Protein 1D1N (pdb70)

Organism: Geobacillus stearothermophilus (NCBI:txid1422)

Secondary structure (P-SEA, 3-state):
ccccccbbbbbcccccccccccbbbbbbccccccccccccccccccccbbbbbcccccccccccccccbbbbbbbcccccccccccbbbbbbccccccc

Solvent-accessible surface area: 6566 Å² total; per-residue (Å²): 220,155,99,163,39,10,0,43,0,67,13,82,93,18,98,135,70,123,196,90,31,24,28,0,8,0,82,1,78,67,27,75,0,0,121,85,3,76,0,104,0,46,141,162,66,129,46,30,46,91,14,68,4,84,44,1,85,71,218,181,82,83,27,128,58,3,42,171,25,130,92,3,14,0,11,0,96,125,21,127,44,41,121,89,30,38,46,0,34,0,104,34,82,156,120,14,27,237,57

Radius of gyration: 12.08 Å; Cα contacts (8 Å, |Δi|>4): 283; chains: 1; bounding box: 28×22×38 Å

Nearest PDB structures (foldseek):
  1d1n-assembly1_A  TM=9.723E-01  e=7.568E-16  Geobacillus stearothermophilus
  5lmv-assembly1_a  TM=9.047E-01  e=2.562E-09  Thermus thermophilus HB8
  3j4j-assembly1_A  TM=8.359E-01  e=1.596E-09  Thermus thermophilus HB8
  7unu-assembly1_x  TM=8.520E-01  e=3.195E-08  Pseudomonas aeruginosa PAO1
  7unr-assembly1_x  TM=8.500E-01  e=1.321E-07  Pseudomonas aeruginosa PAO1

Structure (mmCIF, N/CA/C/O backbone):
data_1D1N
#
_entry.id   1D1N
#
_cell.length_a   1.000
_cell.length_b   1.000
_cell.length_c   1.000
_cell.angle_alpha   90.00
_cell.angle_beta   90.00
_cell.angle_gamma   90.00
#
_symmetry.space_group_name_H-M   'P 1'
#
loop_
_atom_site.group_PDB
_atom_site.id
_atom_site.type_symbol
_atom_site.label_atom_id
_atom_site.label_alt_id
_atom_site.label_comp_id
_atom_site.label_asym_id
_atom_site.label_entity_id
_atom_site.label_seq_id
_atom_site.pdbx_PDB_ins_code
_atom_site.Cartn_x
_atom_site.Cartn_y
_atom_site.Cartn_z
_atom_site.occupancy
_atom_site.B_iso_or_equiv
_atom_site.auth_seq_id
_atom_site.auth_comp_id
_atom_site.auth_asym_id
_atom_site.auth_atom_id
_atom_site.pdbx_PDB_model_num
ATOM 1 N N . TYR A 1 1 ? 10.393 -5.798 -12.832 1.00 0.00 143 TYR A N 1
ATOM 2 C CA . TYR A 1 1 ? 10.142 -4.881 -13.976 1.00 0.00 143 TYR A CA 1
ATOM 3 C C . TYR A 1 1 ? 8.702 -4.989 -14.463 1.00 0.00 143 TYR A C 1
ATOM 4 O O . TYR A 1 1 ? 8.094 -6.057 -14.405 1.00 0.00 143 TYR A O 1
ATOM 24 N N . GLU A 1 2 ? 8.160 -3.874 -14.943 1.00 0.00 144 GLU A N 1
ATOM 25 C CA . GLU A 1 2 ? 6.789 -3.844 -15.441 1.00 0.00 144 GLU A CA 1
ATOM 26 C C . GLU A 1 2 ? 6.764 -3.891 -16.965 1.00 0.00 144 GLU A C 1
ATOM 27 O O . GLU A 1 2 ? 7.748 -3.556 -17.623 1.00 0.00 144 GLU A O 1
ATOM 39 N N . GLU A 1 3 ? 5.636 -4.322 -17.518 1.00 0.00 145 GLU A N 1
ATOM 40 C CA . GLU A 1 3 ? 5.470 -4.435 -18.942 1.00 0.00 145 GLU A CA 1
ATOM 41 C C . GLU A 1 3 ? 4.960 -3.122 -19.535 1.00 0.00 145 GLU A C 1
ATOM 42 O O . GLU A 1 3 ? 3.895 -3.074 -20.155 1.00 0.00 145 GLU A O 1
ATOM 54 N N . LYS A 1 4 ? 5.730 -2.055 -19.342 1.00 0.00 146 LYS A N 1
ATOM 55 C CA . LYS A 1 4 ? 5.360 -0.741 -19.856 1.00 0.00 146 LYS A CA 1
ATOM 56 C C . LYS A 1 4 ? 5.205 -0.773 -21.374 1.00 0.00 146 LYS A C 1
ATOM 57 O O . LYS A 1 4 ? 5.188 -1.844 -21.981 1.00 0.00 146 LYS A O 1
ATOM 76 N N . VAL A 1 5 ? 5.090 0.403 -21.981 1.00 0.00 147 VAL A N 1
ATOM 77 C CA . VAL A 1 5 ? 4.934 0.501 -23.427 1.00 0.00 147 VAL A CA 1
ATOM 78 C C . VAL A 1 5 ? 6.127 -0.072 -24.153 1.00 0.00 147 VAL A C 1
ATOM 79 O O . VAL A 1 5 ? 7.275 0.136 -23.759 1.00 0.00 147 VAL A O 1
ATOM 92 N N . ILE A 1 6 ? 5.847 -0.753 -25.247 1.00 0.00 148 ILE A N 1
ATOM 93 C CA . ILE A 1 6 ? 6.901 -1.315 -26.076 1.00 0.00 148 ILE A CA 1
ATOM 94 C C . ILE A 1 6 ? 6.740 -0.865 -27.534 1.00 0.00 148 ILE A C 1
ATOM 95 O O . ILE A 1 6 ? 7.523 -1.265 -28.391 1.00 0.00 148 ILE A O 1
ATOM 111 N N . GLY A 1 7 ? 5.732 -0.025 -27.812 1.00 0.00 149 GLY A N 1
ATOM 112 C CA . GLY A 1 7 ? 5.515 0.455 -29.160 1.00 0.00 149 GLY A CA 1
ATOM 113 C C . GLY A 1 7 ? 4.268 1.310 -29.274 1.00 0.00 149 GLY A C 1
ATOM 114 O O . GLY A 1 7 ? 3.259 0.873 -29.820 1.00 0.00 149 GLY A O 1
ATOM 118 N N . GLN A 1 8 ? 4.340 2.536 -28.773 1.00 0.00 150 GLN A N 1
ATOM 119 C CA . GLN A 1 8 ? 3.206 3.450 -28.844 1.00 0.00 150 GLN A CA 1
ATOM 120 C C . GLN A 1 8 ? 3.300 4.282 -30.098 1.00 0.00 150 GLN A C 1
ATOM 121 O O . GLN A 1 8 ? 4.365 4.807 -30.425 1.00 0.00 150 GLN A O 1
ATOM 135 N N . ALA A 1 9 ? 2.195 4.382 -30.818 1.00 0.00 151 ALA A N 1
ATOM 136 C CA . ALA A 1 9 ? 2.200 5.128 -32.047 1.00 0.00 151 ALA A CA 1
ATOM 137 C C . ALA A 1 9 ? 0.842 5.710 -32.375 1.00 0.00 151 ALA A C 1
ATOM 138 O O . ALA A 1 9 ? -0.149 5.449 -31.696 1.00 0.00 151 ALA A O 1
ATOM 145 N N . GLU A 1 10 ? 0.818 6.506 -33.431 1.00 0.00 152 GLU A N 1
ATOM 146 C CA . GLU A 1 10 ? -0.394 7.148 -33.886 1.00 0.00 152 GLU A CA 1
ATOM 147 C C . GLU A 1 10 ? -0.733 6.694 -35.301 1.00 0.00 152 GLU A C 1
ATOM 148 O O . GLU A 1 10 ? 0.083 6.836 -36.199 1.00 0.00 152 GLU A O 1
ATOM 160 N N . VAL A 1 11 ? -1.929 6.131 -35.500 1.00 0.00 153 VAL A N 1
ATOM 161 C CA . VAL A 1 11 ? -2.324 5.645 -36.826 1.00 0.00 153 VAL A CA 1
ATOM 162 C C . VAL A 1 11 ? -2.148 6.699 -37.906 1.00 0.00 153 VAL A C 1
ATOM 163 O O . VAL A 1 11 ? -2.627 7.828 -37.782 1.00 0.00 153 VAL A O 1
ATOM 176 N N . ARG A 1 12 ? -1.536 6.291 -38.987 1.00 0.00 154 ARG A N 1
ATOM 177 C CA . ARG A 1 12 ? -1.377 7.148 -40.126 1.00 0.00 154 ARG A CA 1
ATOM 178 C C . ARG A 1 12 ? -2.616 6.910 -40.963 1.00 0.00 154 ARG A C 1
ATOM 179 O O . ARG A 1 12 ? -3.454 7.790 -41.138 1.00 0.00 154 ARG A O 1
ATOM 200 N N . GLN A 1 13 ? -2.740 5.657 -41.386 1.00 0.00 155 GLN A N 1
ATOM 201 C CA . GLN A 1 13 ? -3.895 5.159 -42.110 1.00 0.00 155 GLN A CA 1
ATOM 202 C C . GLN A 1 13 ? -3.912 3.632 -42.054 1.00 0.00 155 GLN A C 1
ATOM 203 O O . GLN A 1 13 ? -3.184 3.029 -41.265 1.00 0.00 155 GLN A O 1
ATOM 217 N N . THR A 1 14 ? -4.697 3.008 -42.927 1.00 0.00 156 THR A N 1
ATOM 218 C CA . THR A 1 14 ? -4.751 1.551 -43.002 1.00 0.00 156 THR A CA 1
ATOM 219 C C . THR A 1 14 ? -4.918 1.112 -44.444 1.00 0.00 156 THR A C 1
ATOM 220 O O . THR A 1 14 ? -5.082 1.944 -45.335 1.00 0.00 156 THR A O 1
ATOM 231 N N . PHE A 1 15 ? -4.851 -0.195 -44.684 1.00 0.00 157 PHE A N 1
ATOM 232 C CA . PHE A 1 15 ? -4.969 -0.706 -46.042 1.00 0.00 157 PHE A CA 1
ATOM 233 C C . PHE A 1 15 ? -6.054 -1.750 -46.191 1.00 0.00 157 PHE A C 1
ATOM 234 O O . PHE A 1 15 ? -5.766 -2.934 -46.344 1.00 0.00 157 PHE A O 1
ATOM 251 N N . LYS A 1 16 ? -7.306 -1.306 -46.205 1.00 0.00 158 LYS A N 1
ATOM 252 C CA . LYS A 1 16 ? -8.418 -2.225 -46.389 1.00 0.00 158 LYS A CA 1
ATOM 253 C C . LYS A 1 16 ? -8.634 -2.409 -47.880 1.00 0.00 158 LYS A C 1
ATOM 254 O O . LYS A 1 16 ? -9.667 -2.043 -48.440 1.00 0.00 158 LYS A O 1
ATOM 273 N N . VAL A 1 17 ? -7.605 -2.965 -48.500 1.00 0.00 159 VAL A N 1
ATOM 274 C CA . VAL A 1 17 ? -7.561 -3.215 -49.920 1.00 0.00 159 VAL A CA 1
ATOM 275 C C . VAL A 1 17 ? -8.078 -4.617 -50.228 1.00 0.00 159 VAL A C 1
ATOM 276 O O . VAL A 1 17 ? -8.013 -5.507 -49.380 1.00 0.00 159 VAL A O 1
ATOM 289 N N . SER A 1 18 ? -8.557 -4.823 -51.452 1.00 0.00 160 SER A N 1
ATOM 290 C CA . SER A 1 18 ? -9.040 -6.136 -51.867 1.00 0.00 160 SER A CA 1
ATOM 291 C C . SER A 1 18 ? -7.901 -6.930 -52.504 1.00 0.00 160 SER A C 1
ATOM 292 O O . SER A 1 18 ? -8.107 -7.701 -53.442 1.00 0.00 160 SER A O 1
ATOM 300 N N . LYS A 1 19 ? -6.696 -6.722 -51.979 1.00 0.00 161 LYS A N 1
ATOM 301 C CA . LYS A 1 19 ? -5.502 -7.387 -52.464 1.00 0.00 161 LYS A CA 1
ATOM 302 C C . LYS A 1 19 ? -4.467 -7.562 -51.346 1.00 0.00 161 LYS A C 1
ATOM 303 O O . LYS A 1 19 ? -3.718 -8.538 -51.346 1.00 0.00 161 LYS A O 1
ATOM 322 N N . VAL A 1 20 ? -4.418 -6.621 -50.390 1.00 0.00 162 VAL A N 1
ATOM 323 C CA . VAL A 1 20 ? -3.482 -6.701 -49.306 1.00 0.00 162 VAL A CA 1
ATOM 324 C C . VAL A 1 20 ? -4.190 -7.195 -48.034 1.00 0.00 162 VAL A C 1
ATOM 325 O O . VAL A 1 20 ? -4.485 -8.384 -47.908 1.00 0.00 162 VAL A O 1
ATOM 338 N N . GLY A 1 21 ? -4.474 -6.289 -47.111 1.00 0.00 163 GLY A N 1
ATOM 339 C CA . GLY A 1 21 ? -5.157 -6.645 -45.881 1.00 0.00 163 GLY A CA 1
ATOM 340 C C . GLY A 1 21 ? -5.812 -5.439 -45.243 1.00 0.00 163 GLY A C 1
ATOM 341 O O . GLY A 1 21 ? -6.879 -4.992 -45.659 1.00 0.00 163 GLY A O 1
ATOM 345 N N . THR A 1 22 ? -5.122 -4.914 -44.230 1.00 0.00 164 THR A N 1
ATOM 346 C CA . THR A 1 22 ? -5.537 -3.729 -43.488 1.00 0.00 164 THR A CA 1
ATOM 347 C C . THR A 1 22 ? -4.299 -3.059 -42.905 1.00 0.00 164 THR A C 1
ATOM 348 O O . THR A 1 22 ? -4.328 -2.510 -41.804 1.00 0.00 164 THR A O 1
ATOM 359 N N . ILE A 1 23 ? -3.203 -3.126 -43.666 1.00 0.00 165 ILE A N 1
ATOM 360 C CA . ILE A 1 23 ? -1.918 -2.553 -43.273 1.00 0.00 165 ILE A CA 1
ATOM 361 C C . ILE A 1 23 ? -2.089 -1.175 -42.635 1.00 0.00 165 ILE A C 1
ATOM 362 O O . ILE A 1 23 ? -2.179 -0.158 -43.318 1.00 0.00 165 ILE A O 1
ATOM 378 N N . ALA A 1 24 ? -2.137 -1.176 -41.318 1.00 0.00 166 ALA A N 1
ATOM 379 C CA . ALA A 1 24 ? -2.306 0.041 -40.557 1.00 0.00 166 ALA A CA 1
ATOM 380 C C . ALA A 1 24 ? -0.974 0.702 -40.250 1.00 0.00 166 ALA A C 1
ATOM 381 O O . ALA A 1 24 ? -0.123 0.134 -39.564 1.00 0.00 166 ALA A O 1
ATOM 388 N N . GLY A 1 25 ? -0.812 1.922 -40.740 1.00 0.00 167 GLY A N 1
ATOM 389 C CA . GLY A 1 25 ? 0.404 2.655 -40.485 1.00 0.00 167 GLY A CA 1
ATOM 390 C C . GLY A 1 25 ? 0.282 3.428 -39.197 1.00 0.00 167 GLY A C 1
ATOM 391 O O . GLY A 1 25 ? -0.811 3.850 -38.839 1.00 0.00 167 GLY A O 1
ATOM 395 N N . CYS A 1 26 ? 1.380 3.583 -38.478 1.00 0.00 168 CYS A N 1
ATOM 396 C CA . CYS A 1 26 ? 1.353 4.281 -37.211 1.00 0.00 168 CYS A CA 1
ATOM 397 C C . CYS A 1 26 ? 2.668 5.026 -36.972 1.00 0.00 168 CYS A C 1
ATOM 398 O O . CYS A 1 26 ? 3.749 4.468 -37.158 1.00 0.00 168 CYS A O 1
ATOM 406 N N . TYR A 1 27 ? 2.567 6.271 -36.517 1.00 0.00 169 TYR A N 1
ATOM 407 C CA . TYR A 1 27 ? 3.748 7.068 -36.205 1.00 0.00 169 TYR A CA 1
ATOM 408 C C . TYR A 1 27 ? 4.132 6.751 -34.771 1.00 0.00 169 TYR A C 1
ATOM 409 O O . TYR A 1 27 ? 3.299 6.844 -33.880 1.00 0.00 169 TYR A O 1
ATOM 427 N N . VAL A 1 28 ? 5.363 6.320 -34.553 1.00 0.00 170 VAL A N 1
ATOM 428 C CA . VAL A 1 28 ? 5.782 5.912 -33.218 1.00 0.00 170 VAL A CA 1
ATOM 429 C C . VAL A 1 28 ? 6.266 7.071 -32.354 1.00 0.00 170 VAL A C 1
ATOM 430 O O . VAL A 1 28 ? 6.843 8.043 -32.842 1.00 0.00 170 VAL A O 1
ATOM 443 N N . THR A 1 29 ? 6.007 6.937 -31.051 1.00 0.00 171 THR A N 1
ATOM 444 C CA . THR A 1 29 ? 6.389 7.944 -30.067 1.00 0.00 171 THR A CA 1
ATOM 445 C C . THR A 1 29 ? 6.911 7.313 -28.779 1.00 0.00 171 THR A C 1
ATOM 446 O O . THR A 1 29 ? 7.021 7.985 -27.754 1.00 0.00 171 THR A O 1
ATOM 457 N N . ASP A 1 30 ? 7.220 6.026 -28.827 1.00 0.00 172 ASP A N 1
ATOM 458 C CA . ASP A 1 30 ? 7.712 5.323 -27.663 1.00 0.00 172 ASP A CA 1
ATOM 459 C C . ASP A 1 30 ? 8.630 4.175 -28.102 1.00 0.00 172 ASP A C 1
ATOM 460 O O . ASP A 1 30 ? 9.365 4.328 -29.073 1.00 0.00 172 ASP A O 1
ATOM 469 N N . GLY A 1 31 ? 8.607 3.048 -27.384 1.00 0.00 173 GLY A N 1
ATOM 470 C CA . GLY A 1 31 ? 9.466 1.904 -27.715 1.00 0.00 173 GLY A CA 1
ATOM 471 C C . GLY A 1 31 ? 9.610 1.607 -29.213 1.00 0.00 173 GLY A C 1
ATOM 472 O O . GLY A 1 31 ? 10.339 2.295 -29.926 1.00 0.00 173 GLY A O 1
ATOM 476 N N . LYS A 1 32 ? 8.942 0.553 -29.677 1.00 0.00 174 LYS A N 1
ATOM 477 C CA . LYS A 1 32 ? 9.018 0.141 -31.081 1.00 0.00 174 LYS A CA 1
ATOM 478 C C . LYS A 1 32 ? 7.746 -0.550 -31.534 1.00 0.00 174 LYS A C 1
ATOM 479 O O . LYS A 1 32 ? 7.166 -1.342 -30.796 1.00 0.00 174 LYS A O 1
ATOM 498 N N . ILE A 1 33 ? 7.353 -0.309 -32.773 1.00 0.00 175 ILE A N 1
ATOM 499 C CA . ILE A 1 33 ? 6.191 -0.982 -33.315 1.00 0.00 175 ILE A CA 1
ATOM 500 C C . ILE A 1 33 ? 6.659 -2.205 -34.084 1.00 0.00 175 ILE A C 1
ATOM 501 O O . ILE A 1 33 ? 6.789 -2.180 -35.306 1.00 0.00 175 ILE A O 1
ATOM 517 N N . THR A 1 34 ? 6.971 -3.260 -33.343 1.00 0.00 176 THR A N 1
ATOM 518 C CA . THR A 1 34 ? 7.499 -4.478 -33.943 1.00 0.00 176 THR A CA 1
ATOM 519 C C . THR A 1 34 ? 6.433 -5.549 -34.163 1.00 0.00 176 THR A C 1
ATOM 520 O O . THR A 1 34 ? 5.300 -5.435 -33.700 1.00 0.00 176 THR A O 1
ATOM 531 N N . ARG A 1 35 ? 6.839 -6.599 -34.877 1.00 0.00 177 ARG A N 1
ATOM 532 C CA . ARG A 1 35 ? 5.967 -7.727 -35.180 1.00 0.00 177 ARG A CA 1
ATOM 533 C C . ARG A 1 35 ? 5.694 -8.537 -33.919 1.00 0.00 177 ARG A C 1
ATOM 534 O O . ARG A 1 35 ? 4.580 -9.012 -33.697 1.00 0.00 177 ARG A O 1
ATOM 555 N N . ASP A 1 36 ? 6.729 -8.695 -33.102 1.00 0.00 178 ASP A N 1
ATOM 556 C CA . ASP A 1 36 ? 6.619 -9.452 -31.865 1.00 0.00 178 ASP A CA 1
ATOM 557 C C . ASP A 1 36 ? 6.176 -8.550 -30.714 1.00 0.00 178 ASP A C 1
ATOM 558 O O . ASP A 1 36 ? 6.835 -8.470 -29.676 1.00 0.00 178 ASP A O 1
ATOM 567 N N . SER A 1 37 ? 5.050 -7.875 -30.912 1.00 0.00 179 SER A N 1
ATOM 568 C CA . SER A 1 37 ? 4.503 -6.975 -29.905 1.00 0.00 179 SER A CA 1
ATOM 569 C C . SER A 1 37 ? 2.986 -6.916 -30.007 1.00 0.00 179 SER A C 1
ATOM 570 O O . SER A 1 37 ? 2.409 -7.239 -31.046 1.00 0.00 179 SER A O 1
ATOM 578 N N . LYS A 1 38 ? 2.344 -6.489 -28.928 1.00 0.00 180 LYS A N 1
ATOM 579 C CA . LYS A 1 38 ? 0.895 -6.373 -28.908 1.00 0.00 180 LYS A CA 1
ATOM 580 C C . LYS A 1 38 ? 0.491 -4.988 -29.398 1.00 0.00 180 LYS A C 1
ATOM 581 O O . LYS A 1 38 ? 1.351 -4.184 -29.751 1.00 0.00 180 LYS A O 1
ATOM 600 N N . VAL A 1 39 ? -0.806 -4.701 -29.414 1.00 0.00 181 VAL A N 1
ATOM 601 C CA . VAL A 1 39 ? -1.269 -3.392 -29.855 1.00 0.00 181 VAL A CA 1
ATOM 602 C C . VAL A 1 39 ? -2.546 -2.981 -29.164 1.00 0.00 181 VAL A C 1
ATOM 603 O O . VAL A 1 39 ? -3.403 -3.806 -28.849 1.00 0.00 181 VAL A O 1
ATOM 616 N N . ARG A 1 40 ? -2.659 -1.687 -28.937 1.00 0.00 182 ARG A N 1
ATOM 617 C CA . ARG A 1 40 ? -3.831 -1.134 -28.284 1.00 0.00 182 ARG A CA 1
ATOM 618 C C . ARG A 1 40 ? -4.062 0.315 -28.655 1.00 0.00 182 ARG A C 1
ATOM 619 O O . ARG A 1 40 ? -3.405 1.206 -28.124 1.00 0.00 182 ARG A O 1
ATOM 640 N N . LEU A 1 41 ? -5.007 0.564 -29.553 1.00 0.00 183 LEU A N 1
ATOM 641 C CA . LEU A 1 41 ? -5.299 1.916 -29.947 1.00 0.00 183 LEU A CA 1
ATOM 642 C C . LEU A 1 41 ? -6.503 2.456 -29.171 1.00 0.00 183 LEU A C 1
ATOM 643 O O . LEU A 1 41 ? -7.173 1.716 -28.451 1.00 0.00 183 LEU A O 1
ATOM 659 N N . ILE A 1 42 ? -6.750 3.749 -29.302 1.00 0.00 184 ILE A N 1
ATOM 660 C CA . ILE A 1 42 ? -7.842 4.404 -28.581 1.00 0.00 184 ILE A CA 1
ATOM 661 C C . ILE A 1 42 ? -8.355 5.614 -29.349 1.00 0.00 184 ILE A C 1
ATOM 662 O O . ILE A 1 42 ? -7.563 6.375 -29.915 1.00 0.00 184 ILE A O 1
ATOM 678 N N . ARG A 1 43 ? -9.678 5.803 -29.321 1.00 0.00 185 ARG A N 1
ATOM 679 C CA . ARG A 1 43 ? -10.300 6.936 -29.976 1.00 0.00 185 ARG A CA 1
ATOM 680 C C . ARG A 1 43 ? -10.287 8.115 -29.009 1.00 0.00 185 ARG A C 1
ATOM 681 O O . ARG A 1 43 ? -9.463 8.147 -28.094 1.00 0.00 185 ARG A O 1
ATOM 702 N N . GLN A 1 44 ? -11.190 9.073 -29.180 1.00 0.00 186 GLN A N 1
ATOM 703 C CA . GLN A 1 44 ? -11.242 10.213 -28.279 1.00 0.00 186 GLN A CA 1
ATOM 704 C C . GLN A 1 44 ? -12.237 9.969 -27.149 1.00 0.00 186 GLN A C 1
ATOM 705 O O . GLN A 1 44 ? -12.791 10.911 -26.584 1.00 0.00 186 GLN A O 1
ATOM 719 N N . GLY A 1 45 ? -12.458 8.699 -26.825 1.00 0.00 187 GLY A N 1
ATOM 720 C CA . GLY A 1 45 ? -13.382 8.356 -25.767 1.00 0.00 187 GLY A CA 1
ATOM 721 C C . GLY A 1 45 ? -13.072 7.021 -25.117 1.00 0.00 187 GLY A C 1
ATOM 722 O O . GLY A 1 45 ? -13.147 6.886 -23.896 1.00 0.00 187 GLY A O 1
ATOM 726 N N . ILE A 1 46 ? -12.762 6.019 -25.940 1.00 0.00 188 ILE A N 1
ATOM 727 C CA . ILE A 1 46 ? -12.487 4.679 -25.436 1.00 0.00 188 ILE A CA 1
ATOM 728 C C . ILE A 1 46 ? -11.501 3.915 -26.335 1.00 0.00 188 ILE A C 1
ATOM 729 O O . ILE A 1 46 ? -10.776 4.514 -27.124 1.00 0.00 188 ILE A O 1
ATOM 745 N N . VAL A 1 47 ? -11.501 2.589 -26.219 1.00 0.00 189 VAL A N 1
ATOM 746 C CA . VAL A 1 47 ? -10.624 1.745 -27.017 1.00 0.00 189 VAL A CA 1
ATOM 747 C C . VAL A 1 47 ? -11.257 1.459 -28.359 1.00 0.00 189 VAL A C 1
ATOM 748 O O . VAL A 1 47 ? -12.439 1.130 -28.457 1.00 0.00 189 VAL A O 1
ATOM 761 N N . VAL A 1 48 ? -10.450 1.607 -29.391 1.00 0.00 190 VAL A N 1
ATOM 762 C CA . VAL A 1 48 ? -10.896 1.390 -30.756 1.00 0.00 190 VAL A CA 1
ATOM 763 C C . VAL A 1 48 ? -10.712 -0.072 -31.115 1.00 0.00 190 VAL A C 1
ATOM 764 O O . VAL A 1 48 ? -11.549 -0.683 -31.775 1.00 0.00 190 VAL A O 1
ATOM 777 N N . TYR A 1 49 ? -9.614 -0.628 -30.637 1.00 0.00 191 TYR A N 1
ATOM 778 C CA . TYR A 1 49 ? -9.303 -2.031 -30.873 1.00 0.00 191 TYR A CA 1
ATOM 779 C C . TYR A 1 49 ? -8.130 -2.462 -30.006 1.00 0.00 191 TYR A C 1
ATOM 780 O O . TYR A 1 49 ? -7.381 -1.625 -29.503 1.00 0.00 191 TYR A O 1
ATOM 798 N N . GLU A 1 50 ? -7.962 -3.766 -29.838 1.00 0.00 192 GLU A N 1
ATOM 799 C CA . GLU A 1 50 ? -6.866 -4.285 -29.036 1.00 0.00 192 GLU A CA 1
ATOM 800 C C . GLU A 1 50 ? -6.421 -5.649 -29.537 1.00 0.00 192 GLU A C 1
ATOM 801 O O . GLU A 1 50 ? -7.174 -6.356 -30.205 1.00 0.00 192 GLU A O 1
ATOM 813 N N . GLY A 1 51 ? -5.191 -6.011 -29.208 1.00 0.00 193 GLY A N 1
ATOM 814 C CA . GLY A 1 51 ? -4.657 -7.286 -29.626 1.00 0.00 193 GLY A CA 1
ATOM 815 C C . GLY A 1 51 ? -3.174 -7.217 -29.903 1.00 0.00 193 GLY A C 1
ATOM 816 O O . GLY A 1 51 ? -2.396 -6.782 -29.054 1.00 0.00 193 GLY A O 1
ATOM 820 N N . GLU A 1 52 ? -2.778 -7.652 -31.090 1.00 0.00 194 GLU A N 1
ATOM 821 C CA . GLU A 1 52 ? -1.389 -7.650 -31.479 1.00 0.00 194 GLU A CA 1
ATOM 822 C C . GLU A 1 52 ? -1.225 -7.235 -32.909 1.00 0.00 194 GLU A C 1
ATOM 823 O O . GLU A 1 52 ? -2.191 -6.882 -33.584 1.00 0.00 194 GLU A O 1
ATOM 835 N N . ILE A 1 53 ? 0.011 -7.266 -33.371 1.00 0.00 195 ILE A N 1
ATOM 836 C CA . ILE A 1 53 ? 0.279 -6.877 -34.722 1.00 0.00 195 ILE A CA 1
ATOM 837 C C . ILE A 1 53 ? 0.102 -8.083 -35.640 1.00 0.00 195 ILE A C 1
ATOM 838 O O . ILE A 1 53 ? 0.475 -9.200 -35.282 1.00 0.00 195 ILE A O 1
ATOM 854 N N . ASP A 1 54 ? -0.456 -7.857 -36.818 1.00 0.00 196 ASP A N 1
ATOM 855 C CA . ASP A 1 54 ? -0.658 -8.940 -37.764 1.00 0.00 196 ASP A CA 1
ATOM 856 C C . ASP A 1 54 ? 0.575 -9.087 -38.650 1.00 0.00 196 ASP A C 1
ATOM 857 O O . ASP A 1 54 ? 1.089 -10.189 -38.841 1.00 0.00 196 ASP A O 1
ATOM 866 N N . SER A 1 55 ? 1.055 -7.962 -39.176 1.00 0.00 197 SER A N 1
ATOM 867 C CA . SER A 1 55 ? 2.240 -7.962 -40.026 1.00 0.00 197 SER A CA 1
ATOM 868 C C . SER A 1 55 ? 2.988 -6.634 -39.926 1.00 0.00 197 SER A C 1
ATOM 869 O O . SER A 1 55 ? 2.443 -5.640 -39.455 1.00 0.00 197 SER A O 1
ATOM 877 N N . LEU A 1 56 ? 4.243 -6.631 -40.374 1.00 0.00 198 LEU A N 1
ATOM 878 C CA . LEU A 1 56 ? 5.076 -5.429 -40.338 1.00 0.00 198 LEU A CA 1
ATOM 879 C C . LEU A 1 56 ? 5.806 -5.230 -41.657 1.00 0.00 198 LEU A C 1
ATOM 880 O O . LEU A 1 56 ? 6.735 -5.967 -41.987 1.00 0.00 198 LEU A O 1
ATOM 896 N N . LYS A 1 57 ? 5.380 -4.222 -42.406 1.00 0.00 199 LYS A N 1
ATOM 897 C CA . LYS A 1 57 ? 5.993 -3.914 -43.688 1.00 0.00 199 LYS A CA 1
ATOM 898 C C . LYS A 1 57 ? 5.893 -2.424 -43.988 1.00 0.00 199 LYS A C 1
ATOM 899 O O . LYS A 1 57 ? 4.799 -1.874 -44.101 1.00 0.00 199 LYS A O 1
ATOM 918 N N . ARG A 1 58 ? 7.042 -1.780 -44.121 1.00 0.00 200 ARG A N 1
ATOM 919 C CA . ARG A 1 58 ? 7.088 -0.353 -44.411 1.00 0.00 200 ARG A CA 1
ATOM 920 C C . ARG A 1 58 ? 7.057 -0.127 -45.921 1.00 0.00 200 ARG A C 1
ATOM 921 O O . ARG A 1 58 ? 6.654 -1.011 -46.677 1.00 0.00 200 ARG A O 1
ATOM 942 N N . TYR A 1 59 ? 7.485 1.049 -46.359 1.00 0.00 201 TYR A N 1
ATOM 943 C CA . TYR A 1 59 ? 7.503 1.364 -47.778 1.00 0.00 201 TYR A CA 1
ATOM 944 C C . TYR A 1 59 ? 8.811 0.905 -48.430 1.00 0.00 201 TYR A C 1
ATOM 945 O O . TYR A 1 59 ? 8.935 0.915 -49.655 1.00 0.00 201 TYR A O 1
ATOM 963 N N . LYS A 1 60 ? 9.784 0.495 -47.612 1.00 0.00 202 LYS A N 1
ATOM 964 C CA . LYS A 1 60 ? 11.057 0.033 -48.105 1.00 0.00 202 LYS A CA 1
ATOM 965 C C . LYS A 1 60 ? 11.133 -1.495 -48.090 1.00 0.00 202 LYS A C 1
ATOM 966 O O . LYS A 1 60 ? 11.360 -2.122 -49.125 1.00 0.00 202 LYS A O 1
ATOM 985 N N . ASP A 1 61 ? 10.944 -2.090 -46.912 1.00 0.00 203 ASP A N 1
ATOM 986 C CA . ASP A 1 61 ? 10.998 -3.538 -46.776 1.00 0.00 203 ASP A CA 1
ATOM 987 C C . ASP A 1 61 ? 10.131 -4.012 -45.613 1.00 0.00 203 ASP A C 1
ATOM 988 O O . ASP A 1 61 ? 9.376 -3.233 -45.031 1.00 0.00 203 ASP A O 1
ATOM 997 N N . ASP A 1 62 ? 10.253 -5.292 -45.272 1.00 0.00 204 ASP A N 1
ATOM 998 C CA . ASP A 1 62 ? 9.493 -5.866 -44.174 1.00 0.00 204 ASP A CA 1
ATOM 999 C C . ASP A 1 62 ? 10.265 -5.727 -42.865 1.00 0.00 204 ASP A C 1
ATOM 1000 O O . ASP A 1 62 ? 10.800 -6.702 -42.338 1.00 0.00 204 ASP A O 1
ATOM 1009 N N . VAL A 1 63 ? 10.332 -4.501 -42.351 1.00 0.00 205 VAL A N 1
ATOM 1010 C CA . VAL A 1 63 ? 11.054 -4.233 -41.112 1.00 0.00 205 VAL A CA 1
ATOM 1011 C C . VAL A 1 63 ? 10.433 -4.930 -39.936 1.00 0.00 205 VAL A C 1
ATOM 1012 O O . VAL A 1 63 ? 9.247 -5.261 -39.937 1.00 0.00 205 VAL A O 1
ATOM 1025 N N . ARG A 1 64 ? 11.262 -5.176 -38.933 1.00 0.00 206 ARG A N 1
ATOM 1026 C CA . ARG A 1 64 ? 10.805 -5.864 -37.758 1.00 0.00 206 ARG A CA 1
ATOM 1027 C C . ARG A 1 64 ? 10.269 -4.904 -36.706 1.00 0.00 206 ARG A C 1
ATOM 1028 O O . ARG A 1 64 ? 9.383 -5.272 -35.947 1.00 0.00 206 ARG A O 1
ATOM 1049 N N . GLU A 1 65 ? 10.796 -3.677 -36.667 1.00 0.00 207 GLU A N 1
ATOM 1050 C CA . GLU A 1 65 ? 10.337 -2.676 -35.694 1.00 0.00 207 GLU A CA 1
ATOM 1051 C C . GLU A 1 65 ? 10.316 -1.280 -36.311 1.00 0.00 207 GLU A C 1
ATOM 1052 O O . GLU A 1 65 ? 10.703 -1.088 -37.463 1.00 0.00 207 GLU A O 1
ATOM 1064 N N . VAL A 1 66 ? 9.877 -0.306 -35.518 1.00 0.00 208 VAL A N 1
ATOM 1065 C CA . VAL A 1 66 ? 9.816 1.089 -35.956 1.00 0.00 208 VAL A CA 1
ATOM 1066 C C . VAL A 1 66 ? 9.981 2.019 -34.754 1.00 0.00 208 VAL A C 1
ATOM 1067 O O . VAL A 1 66 ? 9.012 2.591 -34.257 1.00 0.00 208 VAL A O 1
ATOM 1080 N N . ALA A 1 67 ? 11.213 2.147 -34.272 1.00 0.00 209 ALA A N 1
ATOM 1081 C CA . ALA A 1 67 ? 11.496 2.985 -33.111 1.00 0.00 209 ALA A CA 1
ATOM 1082 C C . ALA A 1 67 ? 12.020 4.362 -33.508 1.00 0.00 209 ALA A C 1
ATOM 1083 O O . ALA A 1 67 ? 12.281 4.628 -34.681 1.00 0.00 209 ALA A O 1
ATOM 1090 N N . GLN A 1 68 ? 12.158 5.234 -32.502 1.00 0.00 210 GLN A N 1
ATOM 1091 C CA . GLN A 1 68 ? 12.639 6.607 -32.686 1.00 0.00 210 GLN A CA 1
ATOM 1092 C C . GLN A 1 68 ? 11.489 7.508 -33.098 1.00 0.00 210 GLN A C 1
ATOM 1093 O O . GLN A 1 68 ? 10.995 8.306 -32.302 1.00 0.00 210 GLN A O 1
ATOM 1107 N N . GLY A 1 69 ? 11.056 7.365 -34.342 1.00 0.00 211 GLY A N 1
ATOM 1108 C CA . GLY A 1 69 ? 9.956 8.161 -34.830 1.00 0.00 211 GLY A CA 1
ATOM 1109 C C . GLY A 1 69 ? 9.639 7.875 -36.283 1.00 0.00 211 GLY A C 1
ATOM 1110 O O . GLY A 1 69 ? 9.315 8.786 -37.045 1.00 0.00 211 GLY A O 1
ATOM 1114 N N . TYR A 1 70 ? 9.744 6.609 -36.671 1.00 0.00 212 TYR A N 1
ATOM 1115 C CA . TYR A 1 70 ? 9.477 6.212 -38.045 1.00 0.00 212 TYR A CA 1
ATOM 1116 C C . TYR A 1 70 ? 8.103 5.567 -38.176 1.00 0.00 212 TYR A C 1
ATOM 1117 O O . TYR A 1 70 ? 7.661 4.837 -37.289 1.00 0.00 212 TYR A O 1
ATOM 1135 N N . GLU A 1 71 ? 7.433 5.842 -39.289 1.00 0.00 213 GLU A N 1
ATOM 1136 C CA . GLU A 1 71 ? 6.108 5.288 -39.541 1.00 0.00 213 GLU A CA 1
ATOM 1137 C C . GLU A 1 71 ? 6.204 4.090 -40.484 1.00 0.00 213 GLU A C 1
ATOM 1138 O O . GLU A 1 71 ? 6.855 4.157 -41.527 1.00 0.00 213 GLU A O 1
ATOM 1150 N N . CYS A 1 72 ? 5.547 3.000 -40.109 1.00 0.00 214 CYS A N 1
ATOM 1151 C CA . CYS A 1 72 ? 5.550 1.786 -40.916 1.00 0.00 214 CYS A CA 1
ATOM 1152 C C . CYS A 1 72 ? 4.138 1.230 -41.043 1.00 0.00 214 CYS A C 1
ATOM 1153 O O . CYS A 1 72 ? 3.329 1.369 -40.128 1.00 0.00 214 CYS A O 1
ATOM 1161 N N . GLY A 1 73 ? 3.847 0.595 -42.175 1.00 0.00 215 GLY A N 1
ATOM 1162 C CA . GLY A 1 73 ? 2.527 0.032 -42.387 1.00 0.00 215 GLY A CA 1
ATOM 1163 C C . GLY A 1 73 ? 2.425 -1.387 -41.868 1.00 0.00 215 GLY A C 1
ATOM 1164 O O . GLY A 1 73 ? 3.049 -2.300 -42.406 1.00 0.00 215 GLY A O 1
ATOM 1168 N N . LEU A 1 74 ? 1.647 -1.571 -40.808 1.00 0.00 216 LEU A N 1
ATOM 1169 C CA . LEU A 1 74 ? 1.481 -2.877 -40.206 1.00 0.00 216 LEU A CA 1
ATOM 1170 C C . LEU A 1 74 ? 0.023 -3.153 -39.881 1.00 0.00 216 LEU A C 1
ATOM 1171 O O . LEU A 1 74 ? -0.713 -2.259 -39.471 1.00 0.00 216 LEU A O 1
ATOM 1187 N N . THR A 1 75 ? -0.382 -4.404 -40.025 1.00 0.00 217 THR A N 1
ATOM 1188 C CA . THR A 1 75 ? -1.746 -4.790 -39.705 1.00 0.00 217 THR A CA 1
ATOM 1189 C C . THR A 1 75 ? -1.849 -5.022 -38.203 1.00 0.00 217 THR A C 1
ATOM 1190 O O . THR A 1 75 ? -0.871 -5.416 -37.567 1.00 0.00 217 THR A O 1
ATOM 1201 N N . ILE A 1 76 ? -3.016 -4.762 -37.625 1.00 0.00 218 ILE A N 1
ATOM 1202 C CA . ILE A 1 76 ? -3.197 -4.936 -36.194 1.00 0.00 218 ILE A CA 1
ATOM 1203 C C . ILE A 1 76 ? -4.190 -6.064 -35.924 1.00 0.00 218 ILE A C 1
ATOM 1204 O O . ILE A 1 76 ? -5.392 -5.829 -35.799 1.00 0.00 218 ILE A O 1
ATOM 1220 N N . LYS A 1 77 ? -3.681 -7.295 -35.838 1.00 0.00 219 LYS A N 1
ATOM 1221 C CA . LYS A 1 77 ? -4.532 -8.455 -35.575 1.00 0.00 219 LYS A CA 1
ATOM 1222 C C . LYS A 1 77 ? -5.794 -8.418 -36.447 1.00 0.00 219 LYS A C 1
ATOM 1223 O O . LYS A 1 77 ? -5.737 -7.972 -37.594 1.00 0.00 219 LYS A O 1
ATOM 1242 N N . ASN A 1 78 ? -6.915 -8.877 -35.921 1.00 0.00 220 ASN A N 1
ATOM 1243 C CA . ASN A 1 78 ? -8.147 -8.877 -36.673 1.00 0.00 220 ASN A CA 1
ATOM 1244 C C . ASN A 1 78 ? -8.881 -7.541 -36.519 1.00 0.00 220 ASN A C 1
ATOM 1245 O O . ASN A 1 78 ? -10.013 -7.492 -36.036 1.00 0.00 220 ASN A O 1
ATOM 1256 N N . PHE A 1 79 ? -8.231 -6.456 -36.956 1.00 0.00 221 PHE A N 1
ATOM 1257 C CA . PHE A 1 79 ? -8.833 -5.125 -36.883 1.00 0.00 221 PHE A CA 1
ATOM 1258 C C . PHE A 1 79 ? -10.192 -5.009 -37.560 1.00 0.00 221 PHE A C 1
ATOM 1259 O O . PHE A 1 79 ? -10.322 -5.158 -38.775 1.00 0.00 221 PHE A O 1
ATOM 1276 N N . ASN A 1 80 ? -11.196 -4.667 -36.747 1.00 0.00 222 ASN A N 1
ATOM 1277 C CA . ASN A 1 80 ? -12.541 -4.440 -37.232 1.00 0.00 222 ASN A CA 1
ATOM 1278 C C . ASN A 1 80 ? -12.622 -3.023 -37.796 1.00 0.00 222 ASN A C 1
ATOM 1279 O O . ASN A 1 80 ? -13.104 -2.815 -38.908 1.00 0.00 222 ASN A O 1
ATOM 1290 N N . ASP A 1 81 ? -12.107 -2.049 -37.030 1.00 0.00 223 ASP A N 1
ATOM 1291 C CA . ASP A 1 81 ? -12.088 -0.654 -37.487 1.00 0.00 223 ASP A CA 1
ATOM 1292 C C . ASP A 1 81 ? -10.875 -0.408 -38.377 1.00 0.00 223 ASP A C 1
ATOM 1293 O O . ASP A 1 81 ? -9.783 -0.901 -38.102 1.00 0.00 223 ASP A O 1
ATOM 1302 N N . ILE A 1 82 ? -11.070 0.349 -39.455 1.00 0.00 224 ILE A N 1
ATOM 1303 C CA . ILE A 1 82 ? -9.978 0.637 -40.377 1.00 0.00 224 ILE A CA 1
ATOM 1304 C C . ILE A 1 82 ? -9.891 2.112 -40.723 1.00 0.00 224 ILE A C 1
ATOM 1305 O O . ILE A 1 82 ? -10.676 2.927 -40.244 1.00 0.00 224 ILE A O 1
ATOM 1321 N N . LYS A 1 83 ? -8.900 2.432 -41.553 1.00 0.00 225 LYS A N 1
ATOM 1322 C CA . LYS A 1 83 ? -8.624 3.802 -41.992 1.00 0.00 225 LYS A CA 1
ATOM 1323 C C . LYS A 1 83 ? -8.366 4.685 -40.782 1.00 0.00 225 LYS A C 1
ATOM 1324 O O . LYS A 1 83 ? -9.259 4.884 -39.962 1.00 0.00 225 LYS A O 1
ATOM 1343 N N . GLU A 1 84 ? -7.130 5.201 -40.702 1.00 0.00 226 GLU A N 1
ATOM 1344 C CA . GLU A 1 84 ? -6.647 6.084 -39.605 1.00 0.00 226 GLU A CA 1
ATOM 1345 C C . GLU A 1 84 ? -7.662 6.301 -38.497 1.00 0.00 226 GLU A C 1
ATOM 1346 O O . GLU A 1 84 ? -8.164 7.406 -38.283 1.00 0.00 226 GLU A O 1
ATOM 1358 N N . GLY A 1 85 ? -7.946 5.223 -37.791 1.00 0.00 227 GLY A N 1
ATOM 1359 C CA . GLY A 1 85 ? -8.883 5.289 -36.713 1.00 0.00 227 GLY A CA 1
ATOM 1360 C C . GLY A 1 85 ? -8.406 6.201 -35.609 1.00 0.00 227 GLY A C 1
ATOM 1361 O O . GLY A 1 85 ? -9.048 7.210 -35.317 1.00 0.00 227 GLY A O 1
ATOM 1365 N N . ASP A 1 86 ? -7.280 5.855 -34.986 1.00 0.00 228 ASP A N 1
ATOM 1366 C CA . ASP A 1 86 ? -6.762 6.696 -33.902 1.00 0.00 228 ASP A CA 1
ATOM 1367 C C . ASP A 1 86 ? -5.300 6.405 -33.516 1.00 0.00 228 ASP A C 1
ATOM 1368 O O . ASP A 1 86 ? -4.496 6.014 -34.350 1.00 0.00 228 ASP A O 1
ATOM 1377 N N . VAL A 1 87 ? -4.966 6.599 -32.226 1.00 0.00 229 VAL A N 1
ATOM 1378 C CA . VAL A 1 87 ? -3.610 6.347 -31.734 1.00 0.00 229 VAL A CA 1
ATOM 1379 C C . VAL A 1 87 ? -3.484 4.909 -31.253 1.00 0.00 229 VAL A C 1
ATOM 1380 O O . VAL A 1 87 ? -4.334 4.439 -30.511 1.00 0.00 229 VAL A O 1
ATOM 1393 N N . ILE A 1 88 ? -2.418 4.224 -31.681 1.00 0.00 230 ILE A N 1
ATOM 1394 C CA . ILE A 1 88 ? -2.185 2.827 -31.311 1.00 0.00 230 ILE A CA 1
ATOM 1395 C C . ILE A 1 88 ? -1.193 2.710 -30.154 1.00 0.00 230 ILE A C 1
ATOM 1396 O O . ILE A 1 88 ? -0.414 3.632 -29.908 1.00 0.00 230 ILE A O 1
ATOM 1412 N N . GLU A 1 89 ? -1.216 1.578 -29.440 1.00 0.00 231 GLU A N 1
ATOM 1413 C CA . GLU A 1 89 ? -0.294 1.392 -28.313 1.00 0.00 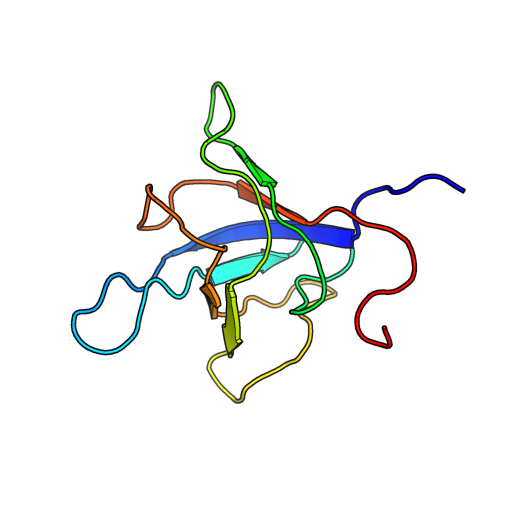231 GLU A CA 1
ATOM 1414 C C . GLU A 1 89 ? 0.153 -0.052 -28.155 1.00 0.00 231 GLU A C 1
ATOM 1415 O O . GLU A 1 89 ? -0.611 -0.911 -27.730 1.00 0.00 231 GLU A O 1
ATOM 1427 N N . ALA A 1 90 ? 1.415 -0.301 -28.461 1.00 0.00 232 ALA A N 1
ATOM 1428 C CA . ALA A 1 90 ? 1.978 -1.631 -28.328 1.00 0.00 232 ALA A CA 1
ATOM 1429 C C . ALA A 1 90 ? 2.519 -1.815 -26.919 1.00 0.00 232 ALA A C 1
ATOM 1430 O O . ALA A 1 90 ? 3.300 -0.999 -26.431 1.00 0.00 232 ALA A O 1
ATOM 1437 N N . TYR A 1 91 ? 2.084 -2.879 -26.261 1.00 0.00 233 TYR A N 1
ATOM 1438 C CA . TYR A 1 91 ? 2.514 -3.150 -24.891 1.00 0.00 233 TYR A CA 1
ATOM 1439 C C . TYR A 1 91 ? 2.944 -4.603 -24.728 1.00 0.00 233 TYR A C 1
ATOM 1440 O O . TYR A 1 91 ? 2.314 -5.511 -25.272 1.00 0.00 233 TYR A O 1
ATOM 1458 N N . VAL A 1 92 ? 4.016 -4.820 -23.971 1.00 0.00 234 VAL A N 1
ATOM 1459 C CA . VAL A 1 92 ? 4.520 -6.166 -23.738 1.00 0.00 234 VAL A CA 1
ATOM 1460 C C . VAL A 1 92 ? 5.712 -6.146 -22.766 1.00 0.00 234 VAL A C 1
ATOM 1461 O O . VAL A 1 92 ? 5.922 -5.164 -22.055 1.00 0.00 234 VAL A O 1
ATOM 1474 N N . MET A 1 93 ? 6.485 -7.228 -22.747 1.00 0.00 235 MET A N 1
ATOM 1475 C CA . MET A 1 93 ? 7.646 -7.321 -21.871 1.00 0.00 235 MET A CA 1
ATOM 1476 C C . MET A 1 93 ? 8.893 -6.775 -22.569 1.00 0.00 235 MET A C 1
ATOM 1477 O O . MET A 1 93 ? 8.793 -6.068 -23.571 1.00 0.00 235 MET A O 1
ATOM 1491 N N . GLN A 1 94 ? 10.067 -7.103 -22.032 1.00 0.00 236 GLN A N 1
ATOM 1492 C CA . GLN A 1 94 ? 11.328 -6.639 -22.604 1.00 0.00 236 GLN A CA 1
ATOM 1493 C C . GLN A 1 94 ? 11.941 -7.690 -23.524 1.00 0.00 236 GLN A C 1
ATOM 1494 O O . GLN A 1 94 ? 13.161 -7.855 -23.572 1.00 0.00 236 GLN A O 1
ATOM 1508 N N . GLU A 1 95 ? 11.088 -8.394 -24.252 1.00 0.00 237 GLU A N 1
ATOM 1509 C CA . GLU A 1 95 ? 11.537 -9.431 -25.176 1.00 0.00 237 GLU A CA 1
ATOM 1510 C C . GLU A 1 95 ? 10.986 -9.186 -26.580 1.00 0.00 237 GLU A C 1
ATOM 1511 O O . GLU A 1 95 ? 10.506 -10.106 -27.243 1.00 0.00 237 GLU A O 1
ATOM 1523 N N . VAL A 1 96 ? 11.056 -7.936 -27.026 1.00 0.00 238 VAL A N 1
ATOM 1524 C CA . VAL A 1 96 ? 10.563 -7.565 -28.349 1.00 0.00 238 VAL A CA 1
ATOM 1525 C C . VAL A 1 96 ? 11.710 -7.409 -29.343 1.00 0.00 238 VAL A C 1
ATOM 1526 O O . VAL A 1 96 ? 12.861 -7.213 -28.953 1.00 0.00 238 VAL A O 1
ATOM 1539 N N . ALA A 1 97 ? 11.387 -7.495 -30.634 1.00 0.00 239 ALA A N 1
ATOM 1540 C CA . ALA A 1 97 ? 12.383 -7.362 -31.700 1.00 0.00 239 ALA A CA 1
ATOM 1541 C C . ALA A 1 97 ? 13.313 -8.570 -31.745 1.00 0.00 239 ALA A C 1
ATOM 1542 O O . ALA A 1 97 ? 13.349 -9.300 -32.736 1.00 0.00 239 ALA A O 1
ATOM 1549 N N . ARG A 1 98 ? 14.063 -8.779 -30.668 1.00 0.00 240 ARG A N 1
ATOM 1550 C CA . ARG A 1 98 ? 14.988 -9.891 -30.579 1.00 0.00 240 ARG A CA 1
ATOM 1551 C C . ARG A 1 98 ? 14.336 -11.147 -30.008 1.00 0.00 240 ARG A C 1
ATOM 1552 O O . ARG A 1 98 ? 14.961 -12.205 -29.921 1.00 0.00 240 ARG A O 1
ATOM 1573 N N . ALA A 1 99 ? 13.087 -11.016 -29.626 1.00 0.00 241 ALA A N 1
ATOM 1574 C CA . ALA A 1 99 ? 12.327 -12.123 -29.061 1.00 0.00 241 ALA A CA 1
ATOM 1575 C C . ALA A 1 99 ? 10.829 -11.927 -29.275 1.00 0.00 241 ALA A C 1
ATOM 1582 N N . TYR A 1 1 ? 10.369 -6.751 -11.931 1.00 0.00 143 TYR A N 2
ATOM 1583 C CA . TYR A 1 1 ? 10.536 -6.160 -13.285 1.00 0.00 143 TYR A CA 2
ATOM 1584 C C . TYR A 1 1 ? 9.302 -5.360 -13.692 1.00 0.00 143 TYR A C 2
ATOM 1585 O O . TYR A 1 1 ? 8.340 -5.254 -12.931 1.00 0.00 143 TYR A O 2
ATOM 1605 N N . GLU A 1 2 ? 9.337 -4.800 -14.896 1.00 0.00 144 GLU A N 2
ATOM 1606 C CA . GLU A 1 2 ? 8.222 -4.010 -15.403 1.00 0.00 144 GLU A CA 2
ATOM 1607 C C . GLU A 1 2 ? 8.062 -4.195 -16.908 1.00 0.00 144 GLU A C 2
ATOM 1608 O O . GLU A 1 2 ? 9.025 -4.502 -17.612 1.00 0.00 144 GLU A O 2
ATOM 1620 N N . GLU A 1 3 ? 6.840 -4.009 -17.395 1.00 0.00 145 GLU A N 2
ATOM 1621 C CA . GLU A 1 3 ? 6.540 -4.151 -18.799 1.00 0.00 145 GLU A CA 2
ATOM 1622 C C . GLU A 1 3 ? 6.721 -2.834 -19.534 1.00 0.00 145 GLU A C 2
ATOM 1623 O O . GLU A 1 3 ? 7.673 -2.644 -20.291 1.00 0.00 145 GLU A O 2
ATOM 1635 N N . LYS A 1 4 ? 5.796 -1.938 -19.288 1.00 0.00 146 LYS A N 2
ATOM 1636 C CA . LYS A 1 4 ? 5.803 -0.610 -19.896 1.00 0.00 146 LYS A CA 2
ATOM 1637 C C . LYS A 1 4 ? 5.625 -0.696 -21.409 1.00 0.00 146 LYS A C 2
ATOM 1638 O O . LYS A 1 4 ? 5.715 -1.774 -21.995 1.00 0.00 146 LYS A O 2
ATOM 1657 N N . VAL A 1 5 ? 5.372 0.451 -22.034 1.00 0.00 147 VAL A N 2
ATOM 1658 C CA . VAL A 1 5 ? 5.181 0.512 -23.479 1.00 0.00 147 VAL A CA 2
ATOM 1659 C C . VAL A 1 5 ? 6.393 0.000 -24.219 1.00 0.00 147 VAL A C 2
ATOM 1660 O O . VAL A 1 5 ? 7.533 0.284 -23.850 1.00 0.00 147 VAL A O 2
ATOM 1673 N N . ILE A 1 6 ? 6.137 -0.723 -25.293 1.00 0.00 148 ILE A N 2
ATOM 1674 C CA . ILE A 1 6 ? 7.212 -1.242 -26.128 1.00 0.00 148 ILE A CA 2
ATOM 1675 C C . ILE A 1 6 ? 7.014 -0.828 -27.591 1.00 0.00 148 ILE A C 2
ATOM 1676 O O . ILE A 1 6 ? 7.842 -1.155 -28.435 1.00 0.00 148 ILE A O 2
ATOM 1692 N N . GLY A 1 7 ? 5.926 -0.100 -27.883 1.00 0.00 149 GLY A N 2
ATOM 1693 C CA . GLY A 1 7 ? 5.664 0.344 -29.236 1.00 0.00 149 GLY A CA 2
ATOM 1694 C C . GLY A 1 7 ? 4.427 1.216 -29.313 1.00 0.00 149 GLY A C 2
ATOM 1695 O O . GLY A 1 7 ? 3.389 0.788 -29.811 1.00 0.00 149 GLY A O 2
ATOM 1699 N N . GLN A 1 8 ? 4.529 2.444 -28.823 1.00 0.00 150 GLN A N 2
ATOM 1700 C CA . GLN A 1 8 ? 3.397 3.360 -28.852 1.00 0.00 150 GLN A CA 2
ATOM 1701 C C . GLN A 1 8 ? 3.433 4.195 -30.111 1.00 0.00 150 GLN A C 2
ATOM 1702 O O . GLN A 1 8 ? 4.481 4.726 -30.480 1.00 0.00 150 GLN A O 2
ATOM 1716 N N . ALA A 1 9 ? 2.297 4.289 -30.793 1.00 0.00 151 ALA A N 2
ATOM 1717 C CA . ALA A 1 9 ? 2.255 5.034 -32.026 1.00 0.00 151 ALA A CA 2
ATOM 1718 C C . ALA A 1 9 ? 0.883 5.612 -32.325 1.00 0.00 151 ALA A C 2
ATOM 1719 O O . ALA A 1 9 ? -0.076 5.402 -31.590 1.00 0.00 151 ALA A O 2
ATOM 1726 N N . GLU A 1 10 ? 0.811 6.348 -33.423 1.00 0.00 152 GLU A N 2
ATOM 1727 C CA . GLU A 1 10 ? -0.420 6.973 -33.855 1.00 0.00 152 GLU A CA 2
ATOM 1728 C C . GLU A 1 10 ? -0.772 6.539 -35.276 1.00 0.00 152 GLU A C 2
ATOM 1729 O O . GLU A 1 10 ? 0.039 6.680 -36.176 1.00 0.00 152 GLU A O 2
ATOM 1741 N N . VAL A 1 11 ? -1.979 6.001 -35.479 1.00 0.00 153 VAL A N 2
ATOM 1742 C CA . VAL A 1 11 ? -2.395 5.537 -36.810 1.00 0.00 153 VAL A CA 2
ATOM 1743 C C . VAL A 1 11 ? -2.157 6.578 -37.896 1.00 0.00 153 VAL A C 2
ATOM 1744 O O . VAL A 1 11 ? -2.571 7.732 -37.775 1.00 0.00 153 VAL A O 2
ATOM 1757 N N . ARG A 1 12 ? -1.567 6.135 -38.979 1.00 0.00 154 ARG A N 2
ATOM 1758 C CA . ARG A 1 12 ? -1.361 6.983 -40.121 1.00 0.00 154 ARG A CA 2
ATOM 1759 C C . ARG A 1 12 ? -2.604 6.816 -40.970 1.00 0.00 154 ARG A C 2
ATOM 1760 O O . ARG A 1 12 ? -3.381 7.746 -41.156 1.00 0.00 154 ARG A O 2
ATOM 1781 N N . GLN A 1 13 ? -2.788 5.571 -41.405 1.00 0.00 155 GLN A N 2
ATOM 1782 C CA . GLN A 1 13 ? -3.956 5.126 -42.151 1.00 0.00 155 GLN A CA 2
ATOM 1783 C C . GLN A 1 13 ? -4.004 3.594 -42.133 1.00 0.00 155 GLN A C 2
ATOM 1784 O O . GLN A 1 13 ? -3.360 2.966 -41.293 1.00 0.00 155 GLN A O 2
ATOM 1798 N N . THR A 1 14 ? -4.717 2.991 -43.082 1.00 0.00 156 THR A N 2
ATOM 1799 C CA . THR A 1 14 ? -4.778 1.534 -43.177 1.00 0.00 156 THR A CA 2
ATOM 1800 C C . THR A 1 14 ? -4.876 1.104 -44.628 1.00 0.00 156 THR A C 2
ATOM 1801 O O . THR A 1 14 ? -4.967 1.943 -45.524 1.00 0.00 156 THR A O 2
ATOM 1812 N N . PHE A 1 15 ? -4.839 -0.203 -44.867 1.00 0.00 157 PHE A N 2
ATOM 1813 C CA . PHE A 1 15 ? -4.906 -0.711 -46.228 1.00 0.00 157 PHE A CA 2
ATOM 1814 C C . PHE A 1 15 ? -5.958 -1.780 -46.404 1.00 0.00 157 PHE A C 2
ATOM 1815 O O . PHE A 1 15 ? -5.637 -2.954 -46.585 1.00 0.00 157 PHE A O 2
ATOM 1832 N N . LYS A 1 16 ? -7.221 -1.371 -46.402 1.00 0.00 158 LYS A N 2
ATOM 1833 C CA . LYS A 1 16 ? -8.307 -2.314 -46.603 1.00 0.00 158 LYS A CA 2
ATOM 1834 C C . LYS A 1 16 ? -8.514 -2.471 -48.097 1.00 0.00 158 LYS A C 2
ATOM 1835 O O . LYS A 1 16 ? -9.541 -2.095 -48.661 1.00 0.00 158 LYS A O 2
ATOM 1854 N N . VAL A 1 17 ? -7.473 -3.012 -48.717 1.00 0.00 159 VAL A N 2
ATOM 1855 C CA . VAL A 1 17 ? -7.405 -3.234 -50.142 1.00 0.00 159 VAL A CA 2
ATOM 1856 C C . VAL A 1 17 ? -7.876 -4.644 -50.487 1.00 0.00 159 VAL A C 2
ATOM 1857 O O . VAL A 1 17 ? -7.808 -5.548 -49.655 1.00 0.00 159 VAL A O 2
ATOM 1870 N N . SER A 1 18 ? -8.316 -4.838 -51.727 1.00 0.00 160 SER A N 2
ATOM 1871 C CA . SER A 1 18 ? -8.751 -6.152 -52.184 1.00 0.00 160 SER A CA 2
ATOM 1872 C C . SER A 1 18 ? -7.572 -6.890 -52.819 1.00 0.00 160 SER A C 2
ATOM 1873 O O . SER A 1 18 ? -7.729 -7.622 -53.796 1.00 0.00 160 SER A O 2
ATOM 1881 N N . LYS A 1 19 ? -6.390 -6.674 -52.247 1.00 0.00 161 LYS A N 2
ATOM 1882 C CA . LYS A 1 19 ? -5.164 -7.284 -52.723 1.00 0.00 161 LYS A CA 2
ATOM 1883 C C . LYS A 1 19 ? -4.162 -7.480 -51.578 1.00 0.00 161 LYS A C 2
ATOM 1884 O O . LYS A 1 19 ? -3.407 -8.452 -51.577 1.00 0.00 161 LYS A O 2
ATOM 1903 N N . VAL A 1 20 ? -4.149 -6.559 -50.604 1.00 0.00 162 VAL A N 2
ATOM 1904 C CA . VAL A 1 20 ? -3.246 -6.654 -49.491 1.00 0.00 162 VAL A CA 2
ATOM 1905 C C . VAL A 1 20 ? -3.992 -7.176 -48.249 1.00 0.00 162 VAL A C 2
ATOM 1906 O O . VAL A 1 20 ? -4.262 -8.372 -48.142 1.00 0.00 162 VAL A O 2
ATOM 1919 N N . GLY A 1 21 ? -4.333 -6.283 -47.331 1.00 0.00 163 GLY A N 2
ATOM 1920 C CA . GLY A 1 21 ? -5.054 -6.663 -46.131 1.00 0.00 163 GLY A CA 2
ATOM 1921 C C . GLY A 1 21 ? -5.769 -5.475 -45.523 1.00 0.00 163 GLY A C 2
ATOM 1922 O O . GLY A 1 21 ? -6.806 -5.040 -46.011 1.00 0.00 163 GLY A O 2
ATOM 1926 N N . THR A 1 22 ? -5.157 -4.947 -44.463 1.00 0.00 164 THR A N 2
ATOM 1927 C CA . THR A 1 22 ? -5.629 -3.769 -43.736 1.00 0.00 164 THR A CA 2
ATOM 1928 C C . THR A 1 22 ? -4.423 -3.098 -43.084 1.00 0.00 164 THR A C 2
ATOM 1929 O O . THR A 1 22 ? -4.509 -2.555 -41.983 1.00 0.00 164 THR A O 2
ATOM 1940 N N . ILE A 1 23 ? -3.287 -3.169 -43.786 1.00 0.00 165 ILE A N 2
ATOM 1941 C CA . ILE A 1 23 ? -2.020 -2.610 -43.326 1.00 0.00 165 ILE A CA 2
ATOM 1942 C C . ILE A 1 23 ? -2.196 -1.232 -42.688 1.00 0.00 165 ILE A C 2
ATOM 1943 O O . ILE A 1 23 ? -2.220 -0.208 -43.367 1.00 0.00 165 ILE A O 2
ATOM 1959 N N . ALA A 1 24 ? -2.313 -1.240 -41.375 1.00 0.00 166 ALA A N 2
ATOM 1960 C CA . ALA A 1 24 ? -2.480 -0.025 -40.611 1.00 0.00 166 ALA A CA 2
ATOM 1961 C C . ALA A 1 24 ? -1.140 0.584 -40.238 1.00 0.00 166 ALA A C 2
ATOM 1962 O O . ALA A 1 24 ? -0.348 -0.017 -39.512 1.00 0.00 166 ALA A O 2
ATOM 1969 N N . GLY A 1 25 ? -0.897 1.791 -40.724 1.00 0.00 167 GLY A N 2
ATOM 1970 C CA . GLY A 1 25 ? 0.341 2.462 -40.412 1.00 0.00 167 GLY A CA 2
ATOM 1971 C C . GLY A 1 25 ? 0.215 3.247 -39.134 1.00 0.00 167 GLY A C 2
ATOM 1972 O O . GLY A 1 25 ? -0.874 3.695 -38.792 1.00 0.00 167 GLY A O 2
ATOM 1976 N N . CYS A 1 26 ? 1.309 3.386 -38.407 1.00 0.00 168 CYS A N 2
ATOM 1977 C CA . CYS A 1 26 ? 1.294 4.097 -37.148 1.00 0.00 168 CYS A CA 2
ATOM 1978 C C . CYS A 1 26 ? 2.606 4.859 -36.946 1.00 0.00 168 CYS A C 2
ATOM 1979 O O . CYS A 1 26 ? 3.688 4.309 -37.147 1.00 0.00 168 CYS A O 2
ATOM 1987 N N . TYR A 1 27 ? 2.504 6.111 -36.509 1.00 0.00 169 TYR A N 2
ATOM 1988 C CA . TYR A 1 27 ? 3.685 6.923 -36.237 1.00 0.00 169 TYR A CA 2
ATOM 1989 C C . TYR A 1 27 ? 4.100 6.634 -34.810 1.00 0.00 169 TYR A C 2
ATOM 1990 O O . TYR A 1 27 ? 3.283 6.726 -33.905 1.00 0.00 169 TYR A O 2
ATOM 2008 N N . VAL A 1 28 ? 5.343 6.227 -34.610 1.00 0.00 170 VAL A N 2
ATOM 2009 C CA . VAL A 1 28 ? 5.789 5.846 -33.278 1.00 0.00 170 VAL A CA 2
ATOM 2010 C C . VAL A 1 28 ? 6.256 7.026 -32.435 1.00 0.00 170 VAL A C 2
ATOM 2011 O O . VAL A 1 28 ? 6.861 7.976 -32.932 1.00 0.00 170 VAL A O 2
ATOM 2024 N N . THR A 1 29 ? 5.950 6.935 -31.138 1.00 0.00 171 THR A N 2
ATOM 2025 C CA . THR A 1 29 ? 6.310 7.967 -30.171 1.00 0.00 171 THR A CA 2
ATOM 2026 C C . THR A 1 29 ? 6.857 7.368 -28.878 1.00 0.00 171 THR A C 2
ATOM 2027 O O . THR A 1 29 ? 6.949 8.053 -27.861 1.00 0.00 171 THR A O 2
ATOM 2038 N N . ASP A 1 30 ? 7.209 6.092 -28.917 1.00 0.00 172 ASP A N 2
ATOM 2039 C CA . ASP A 1 30 ? 7.731 5.412 -27.752 1.00 0.00 172 ASP A CA 2
ATOM 2040 C C . ASP A 1 30 ? 8.691 4.303 -28.194 1.00 0.00 172 ASP A C 2
ATOM 2041 O O . ASP A 1 30 ? 9.422 4.489 -29.163 1.00 0.00 172 ASP A O 2
ATOM 2050 N N . GLY A 1 31 ? 8.713 3.175 -27.485 1.00 0.00 173 GLY A N 2
ATOM 2051 C CA . GLY A 1 31 ? 9.618 2.071 -27.827 1.00 0.00 173 GLY A CA 2
ATOM 2052 C C . GLY A 1 31 ? 9.736 1.769 -29.324 1.00 0.00 173 GLY A C 2
ATOM 2053 O O . GLY A 1 31 ? 10.413 2.482 -30.062 1.00 0.00 173 GLY A O 2
ATOM 2057 N N . LYS A 1 32 ? 9.105 0.680 -29.760 1.00 0.00 174 LYS A N 2
ATOM 2058 C CA . LYS A 1 32 ? 9.162 0.258 -31.162 1.00 0.00 174 LYS A CA 2
ATOM 2059 C C . LYS A 1 32 ? 7.907 -0.491 -31.571 1.00 0.00 174 LYS A C 2
ATOM 2060 O O . LYS A 1 32 ? 7.376 -1.294 -30.807 1.00 0.00 174 LYS A O 2
ATOM 2079 N N . ILE A 1 33 ? 7.474 -0.290 -32.803 1.00 0.00 175 ILE A N 2
ATOM 2080 C CA . ILE A 1 33 ? 6.328 -1.019 -33.305 1.00 0.00 175 ILE A CA 2
ATOM 2081 C C . ILE A 1 33 ? 6.833 -2.240 -34.055 1.00 0.00 175 ILE A C 2
ATOM 2082 O O . ILE A 1 33 ? 6.982 -2.216 -35.277 1.00 0.00 175 ILE A O 2
ATOM 2098 N N . THR A 1 34 ? 7.151 -3.287 -33.305 1.00 0.00 176 THR A N 2
ATOM 2099 C CA . THR A 1 34 ? 7.708 -4.498 -33.894 1.00 0.00 176 THR A CA 2
ATOM 2100 C C . THR A 1 34 ? 6.654 -5.563 -34.182 1.00 0.00 176 THR A C 2
ATOM 2101 O O . THR A 1 34 ? 5.505 -5.465 -33.749 1.00 0.00 176 THR A O 2
ATOM 2112 N N . ARG A 1 35 ? 7.082 -6.585 -34.920 1.00 0.00 177 ARG A N 2
ATOM 2113 C CA . ARG A 1 35 ? 6.222 -7.700 -35.293 1.00 0.00 177 ARG A CA 2
ATOM 2114 C C . ARG A 1 35 ? 5.802 -8.498 -34.067 1.00 0.00 177 ARG A C 2
ATOM 2115 O O . ARG A 1 35 ? 4.639 -8.874 -33.920 1.00 0.00 177 ARG A O 2
ATOM 2136 N N . ASP A 1 36 ? 6.770 -8.760 -33.195 1.00 0.00 178 ASP A N 2
ATOM 2137 C CA . ASP A 1 36 ? 6.523 -9.525 -31.981 1.00 0.00 178 ASP A CA 2
ATOM 2138 C C . ASP A 1 36 ? 6.107 -8.611 -30.829 1.00 0.00 178 ASP A C 2
ATOM 2139 O O . ASP A 1 36 ? 6.774 -8.546 -29.795 1.00 0.00 178 ASP A O 2
ATOM 2148 N N . SER A 1 37 ? 4.997 -7.910 -31.019 1.00 0.00 179 SER A N 2
ATOM 2149 C CA . SER A 1 37 ? 4.479 -7.000 -30.004 1.00 0.00 179 SER A CA 2
ATOM 2150 C C . SER A 1 37 ? 2.960 -6.906 -30.090 1.00 0.00 179 SER A C 2
ATOM 2151 O O . SER A 1 37 ? 2.363 -7.252 -31.111 1.00 0.00 179 SER A O 2
ATOM 2159 N N . LYS A 1 38 ? 2.339 -6.431 -29.016 1.00 0.00 180 LYS A N 2
ATOM 2160 C CA . LYS A 1 38 ? 0.890 -6.288 -28.982 1.00 0.00 180 LYS A CA 2
ATOM 2161 C C . LYS A 1 38 ? 0.491 -4.897 -29.454 1.00 0.00 180 LYS A C 2
ATOM 2162 O O . LYS A 1 38 ? 1.323 -4.147 -29.962 1.00 0.00 180 LYS A O 2
ATOM 2181 N N . VAL A 1 39 ? -0.777 -4.546 -29.280 1.00 0.00 181 VAL A N 2
ATOM 2182 C CA . VAL A 1 39 ? -1.248 -3.232 -29.689 1.00 0.00 181 VAL A CA 2
ATOM 2183 C C . VAL A 1 39 ? -2.396 -2.757 -28.825 1.00 0.00 181 VAL A C 2
ATOM 2184 O O . VAL A 1 39 ? -3.085 -3.552 -28.185 1.00 0.00 181 VAL A O 2
ATOM 2197 N N . ARG A 1 40 ? -2.589 -1.449 -28.808 1.00 0.00 182 ARG A N 2
ATOM 2198 C CA . ARG A 1 40 ? -3.651 -0.857 -28.013 1.00 0.00 182 ARG A CA 2
ATOM 2199 C C . ARG A 1 40 ? -4.148 0.464 -28.580 1.00 0.00 182 ARG A C 2
ATOM 2200 O O . ARG A 1 40 ? -3.524 1.508 -28.400 1.00 0.00 182 ARG A O 2
ATOM 2221 N N . LEU A 1 41 ? -5.281 0.407 -29.272 1.00 0.00 183 LEU A N 2
ATOM 2222 C CA . LEU A 1 41 ? -5.865 1.575 -29.873 1.00 0.00 183 LEU A CA 2
ATOM 2223 C C . LEU A 1 41 ? -6.751 2.346 -28.930 1.00 0.00 183 LEU A C 2
ATOM 2224 O O . LEU A 1 41 ? -7.294 1.810 -27.970 1.00 0.00 183 LEU A O 2
ATOM 2240 N N . ILE A 1 42 ? -6.900 3.620 -29.245 1.00 0.00 184 ILE A N 2
ATOM 2241 C CA . ILE A 1 42 ? -7.749 4.507 -28.448 1.00 0.00 184 ILE A CA 2
ATOM 2242 C C . ILE A 1 42 ? -8.268 5.667 -29.279 1.00 0.00 184 ILE A C 2
ATOM 2243 O O . ILE A 1 42 ? -7.486 6.439 -29.836 1.00 0.00 184 ILE A O 2
ATOM 2259 N N . ARG A 1 43 ? -9.592 5.802 -29.309 1.00 0.00 185 ARG A N 2
ATOM 2260 C CA . ARG A 1 43 ? -10.243 6.882 -30.020 1.00 0.00 185 ARG A CA 2
ATOM 2261 C C . ARG A 1 43 ? -10.299 8.089 -29.083 1.00 0.00 185 ARG A C 2
ATOM 2262 O O . ARG A 1 43 ? -9.439 8.220 -28.211 1.00 0.00 185 ARG A O 2
ATOM 2283 N N . GLN A 1 44 ? -11.297 8.957 -29.224 1.00 0.00 186 GLN A N 2
ATOM 2284 C CA . GLN A 1 44 ? -11.405 10.107 -28.340 1.00 0.00 186 GLN A CA 2
ATOM 2285 C C . GLN A 1 44 ? -12.319 9.797 -27.155 1.00 0.00 186 GLN A C 2
ATOM 2286 O O . GLN A 1 44 ? -12.914 10.699 -26.564 1.00 0.00 186 GLN A O 2
ATOM 2300 N N . GLY A 1 45 ? -12.421 8.515 -26.811 1.00 0.00 187 GLY A N 2
ATOM 2301 C CA . GLY A 1 45 ? -13.256 8.106 -25.701 1.00 0.00 187 GLY A CA 2
ATOM 2302 C C . GLY A 1 45 ? -12.806 6.794 -25.090 1.00 0.00 187 GLY A C 2
ATOM 2303 O O . GLY A 1 45 ? -12.349 6.748 -23.948 1.00 0.00 187 GLY A O 2
ATOM 2307 N N . ILE A 1 46 ? -12.966 5.722 -25.862 1.00 0.00 188 ILE A N 2
ATOM 2308 C CA . ILE A 1 46 ? -12.609 4.377 -25.420 1.00 0.00 188 ILE A CA 2
ATOM 2309 C C . ILE A 1 46 ? -11.551 3.756 -26.350 1.00 0.00 188 ILE A C 2
ATOM 2310 O O . ILE A 1 46 ? -10.808 4.475 -27.018 1.00 0.00 188 ILE A O 2
ATOM 2326 N N . VAL A 1 47 ? -11.479 2.423 -26.378 1.00 0.00 189 VAL A N 2
ATOM 2327 C CA . VAL A 1 47 ? -10.511 1.707 -27.204 1.00 0.00 189 VAL A CA 2
ATOM 2328 C C . VAL A 1 47 ? -11.047 1.465 -28.610 1.00 0.00 189 VAL A C 2
ATOM 2329 O O . VAL A 1 47 ? -12.193 1.054 -28.796 1.00 0.00 189 VAL A O 2
ATOM 2342 N N . VAL A 1 48 ? -10.186 1.704 -29.591 1.00 0.00 190 VAL A N 2
ATOM 2343 C CA . VAL A 1 48 ? -10.534 1.496 -30.995 1.00 0.00 190 VAL A CA 2
ATOM 2344 C C . VAL A 1 48 ? -10.194 0.066 -31.380 1.00 0.00 190 VAL A C 2
ATOM 2345 O O . VAL A 1 48 ? -10.888 -0.565 -32.174 1.00 0.00 190 VAL A O 2
ATOM 2358 N N . TYR A 1 49 ? -9.126 -0.446 -30.782 1.00 0.00 191 TYR A N 2
ATOM 2359 C CA . TYR A 1 49 ? -8.702 -1.810 -31.038 1.00 0.00 191 TYR A CA 2
ATOM 2360 C C . TYR A 1 49 ? -7.746 -2.331 -29.974 1.00 0.00 191 TYR A C 2
ATOM 2361 O O . TYR A 1 49 ? -7.091 -1.560 -29.273 1.00 0.00 191 TYR A O 2
ATOM 2379 N N . GLU A 1 50 ? -7.655 -3.654 -29.891 1.00 0.00 192 GLU A N 2
ATOM 2380 C CA . GLU A 1 50 ? -6.763 -4.316 -28.950 1.00 0.00 192 GLU A CA 2
ATOM 2381 C C . GLU A 1 50 ? -6.310 -5.649 -29.519 1.00 0.00 192 GLU A C 2
ATOM 2382 O O . GLU A 1 50 ? -6.964 -6.215 -30.395 1.00 0.00 192 GLU A O 2
ATOM 2394 N N . GLY A 1 51 ? -5.189 -6.147 -29.022 1.00 0.00 193 GLY A N 2
ATOM 2395 C CA . GLY A 1 51 ? -4.669 -7.411 -29.499 1.00 0.00 193 GLY A CA 2
ATOM 2396 C C . GLY A 1 51 ? -3.191 -7.343 -29.803 1.00 0.00 193 GLY A C 2
ATOM 2397 O O . GLY A 1 51 ? -2.384 -7.076 -28.918 1.00 0.00 193 GLY A O 2
ATOM 2401 N N . GLU A 1 52 ? -2.832 -7.599 -31.053 1.00 0.00 194 GLU A N 2
ATOM 2402 C CA . GLU A 1 52 ? -1.450 -7.583 -31.461 1.00 0.00 194 GLU A CA 2
ATOM 2403 C C . GLU A 1 52 ? -1.311 -7.195 -32.903 1.00 0.00 194 GLU A C 2
ATOM 2404 O O . GLU A 1 52 ? -2.286 -6.847 -33.565 1.00 0.00 194 GLU A O 2
ATOM 2416 N N . ILE A 1 53 ? -0.087 -7.250 -33.391 1.00 0.00 195 ILE A N 2
ATOM 2417 C CA . ILE A 1 53 ? 0.155 -6.899 -34.760 1.00 0.00 195 ILE A CA 2
ATOM 2418 C C . ILE A 1 53 ? -0.004 -8.138 -35.637 1.00 0.00 195 ILE A C 2
ATOM 2419 O O . ILE A 1 53 ? 0.362 -9.242 -35.237 1.00 0.00 195 ILE A O 2
ATOM 2435 N N . ASP A 1 54 ? -0.539 -7.950 -36.832 1.00 0.00 196 ASP A N 2
ATOM 2436 C CA . ASP A 1 54 ? -0.727 -9.057 -37.753 1.00 0.00 196 ASP A CA 2
ATOM 2437 C C . ASP A 1 54 ? 0.527 -9.228 -38.607 1.00 0.00 196 ASP A C 2
ATOM 2438 O O . ASP A 1 54 ? 1.113 -10.309 -38.664 1.00 0.00 196 ASP A O 2
ATOM 2447 N N . SER A 1 55 ? 0.940 -8.140 -39.254 1.00 0.00 197 SER A N 2
ATOM 2448 C CA . SER A 1 55 ? 2.133 -8.148 -40.091 1.00 0.00 197 SER A CA 2
ATOM 2449 C C . SER A 1 55 ? 2.771 -6.762 -40.138 1.00 0.00 197 SER A C 2
ATOM 2450 O O . SER A 1 55 ? 2.070 -5.752 -40.155 1.00 0.00 197 SER A O 2
ATOM 2458 N N . LEU A 1 56 ? 4.100 -6.719 -40.152 1.00 0.00 198 LEU A N 2
ATOM 2459 C CA . LEU A 1 56 ? 4.823 -5.449 -40.187 1.00 0.00 198 LEU A CA 2
ATOM 2460 C C . LEU A 1 56 ? 5.622 -5.287 -41.467 1.00 0.00 198 LEU A C 2
ATOM 2461 O O . LEU A 1 56 ? 6.546 -6.049 -41.748 1.00 0.00 198 LEU A O 2
ATOM 2477 N N . LYS A 1 57 ? 5.255 -4.267 -42.228 1.00 0.00 199 LYS A N 2
ATOM 2478 C CA . LYS A 1 57 ? 5.923 -3.957 -43.476 1.00 0.00 199 LYS A CA 2
ATOM 2479 C C . LYS A 1 57 ? 5.847 -2.463 -43.748 1.00 0.00 199 LYS A C 2
ATOM 2480 O O . LYS A 1 57 ? 4.762 -1.890 -43.840 1.00 0.00 199 LYS A O 2
ATOM 2499 N N . ARG A 1 58 ? 7.005 -1.836 -43.869 1.00 0.00 200 ARG A N 2
ATOM 2500 C CA . ARG A 1 58 ? 7.075 -0.405 -44.123 1.00 0.00 200 ARG A CA 2
ATOM 2501 C C . ARG A 1 58 ? 7.037 -0.139 -45.627 1.00 0.00 200 ARG A C 2
ATOM 2502 O O . ARG A 1 58 ? 6.566 -0.976 -46.396 1.00 0.00 200 ARG A O 2
ATOM 2523 N N . TYR A 1 59 ? 7.530 1.019 -46.047 1.00 0.00 201 TYR A N 2
ATOM 2524 C CA . TYR A 1 59 ? 7.541 1.368 -47.457 1.00 0.00 201 TYR A CA 2
ATOM 2525 C C . TYR A 1 59 ? 8.793 0.824 -48.144 1.00 0.00 201 TYR A C 2
ATOM 2526 O O . TYR A 1 59 ? 8.850 0.744 -49.372 1.00 0.00 201 TYR A O 2
ATOM 2544 N N . LYS A 1 60 ? 9.793 0.439 -47.351 1.00 0.00 202 LYS A N 2
ATOM 2545 C CA . LYS A 1 60 ? 11.022 -0.101 -47.875 1.00 0.00 202 LYS A CA 2
ATOM 2546 C C . LYS A 1 60 ? 10.977 -1.630 -47.911 1.00 0.00 202 LYS A C 2
ATOM 2547 O O . LYS A 1 60 ? 11.088 -2.235 -48.977 1.00 0.00 202 LYS A O 2
ATOM 2566 N N . ASP A 1 61 ? 10.816 -2.252 -46.741 1.00 0.00 203 ASP A N 2
ATOM 2567 C CA . ASP A 1 61 ? 10.761 -3.703 -46.655 1.00 0.00 203 ASP A CA 2
ATOM 2568 C C . ASP A 1 61 ? 9.944 -4.149 -45.442 1.00 0.00 203 ASP A C 2
ATOM 2569 O O . ASP A 1 61 ? 9.217 -3.355 -44.845 1.00 0.00 203 ASP A O 2
ATOM 2578 N N . ASP A 1 62 ? 10.083 -5.421 -45.074 1.00 0.00 204 ASP A N 2
ATOM 2579 C CA . ASP A 1 62 ? 9.376 -5.967 -43.928 1.00 0.00 204 ASP A CA 2
ATOM 2580 C C . ASP A 1 62 ? 10.213 -5.791 -42.664 1.00 0.00 204 ASP A C 2
ATOM 2581 O O . ASP A 1 62 ? 10.787 -6.751 -42.146 1.00 0.00 204 ASP A O 2
ATOM 2590 N N . VAL A 1 63 ? 10.293 -4.555 -42.183 1.00 0.00 205 VAL A N 2
ATOM 2591 C CA . VAL A 1 63 ? 11.079 -4.249 -40.994 1.00 0.00 205 VAL A CA 2
ATOM 2592 C C . VAL A 1 63 ? 10.590 -4.986 -39.780 1.00 0.00 205 VAL A C 2
ATOM 2593 O O . VAL A 1 63 ? 9.447 -5.438 -39.717 1.00 0.00 205 VAL A O 2
ATOM 2606 N N . ARG A 1 64 ? 11.490 -5.124 -38.819 1.00 0.00 206 ARG A N 2
ATOM 2607 C CA . ARG A 1 64 ? 11.173 -5.830 -37.611 1.00 0.00 206 ARG A CA 2
ATOM 2608 C C . ARG A 1 64 ? 10.589 -4.897 -36.557 1.00 0.00 206 ARG A C 2
ATOM 2609 O O . ARG A 1 64 ? 9.708 -5.298 -35.811 1.00 0.00 206 ARG A O 2
ATOM 2630 N N . GLU A 1 65 ? 11.073 -3.653 -36.514 1.00 0.00 207 GLU A N 2
ATOM 2631 C CA . GLU A 1 65 ? 10.571 -2.666 -35.548 1.00 0.00 207 GLU A CA 2
ATOM 2632 C C . GLU A 1 65 ? 10.544 -1.269 -36.162 1.00 0.00 207 GLU A C 2
ATOM 2633 O O . GLU A 1 65 ? 10.950 -1.074 -37.308 1.00 0.00 207 GLU A O 2
ATOM 2645 N N . VAL A 1 66 ? 10.075 -0.299 -35.381 1.00 0.00 208 VAL A N 2
ATOM 2646 C CA . VAL A 1 66 ? 10.005 1.093 -35.828 1.00 0.00 208 VAL A CA 2
ATOM 2647 C C . VAL A 1 66 ? 10.138 2.035 -34.634 1.00 0.00 208 VAL A C 2
ATOM 2648 O O . VAL A 1 66 ? 9.150 2.583 -34.147 1.00 0.00 208 VAL A O 2
ATOM 2661 N N . ALA A 1 67 ? 11.365 2.201 -34.148 1.00 0.00 209 ALA A N 2
ATOM 2662 C CA . ALA A 1 67 ? 11.619 3.056 -32.992 1.00 0.00 209 ALA A CA 2
ATOM 2663 C C . ALA A 1 67 ? 12.073 4.455 -33.395 1.00 0.00 209 ALA A C 2
ATOM 2664 O O . ALA A 1 67 ? 12.346 4.723 -34.565 1.00 0.00 209 ALA A O 2
ATOM 2671 N N . GLN A 1 68 ? 12.138 5.344 -32.395 1.00 0.00 210 GLN A N 2
ATOM 2672 C CA . GLN A 1 68 ? 12.545 6.740 -32.572 1.00 0.00 210 GLN A CA 2
ATOM 2673 C C . GLN A 1 68 ? 11.350 7.589 -32.975 1.00 0.00 210 GLN A C 2
ATOM 2674 O O . GLN A 1 68 ? 10.800 8.326 -32.155 1.00 0.00 210 GLN A O 2
ATOM 2688 N N . GLY A 1 69 ? 10.937 7.473 -34.229 1.00 0.00 211 GLY A N 2
ATOM 2689 C CA . GLY A 1 69 ? 9.796 8.227 -34.694 1.00 0.00 211 GLY A CA 2
ATOM 2690 C C . GLY A 1 69 ? 9.512 7.998 -36.165 1.00 0.00 211 GLY A C 2
ATOM 2691 O O . GLY A 1 69 ? 9.133 8.925 -36.881 1.00 0.00 211 GLY A O 2
ATOM 2695 N N . TYR A 1 70 ? 9.706 6.766 -36.621 1.00 0.00 212 TYR A N 2
ATOM 2696 C CA . TYR A 1 70 ? 9.478 6.428 -38.019 1.00 0.00 212 TYR A CA 2
ATOM 2697 C C . TYR A 1 70 ? 8.083 5.855 -38.230 1.00 0.00 212 TYR A C 2
ATOM 2698 O O . TYR A 1 70 ? 7.519 5.220 -37.339 1.00 0.00 212 TYR A O 2
ATOM 2716 N N . GLU A 1 71 ? 7.536 6.079 -39.417 1.00 0.00 213 GLU A N 2
ATOM 2717 C CA . GLU A 1 71 ? 6.217 5.582 -39.751 1.00 0.00 213 GLU A CA 2
ATOM 2718 C C . GLU A 1 71 ? 6.318 4.192 -40.362 1.00 0.00 213 GLU A C 2
ATOM 2719 O O . GLU A 1 71 ? 7.377 3.790 -40.841 1.00 0.00 213 GLU A O 2
ATOM 2731 N N . CYS A 1 72 ? 5.217 3.455 -40.328 1.00 0.00 214 CYS A N 2
ATOM 2732 C CA . CYS A 1 72 ? 5.195 2.103 -40.867 1.00 0.00 214 CYS A CA 2
ATOM 2733 C C . CYS A 1 72 ? 3.805 1.733 -41.377 1.00 0.00 214 CYS A C 2
ATOM 2734 O O . CYS A 1 72 ? 2.894 2.557 -41.375 1.00 0.00 214 CYS A O 2
ATOM 2742 N N . GLY A 1 73 ? 3.658 0.484 -41.804 1.00 0.00 215 GLY A N 2
ATOM 2743 C CA . GLY A 1 73 ? 2.384 -0.001 -42.301 1.00 0.00 215 GLY A CA 2
ATOM 2744 C C . GLY A 1 73 ? 2.165 -1.448 -41.910 1.00 0.00 215 GLY A C 2
ATOM 2745 O O . GLY A 1 73 ? 2.679 -2.356 -42.563 1.00 0.00 215 GLY A O 2
ATOM 2749 N N . LEU A 1 74 ? 1.429 -1.669 -40.825 1.00 0.00 216 LEU A N 2
ATOM 2750 C CA . LEU A 1 74 ? 1.184 -3.010 -40.339 1.00 0.00 216 LEU A CA 2
ATOM 2751 C C . LEU A 1 74 ? -0.284 -3.247 -40.042 1.00 0.00 216 LEU A C 2
ATOM 2752 O O . LEU A 1 74 ? -0.964 -2.385 -39.489 1.00 0.00 216 LEU A O 2
ATOM 2768 N N . THR A 1 75 ? -0.756 -4.442 -40.348 1.00 0.00 217 THR A N 2
ATOM 2769 C CA . THR A 1 75 ? -2.136 -4.793 -40.040 1.00 0.00 217 THR A CA 2
ATOM 2770 C C . THR A 1 75 ? -2.192 -5.141 -38.562 1.00 0.00 217 THR A C 2
ATOM 2771 O O . THR A 1 75 ? -1.331 -5.861 -38.065 1.00 0.00 217 THR A O 2
ATOM 2782 N N . ILE A 1 76 ? -3.169 -4.602 -37.847 1.00 0.00 218 ILE A N 2
ATOM 2783 C CA . ILE A 1 76 ? -3.270 -4.846 -36.420 1.00 0.00 218 ILE A CA 2
ATOM 2784 C C . ILE A 1 76 ? -4.286 -5.950 -36.138 1.00 0.00 218 ILE A C 2
ATOM 2785 O O . ILE A 1 76 ? -5.490 -5.696 -36.085 1.00 0.00 218 ILE A O 2
ATOM 2801 N N . LYS A 1 77 ? -3.792 -7.180 -35.953 1.00 0.00 219 LYS A N 2
ATOM 2802 C CA . LYS A 1 77 ? -4.660 -8.324 -35.664 1.00 0.00 219 LYS A CA 2
ATOM 2803 C C . LYS A 1 77 ? -5.916 -8.298 -36.547 1.00 0.00 219 LYS A C 2
ATOM 2804 O O . LYS A 1 77 ? -5.847 -7.886 -37.706 1.00 0.00 219 LYS A O 2
ATOM 2823 N N . ASN A 1 78 ? -7.047 -8.722 -36.014 1.00 0.00 220 ASN A N 2
ATOM 2824 C CA . ASN A 1 78 ? -8.276 -8.723 -36.771 1.00 0.00 220 ASN A CA 2
ATOM 2825 C C . ASN A 1 78 ? -8.992 -7.374 -36.645 1.00 0.00 220 ASN A C 2
ATOM 2826 O O . ASN A 1 78 ? -10.103 -7.295 -36.120 1.00 0.00 220 ASN A O 2
ATOM 2837 N N . PHE A 1 79 ? -8.352 -6.315 -37.152 1.00 0.00 221 PHE A N 2
ATOM 2838 C CA . PHE A 1 79 ? -8.942 -4.974 -37.111 1.00 0.00 221 PHE A CA 2
ATOM 2839 C C . PHE A 1 79 ? -10.328 -4.871 -37.727 1.00 0.00 221 PHE A C 2
ATOM 2840 O O . PHE A 1 79 ? -10.514 -5.067 -38.929 1.00 0.00 221 PHE A O 2
ATOM 2857 N N . ASN A 1 80 ? -11.286 -4.490 -36.882 1.00 0.00 222 ASN A N 2
ATOM 2858 C CA . ASN A 1 80 ? -12.651 -4.270 -37.311 1.00 0.00 222 ASN A CA 2
ATOM 2859 C C . ASN A 1 80 ? -12.755 -2.866 -37.897 1.00 0.00 222 ASN A C 2
ATOM 2860 O O . ASN A 1 80 ? -13.346 -2.669 -38.958 1.00 0.00 222 ASN A O 2
ATOM 2871 N N . ASP A 1 81 ? -12.141 -1.890 -37.213 1.00 0.00 223 ASP A N 2
ATOM 2872 C CA . ASP A 1 81 ? -12.140 -0.507 -37.702 1.00 0.00 223 ASP A CA 2
ATOM 2873 C C . ASP A 1 81 ? -10.933 -0.280 -38.605 1.00 0.00 223 ASP A C 2
ATOM 2874 O O . ASP A 1 81 ? -9.805 -0.607 -38.240 1.00 0.00 223 ASP A O 2
ATOM 2883 N N . ILE A 1 82 ? -11.169 0.291 -39.781 1.00 0.00 224 ILE A N 2
ATOM 2884 C CA . ILE A 1 82 ? -10.082 0.561 -40.715 1.00 0.00 224 ILE A CA 2
ATOM 2885 C C . ILE A 1 82 ? -9.891 2.048 -40.930 1.00 0.00 224 ILE A C 2
ATOM 2886 O O . ILE A 1 82 ? -10.637 2.871 -40.400 1.00 0.00 224 ILE A O 2
ATOM 2902 N N . LYS A 1 83 ? -8.865 2.371 -41.701 1.00 0.00 225 LYS A N 2
ATOM 2903 C CA . LYS A 1 83 ? -8.516 3.755 -41.993 1.00 0.00 225 LYS A CA 2
ATOM 2904 C C . LYS A 1 83 ? -8.121 4.447 -40.703 1.00 0.00 225 LYS A C 2
ATOM 2905 O O . LYS A 1 83 ? -8.646 4.106 -39.650 1.00 0.00 225 LYS A O 2
ATOM 2924 N N . GLU A 1 84 ? -7.192 5.407 -40.786 1.00 0.00 226 GLU A N 2
ATOM 2925 C CA . GLU A 1 84 ? -6.712 6.157 -39.609 1.00 0.00 226 GLU A CA 2
ATOM 2926 C C . GLU A 1 84 ? -7.813 6.435 -38.596 1.00 0.00 226 GLU A C 2
ATOM 2927 O O . GLU A 1 84 ? -8.475 7.473 -38.622 1.00 0.00 226 GLU A O 2
ATOM 2939 N N . GLY A 1 85 ? -7.988 5.483 -37.699 1.00 0.00 227 GLY A N 2
ATOM 2940 C CA . GLY A 1 85 ? -8.983 5.615 -36.684 1.00 0.00 227 GLY A CA 2
ATOM 2941 C C . GLY A 1 85 ? -8.481 6.463 -35.549 1.00 0.00 227 GLY A C 2
ATOM 2942 O O . GLY A 1 85 ? -9.079 7.489 -35.221 1.00 0.00 227 GLY A O 2
ATOM 2946 N N . ASP A 1 86 ? -7.369 6.051 -34.945 1.00 0.00 228 ASP A N 2
ATOM 2947 C CA . ASP A 1 86 ? -6.809 6.830 -33.840 1.00 0.00 228 ASP A CA 2
ATOM 2948 C C . ASP A 1 86 ? -5.352 6.481 -33.499 1.00 0.00 228 ASP A C 2
ATOM 2949 O O . ASP A 1 86 ? -4.567 6.138 -34.374 1.00 0.00 228 ASP A O 2
ATOM 2958 N N . VAL A 1 87 ? -4.998 6.581 -32.208 1.00 0.00 229 VAL A N 2
ATOM 2959 C CA . VAL A 1 87 ? -3.648 6.281 -31.748 1.00 0.00 229 VAL A CA 2
ATOM 2960 C C . VAL A 1 87 ? -3.548 4.834 -31.287 1.00 0.00 229 VAL A C 2
ATOM 2961 O O . VAL A 1 87 ? -4.514 4.273 -30.775 1.00 0.00 229 VAL A O 2
ATOM 2974 N N . ILE A 1 88 ? -2.379 4.235 -31.479 1.00 0.00 230 ILE A N 2
ATOM 2975 C CA . ILE A 1 88 ? -2.160 2.849 -31.094 1.00 0.00 230 ILE A CA 2
ATOM 2976 C C . ILE A 1 88 ? -1.061 2.736 -30.046 1.00 0.00 230 ILE A C 2
ATOM 2977 O O . ILE A 1 88 ? -0.191 3.599 -29.947 1.00 0.00 230 ILE A O 2
ATOM 2993 N N . GLU A 1 89 ? -1.110 1.675 -29.252 1.00 0.00 231 GLU A N 2
ATOM 2994 C CA . GLU A 1 89 ? -0.107 1.486 -28.207 1.00 0.00 231 GLU A CA 2
ATOM 2995 C C . GLU A 1 89 ? 0.278 0.021 -28.045 1.00 0.00 231 GLU A C 2
ATOM 2996 O O . GLU A 1 89 ? -0.506 -0.798 -27.579 1.00 0.00 231 GLU A O 2
ATOM 3008 N N . ALA A 1 90 ? 1.517 -0.285 -28.404 1.00 0.00 232 ALA A N 2
ATOM 3009 C CA . ALA A 1 90 ? 2.030 -1.634 -28.283 1.00 0.00 232 ALA A CA 2
ATOM 3010 C C . ALA A 1 90 ? 2.595 -1.830 -26.887 1.00 0.00 232 ALA A C 2
ATOM 3011 O O . ALA A 1 90 ? 3.374 -1.011 -26.401 1.00 0.00 232 ALA A O 2
ATOM 3018 N N . TYR A 1 91 ? 2.183 -2.905 -26.235 1.00 0.00 233 TYR A N 2
ATOM 3019 C CA . TYR A 1 91 ? 2.635 -3.188 -24.876 1.00 0.00 233 TYR A CA 2
ATOM 3020 C C . TYR A 1 91 ? 3.140 -4.625 -24.747 1.00 0.00 233 TYR A C 2
ATOM 3021 O O . TYR A 1 91 ? 2.588 -5.540 -25.358 1.00 0.00 233 TYR A O 2
ATOM 3039 N N . VAL A 1 92 ? 4.176 -4.810 -23.936 1.00 0.00 234 VAL A N 2
ATOM 3040 C CA . VAL A 1 92 ? 4.753 -6.130 -23.708 1.00 0.00 234 VAL A CA 2
ATOM 3041 C C . VAL A 1 92 ? 5.955 -6.039 -22.761 1.00 0.00 234 VAL A C 2
ATOM 3042 O O . VAL A 1 92 ? 6.214 -4.990 -22.169 1.00 0.00 234 VAL A O 2
ATOM 3055 N N . MET A 1 93 ? 6.690 -7.137 -22.642 1.00 0.00 235 MET A N 2
ATOM 3056 C CA . MET A 1 93 ? 7.869 -7.179 -21.788 1.00 0.00 235 MET A CA 2
ATOM 3057 C C . MET A 1 93 ? 9.128 -6.938 -22.620 1.00 0.00 235 MET A C 2
ATOM 3058 O O . MET A 1 93 ? 9.048 -6.446 -23.746 1.00 0.00 235 MET A O 2
ATOM 3072 N N . GLN A 1 94 ? 10.285 -7.287 -22.071 1.00 0.00 236 GLN A N 2
ATOM 3073 C CA . GLN A 1 94 ? 11.544 -7.104 -22.783 1.00 0.00 236 GLN A CA 2
ATOM 3074 C C . GLN A 1 94 ? 11.874 -8.332 -23.622 1.00 0.00 236 GLN A C 2
ATOM 3075 O O . GLN A 1 94 ? 12.718 -9.149 -23.251 1.00 0.00 236 GLN A O 2
ATOM 3089 N N . GLU A 1 95 ? 11.197 -8.453 -24.754 1.00 0.00 237 GLU A N 2
ATOM 3090 C CA . GLU A 1 95 ? 11.405 -9.577 -25.657 1.00 0.00 237 GLU A CA 2
ATOM 3091 C C . GLU A 1 95 ? 11.123 -9.180 -27.105 1.00 0.00 237 GLU A C 2
ATOM 3092 O O . GLU A 1 95 ? 10.539 -9.951 -27.869 1.00 0.00 237 GLU A O 2
ATOM 3104 N N . VAL A 1 96 ? 11.544 -7.977 -27.481 1.00 0.00 238 VAL A N 2
ATOM 3105 C CA . VAL A 1 96 ? 11.337 -7.487 -28.844 1.00 0.00 238 VAL A CA 2
ATOM 3106 C C . VAL A 1 96 ? 12.632 -7.541 -29.647 1.00 0.00 238 VAL A C 2
ATOM 3107 O O . VAL A 1 96 ? 13.719 -7.664 -29.083 1.00 0.00 238 VAL A O 2
ATOM 3120 N N . ALA A 1 97 ? 12.507 -7.451 -30.971 1.00 0.00 239 ALA A N 2
ATOM 3121 C CA . ALA A 1 97 ? 13.664 -7.490 -31.869 1.00 0.00 239 ALA A CA 2
ATOM 3122 C C . ALA A 1 97 ? 14.271 -8.888 -31.929 1.00 0.00 239 ALA A C 2
ATOM 3123 O O . ALA A 1 97 ? 14.297 -9.517 -32.986 1.00 0.00 239 ALA A O 2
ATOM 3130 N N . ARG A 1 98 ? 14.759 -9.371 -30.791 1.00 0.00 240 ARG A N 2
ATOM 3131 C CA . ARG A 1 98 ? 15.364 -10.686 -30.710 1.00 0.00 240 ARG A CA 2
ATOM 3132 C C . ARG A 1 98 ? 14.346 -11.780 -30.394 1.00 0.00 240 ARG A C 2
ATOM 3133 O O . ARG A 1 98 ? 14.676 -12.965 -30.359 1.00 0.00 240 ARG A O 2
ATOM 3154 N N . ALA A 1 99 ? 13.121 -11.367 -30.171 1.00 0.00 241 ALA A N 2
ATOM 3155 C CA . ALA A 1 99 ? 12.036 -12.290 -29.857 1.00 0.00 241 ALA A CA 2
ATOM 3156 C C . ALA A 1 99 ? 10.749 -11.886 -30.571 1.00 0.00 241 ALA A C 2
ATOM 3163 N N . TYR A 1 1 ? 12.533 -2.982 -14.890 1.00 0.00 143 TYR A N 3
ATOM 3164 C CA . TYR A 1 1 ? 11.703 -2.568 -16.052 1.00 0.00 143 TYR A CA 3
ATOM 3165 C C . TYR A 1 1 ? 10.390 -3.344 -16.095 1.00 0.00 143 TYR A C 3
ATOM 3166 O O . TYR A 1 1 ? 10.373 -4.541 -16.381 1.00 0.00 143 TYR A O 3
ATOM 3186 N N . GLU A 1 2 ? 9.291 -2.653 -15.808 1.00 0.00 144 GLU A N 3
ATOM 3187 C CA . GLU A 1 2 ? 7.973 -3.276 -15.812 1.00 0.00 144 GLU A CA 3
ATOM 3188 C C . GLU A 1 2 ? 7.484 -3.508 -17.239 1.00 0.00 144 GLU A C 3
ATOM 3189 O O . GLU A 1 2 ? 8.248 -3.384 -18.196 1.00 0.00 144 GLU A O 3
ATOM 3201 N N . GLU A 1 3 ? 6.206 -3.849 -17.373 1.00 0.00 145 GLU A N 3
ATOM 3202 C CA . GLU A 1 3 ? 5.605 -4.101 -18.661 1.00 0.00 145 GLU A CA 3
ATOM 3203 C C . GLU A 1 3 ? 5.025 -2.818 -19.263 1.00 0.00 145 GLU A C 3
ATOM 3204 O O . GLU A 1 3 ? 3.870 -2.782 -19.686 1.00 0.00 145 GLU A O 3
ATOM 3216 N N . LYS A 1 4 ? 5.838 -1.768 -19.300 1.00 0.00 146 LYS A N 3
ATOM 3217 C CA . LYS A 1 4 ? 5.408 -0.488 -19.850 1.00 0.00 146 LYS A CA 3
ATOM 3218 C C . LYS A 1 4 ? 5.274 -0.575 -21.367 1.00 0.00 146 LYS A C 3
ATOM 3219 O O . LYS A 1 4 ? 5.302 -1.666 -21.938 1.00 0.00 146 LYS A O 3
ATOM 3238 N N . VAL A 1 5 ? 5.129 0.575 -22.017 1.00 0.00 147 VAL A N 3
ATOM 3239 C CA . VAL A 1 5 ? 4.994 0.609 -23.468 1.00 0.00 147 VAL A CA 3
ATOM 3240 C C . VAL A 1 5 ? 6.221 0.049 -24.144 1.00 0.00 147 VAL A C 3
ATOM 3241 O O . VAL A 1 5 ? 7.353 0.322 -23.745 1.00 0.00 147 VAL A O 3
ATOM 3254 N N . ILE A 1 6 ? 5.982 -0.715 -25.188 1.00 0.00 148 ILE A N 3
ATOM 3255 C CA . ILE A 1 6 ? 7.061 -1.304 -25.959 1.00 0.00 148 ILE A CA 3
ATOM 3256 C C . ILE A 1 6 ? 7.049 -0.798 -27.398 1.00 0.00 148 ILE A C 3
ATOM 3257 O O . ILE A 1 6 ? 8.011 -1.010 -28.126 1.00 0.00 148 ILE A O 3
ATOM 3273 N N . GLY A 1 7 ? 5.963 -0.123 -27.800 1.00 0.00 149 GLY A N 3
ATOM 3274 C CA . GLY A 1 7 ? 5.862 0.399 -29.148 1.00 0.00 149 GLY A CA 3
ATOM 3275 C C . GLY A 1 7 ? 4.573 1.170 -29.345 1.00 0.00 149 GLY A C 3
ATOM 3276 O O . GLY A 1 7 ? 3.619 0.664 -29.931 1.00 0.00 149 GLY A O 3
ATOM 3280 N N . GLN A 1 8 ? 4.545 2.398 -28.846 1.00 0.00 150 GLN A N 3
ATOM 3281 C CA . GLN A 1 8 ? 3.364 3.241 -28.961 1.00 0.00 150 GLN A CA 3
ATOM 3282 C C . GLN A 1 8 ? 3.432 4.081 -30.214 1.00 0.00 150 GLN A C 3
ATOM 3283 O O . GLN A 1 8 ? 4.492 4.595 -30.569 1.00 0.00 150 GLN A O 3
ATOM 3297 N N . ALA A 1 9 ? 2.307 4.191 -30.903 1.00 0.00 151 ALA A N 3
ATOM 3298 C CA . ALA A 1 9 ? 2.281 4.941 -32.132 1.00 0.00 151 ALA A CA 3
ATOM 3299 C C . ALA A 1 9 ? 0.919 5.537 -32.433 1.00 0.00 151 ALA A C 3
ATOM 3300 O O . ALA A 1 9 ? -0.044 5.344 -31.696 1.00 0.00 151 ALA A O 3
ATOM 3307 N N . GLU A 1 10 ? 0.863 6.266 -33.534 1.00 0.00 152 GLU A N 3
ATOM 3308 C CA . GLU A 1 10 ? -0.356 6.912 -33.974 1.00 0.00 152 GLU A CA 3
ATOM 3309 C C . GLU A 1 10 ? -0.698 6.485 -35.398 1.00 0.00 152 GLU A C 3
ATOM 3310 O O . GLU A 1 10 ? 0.128 6.617 -36.288 1.00 0.00 152 GLU A O 3
ATOM 3322 N N . VAL A 1 11 ? -1.909 5.961 -35.615 1.00 0.00 153 VAL A N 3
ATOM 3323 C CA . VAL A 1 11 ? -2.312 5.506 -36.952 1.00 0.00 153 VAL A CA 3
ATOM 3324 C C . VAL A 1 11 ? -2.074 6.561 -38.020 1.00 0.00 153 VAL A C 3
ATOM 3325 O O . VAL A 1 11 ? -2.484 7.713 -37.876 1.00 0.00 153 VAL A O 3
ATOM 3338 N N . ARG A 1 12 ? -1.499 6.132 -39.113 1.00 0.00 154 ARG A N 3
ATOM 3339 C CA . ARG A 1 12 ? -1.305 6.999 -40.241 1.00 0.00 154 ARG A CA 3
ATOM 3340 C C . ARG A 1 12 ? -2.564 6.846 -41.073 1.00 0.00 154 ARG A C 3
ATOM 3341 O O . ARG A 1 12 ? -3.372 7.760 -41.197 1.00 0.00 154 ARG A O 3
ATOM 3362 N N . GLN A 1 13 ? -2.741 5.622 -41.550 1.00 0.00 155 GLN A N 3
ATOM 3363 C CA . GLN A 1 13 ? -3.923 5.202 -42.279 1.00 0.00 155 GLN A CA 3
ATOM 3364 C C . GLN A 1 13 ? -3.983 3.676 -42.284 1.00 0.00 155 GLN A C 3
ATOM 3365 O O . GLN A 1 13 ? -3.279 3.032 -41.510 1.00 0.00 155 GLN A O 3
ATOM 3379 N N . THR A 1 14 ? -4.771 3.102 -43.188 1.00 0.00 156 THR A N 3
ATOM 3380 C CA . THR A 1 14 ? -4.858 1.650 -43.322 1.00 0.00 156 THR A CA 3
ATOM 3381 C C . THR A 1 14 ? -5.103 1.293 -44.784 1.00 0.00 156 THR A C 3
ATOM 3382 O O . THR A 1 14 ? -5.779 2.034 -45.498 1.00 0.00 156 THR A O 3
ATOM 3393 N N . PHE A 1 15 ? -4.520 0.188 -45.251 1.00 0.00 157 PHE A N 3
ATOM 3394 C CA . PHE A 1 15 ? -4.666 -0.190 -46.655 1.00 0.00 157 PHE A CA 3
ATOM 3395 C C . PHE A 1 15 ? -5.857 -1.076 -46.931 1.00 0.00 157 PHE A C 3
ATOM 3396 O O . PHE A 1 15 ? -5.715 -2.288 -47.060 1.00 0.00 157 PHE A O 3
ATOM 3413 N N . LYS A 1 16 ? -7.025 -0.465 -47.097 1.00 0.00 158 LYS A N 3
ATOM 3414 C CA . LYS A 1 16 ? -8.221 -1.221 -47.428 1.00 0.00 158 LYS A CA 3
ATOM 3415 C C . LYS A 1 16 ? -8.274 -1.366 -48.938 1.00 0.00 158 LYS A C 3
ATOM 3416 O O . LYS A 1 16 ? -9.178 -0.870 -49.612 1.00 0.00 158 LYS A O 3
ATOM 3435 N N . VAL A 1 17 ? -7.250 -2.039 -49.445 1.00 0.00 159 VAL A N 3
ATOM 3436 C CA . VAL A 1 17 ? -7.064 -2.277 -50.856 1.00 0.00 159 VAL A CA 3
ATOM 3437 C C . VAL A 1 17 ? -7.671 -3.620 -51.251 1.00 0.00 159 VAL A C 3
ATOM 3438 O O . VAL A 1 17 ? -7.792 -4.520 -50.420 1.00 0.00 159 VAL A O 3
ATOM 3451 N N . SER A 1 18 ? -8.021 -3.766 -52.526 1.00 0.00 160 SER A N 3
ATOM 3452 C CA . SER A 1 18 ? -8.577 -5.019 -53.024 1.00 0.00 160 SER A CA 3
ATOM 3453 C C . SER A 1 18 ? -7.452 -5.930 -53.516 1.00 0.00 160 SER A C 3
ATOM 3454 O O . SER A 1 18 ? -7.605 -6.657 -54.498 1.00 0.00 160 SER A O 3
ATOM 3462 N N . LYS A 1 19 ? -6.319 -5.870 -52.820 1.00 0.00 161 LYS A N 3
ATOM 3463 C CA . LYS A 1 19 ? -5.151 -6.662 -53.155 1.00 0.00 161 LYS A CA 3
ATOM 3464 C C . LYS A 1 19 ? -4.317 -6.983 -51.907 1.00 0.00 161 LYS A C 3
ATOM 3465 O O . LYS A 1 19 ? -3.699 -8.045 -51.835 1.00 0.00 161 LYS A O 3
ATOM 3484 N N . VAL A 1 20 ? -4.297 -6.073 -50.921 1.00 0.00 162 VAL A N 3
ATOM 3485 C CA . VAL A 1 20 ? -3.548 -6.290 -49.717 1.00 0.00 162 VAL A CA 3
ATOM 3486 C C . VAL A 1 20 ? -4.501 -6.697 -48.580 1.00 0.00 162 VAL A C 3
ATOM 3487 O O . VAL A 1 20 ? -4.970 -7.835 -48.538 1.00 0.00 162 VAL A O 3
ATOM 3500 N N . GLY A 1 21 ? -4.799 -5.770 -47.683 1.00 0.00 163 GLY A N 3
ATOM 3501 C CA . GLY A 1 21 ? -5.707 -6.039 -46.582 1.00 0.00 163 GLY A CA 3
ATOM 3502 C C . GLY A 1 21 ? -6.275 -4.755 -46.022 1.00 0.00 163 GLY A C 3
ATOM 3503 O O . GLY A 1 21 ? -7.200 -4.166 -46.577 1.00 0.00 163 GLY A O 3
ATOM 3507 N N . THR A 1 22 ? -5.664 -4.324 -44.919 1.00 0.00 164 THR A N 3
ATOM 3508 C CA . THR A 1 22 ? -6.000 -3.087 -44.224 1.00 0.00 164 THR A CA 3
ATOM 3509 C C . THR A 1 22 ? -4.758 -2.603 -43.481 1.00 0.00 164 THR A C 3
ATOM 3510 O O . THR A 1 22 ? -4.844 -2.043 -42.388 1.00 0.00 164 THR A O 3
ATOM 3521 N N . ILE A 1 23 ? -3.596 -2.846 -44.098 1.00 0.00 165 ILE A N 3
ATOM 3522 C CA . ILE A 1 23 ? -2.292 -2.475 -43.549 1.00 0.00 165 ILE A CA 3
ATOM 3523 C C . ILE A 1 23 ? -2.328 -1.094 -42.901 1.00 0.00 165 ILE A C 3
ATOM 3524 O O . ILE A 1 23 ? -2.237 -0.069 -43.575 1.00 0.00 165 ILE A O 3
ATOM 3540 N N . ALA A 1 24 ? -2.473 -1.099 -41.591 1.00 0.00 166 ALA A N 3
ATOM 3541 C CA . ALA A 1 24 ? -2.545 0.122 -40.822 1.00 0.00 166 ALA A CA 3
ATOM 3542 C C . ALA A 1 24 ? -1.171 0.651 -40.447 1.00 0.00 166 ALA A C 3
ATOM 3543 O O . ALA A 1 24 ? -0.409 -0.002 -39.734 1.00 0.00 166 ALA A O 3
ATOM 3550 N N . GLY A 1 25 ? -0.874 1.857 -40.904 1.00 0.00 167 GLY A N 3
ATOM 3551 C CA . GLY A 1 25 ? 0.392 2.467 -40.578 1.00 0.00 167 GLY A CA 3
ATOM 3552 C C . GLY A 1 25 ? 0.282 3.232 -39.285 1.00 0.00 167 GLY A C 3
ATOM 3553 O O . GLY A 1 25 ? -0.801 3.682 -38.929 1.00 0.00 167 GLY A O 3
ATOM 3557 N N . CYS A 1 26 ? 1.381 3.354 -38.560 1.00 0.00 168 CYS A N 3
ATOM 3558 C CA . CYS A 1 26 ? 1.371 4.044 -37.288 1.00 0.00 168 CYS A CA 3
ATOM 3559 C C . CYS A 1 26 ? 2.691 4.781 -37.062 1.00 0.00 168 CYS A C 3
ATOM 3560 O O . CYS A 1 26 ? 3.768 4.209 -37.238 1.00 0.00 168 CYS A O 3
ATOM 3568 N N . TYR A 1 27 ? 2.604 6.034 -36.629 1.00 0.00 169 TYR A N 3
ATOM 3569 C CA . TYR A 1 27 ? 3.795 6.822 -36.333 1.00 0.00 169 TYR A CA 3
ATOM 3570 C C . TYR A 1 27 ? 4.173 6.537 -34.893 1.00 0.00 169 TYR A C 3
ATOM 3571 O O . TYR A 1 27 ? 3.327 6.612 -34.016 1.00 0.00 169 TYR A O 3
ATOM 3589 N N . VAL A 1 28 ? 5.416 6.158 -34.652 1.00 0.00 170 VAL A N 3
ATOM 3590 C CA . VAL A 1 28 ? 5.829 5.788 -33.305 1.00 0.00 170 VAL A CA 3
ATOM 3591 C C . VAL A 1 28 ? 6.246 6.985 -32.457 1.00 0.00 170 VAL A C 3
ATOM 3592 O O . VAL A 1 28 ? 6.847 7.942 -32.943 1.00 0.00 170 VAL A O 3
ATOM 3605 N N . THR A 1 29 ? 5.900 6.901 -31.170 1.00 0.00 171 THR A N 3
ATOM 3606 C CA . THR A 1 29 ? 6.205 7.952 -30.207 1.00 0.00 171 THR A CA 3
ATOM 3607 C C . THR A 1 29 ? 6.734 7.387 -28.894 1.00 0.00 171 THR A C 3
ATOM 3608 O O . THR A 1 29 ? 6.767 8.087 -27.881 1.00 0.00 171 THR A O 3
ATOM 3619 N N . ASP A 1 30 ? 7.136 6.127 -28.904 1.00 0.00 172 ASP A N 3
ATOM 3620 C CA . ASP A 1 30 ? 7.643 5.487 -27.712 1.00 0.00 172 ASP A CA 3
ATOM 3621 C C . ASP A 1 30 ? 8.667 4.415 -28.098 1.00 0.00 172 ASP A C 3
ATOM 3622 O O . ASP A 1 30 ? 9.401 4.601 -29.065 1.00 0.00 172 ASP A O 3
ATOM 3631 N N . GLY A 1 31 ? 8.738 3.319 -27.341 1.00 0.00 173 GLY A N 3
ATOM 3632 C CA . GLY A 1 31 ? 9.705 2.254 -27.625 1.00 0.00 173 GLY A CA 3
ATOM 3633 C C . GLY A 1 31 ? 9.849 1.889 -29.105 1.00 0.00 173 GLY A C 3
ATOM 3634 O O . GLY A 1 31 ? 10.485 2.608 -29.874 1.00 0.00 173 GLY A O 3
ATOM 3638 N N . LYS A 1 32 ? 9.285 0.748 -29.491 1.00 0.00 174 LYS A N 3
ATOM 3639 C CA . LYS A 1 32 ? 9.367 0.266 -30.872 1.00 0.00 174 LYS A CA 3
ATOM 3640 C C . LYS A 1 32 ? 8.161 -0.574 -31.231 1.00 0.00 174 LYS A C 3
ATOM 3641 O O . LYS A 1 32 ? 7.778 -1.466 -30.477 1.00 0.00 174 LYS A O 3
ATOM 3660 N N . ILE A 1 33 ? 7.596 -0.349 -32.406 1.00 0.00 175 ILE A N 3
ATOM 3661 C CA . ILE A 1 33 ? 6.483 -1.166 -32.831 1.00 0.00 175 ILE A CA 3
ATOM 3662 C C . ILE A 1 33 ? 7.013 -2.291 -33.707 1.00 0.00 175 ILE A C 3
ATOM 3663 O O . ILE A 1 33 ? 7.548 -2.055 -34.789 1.00 0.00 175 ILE A O 3
ATOM 3679 N N . THR A 1 34 ? 6.925 -3.510 -33.204 1.00 0.00 176 THR A N 3
ATOM 3680 C CA . THR A 1 34 ? 7.463 -4.664 -33.921 1.00 0.00 176 THR A CA 3
ATOM 3681 C C . THR A 1 34 ? 6.392 -5.707 -34.221 1.00 0.00 176 THR A C 3
ATOM 3682 O O . THR A 1 34 ? 5.278 -5.653 -33.699 1.00 0.00 176 THR A O 3
ATOM 3693 N N . ARG A 1 35 ? 6.764 -6.669 -35.063 1.00 0.00 177 ARG A N 3
ATOM 3694 C CA . ARG A 1 35 ? 5.871 -7.753 -35.445 1.00 0.00 177 ARG A CA 3
ATOM 3695 C C . ARG A 1 35 ? 5.470 -8.554 -34.213 1.00 0.00 177 ARG A C 3
ATOM 3696 O O . ARG A 1 35 ? 4.306 -8.916 -34.040 1.00 0.00 177 ARG A O 3
ATOM 3717 N N . ASP A 1 36 ? 6.454 -8.829 -33.365 1.00 0.00 178 ASP A N 3
ATOM 3718 C CA . ASP A 1 36 ? 6.229 -9.591 -32.145 1.00 0.00 178 ASP A CA 3
ATOM 3719 C C . ASP A 1 36 ? 5.868 -8.668 -30.983 1.00 0.00 178 ASP A C 3
ATOM 3720 O O . ASP A 1 36 ? 6.576 -8.602 -29.976 1.00 0.00 178 ASP A O 3
ATOM 3729 N N . SER A 1 37 ? 4.760 -7.951 -31.134 1.00 0.00 179 SER A N 3
ATOM 3730 C CA . SER A 1 37 ? 4.294 -7.025 -30.107 1.00 0.00 179 SER A CA 3
ATOM 3731 C C . SER A 1 37 ? 2.773 -6.944 -30.101 1.00 0.00 179 SER A C 3
ATOM 3732 O O . SER A 1 37 ? 2.120 -7.270 -31.092 1.00 0.00 179 SER A O 3
ATOM 3740 N N . LYS A 1 38 ? 2.215 -6.496 -28.982 1.00 0.00 180 LYS A N 3
ATOM 3741 C CA . LYS A 1 38 ? 0.772 -6.360 -28.859 1.00 0.00 180 LYS A CA 3
ATOM 3742 C C . LYS A 1 38 ? 0.350 -4.975 -29.334 1.00 0.00 180 LYS A C 3
ATOM 3743 O O . LYS A 1 38 ? 1.188 -4.198 -29.794 1.00 0.00 180 LYS A O 3
ATOM 3762 N N . VAL A 1 39 ? -0.937 -4.658 -29.231 1.00 0.00 181 VAL A N 3
ATOM 3763 C CA . VAL A 1 39 ? -1.409 -3.351 -29.667 1.00 0.00 181 VAL A CA 3
ATOM 3764 C C . VAL A 1 39 ? -2.550 -2.841 -28.817 1.00 0.00 181 VAL A C 3
ATOM 3765 O O . VAL A 1 39 ? -3.266 -3.609 -28.175 1.00 0.00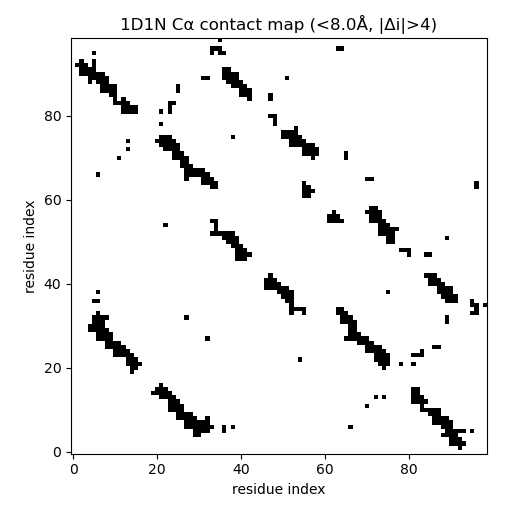 181 VAL A O 3
ATOM 3778 N N . ARG A 1 40 ? -2.709 -1.526 -28.821 1.00 0.00 182 ARG A N 3
ATOM 3779 C CA . ARG A 1 40 ? -3.764 -0.895 -28.049 1.00 0.00 182 ARG A CA 3
ATOM 3780 C C . ARG A 1 40 ? -4.209 0.440 -28.628 1.00 0.00 182 ARG A C 3
ATOM 3781 O O . ARG A 1 40 ? -3.535 1.455 -28.465 1.00 0.00 182 ARG A O 3
ATOM 3802 N N . LEU A 1 41 ? -5.354 0.435 -29.304 1.00 0.00 183 LEU A N 3
ATOM 3803 C CA . LEU A 1 41 ? -5.876 1.636 -29.903 1.00 0.00 183 LEU A CA 3
ATOM 3804 C C . LEU A 1 41 ? -6.701 2.459 -28.958 1.00 0.00 183 LEU A C 3
ATOM 3805 O O . LEU A 1 41 ? -7.233 1.974 -27.962 1.00 0.00 183 LEU A O 3
ATOM 3821 N N . ILE A 1 42 ? -6.827 3.718 -29.320 1.00 0.00 184 ILE A N 3
ATOM 3822 C CA . ILE A 1 42 ? -7.631 4.641 -28.532 1.00 0.00 184 ILE A CA 3
ATOM 3823 C C . ILE A 1 42 ? -8.175 5.787 -29.365 1.00 0.00 184 ILE A C 3
ATOM 3824 O O . ILE A 1 42 ? -7.413 6.553 -29.962 1.00 0.00 184 ILE A O 3
ATOM 3840 N N . ARG A 1 43 ? -9.498 5.911 -29.357 1.00 0.00 185 ARG A N 3
ATOM 3841 C CA . ARG A 1 43 ? -10.184 6.977 -30.060 1.00 0.00 185 ARG A CA 3
ATOM 3842 C C . ARG A 1 43 ? -10.252 8.184 -29.121 1.00 0.00 185 ARG A C 3
ATOM 3843 O O . ARG A 1 43 ? -9.352 8.363 -28.299 1.00 0.00 185 ARG A O 3
ATOM 3864 N N . GLN A 1 44 ? -11.301 9.000 -29.205 1.00 0.00 186 GLN A N 3
ATOM 3865 C CA . GLN A 1 44 ? -11.420 10.144 -28.316 1.00 0.00 186 GLN A CA 3
ATOM 3866 C C . GLN A 1 44 ? -12.282 9.800 -27.105 1.00 0.00 186 GLN A C 3
ATOM 3867 O O . GLN A 1 44 ? -12.916 10.673 -26.513 1.00 0.00 186 GLN A O 3
ATOM 3881 N N . GLY A 1 45 ? -12.300 8.519 -26.742 1.00 0.00 187 GLY A N 3
ATOM 3882 C CA . GLY A 1 45 ? -13.084 8.081 -25.605 1.00 0.00 187 GLY A CA 3
ATOM 3883 C C . GLY A 1 45 ? -12.544 6.813 -24.974 1.00 0.00 187 GLY A C 3
ATOM 3884 O O . GLY A 1 45 ? -11.865 6.851 -23.948 1.00 0.00 187 GLY A O 3
ATOM 3888 N N . ILE A 1 46 ? -12.873 5.683 -25.595 1.00 0.00 188 ILE A N 3
ATOM 3889 C CA . ILE A 1 46 ? -12.455 4.368 -25.114 1.00 0.00 188 ILE A CA 3
ATOM 3890 C C . ILE A 1 46 ? -11.456 3.724 -26.090 1.00 0.00 188 ILE A C 3
ATOM 3891 O O . ILE A 1 46 ? -10.767 4.429 -26.828 1.00 0.00 188 ILE A O 3
ATOM 3907 N N . VAL A 1 47 ? -11.370 2.393 -26.084 1.00 0.00 189 VAL A N 3
ATOM 3908 C CA . VAL A 1 47 ? -10.447 1.672 -26.955 1.00 0.00 189 VAL A CA 3
ATOM 3909 C C . VAL A 1 47 ? -11.067 1.390 -28.317 1.00 0.00 189 VAL A C 3
ATOM 3910 O O . VAL A 1 47 ? -12.213 0.954 -28.423 1.00 0.00 189 VAL A O 3
ATOM 3923 N N . VAL A 1 48 ? -10.270 1.625 -29.351 1.00 0.00 190 VAL A N 3
ATOM 3924 C CA . VAL A 1 48 ? -10.690 1.383 -30.730 1.00 0.00 190 VAL A CA 3
ATOM 3925 C C . VAL A 1 48 ? -10.334 -0.042 -31.118 1.00 0.00 190 VAL A C 3
ATOM 3926 O O . VAL A 1 48 ? -11.045 -0.689 -31.886 1.00 0.00 190 VAL A O 3
ATOM 3939 N N . TYR A 1 49 ? -9.236 -0.535 -30.550 1.00 0.00 191 TYR A N 3
ATOM 3940 C CA . TYR A 1 49 ? -8.802 -1.896 -30.810 1.00 0.00 191 TYR A CA 3
ATOM 3941 C C . TYR A 1 49 ? -7.854 -2.419 -29.741 1.00 0.00 191 TYR A C 3
ATOM 3942 O O . TYR A 1 49 ? -7.194 -1.649 -29.042 1.00 0.00 191 TYR A O 3
ATOM 3960 N N . GLU A 1 50 ? -7.772 -3.741 -29.652 1.00 0.00 192 GLU A N 3
ATOM 3961 C CA . GLU A 1 50 ? -6.883 -4.402 -28.709 1.00 0.00 192 GLU A CA 3
ATOM 3962 C C . GLU A 1 50 ? -6.448 -5.748 -29.259 1.00 0.00 192 GLU A C 3
ATOM 3963 O O . GLU A 1 50 ? -7.148 -6.357 -30.067 1.00 0.00 192 GLU A O 3
ATOM 3975 N N . GLY A 1 51 ? -5.290 -6.203 -28.816 1.00 0.00 193 GLY A N 3
ATOM 3976 C CA . GLY A 1 51 ? -4.775 -7.476 -29.273 1.00 0.00 193 GLY A CA 3
ATOM 3977 C C . GLY A 1 51 ? -3.306 -7.402 -29.621 1.00 0.00 193 GLY A C 3
ATOM 3978 O O . GLY A 1 51 ? -2.477 -7.095 -28.768 1.00 0.00 193 GLY A O 3
ATOM 3982 N N . GLU A 1 52 ? -2.980 -7.694 -30.874 1.00 0.00 194 GLU A N 3
ATOM 3983 C CA . GLU A 1 52 ? -1.608 -7.669 -31.320 1.00 0.00 194 GLU A CA 3
ATOM 3984 C C . GLU A 1 52 ? -1.502 -7.275 -32.765 1.00 0.00 194 GLU A C 3
ATOM 3985 O O . GLU A 1 52 ? -2.496 -6.963 -33.422 1.00 0.00 194 GLU A O 3
ATOM 3997 N N . ILE A 1 53 ? -0.276 -7.264 -33.242 1.00 0.00 195 ILE A N 3
ATOM 3998 C CA . ILE A 1 53 ? -0.022 -6.880 -34.598 1.00 0.00 195 ILE A CA 3
ATOM 3999 C C . ILE A 1 53 ? -0.108 -8.102 -35.521 1.00 0.00 195 ILE A C 3
ATOM 4000 O O . ILE A 1 53 ? 0.236 -9.214 -35.122 1.00 0.00 195 ILE A O 3
ATOM 4016 N N . ASP A 1 54 ? -0.548 -7.885 -36.752 1.00 0.00 196 ASP A N 3
ATOM 4017 C CA . ASP A 1 54 ? -0.653 -8.968 -37.718 1.00 0.00 196 ASP A CA 3
ATOM 4018 C C . ASP A 1 54 ? 0.655 -9.097 -38.487 1.00 0.00 196 ASP A C 3
ATOM 4019 O O . ASP A 1 54 ? 1.267 -10.165 -38.525 1.00 0.00 196 ASP A O 3
ATOM 4028 N N . SER A 1 55 ? 1.085 -7.991 -39.085 1.00 0.00 197 SER A N 3
ATOM 4029 C CA . SER A 1 55 ? 2.331 -7.961 -39.840 1.00 0.00 197 SER A CA 3
ATOM 4030 C C . SER A 1 55 ? 2.946 -6.565 -39.801 1.00 0.00 197 SER A C 3
ATOM 4031 O O . SER A 1 55 ? 2.260 -5.586 -39.519 1.00 0.00 197 SER A O 3
ATOM 4039 N N . LEU A 1 56 ? 4.243 -6.482 -40.080 1.00 0.00 198 LEU A N 3
ATOM 4040 C CA . LEU A 1 56 ? 4.948 -5.202 -40.068 1.00 0.00 198 LEU A CA 3
ATOM 4041 C C . LEU A 1 56 ? 5.816 -5.042 -41.302 1.00 0.00 198 LEU A C 3
ATOM 4042 O O . LEU A 1 56 ? 6.828 -5.722 -41.466 1.00 0.00 198 LEU A O 3
ATOM 4058 N N . LYS A 1 57 ? 5.405 -4.123 -42.165 1.00 0.00 199 LYS A N 3
ATOM 4059 C CA . LYS A 1 57 ? 6.130 -3.843 -43.388 1.00 0.00 199 LYS A CA 3
ATOM 4060 C C . LYS A 1 57 ? 5.950 -2.387 -43.790 1.00 0.00 199 LYS A C 3
ATOM 4061 O O . LYS A 1 57 ? 4.829 -1.907 -43.955 1.00 0.00 199 LYS A O 3
ATOM 4080 N N . ARG A 1 58 ? 7.065 -1.693 -43.945 1.00 0.00 200 ARG A N 3
ATOM 4081 C CA . ARG A 1 58 ? 7.049 -0.287 -44.327 1.00 0.00 200 ARG A CA 3
ATOM 4082 C C . ARG A 1 58 ? 7.034 -0.162 -45.850 1.00 0.00 200 ARG A C 3
ATOM 4083 O O . ARG A 1 58 ? 6.680 -1.112 -46.550 1.00 0.00 200 ARG A O 3
ATOM 4104 N N . TYR A 1 59 ? 7.420 0.999 -46.363 1.00 0.00 201 TYR A N 3
ATOM 4105 C CA . TYR A 1 59 ? 7.448 1.218 -47.799 1.00 0.00 201 TYR A CA 3
ATOM 4106 C C . TYR A 1 59 ? 8.783 0.765 -48.397 1.00 0.00 201 TYR A C 3
ATOM 4107 O O . TYR A 1 59 ? 8.914 0.650 -49.616 1.00 0.00 201 TYR A O 3
ATOM 4125 N N . LYS A 1 60 ? 9.769 0.497 -47.538 1.00 0.00 202 LYS A N 3
ATOM 4126 C CA . LYS A 1 60 ? 11.067 0.052 -47.977 1.00 0.00 202 LYS A CA 3
ATOM 4127 C C . LYS A 1 60 ? 11.168 -1.473 -47.921 1.00 0.00 202 LYS A C 3
ATOM 4128 O O . LYS A 1 60 ? 11.411 -2.124 -48.938 1.00 0.00 202 LYS A O 3
ATOM 4147 N N . ASP A 1 61 ? 10.978 -2.039 -46.729 1.00 0.00 203 ASP A N 3
ATOM 4148 C CA . ASP A 1 61 ? 11.048 -3.481 -46.554 1.00 0.00 203 ASP A CA 3
ATOM 4149 C C . ASP A 1 61 ? 10.184 -3.936 -45.384 1.00 0.00 203 ASP A C 3
ATOM 4150 O O . ASP A 1 61 ? 9.476 -3.136 -44.773 1.00 0.00 203 ASP A O 3
ATOM 4159 N N . ASP A 1 62 ? 10.259 -5.225 -45.068 1.00 0.00 204 ASP A N 3
ATOM 4160 C CA . ASP A 1 62 ? 9.498 -5.787 -43.965 1.00 0.00 204 ASP A CA 3
ATOM 4161 C C . ASP A 1 62 ? 10.306 -5.709 -42.672 1.00 0.00 204 ASP A C 3
ATOM 4162 O O . ASP A 1 62 ? 10.717 -6.730 -42.118 1.00 0.00 204 ASP A O 3
ATOM 4171 N N . VAL A 1 63 ? 10.545 -4.487 -42.204 1.00 0.00 205 VAL A N 3
ATOM 4172 C CA . VAL A 1 63 ? 11.319 -4.274 -40.987 1.00 0.00 205 VAL A CA 3
ATOM 4173 C C . VAL A 1 63 ? 10.707 -4.956 -39.799 1.00 0.00 205 VAL A C 3
ATOM 4174 O O . VAL A 1 63 ? 9.535 -5.334 -39.806 1.00 0.00 205 VAL A O 3
ATOM 4187 N N . ARG A 1 64 ? 11.530 -5.132 -38.781 1.00 0.00 206 ARG A N 3
ATOM 4188 C CA . ARG A 1 64 ? 11.090 -5.796 -37.589 1.00 0.00 206 ARG A CA 3
ATOM 4189 C C . ARG A 1 64 ? 10.499 -4.811 -36.588 1.00 0.00 206 ARG A C 3
ATOM 4190 O O . ARG A 1 64 ? 9.520 -5.126 -35.928 1.00 0.00 206 ARG A O 3
ATOM 4211 N N . GLU A 1 65 ? 11.093 -3.619 -36.483 1.00 0.00 207 GLU A N 3
ATOM 4212 C CA . GLU A 1 65 ? 10.600 -2.602 -35.547 1.00 0.00 207 GLU A CA 3
ATOM 4213 C C . GLU A 1 65 ? 10.606 -1.213 -36.182 1.00 0.00 207 GLU A C 3
ATOM 4214 O O . GLU A 1 65 ? 11.058 -1.032 -37.313 1.00 0.00 207 GLU A O 3
ATOM 4226 N N . VAL A 1 66 ? 10.117 -0.234 -35.426 1.00 0.00 208 VAL A N 3
ATOM 4227 C CA . VAL A 1 66 ? 10.072 1.158 -35.879 1.00 0.00 208 VAL A CA 3
ATOM 4228 C C . VAL A 1 66 ? 10.166 2.092 -34.672 1.00 0.00 208 VAL A C 3
ATOM 4229 O O . VAL A 1 66 ? 9.153 2.573 -34.165 1.00 0.00 208 VAL A O 3
ATOM 4242 N N . ALA A 1 67 ? 11.386 2.325 -34.198 1.00 0.00 209 ALA A N 3
ATOM 4243 C CA . ALA A 1 67 ? 11.600 3.179 -33.033 1.00 0.00 209 ALA A CA 3
ATOM 4244 C C . ALA A 1 67 ? 12.078 4.574 -33.419 1.00 0.00 209 ALA A C 3
ATOM 4245 O O . ALA A 1 67 ? 12.369 4.847 -34.584 1.00 0.00 209 ALA A O 3
ATOM 4252 N N . GLN A 1 68 ? 12.144 5.455 -32.415 1.00 0.00 210 GLN A N 3
ATOM 4253 C CA . GLN A 1 68 ? 12.572 6.846 -32.586 1.00 0.00 210 GLN A CA 3
ATOM 4254 C C . GLN A 1 68 ? 11.399 7.698 -33.043 1.00 0.00 210 GLN A C 3
ATOM 4255 O O . GLN A 1 68 ? 10.851 8.480 -32.266 1.00 0.00 210 GLN A O 3
ATOM 4269 N N . GLY A 1 69 ? 11.005 7.533 -34.297 1.00 0.00 211 GLY A N 3
ATOM 4270 C CA . GLY A 1 69 ? 9.886 8.285 -34.816 1.00 0.00 211 GLY A CA 3
ATOM 4271 C C . GLY A 1 69 ? 9.620 7.991 -36.278 1.00 0.00 211 GLY A C 3
ATOM 4272 O O . GLY A 1 69 ? 9.284 8.893 -37.047 1.00 0.00 211 GLY A O 3
ATOM 4276 N N . TYR A 1 70 ? 9.781 6.732 -36.668 1.00 0.00 212 TYR A N 3
ATOM 4277 C CA . TYR A 1 70 ? 9.569 6.333 -38.053 1.00 0.00 212 TYR A CA 3
ATOM 4278 C C . TYR A 1 70 ? 8.182 5.734 -38.255 1.00 0.00 212 TYR A C 3
ATOM 4279 O O . TYR A 1 70 ? 7.667 5.023 -37.392 1.00 0.00 212 TYR A O 3
ATOM 4297 N N . GLU A 1 71 ? 7.586 6.022 -39.408 1.00 0.00 213 GLU A N 3
ATOM 4298 C CA . GLU A 1 71 ? 6.268 5.511 -39.736 1.00 0.00 213 GLU A CA 3
ATOM 4299 C C . GLU A 1 71 ? 6.382 4.166 -40.444 1.00 0.00 213 GLU A C 3
ATOM 4300 O O . GLU A 1 71 ? 7.426 3.840 -41.008 1.00 0.00 213 GLU A O 3
ATOM 4312 N N . CYS A 1 72 ? 5.310 3.385 -40.403 1.00 0.00 214 CYS A N 3
ATOM 4313 C CA . CYS A 1 72 ? 5.306 2.072 -41.036 1.00 0.00 214 CYS A CA 3
ATOM 4314 C C . CYS A 1 72 ? 3.904 1.685 -41.501 1.00 0.00 214 CYS A C 3
ATOM 4315 O O . CYS A 1 72 ? 2.978 2.493 -41.462 1.00 0.00 214 CYS A O 3
ATOM 4323 N N . GLY A 1 73 ? 3.766 0.433 -41.922 1.00 0.00 215 GLY A N 3
ATOM 4324 C CA . GLY A 1 73 ? 2.487 -0.087 -42.373 1.00 0.00 215 GLY A CA 3
ATOM 4325 C C . GLY A 1 73 ? 2.273 -1.486 -41.839 1.00 0.00 215 GLY A C 3
ATOM 4326 O O . GLY A 1 73 ? 2.933 -2.427 -42.279 1.00 0.00 215 GLY A O 3
ATOM 4330 N N . LEU A 1 74 ? 1.391 -1.626 -40.855 1.00 0.00 216 LEU A N 3
ATOM 4331 C CA . LEU A 1 74 ? 1.157 -2.921 -40.237 1.00 0.00 216 LEU A CA 3
ATOM 4332 C C . LEU A 1 74 ? -0.323 -3.219 -40.046 1.00 0.00 216 LEU A C 3
ATOM 4333 O O . LEU A 1 74 ? -1.125 -2.331 -39.772 1.00 0.00 216 LEU A O 3
ATOM 4349 N N . THR A 1 75 ? -0.667 -4.494 -40.136 1.00 0.00 217 THR A N 3
ATOM 4350 C CA . THR A 1 75 ? -2.037 -4.923 -39.918 1.00 0.00 217 THR A CA 3
ATOM 4351 C C . THR A 1 75 ? -2.223 -5.173 -38.427 1.00 0.00 217 THR A C 3
ATOM 4352 O O . THR A 1 75 ? -1.303 -5.644 -37.761 1.00 0.00 217 THR A O 3
ATOM 4363 N N . ILE A 1 76 ? -3.388 -4.836 -37.893 1.00 0.00 218 ILE A N 3
ATOM 4364 C CA . ILE A 1 76 ? -3.635 -5.013 -36.471 1.00 0.00 218 ILE A CA 3
ATOM 4365 C C . ILE A 1 76 ? -4.456 -6.279 -36.215 1.00 0.00 218 ILE A C 3
ATOM 4366 O O . ILE A 1 76 ? -5.668 -6.217 -36.020 1.00 0.00 218 ILE A O 3
ATOM 4382 N N . LYS A 1 77 ? -3.764 -7.421 -36.206 1.00 0.00 219 LYS A N 3
ATOM 4383 C CA . LYS A 1 77 ? -4.382 -8.729 -35.964 1.00 0.00 219 LYS A CA 3
ATOM 4384 C C . LYS A 1 77 ? -5.714 -8.897 -36.695 1.00 0.00 219 LYS A C 3
ATOM 4385 O O . LYS A 1 77 ? -5.755 -9.380 -37.826 1.00 0.00 219 LYS A O 3
ATOM 4404 N N . ASN A 1 78 ? -6.784 -8.501 -36.050 1.00 0.00 220 ASN A N 3
ATOM 4405 C CA . ASN A 1 78 ? -8.115 -8.603 -36.629 1.00 0.00 220 ASN A CA 3
ATOM 4406 C C . ASN A 1 78 ? -8.891 -7.295 -36.461 1.00 0.00 220 ASN A C 3
ATOM 4407 O O . ASN A 1 78 ? -9.933 -7.256 -35.804 1.00 0.00 220 ASN A O 3
ATOM 4418 N N . PHE A 1 79 ? -8.381 -6.226 -37.067 1.00 0.00 221 PHE A N 3
ATOM 4419 C CA . PHE A 1 79 ? -9.035 -4.922 -36.992 1.00 0.00 221 PHE A CA 3
ATOM 4420 C C . PHE A 1 79 ? -10.456 -4.878 -37.534 1.00 0.00 221 PHE A C 3
ATOM 4421 O O . PHE A 1 79 ? -10.694 -5.080 -38.725 1.00 0.00 221 PHE A O 3
ATOM 4438 N N . ASN A 1 80 ? -11.384 -4.523 -36.647 1.00 0.00 222 ASN A N 3
ATOM 4439 C CA . ASN A 1 80 ? -12.771 -4.344 -37.019 1.00 0.00 222 ASN A CA 3
ATOM 4440 C C . ASN A 1 80 ? -12.911 -2.952 -37.626 1.00 0.00 222 ASN A C 3
ATOM 4441 O O . ASN A 1 80 ? -13.556 -2.772 -38.660 1.00 0.00 222 ASN A O 3
ATOM 4452 N N . ASP A 1 81 ? -12.253 -1.973 -36.989 1.00 0.00 223 ASP A N 3
ATOM 4453 C CA . ASP A 1 81 ? -12.255 -0.594 -37.486 1.00 0.00 223 ASP A CA 3
ATOM 4454 C C . ASP A 1 81 ? -11.040 -0.379 -38.386 1.00 0.00 223 ASP A C 3
ATOM 4455 O O . ASP A 1 81 ? -9.972 -0.930 -38.131 1.00 0.00 223 ASP A O 3
ATOM 4464 N N . ILE A 1 82 ? -11.195 0.404 -39.450 1.00 0.00 224 ILE A N 3
ATOM 4465 C CA . ILE A 1 82 ? -10.083 0.641 -40.365 1.00 0.00 224 ILE A CA 3
ATOM 4466 C C . ILE A 1 82 ? -9.954 2.101 -40.767 1.00 0.00 224 ILE A C 3
ATOM 4467 O O . ILE A 1 82 ? -10.746 2.947 -40.357 1.00 0.00 224 ILE A O 3
ATOM 4483 N N . LYS A 1 83 ? -8.924 2.365 -41.573 1.00 0.00 225 LYS A N 3
ATOM 4484 C CA . LYS A 1 83 ? -8.604 3.711 -42.062 1.00 0.00 225 LYS A CA 3
ATOM 4485 C C . LYS A 1 83 ? -8.381 4.651 -40.889 1.00 0.00 225 LYS A C 3
ATOM 4486 O O . LYS A 1 83 ? -9.288 4.859 -40.087 1.00 0.00 225 LYS A O 3
ATOM 4505 N N . GLU A 1 84 ? -7.160 5.214 -40.815 1.00 0.00 226 GLU A N 3
ATOM 4506 C CA . GLU A 1 84 ? -6.730 6.160 -39.744 1.00 0.00 226 GLU A CA 3
ATOM 4507 C C . GLU A 1 84 ? -7.757 6.335 -38.638 1.00 0.00 226 GLU A C 3
ATOM 4508 O O . GLU A 1 84 ? -8.322 7.414 -38.447 1.00 0.00 226 GLU A O 3
ATOM 4520 N N . GLY A 1 85 ? -7.979 5.256 -37.913 1.00 0.00 227 GLY A N 3
ATOM 4521 C CA . GLY A 1 85 ? -8.915 5.296 -36.834 1.00 0.00 227 GLY A CA 3
ATOM 4522 C C . GLY A 1 85 ? -8.435 6.201 -35.728 1.00 0.00 227 GLY A C 3
ATOM 4523 O O . GLY A 1 85 ? -9.058 7.223 -35.441 1.00 0.00 227 GLY A O 3
ATOM 4527 N N . ASP A 1 86 ? -7.315 5.839 -35.108 1.00 0.00 228 ASP A N 3
ATOM 4528 C CA . ASP A 1 86 ? -6.770 6.671 -34.032 1.00 0.00 228 ASP A CA 3
ATOM 4529 C C . ASP A 1 86 ? -5.317 6.337 -33.665 1.00 0.00 228 ASP A C 3
ATOM 4530 O O . ASP A 1 86 ? -4.530 5.941 -34.512 1.00 0.00 228 ASP A O 3
ATOM 4539 N N . VAL A 1 87 ? -4.968 6.497 -32.381 1.00 0.00 229 VAL A N 3
ATOM 4540 C CA . VAL A 1 87 ? -3.623 6.206 -31.902 1.00 0.00 229 VAL A CA 3
ATOM 4541 C C . VAL A 1 87 ? -3.520 4.754 -31.459 1.00 0.00 229 VAL A C 3
ATOM 4542 O O . VAL A 1 87 ? -4.487 4.186 -30.963 1.00 0.00 229 VAL A O 3
ATOM 4555 N N . ILE A 1 88 ? -2.346 4.160 -31.646 1.00 0.00 230 ILE A N 3
ATOM 4556 C CA . ILE A 1 88 ? -2.126 2.768 -31.269 1.00 0.00 230 ILE A CA 3
ATOM 4557 C C . ILE A 1 88 ? -1.070 2.658 -30.178 1.00 0.00 230 ILE A C 3
ATOM 4558 O O . ILE A 1 88 ? -0.209 3.526 -30.045 1.00 0.00 230 ILE A O 3
ATOM 4574 N N . GLU A 1 89 ? -1.146 1.598 -29.382 1.00 0.00 231 GLU A N 3
ATOM 4575 C CA . GLU A 1 89 ? -0.187 1.419 -28.293 1.00 0.00 231 GLU A CA 3
ATOM 4576 C C . GLU A 1 89 ? 0.208 -0.043 -28.116 1.00 0.00 231 GLU A C 3
ATOM 4577 O O . GLU A 1 89 ? -0.580 -0.865 -27.659 1.00 0.00 231 GLU A O 3
ATOM 4589 N N . ALA A 1 90 ? 1.455 -0.344 -28.449 1.00 0.00 232 ALA A N 3
ATOM 4590 C CA . ALA A 1 90 ? 1.974 -1.690 -28.306 1.00 0.00 232 ALA A CA 3
ATOM 4591 C C . ALA A 1 90 ? 2.538 -1.865 -26.906 1.00 0.00 232 ALA A C 3
ATOM 4592 O O . ALA A 1 90 ? 3.336 -1.053 -26.442 1.00 0.00 232 ALA A O 3
ATOM 4599 N N . TYR A 1 91 ? 2.099 -2.913 -26.227 1.00 0.00 233 TYR A N 3
ATOM 4600 C CA . TYR A 1 91 ? 2.549 -3.168 -24.858 1.00 0.00 233 TYR A CA 3
ATOM 4601 C C . TYR A 1 91 ? 3.041 -4.604 -24.693 1.00 0.00 233 TYR A C 3
ATOM 4602 O O . TYR A 1 91 ? 2.435 -5.537 -25.217 1.00 0.00 233 TYR A O 3
ATOM 4620 N N . VAL A 1 92 ? 4.133 -4.769 -23.952 1.00 0.00 234 VAL A N 3
ATOM 4621 C CA . VAL A 1 92 ? 4.698 -6.091 -23.712 1.00 0.00 234 VAL A CA 3
ATOM 4622 C C . VAL A 1 92 ? 5.915 -6.005 -22.780 1.00 0.00 234 VAL A C 3
ATOM 4623 O O . VAL A 1 92 ? 6.239 -4.932 -22.272 1.00 0.00 234 VAL A O 3
ATOM 4636 N N . MET A 1 93 ? 6.576 -7.135 -22.555 1.00 0.00 235 MET A N 3
ATOM 4637 C CA . MET A 1 93 ? 7.742 -7.178 -21.683 1.00 0.00 235 MET A CA 3
ATOM 4638 C C . MET A 1 93 ? 9.020 -6.900 -22.475 1.00 0.00 235 MET A C 3
ATOM 4639 O O . MET A 1 93 ? 8.966 -6.392 -23.593 1.00 0.00 235 MET A O 3
ATOM 4653 N N . GLN A 1 94 ? 10.169 -7.234 -21.897 1.00 0.00 236 GLN A N 3
ATOM 4654 C CA . GLN A 1 94 ? 11.443 -7.014 -22.571 1.00 0.00 236 GLN A CA 3
ATOM 4655 C C . GLN A 1 94 ? 11.832 -8.232 -23.398 1.00 0.00 236 GLN A C 3
ATOM 4656 O O . GLN A 1 94 ? 12.810 -8.922 -23.105 1.00 0.00 236 GLN A O 3
ATOM 4670 N N . GLU A 1 95 ? 11.050 -8.487 -24.434 1.00 0.00 237 GLU A N 3
ATOM 4671 C CA . GLU A 1 95 ? 11.291 -9.620 -25.320 1.00 0.00 237 GLU A CA 3
ATOM 4672 C C . GLU A 1 95 ? 10.786 -9.330 -26.734 1.00 0.00 237 GLU A C 3
ATOM 4673 O O . GLU A 1 95 ? 9.976 -10.077 -27.283 1.00 0.00 237 GLU A O 3
ATOM 4685 N N . VAL A 1 96 ? 11.275 -8.243 -27.325 1.00 0.00 238 VAL A N 3
ATOM 4686 C CA . VAL A 1 96 ? 10.876 -7.863 -28.681 1.00 0.00 238 VAL A CA 3
ATOM 4687 C C . VAL A 1 96 ? 12.026 -8.070 -29.662 1.00 0.00 238 VAL A C 3
ATOM 4688 O O . VAL A 1 96 ? 13.140 -8.413 -29.264 1.00 0.00 238 VAL A O 3
ATOM 4701 N N . ALA A 1 97 ? 11.748 -7.858 -30.949 1.00 0.00 239 ALA A N 3
ATOM 4702 C CA . ALA A 1 97 ? 12.753 -8.019 -32.005 1.00 0.00 239 ALA A CA 3
ATOM 4703 C C . ALA A 1 97 ? 13.061 -9.491 -32.262 1.00 0.00 239 ALA A C 3
ATOM 4704 O O . ALA A 1 97 ? 12.857 -9.991 -33.368 1.00 0.00 239 ALA A O 3
ATOM 4711 N N . ARG A 1 98 ? 13.559 -10.182 -31.241 1.00 0.00 240 ARG A N 3
ATOM 4712 C CA . ARG A 1 98 ? 13.900 -11.587 -31.354 1.00 0.00 240 ARG A CA 3
ATOM 4713 C C . ARG A 1 98 ? 12.729 -12.505 -31.015 1.00 0.00 240 ARG A C 3
ATOM 4714 O O . ARG A 1 98 ? 12.818 -13.725 -31.151 1.00 0.00 240 ARG A O 3
ATOM 4735 N N . ALA A 1 99 ? 11.644 -11.907 -30.579 1.00 0.00 241 ALA A N 3
ATOM 4736 C CA . ALA A 1 99 ? 10.445 -12.652 -30.216 1.00 0.00 241 ALA A CA 3
ATOM 4737 C C . ALA A 1 99 ? 9.724 -13.169 -31.458 1.00 0.00 241 ALA A C 3
ATOM 4744 N N . TYR A 1 1 ? 13.797 -3.064 -19.615 1.00 0.00 143 TYR A N 4
ATOM 4745 C CA . TYR A 1 1 ? 13.367 -1.957 -20.508 1.00 0.00 143 TYR A CA 4
ATOM 4746 C C . TYR A 1 1 ? 11.926 -1.547 -20.222 1.00 0.00 143 TYR A C 4
ATOM 4747 O O . TYR A 1 1 ? 11.182 -1.183 -21.133 1.00 0.00 143 TYR A O 4
ATOM 4767 N N . GLU A 1 2 ? 11.539 -1.607 -18.951 1.00 0.00 144 GLU A N 4
ATOM 4768 C CA . GLU A 1 2 ? 10.187 -1.240 -18.539 1.00 0.00 144 GLU A CA 4
ATOM 4769 C C . GLU A 1 2 ? 9.151 -2.171 -19.163 1.00 0.00 144 GLU A C 4
ATOM 4770 O O . GLU A 1 2 ? 9.131 -2.372 -20.378 1.00 0.00 144 GLU A O 4
ATOM 4782 N N . GLU A 1 3 ? 8.290 -2.737 -18.322 1.00 0.00 145 GLU A N 4
ATOM 4783 C CA . GLU A 1 3 ? 7.255 -3.637 -18.768 1.00 0.00 145 GLU A CA 4
ATOM 4784 C C . GLU A 1 3 ? 5.934 -2.899 -18.984 1.00 0.00 145 GLU A C 4
ATOM 4785 O O . GLU A 1 3 ? 4.862 -3.416 -18.667 1.00 0.00 145 GLU A O 4
ATOM 4797 N N . LYS A 1 4 ? 6.017 -1.688 -19.528 1.00 0.00 146 LYS A N 4
ATOM 4798 C CA . LYS A 1 4 ? 4.829 -0.880 -19.789 1.00 0.00 146 LYS A CA 4
ATOM 4799 C C . LYS A 1 4 ? 4.609 -0.717 -21.293 1.00 0.00 146 LYS A C 4
ATOM 4800 O O . LYS A 1 4 ? 3.830 -1.457 -21.893 1.00 0.00 146 LYS A O 4
ATOM 4819 N N . VAL A 1 5 ? 5.303 0.243 -21.903 1.00 0.00 147 VAL A N 4
ATOM 4820 C CA . VAL A 1 5 ? 5.177 0.472 -23.335 1.00 0.00 147 VAL A CA 4
ATOM 4821 C C . VAL A 1 5 ? 6.354 -0.103 -24.079 1.00 0.00 147 VAL A C 4
ATOM 4822 O O . VAL A 1 5 ? 7.505 0.049 -23.672 1.00 0.00 147 VAL A O 4
ATOM 4835 N N . ILE A 1 6 ? 6.057 -0.744 -25.188 1.00 0.00 148 ILE A N 4
ATOM 4836 C CA . ILE A 1 6 ? 7.089 -1.329 -26.023 1.00 0.00 148 ILE A CA 4
ATOM 4837 C C . ILE A 1 6 ? 6.892 -0.955 -27.489 1.00 0.00 148 ILE A C 4
ATOM 4838 O O . ILE A 1 6 ? 7.610 -1.455 -28.348 1.00 0.00 148 ILE A O 4
ATOM 4854 N N . GLY A 1 7 ? 5.931 -0.064 -27.774 1.00 0.00 149 GLY A N 4
ATOM 4855 C CA . GLY A 1 7 ? 5.685 0.357 -29.140 1.00 0.00 149 GLY A CA 4
ATOM 4856 C C . GLY A 1 7 ? 4.437 1.207 -29.259 1.00 0.00 149 GLY A C 4
ATOM 4857 O O . GLY A 1 7 ? 3.411 0.745 -29.751 1.00 0.00 149 GLY A O 4
ATOM 4861 N N . GLN A 1 8 ? 4.514 2.453 -28.806 1.00 0.00 150 GLN A N 4
ATOM 4862 C CA . GLN A 1 8 ? 3.366 3.348 -28.869 1.00 0.00 150 GLN A CA 4
ATOM 4863 C C . GLN A 1 8 ? 3.400 4.171 -30.142 1.00 0.00 150 GLN A C 4
ATOM 4864 O O . GLN A 1 8 ? 4.437 4.731 -30.497 1.00 0.00 150 GLN A O 4
ATOM 4878 N N . ALA A 1 9 ? 2.271 4.231 -30.845 1.00 0.00 151 ALA A N 4
ATOM 4879 C CA . ALA A 1 9 ? 2.223 4.972 -32.083 1.00 0.00 151 ALA A CA 4
ATOM 4880 C C . ALA A 1 9 ? 0.838 5.522 -32.380 1.00 0.00 151 ALA A C 4
ATOM 4881 O O . ALA A 1 9 ? -0.129 5.226 -31.686 1.00 0.00 151 ALA A O 4
ATOM 4888 N N . GLU A 1 10 ? 0.765 6.330 -33.422 1.00 0.00 152 GLU A N 4
ATOM 4889 C CA . GLU A 1 10 ? -0.481 6.942 -33.843 1.00 0.00 152 GLU A CA 4
ATOM 4890 C C . GLU A 1 10 ? -0.805 6.555 -35.286 1.00 0.00 152 GLU A C 4
ATOM 4891 O O . GLU A 1 10 ? 0.025 6.736 -36.170 1.00 0.00 152 GLU A O 4
ATOM 4903 N N . VAL A 1 11 ? -2.006 6.014 -35.528 1.00 0.00 153 VAL A N 4
ATOM 4904 C CA . VAL A 1 11 ? -2.386 5.602 -36.884 1.00 0.00 153 VAL A CA 4
ATOM 4905 C C . VAL A 1 11 ? -2.191 6.711 -37.898 1.00 0.00 153 VAL A C 4
ATOM 4906 O O . VAL A 1 11 ? -2.682 7.829 -37.728 1.00 0.00 153 VAL A O 4
ATOM 4919 N N . ARG A 1 12 ? -1.551 6.364 -38.979 1.00 0.00 154 ARG A N 4
ATOM 4920 C CA . ARG A 1 12 ? -1.377 7.276 -40.063 1.00 0.00 154 ARG A CA 4
ATOM 4921 C C . ARG A 1 12 ? -2.577 7.055 -40.963 1.00 0.00 154 ARG A C 4
ATOM 4922 O O . ARG A 1 12 ? -3.409 7.938 -41.142 1.00 0.00 154 ARG A O 4
ATOM 4943 N N . GLN A 1 13 ? -2.678 5.818 -41.444 1.00 0.00 155 GLN A N 4
ATOM 4944 C CA . GLN A 1 13 ? -3.806 5.344 -42.238 1.00 0.00 155 GLN A CA 4
ATOM 4945 C C . GLN A 1 13 ? -3.796 3.812 -42.297 1.00 0.00 155 GLN A C 4
ATOM 4946 O O . GLN A 1 13 ? -3.151 3.162 -41.476 1.00 0.00 155 GLN A O 4
ATOM 4960 N N . THR A 1 14 ? -4.481 3.240 -43.287 1.00 0.00 156 THR A N 4
ATOM 4961 C CA . THR A 1 14 ? -4.516 1.790 -43.466 1.00 0.00 156 THR A CA 4
ATOM 4962 C C . THR A 1 14 ? -4.687 1.460 -44.945 1.00 0.00 156 THR A C 4
ATOM 4963 O O . THR A 1 14 ? -5.291 2.233 -45.688 1.00 0.00 156 THR A O 4
ATOM 4974 N N . PHE A 1 15 ? -4.120 0.339 -45.387 1.00 0.00 157 PHE A N 4
ATOM 4975 C CA . PHE A 1 15 ? -4.194 -0.025 -46.799 1.00 0.00 157 PHE A CA 4
ATOM 4976 C C . PHE A 1 15 ? -5.392 -0.880 -47.143 1.00 0.00 157 PHE A C 4
ATOM 4977 O O . PHE A 1 15 ? -5.270 -2.094 -47.281 1.00 0.00 157 PHE A O 4
ATOM 4994 N N . LYS A 1 16 ? -6.537 -0.239 -47.346 1.00 0.00 158 LYS A N 4
ATOM 4995 C CA . LYS A 1 16 ? -7.736 -0.963 -47.733 1.00 0.00 158 LYS A CA 4
ATOM 4996 C C . LYS A 1 16 ? -7.739 -1.103 -49.245 1.00 0.00 158 LYS A C 4
ATOM 4997 O O . LYS A 1 16 ? -8.610 -0.589 -49.947 1.00 0.00 158 LYS A O 4
ATOM 5016 N N . VAL A 1 17 ? -6.717 -1.802 -49.719 1.00 0.00 159 VAL A N 4
ATOM 5017 C CA . VAL A 1 17 ? -6.496 -2.048 -51.124 1.00 0.00 159 VAL A CA 4
ATOM 5018 C C . VAL A 1 17 ? -7.169 -3.353 -51.539 1.00 0.00 159 VAL A C 4
ATOM 5019 O O . VAL A 1 17 ? -7.375 -4.240 -50.712 1.00 0.00 159 VAL A O 4
ATOM 5032 N N . SER A 1 18 ? -7.485 -3.483 -52.825 1.00 0.00 160 SER A N 4
ATOM 5033 C CA . SER A 1 18 ? -8.101 -4.703 -53.335 1.00 0.00 160 SER A CA 4
ATOM 5034 C C . SER A 1 18 ? -7.023 -5.686 -53.793 1.00 0.00 160 SER A C 4
ATOM 5035 O O . SER A 1 18 ? -7.207 -6.428 -54.758 1.00 0.00 160 SER A O 4
ATOM 5043 N N . LYS A 1 19 ? -5.897 -5.673 -53.086 1.00 0.00 161 LYS A N 4
ATOM 5044 C CA . LYS A 1 19 ? -4.773 -6.538 -53.386 1.00 0.00 161 LYS A CA 4
ATOM 5045 C C . LYS A 1 19 ? -3.966 -6.868 -52.124 1.00 0.00 161 LYS A C 4
ATOM 5046 O O . LYS A 1 19 ? -3.408 -7.960 -52.018 1.00 0.00 161 LYS A O 4
ATOM 5065 N N . VAL A 1 20 ? -3.901 -5.934 -51.163 1.00 0.00 162 VAL A N 4
ATOM 5066 C CA . VAL A 1 20 ? -3.172 -6.162 -49.947 1.00 0.00 162 VAL A CA 4
ATOM 5067 C C . VAL A 1 20 ? -4.148 -6.549 -48.825 1.00 0.00 162 VAL A C 4
ATOM 5068 O O . VAL A 1 20 ? -4.631 -7.680 -48.782 1.00 0.00 162 VAL A O 4
ATOM 5081 N N . GLY A 1 21 ? -4.450 -5.611 -47.942 1.00 0.00 163 GLY A N 4
ATOM 5082 C CA . GLY A 1 21 ? -5.379 -5.861 -46.856 1.00 0.00 163 GLY A CA 4
ATOM 5083 C C . GLY A 1 21 ? -5.940 -4.567 -46.311 1.00 0.00 163 GLY A C 4
ATOM 5084 O O . GLY A 1 21 ? -6.819 -3.947 -46.906 1.00 0.00 163 GLY A O 4
ATOM 5088 N N . THR A 1 22 ? -5.377 -4.166 -45.173 1.00 0.00 164 THR A N 4
ATOM 5089 C CA . THR A 1 22 ? -5.717 -2.930 -44.483 1.00 0.00 164 THR A CA 4
ATOM 5090 C C . THR A 1 22 ? -4.505 -2.489 -43.671 1.00 0.00 164 THR A C 4
ATOM 5091 O O . THR A 1 22 ? -4.630 -1.969 -42.563 1.00 0.00 164 THR A O 4
ATOM 5102 N N . ILE A 1 23 ? -3.321 -2.724 -44.249 1.00 0.00 165 ILE A N 4
ATOM 5103 C CA . ILE A 1 23 ? -2.042 -2.387 -43.628 1.00 0.00 165 ILE A CA 4
ATOM 5104 C C . ILE A 1 23 ? -2.094 -1.011 -42.963 1.00 0.00 165 ILE A C 4
ATOM 5105 O O . ILE A 1 23 ? -1.914 0.024 -43.604 1.00 0.00 165 ILE A O 4
ATOM 5121 N N . ALA A 1 24 ? -2.369 -1.037 -41.672 1.00 0.00 166 ALA A N 4
ATOM 5122 C CA . ALA A 1 24 ? -2.485 0.166 -40.881 1.00 0.00 166 ALA A CA 4
ATOM 5123 C C . ALA A 1 24 ? -1.140 0.696 -40.433 1.00 0.00 166 ALA A C 4
ATOM 5124 O O . ALA A 1 24 ? -0.411 0.036 -39.696 1.00 0.00 166 ALA A O 4
ATOM 5131 N N . GLY A 1 25 ? -0.831 1.907 -40.865 1.00 0.00 167 GLY A N 4
ATOM 5132 C CA . GLY A 1 25 ? 0.410 2.530 -40.478 1.00 0.00 167 GLY A CA 4
ATOM 5133 C C . GLY A 1 25 ? 0.235 3.351 -39.224 1.00 0.00 167 GLY A C 4
ATOM 5134 O O . GLY A 1 25 ? -0.812 3.955 -39.020 1.00 0.00 167 GLY A O 4
ATOM 5138 N N . CYS A 1 26 ? 1.247 3.361 -38.377 1.00 0.00 168 CYS A N 4
ATOM 5139 C CA . CYS A 1 26 ? 1.202 4.105 -37.135 1.00 0.00 168 CYS A CA 4
ATOM 5140 C C . CYS A 1 26 ? 2.538 4.809 -36.910 1.00 0.00 168 CYS A C 4
ATOM 5141 O O . CYS A 1 26 ? 3.597 4.192 -37.027 1.00 0.00 168 CYS A O 4
ATOM 5149 N N . TYR A 1 27 ? 2.486 6.085 -36.557 1.00 0.00 169 TYR A N 4
ATOM 5150 C CA . TYR A 1 27 ? 3.707 6.837 -36.282 1.00 0.00 169 TYR A CA 4
ATOM 5151 C C . TYR A 1 27 ? 4.079 6.581 -34.835 1.00 0.00 169 TYR A C 4
ATOM 5152 O O . TYR A 1 27 ? 3.240 6.690 -33.953 1.00 0.00 169 TYR A O 4
ATOM 5170 N N . VAL A 1 28 ? 5.318 6.181 -34.602 1.00 0.00 170 VAL A N 4
ATOM 5171 C CA . VAL A 1 28 ? 5.748 5.828 -33.258 1.00 0.00 170 VAL A CA 4
ATOM 5172 C C . VAL A 1 28 ? 6.222 7.028 -32.441 1.00 0.00 170 VAL A C 4
ATOM 5173 O O . VAL A 1 28 ? 6.773 7.992 -32.970 1.00 0.00 170 VAL A O 4
ATOM 5186 N N . THR A 1 29 ? 5.984 6.934 -31.132 1.00 0.00 171 THR A N 4
ATOM 5187 C CA . THR A 1 29 ? 6.360 7.981 -30.189 1.00 0.00 171 THR A CA 4
ATOM 5188 C C . THR A 1 29 ? 6.891 7.402 -28.879 1.00 0.00 171 THR A C 4
ATOM 5189 O O . THR A 1 29 ? 6.986 8.109 -27.876 1.00 0.00 171 THR A O 4
ATOM 5200 N N . ASP A 1 30 ? 7.221 6.119 -28.884 1.00 0.00 172 ASP A N 4
ATOM 5201 C CA . ASP A 1 30 ? 7.718 5.459 -27.698 1.00 0.00 172 ASP A CA 4
ATOM 5202 C C . ASP A 1 30 ? 8.657 4.313 -28.096 1.00 0.00 172 ASP A C 4
ATOM 5203 O O . ASP A 1 30 ? 9.398 4.452 -29.066 1.00 0.00 172 ASP A O 4
ATOM 5212 N N . GLY A 1 31 ? 8.648 3.205 -27.349 1.00 0.00 173 GLY A N 4
ATOM 5213 C CA . GLY A 1 31 ? 9.529 2.068 -27.645 1.00 0.00 173 GLY A CA 4
ATOM 5214 C C . GLY A 1 31 ? 9.691 1.738 -29.132 1.00 0.00 173 GLY A C 4
ATOM 5215 O O . GLY A 1 31 ? 10.427 2.413 -29.852 1.00 0.00 173 GLY A O 4
ATOM 5219 N N . LYS A 1 32 ? 9.030 0.673 -29.582 1.00 0.00 174 LYS A N 4
ATOM 5220 C CA . LYS A 1 32 ? 9.122 0.236 -30.978 1.00 0.00 174 LYS A CA 4
ATOM 5221 C C . LYS A 1 32 ? 7.861 -0.468 -31.432 1.00 0.00 174 LYS A C 4
ATOM 5222 O O . LYS A 1 32 ? 7.366 -1.363 -30.753 1.00 0.00 174 LYS A O 4
ATOM 5241 N N . ILE A 1 33 ? 7.381 -0.123 -32.612 1.00 0.00 175 ILE A N 4
ATOM 5242 C CA . ILE A 1 33 ? 6.223 -0.799 -33.151 1.00 0.00 175 ILE A CA 4
ATOM 5243 C C . ILE A 1 33 ? 6.718 -1.976 -33.988 1.00 0.00 175 ILE A C 4
ATOM 5244 O O . ILE A 1 33 ? 6.907 -1.860 -35.197 1.00 0.00 175 ILE A O 4
ATOM 5260 N N . THR A 1 34 ? 6.986 -3.088 -33.312 1.00 0.00 176 THR A N 4
ATOM 5261 C CA . THR A 1 34 ? 7.534 -4.270 -33.970 1.00 0.00 176 THR A CA 4
ATOM 5262 C C . THR A 1 34 ? 6.471 -5.320 -34.303 1.00 0.00 176 THR A C 4
ATOM 5263 O O . THR A 1 34 ? 5.279 -5.127 -34.061 1.00 0.00 176 THR A O 4
ATOM 5274 N N . ARG A 1 35 ? 6.940 -6.432 -34.871 1.00 0.00 177 ARG A N 4
ATOM 5275 C CA . ARG A 1 35 ? 6.076 -7.542 -35.266 1.00 0.00 177 ARG A CA 4
ATOM 5276 C C . ARG A 1 35 ? 5.688 -8.395 -34.060 1.00 0.00 177 ARG A C 4
ATOM 5277 O O . ARG A 1 35 ? 4.525 -8.763 -33.896 1.00 0.00 177 ARG A O 4
ATOM 5298 N N . ASP A 1 36 ? 6.673 -8.711 -33.227 1.00 0.00 178 ASP A N 4
ATOM 5299 C CA . ASP A 1 36 ? 6.443 -9.525 -32.045 1.00 0.00 178 ASP A CA 4
ATOM 5300 C C . ASP A 1 36 ? 6.062 -8.644 -30.861 1.00 0.00 178 ASP A C 4
ATOM 5301 O O . ASP A 1 36 ? 6.761 -8.593 -29.848 1.00 0.00 178 ASP A O 4
ATOM 5310 N N . SER A 1 37 ? 4.947 -7.939 -31.011 1.00 0.00 179 SER A N 4
ATOM 5311 C CA . SER A 1 37 ? 4.458 -7.039 -29.977 1.00 0.00 179 SER A CA 4
ATOM 5312 C C . SER A 1 37 ? 2.940 -6.952 -30.004 1.00 0.00 179 SER A C 4
ATOM 5313 O O . SER A 1 37 ? 2.309 -7.217 -31.027 1.00 0.00 179 SER A O 4
ATOM 5321 N N . LYS A 1 38 ? 2.360 -6.558 -28.878 1.00 0.00 180 LYS A N 4
ATOM 5322 C CA . LYS A 1 38 ? 0.917 -6.412 -28.779 1.00 0.00 180 LYS A CA 4
ATOM 5323 C C . LYS A 1 38 ? 0.529 -5.003 -29.189 1.00 0.00 180 LYS A C 4
ATOM 5324 O O . LYS A 1 38 ? 1.388 -4.207 -29.566 1.00 0.00 180 LYS A O 4
ATOM 5343 N N . VAL A 1 39 ? -0.754 -4.689 -29.120 1.00 0.00 181 VAL A N 4
ATOM 5344 C CA . VAL A 1 39 ? -1.211 -3.358 -29.491 1.00 0.00 181 VAL A CA 4
ATOM 5345 C C . VAL A 1 39 ? -2.332 -2.878 -28.596 1.00 0.00 181 VAL A C 4
ATOM 5346 O O . VAL A 1 39 ? -2.983 -3.664 -27.908 1.00 0.00 181 VAL A O 4
ATOM 5359 N N . ARG A 1 40 ? -2.544 -1.573 -28.613 1.00 0.00 182 ARG A N 4
ATOM 5360 C CA . ARG A 1 40 ? -3.586 -0.968 -27.801 1.00 0.00 182 ARG A CA 4
ATOM 5361 C C . ARG A 1 40 ? -4.126 0.310 -28.415 1.00 0.00 182 ARG A C 4
ATOM 5362 O O . ARG A 1 40 ? -3.523 1.377 -28.302 1.00 0.00 182 ARG A O 4
ATOM 5383 N N . LEU A 1 41 ? -5.264 0.182 -29.085 1.00 0.00 183 LEU A N 4
ATOM 5384 C CA . LEU A 1 41 ? -5.891 1.300 -29.743 1.00 0.00 183 LEU A CA 4
ATOM 5385 C C . LEU A 1 41 ? -6.842 2.063 -28.875 1.00 0.00 183 LEU A C 4
ATOM 5386 O O . LEU A 1 41 ? -7.543 1.516 -28.024 1.00 0.00 183 LEU A O 4
ATOM 5402 N N . ILE A 1 42 ? -6.861 3.349 -29.136 1.00 0.00 184 ILE A N 4
ATOM 5403 C CA . ILE A 1 42 ? -7.738 4.262 -28.409 1.00 0.00 184 ILE A CA 4
ATOM 5404 C C . ILE A 1 42 ? -8.025 5.523 -29.207 1.00 0.00 184 ILE A C 4
ATOM 5405 O O . ILE A 1 42 ? -7.109 6.212 -29.654 1.00 0.00 184 ILE A O 4
ATOM 5421 N N . ARG A 1 43 ? -9.306 5.839 -29.343 1.00 0.00 185 ARG A N 4
ATOM 5422 C CA . ARG A 1 43 ? -9.718 7.042 -30.044 1.00 0.00 185 ARG A CA 4
ATOM 5423 C C . ARG A 1 43 ? -9.775 8.191 -29.030 1.00 0.00 185 ARG A C 4
ATOM 5424 O O . ARG A 1 43 ? -9.005 8.189 -28.068 1.00 0.00 185 ARG A O 4
ATOM 5445 N N . GLN A 1 44 ? -10.670 9.160 -29.214 1.00 0.00 186 GLN A N 4
ATOM 5446 C CA . GLN A 1 44 ? -10.771 10.266 -28.273 1.00 0.00 186 GLN A CA 4
ATOM 5447 C C . GLN A 1 44 ? -11.850 9.997 -27.226 1.00 0.00 186 GLN A C 4
ATOM 5448 O O . GLN A 1 44 ? -12.472 10.926 -26.709 1.00 0.00 186 GLN A O 4
ATOM 5462 N N . GLY A 1 45 ? -12.067 8.722 -26.921 1.00 0.00 187 GLY A N 4
ATOM 5463 C CA . GLY A 1 45 ? -13.068 8.354 -25.939 1.00 0.00 187 GLY A CA 4
ATOM 5464 C C . GLY A 1 45 ? -12.770 7.030 -25.261 1.00 0.00 187 GLY A C 4
ATOM 5465 O O . GLY A 1 45 ? -12.216 6.989 -24.163 1.00 0.00 187 GLY A O 4
ATOM 5469 N N . ILE A 1 46 ? -13.160 5.947 -25.926 1.00 0.00 188 ILE A N 4
ATOM 5470 C CA . ILE A 1 46 ? -12.965 4.594 -25.409 1.00 0.00 188 ILE A CA 4
ATOM 5471 C C . ILE A 1 46 ? -11.931 3.836 -26.254 1.00 0.00 188 ILE A C 4
ATOM 5472 O O . ILE A 1 46 ? -11.118 4.451 -26.946 1.00 0.00 188 ILE A O 4
ATOM 5488 N N . VAL A 1 47 ? -11.961 2.502 -26.197 1.00 0.00 189 VAL A N 4
ATOM 5489 C CA . VAL A 1 47 ? -11.027 1.677 -26.955 1.00 0.00 189 VAL A CA 4
ATOM 5490 C C . VAL A 1 47 ? -11.554 1.402 -28.351 1.00 0.00 189 VAL A C 4
ATOM 5491 O O . VAL A 1 47 ? -12.723 1.072 -28.547 1.00 0.00 189 VAL A O 4
ATOM 5504 N N . VAL A 1 48 ? -10.660 1.551 -29.311 1.00 0.00 190 VAL A N 4
ATOM 5505 C CA . VAL A 1 48 ? -10.971 1.335 -30.719 1.00 0.00 190 VAL A CA 4
ATOM 5506 C C . VAL A 1 48 ? -10.601 -0.078 -31.107 1.00 0.00 190 VAL A C 4
ATOM 5507 O O . VAL A 1 48 ? -11.263 -0.710 -31.931 1.00 0.00 190 VAL A O 4
ATOM 5520 N N . TYR A 1 49 ? -9.527 -0.563 -30.504 1.00 0.00 191 TYR A N 4
ATOM 5521 C CA . TYR A 1 49 ? -9.056 -1.900 -30.787 1.00 0.00 191 TYR A CA 4
ATOM 5522 C C . TYR A 1 49 ? -7.963 -2.349 -29.822 1.00 0.00 191 TYR A C 4
ATOM 5523 O O . TYR A 1 49 ? -7.269 -1.530 -29.220 1.00 0.00 191 TYR A O 4
ATOM 5541 N N . GLU A 1 50 ? -7.822 -3.661 -29.676 1.00 0.00 192 GLU A N 4
ATOM 5542 C CA . GLU A 1 50 ? -6.816 -4.232 -28.788 1.00 0.00 192 GLU A CA 4
ATOM 5543 C C . GLU A 1 50 ? -6.372 -5.598 -29.289 1.00 0.00 192 GLU A C 4
ATOM 5544 O O . GLU A 1 50 ? -7.056 -6.224 -30.098 1.00 0.00 192 GLU A O 4
ATOM 5556 N N . GLY A 1 51 ? -5.226 -6.060 -28.803 1.00 0.00 193 GLY A N 4
ATOM 5557 C CA . GLY A 1 51 ? -4.720 -7.353 -29.214 1.00 0.00 193 GLY A CA 4
ATOM 5558 C C . GLY A 1 51 ? -3.245 -7.315 -29.542 1.00 0.00 193 GLY A C 4
ATOM 5559 O O . GLY A 1 51 ? -2.414 -7.081 -28.666 1.00 0.00 193 GLY A O 4
ATOM 5563 N N . GLU A 1 52 ? -2.917 -7.554 -30.806 1.00 0.00 194 GLU A N 4
ATOM 5564 C CA . GLU A 1 52 ? -1.541 -7.559 -31.244 1.00 0.00 194 GLU A CA 4
ATOM 5565 C C . GLU A 1 52 ? -1.435 -7.140 -32.683 1.00 0.00 194 GLU A C 4
ATOM 5566 O O . GLU A 1 52 ? -2.428 -6.805 -33.326 1.00 0.00 194 GLU A O 4
ATOM 5578 N N . ILE A 1 53 ? -0.215 -7.148 -33.174 1.00 0.00 195 ILE A N 4
ATOM 5579 C CA . ILE A 1 53 ? 0.018 -6.756 -34.534 1.00 0.00 195 ILE A CA 4
ATOM 5580 C C . ILE A 1 53 ? -0.083 -7.980 -35.456 1.00 0.00 195 ILE A C 4
ATOM 5581 O O . ILE A 1 53 ? 0.154 -9.108 -35.024 1.00 0.00 195 ILE A O 4
ATOM 5597 N N . ASP A 1 54 ? -0.407 -7.754 -36.719 1.00 0.00 196 ASP A N 4
ATOM 5598 C CA . ASP A 1 54 ? -0.502 -8.846 -37.678 1.00 0.00 196 ASP A CA 4
ATOM 5599 C C . ASP A 1 54 ? 0.857 -9.065 -38.337 1.00 0.00 196 ASP A C 4
ATOM 5600 O O . ASP A 1 54 ? 1.507 -10.089 -38.128 1.00 0.00 196 ASP A O 4
ATOM 5609 N N . SER A 1 55 ? 1.281 -8.077 -39.118 1.00 0.00 197 SER A N 4
ATOM 5610 C CA . SER A 1 55 ? 2.568 -8.126 -39.802 1.00 0.00 197 SER A CA 4
ATOM 5611 C C . SER A 1 55 ? 3.106 -6.714 -40.017 1.00 0.00 197 SER A C 4
ATOM 5612 O O . SER A 1 55 ? 2.333 -5.776 -40.208 1.00 0.00 197 SER A O 4
ATOM 5620 N N . LEU A 1 56 ? 4.430 -6.566 -39.970 1.00 0.00 198 LEU A N 4
ATOM 5621 C CA . LEU A 1 56 ? 5.059 -5.255 -40.142 1.00 0.00 198 LEU A CA 4
ATOM 5622 C C . LEU A 1 56 ? 5.830 -5.147 -41.447 1.00 0.00 198 LEU A C 4
ATOM 5623 O O . LEU A 1 56 ? 6.794 -5.874 -41.687 1.00 0.00 198 LEU A O 4
ATOM 5639 N N . LYS A 1 57 ? 5.402 -4.200 -42.270 1.00 0.00 199 LYS A N 4
ATOM 5640 C CA . LYS A 1 57 ? 6.037 -3.932 -43.547 1.00 0.00 199 LYS A CA 4
ATOM 5641 C C . LYS A 1 57 ? 5.841 -2.464 -43.915 1.00 0.00 199 LYS A C 4
ATOM 5642 O O . LYS A 1 57 ? 4.711 -2.013 -44.107 1.00 0.00 199 LYS A O 4
ATOM 5661 N N . ARG A 1 58 ? 6.936 -1.723 -44.007 1.00 0.00 200 ARG A N 4
ATOM 5662 C CA . ARG A 1 58 ? 6.864 -0.306 -44.347 1.00 0.00 200 ARG A CA 4
ATOM 5663 C C . ARG A 1 58 ? 6.895 -0.127 -45.865 1.00 0.00 200 ARG A C 4
ATOM 5664 O O . ARG A 1 58 ? 6.589 -1.060 -46.607 1.00 0.00 200 ARG A O 4
ATOM 5685 N N . TYR A 1 59 ? 7.250 1.067 -46.327 1.00 0.00 201 TYR A N 4
ATOM 5686 C CA . TYR A 1 59 ? 7.298 1.338 -47.758 1.00 0.00 201 TYR A CA 4
ATOM 5687 C C . TYR A 1 59 ? 8.661 0.979 -48.360 1.00 0.00 201 TYR A C 4
ATOM 5688 O O . TYR A 1 59 ? 8.961 1.355 -49.494 1.00 0.00 201 TYR A O 4
ATOM 5706 N N . LYS A 1 60 ? 9.480 0.250 -47.604 1.00 0.00 202 LYS A N 4
ATOM 5707 C CA . LYS A 1 60 ? 10.784 -0.159 -48.052 1.00 0.00 202 LYS A CA 4
ATOM 5708 C C . LYS A 1 60 ? 10.899 -1.683 -48.035 1.00 0.00 202 LYS A C 4
ATOM 5709 O O . LYS A 1 60 ? 11.091 -2.315 -49.074 1.00 0.00 202 LYS A O 4
ATOM 5728 N N . ASP A 1 61 ? 10.771 -2.264 -46.844 1.00 0.00 203 ASP A N 4
ATOM 5729 C CA . ASP A 1 61 ? 10.850 -3.707 -46.683 1.00 0.00 203 ASP A CA 4
ATOM 5730 C C . ASP A 1 61 ? 10.033 -4.162 -45.479 1.00 0.00 203 ASP A C 4
ATOM 5731 O O . ASP A 1 61 ? 9.322 -3.368 -44.863 1.00 0.00 203 ASP A O 4
ATOM 5740 N N . ASP A 1 62 ? 10.147 -5.442 -45.141 1.00 0.00 204 ASP A N 4
ATOM 5741 C CA . ASP A 1 62 ? 9.430 -5.997 -44.005 1.00 0.00 204 ASP A CA 4
ATOM 5742 C C . ASP A 1 62 ? 10.276 -5.893 -42.739 1.00 0.00 204 ASP A C 4
ATOM 5743 O O . ASP A 1 62 ? 10.793 -6.892 -42.239 1.00 0.00 204 ASP A O 4
ATOM 5752 N N . VAL A 1 63 ? 10.426 -4.671 -42.231 1.00 0.00 205 VAL A N 4
ATOM 5753 C CA . VAL A 1 63 ? 11.225 -4.440 -41.033 1.00 0.00 205 VAL A CA 4
ATOM 5754 C C . VAL A 1 63 ? 10.615 -5.074 -39.818 1.00 0.00 205 VAL A C 4
ATOM 5755 O O . VAL A 1 63 ? 9.441 -5.443 -39.808 1.00 0.00 205 VAL A O 4
ATOM 5768 N N . ARG A 1 64 ? 11.440 -5.223 -38.793 1.00 0.00 206 ARG A N 4
ATOM 5769 C CA . ARG A 1 64 ? 10.988 -5.843 -37.580 1.00 0.00 206 ARG A CA 4
ATOM 5770 C C . ARG A 1 64 ? 10.399 -4.821 -36.614 1.00 0.00 206 ARG A C 4
ATOM 5771 O O . ARG A 1 64 ? 9.421 -5.116 -35.941 1.00 0.00 206 ARG A O 4
ATOM 5792 N N . GLU A 1 65 ? 10.989 -3.622 -36.555 1.00 0.00 207 GLU A N 4
ATOM 5793 C CA . GLU A 1 65 ? 10.491 -2.572 -35.654 1.00 0.00 207 GLU A CA 4
ATOM 5794 C C . GLU A 1 65 ? 10.562 -1.191 -36.301 1.00 0.00 207 GLU A C 4
ATOM 5795 O O . GLU A 1 65 ? 11.038 -1.036 -37.425 1.00 0.00 207 GLU A O 4
ATOM 5807 N N . VAL A 1 66 ? 10.095 -0.192 -35.556 1.00 0.00 208 VAL A N 4
ATOM 5808 C CA . VAL A 1 66 ? 10.105 1.198 -36.010 1.00 0.00 208 VAL A CA 4
ATOM 5809 C C . VAL A 1 66 ? 10.211 2.130 -34.804 1.00 0.00 208 VAL A C 4
ATOM 5810 O O . VAL A 1 66 ? 9.210 2.663 -34.326 1.00 0.00 208 VAL A O 4
ATOM 5823 N N . ALA A 1 67 ? 11.427 2.301 -34.298 1.00 0.00 209 ALA A N 4
ATOM 5824 C CA . ALA A 1 67 ? 11.654 3.145 -33.130 1.00 0.00 209 ALA A CA 4
ATOM 5825 C C . ALA A 1 67 ? 12.092 4.553 -33.518 1.00 0.00 209 ALA A C 4
ATOM 5826 O O . ALA A 1 67 ? 12.352 4.838 -34.687 1.00 0.00 209 ALA A O 4
ATOM 5833 N N . GLN A 1 68 ? 12.158 5.431 -32.511 1.00 0.00 210 GLN A N 4
ATOM 5834 C CA . GLN A 1 68 ? 12.548 6.833 -32.683 1.00 0.00 210 GLN A CA 4
ATOM 5835 C C . GLN A 1 68 ? 11.341 7.664 -33.088 1.00 0.00 210 GLN A C 4
ATOM 5836 O O . GLN A 1 68 ? 10.796 8.413 -32.276 1.00 0.00 210 GLN A O 4
ATOM 5850 N N . GLY A 1 69 ? 10.913 7.519 -34.335 1.00 0.00 211 GLY A N 4
ATOM 5851 C CA . GLY A 1 69 ? 9.759 8.255 -34.800 1.00 0.00 211 GLY A CA 4
ATOM 5852 C C . GLY A 1 69 ? 9.454 7.998 -36.262 1.00 0.00 211 GLY A C 4
ATOM 5853 O O . GLY A 1 69 ? 9.063 8.911 -36.988 1.00 0.00 211 GLY A O 4
ATOM 5857 N N . TYR A 1 70 ? 9.646 6.758 -36.701 1.00 0.00 212 TYR A N 4
ATOM 5858 C CA . TYR A 1 70 ? 9.397 6.403 -38.092 1.00 0.00 212 TYR A CA 4
ATOM 5859 C C . TYR A 1 70 ? 8.041 5.728 -38.264 1.00 0.00 212 TYR A C 4
ATOM 5860 O O . TYR A 1 70 ? 7.590 4.983 -37.394 1.00 0.00 212 TYR A O 4
ATOM 5878 N N . GLU A 1 71 ? 7.400 5.994 -39.397 1.00 0.00 213 GLU A N 4
ATOM 5879 C CA . GLU A 1 71 ? 6.103 5.417 -39.695 1.00 0.00 213 GLU A CA 4
ATOM 5880 C C . GLU A 1 71 ? 6.264 4.087 -40.423 1.00 0.00 213 GLU A C 4
ATOM 5881 O O . GLU A 1 71 ? 7.326 3.796 -40.974 1.00 0.00 213 GLU A O 4
ATOM 5893 N N . CYS A 1 72 ? 5.210 3.280 -40.417 1.00 0.00 214 CYS A N 4
ATOM 5894 C CA . CYS A 1 72 ? 5.245 1.978 -41.071 1.00 0.00 214 CYS A CA 4
ATOM 5895 C C . CYS A 1 72 ? 3.859 1.571 -41.566 1.00 0.00 214 CYS A C 4
ATOM 5896 O O . CYS A 1 72 ? 2.921 2.367 -41.547 1.00 0.00 214 CYS A O 4
ATOM 5904 N N . GLY A 1 73 ? 3.743 0.319 -41.990 1.00 0.00 215 GLY A N 4
ATOM 5905 C CA . GLY A 1 73 ? 2.477 -0.201 -42.466 1.00 0.00 215 GLY A CA 4
ATOM 5906 C C . GLY A 1 73 ? 2.254 -1.619 -41.986 1.00 0.00 215 GLY A C 4
ATOM 5907 O O . GLY A 1 73 ? 2.793 -2.565 -42.560 1.00 0.00 215 GLY A O 4
ATOM 5911 N N . LEU A 1 74 ? 1.477 -1.772 -40.917 1.00 0.00 216 LEU A N 4
ATOM 5912 C CA . LEU A 1 74 ? 1.212 -3.091 -40.356 1.00 0.00 216 LEU A CA 4
ATOM 5913 C C . LEU A 1 74 ? -0.279 -3.306 -40.166 1.00 0.00 216 LEU A C 4
ATOM 5914 O O . LEU A 1 74 ? -1.028 -2.365 -39.903 1.00 0.00 216 LEU A O 4
ATOM 5930 N N . THR A 1 75 ? -0.695 -4.557 -40.245 1.00 0.00 217 THR A N 4
ATOM 5931 C CA . THR A 1 75 ? -2.086 -4.900 -40.024 1.00 0.00 217 THR A CA 4
ATOM 5932 C C . THR A 1 75 ? -2.269 -5.136 -38.533 1.00 0.00 217 THR A C 4
ATOM 5933 O O . THR A 1 75 ? -1.382 -5.690 -37.886 1.00 0.00 217 THR A O 4
ATOM 5944 N N . ILE A 1 76 ? -3.388 -4.700 -37.972 1.00 0.00 218 ILE A N 4
ATOM 5945 C CA . ILE A 1 76 ? -3.613 -4.867 -36.548 1.00 0.00 218 ILE A CA 4
ATOM 5946 C C . ILE A 1 76 ? -4.483 -6.083 -36.279 1.00 0.00 218 ILE A C 4
ATOM 5947 O O . ILE A 1 76 ? -5.660 -5.949 -35.943 1.00 0.00 218 ILE A O 4
ATOM 5963 N N . LYS A 1 77 ? -3.898 -7.276 -36.418 1.00 0.00 219 LYS A N 4
ATOM 5964 C CA . LYS A 1 77 ? -4.633 -8.513 -36.172 1.00 0.00 219 LYS A CA 4
ATOM 5965 C C . LYS A 1 77 ? -6.003 -8.464 -36.861 1.00 0.00 219 LYS A C 4
ATOM 5966 O O . LYS A 1 77 ? -6.096 -8.041 -38.014 1.00 0.00 219 LYS A O 4
ATOM 5985 N N . ASN A 1 78 ? -7.049 -8.886 -36.182 1.00 0.00 220 ASN A N 4
ATOM 5986 C CA . ASN A 1 78 ? -8.371 -8.871 -36.765 1.00 0.00 220 ASN A CA 4
ATOM 5987 C C . ASN A 1 78 ? -9.067 -7.518 -36.554 1.00 0.00 220 ASN A C 4
ATOM 5988 O O . ASN A 1 78 ? -10.164 -7.453 -35.996 1.00 0.00 220 ASN A O 4
ATOM 5999 N N . PHE A 1 79 ? -8.436 -6.438 -37.040 1.00 0.00 221 PHE A N 4
ATOM 6000 C CA . PHE A 1 79 ? -9.020 -5.096 -36.937 1.00 0.00 221 PHE A CA 4
ATOM 6001 C C . PHE A 1 79 ? -10.408 -4.957 -37.545 1.00 0.00 221 PHE A C 4
ATOM 6002 O O . PHE A 1 79 ? -10.599 -5.117 -38.751 1.00 0.00 221 PHE A O 4
ATOM 6019 N N . ASN A 1 80 ? -11.364 -4.579 -36.693 1.00 0.00 222 ASN A N 4
ATOM 6020 C CA . ASN A 1 80 ? -12.720 -4.322 -37.123 1.00 0.00 222 ASN A CA 4
ATOM 6021 C C . ASN A 1 80 ? -12.768 -2.925 -37.734 1.00 0.00 222 ASN A C 4
ATOM 6022 O O . ASN A 1 80 ? -13.328 -2.728 -38.812 1.00 0.00 222 ASN A O 4
ATOM 6033 N N . ASP A 1 81 ? -12.139 -1.957 -37.049 1.00 0.00 223 ASP A N 4
ATOM 6034 C CA . ASP A 1 81 ? -12.083 -0.582 -37.560 1.00 0.00 223 ASP A CA 4
ATOM 6035 C C . ASP A 1 81 ? -10.822 -0.395 -38.403 1.00 0.00 223 ASP A C 4
ATOM 6036 O O . ASP A 1 81 ? -9.727 -0.759 -37.982 1.00 0.00 223 ASP A O 4
ATOM 6045 N N . ILE A 1 82 ? -10.976 0.174 -39.595 1.00 0.00 224 ILE A N 4
ATOM 6046 C CA . ILE A 1 82 ? -9.830 0.393 -40.475 1.00 0.00 224 ILE A CA 4
ATOM 6047 C C . ILE A 1 82 ? -9.654 1.860 -40.822 1.00 0.00 224 ILE A C 4
ATOM 6048 O O . ILE A 1 82 ? -10.436 2.712 -40.402 1.00 0.00 224 ILE A O 4
ATOM 6064 N N . LYS A 1 83 ? -8.600 2.139 -41.580 1.00 0.00 225 LYS A N 4
ATOM 6065 C CA . LYS A 1 83 ? -8.269 3.505 -41.985 1.00 0.00 225 LYS A CA 4
ATOM 6066 C C . LYS A 1 83 ? -7.959 4.329 -40.749 1.00 0.00 225 LYS A C 4
ATOM 6067 O O . LYS A 1 83 ? -8.467 4.015 -39.678 1.00 0.00 225 LYS A O 4
ATOM 6086 N N . GLU A 1 84 ? -7.119 5.373 -40.885 1.00 0.00 226 GLU A N 4
ATOM 6087 C CA . GLU A 1 84 ? -6.752 6.237 -39.743 1.00 0.00 226 GLU A CA 4
ATOM 6088 C C . GLU A 1 84 ? -7.928 6.492 -38.812 1.00 0.00 226 GLU A C 4
ATOM 6089 O O . GLU A 1 84 ? -8.707 7.431 -38.981 1.00 0.00 226 GLU A O 4
ATOM 6101 N N . GLY A 1 85 ? -8.052 5.612 -37.835 1.00 0.00 227 GLY A N 4
ATOM 6102 C CA . GLY A 1 85 ? -9.123 5.703 -36.892 1.00 0.00 227 GLY A CA 4
ATOM 6103 C C . GLY A 1 85 ? -8.655 6.184 -35.548 1.00 0.00 227 GLY A C 4
ATOM 6104 O O . GLY A 1 85 ? -9.364 6.946 -34.889 1.00 0.00 227 GLY A O 4
ATOM 6108 N N . ASP A 1 86 ? -7.477 5.727 -35.105 1.00 0.00 228 ASP A N 4
ATOM 6109 C CA . ASP A 1 86 ? -7.017 6.146 -33.791 1.00 0.00 228 ASP A CA 4
ATOM 6110 C C . ASP A 1 86 ? -5.502 6.036 -33.560 1.00 0.00 228 ASP A C 4
ATOM 6111 O O . ASP A 1 86 ? -4.726 5.845 -34.482 1.00 0.00 228 ASP A O 4
ATOM 6120 N N . VAL A 1 87 ? -5.113 6.112 -32.281 1.00 0.00 229 VAL A N 4
ATOM 6121 C CA . VAL A 1 87 ? -3.726 5.971 -31.869 1.00 0.00 229 VAL A CA 4
ATOM 6122 C C . VAL A 1 87 ? -3.537 4.571 -31.303 1.00 0.00 229 VAL A C 4
ATOM 6123 O O . VAL A 1 87 ? -4.448 4.015 -30.692 1.00 0.00 229 VAL A O 4
ATOM 6136 N N . ILE A 1 88 ? -2.375 3.987 -31.534 1.00 0.00 230 ILE A N 4
ATOM 6137 C CA . ILE A 1 88 ? -2.110 2.633 -31.073 1.00 0.00 230 ILE A CA 4
ATOM 6138 C C . ILE A 1 88 ? -1.012 2.591 -30.023 1.00 0.00 230 ILE A C 4
ATOM 6139 O O . ILE A 1 88 ? -0.142 3.458 -29.976 1.00 0.00 230 ILE A O 4
ATOM 6155 N N . GLU A 1 89 ? -1.060 1.571 -29.174 1.00 0.00 231 GLU A N 4
ATOM 6156 C CA . GLU A 1 89 ? -0.058 1.432 -28.122 1.00 0.00 231 GLU A CA 4
ATOM 6157 C C . GLU A 1 89 ? 0.345 -0.025 -27.924 1.00 0.00 231 GLU A C 4
ATOM 6158 O O . GLU A 1 89 ? -0.434 -0.844 -27.447 1.00 0.00 231 GLU A O 4
ATOM 6170 N N . ALA A 1 90 ? 1.585 -0.327 -28.280 1.00 0.00 232 ALA A N 4
ATOM 6171 C CA . ALA A 1 90 ? 2.113 -1.670 -28.142 1.00 0.00 232 ALA A CA 4
ATOM 6172 C C . ALA A 1 90 ? 2.707 -1.852 -26.756 1.00 0.00 232 ALA A C 4
ATOM 6173 O O . ALA A 1 90 ? 3.511 -1.037 -26.302 1.00 0.00 232 ALA A O 4
ATOM 6180 N N . TYR A 1 91 ? 2.296 -2.912 -26.079 1.00 0.00 233 TYR A N 4
ATOM 6181 C CA . TYR A 1 91 ? 2.780 -3.184 -24.729 1.00 0.00 233 TYR A CA 4
ATOM 6182 C C . TYR A 1 91 ? 3.248 -4.626 -24.600 1.00 0.00 233 TYR A C 4
ATOM 6183 O O . TYR A 1 91 ? 2.653 -5.534 -25.180 1.00 0.00 233 TYR A O 4
ATOM 6201 N N . VAL A 1 92 ? 4.318 -4.830 -23.839 1.00 0.00 234 VAL A N 4
ATOM 6202 C CA . VAL A 1 92 ? 4.866 -6.164 -23.641 1.00 0.00 234 VAL A CA 4
ATOM 6203 C C . VAL A 1 92 ? 6.066 -6.132 -22.688 1.00 0.00 234 VAL A C 4
ATOM 6204 O O . VAL A 1 92 ? 6.432 -5.079 -22.166 1.00 0.00 234 VAL A O 4
ATOM 6217 N N . MET A 1 93 ? 6.675 -7.293 -22.482 1.00 0.00 235 MET A N 4
ATOM 6218 C CA . MET A 1 93 ? 7.834 -7.414 -21.616 1.00 0.00 235 MET A CA 4
ATOM 6219 C C . MET A 1 93 ? 9.114 -7.196 -22.423 1.00 0.00 235 MET A C 4
ATOM 6220 O O . MET A 1 93 ? 9.083 -6.572 -23.485 1.00 0.00 235 MET A O 4
ATOM 6234 N N . GLN A 1 94 ? 10.238 -7.703 -21.926 1.00 0.00 236 GLN A N 4
ATOM 6235 C CA . GLN A 1 94 ? 11.511 -7.546 -22.622 1.00 0.00 236 GLN A CA 4
ATOM 6236 C C . GLN A 1 94 ? 11.728 -8.681 -23.618 1.00 0.00 236 GLN A C 4
ATOM 6237 O O . GLN A 1 94 ? 12.577 -9.553 -23.424 1.00 0.00 236 GLN A O 4
ATOM 6251 N N . GLU A 1 95 ? 10.949 -8.653 -24.689 1.00 0.00 237 GLU A N 4
ATOM 6252 C CA . GLU A 1 95 ? 11.032 -9.662 -25.740 1.00 0.00 237 GLU A CA 4
ATOM 6253 C C . GLU A 1 95 ? 10.626 -9.067 -27.088 1.00 0.00 237 GLU A C 4
ATOM 6254 O O . GLU A 1 95 ? 9.681 -9.530 -27.729 1.00 0.00 237 GLU A O 4
ATOM 6266 N N . VAL A 1 96 ? 11.342 -8.030 -27.505 1.00 0.00 238 VAL A N 4
ATOM 6267 C CA . VAL A 1 96 ? 11.057 -7.354 -28.771 1.00 0.00 238 VAL A CA 4
ATOM 6268 C C . VAL A 1 96 ? 11.894 -7.956 -29.909 1.00 0.00 238 VAL A C 4
ATOM 6269 O O . VAL A 1 96 ? 12.447 -9.046 -29.765 1.00 0.00 238 VAL A O 4
ATOM 6282 N N . ALA A 1 97 ? 11.983 -7.244 -31.039 1.00 0.00 239 ALA A N 4
ATOM 6283 C CA . ALA A 1 97 ? 12.753 -7.709 -32.198 1.00 0.00 239 ALA A CA 4
ATOM 6284 C C . ALA A 1 97 ? 14.155 -8.147 -31.790 1.00 0.00 239 ALA A C 4
ATOM 6285 O O . ALA A 1 97 ? 14.467 -9.337 -31.770 1.00 0.00 239 ALA A O 4
ATOM 6292 N N . ARG A 1 98 ? 14.989 -7.172 -31.451 1.00 0.00 240 ARG A N 4
ATOM 6293 C CA . ARG A 1 98 ? 16.347 -7.434 -31.026 1.00 0.00 240 ARG A CA 4
ATOM 6294 C C . ARG A 1 98 ? 16.446 -7.634 -29.516 1.00 0.00 240 ARG A C 4
ATOM 6295 O O . ARG A 1 98 ? 17.501 -7.982 -28.987 1.00 0.00 240 ARG A O 4
ATOM 6316 N N . ALA A 1 99 ? 15.339 -7.409 -28.840 1.00 0.00 241 ALA A N 4
ATOM 6317 C CA . ALA A 1 99 ? 15.270 -7.557 -27.391 1.00 0.00 241 ALA A CA 4
ATOM 6318 C C . ALA A 1 99 ? 16.263 -6.632 -26.695 1.00 0.00 241 ALA A C 4
ATOM 6325 N N . TYR A 1 1 ? 15.358 -1.072 -20.994 1.00 0.00 143 TYR A N 5
ATOM 6326 C CA . TYR A 1 1 ? 14.224 -2.012 -20.792 1.00 0.00 143 TYR A CA 5
ATOM 6327 C C . TYR A 1 1 ? 12.990 -1.282 -20.273 1.00 0.00 143 TYR A C 5
ATOM 6328 O O . TYR A 1 1 ? 13.065 -0.527 -19.303 1.00 0.00 143 TYR A O 5
ATOM 6348 N N . GLU A 1 2 ? 11.855 -1.511 -20.925 1.00 0.00 144 GLU A N 5
ATOM 6349 C CA . GLU A 1 2 ? 10.602 -0.874 -20.532 1.00 0.00 144 GLU A CA 5
ATOM 6350 C C . GLU A 1 2 ? 9.555 -1.917 -20.151 1.00 0.00 144 GLU A C 5
ATOM 6351 O O . GLU A 1 2 ? 9.177 -2.759 -20.966 1.00 0.00 144 GLU A O 5
ATOM 6363 N N . GLU A 1 3 ? 9.091 -1.855 -18.905 1.00 0.00 145 GLU A N 5
ATOM 6364 C CA . GLU A 1 3 ? 8.101 -2.776 -18.404 1.00 0.00 145 GLU A CA 5
ATOM 6365 C C . GLU A 1 3 ? 6.696 -2.177 -18.488 1.00 0.00 145 GLU A C 5
ATOM 6366 O O . GLU A 1 3 ? 5.857 -2.410 -17.618 1.00 0.00 145 GLU A O 5
ATOM 6378 N N . LYS A 1 4 ? 6.452 -1.410 -19.544 1.00 0.00 146 LYS A N 5
ATOM 6379 C CA . LYS A 1 4 ? 5.155 -0.777 -19.754 1.00 0.00 146 LYS A CA 5
ATOM 6380 C C . LYS A 1 4 ? 4.855 -0.670 -21.247 1.00 0.00 146 LYS A C 5
ATOM 6381 O O . LYS A 1 4 ? 4.129 -1.494 -21.802 1.00 0.00 146 LYS A O 5
ATOM 6400 N N . VAL A 1 5 ? 5.431 0.338 -21.898 1.00 0.00 147 VAL A N 5
ATOM 6401 C CA . VAL A 1 5 ? 5.235 0.528 -23.327 1.00 0.00 147 VAL A CA 5
ATOM 6402 C C . VAL A 1 5 ? 6.387 -0.062 -24.102 1.00 0.00 147 VAL A C 5
ATOM 6403 O O . VAL A 1 5 ? 7.552 0.113 -23.744 1.00 0.00 147 VAL A O 5
ATOM 6416 N N . ILE A 1 6 ? 6.056 -0.745 -25.176 1.00 0.00 148 ILE A N 5
ATOM 6417 C CA . ILE A 1 6 ? 7.066 -1.347 -26.025 1.00 0.00 148 ILE A CA 5
ATOM 6418 C C . ILE A 1 6 ? 6.858 -0.970 -27.486 1.00 0.00 148 ILE A C 5
ATOM 6419 O O . ILE A 1 6 ? 7.563 -1.472 -28.353 1.00 0.00 148 ILE A O 5
ATOM 6435 N N . GLY A 1 7 ? 5.901 -0.070 -27.756 1.00 0.00 149 GLY A N 5
ATOM 6436 C CA . GLY A 1 7 ? 5.645 0.360 -29.116 1.00 0.00 149 GLY A CA 5
ATOM 6437 C C . GLY A 1 7 ? 4.394 1.209 -29.217 1.00 0.00 149 GLY A C 5
ATOM 6438 O O . GLY A 1 7 ? 3.359 0.740 -29.678 1.00 0.00 149 GLY A O 5
ATOM 6442 N N . GLN A 1 8 ? 4.480 2.462 -28.783 1.00 0.00 150 GLN A N 5
ATOM 6443 C CA . GLN A 1 8 ? 3.329 3.353 -28.836 1.00 0.00 150 GLN A CA 5
ATOM 6444 C C . GLN A 1 8 ? 3.367 4.192 -30.099 1.00 0.00 150 GLN A C 5
ATOM 6445 O O . GLN A 1 8 ? 4.395 4.785 -30.424 1.00 0.00 150 GLN A O 5
ATOM 6459 N N . ALA A 1 9 ? 2.254 4.229 -30.826 1.00 0.00 151 ALA A N 5
ATOM 6460 C CA . ALA A 1 9 ? 2.212 4.983 -32.057 1.00 0.00 151 ALA A CA 5
ATOM 6461 C C . ALA A 1 9 ? 0.818 5.497 -32.369 1.00 0.00 151 ALA A C 5
ATOM 6462 O O . ALA A 1 9 ? -0.150 5.139 -31.713 1.00 0.00 151 ALA A O 5
ATOM 6469 N N . GLU A 1 10 ? 0.734 6.345 -33.380 1.00 0.00 152 GLU A N 5
ATOM 6470 C CA . GLU A 1 10 ? -0.529 6.922 -33.796 1.00 0.00 152 GLU A CA 5
ATOM 6471 C C . GLU A 1 10 ? -0.847 6.532 -35.236 1.00 0.00 152 GLU A C 5
ATOM 6472 O O . GLU A 1 10 ? -0.013 6.703 -36.113 1.00 0.00 152 GLU A O 5
ATOM 6484 N N . VAL A 1 11 ? -2.045 5.993 -35.484 1.00 0.00 153 VAL A N 5
ATOM 6485 C CA . VAL A 1 11 ? -2.416 5.567 -36.840 1.00 0.00 153 VAL A CA 5
ATOM 6486 C C . VAL A 1 11 ? -2.151 6.636 -37.888 1.00 0.00 153 VAL A C 5
ATOM 6487 O O . VAL A 1 11 ? -2.421 7.818 -37.681 1.00 0.00 153 VAL A O 5
ATOM 6500 N N . ARG A 1 12 ? -1.719 6.181 -39.036 1.00 0.00 154 ARG A N 5
ATOM 6501 C CA . ARG A 1 12 ? -1.523 7.040 -40.167 1.00 0.00 154 ARG A CA 5
ATOM 6502 C C . ARG A 1 12 ? -2.747 6.812 -41.029 1.00 0.00 154 ARG A C 5
ATOM 6503 O O . ARG A 1 12 ? -3.596 7.683 -41.192 1.00 0.00 154 ARG A O 5
ATOM 6524 N N . GLN A 1 13 ? -2.857 5.569 -41.483 1.00 0.00 155 GLN A N 5
ATOM 6525 C CA . GLN A 1 13 ? -4.003 5.084 -42.228 1.00 0.00 155 GLN A CA 5
ATOM 6526 C C . GLN A 1 13 ? -4.016 3.559 -42.200 1.00 0.00 155 GLN A C 5
ATOM 6527 O O . GLN A 1 13 ? -3.276 2.946 -41.432 1.00 0.00 155 GLN A O 5
ATOM 6541 N N . THR A 1 14 ? -4.816 2.949 -43.065 1.00 0.00 156 THR A N 5
ATOM 6542 C CA . THR A 1 14 ? -4.870 1.491 -43.156 1.00 0.00 156 THR A CA 5
ATOM 6543 C C . THR A 1 14 ? -5.144 1.059 -44.586 1.00 0.00 156 THR A C 5
ATOM 6544 O O . THR A 1 14 ? -5.576 1.864 -45.411 1.00 0.00 156 THR A O 5
ATOM 6555 N N . PHE A 1 15 ? -4.884 -0.213 -44.889 1.00 0.00 157 PHE A N 5
ATOM 6556 C CA . PHE A 1 15 ? -5.105 -0.715 -46.239 1.00 0.00 157 PHE A CA 5
ATOM 6557 C C . PHE A 1 15 ? -6.182 -1.773 -46.297 1.00 0.00 157 PHE A C 5
ATOM 6558 O O . PHE A 1 15 ? -5.889 -2.951 -46.465 1.00 0.00 157 PHE A O 5
ATOM 6575 N N . LYS A 1 16 ? -7.437 -1.343 -46.215 1.00 0.00 158 LYS A N 5
ATOM 6576 C CA . LYS A 1 16 ? -8.554 -2.269 -46.306 1.00 0.00 158 LYS A CA 5
ATOM 6577 C C . LYS A 1 16 ? -8.886 -2.460 -47.774 1.00 0.00 158 LYS A C 5
ATOM 6578 O O . LYS A 1 16 ? -9.961 -2.100 -48.255 1.00 0.00 158 LYS A O 5
ATOM 6597 N N . VAL A 1 17 ? -7.903 -3.010 -48.473 1.00 0.00 159 VAL A N 5
ATOM 6598 C CA . VAL A 1 17 ? -7.969 -3.260 -49.893 1.00 0.00 159 VAL A CA 5
ATOM 6599 C C . VAL A 1 17 ? -8.469 -4.672 -50.164 1.00 0.00 159 VAL A C 5
ATOM 6600 O O . VAL A 1 17 ? -8.351 -5.553 -49.313 1.00 0.00 159 VAL A O 5
ATOM 6613 N N . SER A 1 18 ? -8.991 -4.898 -51.366 1.00 0.00 160 SER A N 5
ATOM 6614 C CA . SER A 1 18 ? -9.459 -6.223 -51.752 1.00 0.00 160 SER A CA 5
ATOM 6615 C C . SER A 1 18 ? -8.338 -6.972 -52.470 1.00 0.00 160 SER A C 5
ATOM 6616 O O . SER A 1 18 ? -8.577 -7.746 -53.397 1.00 0.00 160 SER A O 5
ATOM 6624 N N . LYS A 1 19 ? -7.108 -6.718 -52.027 1.00 0.00 161 LYS A N 5
ATOM 6625 C CA . LYS A 1 19 ? -5.925 -7.332 -52.595 1.00 0.00 161 LYS A CA 5
ATOM 6626 C C . LYS A 1 19 ? -4.809 -7.452 -51.552 1.00 0.00 161 LYS A C 5
ATOM 6627 O O . LYS A 1 19 ? -4.049 -8.421 -51.569 1.00 0.00 161 LYS A O 5
ATOM 6646 N N . VAL A 1 20 ? -4.705 -6.475 -50.640 1.00 0.00 162 VAL A N 5
ATOM 6647 C CA . VAL A 1 20 ? -3.694 -6.507 -49.623 1.00 0.00 162 VAL A CA 5
ATOM 6648 C C . VAL A 1 20 ? -4.287 -7.064 -48.321 1.00 0.00 162 VAL A C 5
ATOM 6649 O O . VAL A 1 20 ? -4.489 -8.273 -48.196 1.00 0.00 162 VAL A O 5
ATOM 6662 N N . GLY A 1 21 ? -4.581 -6.192 -47.371 1.00 0.00 163 GLY A N 5
ATOM 6663 C CA . GLY A 1 21 ? -5.167 -6.613 -46.112 1.00 0.00 163 GLY A CA 5
ATOM 6664 C C . GLY A 1 21 ? -5.859 -5.459 -45.418 1.00 0.00 163 GLY A C 5
ATOM 6665 O O . GLY A 1 21 ? -6.952 -5.041 -45.796 1.00 0.00 163 GLY A O 5
ATOM 6669 N N . THR A 1 22 ? -5.161 -4.936 -44.410 1.00 0.00 164 THR A N 5
ATOM 6670 C CA . THR A 1 22 ? -5.594 -3.786 -43.622 1.00 0.00 164 THR A CA 5
ATOM 6671 C C . THR A 1 22 ? -4.360 -3.098 -43.050 1.00 0.00 164 THR A C 5
ATOM 6672 O O . THR A 1 22 ? -4.390 -2.544 -41.951 1.00 0.00 164 THR A O 5
ATOM 6683 N N . ILE A 1 23 ? -3.268 -3.155 -43.816 1.00 0.00 165 ILE A N 5
ATOM 6684 C CA . ILE A 1 23 ? -1.988 -2.568 -43.438 1.00 0.00 165 ILE A CA 5
ATOM 6685 C C . ILE A 1 23 ? -2.169 -1.185 -42.815 1.00 0.00 165 ILE A C 5
ATOM 6686 O O . ILE A 1 23 ? -2.274 -0.176 -43.511 1.00 0.00 165 ILE A O 5
ATOM 6702 N N . ALA A 1 24 ? -2.213 -1.173 -41.497 1.00 0.00 166 ALA A N 5
ATOM 6703 C CA . ALA A 1 24 ? -2.393 0.046 -40.742 1.00 0.00 166 ALA A CA 5
ATOM 6704 C C . ALA A 1 24 ? -1.069 0.699 -40.390 1.00 0.00 166 ALA A C 5
ATOM 6705 O O . ALA A 1 24 ? -0.214 0.100 -39.738 1.00 0.00 166 ALA A O 5
ATOM 6712 N N . GLY A 1 25 ? -0.915 1.946 -40.804 1.00 0.00 167 GLY A N 5
ATOM 6713 C CA . GLY A 1 25 ? 0.293 2.668 -40.498 1.00 0.00 167 GLY A CA 5
ATOM 6714 C C . GLY A 1 25 ? 0.167 3.367 -39.171 1.00 0.00 167 GLY A C 5
ATOM 6715 O O . GLY A 1 25 ? -0.920 3.789 -38.805 1.00 0.00 167 GLY A O 5
ATOM 6719 N N . CYS A 1 26 ? 1.263 3.469 -38.435 1.00 0.00 168 CYS A N 5
ATOM 6720 C CA . CYS A 1 26 ? 1.250 4.107 -37.134 1.00 0.00 168 CYS A CA 5
ATOM 6721 C C . CYS A 1 26 ? 2.553 4.874 -36.913 1.00 0.00 168 CYS A C 5
ATOM 6722 O O . CYS A 1 26 ? 3.642 4.331 -37.105 1.00 0.00 168 CYS A O 5
ATOM 6730 N N . TYR A 1 27 ? 2.436 6.121 -36.479 1.00 0.00 169 TYR A N 5
ATOM 6731 C CA . TYR A 1 27 ? 3.609 6.941 -36.195 1.00 0.00 169 TYR A CA 5
ATOM 6732 C C . TYR A 1 27 ? 4.019 6.662 -34.765 1.00 0.00 169 TYR A C 5
ATOM 6733 O O . TYR A 1 27 ? 3.206 6.793 -33.858 1.00 0.00 169 TYR A O 5
ATOM 6751 N N . VAL A 1 28 ? 5.251 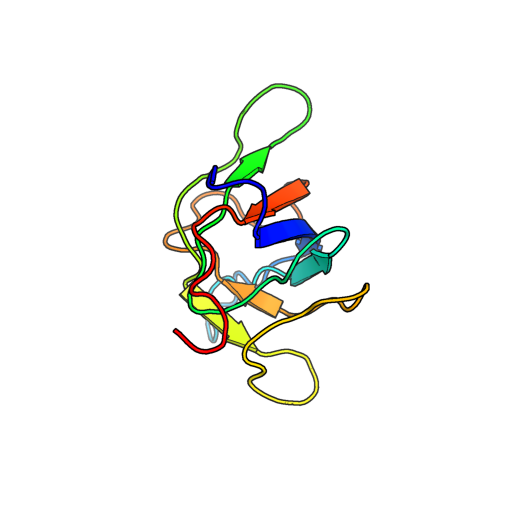6.222 -34.564 1.00 0.00 170 VAL A N 5
ATOM 6752 C CA . VAL A 1 28 ? 5.699 5.853 -33.230 1.00 0.00 170 VAL A CA 5
ATOM 6753 C C . VAL A 1 28 ? 6.215 7.035 -32.419 1.00 0.00 170 VAL A C 5
ATOM 6754 O O . VAL A 1 28 ? 6.819 7.967 -32.951 1.00 0.00 170 VAL A O 5
ATOM 6767 N N . THR A 1 29 ? 5.954 6.970 -31.113 1.00 0.00 171 THR A N 5
ATOM 6768 C CA . THR A 1 29 ? 6.362 8.009 -30.177 1.00 0.00 171 THR A CA 5
ATOM 6769 C C . THR A 1 29 ? 6.905 7.423 -28.877 1.00 0.00 171 THR A C 5
ATOM 6770 O O . THR A 1 29 ? 7.025 8.127 -27.875 1.00 0.00 171 THR A O 5
ATOM 6781 N N . ASP A 1 30 ? 7.216 6.136 -28.888 1.00 0.00 172 ASP A N 5
ATOM 6782 C CA . ASP A 1 30 ? 7.721 5.468 -27.710 1.00 0.00 172 ASP A CA 5
ATOM 6783 C C . ASP A 1 30 ? 8.640 4.313 -28.124 1.00 0.00 172 ASP A C 5
ATOM 6784 O O . ASP A 1 30 ? 9.371 4.446 -29.102 1.00 0.00 172 ASP A O 5
ATOM 6793 N N . GLY A 1 31 ? 8.626 3.204 -27.381 1.00 0.00 173 GLY A N 5
ATOM 6794 C CA . GLY A 1 31 ? 9.488 2.056 -27.688 1.00 0.00 173 GLY A CA 5
ATOM 6795 C C . GLY A 1 31 ? 9.622 1.723 -29.177 1.00 0.00 173 GLY A C 5
ATOM 6796 O O . GLY A 1 31 ? 10.337 2.399 -29.915 1.00 0.00 173 GLY A O 5
ATOM 6800 N N . LYS A 1 32 ? 8.961 0.650 -29.607 1.00 0.00 174 LYS A N 5
ATOM 6801 C CA . LYS A 1 32 ? 9.032 0.209 -31.002 1.00 0.00 174 LYS A CA 5
ATOM 6802 C C . LYS A 1 32 ? 7.773 -0.514 -31.432 1.00 0.00 174 LYS A C 5
ATOM 6803 O O . LYS A 1 32 ? 7.302 -1.415 -30.744 1.00 0.00 174 LYS A O 5
ATOM 6822 N N . ILE A 1 33 ? 7.271 -0.180 -32.605 1.00 0.00 175 ILE A N 5
ATOM 6823 C CA . ILE A 1 33 ? 6.114 -0.873 -33.124 1.00 0.00 175 ILE A CA 5
ATOM 6824 C C . ILE A 1 33 ? 6.607 -2.038 -33.977 1.00 0.00 175 ILE A C 5
ATOM 6825 O O . ILE A 1 33 ? 6.742 -1.912 -35.192 1.00 0.00 175 ILE A O 5
ATOM 6841 N N . THR A 1 34 ? 6.923 -3.155 -33.322 1.00 0.00 176 THR A N 5
ATOM 6842 C CA . THR A 1 34 ? 7.455 -4.315 -34.026 1.00 0.00 176 THR A CA 5
ATOM 6843 C C . THR A 1 34 ? 6.382 -5.363 -34.316 1.00 0.00 176 THR A C 5
ATOM 6844 O O . THR A 1 34 ? 5.228 -5.230 -33.914 1.00 0.00 176 THR A O 5
ATOM 6855 N N . ARG A 1 35 ? 6.796 -6.409 -35.027 1.00 0.00 177 ARG A N 5
ATOM 6856 C CA . ARG A 1 35 ? 5.912 -7.505 -35.401 1.00 0.00 177 ARG A CA 5
ATOM 6857 C C . ARG A 1 35 ? 5.554 -8.369 -34.193 1.00 0.00 177 ARG A C 5
ATOM 6858 O O . ARG A 1 35 ? 4.397 -8.743 -34.005 1.00 0.00 177 ARG A O 5
ATOM 6879 N N . ASP A 1 36 ? 6.559 -8.688 -33.385 1.00 0.00 178 ASP A N 5
ATOM 6880 C CA . ASP A 1 36 ? 6.359 -9.515 -32.203 1.00 0.00 178 ASP A CA 5
ATOM 6881 C C . ASP A 1 36 ? 6.008 -8.654 -30.994 1.00 0.00 178 ASP A C 5
ATOM 6882 O O . ASP A 1 36 ? 6.737 -8.618 -30.002 1.00 0.00 178 ASP A O 5
ATOM 6891 N N . SER A 1 37 ? 4.886 -7.955 -31.095 1.00 0.00 179 SER A N 5
ATOM 6892 C CA . SER A 1 37 ? 4.424 -7.082 -30.023 1.00 0.00 179 SER A CA 5
ATOM 6893 C C . SER A 1 37 ? 2.906 -6.988 -30.011 1.00 0.00 179 SER A C 5
ATOM 6894 O O . SER A 1 37 ? 2.248 -7.220 -31.026 1.00 0.00 179 SER A O 5
ATOM 6902 N N . LYS A 1 38 ? 2.357 -6.620 -28.861 1.00 0.00 180 LYS A N 5
ATOM 6903 C CA . LYS A 1 38 ? 0.919 -6.464 -28.718 1.00 0.00 180 LYS A CA 5
ATOM 6904 C C . LYS A 1 38 ? 0.545 -5.039 -29.091 1.00 0.00 180 LYS A C 5
ATOM 6905 O O . LYS A 1 38 ? 1.421 -4.231 -29.392 1.00 0.00 180 LYS A O 5
ATOM 6924 N N . VAL A 1 39 ? -0.741 -4.724 -29.074 1.00 0.00 181 VAL A N 5
ATOM 6925 C CA . VAL A 1 39 ? -1.173 -3.378 -29.416 1.00 0.00 181 VAL A CA 5
ATOM 6926 C C . VAL A 1 39 ? -2.320 -2.914 -28.546 1.00 0.00 181 VAL A C 5
ATOM 6927 O O . VAL A 1 39 ? -2.981 -3.709 -27.879 1.00 0.00 181 VAL A O 5
ATOM 6940 N N . ARG A 1 40 ? -2.542 -1.611 -28.561 1.00 0.00 182 ARG A N 5
ATOM 6941 C CA . ARG A 1 40 ? -3.605 -1.015 -27.773 1.00 0.00 182 ARG A CA 5
ATOM 6942 C C . ARG A 1 40 ? -4.136 0.258 -28.404 1.00 0.00 182 ARG A C 5
ATOM 6943 O O . ARG A 1 40 ? -3.530 1.324 -28.298 1.00 0.00 182 ARG A O 5
ATOM 6964 N N . LEU A 1 41 ? -5.268 0.126 -29.081 1.00 0.00 183 LEU A N 5
ATOM 6965 C CA . LEU A 1 41 ? -5.885 1.239 -29.754 1.00 0.00 183 LEU A CA 5
ATOM 6966 C C . LEU A 1 41 ? -6.840 2.008 -28.900 1.00 0.00 183 LEU A C 5
ATOM 6967 O O . LEU A 1 41 ? -7.568 1.465 -28.068 1.00 0.00 183 LEU A O 5
ATOM 6983 N N . ILE A 1 42 ? -6.827 3.295 -29.148 1.00 0.00 184 ILE A N 5
ATOM 6984 C CA . ILE A 1 42 ? -7.700 4.216 -28.428 1.00 0.00 184 ILE A CA 5
ATOM 6985 C C . ILE A 1 42 ? -7.945 5.492 -29.216 1.00 0.00 184 ILE A C 5
ATOM 6986 O O . ILE A 1 42 ? -7.006 6.158 -29.652 1.00 0.00 184 ILE A O 5
ATOM 7002 N N . ARG A 1 43 ? -9.214 5.846 -29.354 1.00 0.00 185 ARG A N 5
ATOM 7003 C CA . ARG A 1 43 ? -9.587 7.065 -30.047 1.00 0.00 185 ARG A CA 5
ATOM 7004 C C . ARG A 1 43 ? -9.606 8.208 -29.029 1.00 0.00 185 ARG A C 5
ATOM 7005 O O . ARG A 1 43 ? -8.842 8.176 -28.064 1.00 0.00 185 ARG A O 5
ATOM 7026 N N . GLN A 1 44 ? -10.470 9.206 -29.209 1.00 0.00 186 GLN A N 5
ATOM 7027 C CA . GLN A 1 44 ? -10.541 10.308 -28.263 1.00 0.00 186 GLN A CA 5
ATOM 7028 C C . GLN A 1 44 ? -11.641 10.068 -27.232 1.00 0.00 186 GLN A C 5
ATOM 7029 O O . GLN A 1 44 ? -12.232 11.014 -26.709 1.00 0.00 186 GLN A O 5
ATOM 7043 N N . GLY A 1 45 ? -11.909 8.799 -26.942 1.00 0.00 187 GLY A N 5
ATOM 7044 C CA . GLY A 1 45 ? -12.934 8.459 -25.975 1.00 0.00 187 GLY A CA 5
ATOM 7045 C C . GLY A 1 45 ? -12.689 7.122 -25.300 1.00 0.00 187 GLY A C 5
ATOM 7046 O O . GLY A 1 45 ? -12.170 7.059 -24.186 1.00 0.00 187 GLY A O 5
ATOM 7050 N N . ILE A 1 46 ? -13.088 6.053 -25.984 1.00 0.00 188 ILE A N 5
ATOM 7051 C CA . ILE A 1 46 ? -12.943 4.694 -25.469 1.00 0.00 188 ILE A CA 5
ATOM 7052 C C . ILE A 1 46 ? -11.930 3.899 -26.310 1.00 0.00 188 ILE A C 5
ATOM 7053 O O . ILE A 1 46 ? -11.086 4.487 -26.987 1.00 0.00 188 ILE A O 5
ATOM 7069 N N . VAL A 1 47 ? -12.013 2.567 -26.262 1.00 0.00 189 VAL A N 5
ATOM 7070 C CA . VAL A 1 47 ? -11.103 1.712 -27.015 1.00 0.00 189 VAL A CA 5
ATOM 7071 C C . VAL A 1 47 ? -11.622 1.467 -28.419 1.00 0.00 189 VAL A C 5
ATOM 7072 O O . VAL A 1 47 ? -12.810 1.228 -28.638 1.00 0.00 189 VAL A O 5
ATOM 7085 N N . VAL A 1 48 ? -10.701 1.544 -29.358 1.00 0.00 190 VAL A N 5
ATOM 7086 C CA . VAL A 1 48 ? -10.992 1.353 -30.772 1.00 0.00 190 VAL A CA 5
ATOM 7087 C C . VAL A 1 48 ? -10.629 -0.056 -31.175 1.00 0.00 190 VAL A C 5
ATOM 7088 O O . VAL A 1 48 ? -11.295 -0.679 -32.002 1.00 0.00 190 VAL A O 5
ATOM 7101 N N . TYR A 1 49 ? -9.557 -0.551 -30.576 1.00 0.00 191 TYR A N 5
ATOM 7102 C CA . TYR A 1 49 ? -9.093 -1.888 -30.869 1.00 0.00 191 TYR A CA 5
ATOM 7103 C C . TYR A 1 49 ? -8.020 -2.358 -29.891 1.00 0.00 191 TYR A C 5
ATOM 7104 O O . TYR A 1 49 ? -7.349 -1.553 -29.246 1.00 0.00 191 TYR A O 5
ATOM 7122 N N . GLU A 1 50 ? -7.868 -3.672 -29.782 1.00 0.00 192 GLU A N 5
ATOM 7123 C CA . GLU A 1 50 ? -6.877 -4.260 -28.889 1.00 0.00 192 GLU A CA 5
ATOM 7124 C C . GLU A 1 50 ? -6.412 -5.609 -29.414 1.00 0.00 192 GLU A C 5
ATOM 7125 O O . GLU A 1 50 ? -7.074 -6.222 -30.253 1.00 0.00 192 GLU A O 5
ATOM 7137 N N . GLY A 1 51 ? -5.273 -6.072 -28.915 1.00 0.00 193 GLY A N 5
ATOM 7138 C CA . GLY A 1 51 ? -4.744 -7.349 -29.345 1.00 0.00 193 GLY A CA 5
ATOM 7139 C C . GLY A 1 51 ? -3.261 -7.287 -29.623 1.00 0.00 193 GLY A C 5
ATOM 7140 O O . GLY A 1 51 ? -2.463 -7.035 -28.720 1.00 0.00 193 GLY A O 5
ATOM 7144 N N . GLU A 1 52 ? -2.886 -7.529 -30.873 1.00 0.00 194 GLU A N 5
ATOM 7145 C CA . GLU A 1 52 ? -1.500 -7.514 -31.265 1.00 0.00 194 GLU A CA 5
ATOM 7146 C C . GLU A 1 52 ? -1.340 -7.095 -32.693 1.00 0.00 194 GLU A C 5
ATOM 7147 O O . GLU A 1 52 ? -2.305 -6.739 -33.367 1.00 0.00 194 GLU A O 5
ATOM 7159 N N . ILE A 1 53 ? -0.105 -7.128 -33.156 1.00 0.00 195 ILE A N 5
ATOM 7160 C CA . ILE A 1 53 ? 0.167 -6.746 -34.509 1.00 0.00 195 ILE A CA 5
ATOM 7161 C C . ILE A 1 53 ? 0.055 -7.969 -35.418 1.00 0.00 195 ILE A C 5
ATOM 7162 O O . ILE A 1 53 ? 0.373 -9.086 -35.008 1.00 0.00 195 ILE A O 5
ATOM 7178 N N . ASP A 1 54 ? -0.388 -7.758 -36.646 1.00 0.00 196 ASP A N 5
ATOM 7179 C CA . ASP A 1 54 ? -0.524 -8.851 -37.595 1.00 0.00 196 ASP A CA 5
ATOM 7180 C C . ASP A 1 54 ? 0.778 -9.037 -38.368 1.00 0.00 196 ASP A C 5
ATOM 7181 O O . ASP A 1 54 ? 1.401 -10.097 -38.310 1.00 0.00 196 ASP A O 5
ATOM 7190 N N . SER A 1 55 ? 1.191 -7.990 -39.076 1.00 0.00 197 SER A N 5
ATOM 7191 C CA . SER A 1 55 ? 2.427 -8.029 -39.847 1.00 0.00 197 SER A CA 5
ATOM 7192 C C . SER A 1 55 ? 3.037 -6.637 -39.966 1.00 0.00 197 SER A C 5
ATOM 7193 O O . SER A 1 55 ? 2.344 -5.635 -39.796 1.00 0.00 197 SER A O 5
ATOM 7201 N N . LEU A 1 56 ? 4.336 -6.583 -40.252 1.00 0.00 198 LEU A N 5
ATOM 7202 C CA . LEU A 1 56 ? 5.038 -5.309 -40.379 1.00 0.00 198 LEU A CA 5
ATOM 7203 C C . LEU A 1 56 ? 5.801 -5.205 -41.689 1.00 0.00 198 LEU A C 5
ATOM 7204 O O . LEU A 1 56 ? 6.665 -6.027 -41.996 1.00 0.00 198 LEU A O 5
ATOM 7220 N N . LYS A 1 57 ? 5.474 -4.167 -42.445 1.00 0.00 199 LYS A N 5
ATOM 7221 C CA . LYS A 1 57 ? 6.117 -3.905 -43.719 1.00 0.00 199 LYS A CA 5
ATOM 7222 C C . LYS A 1 57 ? 6.121 -2.410 -44.001 1.00 0.00 199 LYS A C 5
ATOM 7223 O O . LYS A 1 57 ? 5.066 -1.784 -44.111 1.00 0.00 199 LYS A O 5
ATOM 7242 N N . ARG A 1 58 ? 7.312 -1.841 -44.110 1.00 0.00 200 ARG A N 5
ATOM 7243 C CA . ARG A 1 58 ? 7.456 -0.416 -44.370 1.00 0.00 200 ARG A CA 5
ATOM 7244 C C . ARG A 1 58 ? 7.456 -0.149 -45.873 1.00 0.00 200 ARG A C 5
ATOM 7245 O O . ARG A 1 58 ? 7.000 -0.981 -46.656 1.00 0.00 200 ARG A O 5
ATOM 7266 N N . TYR A 1 59 ? 7.970 1.007 -46.275 1.00 0.00 201 TYR A N 5
ATOM 7267 C CA . TYR A 1 59 ? 8.022 1.362 -47.684 1.00 0.00 201 TYR A CA 5
ATOM 7268 C C . TYR A 1 59 ? 9.298 0.823 -48.336 1.00 0.00 201 TYR A C 5
ATOM 7269 O O . TYR A 1 59 ? 9.405 0.788 -49.562 1.00 0.00 201 TYR A O 5
ATOM 7287 N N . LYS A 1 60 ? 10.261 0.396 -47.515 1.00 0.00 202 LYS A N 5
ATOM 7288 C CA . LYS A 1 60 ? 11.504 -0.141 -48.008 1.00 0.00 202 LYS A CA 5
ATOM 7289 C C . LYS A 1 60 ? 11.467 -1.670 -48.040 1.00 0.00 202 LYS A C 5
ATOM 7290 O O . LYS A 1 60 ? 11.663 -2.281 -49.091 1.00 0.00 202 LYS A O 5
ATOM 7309 N N . ASP A 1 61 ? 11.217 -2.285 -46.883 1.00 0.00 203 ASP A N 5
ATOM 7310 C CA . ASP A 1 61 ? 11.160 -3.736 -46.791 1.00 0.00 203 ASP A CA 5
ATOM 7311 C C . ASP A 1 61 ? 10.244 -4.173 -45.649 1.00 0.00 203 ASP A C 5
ATOM 7312 O O . ASP A 1 61 ? 9.493 -3.367 -45.103 1.00 0.00 203 ASP A O 5
ATOM 7321 N N . ASP A 1 62 ? 10.324 -5.450 -45.286 1.00 0.00 204 ASP A N 5
ATOM 7322 C CA . ASP A 1 62 ? 9.516 -5.987 -44.204 1.00 0.00 204 ASP A CA 5
ATOM 7323 C C . ASP A 1 62 ? 10.253 -5.845 -42.875 1.00 0.00 204 ASP A C 5
ATOM 7324 O O . ASP A 1 62 ? 10.619 -6.837 -42.242 1.00 0.00 204 ASP A O 5
ATOM 7333 N N . VAL A 1 63 ? 10.484 -4.599 -42.464 1.00 0.00 205 VAL A N 5
ATOM 7334 C CA . VAL A 1 63 ? 11.195 -4.325 -41.220 1.00 0.00 205 VAL A CA 5
ATOM 7335 C C . VAL A 1 63 ? 10.523 -4.951 -40.034 1.00 0.00 205 VAL A C 5
ATOM 7336 O O . VAL A 1 63 ? 9.339 -5.289 -40.069 1.00 0.00 205 VAL A O 5
ATOM 7349 N N . ARG A 1 64 ? 11.306 -5.128 -38.983 1.00 0.00 206 ARG A N 5
ATOM 7350 C CA . ARG A 1 64 ? 10.800 -5.743 -37.793 1.00 0.00 206 ARG A CA 5
ATOM 7351 C C . ARG A 1 64 ? 10.209 -4.729 -36.829 1.00 0.00 206 ARG A C 5
ATOM 7352 O O . ARG A 1 64 ? 9.236 -5.033 -36.151 1.00 0.00 206 ARG A O 5
ATOM 7373 N N . GLU A 1 65 ? 10.796 -3.532 -36.755 1.00 0.00 207 GLU A N 5
ATOM 7374 C CA . GLU A 1 65 ? 10.296 -2.499 -35.841 1.00 0.00 207 GLU A CA 5
ATOM 7375 C C . GLU A 1 65 ? 10.332 -1.111 -36.476 1.00 0.00 207 GLU A C 5
ATOM 7376 O O . GLU A 1 65 ? 10.807 -0.932 -37.598 1.00 0.00 207 GLU A O 5
ATOM 7388 N N . VAL A 1 66 ? 9.844 -0.132 -35.719 1.00 0.00 208 VAL A N 5
ATOM 7389 C CA . VAL A 1 66 ? 9.826 1.266 -36.149 1.00 0.00 208 VAL A CA 5
ATOM 7390 C C . VAL A 1 66 ? 9.910 2.170 -34.920 1.00 0.00 208 VAL A C 5
ATOM 7391 O O . VAL A 1 66 ? 8.905 2.710 -34.459 1.00 0.00 208 VAL A O 5
ATOM 7404 N N . ALA A 1 67 ? 11.114 2.307 -34.374 1.00 0.00 209 ALA A N 5
ATOM 7405 C CA . ALA A 1 67 ? 11.323 3.118 -33.179 1.00 0.00 209 ALA A CA 5
ATOM 7406 C C . ALA A 1 67 ? 11.846 4.512 -33.508 1.00 0.00 209 ALA A C 5
ATOM 7407 O O . ALA A 1 67 ? 12.141 4.826 -34.661 1.00 0.00 209 ALA A O 5
ATOM 7414 N N . GLN A 1 68 ? 11.947 5.346 -32.467 1.00 0.00 210 GLN A N 5
ATOM 7415 C CA . GLN A 1 68 ? 12.422 6.725 -32.588 1.00 0.00 210 GLN A CA 5
ATOM 7416 C C . GLN A 1 68 ? 11.289 7.622 -33.054 1.00 0.00 210 GLN A C 5
ATOM 7417 O O . GLN A 1 68 ? 10.774 8.437 -32.288 1.00 0.00 210 GLN A O 5
ATOM 7431 N N . GLY A 1 69 ? 10.892 7.454 -34.306 1.00 0.00 211 GLY A N 5
ATOM 7432 C CA . GLY A 1 69 ? 9.808 8.242 -34.841 1.00 0.00 211 GLY A CA 5
ATOM 7433 C C . GLY A 1 69 ? 9.537 7.930 -36.299 1.00 0.00 211 GLY A C 5
ATOM 7434 O O . GLY A 1 69 ? 9.231 8.826 -37.085 1.00 0.00 211 GLY A O 5
ATOM 7438 N N . TYR A 1 70 ? 9.663 6.659 -36.664 1.00 0.00 212 TYR A N 5
ATOM 7439 C CA . TYR A 1 70 ? 9.442 6.237 -38.040 1.00 0.00 212 TYR A CA 5
ATOM 7440 C C . TYR A 1 70 ? 8.097 5.538 -38.193 1.00 0.00 212 TYR A C 5
ATOM 7441 O O . TYR A 1 70 ? 7.683 4.765 -37.329 1.00 0.00 212 TYR A O 5
ATOM 7459 N N . GLU A 1 71 ? 7.421 5.817 -39.301 1.00 0.00 213 GLU A N 5
ATOM 7460 C CA . GLU A 1 71 ? 6.129 5.220 -39.576 1.00 0.00 213 GLU A CA 5
ATOM 7461 C C . GLU A 1 71 ? 6.290 3.988 -40.458 1.00 0.00 213 GLU A C 5
ATOM 7462 O O . GLU A 1 71 ? 7.200 3.917 -41.286 1.00 0.00 213 GLU A O 5
ATOM 7474 N N . CYS A 1 72 ? 5.402 3.023 -40.276 1.00 0.00 214 CYS A N 5
ATOM 7475 C CA . CYS A 1 72 ? 5.437 1.792 -41.054 1.00 0.00 214 CYS A CA 5
ATOM 7476 C C . CYS A 1 72 ? 4.035 1.223 -41.208 1.00 0.00 214 CYS A C 5
ATOM 7477 O O . CYS A 1 72 ? 3.210 1.346 -40.306 1.00 0.00 214 CYS A O 5
ATOM 7485 N N . GLY A 1 73 ? 3.768 0.597 -42.350 1.00 0.00 215 GLY A N 5
ATOM 7486 C CA . GLY A 1 73 ? 2.457 0.024 -42.588 1.00 0.00 215 GLY A CA 5
ATOM 7487 C C . GLY A 1 73 ? 2.359 -1.396 -42.075 1.00 0.00 215 GLY A C 5
ATOM 7488 O O . GLY A 1 73 ? 3.018 -2.299 -42.591 1.00 0.00 215 GLY A O 5
ATOM 7492 N N . LEU A 1 74 ? 1.546 -1.590 -41.042 1.00 0.00 216 LEU A N 5
ATOM 7493 C CA . LEU A 1 74 ? 1.373 -2.896 -40.441 1.00 0.00 216 LEU A CA 5
ATOM 7494 C C . LEU A 1 74 ? -0.086 -3.156 -40.105 1.00 0.00 216 LEU A C 5
ATOM 7495 O O . LEU A 1 74 ? -0.798 -2.262 -39.656 1.00 0.00 216 LEU A O 5
ATOM 7511 N N . THR A 1 75 ? -0.516 -4.392 -40.275 1.00 0.00 217 THR A N 5
ATOM 7512 C CA . THR A 1 75 ? -1.891 -4.751 -39.937 1.00 0.00 217 THR A CA 5
ATOM 7513 C C . THR A 1 75 ? -1.957 -5.042 -38.442 1.00 0.00 217 THR A C 5
ATOM 7514 O O . THR A 1 75 ? -1.016 -5.591 -37.875 1.00 0.00 217 THR A O 5
ATOM 7525 N N . ILE A 1 76 ? -3.049 -4.647 -37.796 1.00 0.00 218 ILE A N 5
ATOM 7526 C CA . ILE A 1 76 ? -3.187 -4.852 -36.364 1.00 0.00 218 ILE A CA 5
ATOM 7527 C C . ILE A 1 76 ? -4.189 -5.968 -36.089 1.00 0.00 218 ILE A C 5
ATOM 7528 O O . ILE A 1 76 ? -5.392 -5.720 -35.993 1.00 0.00 218 ILE A O 5
ATOM 7544 N N . LYS A 1 77 ? -3.692 -7.202 -35.962 1.00 0.00 219 LYS A N 5
ATOM 7545 C CA . LYS A 1 77 ? -4.563 -8.345 -35.689 1.00 0.00 219 LYS A CA 5
ATOM 7546 C C . LYS A 1 77 ? -5.795 -8.309 -36.596 1.00 0.00 219 LYS A C 5
ATOM 7547 O O . LYS A 1 77 ? -5.711 -7.849 -37.737 1.00 0.00 219 LYS A O 5
ATOM 7566 N N . ASN A 1 78 ? -6.923 -8.779 -36.105 1.00 0.00 220 ASN A N 5
ATOM 7567 C CA . ASN A 1 78 ? -8.131 -8.778 -36.889 1.00 0.00 220 ASN A CA 5
ATOM 7568 C C . ASN A 1 78 ? -8.886 -7.450 -36.734 1.00 0.00 220 ASN A C 5
ATOM 7569 O O . ASN A 1 78 ? -10.022 -7.421 -36.260 1.00 0.00 220 ASN A O 5
ATOM 7580 N N . PHE A 1 79 ? -8.246 -6.352 -37.156 1.00 0.00 221 PHE A N 5
ATOM 7581 C CA . PHE A 1 79 ? -8.862 -5.024 -37.078 1.00 0.00 221 PHE A CA 5
ATOM 7582 C C . PHE A 1 79 ? -10.223 -4.906 -37.752 1.00 0.00 221 PHE A C 5
ATOM 7583 O O . PHE A 1 79 ? -10.355 -5.062 -38.966 1.00 0.00 221 PHE A O 5
ATOM 7600 N N . ASN A 1 80 ? -11.221 -4.552 -36.939 1.00 0.00 222 ASN A N 5
ATOM 7601 C CA . ASN A 1 80 ? -12.566 -4.318 -37.421 1.00 0.00 222 ASN A CA 5
ATOM 7602 C C . ASN A 1 80 ? -12.651 -2.881 -37.932 1.00 0.00 222 ASN A C 5
ATOM 7603 O O . ASN A 1 80 ? -13.127 -2.635 -39.040 1.00 0.00 222 ASN A O 5
ATOM 7614 N N . ASP A 1 81 ? -12.148 -1.932 -37.128 1.00 0.00 223 ASP A N 5
ATOM 7615 C CA . ASP A 1 81 ? -12.135 -0.523 -37.531 1.00 0.00 223 ASP A CA 5
ATOM 7616 C C . ASP A 1 81 ? -10.897 -0.241 -38.379 1.00 0.00 223 ASP A C 5
ATOM 7617 O O . ASP A 1 81 ? -9.784 -0.604 -38.003 1.00 0.00 223 ASP A O 5
ATOM 7626 N N . ILE A 1 82 ? -11.093 0.393 -39.532 1.00 0.00 224 ILE A N 5
ATOM 7627 C CA . ILE A 1 82 ? -9.977 0.697 -40.424 1.00 0.00 224 ILE A CA 5
ATOM 7628 C C . ILE A 1 82 ? -9.915 2.167 -40.795 1.00 0.00 224 ILE A C 5
ATOM 7629 O O . ILE A 1 82 ? -10.776 2.956 -40.407 1.00 0.00 224 ILE A O 5
ATOM 7645 N N . LYS A 1 83 ? -8.870 2.513 -41.550 1.00 0.00 225 LYS A N 5
ATOM 7646 C CA . LYS A 1 83 ? -8.623 3.888 -41.995 1.00 0.00 225 LYS A CA 5
ATOM 7647 C C . LYS A 1 83 ? -8.433 4.778 -40.778 1.00 0.00 225 LYS A C 5
ATOM 7648 O O . LYS A 1 83 ? -9.254 4.737 -39.870 1.00 0.00 225 LYS A O 5
ATOM 7667 N N . GLU A 1 84 ? -7.336 5.568 -40.773 1.00 0.00 226 GLU A N 5
ATOM 7668 C CA . GLU A 1 84 ? -6.973 6.495 -39.660 1.00 0.00 226 GLU A CA 5
ATOM 7669 C C . GLU A 1 84 ? -8.087 6.686 -38.650 1.00 0.00 226 GLU A C 5
ATOM 7670 O O . GLU A 1 84 ? -8.807 7.685 -38.663 1.00 0.00 226 GLU A O 5
ATOM 7682 N N . GLY A 1 85 ? -8.227 5.692 -37.793 1.00 0.00 227 GLY A N 5
ATOM 7683 C CA . GLY A 1 85 ? -9.256 5.722 -36.801 1.00 0.00 227 GLY A CA 5
ATOM 7684 C C . GLY A 1 85 ? -8.755 6.186 -35.462 1.00 0.00 227 GLY A C 5
ATOM 7685 O O . GLY A 1 85 ? -9.465 6.911 -34.762 1.00 0.00 227 GLY A O 5
ATOM 7689 N N . ASP A 1 86 ? -7.553 5.751 -35.063 1.00 0.00 228 ASP A N 5
ATOM 7690 C CA . ASP A 1 86 ? -7.070 6.150 -33.749 1.00 0.00 228 ASP A CA 5
ATOM 7691 C C . ASP A 1 86 ? -5.546 6.060 -33.551 1.00 0.00 228 ASP A C 5
ATOM 7692 O O . ASP A 1 86 ? -4.780 5.979 -34.498 1.00 0.00 228 ASP A O 5
ATOM 7701 N N . VAL A 1 87 ? -5.135 6.034 -32.273 1.00 0.00 229 VAL A N 5
ATOM 7702 C CA . VAL A 1 87 ? -3.739 5.899 -31.887 1.00 0.00 229 VAL A CA 5
ATOM 7703 C C . VAL A 1 87 ? -3.536 4.505 -31.306 1.00 0.00 229 VAL A C 5
ATOM 7704 O O . VAL A 1 87 ? -4.427 3.965 -30.653 1.00 0.00 229 VAL A O 5
ATOM 7717 N N . ILE A 1 88 ? -2.383 3.909 -31.565 1.00 0.00 230 ILE A N 5
ATOM 7718 C CA . ILE A 1 88 ? -2.108 2.562 -31.088 1.00 0.00 230 ILE A CA 5
ATOM 7719 C C . ILE A 1 88 ? -1.032 2.544 -30.016 1.00 0.00 230 ILE A C 5
ATOM 7720 O O . ILE A 1 88 ? -0.173 3.423 -29.959 1.00 0.00 230 ILE A O 5
ATOM 7736 N N . GLU A 1 89 ? -1.086 1.534 -29.157 1.00 0.00 231 GLU A N 5
ATOM 7737 C CA . GLU A 1 89 ? -0.107 1.419 -28.081 1.00 0.00 231 GLU A CA 5
ATOM 7738 C C . GLU A 1 89 ? 0.307 -0.029 -27.852 1.00 0.00 231 GLU A C 5
ATOM 7739 O O . GLU A 1 89 ? -0.467 -0.846 -27.367 1.00 0.00 231 GLU A O 5
ATOM 7751 N N . ALA A 1 90 ? 1.555 -0.325 -28.186 1.00 0.00 232 ALA A N 5
ATOM 7752 C CA . ALA A 1 90 ? 2.095 -1.660 -28.011 1.00 0.00 232 ALA A CA 5
ATOM 7753 C C . ALA A 1 90 ? 2.660 -1.796 -26.608 1.00 0.00 232 ALA A C 5
ATOM 7754 O O . ALA A 1 90 ? 3.358 -0.907 -26.120 1.00 0.00 232 ALA A O 5
ATOM 7761 N N . TYR A 1 91 ? 2.339 -2.899 -25.952 1.00 0.00 233 TYR A N 5
ATOM 7762 C CA . TYR A 1 91 ? 2.804 -3.125 -24.586 1.00 0.00 233 TYR A CA 5
ATOM 7763 C C . TYR A 1 91 ? 3.244 -4.570 -24.389 1.00 0.00 233 TYR A C 5
ATOM 7764 O O . TYR A 1 91 ? 2.595 -5.493 -24.881 1.00 0.00 233 TYR A O 5
ATOM 7782 N N . VAL A 1 92 ? 4.345 -4.762 -23.667 1.00 0.00 234 VAL A N 5
ATOM 7783 C CA . VAL A 1 92 ? 4.855 -6.101 -23.418 1.00 0.00 234 VAL A CA 5
ATOM 7784 C C . VAL A 1 92 ? 6.093 -6.082 -22.512 1.00 0.00 234 VAL A C 5
ATOM 7785 O O . VAL A 1 92 ? 7.044 -5.343 -22.757 1.00 0.00 234 VAL A O 5
ATOM 7798 N N . MET A 1 93 ? 6.082 -6.921 -21.484 1.00 0.00 235 MET A N 5
ATOM 7799 C CA . MET A 1 93 ? 7.213 -7.019 -20.568 1.00 0.00 235 MET A CA 5
ATOM 7800 C C . MET A 1 93 ? 8.190 -8.070 -21.093 1.00 0.00 235 MET A C 5
ATOM 7801 O O . MET A 1 93 ? 8.495 -9.053 -20.418 1.00 0.00 235 MET A O 5
ATOM 7815 N N . GLN A 1 94 ? 8.645 -7.866 -22.327 1.00 0.00 236 GLN A N 5
ATOM 7816 C CA . GLN A 1 94 ? 9.550 -8.802 -22.981 1.00 0.00 236 GLN A CA 5
ATOM 7817 C C . GLN A 1 94 ? 10.805 -8.095 -23.522 1.00 0.00 236 GLN A C 5
ATOM 7818 O O . GLN A 1 94 ? 11.227 -7.069 -22.988 1.00 0.00 236 GLN A O 5
ATOM 7832 N N . GLU A 1 95 ? 11.391 -8.654 -24.580 1.00 0.00 237 GLU A N 5
ATOM 7833 C CA . GLU A 1 95 ? 12.579 -8.108 -25.204 1.00 0.00 237 GLU A CA 5
ATOM 7834 C C . GLU A 1 95 ? 12.409 -8.164 -26.713 1.00 0.00 237 GLU A C 5
ATOM 7835 O O . GLU A 1 95 ? 13.050 -8.957 -27.404 1.00 0.00 237 GLU A O 5
ATOM 7847 N N . VAL A 1 96 ? 11.509 -7.330 -27.202 1.00 0.00 238 VAL A N 5
ATOM 7848 C CA . VAL A 1 96 ? 11.189 -7.274 -28.628 1.00 0.00 238 VAL A CA 5
ATOM 7849 C C . VAL A 1 96 ? 12.178 -6.392 -29.381 1.00 0.00 238 VAL A C 5
ATOM 7850 O O . VAL A 1 96 ? 12.881 -5.578 -28.782 1.00 0.00 238 VAL A O 5
ATOM 7863 N N . ALA A 1 97 ? 12.231 -6.574 -30.707 1.00 0.00 239 ALA A N 5
ATOM 7864 C CA . ALA A 1 97 ? 13.137 -5.815 -31.582 1.00 0.00 239 ALA A CA 5
ATOM 7865 C C . ALA A 1 97 ? 14.548 -6.398 -31.554 1.00 0.00 239 ALA A C 5
ATOM 7866 O O . ALA A 1 97 ? 15.100 -6.758 -32.593 1.00 0.00 239 ALA A O 5
ATOM 7873 N N . ARG A 1 98 ? 15.127 -6.484 -30.361 1.00 0.00 240 ARG A N 5
ATOM 7874 C CA . ARG A 1 98 ? 16.468 -7.012 -30.190 1.00 0.00 240 ARG A CA 5
ATOM 7875 C C . ARG A 1 98 ? 16.479 -8.524 -29.969 1.00 0.00 240 ARG A C 5
ATOM 7876 O O . ARG A 1 98 ? 17.538 -9.149 -29.903 1.00 0.00 240 ARG A O 5
ATOM 7897 N N . ALA A 1 99 ? 15.301 -9.091 -29.856 1.00 0.00 241 ALA A N 5
ATOM 7898 C CA . ALA A 1 99 ? 15.147 -10.526 -29.642 1.00 0.00 241 ALA A CA 5
ATOM 7899 C C . ALA A 1 99 ? 15.785 -11.323 -30.777 1.00 0.00 241 ALA A C 5
ATOM 7906 N N . TYR A 1 1 ? 13.091 -4.053 -18.500 1.00 0.00 143 TYR A N 6
ATOM 7907 C CA . TYR A 1 1 ? 12.019 -4.053 -19.531 1.00 0.00 143 TYR A CA 6
ATOM 7908 C C . TYR A 1 1 ? 10.700 -3.531 -18.964 1.00 0.00 143 TYR A C 6
ATOM 7909 O O . TYR A 1 1 ? 10.080 -2.637 -19.539 1.00 0.00 143 TYR A O 6
ATOM 7929 N N . GLU A 1 2 ? 10.278 -4.094 -17.837 1.00 0.00 144 GLU A N 6
ATOM 7930 C CA . GLU A 1 2 ? 9.034 -3.681 -17.197 1.00 0.00 144 GLU A CA 6
ATOM 7931 C C . GLU A 1 2 ? 7.845 -3.914 -18.122 1.00 0.00 144 GLU A C 6
ATOM 7932 O O . GLU A 1 2 ? 8.014 -4.210 -19.306 1.00 0.00 144 GLU A O 6
ATOM 7944 N N . GLU A 1 3 ? 6.640 -3.783 -17.575 1.00 0.00 145 GLU A N 6
ATOM 7945 C CA . GLU A 1 3 ? 5.426 -3.979 -18.329 1.00 0.00 145 GLU A CA 6
ATOM 7946 C C . GLU A 1 3 ? 4.894 -2.656 -18.885 1.00 0.00 145 GLU A C 6
ATOM 7947 O O . GLU A 1 3 ? 3.690 -2.398 -18.853 1.00 0.00 145 GLU A O 6
ATOM 7959 N N . LYS A 1 4 ? 5.796 -1.824 -19.395 1.00 0.00 146 LYS A N 6
ATOM 7960 C CA . LYS A 1 4 ? 5.413 -0.534 -19.957 1.00 0.00 146 LYS A CA 6
ATOM 7961 C C . LYS A 1 4 ? 5.283 -0.622 -21.476 1.00 0.00 146 LYS A C 6
ATOM 7962 O O . LYS A 1 4 ? 5.374 -1.705 -22.054 1.00 0.00 146 LYS A O 6
ATOM 7981 N N . VAL A 1 5 ? 5.073 0.523 -22.118 1.00 0.00 147 VAL A N 6
ATOM 7982 C CA . VAL A 1 5 ? 4.935 0.567 -23.571 1.00 0.00 147 VAL A CA 6
ATOM 7983 C C . VAL A 1 5 ? 6.184 0.069 -24.252 1.00 0.00 147 VAL A C 6
ATOM 7984 O O . VAL A 1 5 ? 7.302 0.370 -23.836 1.00 0.00 147 VAL A O 6
ATOM 7997 N N . ILE A 1 6 ? 5.985 -0.667 -25.329 1.00 0.00 148 ILE A N 6
ATOM 7998 C CA . ILE A 1 6 ? 7.104 -1.179 -26.108 1.00 0.00 148 ILE A CA 6
ATOM 7999 C C . ILE A 1 6 ? 7.001 -0.732 -27.571 1.00 0.00 148 ILE A C 6
ATOM 8000 O O . ILE A 1 6 ? 7.913 -0.980 -28.346 1.00 0.00 148 ILE A O 6
ATOM 8016 N N . GLY A 1 7 ? 5.892 -0.071 -27.936 1.00 0.00 149 GLY A N 6
ATOM 8017 C CA . GLY A 1 7 ? 5.708 0.392 -29.295 1.00 0.00 149 GLY A CA 6
ATOM 8018 C C . GLY A 1 7 ? 4.450 1.227 -29.437 1.00 0.00 149 GLY A C 6
ATOM 8019 O O . GLY A 1 7 ? 3.452 0.772 -29.992 1.00 0.00 149 GLY A O 6
ATOM 8023 N N . GLN A 1 8 ? 4.503 2.457 -28.939 1.00 0.00 150 GLN A N 6
ATOM 8024 C CA . GLN A 1 8 ? 3.366 3.367 -29.017 1.00 0.00 150 GLN A CA 6
ATOM 8025 C C . GLN A 1 8 ? 3.430 4.163 -30.295 1.00 0.00 150 GLN A C 6
ATOM 8026 O O . GLN A 1 8 ? 4.498 4.626 -30.694 1.00 0.00 150 GLN A O 6
ATOM 8040 N N . ALA A 1 9 ? 2.291 4.293 -30.958 1.00 0.00 151 ALA A N 6
ATOM 8041 C CA . ALA A 1 9 ? 2.264 5.000 -32.207 1.00 0.00 151 ALA A CA 6
ATOM 8042 C C . ALA A 1 9 ? 0.915 5.637 -32.484 1.00 0.00 151 ALA A C 6
ATOM 8043 O O . ALA A 1 9 ? -0.051 5.427 -31.755 1.00 0.00 151 ALA A O 6
ATOM 8050 N N . GLU A 1 10 ? 0.872 6.417 -33.549 1.00 0.00 152 GLU A N 6
ATOM 8051 C CA . GLU A 1 10 ? -0.339 7.106 -33.962 1.00 0.00 152 GLU A CA 6
ATOM 8052 C C . GLU A 1 10 ? -0.707 6.709 -35.388 1.00 0.00 152 GLU A C 6
ATOM 8053 O O . GLU A 1 10 ? 0.088 6.892 -36.301 1.00 0.00 152 GLU A O 6
ATOM 8065 N N . VAL A 1 11 ? -1.906 6.148 -35.577 1.00 0.00 153 VAL A N 6
ATOM 8066 C CA . VAL A 1 11 ? -2.343 5.709 -36.908 1.00 0.00 153 VAL A CA 6
ATOM 8067 C C . VAL A 1 11 ? -2.154 6.779 -37.972 1.00 0.00 153 VAL A C 6
ATOM 8068 O O . VAL A 1 11 ? -2.591 7.919 -37.814 1.00 0.00 153 VAL A O 6
ATOM 8081 N N . ARG A 1 12 ? -1.584 6.373 -39.077 1.00 0.00 154 ARG A N 6
ATOM 8082 C CA . ARG A 1 12 ? -1.430 7.249 -40.204 1.00 0.00 154 ARG A CA 6
ATOM 8083 C C . ARG A 1 12 ? -2.688 7.053 -41.026 1.00 0.00 154 ARG A C 6
ATOM 8084 O O . ARG A 1 12 ? -3.511 7.951 -41.171 1.00 0.00 154 ARG A O 6
ATOM 8105 N N . GLN A 1 13 ? -2.846 5.815 -41.474 1.00 0.00 155 GLN A N 6
ATOM 8106 C CA . GLN A 1 13 ? -4.024 5.362 -42.191 1.00 0.00 155 GLN A CA 6
ATOM 8107 C C . GLN A 1 13 ? -4.077 3.835 -42.167 1.00 0.00 155 GLN A C 6
ATOM 8108 O O . GLN A 1 13 ? -3.356 3.201 -41.398 1.00 0.00 155 GLN A O 6
ATOM 8122 N N . THR A 1 14 ? -4.885 3.245 -43.046 1.00 0.00 156 THR A N 6
ATOM 8123 C CA . THR A 1 14 ? -4.968 1.789 -43.150 1.00 0.00 156 THR A CA 6
ATOM 8124 C C . THR A 1 14 ? -5.198 1.382 -44.594 1.00 0.00 156 THR A C 6
ATOM 8125 O O . THR A 1 14 ? -5.656 2.182 -45.410 1.00 0.00 156 THR A O 6
ATOM 8136 N N . PHE A 1 15 ? -4.831 0.149 -44.917 1.00 0.00 157 PHE A N 6
ATOM 8137 C CA . PHE A 1 15 ? -4.952 -0.340 -46.281 1.00 0.00 157 PHE A CA 6
ATOM 8138 C C . PHE A 1 15 ? -6.124 -1.278 -46.470 1.00 0.00 157 PHE A C 6
ATOM 8139 O O . PHE A 1 15 ? -5.937 -2.479 -46.652 1.00 0.00 157 PHE A O 6
ATOM 8156 N N . LYS A 1 16 ? -7.334 -0.733 -46.472 1.00 0.00 158 LYS A N 6
ATOM 8157 C CA . LYS A 1 16 ? -8.516 -1.555 -46.678 1.00 0.00 158 LYS A CA 6
ATOM 8158 C C . LYS A 1 16 ? -8.751 -1.697 -48.171 1.00 0.00 158 LYS A C 6
ATOM 8159 O O . LYS A 1 16 ? -9.751 -1.235 -48.721 1.00 0.00 158 LYS A O 6
ATOM 8178 N N . VAL A 1 17 ? -7.780 -2.339 -48.802 1.00 0.00 159 VAL A N 6
ATOM 8179 C CA . VAL A 1 17 ? -7.774 -2.580 -50.226 1.00 0.00 159 VAL A CA 6
ATOM 8180 C C . VAL A 1 17 ? -8.426 -3.923 -50.532 1.00 0.00 159 VAL A C 6
ATOM 8181 O O . VAL A 1 17 ? -8.468 -4.806 -49.676 1.00 0.00 159 VAL A O 6
ATOM 8194 N N . SER A 1 18 ? -8.903 -4.091 -51.761 1.00 0.00 160 SER A N 6
ATOM 8195 C CA . SER A 1 18 ? -9.513 -5.352 -52.171 1.00 0.00 160 SER A CA 6
ATOM 8196 C C . SER A 1 18 ? -8.457 -6.254 -52.810 1.00 0.00 160 SER A C 6
ATOM 8197 O O . SER A 1 18 ? -8.741 -7.004 -53.743 1.00 0.00 160 SER A O 6
ATOM 8205 N N . LYS A 1 19 ? -7.234 -6.157 -52.293 1.00 0.00 161 LYS A N 6
ATOM 8206 C CA . LYS A 1 19 ? -6.111 -6.934 -52.786 1.00 0.00 161 LYS A CA 6
ATOM 8207 C C . LYS A 1 19 ? -5.081 -7.191 -51.683 1.00 0.00 161 LYS A C 6
ATOM 8208 O O . LYS A 1 19 ? -4.429 -8.234 -51.676 1.00 0.00 161 LYS A O 6
ATOM 8227 N N . VAL A 1 20 ? -4.921 -6.239 -50.750 1.00 0.00 162 VAL A N 6
ATOM 8228 C CA . VAL A 1 20 ? -3.972 -6.387 -49.683 1.00 0.00 162 VAL A CA 6
ATOM 8229 C C . VAL A 1 20 ? -4.685 -6.834 -48.395 1.00 0.00 162 VAL A C 6
ATOM 8230 O O . VAL A 1 20 ? -5.033 -8.006 -48.251 1.00 0.00 162 VAL A O 6
ATOM 8243 N N . GLY A 1 21 ? -4.910 -5.905 -47.477 1.00 0.00 163 GLY A N 6
ATOM 8244 C CA . GLY A 1 21 ? -5.588 -6.220 -46.234 1.00 0.00 163 GLY A CA 6
ATOM 8245 C C . GLY A 1 21 ? -6.185 -4.986 -45.594 1.00 0.00 163 GLY A C 6
ATOM 8246 O O . GLY A 1 21 ? -7.211 -4.467 -46.034 1.00 0.00 163 GLY A O 6
ATOM 8250 N N . THR A 1 22 ? -5.498 -4.519 -44.552 1.00 0.00 164 THR A N 6
ATOM 8251 C CA . THR A 1 22 ? -5.869 -3.324 -43.803 1.00 0.00 164 THR A CA 6
ATOM 8252 C C . THR A 1 22 ? -4.617 -2.727 -43.173 1.00 0.00 164 THR A C 6
ATOM 8253 O O . THR A 1 22 ? -4.655 -2.185 -42.068 1.00 0.00 164 THR A O 6
ATOM 8264 N N . ILE A 1 23 ? -3.502 -2.844 -43.897 1.00 0.00 165 ILE A N 6
ATOM 8265 C CA . ILE A 1 23 ? -2.205 -2.339 -43.452 1.00 0.00 165 ILE A CA 6
ATOM 8266 C C . ILE A 1 23 ? -2.330 -0.951 -42.823 1.00 0.00 165 ILE A C 6
ATOM 8267 O O . ILE A 1 23 ? -2.329 0.069 -43.510 1.00 0.00 165 ILE A O 6
ATOM 8283 N N . ALA A 1 24 ? -2.435 -0.949 -41.510 1.00 0.00 166 ALA A N 6
ATOM 8284 C CA . ALA A 1 24 ? -2.560 0.274 -40.752 1.00 0.00 166 ALA A CA 6
ATOM 8285 C C . ALA A 1 24 ? -1.200 0.863 -40.431 1.00 0.00 166 ALA A C 6
ATOM 8286 O O . ALA A 1 24 ? -0.391 0.243 -39.745 1.00 0.00 166 ALA A O 6
ATOM 8293 N N . GLY A 1 25 ? -0.963 2.074 -40.914 1.00 0.00 167 GLY A N 6
ATOM 8294 C CA . GLY A 1 25 ? 0.292 2.735 -40.646 1.00 0.00 167 GLY A CA 6
ATOM 8295 C C . GLY A 1 25 ? 0.209 3.507 -39.355 1.00 0.00 167 GLY A C 6
ATOM 8296 O O . GLY A 1 25 ? -0.873 3.928 -38.966 1.00 0.00 167 GLY A O 6
ATOM 8300 N N . CYS A 1 26 ? 1.327 3.661 -38.666 1.00 0.00 168 CYS A N 6
ATOM 8301 C CA . CYS A 1 26 ? 1.333 4.356 -37.396 1.00 0.00 168 CYS A CA 6
ATOM 8302 C C . CYS A 1 26 ? 2.661 5.083 -37.172 1.00 0.00 168 CYS A C 6
ATOM 8303 O O . CYS A 1 26 ? 3.733 4.519 -37.389 1.00 0.00 168 CYS A O 6
ATOM 8311 N N . TYR A 1 27 ? 2.579 6.320 -36.687 1.00 0.00 169 TYR A N 6
ATOM 8312 C CA . TYR A 1 27 ? 3.773 7.099 -36.378 1.00 0.00 169 TYR A CA 6
ATOM 8313 C C . TYR A 1 27 ? 4.165 6.759 -34.949 1.00 0.00 169 TYR A C 6
ATOM 8314 O O . TYR A 1 27 ? 3.316 6.754 -34.071 1.00 0.00 169 TYR A O 6
ATOM 8332 N N . VAL A 1 28 ? 5.425 6.421 -34.718 1.00 0.00 170 VAL A N 6
ATOM 8333 C CA . VAL A 1 28 ? 5.845 6.006 -33.383 1.00 0.00 170 VAL A CA 6
ATOM 8334 C C . VAL A 1 28 ? 6.216 7.180 -32.482 1.00 0.00 170 VAL A C 6
ATOM 8335 O O . VAL A 1 28 ? 6.755 8.192 -32.931 1.00 0.00 170 VAL A O 6
ATOM 8348 N N . THR A 1 29 ? 5.903 7.018 -31.194 1.00 0.00 171 THR A N 6
ATOM 8349 C CA . THR A 1 29 ? 6.177 8.037 -30.188 1.00 0.00 171 THR A CA 6
ATOM 8350 C C . THR A 1 29 ? 6.712 7.436 -28.890 1.00 0.00 171 THR A C 6
ATOM 8351 O O . THR A 1 29 ? 6.760 8.112 -27.862 1.00 0.00 171 THR A O 6
ATOM 8362 N N . ASP A 1 30 ? 7.104 6.172 -28.933 1.00 0.00 172 ASP A N 6
ATOM 8363 C CA . ASP A 1 30 ? 7.620 5.497 -27.761 1.00 0.00 172 ASP A CA 6
ATOM 8364 C C . ASP A 1 30 ? 8.632 4.428 -28.189 1.00 0.00 172 ASP A C 6
ATOM 8365 O O . ASP A 1 30 ? 9.421 4.676 -29.096 1.00 0.00 172 ASP A O 6
ATOM 8374 N N . GLY A 1 31 ? 8.634 3.267 -27.536 1.00 0.00 173 GLY A N 6
ATOM 8375 C CA . GLY A 1 31 ? 9.585 2.208 -27.877 1.00 0.00 173 GLY A CA 6
ATOM 8376 C C . GLY A 1 31 ? 9.676 1.893 -29.372 1.00 0.00 173 GLY A C 6
ATOM 8377 O O . GLY A 1 31 ? 10.214 2.674 -30.155 1.00 0.00 173 GLY A O 6
ATOM 8381 N N . LYS A 1 32 ? 9.173 0.725 -29.763 1.00 0.00 174 LYS A N 6
ATOM 8382 C CA . LYS A 1 32 ? 9.210 0.286 -31.162 1.00 0.00 174 LYS A CA 6
ATOM 8383 C C . LYS A 1 32 ? 8.034 -0.620 -31.468 1.00 0.00 174 LYS A C 6
ATOM 8384 O O . LYS A 1 32 ? 7.713 -1.506 -30.678 1.00 0.00 174 LYS A O 6
ATOM 8403 N N . ILE A 1 33 ? 7.422 -0.453 -32.629 1.00 0.00 175 ILE A N 6
ATOM 8404 C CA . ILE A 1 33 ? 6.329 -1.330 -32.992 1.00 0.00 175 ILE A CA 6
ATOM 8405 C C . ILE A 1 33 ? 6.860 -2.485 -33.833 1.00 0.00 175 ILE A C 6
ATOM 8406 O O . ILE A 1 33 ? 7.355 -2.287 -34.943 1.00 0.00 175 ILE A O 6
ATOM 8422 N N . THR A 1 34 ? 6.812 -3.682 -33.267 1.00 0.00 176 THR A N 6
ATOM 8423 C CA . THR A 1 34 ? 7.349 -4.861 -33.942 1.00 0.00 176 THR A CA 6
ATOM 8424 C C . THR A 1 34 ? 6.299 -5.944 -34.176 1.00 0.00 176 THR A C 6
ATOM 8425 O O . THR A 1 34 ? 5.170 -5.864 -33.693 1.00 0.00 176 THR A O 6
ATOM 8436 N N . ARG A 1 35 ? 6.718 -6.970 -34.917 1.00 0.00 177 ARG A N 6
ATOM 8437 C CA . ARG A 1 35 ? 5.869 -8.109 -35.231 1.00 0.00 177 ARG A CA 6
ATOM 8438 C C . ARG A 1 35 ? 5.550 -8.883 -33.963 1.00 0.00 177 ARG A C 6
ATOM 8439 O O . ARG A 1 35 ? 4.410 -9.290 -33.733 1.00 0.00 177 ARG A O 6
ATOM 8460 N N . ASP A 1 36 ? 6.575 -9.080 -33.143 1.00 0.00 178 ASP A N 6
ATOM 8461 C CA . ASP A 1 36 ? 6.422 -9.806 -31.892 1.00 0.00 178 ASP A CA 6
ATOM 8462 C C . ASP A 1 36 ? 6.044 -8.855 -30.759 1.00 0.00 178 ASP A C 6
ATOM 8463 O O . ASP A 1 36 ? 6.727 -8.778 -29.739 1.00 0.00 178 ASP A O 6
ATOM 8472 N N . SER A 1 37 ? 4.948 -8.129 -30.949 1.00 0.00 179 SER A N 6
ATOM 8473 C CA . SER A 1 37 ? 4.473 -7.180 -29.950 1.00 0.00 179 SER A CA 6
ATOM 8474 C C . SER A 1 37 ? 2.957 -7.038 -30.014 1.00 0.00 179 SER A C 6
ATOM 8475 O O . SER A 1 37 ? 2.332 -7.384 -31.017 1.00 0.00 179 SER A O 6
ATOM 8483 N N . LYS A 1 38 ? 2.375 -6.520 -28.941 1.00 0.00 180 LYS A N 6
ATOM 8484 C CA . LYS A 1 38 ? 0.935 -6.321 -28.875 1.00 0.00 180 LYS A CA 6
ATOM 8485 C C . LYS A 1 38 ? 0.573 -4.943 -29.416 1.00 0.00 180 LYS A C 6
ATOM 8486 O O . LYS A 1 38 ? 1.452 -4.166 -29.780 1.00 0.00 180 LYS A O 6
ATOM 8505 N N . VAL A 1 39 ? -0.719 -4.644 -29.461 1.00 0.00 181 VAL A N 6
ATOM 8506 C CA . VAL A 1 39 ? -1.190 -3.353 -29.946 1.00 0.00 181 VAL A CA 6
ATOM 8507 C C . VAL A 1 39 ? -2.430 -2.914 -29.203 1.00 0.00 181 VAL A C 6
ATOM 8508 O O . VAL A 1 39 ? -3.256 -3.731 -28.797 1.00 0.00 181 VAL A O 6
ATOM 8521 N N . ARG A 1 40 ? -2.549 -1.615 -29.031 1.00 0.00 182 ARG A N 6
ATOM 8522 C CA . ARG A 1 40 ? -3.693 -1.050 -28.335 1.00 0.00 182 ARG A CA 6
ATOM 8523 C C . ARG A 1 40 ? -3.966 0.382 -28.736 1.00 0.00 182 ARG A C 6
ATOM 8524 O O . ARG A 1 40 ? -3.329 1.300 -28.231 1.00 0.00 182 ARG A O 6
ATOM 8545 N N . LEU A 1 41 ? -4.927 0.592 -29.629 1.00 0.00 183 LEU A N 6
ATOM 8546 C CA . LEU A 1 41 ? -5.249 1.932 -30.044 1.00 0.00 183 LEU A CA 6
ATOM 8547 C C . LEU A 1 41 ? -6.455 2.469 -29.269 1.00 0.00 183 LEU A C 6
ATOM 8548 O O . LEU A 1 41 ? -7.148 1.716 -28.585 1.00 0.00 183 LEU A O 6
ATOM 8564 N N . ILE A 1 42 ? -6.675 3.774 -29.361 1.00 0.00 184 ILE A N 6
ATOM 8565 C CA . ILE A 1 42 ? -7.766 4.423 -28.630 1.00 0.00 184 ILE A CA 6
ATOM 8566 C C . ILE A 1 42 ? -8.272 5.673 -29.346 1.00 0.00 184 ILE A C 6
ATOM 8567 O O . ILE A 1 42 ? -7.480 6.469 -29.861 1.00 0.00 184 ILE A O 6
ATOM 8583 N N . ARG A 1 43 ? -9.597 5.847 -29.327 1.00 0.00 185 ARG A N 6
ATOM 8584 C CA . ARG A 1 43 ? -10.245 7.001 -29.925 1.00 0.00 185 ARG A CA 6
ATOM 8585 C C . ARG A 1 43 ? -10.289 8.135 -28.895 1.00 0.00 185 ARG A C 6
ATOM 8586 O O . ARG A 1 43 ? -9.436 8.189 -28.009 1.00 0.00 185 ARG A O 6
ATOM 8607 N N . GLN A 1 44 ? -11.267 9.035 -28.991 1.00 0.00 186 GLN A N 6
ATOM 8608 C CA . GLN A 1 44 ? -11.365 10.135 -28.039 1.00 0.00 186 GLN A CA 6
ATOM 8609 C C . GLN A 1 44 ? -12.312 9.798 -26.891 1.00 0.00 186 GLN A C 6
ATOM 8610 O O . GLN A 1 44 ? -12.933 10.684 -26.304 1.00 0.00 186 GLN A O 6
ATOM 8624 N N . GLY A 1 45 ? -12.412 8.513 -26.573 1.00 0.00 187 GLY A N 6
ATOM 8625 C CA . GLY A 1 45 ? -13.276 8.077 -25.494 1.00 0.00 187 GLY A CA 6
ATOM 8626 C C . GLY A 1 45 ? -12.805 6.780 -24.865 1.00 0.00 187 GLY A C 6
ATOM 8627 O O . GLY A 1 45 ? -12.245 6.771 -23.769 1.00 0.00 187 GLY A O 6
ATOM 8631 N N . ILE A 1 46 ? -13.051 5.682 -25.572 1.00 0.00 188 ILE A N 6
ATOM 8632 C CA . ILE A 1 46 ? -12.674 4.349 -25.109 1.00 0.00 188 ILE A CA 6
ATOM 8633 C C . ILE A 1 46 ? -11.667 3.715 -26.080 1.00 0.00 188 ILE A C 6
ATOM 8634 O O . ILE A 1 46 ? -10.966 4.425 -26.799 1.00 0.00 188 ILE A O 6
ATOM 8650 N N . VAL A 1 47 ? -11.596 2.385 -26.103 1.00 0.00 189 VAL A N 6
ATOM 8651 C CA . VAL A 1 47 ? -10.674 1.675 -26.985 1.00 0.00 189 VAL A CA 6
ATOM 8652 C C . VAL A 1 47 ? -11.292 1.466 -28.351 1.00 0.00 189 VAL A C 6
ATOM 8653 O O . VAL A 1 47 ? -12.475 1.154 -28.482 1.00 0.00 189 VAL A O 6
ATOM 8666 N N . VAL A 1 48 ? -10.463 1.643 -29.365 1.00 0.00 190 VAL A N 6
ATOM 8667 C CA . VAL A 1 48 ? -10.888 1.481 -30.745 1.00 0.00 190 VAL A CA 6
ATOM 8668 C C . VAL A 1 48 ? -10.728 0.028 -31.126 1.00 0.00 190 VAL A C 6
ATOM 8669 O O . VAL A 1 48 ? -11.578 -0.563 -31.789 1.00 0.00 190 VAL A O 6
ATOM 8682 N N . TYR A 1 49 ? -9.626 -0.541 -30.673 1.00 0.00 191 TYR A N 6
ATOM 8683 C CA . TYR A 1 49 ? -9.334 -1.936 -30.941 1.00 0.00 191 TYR A CA 6
ATOM 8684 C C . TYR A 1 49 ? -8.117 -2.404 -30.152 1.00 0.00 191 TYR A C 6
ATOM 8685 O O . TYR A 1 49 ? -7.217 -1.617 -29.861 1.00 0.00 191 TYR A O 6
ATOM 8703 N N . GLU A 1 50 ? -8.091 -3.687 -29.809 1.00 0.00 192 GLU A N 6
ATOM 8704 C CA . GLU A 1 50 ? -6.975 -4.247 -29.056 1.00 0.00 192 GLU A CA 6
ATOM 8705 C C . GLU A 1 50 ? -6.536 -5.587 -29.636 1.00 0.00 192 GLU A C 6
ATOM 8706 O O . GLU A 1 50 ? -7.253 -6.204 -30.424 1.00 0.00 192 GLU A O 6
ATOM 8718 N N . GLY A 1 51 ? -5.348 -6.024 -29.241 1.00 0.00 193 GLY A N 6
ATOM 8719 C CA . GLY A 1 51 ? -4.809 -7.278 -29.724 1.00 0.00 193 GLY A CA 6
ATOM 8720 C C . GLY A 1 51 ? -3.356 -7.122 -30.093 1.00 0.00 193 GLY A C 6
ATOM 8721 O O . GLY A 1 51 ? -2.716 -6.179 -29.647 1.00 0.00 193 GLY A O 6
ATOM 8725 N N . GLU A 1 52 ? -2.827 -8.026 -30.906 1.00 0.00 194 GLU A N 6
ATOM 8726 C CA . GLU A 1 52 ? -1.442 -7.941 -31.322 1.00 0.00 194 GLU A CA 6
ATOM 8727 C C . GLU A 1 52 ? -1.345 -7.552 -32.765 1.00 0.00 194 GLU A C 6
ATOM 8728 O O . GLU A 1 52 ? -2.352 -7.281 -33.420 1.00 0.00 194 GLU A O 6
ATOM 8740 N N . ILE A 1 53 ? -0.123 -7.486 -33.250 1.00 0.00 195 ILE A N 6
ATOM 8741 C CA . ILE A 1 53 ? 0.093 -7.081 -34.609 1.00 0.00 195 ILE A CA 6
ATOM 8742 C C . ILE A 1 53 ? 0.042 -8.287 -35.553 1.00 0.00 195 ILE A C 6
ATOM 8743 O O . ILE A 1 53 ? 0.419 -9.396 -35.173 1.00 0.00 195 ILE A O 6
ATOM 8759 N N . ASP A 1 54 ? -0.403 -8.064 -36.781 1.00 0.00 196 ASP A N 6
ATOM 8760 C CA . ASP A 1 54 ? -0.467 -9.135 -37.765 1.00 0.00 196 ASP A CA 6
ATOM 8761 C C . ASP A 1 54 ? 0.858 -9.207 -38.512 1.00 0.00 196 ASP A C 6
ATOM 8762 O O . ASP A 1 54 ? 1.508 -10.252 -38.554 1.00 0.00 196 ASP A O 6
ATOM 8771 N N . SER A 1 55 ? 1.259 -8.076 -39.087 1.00 0.00 197 SER A N 6
ATOM 8772 C CA . SER A 1 55 ? 2.516 -7.994 -39.817 1.00 0.00 197 SER A CA 6
ATOM 8773 C C . SER A 1 55 ? 3.089 -6.578 -39.768 1.00 0.00 197 SER A C 6
ATOM 8774 O O . SER A 1 55 ? 2.350 -5.601 -39.635 1.00 0.00 197 SER A O 6
ATOM 8782 N N . LEU A 1 56 ? 4.412 -6.480 -39.879 1.00 0.00 198 LEU A N 6
ATOM 8783 C CA . LEU A 1 56 ? 5.099 -5.192 -39.852 1.00 0.00 198 LEU A CA 6
ATOM 8784 C C . LEU A 1 56 ? 5.908 -4.983 -41.121 1.00 0.00 198 LEU A C 6
ATOM 8785 O O . LEU A 1 56 ? 6.987 -5.552 -41.288 1.00 0.00 198 LEU A O 6
ATOM 8801 N N . LYS A 1 57 ? 5.379 -4.157 -42.010 1.00 0.00 199 LYS A N 6
ATOM 8802 C CA . LYS A 1 57 ? 6.049 -3.860 -43.263 1.00 0.00 199 LYS A CA 6
ATOM 8803 C C . LYS A 1 57 ? 5.990 -2.369 -43.556 1.00 0.00 199 LYS A C 6
ATOM 8804 O O . LYS A 1 57 ? 4.913 -1.778 -43.631 1.00 0.00 199 LYS A O 6
ATOM 8823 N N . ARG A 1 58 ? 7.158 -1.770 -43.721 1.00 0.00 200 ARG A N 6
ATOM 8824 C CA . ARG A 1 58 ? 7.254 -0.345 -44.007 1.00 0.00 200 ARG A CA 6
ATOM 8825 C C . ARG A 1 58 ? 7.192 -0.107 -45.514 1.00 0.00 200 ARG A C 6
ATOM 8826 O O . ARG A 1 58 ? 6.710 -0.958 -46.261 1.00 0.00 200 ARG A O 6
ATOM 8847 N N . TYR A 1 59 ? 7.679 1.044 -45.961 1.00 0.00 201 TYR A N 6
ATOM 8848 C CA . TYR A 1 59 ? 7.669 1.369 -47.379 1.00 0.00 201 TYR A CA 6
ATOM 8849 C C . TYR A 1 59 ? 8.919 0.826 -48.078 1.00 0.00 201 TYR A C 6
ATOM 8850 O O . TYR A 1 59 ? 8.992 0.819 -49.307 1.00 0.00 201 TYR A O 6
ATOM 8868 N N . LYS A 1 60 ? 9.896 0.363 -47.296 1.00 0.00 202 LYS A N 6
ATOM 8869 C CA . LYS A 1 60 ? 11.116 -0.181 -47.836 1.00 0.00 202 LYS A CA 6
ATOM 8870 C C . LYS A 1 60 ? 11.077 -1.709 -47.847 1.00 0.00 202 LYS A C 6
ATOM 8871 O O . LYS A 1 60 ? 11.191 -2.333 -48.902 1.00 0.00 202 LYS A O 6
ATOM 8890 N N . ASP A 1 61 ? 10.915 -2.309 -46.667 1.00 0.00 203 ASP A N 6
ATOM 8891 C CA . ASP A 1 61 ? 10.863 -3.758 -46.551 1.00 0.00 203 ASP A CA 6
ATOM 8892 C C . ASP A 1 61 ? 10.034 -4.180 -45.342 1.00 0.00 203 ASP A C 6
ATOM 8893 O O . ASP A 1 61 ? 9.362 -3.357 -44.720 1.00 0.00 203 ASP A O 6
ATOM 8902 N N . ASP A 1 62 ? 10.097 -5.465 -45.009 1.00 0.00 204 ASP A N 6
ATOM 8903 C CA . ASP A 1 62 ? 9.366 -5.995 -43.871 1.00 0.00 204 ASP A CA 6
ATOM 8904 C C . ASP A 1 62 ? 10.221 -5.918 -42.607 1.00 0.00 204 ASP A C 6
ATOM 8905 O O . ASP A 1 62 ? 10.680 -6.936 -42.090 1.00 0.00 204 ASP A O 6
ATOM 8914 N N . VAL A 1 63 ? 10.444 -4.699 -42.122 1.00 0.00 205 VAL A N 6
ATOM 8915 C CA . VAL A 1 63 ? 11.258 -4.494 -40.929 1.00 0.00 205 VAL A CA 6
ATOM 8916 C C . VAL A 1 63 ? 10.661 -5.147 -39.721 1.00 0.00 205 VAL A C 6
ATOM 8917 O O . VAL A 1 63 ? 9.499 -5.554 -39.717 1.00 0.00 205 VAL A O 6
ATOM 8930 N N . ARG A 1 64 ? 11.483 -5.263 -38.692 1.00 0.00 206 ARG A N 6
ATOM 8931 C CA . ARG A 1 64 ? 11.049 -5.889 -37.479 1.00 0.00 206 ARG A CA 6
ATOM 8932 C C . ARG A 1 64 ? 10.426 -4.881 -36.528 1.00 0.00 206 ARG A C 6
ATOM 8933 O O . ARG A 1 64 ? 9.417 -5.177 -35.915 1.00 0.00 206 ARG A O 6
ATOM 8954 N N . GLU A 1 65 ? 11.025 -3.693 -36.407 1.00 0.00 207 GLU A N 6
ATOM 8955 C CA . GLU A 1 65 ? 10.495 -2.664 -35.503 1.00 0.00 207 GLU A CA 6
ATOM 8956 C C . GLU A 1 65 ? 10.493 -1.280 -36.151 1.00 0.00 207 GLU A C 6
ATOM 8957 O O . GLU A 1 65 ? 10.940 -1.105 -37.284 1.00 0.00 207 GLU A O 6
ATOM 8969 N N . VAL A 1 66 ? 9.997 -0.298 -35.398 1.00 0.00 208 VAL A N 6
ATOM 8970 C CA . VAL A 1 66 ? 9.936 1.093 -35.853 1.00 0.00 208 VAL A CA 6
ATOM 8971 C C . VAL A 1 66 ? 10.027 2.032 -34.652 1.00 0.00 208 VAL A C 6
ATOM 8972 O O . VAL A 1 66 ? 9.021 2.316 -34.001 1.00 0.00 208 VAL A O 6
ATOM 8985 N N . ALA A 1 67 ? 11.236 2.495 -34.343 1.00 0.00 209 ALA A N 6
ATOM 8986 C CA . ALA A 1 67 ? 11.442 3.379 -33.198 1.00 0.00 209 ALA A CA 6
ATOM 8987 C C . ALA A 1 67 ? 11.985 4.744 -33.609 1.00 0.00 209 ALA A C 6
ATOM 8988 O O . ALA A 1 67 ? 12.235 5.003 -34.786 1.00 0.00 209 ALA A O 6
ATOM 8995 N N . GLN A 1 68 ? 12.159 5.617 -32.611 1.00 0.00 210 GLN A N 6
ATOM 8996 C CA . GLN A 1 68 ? 12.668 6.975 -32.813 1.00 0.00 210 GLN A CA 6
ATOM 8997 C C . GLN A 1 68 ? 11.546 7.879 -33.284 1.00 0.00 210 GLN A C 6
ATOM 8998 O O . GLN A 1 68 ? 11.057 8.725 -32.533 1.00 0.00 210 GLN A O 6
ATOM 9012 N N . GLY A 1 69 ? 11.129 7.685 -34.524 1.00 0.00 211 GLY A N 6
ATOM 9013 C CA . GLY A 1 69 ? 10.053 8.476 -35.068 1.00 0.00 211 GLY A CA 6
ATOM 9014 C C . GLY A 1 69 ? 9.753 8.120 -36.508 1.00 0.00 211 GLY A C 6
ATOM 9015 O O . GLY A 1 69 ? 9.448 8.994 -37.320 1.00 0.00 211 GLY A O 6
ATOM 9019 N N . TYR A 1 70 ? 9.847 6.835 -36.828 1.00 0.00 212 TYR A N 6
ATOM 9020 C CA . TYR A 1 70 ? 9.592 6.367 -38.183 1.00 0.00 212 TYR A CA 6
ATOM 9021 C C . TYR A 1 70 ? 8.237 5.684 -38.280 1.00 0.00 212 TYR A C 6
ATOM 9022 O O . TYR A 1 70 ? 7.845 4.926 -37.393 1.00 0.00 212 TYR A O 6
ATOM 9040 N N . GLU A 1 71 ? 7.528 5.953 -39.367 1.00 0.00 213 GLU A N 6
ATOM 9041 C CA . GLU A 1 71 ? 6.224 5.359 -39.586 1.00 0.00 213 GLU A CA 6
ATOM 9042 C C . GLU A 1 71 ? 6.370 4.042 -40.332 1.00 0.00 213 GLU A C 6
ATOM 9043 O O . GLU A 1 71 ? 7.310 3.855 -41.105 1.00 0.00 213 GLU A O 6
ATOM 9055 N N . CYS A 1 72 ? 5.439 3.131 -40.097 1.00 0.00 214 CYS A N 6
ATOM 9056 C CA . CYS A 1 72 ? 5.469 1.830 -40.747 1.00 0.00 214 CYS A CA 6
ATOM 9057 C C . CYS A 1 72 ? 4.060 1.287 -40.927 1.00 0.00 214 CYS A C 6
ATOM 9058 O O . CYS A 1 72 ? 3.188 1.516 -40.091 1.00 0.00 214 CYS A O 6
ATOM 9066 N N . GLY A 1 73 ? 3.845 0.561 -42.017 1.00 0.00 215 GLY A N 6
ATOM 9067 C CA . GLY A 1 73 ? 2.538 -0.005 -42.278 1.00 0.00 215 GLY A CA 6
ATOM 9068 C C . GLY A 1 73 ? 2.380 -1.377 -41.661 1.00 0.00 215 GLY A C 6
ATOM 9069 O O . GLY A 1 73 ? 3.072 -2.321 -42.042 1.00 0.00 215 GLY A O 6
ATOM 9073 N N . LEU A 1 74 ? 1.468 -1.490 -40.702 1.00 0.00 216 LEU A N 6
ATOM 9074 C CA . LEU A 1 74 ? 1.223 -2.750 -40.029 1.00 0.00 216 LEU A CA 6
ATOM 9075 C C . LEU A 1 74 ? -0.263 -3.044 -39.964 1.00 0.00 216 LEU A C 6
ATOM 9076 O O . LEU A 1 74 ? -1.073 -2.155 -39.714 1.00 0.00 216 LEU A O 6
ATOM 9092 N N . THR A 1 75 ? -0.603 -4.303 -40.141 1.00 0.00 217 THR A N 6
ATOM 9093 C CA . THR A 1 75 ? -1.987 -4.734 -40.061 1.00 0.00 217 THR A CA 6
ATOM 9094 C C . THR A 1 75 ? -2.189 -5.475 -38.751 1.00 0.00 217 THR A C 6
ATOM 9095 O O . THR A 1 75 ? -1.317 -6.235 -38.338 1.00 0.00 217 THR A O 6
ATOM 9106 N N . ILE A 1 76 ? -3.319 -5.261 -38.091 1.00 0.00 218 ILE A N 6
ATOM 9107 C CA . ILE A 1 76 ? -3.575 -5.937 -36.832 1.00 0.00 218 ILE A CA 6
ATOM 9108 C C . ILE A 1 76 ? -4.268 -7.273 -37.095 1.00 0.00 218 ILE A C 6
ATOM 9109 O O . ILE A 1 76 ? -5.036 -7.409 -38.047 1.00 0.00 218 ILE A O 6
ATOM 9125 N N . LYS A 1 77 ? -3.936 -8.272 -36.284 1.00 0.00 219 LYS A N 6
ATOM 9126 C CA . LYS A 1 77 ? -4.460 -9.627 -36.460 1.00 0.00 219 LYS A CA 6
ATOM 9127 C C . LYS A 1 77 ? -5.972 -9.752 -36.387 1.00 0.00 219 LYS A C 6
ATOM 9128 O O . LYS A 1 77 ? -6.518 -10.811 -36.703 1.00 0.00 219 LYS A O 6
ATOM 9147 N N . ASN A 1 78 ? -6.645 -8.711 -35.967 1.00 0.00 220 ASN A N 6
ATOM 9148 C CA . ASN A 1 78 ? -8.099 -8.773 -35.856 1.00 0.00 220 ASN A CA 6
ATOM 9149 C C . ASN A 1 78 ? -8.788 -7.415 -35.994 1.00 0.00 220 ASN A C 6
ATOM 9150 O O . ASN A 1 78 ? -9.925 -7.261 -35.553 1.00 0.00 220 ASN A O 6
ATOM 9161 N N . PHE A 1 79 ? -8.125 -6.435 -36.603 1.00 0.00 221 PHE A N 6
ATOM 9162 C CA . PHE A 1 79 ? -8.735 -5.113 -36.756 1.00 0.00 221 PHE A CA 6
ATOM 9163 C C . PHE A 1 79 ? -10.061 -5.101 -37.506 1.00 0.00 221 PHE A C 6
ATOM 9164 O O . PHE A 1 79 ? -10.152 -5.504 -38.666 1.00 0.00 221 PHE A O 6
ATOM 9181 N N . ASN A 1 80 ? -11.073 -4.553 -36.827 1.00 0.00 222 ASN A N 6
ATOM 9182 C CA . ASN A 1 80 ? -12.397 -4.378 -37.393 1.00 0.00 222 ASN A CA 6
ATOM 9183 C C . ASN A 1 80 ? -12.509 -2.948 -37.924 1.00 0.00 222 ASN A C 6
ATOM 9184 O O . ASN A 1 80 ? -12.913 -2.733 -39.067 1.00 0.00 222 ASN A O 6
ATOM 9195 N N . ASP A 1 81 ? -12.098 -1.968 -37.101 1.00 0.00 223 ASP A N 6
ATOM 9196 C CA . ASP A 1 81 ? -12.111 -0.561 -37.537 1.00 0.00 223 ASP A CA 6
ATOM 9197 C C . ASP A 1 81 ? -10.950 -0.297 -38.490 1.00 0.00 223 ASP A C 6
ATOM 9198 O O . ASP A 1 81 ? -9.911 -0.946 -38.407 1.00 0.00 223 ASP A O 6
ATOM 9207 N N . ILE A 1 82 ? -11.127 0.645 -39.414 1.00 0.00 224 ILE A N 6
ATOM 9208 C CA . ILE A 1 82 ? -10.072 0.946 -40.374 1.00 0.00 224 ILE A CA 6
ATOM 9209 C C . ILE A 1 82 ? -9.981 2.424 -40.704 1.00 0.00 224 ILE A C 6
ATOM 9210 O O . ILE A 1 82 ? -10.763 3.238 -40.214 1.00 0.00 224 ILE A O 6
ATOM 9226 N N . LYS A 1 83 ? -8.996 2.742 -41.544 1.00 0.00 225 LYS A N 6
ATOM 9227 C CA . LYS A 1 83 ? -8.717 4.114 -41.979 1.00 0.00 225 LYS A CA 6
ATOM 9228 C C . LYS A 1 83 ? -8.475 5.004 -40.773 1.00 0.00 225 LYS A C 6
ATOM 9229 O O . LYS A 1 83 ? -9.376 5.209 -39.963 1.00 0.00 225 LYS A O 6
ATOM 9248 N N . GLU A 1 84 ? -7.243 5.531 -40.685 1.00 0.00 226 GLU A N 6
ATOM 9249 C CA . GLU A 1 84 ? -6.785 6.426 -39.588 1.00 0.00 226 GLU A CA 6
ATOM 9250 C C . GLU A 1 84 ? -7.774 6.535 -38.443 1.00 0.00 226 GLU A C 6
ATOM 9251 O O . GLU A 1 84 ? -8.315 7.606 -38.155 1.00 0.00 226 GLU A O 6
ATOM 9263 N N . GLY A 1 85 ? -7.992 5.409 -37.789 1.00 0.00 227 GLY A N 6
ATOM 9264 C CA . GLY A 1 85 ? -8.896 5.382 -36.679 1.00 0.00 227 GLY A CA 6
ATOM 9265 C C . GLY A 1 85 ? -8.429 6.289 -35.566 1.00 0.00 227 GLY A C 6
ATOM 9266 O O . GLY A 1 85 ? -9.080 7.288 -35.261 1.00 0.00 227 GLY A O 6
ATOM 9270 N N . ASP A 1 86 ? -7.292 5.954 -34.960 1.00 0.00 228 ASP A N 6
ATOM 9271 C CA . ASP A 1 86 ? -6.766 6.792 -33.879 1.00 0.00 228 ASP A CA 6
ATOM 9272 C C . ASP A 1 86 ? -5.298 6.503 -33.512 1.00 0.00 228 ASP A C 6
ATOM 9273 O O . ASP A 1 86 ? -4.498 6.128 -34.361 1.00 0.00 228 ASP A O 6
ATOM 9282 N N . VAL A 1 87 ? -4.958 6.675 -32.221 1.00 0.00 229 VAL A N 6
ATOM 9283 C CA . VAL A 1 87 ? -3.605 6.428 -31.725 1.00 0.00 229 VAL A CA 6
ATOM 9284 C C . VAL A 1 87 ? -3.474 4.974 -31.297 1.00 0.00 229 VAL A C 6
ATOM 9285 O O . VAL A 1 87 ? -4.356 4.460 -30.625 1.00 0.00 229 VAL A O 6
ATOM 9298 N N . ILE A 1 88 ? -2.372 4.325 -31.684 1.00 0.00 230 ILE A N 6
ATOM 9299 C CA . ILE A 1 88 ? -2.138 2.922 -31.346 1.00 0.00 230 ILE A CA 6
ATOM 9300 C C . ILE A 1 88 ? -1.129 2.798 -30.201 1.00 0.00 230 ILE A C 6
ATOM 9301 O O . ILE A 1 88 ? -0.359 3.725 -29.948 1.00 0.00 230 ILE A O 6
ATOM 9317 N N . GLU A 1 89 ? -1.132 1.658 -29.503 1.00 0.00 231 GLU A N 6
ATOM 9318 C CA . GLU A 1 89 ? -0.195 1.464 -28.386 1.00 0.00 231 GLU A CA 6
ATOM 9319 C C . GLU A 1 89 ? 0.195 0.008 -28.206 1.00 0.00 231 GLU A C 6
ATOM 9320 O O . GLU A 1 89 ? -0.589 -0.807 -27.733 1.00 0.00 231 GLU A O 6
ATOM 9332 N N . ALA A 1 90 ? 1.432 -0.301 -28.552 1.00 0.00 232 ALA A N 6
ATOM 9333 C CA . ALA A 1 90 ? 1.945 -1.650 -28.416 1.00 0.00 232 ALA A CA 6
ATOM 9334 C C . ALA A 1 90 ? 2.521 -1.850 -27.023 1.00 0.00 232 ALA A C 6
ATOM 9335 O O . ALA A 1 90 ? 3.295 -1.028 -26.537 1.00 0.00 232 ALA A O 6
ATOM 9342 N N . TYR A 1 91 ? 2.137 -2.944 -26.384 1.00 0.00 233 TYR A N 6
ATOM 9343 C CA . TYR A 1 91 ? 2.616 -3.247 -25.036 1.00 0.00 233 TYR A CA 6
ATOM 9344 C C . TYR A 1 91 ? 3.045 -4.708 -24.935 1.00 0.00 233 TYR A C 6
ATOM 9345 O O . TYR A 1 91 ? 2.690 -5.523 -25.786 1.00 0.00 233 TYR A O 6
ATOM 9363 N N . VAL A 1 92 ? 3.806 -5.039 -23.894 1.00 0.00 234 VAL A N 6
ATOM 9364 C CA . VAL A 1 92 ? 4.268 -6.410 -23.705 1.00 0.00 234 VAL A CA 6
ATOM 9365 C C . VAL A 1 92 ? 5.024 -6.571 -22.378 1.00 0.00 234 VAL A C 6
ATOM 9366 O O . VAL A 1 92 ? 5.324 -5.588 -21.701 1.00 0.00 234 VAL A O 6
ATOM 9379 N N . MET A 1 93 ? 5.333 -7.817 -22.022 1.00 0.00 235 MET A N 6
ATOM 9380 C CA . MET A 1 93 ? 6.057 -8.105 -20.787 1.00 0.00 235 MET A CA 6
ATOM 9381 C C . MET A 1 93 ? 7.541 -8.337 -21.074 1.00 0.00 235 MET A C 6
ATOM 9382 O O . MET A 1 93 ? 8.199 -9.149 -20.423 1.00 0.00 235 MET A O 6
ATOM 9396 N N . GLN A 1 94 ? 8.053 -7.609 -22.058 1.00 0.00 236 GLN A N 6
ATOM 9397 C CA . GLN A 1 94 ? 9.452 -7.709 -22.460 1.00 0.00 236 GLN A CA 6
ATOM 9398 C C . GLN A 1 94 ? 9.927 -6.370 -23.020 1.00 0.00 236 GLN A C 6
ATOM 9399 O O . GLN A 1 94 ? 9.322 -5.332 -22.747 1.00 0.00 236 GLN A O 6
ATOM 9413 N N . GLU A 1 95 ? 10.996 -6.386 -23.810 1.00 0.00 237 GLU A N 6
ATOM 9414 C CA . GLU A 1 95 ? 11.512 -5.162 -24.399 1.00 0.00 237 GLU A CA 6
ATOM 9415 C C . GLU A 1 95 ? 11.026 -5.020 -25.834 1.00 0.00 237 GLU A C 6
ATOM 9416 O O . GLU A 1 95 ? 9.967 -4.450 -26.087 1.00 0.00 237 GLU A O 6
ATOM 9428 N N . VAL A 1 96 ? 11.794 -5.540 -26.758 1.00 0.00 238 VAL A N 6
ATOM 9429 C CA . VAL A 1 96 ? 11.437 -5.475 -28.177 1.00 0.00 238 VAL A CA 6
ATOM 9430 C C . VAL A 1 96 ? 12.070 -6.619 -28.971 1.00 0.00 238 VAL A C 6
ATOM 9431 O O . VAL A 1 96 ? 12.731 -7.492 -28.408 1.00 0.00 238 VAL A O 6
ATOM 9444 N N . ALA A 1 97 ? 11.864 -6.593 -30.290 1.00 0.00 239 ALA A N 6
ATOM 9445 C CA . ALA A 1 97 ? 12.408 -7.606 -31.193 1.00 0.00 239 ALA A CA 6
ATOM 9446 C C . ALA A 1 97 ? 11.770 -8.964 -30.937 1.00 0.00 239 ALA A C 6
ATOM 9447 O O . ALA A 1 97 ? 10.962 -9.442 -31.733 1.00 0.00 239 ALA A O 6
ATOM 9454 N N . ARG A 1 98 ? 12.134 -9.578 -29.820 1.00 0.00 240 ARG A N 6
ATOM 9455 C CA . ARG A 1 98 ? 11.602 -10.870 -29.446 1.00 0.00 240 ARG A CA 6
ATOM 9456 C C . ARG A 1 98 ? 10.329 -10.749 -28.614 1.00 0.00 240 ARG A C 6
ATOM 9457 O O . ARG A 1 98 ? 9.726 -11.749 -28.226 1.00 0.00 240 ARG A O 6
ATOM 9478 N N . ALA A 1 99 ? 9.936 -9.520 -28.350 1.00 0.00 241 ALA A N 6
ATOM 9479 C CA . ALA A 1 99 ? 8.737 -9.240 -27.566 1.00 0.00 241 ALA A CA 6
ATOM 9480 C C . ALA A 1 99 ? 8.505 -7.739 -27.437 1.00 0.00 241 ALA A C 6
ATOM 9487 N N . TYR A 1 1 ? 12.747 -5.543 -14.603 1.00 0.00 143 TYR A N 7
ATOM 9488 C CA . TYR A 1 1 ? 12.679 -4.863 -15.924 1.00 0.00 143 TYR A CA 7
ATOM 9489 C C . TYR A 1 1 ? 11.276 -4.323 -16.194 1.00 0.00 143 TYR A C 7
ATOM 9490 O O . TYR A 1 1 ? 11.029 -3.123 -16.074 1.00 0.00 143 TYR A O 7
ATOM 9510 N N . GLU A 1 2 ? 10.363 -5.217 -16.558 1.00 0.00 144 GLU A N 7
ATOM 9511 C CA . GLU A 1 2 ? 8.985 -4.832 -16.846 1.00 0.00 144 GLU A CA 7
ATOM 9512 C C . GLU A 1 2 ? 8.928 -3.818 -17.985 1.00 0.00 144 GLU A C 7
ATOM 9513 O O . GLU A 1 2 ? 8.974 -2.610 -17.756 1.00 0.00 144 GLU A O 7
ATOM 9525 N N . GLU A 1 3 ? 8.833 -4.319 -19.211 1.00 0.00 145 GLU A N 7
ATOM 9526 C CA . GLU A 1 3 ? 8.774 -3.478 -20.380 1.00 0.00 145 GLU A CA 7
ATOM 9527 C C . GLU A 1 3 ? 7.335 -3.122 -20.750 1.00 0.00 145 GLU A C 7
ATOM 9528 O O . GLU A 1 3 ? 6.829 -3.522 -21.794 1.00 0.00 145 GLU A O 7
ATOM 9540 N N . LYS A 1 4 ? 6.683 -2.358 -19.870 1.00 0.00 146 LYS A N 7
ATOM 9541 C CA . LYS A 1 4 ? 5.292 -1.916 -20.061 1.00 0.00 146 LYS A CA 7
ATOM 9542 C C . LYS A 1 4 ? 5.015 -1.536 -21.515 1.00 0.00 146 LYS A C 7
ATOM 9543 O O . LYS A 1 4 ? 4.250 -2.212 -22.203 1.00 0.00 146 LYS A O 7
ATOM 9562 N N . VAL A 1 5 ? 5.666 -0.478 -21.989 1.00 0.00 147 VAL A N 7
ATOM 9563 C CA . VAL A 1 5 ? 5.497 -0.064 -23.370 1.00 0.00 147 VAL A CA 7
ATOM 9564 C C . VAL A 1 5 ? 6.504 -0.759 -24.248 1.00 0.00 147 VAL A C 7
ATOM 9565 O O . VAL A 1 5 ? 7.682 -0.872 -23.905 1.00 0.00 147 VAL A O 7
ATOM 9578 N N . ILE A 1 6 ? 6.041 -1.188 -25.401 1.00 0.00 148 ILE A N 7
ATOM 9579 C CA . ILE A 1 6 ? 6.909 -1.835 -26.361 1.00 0.00 148 ILE A CA 7
ATOM 9580 C C . ILE A 1 6 ? 6.898 -1.073 -27.679 1.00 0.00 148 ILE A C 7
ATOM 9581 O O . ILE A 1 6 ? 7.777 -1.289 -28.501 1.00 0.00 148 ILE A O 7
ATOM 9597 N N . GLY A 1 7 ? 5.922 -0.169 -27.879 1.00 0.00 149 GLY A N 7
ATOM 9598 C CA . GLY A 1 7 ? 5.874 0.587 -29.111 1.00 0.00 149 GLY A CA 7
ATOM 9599 C C . GLY A 1 7 ? 4.546 1.278 -29.325 1.00 0.00 149 GLY A C 7
ATOM 9600 O O . GLY A 1 7 ? 3.652 0.728 -29.964 1.00 0.00 149 GLY A O 7
ATOM 9604 N N . GLN A 1 8 ? 4.421 2.492 -28.813 1.00 0.00 150 GLN A N 7
ATOM 9605 C CA . GLN A 1 8 ? 3.193 3.256 -28.981 1.00 0.00 150 GLN A CA 7
ATOM 9606 C C . GLN A 1 8 ? 3.283 4.081 -30.242 1.00 0.00 150 GLN A C 7
ATOM 9607 O O . GLN A 1 8 ? 4.349 4.599 -30.572 1.00 0.00 150 GLN A O 7
ATOM 9621 N N . ALA A 1 9 ? 2.176 4.200 -30.956 1.00 0.00 151 ALA A N 7
ATOM 9622 C CA . ALA A 1 9 ? 2.184 4.959 -32.181 1.00 0.00 151 ALA A CA 7
ATOM 9623 C C . ALA A 1 9 ? 0.835 5.575 -32.479 1.00 0.00 151 ALA A C 7
ATOM 9624 O O . ALA A 1 9 ? -0.143 5.338 -31.779 1.00 0.00 151 ALA A O 7
ATOM 9631 N N . GLU A 1 10 ? 0.807 6.368 -33.535 1.00 0.00 152 GLU A N 7
ATOM 9632 C CA . GLU A 1 10 ? -0.403 7.037 -33.966 1.00 0.00 152 GLU A CA 7
ATOM 9633 C C . GLU A 1 10 ? -0.754 6.617 -35.386 1.00 0.00 152 GLU A C 7
ATOM 9634 O O . GLU A 1 10 ? 0.065 6.758 -36.289 1.00 0.00 152 GLU A O 7
ATOM 9646 N N . VAL A 1 11 ? -1.963 6.092 -35.588 1.00 0.00 153 VAL A N 7
ATOM 9647 C CA . VAL A 1 11 ? -2.374 5.650 -36.918 1.00 0.00 153 VAL A CA 7
ATOM 9648 C C . VAL A 1 11 ? -2.251 6.766 -37.938 1.00 0.00 153 VAL A C 7
ATOM 9649 O O . VAL A 1 11 ? -2.816 7.850 -37.775 1.00 0.00 153 VAL A O 7
ATOM 9662 N N . ARG A 1 12 ? -1.573 6.466 -39.008 1.00 0.00 154 ARG A N 7
ATOM 9663 C CA . ARG A 1 12 ? -1.444 7.392 -40.087 1.00 0.00 154 ARG A CA 7
ATOM 9664 C C . ARG A 1 12 ? -2.628 7.107 -40.994 1.00 0.00 154 ARG A C 7
ATOM 9665 O O . ARG A 1 12 ? -3.490 7.956 -41.209 1.00 0.00 154 ARG A O 7
ATOM 9686 N N . GLN A 1 13 ? -2.691 5.854 -41.432 1.00 0.00 155 GLN A N 7
ATOM 9687 C CA . GLN A 1 13 ? -3.799 5.339 -42.219 1.00 0.00 155 GLN A CA 7
ATOM 9688 C C . GLN A 1 13 ? -3.795 3.809 -42.202 1.00 0.00 155 GLN A C 7
ATOM 9689 O O . GLN A 1 13 ? -3.102 3.197 -41.390 1.00 0.00 155 GLN A O 7
ATOM 9703 N N . THR A 1 14 ? -4.527 3.201 -43.132 1.00 0.00 156 THR A N 7
ATOM 9704 C CA . THR A 1 14 ? -4.567 1.747 -43.257 1.00 0.00 156 THR A CA 7
ATOM 9705 C C . THR A 1 14 ? -4.671 1.365 -44.725 1.00 0.00 156 THR A C 7
ATOM 9706 O O . THR A 1 14 ? -5.037 2.190 -45.562 1.00 0.00 156 THR A O 7
ATOM 9717 N N . PHE A 1 15 ? -4.291 0.133 -45.050 1.00 0.00 157 PHE A N 7
ATOM 9718 C CA . PHE A 1 15 ? -4.290 -0.307 -46.439 1.00 0.00 157 PHE A CA 7
ATOM 9719 C C . PHE A 1 15 ? -5.498 -1.139 -46.810 1.00 0.00 157 PHE A C 7
ATOM 9720 O O . PHE A 1 15 ? -5.393 -2.355 -46.974 1.00 0.00 157 PHE A O 7
ATOM 9737 N N . LYS A 1 16 ? -6.640 -0.489 -46.994 1.00 0.00 158 LYS A N 7
ATOM 9738 C CA . LYS A 1 16 ? -7.842 -1.207 -47.384 1.00 0.00 158 LYS A CA 7
ATOM 9739 C C . LYS A 1 16 ? -7.862 -1.343 -48.895 1.00 0.00 158 LYS A C 7
ATOM 9740 O O . LYS A 1 16 ? -8.730 -0.811 -49.588 1.00 0.00 158 LYS A O 7
ATOM 9759 N N . VAL A 1 17 ? -6.864 -2.066 -49.379 1.00 0.00 159 VAL A N 7
ATOM 9760 C CA . VAL A 1 17 ? -6.672 -2.322 -50.787 1.00 0.00 159 VAL A CA 7
ATOM 9761 C C . VAL A 1 17 ? -7.411 -3.595 -51.188 1.00 0.00 159 VAL A C 7
ATOM 9762 O O . VAL A 1 17 ? -7.639 -4.472 -50.355 1.00 0.00 159 VAL A O 7
ATOM 9775 N N . SER A 1 18 ? -7.762 -3.711 -52.466 1.00 0.00 160 SER A N 7
ATOM 9776 C CA . SER A 1 18 ? -8.447 -4.902 -52.957 1.00 0.00 160 SER A CA 7
ATOM 9777 C C . SER A 1 18 ? -7.428 -5.933 -53.443 1.00 0.00 160 SER A C 7
ATOM 9778 O O . SER A 1 18 ? -7.676 -6.673 -54.395 1.00 0.00 160 SER A O 7
ATOM 9786 N N . LYS A 1 19 ? -6.278 -5.963 -52.776 1.00 0.00 161 LYS A N 7
ATOM 9787 C CA . LYS A 1 19 ? -5.203 -6.876 -53.110 1.00 0.00 161 LYS A CA 7
ATOM 9788 C C . LYS A 1 19 ? -4.357 -7.232 -51.879 1.00 0.00 161 LYS A C 7
ATOM 9789 O O . LYS A 1 19 ? -3.795 -8.325 -51.812 1.00 0.00 161 LYS A O 7
ATOM 9808 N N . VAL A 1 20 ? -4.257 -6.315 -50.903 1.00 0.00 162 VAL A N 7
ATOM 9809 C CA . VAL A 1 20 ? -3.481 -6.562 -49.719 1.00 0.00 162 VAL A CA 7
ATOM 9810 C C . VAL A 1 20 ? -4.406 -6.901 -48.536 1.00 0.00 162 VAL A C 7
ATOM 9811 O O . VAL A 1 20 ? -4.907 -8.021 -48.439 1.00 0.00 162 VAL A O 7
ATOM 9824 N N . GLY A 1 21 ? -4.636 -5.936 -47.656 1.00 0.00 163 GLY A N 7
ATOM 9825 C CA . GLY A 1 21 ? -5.503 -6.145 -46.512 1.00 0.00 163 GLY A CA 7
ATOM 9826 C C . GLY A 1 21 ? -6.029 -4.836 -45.963 1.00 0.00 163 GLY A C 7
ATOM 9827 O O . GLY A 1 21 ? -6.922 -4.213 -46.535 1.00 0.00 163 GLY A O 7
ATOM 9831 N N . THR A 1 22 ? -5.429 -4.428 -44.845 1.00 0.00 164 THR A N 7
ATOM 9832 C CA . THR A 1 22 ? -5.752 -3.183 -44.163 1.00 0.00 164 THR A CA 7
ATOM 9833 C C . THR A 1 22 ? -4.527 -2.709 -43.391 1.00 0.00 164 THR A C 7
ATOM 9834 O O . THR A 1 22 ? -4.637 -2.155 -42.298 1.00 0.00 164 THR A O 7
ATOM 9845 N N . ILE A 1 23 ? -3.352 -2.940 -43.988 1.00 0.00 165 ILE A N 7
ATOM 9846 C CA . ILE A 1 23 ? -2.066 -2.556 -43.401 1.00 0.00 165 ILE A CA 7
ATOM 9847 C C . ILE A 1 23 ? -2.142 -1.157 -42.786 1.00 0.00 165 ILE A C 7
ATOM 9848 O O . ILE A 1 23 ? -2.118 -0.147 -43.489 1.00 0.00 165 ILE A O 7
ATOM 9864 N N . ALA A 1 24 ? -2.260 -1.131 -41.471 1.00 0.00 166 ALA A N 7
ATOM 9865 C CA . ALA A 1 24 ? -2.374 0.109 -40.736 1.00 0.00 166 ALA A CA 7
ATOM 9866 C C . ALA A 1 24 ? -1.028 0.749 -40.446 1.00 0.00 166 ALA A C 7
ATOM 9867 O O . ALA A 1 24 ? -0.169 0.165 -39.787 1.00 0.00 166 ALA A O 7
ATOM 9874 N N . GLY A 1 25 ? -0.872 1.977 -40.915 1.00 0.00 167 GLY A N 7
ATOM 9875 C CA . GLY A 1 25 ? 0.345 2.708 -40.669 1.00 0.00 167 GLY A CA 7
ATOM 9876 C C . GLY A 1 25 ? 0.235 3.479 -39.379 1.00 0.00 167 GLY A C 7
ATOM 9877 O O . GLY A 1 25 ? -0.802 4.069 -39.100 1.00 0.00 167 GLY A O 7
ATOM 9881 N N . CYS A 1 26 ? 1.278 3.444 -38.572 1.00 0.00 168 CYS A N 7
ATOM 9882 C CA . CYS A 1 26 ? 1.268 4.123 -37.293 1.00 0.00 168 CYS A CA 7
ATOM 9883 C C . CYS A 1 26 ? 2.603 4.821 -37.047 1.00 0.00 168 CYS A C 7
ATOM 9884 O O . CYS A 1 26 ? 3.667 4.215 -37.184 1.00 0.00 168 CYS A O 7
ATOM 9892 N N . TYR A 1 27 ? 2.538 6.085 -36.650 1.00 0.00 169 TYR A N 7
ATOM 9893 C CA . TYR A 1 27 ? 3.744 6.852 -36.344 1.00 0.00 169 TYR A CA 7
ATOM 9894 C C . TYR A 1 27 ? 4.103 6.570 -34.891 1.00 0.00 169 TYR A C 7
ATOM 9895 O O . TYR A 1 27 ? 3.256 6.675 -34.020 1.00 0.00 169 TYR A O 7
ATOM 9913 N N . VAL A 1 28 ? 5.336 6.149 -34.638 1.00 0.00 170 VAL A N 7
ATOM 9914 C CA . VAL A 1 28 ? 5.730 5.773 -33.284 1.00 0.00 170 VAL A CA 7
ATOM 9915 C C . VAL A 1 28 ? 6.185 6.953 -32.429 1.00 0.00 170 VAL A C 7
ATOM 9916 O O . VAL A 1 28 ? 6.790 7.908 -32.917 1.00 0.00 170 VAL A O 7
ATOM 9929 N N . THR A 1 29 ? 5.866 6.859 -31.134 1.00 0.00 171 THR A N 7
ATOM 9930 C CA . THR A 1 29 ? 6.210 7.892 -30.161 1.00 0.00 171 THR A CA 7
ATOM 9931 C C . THR A 1 29 ? 6.806 7.309 -28.882 1.00 0.00 171 THR A C 7
ATOM 9932 O O . THR A 1 29 ? 6.970 8.018 -27.889 1.00 0.00 171 THR A O 7
ATOM 9943 N N . ASP A 1 30 ? 7.127 6.026 -28.904 1.00 0.00 172 ASP A N 7
ATOM 9944 C CA . ASP A 1 30 ? 7.697 5.364 -27.750 1.00 0.00 172 ASP A CA 7
ATOM 9945 C C . ASP A 1 30 ? 8.611 4.226 -28.210 1.00 0.00 172 ASP A C 7
ATOM 9946 O O . ASP A 1 30 ? 9.270 4.372 -29.233 1.00 0.00 172 ASP A O 7
ATOM 9955 N N . GLY A 1 31 ? 8.674 3.119 -27.454 1.00 0.00 173 GLY A N 7
ATOM 9956 C CA . GLY A 1 31 ? 9.544 1.985 -27.811 1.00 0.00 173 GLY A CA 7
ATOM 9957 C C . GLY A 1 31 ? 9.641 1.678 -29.314 1.00 0.00 173 GLY A C 7
ATOM 9958 O O . GLY A 1 31 ? 10.287 2.405 -30.067 1.00 0.00 173 GLY A O 7
ATOM 9962 N N . LYS A 1 32 ? 9.029 0.576 -29.741 1.00 0.00 174 LYS A N 7
ATOM 9963 C CA . LYS A 1 32 ? 9.067 0.164 -31.149 1.00 0.00 174 LYS A CA 7
ATOM 9964 C C . LYS A 1 32 ? 7.835 -0.629 -31.538 1.00 0.00 174 LYS A C 7
ATOM 9965 O O . LYS A 1 32 ? 7.439 -1.557 -30.837 1.00 0.00 174 LYS A O 7
ATOM 9984 N N . ILE A 1 33 ? 7.263 -0.322 -32.688 1.00 0.00 175 ILE A N 7
ATOM 9985 C CA . ILE A 1 33 ? 6.118 -1.079 -33.147 1.00 0.00 175 ILE A CA 7
ATOM 9986 C C . ILE A 1 33 ? 6.626 -2.273 -33.952 1.00 0.00 175 ILE A C 7
ATOM 9987 O O . ILE A 1 33 ? 6.794 -2.196 -35.167 1.00 0.00 175 ILE A O 7
ATOM 10003 N N . THR A 1 34 ? 6.914 -3.364 -33.246 1.00 0.00 176 THR A N 7
ATOM 10004 C CA . THR A 1 34 ? 7.453 -4.560 -33.878 1.00 0.00 176 THR A CA 7
ATOM 10005 C C . THR A 1 34 ? 6.372 -5.603 -34.154 1.00 0.00 176 THR A C 7
ATOM 10006 O O . THR A 1 34 ? 5.237 -5.482 -33.690 1.00 0.00 176 THR A O 7
ATOM 10017 N N . ARG A 1 35 ? 6.749 -6.635 -34.906 1.00 0.00 177 ARG A N 7
ATOM 10018 C CA . ARG A 1 35 ? 5.837 -7.720 -35.246 1.00 0.00 177 ARG A CA 7
ATOM 10019 C C . ARG A 1 35 ? 5.513 -8.543 -34.009 1.00 0.00 177 ARG A C 7
ATOM 10020 O O . ARG A 1 35 ? 4.378 -8.975 -33.812 1.00 0.00 177 ARG A O 7
ATOM 10041 N N . ASP A 1 36 ? 6.527 -8.758 -33.179 1.00 0.00 178 ASP A N 7
ATOM 10042 C CA . ASP A 1 36 ? 6.365 -9.534 -31.958 1.00 0.00 178 ASP A CA 7
ATOM 10043 C C . ASP A 1 36 ? 5.956 -8.637 -30.790 1.00 0.00 178 ASP A C 7
ATOM 10044 O O . ASP A 1 36 ? 6.570 -8.663 -29.724 1.00 0.00 178 ASP A O 7
ATOM 10053 N N . SER A 1 37 ? 4.907 -7.847 -30.999 1.00 0.00 179 SER A N 7
ATOM 10054 C CA . SER A 1 37 ? 4.408 -6.945 -29.969 1.00 0.00 179 SER A CA 7
ATOM 10055 C C . SER A 1 37 ? 2.889 -6.870 -30.008 1.00 0.00 179 SER A C 7
ATOM 10056 O O . SER A 1 37 ? 2.267 -7.175 -31.025 1.00 0.00 179 SER A O 7
ATOM 10064 N N . LYS A 1 38 ? 2.302 -6.443 -28.901 1.00 0.00 180 LYS A N 7
ATOM 10065 C CA . LYS A 1 38 ? 0.861 -6.302 -28.809 1.00 0.00 180 LYS A CA 7
ATOM 10066 C C . LYS A 1 38 ? 0.469 -4.902 -29.255 1.00 0.00 180 LYS A C 7
ATOM 10067 O O . LYS A 1 38 ? 1.339 -4.087 -29.566 1.00 0.00 180 LYS A O 7
ATOM 10086 N N . VAL A 1 39 ? -0.826 -4.609 -29.280 1.00 0.00 181 VAL A N 7
ATOM 10087 C CA . VAL A 1 39 ? -1.272 -3.287 -29.685 1.00 0.00 181 VAL A CA 7
ATOM 10088 C C . VAL A 1 39 ? -2.556 -2.881 -28.998 1.00 0.00 181 VAL A C 7
ATOM 10089 O O . VAL A 1 39 ? -3.406 -3.712 -28.679 1.00 0.00 181 VAL A O 7
ATOM 10102 N N . ARG A 1 40 ? -2.679 -1.586 -28.782 1.00 0.00 182 ARG A N 7
ATOM 10103 C CA . ARG A 1 40 ? -3.853 -1.029 -28.136 1.00 0.00 182 ARG A CA 7
ATOM 10104 C C . ARG A 1 40 ? -4.086 0.409 -28.544 1.00 0.00 182 ARG A C 7
ATOM 10105 O O . ARG A 1 40 ? -3.416 1.314 -28.052 1.00 0.00 182 ARG A O 7
ATOM 10126 N N . LEU A 1 41 ? -5.041 0.632 -29.440 1.00 0.00 183 LEU A N 7
ATOM 10127 C CA . LEU A 1 41 ? -5.331 1.969 -29.882 1.00 0.00 183 LEU A CA 7
ATOM 10128 C C . LEU A 1 41 ? -6.531 2.552 -29.134 1.00 0.00 183 LEU A C 7
ATOM 10129 O O . LEU A 1 41 ? -7.231 1.841 -28.411 1.00 0.00 183 LEU A O 7
ATOM 10145 N N . ILE A 1 42 ? -6.745 3.849 -29.301 1.00 0.00 184 ILE A N 7
ATOM 10146 C CA . ILE A 1 42 ? -7.833 4.542 -28.613 1.00 0.00 184 ILE A CA 7
ATOM 10147 C C . ILE A 1 42 ? -8.345 5.737 -29.410 1.00 0.00 184 ILE A C 7
ATOM 10148 O O . ILE A 1 42 ? -7.559 6.499 -29.983 1.00 0.00 184 ILE A O 7
ATOM 10164 N N . ARG A 1 43 ? -9.671 5.901 -29.399 1.00 0.00 185 ARG A N 7
ATOM 10165 C CA . ARG A 1 43 ? -10.331 7.006 -30.072 1.00 0.00 185 ARG A CA 7
ATOM 10166 C C . ARG A 1 43 ? -10.402 8.197 -29.110 1.00 0.00 185 ARG A C 7
ATOM 10167 O O . ARG A 1 43 ? -9.536 8.334 -28.245 1.00 0.00 185 ARG A O 7
ATOM 10188 N N . GLN A 1 44 ? -11.413 9.057 -29.237 1.00 0.00 186 GLN A N 7
ATOM 10189 C CA . GLN A 1 44 ? -11.534 10.204 -28.348 1.00 0.00 186 GLN A CA 7
ATOM 10190 C C . GLN A 1 44 ? -12.451 9.900 -27.166 1.00 0.00 186 GLN A C 7
ATOM 10191 O O . GLN A 1 44 ? -13.075 10.800 -26.605 1.00 0.00 186 GLN A O 7
ATOM 10205 N N . GLY A 1 45 ? -12.522 8.629 -26.791 1.00 0.00 187 GLY A N 7
ATOM 10206 C CA . GLY A 1 45 ? -13.358 8.225 -25.677 1.00 0.00 187 GLY A CA 7
ATOM 10207 C C . GLY A 1 45 ? -12.856 6.966 -24.995 1.00 0.00 187 GLY A C 7
ATOM 10208 O O . GLY A 1 45 ? -12.256 7.022 -23.922 1.00 0.00 187 GLY A O 7
ATOM 10212 N N . ILE A 1 46 ? -13.124 5.826 -25.627 1.00 0.00 188 ILE A N 7
ATOM 10213 C CA . ILE A 1 46 ? -12.725 4.524 -25.099 1.00 0.00 188 ILE A CA 7
ATOM 10214 C C . ILE A 1 46 ? -11.726 3.842 -26.050 1.00 0.00 188 ILE A C 7
ATOM 10215 O O . ILE A 1 46 ? -11.020 4.517 -26.797 1.00 0.00 188 ILE A O 7
ATOM 10231 N N . VAL A 1 47 ? -11.666 2.510 -26.020 1.00 0.00 189 VAL A N 7
ATOM 10232 C CA . VAL A 1 47 ? -10.753 1.755 -26.874 1.00 0.00 189 VAL A CA 7
ATOM 10233 C C . VAL A 1 47 ? -11.373 1.501 -28.232 1.00 0.00 189 VAL A C 7
ATOM 10234 O O . VAL A 1 47 ? -12.557 1.186 -28.350 1.00 0.00 189 VAL A O 7
ATOM 10247 N N . VAL A 1 48 ? -10.548 1.650 -29.253 1.00 0.00 190 VAL A N 7
ATOM 10248 C CA . VAL A 1 48 ? -10.974 1.449 -30.629 1.00 0.00 190 VAL A CA 7
ATOM 10249 C C . VAL A 1 48 ? -10.807 -0.011 -30.988 1.00 0.00 190 VAL A C 7
ATOM 10250 O O . VAL A 1 48 ? -11.637 -0.607 -31.672 1.00 0.00 190 VAL A O 7
ATOM 10263 N N . TYR A 1 49 ? -9.717 -0.575 -30.504 1.00 0.00 191 TYR A N 7
ATOM 10264 C CA . TYR A 1 49 ? -9.407 -1.972 -30.758 1.00 0.00 191 TYR A CA 7
ATOM 10265 C C . TYR A 1 49 ? -8.207 -2.408 -29.931 1.00 0.00 191 TYR A C 7
ATOM 10266 O O . TYR A 1 49 ? -7.397 -1.579 -29.516 1.00 0.00 191 TYR A O 7
ATOM 10284 N N . GLU A 1 50 ? -8.085 -3.706 -29.699 1.00 0.00 192 GLU A N 7
ATOM 10285 C CA . GLU A 1 50 ? -6.967 -4.227 -28.927 1.00 0.00 192 GLU A CA 7
ATOM 10286 C C . GLU A 1 50 ? -6.519 -5.580 -29.454 1.00 0.00 192 GLU A C 7
ATOM 10287 O O . GLU A 1 50 ? -7.280 -6.294 -30.106 1.00 0.00 192 GLU A O 7
ATOM 10299 N N . GLY A 1 51 ? -5.273 -5.920 -29.165 1.00 0.00 193 GLY A N 7
ATOM 10300 C CA . GLY A 1 51 ? -4.723 -7.181 -29.609 1.00 0.00 193 GLY A CA 7
ATOM 10301 C C . GLY A 1 51 ? -3.239 -7.079 -29.863 1.00 0.00 193 GLY A C 7
ATOM 10302 O O . GLY A 1 51 ? -2.490 -6.593 -29.015 1.00 0.00 193 GLY A O 7
ATOM 10306 N N . GLU A 1 52 ? -2.806 -7.538 -31.027 1.00 0.00 194 GLU A N 7
ATOM 10307 C CA . GLU A 1 52 ? -1.410 -7.500 -31.384 1.00 0.00 194 GLU A CA 7
ATOM 10308 C C . GLU A 1 52 ? -1.218 -7.103 -32.815 1.00 0.00 194 GLU A C 7
ATOM 10309 O O . GLU A 1 52 ? -2.170 -6.766 -33.518 1.00 0.00 194 GLU A O 7
ATOM 10321 N N . ILE A 1 53 ? 0.028 -7.129 -33.244 1.00 0.00 195 ILE A N 7
ATOM 10322 C CA . ILE A 1 53 ? 0.333 -6.760 -34.593 1.00 0.00 195 ILE A CA 7
ATOM 10323 C C . ILE A 1 53 ? 0.225 -7.988 -35.491 1.00 0.00 195 ILE A C 7
ATOM 10324 O O . ILE A 1 53 ? 0.593 -9.092 -35.089 1.00 0.00 195 ILE A O 7
ATOM 10340 N N . ASP A 1 54 ? -0.260 -7.794 -36.705 1.00 0.00 196 ASP A N 7
ATOM 10341 C CA . ASP A 1 54 ? -0.386 -8.895 -37.642 1.00 0.00 196 ASP A CA 7
ATOM 10342 C C . ASP A 1 54 ? 0.908 -9.029 -38.439 1.00 0.00 196 ASP A C 7
ATOM 10343 O O . ASP A 1 54 ? 1.549 -10.080 -38.434 1.00 0.00 196 ASP A O 7
ATOM 10352 N N . SER A 1 55 ? 1.295 -7.944 -39.108 1.00 0.00 197 SER A N 7
ATOM 10353 C CA . SER A 1 55 ? 2.523 -7.925 -39.894 1.00 0.00 197 SER A CA 7
ATOM 10354 C C . SER A 1 55 ? 3.103 -6.513 -39.967 1.00 0.00 197 SER A C 7
ATOM 10355 O O . SER A 1 55 ? 2.367 -5.529 -39.914 1.00 0.00 197 SER A O 7
ATOM 10363 N N . LEU A 1 56 ? 4.426 -6.422 -40.090 1.00 0.00 198 LEU A N 7
ATOM 10364 C CA . LEU A 1 56 ? 5.105 -5.128 -40.170 1.00 0.00 198 LEU A CA 7
ATOM 10365 C C . LEU A 1 56 ? 5.881 -4.996 -41.466 1.00 0.00 198 LEU A C 7
ATOM 10366 O O . LEU A 1 56 ? 6.888 -5.669 -41.681 1.00 0.00 198 LEU A O 7
ATOM 10382 N N . LYS A 1 57 ? 5.403 -4.104 -42.319 1.00 0.00 199 LYS A N 7
ATOM 10383 C CA . LYS A 1 57 ? 6.041 -3.846 -43.594 1.00 0.00 199 LYS A CA 7
ATOM 10384 C C . LYS A 1 57 ? 5.798 -2.406 -44.024 1.00 0.00 199 LYS A C 7
ATOM 10385 O O . LYS A 1 57 ? 4.654 -1.969 -44.155 1.00 0.00 199 LYS A O 7
ATOM 10404 N N . ARG A 1 58 ? 6.880 -1.679 -44.245 1.00 0.00 200 ARG A N 7
ATOM 10405 C CA . ARG A 1 58 ? 6.793 -0.285 -44.666 1.00 0.00 200 ARG A CA 7
ATOM 10406 C C . ARG A 1 58 ? 6.700 -0.217 -46.189 1.00 0.00 200 ARG A C 7
ATOM 10407 O O . ARG A 1 58 ? 6.363 -1.208 -46.837 1.00 0.00 200 ARG A O 7
ATOM 10428 N N . TYR A 1 59 ? 7.004 0.940 -46.760 1.00 0.00 201 TYR A N 7
ATOM 10429 C CA . TYR A 1 59 ? 6.955 1.104 -48.204 1.00 0.00 201 TYR A CA 7
ATOM 10430 C C . TYR A 1 59 ? 8.285 0.696 -48.850 1.00 0.00 201 TYR A C 7
ATOM 10431 O O . TYR A 1 59 ? 8.385 0.620 -50.074 1.00 0.00 201 TYR A O 7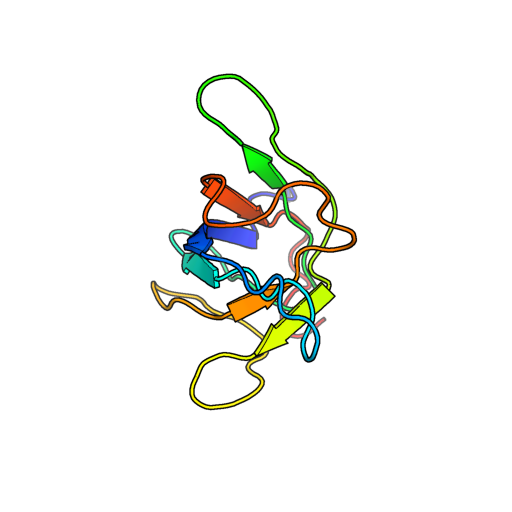
ATOM 10449 N N . LYS A 1 60 ? 9.303 0.430 -48.025 1.00 0.00 202 LYS A N 7
ATOM 10450 C CA . LYS A 1 60 ? 10.598 0.031 -48.511 1.00 0.00 202 LYS A CA 7
ATOM 10451 C C . LYS A 1 60 ? 10.793 -1.480 -48.375 1.00 0.00 202 LYS A C 7
ATOM 10452 O O . LYS A 1 60 ? 11.027 -2.174 -49.365 1.00 0.00 202 LYS A O 7
ATOM 10471 N N . ASP A 1 61 ? 10.694 -1.985 -47.145 1.00 0.00 203 ASP A N 7
ATOM 10472 C CA . ASP A 1 61 ? 10.862 -3.409 -46.894 1.00 0.00 203 ASP A CA 7
ATOM 10473 C C . ASP A 1 61 ? 10.076 -3.846 -45.660 1.00 0.00 203 ASP A C 7
ATOM 10474 O O . ASP A 1 61 ? 9.347 -3.055 -45.063 1.00 0.00 203 ASP A O 7
ATOM 10483 N N . ASP A 1 62 ? 10.241 -5.110 -45.282 1.00 0.00 204 ASP A N 7
ATOM 10484 C CA . ASP A 1 62 ? 9.562 -5.655 -44.118 1.00 0.00 204 ASP A CA 7
ATOM 10485 C C . ASP A 1 62 ? 10.458 -5.575 -42.886 1.00 0.00 204 ASP A C 7
ATOM 10486 O O . ASP A 1 62 ? 11.253 -6.478 -42.627 1.00 0.00 204 ASP A O 7
ATOM 10495 N N . VAL A 1 63 ? 10.336 -4.484 -42.136 1.00 0.00 205 VAL A N 7
ATOM 10496 C CA . VAL A 1 63 ? 11.149 -4.291 -40.939 1.00 0.00 205 VAL A CA 7
ATOM 10497 C C . VAL A 1 63 ? 10.575 -4.997 -39.745 1.00 0.00 205 VAL A C 7
ATOM 10498 O O . VAL A 1 63 ? 9.421 -5.423 -39.744 1.00 0.00 205 VAL A O 7
ATOM 10511 N N . ARG A 1 64 ? 11.413 -5.146 -38.732 1.00 0.00 206 ARG A N 7
ATOM 10512 C CA . ARG A 1 64 ? 11.003 -5.832 -37.539 1.00 0.00 206 ARG A CA 7
ATOM 10513 C C . ARG A 1 64 ? 10.376 -4.888 -36.529 1.00 0.00 206 ARG A C 7
ATOM 10514 O O . ARG A 1 64 ? 9.438 -5.270 -35.845 1.00 0.00 206 ARG A O 7
ATOM 10535 N N . GLU A 1 65 ? 10.895 -3.664 -36.430 1.00 0.00 207 GLU A N 7
ATOM 10536 C CA . GLU A 1 65 ? 10.360 -2.691 -35.472 1.00 0.00 207 GLU A CA 7
ATOM 10537 C C . GLU A 1 65 ? 10.337 -1.277 -36.046 1.00 0.00 207 GLU A C 7
ATOM 10538 O O . GLU A 1 65 ? 10.721 -1.045 -37.192 1.00 0.00 207 GLU A O 7
ATOM 10550 N N . VAL A 1 66 ? 9.899 -0.335 -35.213 1.00 0.00 208 VAL A N 7
ATOM 10551 C CA . VAL A 1 66 ? 9.830 1.079 -35.585 1.00 0.00 208 VAL A CA 7
ATOM 10552 C C . VAL A 1 66 ? 10.000 1.948 -34.339 1.00 0.00 208 VAL A C 7
ATOM 10553 O O . VAL A 1 66 ? 9.029 2.252 -33.649 1.00 0.00 208 VAL A O 7
ATOM 10566 N N . ALA A 1 67 ? 11.239 2.329 -34.043 1.00 0.00 209 ALA A N 7
ATOM 10567 C CA . ALA A 1 67 ? 11.522 3.144 -32.865 1.00 0.00 209 ALA A CA 7
ATOM 10568 C C . ALA A 1 67 ? 12.005 4.542 -33.239 1.00 0.00 209 ALA A C 7
ATOM 10569 O O . ALA A 1 67 ? 12.361 4.804 -34.388 1.00 0.00 209 ALA A O 7
ATOM 10576 N N . GLN A 1 68 ? 12.004 5.437 -32.246 1.00 0.00 210 GLN A N 7
ATOM 10577 C CA . GLN A 1 68 ? 12.429 6.829 -32.418 1.00 0.00 210 GLN A CA 7
ATOM 10578 C C . GLN A 1 68 ? 11.291 7.653 -32.994 1.00 0.00 210 GLN A C 7
ATOM 10579 O O . GLN A 1 68 ? 10.716 8.498 -32.307 1.00 0.00 210 GLN A O 7
ATOM 10593 N N . GLY A 1 69 ? 10.962 7.394 -34.249 1.00 0.00 211 GLY A N 7
ATOM 10594 C CA . GLY A 1 69 ? 9.882 8.110 -34.886 1.00 0.00 211 GLY A CA 7
ATOM 10595 C C . GLY A 1 69 ? 9.689 7.696 -36.329 1.00 0.00 211 GLY A C 7
ATOM 10596 O O . GLY A 1 69 ? 9.401 8.530 -37.188 1.00 0.00 211 GLY A O 7
ATOM 10600 N N . TYR A 1 70 ? 9.857 6.408 -36.601 1.00 0.00 212 TYR A N 7
ATOM 10601 C CA . TYR A 1 70 ? 9.707 5.891 -37.954 1.00 0.00 212 TYR A CA 7
ATOM 10602 C C . TYR A 1 70 ? 8.321 5.297 -38.166 1.00 0.00 212 TYR A C 7
ATOM 10603 O O . TYR A 1 70 ? 7.806 4.574 -37.312 1.00 0.00 212 TYR A O 7
ATOM 10621 N N . GLU A 1 71 ? 7.720 5.611 -39.309 1.00 0.00 213 GLU A N 7
ATOM 10622 C CA . GLU A 1 71 ? 6.395 5.111 -39.637 1.00 0.00 213 GLU A CA 7
ATOM 10623 C C . GLU A 1 71 ? 6.499 3.804 -40.412 1.00 0.00 213 GLU A C 7
ATOM 10624 O O . GLU A 1 71 ? 7.430 3.603 -41.190 1.00 0.00 213 GLU A O 7
ATOM 10636 N N . CYS A 1 72 ? 5.535 2.921 -40.194 1.00 0.00 214 CYS A N 7
ATOM 10637 C CA . CYS A 1 72 ? 5.506 1.629 -40.869 1.00 0.00 214 CYS A CA 7
ATOM 10638 C C . CYS A 1 72 ? 4.073 1.143 -41.030 1.00 0.00 214 CYS A C 7
ATOM 10639 O O . CYS A 1 72 ? 3.242 1.338 -40.143 1.00 0.00 214 CYS A O 7
ATOM 10647 N N . GLY A 1 73 ? 3.790 0.507 -42.159 1.00 0.00 215 GLY A N 7
ATOM 10648 C CA . GLY A 1 73 ? 2.455 0.001 -42.406 1.00 0.00 215 GLY A CA 7
ATOM 10649 C C . GLY A 1 73 ? 2.282 -1.413 -41.896 1.00 0.00 215 GLY A C 7
ATOM 10650 O O . GLY A 1 73 ? 2.765 -2.364 -42.512 1.00 0.00 215 GLY A O 7
ATOM 10654 N N . LEU A 1 74 ? 1.600 -1.559 -40.762 1.00 0.00 216 LEU A N 7
ATOM 10655 C CA . LEU A 1 74 ? 1.381 -2.865 -40.177 1.00 0.00 216 LEU A CA 7
ATOM 10656 C C . LEU A 1 74 ? -0.085 -3.093 -39.861 1.00 0.00 216 LEU A C 7
ATOM 10657 O O . LEU A 1 74 ? -0.783 -2.191 -39.401 1.00 0.00 216 LEU A O 7
ATOM 10673 N N . THR A 1 75 ? -0.535 -4.319 -40.055 1.00 0.00 217 THR A N 7
ATOM 10674 C CA . THR A 1 75 ? -1.904 -4.672 -39.734 1.00 0.00 217 THR A CA 7
ATOM 10675 C C . THR A 1 75 ? -1.961 -5.001 -38.251 1.00 0.00 217 THR A C 7
ATOM 10676 O O . THR A 1 75 ? -1.009 -5.557 -37.709 1.00 0.00 217 THR A O 7
ATOM 10687 N N . ILE A 1 76 ? -3.047 -4.641 -37.582 1.00 0.00 218 ILE A N 7
ATOM 10688 C CA . ILE A 1 76 ? -3.162 -4.898 -36.156 1.00 0.00 218 ILE A CA 7
ATOM 10689 C C . ILE A 1 76 ? -4.135 -6.047 -35.903 1.00 0.00 218 ILE A C 7
ATOM 10690 O O . ILE A 1 76 ? -5.341 -5.839 -35.780 1.00 0.00 218 ILE A O 7
ATOM 10706 N N . LYS A 1 77 ? -3.599 -7.270 -35.830 1.00 0.00 219 LYS A N 7
ATOM 10707 C CA . LYS A 1 77 ? -4.422 -8.454 -35.588 1.00 0.00 219 LYS A CA 7
ATOM 10708 C C . LYS A 1 77 ? -5.686 -8.430 -36.460 1.00 0.00 219 LYS A C 7
ATOM 10709 O O . LYS A 1 77 ? -5.639 -7.966 -37.600 1.00 0.00 219 LYS A O 7
ATOM 10728 N N . ASN A 1 78 ? -6.798 -8.916 -35.938 1.00 0.00 220 ASN A N 7
ATOM 10729 C CA . ASN A 1 78 ? -8.033 -8.928 -36.689 1.00 0.00 220 ASN A CA 7
ATOM 10730 C C . ASN A 1 78 ? -8.790 -7.608 -36.513 1.00 0.00 220 ASN A C 7
ATOM 10731 O O . ASN A 1 78 ? -9.920 -7.585 -36.027 1.00 0.00 220 ASN A O 7
ATOM 10742 N N . PHE A 1 79 ? -8.157 -6.509 -36.935 1.00 0.00 221 PHE A N 7
ATOM 10743 C CA . PHE A 1 79 ? -8.771 -5.183 -36.845 1.00 0.00 221 PHE A CA 7
ATOM 10744 C C . PHE A 1 79 ? -10.126 -5.060 -37.532 1.00 0.00 221 PHE A C 7
ATOM 10745 O O . PHE A 1 79 ? -10.247 -5.214 -38.747 1.00 0.00 221 PHE A O 7
ATOM 10762 N N . ASN A 1 80 ? -11.131 -4.702 -36.729 1.00 0.00 222 ASN A N 7
ATOM 10763 C CA . ASN A 1 80 ? -12.469 -4.459 -37.226 1.00 0.00 222 ASN A CA 7
ATOM 10764 C C . ASN A 1 80 ? -12.526 -3.036 -37.777 1.00 0.00 222 ASN A C 7
ATOM 10765 O O . ASN A 1 80 ? -12.967 -2.816 -38.906 1.00 0.00 222 ASN A O 7
ATOM 10776 N N . ASP A 1 81 ? -12.029 -2.068 -36.988 1.00 0.00 223 ASP A N 7
ATOM 10777 C CA . ASP A 1 81 ? -11.987 -0.670 -37.440 1.00 0.00 223 ASP A CA 7
ATOM 10778 C C . ASP A 1 81 ? -10.763 -0.444 -38.322 1.00 0.00 223 ASP A C 7
ATOM 10779 O O . ASP A 1 81 ? -9.679 -0.944 -38.034 1.00 0.00 223 ASP A O 7
ATOM 10788 N N . ILE A 1 82 ? -10.940 0.294 -39.415 1.00 0.00 224 ILE A N 7
ATOM 10789 C CA . ILE A 1 82 ? -9.836 0.548 -40.334 1.00 0.00 224 ILE A CA 7
ATOM 10790 C C . ILE A 1 82 ? -9.741 2.008 -40.744 1.00 0.00 224 ILE A C 7
ATOM 10791 O O . ILE A 1 82 ? -10.540 2.842 -40.323 1.00 0.00 224 ILE A O 7
ATOM 10807 N N . LYS A 1 83 ? -8.733 2.290 -41.571 1.00 0.00 225 LYS A N 7
ATOM 10808 C CA . LYS A 1 83 ? -8.449 3.639 -42.074 1.00 0.00 225 LYS A CA 7
ATOM 10809 C C . LYS A 1 83 ? -8.236 4.596 -40.912 1.00 0.00 225 LYS A C 7
ATOM 10810 O O . LYS A 1 83 ? -9.152 4.821 -40.125 1.00 0.00 225 LYS A O 7
ATOM 10829 N N . GLU A 1 84 ? -7.014 5.154 -40.833 1.00 0.00 226 GLU A N 7
ATOM 10830 C CA . GLU A 1 84 ? -6.591 6.113 -39.773 1.00 0.00 226 GLU A CA 7
ATOM 10831 C C . GLU A 1 84 ? -7.608 6.280 -38.658 1.00 0.00 226 GLU A C 7
ATOM 10832 O O . GLU A 1 84 ? -8.157 7.362 -38.438 1.00 0.00 226 GLU A O 7
ATOM 10844 N N . GLY A 1 85 ? -7.844 5.187 -37.955 1.00 0.00 227 GLY A N 7
ATOM 10845 C CA . GLY A 1 85 ? -8.777 5.210 -36.870 1.00 0.00 227 GLY A CA 7
ATOM 10846 C C . GLY A 1 85 ? -8.330 6.133 -35.761 1.00 0.00 227 GLY A C 7
ATOM 10847 O O . GLY A 1 85 ? -8.966 7.155 -35.507 1.00 0.00 227 GLY A O 7
ATOM 10851 N N . ASP A 1 86 ? -7.231 5.782 -35.095 1.00 0.00 228 ASP A N 7
ATOM 10852 C CA . ASP A 1 86 ? -6.735 6.631 -34.006 1.00 0.00 228 ASP A CA 7
ATOM 10853 C C . ASP A 1 86 ? -5.284 6.340 -33.577 1.00 0.00 228 ASP A C 7
ATOM 10854 O O . ASP A 1 86 ? -4.464 5.904 -34.375 1.00 0.00 228 ASP A O 7
ATOM 10863 N N . VAL A 1 87 ? -4.980 6.584 -32.290 1.00 0.00 229 VAL A N 7
ATOM 10864 C CA . VAL A 1 87 ? -3.642 6.351 -31.748 1.00 0.00 229 VAL A CA 7
ATOM 10865 C C . VAL A 1 87 ? -3.520 4.919 -31.246 1.00 0.00 229 VAL A C 7
ATOM 10866 O O . VAL A 1 87 ? -4.377 4.462 -30.504 1.00 0.00 229 VAL A O 7
ATOM 10879 N N . ILE A 1 88 ? -2.449 4.229 -31.654 1.00 0.00 230 ILE A N 7
ATOM 10880 C CA . ILE A 1 88 ? -2.217 2.841 -31.259 1.00 0.00 230 ILE A CA 7
ATOM 10881 C C . ILE A 1 88 ? -1.199 2.759 -30.120 1.00 0.00 230 ILE A C 7
ATOM 10882 O O . ILE A 1 88 ? -0.405 3.680 -29.930 1.00 0.00 230 ILE A O 7
ATOM 10898 N N . GLU A 1 89 ? -1.218 1.661 -29.358 1.00 0.00 231 GLU A N 7
ATOM 10899 C CA . GLU A 1 89 ? -0.268 1.515 -28.246 1.00 0.00 231 GLU A CA 7
ATOM 10900 C C . GLU A 1 89 ? 0.145 0.069 -28.022 1.00 0.00 231 GLU A C 7
ATOM 10901 O O . GLU A 1 89 ? -0.648 -0.758 -27.586 1.00 0.00 231 GLU A O 7
ATOM 10913 N N . ALA A 1 90 ? 1.408 -0.219 -28.295 1.00 0.00 232 ALA A N 7
ATOM 10914 C CA . ALA A 1 90 ? 1.939 -1.557 -28.111 1.00 0.00 232 ALA A CA 7
ATOM 10915 C C . ALA A 1 90 ? 2.455 -1.722 -26.686 1.00 0.00 232 ALA A C 7
ATOM 10916 O O . ALA A 1 90 ? 3.144 -0.846 -26.162 1.00 0.00 232 ALA A O 7
ATOM 10923 N N . TYR A 1 91 ? 2.101 -2.837 -26.053 1.00 0.00 233 TYR A N 7
ATOM 10924 C CA . TYR A 1 91 ? 2.520 -3.089 -24.669 1.00 0.00 233 TYR A CA 7
ATOM 10925 C C . TYR A 1 91 ? 3.004 -4.526 -24.475 1.00 0.00 233 TYR A C 7
ATOM 10926 O O . TYR A 1 91 ? 2.244 -5.472 -24.682 1.00 0.00 233 TYR A O 7
ATOM 10944 N N . VAL A 1 92 ? 4.264 -4.679 -24.055 1.00 0.00 234 VAL A N 7
ATOM 10945 C CA . VAL A 1 92 ? 4.841 -6.003 -23.818 1.00 0.00 234 VAL A CA 7
ATOM 10946 C C . VAL A 1 92 ? 6.060 -5.909 -22.906 1.00 0.00 234 VAL A C 7
ATOM 10947 O O . VAL A 1 92 ? 7.108 -5.412 -23.314 1.00 0.00 234 VAL A O 7
ATOM 10960 N N . MET A 1 93 ? 5.926 -6.425 -21.691 1.00 0.00 235 MET A N 7
ATOM 10961 C CA . MET A 1 93 ? 7.017 -6.431 -20.730 1.00 0.00 235 MET A CA 7
ATOM 10962 C C . MET A 1 93 ? 7.865 -7.681 -20.954 1.00 0.00 235 MET A C 7
ATOM 10963 O O . MET A 1 93 ? 7.997 -8.533 -20.074 1.00 0.00 235 MET A O 7
ATOM 10977 N N . GLN A 1 94 ? 8.405 -7.796 -22.166 1.00 0.00 236 GLN A N 7
ATOM 10978 C CA . GLN A 1 94 ? 9.205 -8.949 -22.556 1.00 0.00 236 GLN A CA 7
ATOM 10979 C C . GLN A 1 94 ? 10.520 -8.520 -23.234 1.00 0.00 236 GLN A C 7
ATOM 10980 O O . GLN A 1 94 ? 11.109 -7.503 -22.867 1.00 0.00 236 GLN A O 7
ATOM 10994 N N . GLU A 1 95 ? 10.974 -9.299 -24.215 1.00 0.00 237 GLU A N 7
ATOM 10995 C CA . GLU A 1 95 ? 12.199 -9.022 -24.938 1.00 0.00 237 GLU A CA 7
ATOM 10996 C C . GLU A 1 95 ? 11.909 -9.004 -26.431 1.00 0.00 237 GLU A C 7
ATOM 10997 O O . GLU A 1 95 ? 12.362 -9.865 -27.186 1.00 0.00 237 GLU A O 7
ATOM 11009 N N . VAL A 1 96 ? 11.125 -8.022 -26.831 1.00 0.00 238 VAL A N 7
ATOM 11010 C CA . VAL A 1 96 ? 10.721 -7.866 -28.228 1.00 0.00 238 VAL A CA 7
ATOM 11011 C C . VAL A 1 96 ? 11.795 -7.130 -29.024 1.00 0.00 238 VAL A C 7
ATOM 11012 O O . VAL A 1 96 ? 12.653 -6.459 -28.450 1.00 0.00 238 VAL A O 7
ATOM 11025 N N . ALA A 1 97 ? 11.748 -7.274 -30.356 1.00 0.00 239 ALA A N 7
ATOM 11026 C CA . ALA A 1 97 ? 12.720 -6.642 -31.262 1.00 0.00 239 ALA A CA 7
ATOM 11027 C C . ALA A 1 97 ? 14.017 -7.444 -31.327 1.00 0.00 239 ALA A C 7
ATOM 11028 O O . ALA A 1 97 ? 14.454 -7.845 -32.404 1.00 0.00 239 ALA A O 7
ATOM 11035 N N . ARG A 1 98 ? 14.632 -7.669 -30.170 1.00 0.00 240 ARG A N 7
ATOM 11036 C CA . ARG A 1 98 ? 15.873 -8.416 -30.091 1.00 0.00 240 ARG A CA 7
ATOM 11037 C C . ARG A 1 98 ? 15.645 -9.914 -29.907 1.00 0.00 240 ARG A C 7
ATOM 11038 O O . ARG A 1 98 ? 16.585 -10.709 -29.936 1.00 0.00 240 ARG A O 7
ATOM 11059 N N . ALA A 1 99 ? 14.399 -10.282 -29.722 1.00 0.00 241 ALA A N 7
ATOM 11060 C CA . ALA A 1 99 ? 14.020 -11.676 -29.531 1.00 0.00 241 ALA A CA 7
ATOM 11061 C C . ALA A 1 99 ? 14.416 -12.522 -30.737 1.00 0.00 241 ALA A C 7
ATOM 11068 N N . TYR A 1 1 ? 15.317 -0.923 -20.766 1.00 0.00 143 TYR A N 8
ATOM 11069 C CA . TYR A 1 1 ? 13.970 -1.271 -21.286 1.00 0.00 143 TYR A CA 8
ATOM 11070 C C . TYR A 1 1 ? 12.871 -0.744 -20.368 1.00 0.00 143 TYR A C 8
ATOM 11071 O O . TYR A 1 1 ? 13.144 -0.021 -19.410 1.00 0.00 143 TYR A O 8
ATOM 11091 N N . GLU A 1 2 ? 11.630 -1.112 -20.666 1.00 0.00 144 GLU A N 8
ATOM 11092 C CA . GLU A 1 2 ? 10.491 -0.675 -19.868 1.00 0.00 144 GLU A CA 8
ATOM 11093 C C . GLU A 1 2 ? 9.403 -1.744 -19.839 1.00 0.00 144 GLU A C 8
ATOM 11094 O O . GLU A 1 2 ? 9.130 -2.394 -20.849 1.00 0.00 144 GLU A O 8
ATOM 11106 N N . GLU A 1 3 ? 8.786 -1.923 -18.676 1.00 0.00 145 GLU A N 8
ATOM 11107 C CA . GLU A 1 3 ? 7.739 -2.900 -18.499 1.00 0.00 145 GLU A CA 8
ATOM 11108 C C . GLU A 1 3 ? 6.355 -2.267 -18.652 1.00 0.00 145 GLU A C 8
ATOM 11109 O O . GLU A 1 3 ? 5.415 -2.629 -17.946 1.00 0.00 145 GLU A O 8
ATOM 11121 N N . LYS A 1 4 ? 6.240 -1.325 -19.582 1.00 0.00 146 LYS A N 8
ATOM 11122 C CA . LYS A 1 4 ? 4.973 -0.644 -19.833 1.00 0.00 146 LYS A CA 8
ATOM 11123 C C . LYS A 1 4 ? 4.713 -0.547 -21.337 1.00 0.00 146 LYS A C 8
ATOM 11124 O O . LYS A 1 4 ? 4.000 -1.376 -21.903 1.00 0.00 146 LYS A O 8
ATOM 11143 N N . VAL A 1 5 ? 5.304 0.455 -21.986 1.00 0.00 147 VAL A N 8
ATOM 11144 C CA . VAL A 1 5 ? 5.139 0.630 -23.422 1.00 0.00 147 VAL A CA 8
ATOM 11145 C C . VAL A 1 5 ? 6.327 0.080 -24.165 1.00 0.00 147 VAL A C 8
ATOM 11146 O O . VAL A 1 5 ? 7.473 0.245 -23.748 1.00 0.00 147 VAL A O 8
ATOM 11159 N N . ILE A 1 6 ? 6.046 -0.551 -25.283 1.00 0.00 148 ILE A N 8
ATOM 11160 C CA . ILE A 1 6 ? 7.102 -1.110 -26.115 1.00 0.00 148 ILE A CA 8
ATOM 11161 C C . ILE A 1 6 ? 6.918 -0.705 -27.583 1.00 0.00 148 ILE A C 8
ATOM 11162 O O . ILE A 1 6 ? 7.746 -1.047 -28.412 1.00 0.00 148 ILE A O 8
ATOM 11178 N N . GLY A 1 7 ? 5.839 0.029 -27.896 1.00 0.00 149 GLY A N 8
ATOM 11179 C CA . GLY A 1 7 ? 5.601 0.455 -29.262 1.00 0.00 149 GLY A CA 8
ATOM 11180 C C . GLY A 1 7 ? 4.349 1.303 -29.381 1.00 0.00 149 GLY A C 8
ATOM 11181 O O . GLY A 1 7 ? 3.328 0.851 -29.896 1.00 0.00 149 GLY A O 8
ATOM 11185 N N . GLN A 1 8 ? 4.431 2.539 -28.912 1.00 0.00 150 GLN A N 8
ATOM 11186 C CA . GLN A 1 8 ? 3.299 3.456 -28.972 1.00 0.00 150 GLN A CA 8
ATOM 11187 C C . GLN A 1 8 ? 3.361 4.258 -30.244 1.00 0.00 150 GLN A C 8
ATOM 11188 O O . GLN A 1 8 ? 4.427 4.738 -30.632 1.00 0.00 150 GLN A O 8
ATOM 11202 N N . ALA A 1 9 ? 2.229 4.380 -30.915 1.00 0.00 151 ALA A N 8
ATOM 11203 C CA . ALA A 1 9 ? 2.202 5.095 -32.160 1.00 0.00 151 ALA A CA 8
ATOM 11204 C C . ALA A 1 9 ? 0.852 5.723 -32.439 1.00 0.00 151 ALA A C 8
ATOM 11205 O O . ALA A 1 9 ? -0.112 5.528 -31.702 1.00 0.00 151 ALA A O 8
ATOM 11212 N N . GLU A 1 10 ? 0.805 6.478 -33.522 1.00 0.00 152 GLU A N 8
ATOM 11213 C CA . GLU A 1 10 ? -0.407 7.152 -33.945 1.00 0.00 152 GLU A CA 8
ATOM 11214 C C . GLU A 1 10 ? -0.806 6.686 -35.340 1.00 0.00 152 GLU A C 8
ATOM 11215 O O . GLU A 1 10 ? 0.009 6.718 -36.259 1.00 0.00 152 GLU A O 8
ATOM 11227 N N . VAL A 1 11 ? -2.053 6.238 -35.500 1.00 0.00 153 VAL A N 8
ATOM 11228 C CA . VAL A 1 11 ? -2.509 5.754 -36.800 1.00 0.00 153 VAL A CA 8
ATOM 11229 C C . VAL A 1 11 ? -2.366 6.810 -37.878 1.00 0.00 153 VAL A C 8
ATOM 11230 O O . VAL A 1 11 ? -2.883 7.921 -37.766 1.00 0.00 153 VAL A O 8
ATOM 11243 N N . ARG A 1 12 ? -1.732 6.417 -38.944 1.00 0.00 154 ARG A N 8
ATOM 11244 C CA . ARG A 1 12 ? -1.592 7.257 -40.086 1.00 0.00 154 ARG A CA 8
ATOM 11245 C C . ARG A 1 12 ? -2.804 6.947 -40.946 1.00 0.00 154 ARG A C 8
ATOM 11246 O O . ARG A 1 12 ? -3.640 7.805 -41.213 1.00 0.00 154 ARG A O 8
ATOM 11267 N N . GLN A 1 13 ? -2.917 5.666 -41.283 1.00 0.00 155 GLN A N 8
ATOM 11268 C CA . GLN A 1 13 ? -4.056 5.127 -42.007 1.00 0.00 155 GLN A CA 8
ATOM 11269 C C . GLN A 1 13 ? -4.094 3.602 -41.881 1.00 0.00 155 GLN A C 8
ATOM 11270 O O . GLN A 1 13 ? -3.367 3.022 -41.076 1.00 0.00 155 GLN A O 8
ATOM 11284 N N . THR A 1 14 ? -4.905 2.960 -42.717 1.00 0.00 156 THR A N 8
ATOM 11285 C CA . THR A 1 14 ? -4.996 1.500 -42.740 1.00 0.00 156 THR A CA 8
ATOM 11286 C C . THR A 1 14 ? -5.375 1.021 -44.128 1.00 0.00 156 THR A C 8
ATOM 11287 O O . THR A 1 14 ? -6.046 1.731 -44.877 1.00 0.00 156 THR A O 8
ATOM 11298 N N . PHE A 1 15 ? -4.918 -0.173 -44.484 1.00 0.00 157 PHE A N 8
ATOM 11299 C CA . PHE A 1 15 ? -5.191 -0.716 -45.803 1.00 0.00 157 PHE A CA 8
ATOM 11300 C C . PHE A 1 15 ? -6.404 -1.620 -45.819 1.00 0.00 157 PHE A C 8
ATOM 11301 O O . PHE A 1 15 ? -6.282 -2.832 -45.979 1.00 0.00 157 PHE A O 8
ATOM 11318 N N . LYS A 1 16 ? -7.585 -1.023 -45.697 1.00 0.00 158 LYS A N 8
ATOM 11319 C CA . LYS A 1 16 ? -8.821 -1.788 -45.731 1.00 0.00 158 LYS A CA 8
ATOM 11320 C C . LYS A 1 16 ? -9.257 -1.956 -47.177 1.00 0.00 158 LYS A C 8
ATOM 11321 O O . LYS A 1 16 ? -10.323 -1.501 -47.592 1.00 0.00 158 LYS A O 8
ATOM 11340 N N . VAL A 1 17 ? -8.390 -2.616 -47.930 1.00 0.00 159 VAL A N 8
ATOM 11341 C CA . VAL A 1 17 ? -8.597 -2.881 -49.337 1.00 0.00 159 VAL A CA 8
ATOM 11342 C C . VAL A 1 17 ? -9.329 -4.205 -49.510 1.00 0.00 159 VAL A C 8
ATOM 11343 O O . VAL A 1 17 ? -9.245 -5.078 -48.648 1.00 0.00 159 VAL A O 8
ATOM 11356 N N . SER A 1 18 ? -10.026 -4.370 -50.629 1.00 0.00 160 SER A N 8
ATOM 11357 C CA . SER A 1 18 ? -10.735 -5.616 -50.890 1.00 0.00 160 SER A CA 8
ATOM 11358 C C . SER A 1 18 ? -9.843 -6.615 -51.628 1.00 0.00 160 SER A C 8
ATOM 11359 O O . SER A 1 18 ? -10.332 -7.538 -52.280 1.00 0.00 160 SER A O 8
ATOM 11367 N N . LYS A 1 19 ? -8.532 -6.424 -51.512 1.00 0.00 161 LYS A N 8
ATOM 11368 C CA . LYS A 1 19 ? -7.563 -7.294 -52.150 1.00 0.00 161 LYS A CA 8
ATOM 11369 C C . LYS A 1 19 ? -6.242 -7.359 -51.364 1.00 0.00 161 LYS A C 8
ATOM 11370 O O . LYS A 1 19 ? -5.277 -7.958 -51.839 1.00 0.00 161 LYS A O 8
ATOM 11389 N N . VAL A 1 20 ? -6.183 -6.758 -50.163 1.00 0.00 162 VAL A N 8
ATOM 11390 C CA . VAL A 1 20 ? -4.980 -6.788 -49.370 1.00 0.00 162 VAL A CA 8
ATOM 11391 C C . VAL A 1 20 ? -5.309 -7.216 -47.931 1.00 0.00 162 VAL A C 8
ATOM 11392 O O . VAL A 1 20 ? -5.479 -8.405 -47.662 1.00 0.00 162 VAL A O 8
ATOM 11405 N N . GLY A 1 21 ? -5.415 -6.259 -47.019 1.00 0.00 163 GLY A N 8
ATOM 11406 C CA . GLY A 1 21 ? -5.741 -6.563 -45.641 1.00 0.00 163 GLY A CA 8
ATOM 11407 C C . GLY A 1 21 ? -6.312 -5.359 -44.924 1.00 0.00 163 GLY A C 8
ATOM 11408 O O . GLY A 1 21 ? -7.398 -4.877 -45.243 1.00 0.00 163 GLY A O 8
ATOM 11412 N N . THR A 1 22 ? -5.533 -4.872 -43.961 1.00 0.00 164 THR A N 8
ATOM 11413 C CA . THR A 1 22 ? -5.867 -3.695 -43.169 1.00 0.00 164 THR A CA 8
ATOM 11414 C C . THR A 1 22 ? -4.582 -3.047 -42.669 1.00 0.00 164 THR A C 8
ATOM 11415 O O . THR A 1 22 ? -4.545 -2.469 -41.584 1.00 0.00 164 THR A O 8
ATOM 11426 N N . ILE A 1 23 ? -3.525 -3.163 -43.480 1.00 0.00 165 ILE A N 8
ATOM 11427 C CA . ILE A 1 23 ? -2.208 -2.611 -43.168 1.00 0.00 165 ILE A CA 8
ATOM 11428 C C . ILE A 1 23 ? -2.318 -1.221 -42.541 1.00 0.00 165 ILE A C 8
ATOM 11429 O O . ILE A 1 23 ? -2.413 -0.209 -43.234 1.00 0.00 165 ILE A O 8
ATOM 11445 N N . ALA A 1 24 ? -2.318 -1.210 -41.224 1.00 0.00 166 ALA A N 8
ATOM 11446 C CA . ALA A 1 24 ? -2.433 0.012 -40.465 1.00 0.00 166 ALA A CA 8
ATOM 11447 C C . ALA A 1 24 ? -1.086 0.670 -40.241 1.00 0.00 166 ALA A C 8
ATOM 11448 O O . ALA A 1 24 ? -0.235 0.147 -39.522 1.00 0.00 166 ALA A O 8
ATOM 11455 N N . GLY A 1 25 ? -0.915 1.839 -40.837 1.00 0.00 167 GLY A N 8
ATOM 11456 C CA . GLY A 1 25 ? 0.315 2.571 -40.666 1.00 0.00 167 GLY A CA 8
ATOM 11457 C C . GLY A 1 25 ? 0.222 3.456 -39.453 1.00 0.00 167 GLY A C 8
ATOM 11458 O O . GLY A 1 25 ? -0.728 4.208 -39.315 1.00 0.00 167 GLY A O 8
ATOM 11462 N N . CYS A 1 26 ? 1.178 3.333 -38.551 1.00 0.00 168 CYS A N 8
ATOM 11463 C CA . CYS A 1 26 ? 1.174 4.103 -37.321 1.00 0.00 168 CYS A CA 8
ATOM 11464 C C . CYS A 1 26 ? 2.526 4.781 -37.111 1.00 0.00 168 CYS A C 8
ATOM 11465 O O . CYS A 1 26 ? 3.573 4.147 -37.245 1.00 0.00 168 CYS A O 8
ATOM 11473 N N . TYR A 1 27 ? 2.499 6.058 -36.745 1.00 0.00 169 TYR A N 8
ATOM 11474 C CA . TYR A 1 27 ? 3.733 6.791 -36.477 1.00 0.00 169 TYR A CA 8
ATOM 11475 C C . TYR A 1 27 ? 4.107 6.546 -35.027 1.00 0.00 169 TYR A C 8
ATOM 11476 O O . TYR A 1 27 ? 3.261 6.641 -34.151 1.00 0.00 169 TYR A O 8
ATOM 11494 N N . VAL A 1 28 ? 5.352 6.171 -34.778 1.00 0.00 170 VAL A N 8
ATOM 11495 C CA . VAL A 1 28 ? 5.769 5.830 -33.424 1.00 0.00 170 VAL A CA 8
ATOM 11496 C C . VAL A 1 28 ? 6.203 7.039 -32.601 1.00 0.00 170 VAL A C 8
ATOM 11497 O O . VAL A 1 28 ? 6.729 8.022 -33.124 1.00 0.00 170 VAL A O 8
ATOM 11510 N N . THR A 1 29 ? 5.961 6.935 -31.291 1.00 0.00 171 THR A N 8
ATOM 11511 C CA . THR A 1 29 ? 6.301 7.990 -30.343 1.00 0.00 171 THR A CA 8
ATOM 11512 C C . THR A 1 29 ? 6.817 7.424 -29.022 1.00 0.00 171 THR A C 8
ATOM 11513 O O . THR A 1 29 ? 6.869 8.131 -28.017 1.00 0.00 171 THR A O 8
ATOM 11524 N N . ASP A 1 30 ? 7.188 6.152 -29.022 1.00 0.00 172 ASP A N 8
ATOM 11525 C CA . ASP A 1 30 ? 7.682 5.505 -27.826 1.00 0.00 172 ASP A CA 8
ATOM 11526 C C . ASP A 1 30 ? 8.676 4.400 -28.211 1.00 0.00 172 ASP A C 8
ATOM 11527 O O . ASP A 1 30 ? 9.458 4.593 -29.138 1.00 0.00 172 ASP A O 8
ATOM 11536 N N . GLY A 1 31 ? 8.671 3.274 -27.499 1.00 0.00 173 GLY A N 8
ATOM 11537 C CA . GLY A 1 31 ? 9.606 2.181 -27.789 1.00 0.00 173 GLY A CA 8
ATOM 11538 C C . GLY A 1 31 ? 9.742 1.821 -29.273 1.00 0.00 173 GLY A C 8
ATOM 11539 O O . GLY A 1 31 ? 10.329 2.566 -30.057 1.00 0.00 173 GLY A O 8
ATOM 11543 N N . LYS A 1 32 ? 9.228 0.651 -29.648 1.00 0.00 174 LYS A N 8
ATOM 11544 C CA . LYS A 1 32 ? 9.312 0.169 -31.032 1.00 0.00 174 LYS A CA 8
ATOM 11545 C C . LYS A 1 32 ? 8.144 -0.731 -31.367 1.00 0.00 174 LYS A C 8
ATOM 11546 O O . LYS A 1 32 ? 7.915 -1.727 -30.681 1.00 0.00 174 LYS A O 8
ATOM 11565 N N . ILE A 1 33 ? 7.435 -0.439 -32.443 1.00 0.00 175 ILE A N 8
ATOM 11566 C CA . ILE A 1 33 ? 6.341 -1.303 -32.822 1.00 0.00 175 ILE A CA 8
ATOM 11567 C C . ILE A 1 33 ? 6.858 -2.402 -33.738 1.00 0.00 175 ILE A C 8
ATOM 11568 O O . ILE A 1 33 ? 7.337 -2.141 -34.840 1.00 0.00 175 ILE A O 8
ATOM 11584 N N . THR A 1 34 ? 6.806 -3.631 -33.249 1.00 0.00 176 THR A N 8
ATOM 11585 C CA . THR A 1 34 ? 7.322 -4.768 -34.002 1.00 0.00 176 THR A CA 8
ATOM 11586 C C . THR A 1 34 ? 6.270 -5.860 -34.179 1.00 0.00 176 THR A C 8
ATOM 11587 O O . THR A 1 34 ? 5.214 -5.832 -33.548 1.00 0.00 176 THR A O 8
ATOM 11598 N N . ARG A 1 35 ? 6.583 -6.828 -35.038 1.00 0.00 177 ARG A N 8
ATOM 11599 C CA . ARG A 1 35 ? 5.685 -7.943 -35.301 1.00 0.00 177 ARG A CA 8
ATOM 11600 C C . ARG A 1 35 ? 5.442 -8.738 -34.025 1.00 0.00 177 ARG A C 8
ATOM 11601 O O . ARG A 1 35 ? 4.331 -9.205 -33.770 1.00 0.00 177 ARG A O 8
ATOM 11622 N N . ASP A 1 36 ? 6.498 -8.893 -33.231 1.00 0.00 178 ASP A N 8
ATOM 11623 C CA . ASP A 1 36 ? 6.417 -9.638 -31.982 1.00 0.00 178 ASP A CA 8
ATOM 11624 C C . ASP A 1 36 ? 6.024 -8.725 -30.819 1.00 0.00 178 ASP A C 8
ATOM 11625 O O . ASP A 1 36 ? 6.695 -8.684 -29.787 1.00 0.00 178 ASP A O 8
ATOM 11634 N N . SER A 1 37 ? 4.928 -7.997 -30.999 1.00 0.00 179 SER A N 8
ATOM 11635 C CA . SER A 1 37 ? 4.430 -7.085 -29.975 1.00 0.00 179 SER A CA 8
ATOM 11636 C C . SER A 1 37 ? 2.917 -6.955 -30.073 1.00 0.00 179 SER A C 8
ATOM 11637 O O . SER A 1 37 ? 2.332 -7.197 -31.127 1.00 0.00 179 SER A O 8
ATOM 11645 N N . LYS A 1 38 ? 2.289 -6.566 -28.973 1.00 0.00 180 LYS A N 8
ATOM 11646 C CA . LYS A 1 38 ? 0.844 -6.398 -28.952 1.00 0.00 180 LYS A CA 8
ATOM 11647 C C . LYS A 1 38 ? 0.487 -4.973 -29.357 1.00 0.00 180 LYS A C 8
ATOM 11648 O O . LYS A 1 38 ? 1.374 -4.152 -29.577 1.00 0.00 180 LYS A O 8
ATOM 11667 N N . VAL A 1 39 ? -0.803 -4.673 -29.452 1.00 0.00 181 VAL A N 8
ATOM 11668 C CA . VAL A 1 39 ? -1.226 -3.330 -29.828 1.00 0.00 181 VAL A CA 8
ATOM 11669 C C . VAL A 1 39 ? -2.503 -2.919 -29.135 1.00 0.00 181 VAL A C 8
ATOM 11670 O O . VAL A 1 39 ? -3.366 -3.745 -28.834 1.00 0.00 181 VAL A O 8
ATOM 11683 N N . ARG A 1 40 ? -2.613 -1.625 -28.896 1.00 0.00 182 ARG A N 8
ATOM 11684 C CA . ARG A 1 40 ? -3.786 -1.075 -28.244 1.00 0.00 182 ARG A CA 8
ATOM 11685 C C . ARG A 1 40 ? -4.014 0.377 -28.605 1.00 0.00 182 ARG A C 8
ATOM 11686 O O . ARG A 1 40 ? -3.350 1.264 -28.072 1.00 0.00 182 ARG A O 8
ATOM 11707 N N . LEU A 1 41 ? -4.962 0.632 -29.499 1.00 0.00 183 LEU A N 8
ATOM 11708 C CA . LEU A 1 41 ? -5.257 1.983 -29.892 1.00 0.00 183 LEU A CA 8
ATOM 11709 C C . LEU A 1 41 ? -6.491 2.504 -29.150 1.00 0.00 183 LEU A C 8
ATOM 11710 O O . LEU A 1 41 ? -7.179 1.751 -28.458 1.00 0.00 183 LEU A O 8
ATOM 11726 N N . ILE A 1 42 ? -6.752 3.793 -29.280 1.00 0.00 184 ILE A N 8
ATOM 11727 C CA . ILE A 1 42 ? -7.881 4.408 -28.588 1.00 0.00 184 ILE A CA 8
ATOM 11728 C C . ILE A 1 42 ? -8.362 5.673 -29.297 1.00 0.00 184 ILE A C 8
ATOM 11729 O O . ILE A 1 42 ? -7.553 6.494 -29.748 1.00 0.00 184 ILE A O 8
ATOM 11745 N N . ARG A 1 43 ? -9.689 5.824 -29.338 1.00 0.00 185 ARG A N 8
ATOM 11746 C CA . ARG A 1 43 ? -10.331 6.984 -29.933 1.00 0.00 185 ARG A CA 8
ATOM 11747 C C . ARG A 1 43 ? -10.452 8.082 -28.873 1.00 0.00 185 ARG A C 8
ATOM 11748 O O . ARG A 1 43 ? -9.648 8.125 -27.941 1.00 0.00 185 ARG A O 8
ATOM 11769 N N . GLN A 1 44 ? -11.444 8.964 -28.992 1.00 0.00 186 GLN A N 8
ATOM 11770 C CA . GLN A 1 44 ? -11.619 10.028 -28.014 1.00 0.00 186 GLN A CA 8
ATOM 11771 C C . GLN A 1 44 ? -12.620 9.629 -26.933 1.00 0.00 186 GLN A C 8
ATOM 11772 O O . GLN A 1 44 ? -13.290 10.481 -26.348 1.00 0.00 186 GLN A O 8
ATOM 11786 N N . GLY A 1 45 ? -12.712 8.331 -26.669 1.00 0.00 187 GLY A N 8
ATOM 11787 C CA . GLY A 1 45 ? -13.626 7.839 -25.656 1.00 0.00 187 GLY A CA 8
ATOM 11788 C C . GLY A 1 45 ? -13.161 6.534 -25.040 1.00 0.00 187 GLY A C 8
ATOM 11789 O O . GLY A 1 45 ? -12.613 6.511 -23.939 1.00 0.00 187 GLY A O 8
ATOM 11793 N N . ILE A 1 46 ? -13.393 5.444 -25.764 1.00 0.00 188 ILE A N 8
ATOM 11794 C CA . ILE A 1 46 ? -13.016 4.107 -25.312 1.00 0.00 188 ILE A CA 8
ATOM 11795 C C . ILE A 1 46 ? -11.930 3.524 -26.227 1.00 0.00 188 ILE A C 8
ATOM 11796 O O . ILE A 1 46 ? -11.214 4.270 -26.895 1.00 0.00 188 ILE A O 8
ATOM 11812 N N . VAL A 1 47 ? -11.806 2.199 -26.260 1.00 0.00 189 VAL A N 8
ATOM 11813 C CA . VAL A 1 47 ? -10.806 1.540 -27.095 1.00 0.00 189 VAL A CA 8
ATOM 11814 C C . VAL A 1 47 ? -11.337 1.321 -28.495 1.00 0.00 189 VAL A C 8
ATOM 11815 O O . VAL A 1 47 ? -12.498 0.963 -28.693 1.00 0.00 189 VAL A O 8
ATOM 11828 N N . VAL A 1 48 ? -10.465 1.544 -29.465 1.00 0.00 190 VAL A N 8
ATOM 11829 C CA . VAL A 1 48 ? -10.819 1.380 -30.867 1.00 0.00 190 VAL A CA 8
ATOM 11830 C C . VAL A 1 48 ? -10.576 -0.061 -31.276 1.00 0.00 190 VAL A C 8
ATOM 11831 O O . VAL A 1 48 ? -11.321 -0.639 -32.065 1.00 0.00 190 VAL A O 8
ATOM 11844 N N . TYR A 1 49 ? -9.528 -0.635 -30.706 1.00 0.00 191 TYR A N 8
ATOM 11845 C CA . TYR A 1 49 ? -9.171 -2.021 -30.980 1.00 0.00 191 TYR A CA 8
ATOM 11846 C C . TYR A 1 49 ? -7.951 -2.438 -30.170 1.00 0.00 191 TYR A C 8
ATOM 11847 O O . TYR A 1 49 ? -7.054 -1.632 -29.924 1.00 0.00 191 TYR A O 8
ATOM 11865 N N . GLU A 1 50 ? -7.915 -3.701 -29.768 1.00 0.00 192 GLU A N 8
ATOM 11866 C CA . GLU A 1 50 ? -6.792 -4.219 -29.001 1.00 0.00 192 GLU A CA 8
ATOM 11867 C C . GLU A 1 50 ? -6.358 -5.577 -29.527 1.00 0.00 192 GLU A C 8
ATOM 11868 O O . GLU A 1 50 ? -7.129 -6.280 -30.182 1.00 0.00 192 GLU A O 8
ATOM 11880 N N . GLY A 1 51 ? -5.119 -5.937 -29.237 1.00 0.00 193 GLY A N 8
ATOM 11881 C CA . GLY A 1 51 ? -4.592 -7.208 -29.683 1.00 0.00 193 GLY A CA 8
ATOM 11882 C C . GLY A 1 51 ? -3.114 -7.128 -29.977 1.00 0.00 193 GLY A C 8
ATOM 11883 O O . GLY A 1 51 ? -2.324 -6.739 -29.119 1.00 0.00 193 GLY A O 8
ATOM 11887 N N . GLU A 1 52 ? -2.735 -7.506 -31.189 1.00 0.00 194 GLU A N 8
ATOM 11888 C CA . GLU A 1 52 ? -1.353 -7.484 -31.590 1.00 0.00 194 GLU A CA 8
ATOM 11889 C C . GLU A 1 52 ? -1.207 -7.099 -33.029 1.00 0.00 194 GLU A C 8
ATOM 11890 O O . GLU A 1 52 ? -2.178 -6.742 -33.695 1.00 0.00 194 GLU A O 8
ATOM 11902 N N . ILE A 1 53 ? 0.022 -7.156 -33.504 1.00 0.00 195 ILE A N 8
ATOM 11903 C CA . ILE A 1 53 ? 0.283 -6.795 -34.862 1.00 0.00 195 ILE A CA 8
ATOM 11904 C C . ILE A 1 53 ? 0.102 -8.014 -35.759 1.00 0.00 195 ILE A C 8
ATOM 11905 O O . ILE A 1 53 ? 0.457 -9.130 -35.378 1.00 0.00 195 ILE A O 8
ATOM 11921 N N . ASP A 1 54 ? -0.433 -7.802 -36.950 1.00 0.00 196 ASP A N 8
ATOM 11922 C CA . ASP A 1 54 ? -0.633 -8.897 -37.882 1.00 0.00 196 ASP A CA 8
ATOM 11923 C C . ASP A 1 54 ? 0.619 -9.066 -38.739 1.00 0.00 196 ASP A C 8
ATOM 11924 O O . ASP A 1 54 ? 1.183 -10.156 -38.830 1.00 0.00 196 ASP A O 8
ATOM 11933 N N . SER A 1 55 ? 1.057 -7.966 -39.348 1.00 0.00 197 SER A N 8
ATOM 11934 C CA . SER A 1 55 ? 2.256 -7.969 -40.179 1.00 0.00 197 SER A CA 8
ATOM 11935 C C . SER A 1 55 ? 2.922 -6.596 -40.171 1.00 0.00 197 SER A C 8
ATOM 11936 O O . SER A 1 55 ? 2.244 -5.573 -40.103 1.00 0.00 197 SER A O 8
ATOM 11944 N N . LEU A 1 56 ? 4.252 -6.577 -40.236 1.00 0.00 198 LEU A N 8
ATOM 11945 C CA . LEU A 1 56 ? 4.999 -5.319 -40.233 1.00 0.00 198 LEU A CA 8
ATOM 11946 C C . LEU A 1 56 ? 5.906 -5.204 -41.446 1.00 0.00 198 LEU A C 8
ATOM 11947 O O . LEU A 1 56 ? 6.871 -5.954 -41.599 1.00 0.00 198 LEU A O 8
ATOM 11963 N N . LYS A 1 57 ? 5.586 -4.240 -42.298 1.00 0.00 199 LYS A N 8
ATOM 11964 C CA . LYS A 1 57 ? 6.355 -3.983 -43.502 1.00 0.00 199 LYS A CA 8
ATOM 11965 C C . LYS A 1 57 ? 6.271 -2.507 -43.864 1.00 0.00 199 LYS A C 8
ATOM 11966 O O . LYS A 1 57 ? 5.184 -1.969 -44.073 1.00 0.00 199 LYS A O 8
ATOM 11985 N N . ARG A 1 58 ? 7.422 -1.858 -43.926 1.00 0.00 200 ARG A N 8
ATOM 11986 C CA . ARG A 1 58 ? 7.480 -0.438 -44.253 1.00 0.00 200 ARG A CA 8
ATOM 11987 C C . ARG A 1 58 ? 7.564 -0.246 -45.766 1.00 0.00 200 ARG A C 8
ATOM 11988 O O . ARG A 1 58 ? 7.215 -1.146 -46.530 1.00 0.00 200 ARG A O 8
ATOM 12009 N N . TYR A 1 59 ? 8.025 0.921 -46.197 1.00 0.00 201 TYR A N 8
ATOM 12010 C CA . TYR A 1 59 ? 8.148 1.209 -47.616 1.00 0.00 201 TYR A CA 8
ATOM 12011 C C . TYR A 1 59 ? 9.494 0.721 -48.154 1.00 0.00 201 TYR A C 8
ATOM 12012 O O . TYR A 1 59 ? 9.669 0.578 -49.364 1.00 0.00 201 TYR A O 8
ATOM 12030 N N . LYS A 1 60 ? 10.439 0.452 -47.252 1.00 0.00 202 LYS A N 8
ATOM 12031 C CA . LYS A 1 60 ? 11.741 -0.031 -47.630 1.00 0.00 202 LYS A CA 8
ATOM 12032 C C . LYS A 1 60 ? 11.755 -1.558 -47.679 1.00 0.00 202 LYS A C 8
ATOM 12033 O O . LYS A 1 60 ? 12.025 -2.150 -48.724 1.00 0.00 202 LYS A O 8
ATOM 12052 N N . ASP A 1 61 ? 11.457 -2.191 -46.544 1.00 0.00 203 ASP A N 8
ATOM 12053 C CA . ASP A 1 61 ? 11.432 -3.644 -46.472 1.00 0.00 203 ASP A CA 8
ATOM 12054 C C . ASP A 1 61 ? 10.480 -4.122 -45.385 1.00 0.00 203 ASP A C 8
ATOM 12055 O O . ASP A 1 61 ? 9.740 -3.332 -44.799 1.00 0.00 203 ASP A O 8
ATOM 12064 N N . ASP A 1 62 ? 10.519 -5.420 -45.111 1.00 0.00 204 ASP A N 8
ATOM 12065 C CA . ASP A 1 62 ? 9.677 -6.008 -44.086 1.00 0.00 204 ASP A CA 8
ATOM 12066 C C . ASP A 1 62 ? 10.396 -5.982 -42.740 1.00 0.00 204 ASP A C 8
ATOM 12067 O O . ASP A 1 62 ? 10.615 -7.022 -42.115 1.00 0.00 204 ASP A O 8
ATOM 12076 N N . VAL A 1 63 ? 10.777 -4.782 -42.302 1.00 0.00 205 VAL A N 8
ATOM 12077 C CA . VAL A 1 63 ? 11.488 -4.617 -41.038 1.00 0.00 205 VAL A CA 8
ATOM 12078 C C . VAL A 1 63 ? 10.745 -5.219 -39.885 1.00 0.00 205 VAL A C 8
ATOM 12079 O O . VAL A 1 63 ? 9.559 -5.537 -39.980 1.00 0.00 205 VAL A O 8
ATOM 12092 N N . ARG A 1 64 ? 11.468 -5.397 -38.795 1.00 0.00 206 ARG A N 8
ATOM 12093 C CA . ARG A 1 64 ? 10.889 -5.988 -37.627 1.00 0.00 206 ARG A CA 8
ATOM 12094 C C . ARG A 1 64 ? 10.273 -4.933 -36.720 1.00 0.00 206 ARG A C 8
ATOM 12095 O O . ARG A 1 64 ? 9.198 -5.149 -36.180 1.00 0.00 206 ARG A O 8
ATOM 12116 N N . GLU A 1 65 ? 10.952 -3.795 -36.549 1.00 0.00 207 GLU A N 8
ATOM 12117 C CA . GLU A 1 65 ? 10.439 -2.731 -35.675 1.00 0.00 207 GLU A CA 8
ATOM 12118 C C . GLU A 1 65 ? 10.436 -1.366 -36.361 1.00 0.00 207 GLU A C 8
ATOM 12119 O O . GLU A 1 65 ? 10.831 -1.228 -37.518 1.00 0.00 207 GLU A O 8
ATOM 12131 N N . VAL A 1 66 ? 10.007 -0.359 -35.601 1.00 0.00 208 VAL A N 8
ATOM 12132 C CA . VAL A 1 66 ? 9.959 1.027 -36.071 1.00 0.00 208 VAL A CA 8
ATOM 12133 C C . VAL A 1 66 ? 10.133 1.970 -34.880 1.00 0.00 208 VAL A C 8
ATOM 12134 O O . VAL A 1 66 ? 9.156 2.474 -34.326 1.00 0.00 208 VAL A O 8
ATOM 12147 N N . ALA A 1 67 ? 11.380 2.181 -34.471 1.00 0.00 209 ALA A N 8
ATOM 12148 C CA . ALA A 1 67 ? 11.668 3.036 -33.323 1.00 0.00 209 ALA A CA 8
ATOM 12149 C C . ALA A 1 67 ? 12.130 4.429 -33.738 1.00 0.00 209 ALA A C 8
ATOM 12150 O O . ALA A 1 67 ? 12.366 4.697 -34.916 1.00 0.00 209 ALA A O 8
ATOM 12157 N N . GLN A 1 68 ? 12.245 5.313 -32.740 1.00 0.00 210 GLN A N 8
ATOM 12158 C CA . GLN A 1 68 ? 12.666 6.702 -32.937 1.00 0.00 210 GLN A CA 8
ATOM 12159 C C . GLN A 1 68 ? 11.477 7.552 -33.350 1.00 0.00 210 GLN A C 8
ATOM 12160 O O . GLN A 1 68 ? 10.965 8.343 -32.557 1.00 0.00 210 GLN A O 8
ATOM 12174 N N . GLY A 1 69 ? 11.029 7.374 -34.584 1.00 0.00 211 GLY A N 8
ATOM 12175 C CA . GLY A 1 69 ? 9.891 8.121 -35.063 1.00 0.00 211 GLY A CA 8
ATOM 12176 C C . GLY A 1 69 ? 9.567 7.812 -36.510 1.00 0.00 211 GLY A C 8
ATOM 12177 O O . GLY A 1 69 ? 9.186 8.702 -37.271 1.00 0.00 211 GLY A O 8
ATOM 12181 N N . TYR A 1 70 ? 9.728 6.551 -36.897 1.00 0.00 212 TYR A N 8
ATOM 12182 C CA . TYR A 1 70 ? 9.461 6.139 -38.267 1.00 0.00 212 TYR A CA 8
ATOM 12183 C C . TYR A 1 70 ? 8.076 5.516 -38.398 1.00 0.00 212 TYR A C 8
ATOM 12184 O O . TYR A 1 70 ? 7.626 4.783 -37.517 1.00 0.00 212 TYR A O 8
ATOM 12202 N N . GLU A 1 71 ? 7.408 5.811 -39.507 1.00 0.00 213 GLU A N 8
ATOM 12203 C CA . GLU A 1 71 ? 6.074 5.278 -39.762 1.00 0.00 213 GLU A CA 8
ATOM 12204 C C . GLU A 1 71 ? 6.159 4.035 -40.642 1.00 0.00 213 GLU A C 8
ATOM 12205 O O . GLU A 1 71 ? 6.830 4.036 -41.673 1.00 0.00 213 GLU A O 8
ATOM 12217 N N . CYS A 1 72 ? 5.476 2.979 -40.223 1.00 0.00 214 CYS A N 8
ATOM 12218 C CA . CYS A 1 72 ? 5.470 1.727 -40.968 1.00 0.00 214 CYS A CA 8
ATOM 12219 C C . CYS A 1 72 ? 4.052 1.193 -41.110 1.00 0.00 214 CYS A C 8
ATOM 12220 O O . CYS A 1 72 ? 3.239 1.327 -40.197 1.00 0.00 214 CYS A O 8
ATOM 12228 N N . GLY A 1 73 ? 3.761 0.586 -42.254 1.00 0.00 215 GLY A N 8
ATOM 12229 C CA . GLY A 1 73 ? 2.436 0.041 -42.486 1.00 0.00 215 GLY A CA 8
ATOM 12230 C C . GLY A 1 73 ? 2.317 -1.385 -41.997 1.00 0.00 215 GLY A C 8
ATOM 12231 O O . GLY A 1 73 ? 2.911 -2.297 -42.572 1.00 0.00 215 GLY A O 8
ATOM 12235 N N . LEU A 1 74 ? 1.560 -1.580 -40.921 1.00 0.00 216 LEU A N 8
ATOM 12236 C CA . LEU A 1 74 ? 1.381 -2.896 -40.350 1.00 0.00 216 LEU A CA 8
ATOM 12237 C C . LEU A 1 74 ? -0.070 -3.154 -39.994 1.00 0.00 216 LEU A C 8
ATOM 12238 O O . LEU A 1 74 ? -0.761 -2.275 -39.481 1.00 0.00 216 LEU A O 8
ATOM 12254 N N . THR A 1 75 ? -0.514 -4.377 -40.219 1.00 0.00 217 THR A N 8
ATOM 12255 C CA . THR A 1 75 ? -1.871 -4.755 -39.871 1.00 0.00 217 THR A CA 8
ATOM 12256 C C . THR A 1 75 ? -1.930 -4.983 -38.369 1.00 0.00 217 THR A C 8
ATOM 12257 O O . THR A 1 75 ? -0.947 -5.416 -37.771 1.00 0.00 217 THR A O 8
ATOM 12268 N N . ILE A 1 76 ? -3.062 -4.679 -37.748 1.00 0.00 218 ILE A N 8
ATOM 12269 C CA . ILE A 1 76 ? -3.195 -4.849 -36.312 1.00 0.00 218 ILE A CA 8
ATOM 12270 C C . ILE A 1 76 ? -4.196 -5.961 -36.015 1.00 0.00 218 ILE A C 8
ATOM 12271 O O . ILE A 1 76 ? -5.391 -5.715 -35.852 1.00 0.00 218 ILE A O 8
ATOM 12287 N N . LYS A 1 77 ? -3.700 -7.197 -35.958 1.00 0.00 219 LYS A N 8
ATOM 12288 C CA . LYS A 1 77 ? -4.554 -8.349 -35.683 1.00 0.00 219 LYS A CA 8
ATOM 12289 C C . LYS A 1 77 ? -5.826 -8.300 -36.540 1.00 0.00 219 LYS A C 8
ATOM 12290 O O . LYS A 1 77 ? -5.780 -7.854 -37.687 1.00 0.00 219 LYS A O 8
ATOM 12309 N N . ASN A 1 78 ? -6.945 -8.752 -36.001 1.00 0.00 220 ASN A N 8
ATOM 12310 C CA . ASN A 1 78 ? -8.187 -8.743 -36.742 1.00 0.00 220 ASN A CA 8
ATOM 12311 C C . ASN A 1 78 ? -8.918 -7.406 -36.579 1.00 0.00 220 ASN A C 8
ATOM 12312 O O . ASN A 1 78 ? -10.048 -7.356 -36.092 1.00 0.00 220 ASN A O 8
ATOM 12323 N N . PHE A 1 79 ? -8.266 -6.322 -37.015 1.00 0.00 221 PHE A N 8
ATOM 12324 C CA . PHE A 1 79 ? -8.860 -4.987 -36.939 1.00 0.00 221 PHE A CA 8
ATOM 12325 C C . PHE A 1 79 ? -10.219 -4.864 -37.620 1.00 0.00 221 PHE A C 8
ATOM 12326 O O . PHE A 1 79 ? -10.349 -5.059 -38.829 1.00 0.00 221 PHE A O 8
ATOM 12343 N N . ASN A 1 80 ? -11.215 -4.468 -36.825 1.00 0.00 222 ASN A N 8
ATOM 12344 C CA . ASN A 1 80 ? -12.557 -4.232 -37.323 1.00 0.00 222 ASN A CA 8
ATOM 12345 C C . ASN A 1 80 ? -12.654 -2.780 -37.783 1.00 0.00 222 ASN A C 8
ATOM 12346 O O . ASN A 1 80 ? -13.147 -2.490 -38.873 1.00 0.00 222 ASN A O 8
ATOM 12357 N N . ASP A 1 81 ? -12.130 -1.873 -36.952 1.00 0.00 223 ASP A N 8
ATOM 12358 C CA . ASP A 1 81 ? -12.102 -0.445 -37.281 1.00 0.00 223 ASP A CA 8
ATOM 12359 C C . ASP A 1 81 ? -10.921 -0.138 -38.194 1.00 0.00 223 ASP A C 8
ATOM 12360 O O . ASP A 1 81 ? -9.810 -0.609 -37.964 1.00 0.00 223 ASP A O 8
ATOM 12369 N N . ILE A 1 82 ? -11.161 0.642 -39.245 1.00 0.00 224 ILE A N 8
ATOM 12370 C CA . ILE A 1 82 ? -10.097 0.974 -40.186 1.00 0.00 224 ILE A CA 8
ATOM 12371 C C . ILE A 1 82 ? -10.060 2.453 -40.533 1.00 0.00 224 ILE A C 8
ATOM 12372 O O . ILE A 1 82 ? -10.845 3.250 -40.020 1.00 0.00 224 ILE A O 8
ATOM 12388 N N . LYS A 1 83 ? -9.105 2.795 -41.397 1.00 0.00 225 LYS A N 8
ATOM 12389 C CA . LYS A 1 83 ? -8.869 4.171 -41.841 1.00 0.00 225 LYS A CA 8
ATOM 12390 C C . LYS A 1 83 ? -8.607 5.059 -40.638 1.00 0.00 225 LYS A C 8
ATOM 12391 O O . LYS A 1 83 ? -9.496 5.265 -39.813 1.00 0.00 225 LYS A O 8
ATOM 12410 N N . GLU A 1 84 ? -7.374 5.576 -40.566 1.00 0.00 226 GLU A N 8
ATOM 12411 C CA . GLU A 1 84 ? -6.893 6.465 -39.476 1.00 0.00 226 GLU A CA 8
ATOM 12412 C C . GLU A 1 84 ? -7.865 6.583 -38.316 1.00 0.00 226 GLU A C 8
ATOM 12413 O O . GLU A 1 84 ? -8.394 7.658 -38.024 1.00 0.00 226 GLU A O 8
ATOM 12425 N N . GLY A 1 85 ? -8.079 5.461 -37.655 1.00 0.00 227 GLY A N 8
ATOM 12426 C CA . GLY A 1 85 ? -8.965 5.440 -36.530 1.00 0.00 227 GLY A CA 8
ATOM 12427 C C . GLY A 1 85 ? -8.478 6.350 -35.425 1.00 0.00 227 GLY A C 8
ATOM 12428 O O . GLY A 1 85 ? -9.110 7.364 -35.128 1.00 0.00 227 GLY A O 8
ATOM 12432 N N . ASP A 1 86 ? -7.347 5.999 -34.816 1.00 0.00 228 ASP A N 8
ATOM 12433 C CA . ASP A 1 86 ? -6.804 6.837 -33.743 1.00 0.00 228 ASP A CA 8
ATOM 12434 C C . ASP A 1 86 ? -5.336 6.535 -33.377 1.00 0.00 228 ASP A C 8
ATOM 12435 O O . ASP A 1 86 ? -4.542 6.144 -34.224 1.00 0.00 228 ASP A O 8
ATOM 12444 N N . VAL A 1 87 ? -4.983 6.722 -32.091 1.00 0.00 229 VAL A N 8
ATOM 12445 C CA . VAL A 1 87 ? -3.623 6.471 -31.611 1.00 0.00 229 VAL A CA 8
ATOM 12446 C C . VAL A 1 87 ? -3.481 5.023 -31.162 1.00 0.00 229 VAL A C 8
ATOM 12447 O O . VAL A 1 87 ? -4.321 4.530 -30.420 1.00 0.00 229 VAL A O 8
ATOM 12460 N N . ILE A 1 88 ? -2.412 4.358 -31.611 1.00 0.00 230 ILE A N 8
ATOM 12461 C CA . ILE A 1 88 ? -2.168 2.959 -31.264 1.00 0.00 230 ILE A CA 8
ATOM 12462 C C . ILE A 1 88 ? -1.159 2.841 -30.129 1.00 0.00 230 ILE A C 8
ATOM 12463 O O . ILE A 1 88 ? -0.368 3.757 -29.899 1.00 0.00 230 ILE A O 8
ATOM 12479 N N . GLU A 1 89 ? -1.184 1.717 -29.406 1.00 0.00 231 GLU A N 8
ATOM 12480 C CA . GLU A 1 89 ? -0.249 1.537 -28.293 1.00 0.00 231 GLU A CA 8
ATOM 12481 C C . GLU A 1 89 ? 0.156 0.087 -28.099 1.00 0.00 231 GLU A C 8
ATOM 12482 O O . GLU A 1 89 ? -0.629 -0.739 -27.647 1.00 0.00 231 GLU A O 8
ATOM 12494 N N . ALA A 1 90 ? 1.410 -0.203 -28.408 1.00 0.00 232 ALA A N 8
ATOM 12495 C CA . ALA A 1 90 ? 1.941 -1.540 -28.246 1.00 0.00 232 ALA A CA 8
ATOM 12496 C C . ALA A 1 90 ? 2.482 -1.703 -26.834 1.00 0.00 232 ALA A C 8
ATOM 12497 O O . ALA A 1 90 ? 3.174 -0.822 -26.325 1.00 0.00 232 ALA A O 8
ATOM 12504 N N . TYR A 1 91 ? 2.153 -2.817 -26.195 1.00 0.00 233 TYR A N 8
ATOM 12505 C CA . TYR A 1 91 ? 2.606 -3.057 -24.825 1.00 0.00 233 TYR A CA 8
ATOM 12506 C C . TYR A 1 91 ? 3.209 -4.449 -24.666 1.00 0.00 233 TYR A C 8
ATOM 12507 O O . TYR A 1 91 ? 2.785 -5.400 -25.320 1.00 0.00 233 TYR A O 8
ATOM 12525 N N . VAL A 1 92 ? 4.200 -4.549 -23.787 1.00 0.00 234 VAL A N 8
ATOM 12526 C CA . VAL A 1 92 ? 4.883 -5.808 -23.516 1.00 0.00 234 VAL A CA 8
ATOM 12527 C C . VAL A 1 92 ? 5.967 -5.582 -22.452 1.00 0.00 234 VAL A C 8
ATOM 12528 O O . VAL A 1 92 ? 6.311 -4.443 -22.139 1.00 0.00 234 VAL A O 8
ATOM 12541 N N . MET A 1 93 ? 6.499 -6.670 -21.908 1.00 0.00 235 MET A N 8
ATOM 12542 C CA . MET A 1 93 ? 7.538 -6.581 -20.892 1.00 0.00 235 MET A CA 8
ATOM 12543 C C . MET A 1 93 ? 8.911 -6.542 -21.537 1.00 0.00 235 MET A C 8
ATOM 12544 O O . MET A 1 93 ? 9.568 -5.503 -21.591 1.00 0.00 235 MET A O 8
ATOM 12558 N N . GLN A 1 94 ? 9.317 -7.684 -22.029 1.00 0.00 236 GLN A N 8
ATOM 12559 C CA . GLN A 1 94 ? 10.604 -7.835 -22.698 1.00 0.00 236 GLN A CA 8
ATOM 12560 C C . GLN A 1 94 ? 10.540 -8.927 -23.760 1.00 0.00 236 GLN A C 8
ATOM 12561 O O . GLN A 1 94 ? 11.083 -10.018 -23.588 1.00 0.00 236 GLN A O 8
ATOM 12575 N N . GLU A 1 95 ? 9.871 -8.616 -24.858 1.00 0.00 237 GLU A N 8
ATOM 12576 C CA . GLU A 1 95 ? 9.723 -9.554 -25.966 1.00 0.00 237 GLU A CA 8
ATOM 12577 C C . GLU A 1 95 ? 9.585 -8.808 -27.294 1.00 0.00 237 GLU A C 8
ATOM 12578 O O . GLU A 1 95 ? 8.595 -8.964 -28.010 1.00 0.00 237 GLU A O 8
ATOM 12590 N N . VAL A 1 96 ? 10.584 -7.992 -27.612 1.00 0.00 238 VAL A N 8
ATOM 12591 C CA . VAL A 1 96 ? 10.574 -7.214 -28.851 1.00 0.00 238 VAL A CA 8
ATOM 12592 C C . VAL A 1 96 ? 11.339 -7.948 -29.957 1.00 0.00 238 VAL A C 8
ATOM 12593 O O . VAL A 1 96 ? 11.628 -9.139 -29.832 1.00 0.00 238 VAL A O 8
ATOM 12606 N N . ALA A 1 97 ? 11.666 -7.237 -31.039 1.00 0.00 239 ALA A N 8
ATOM 12607 C CA . ALA A 1 97 ? 12.398 -7.826 -32.160 1.00 0.00 239 ALA A CA 8
ATOM 12608 C C . ALA A 1 97 ? 13.700 -8.463 -31.689 1.00 0.00 239 ALA A C 8
ATOM 12609 O O . ALA A 1 97 ? 13.822 -9.687 -31.633 1.00 0.00 239 ALA A O 8
ATOM 12616 N N . ARG A 1 98 ? 14.669 -7.622 -31.351 1.00 0.00 240 ARG A N 8
ATOM 12617 C CA . ARG A 1 98 ? 15.961 -8.086 -30.883 1.00 0.00 240 ARG A CA 8
ATOM 12618 C C . ARG A 1 98 ? 15.991 -8.284 -29.368 1.00 0.00 240 ARG A C 8
ATOM 12619 O O . ARG A 1 98 ? 16.977 -8.769 -28.813 1.00 0.00 240 ARG A O 8
ATOM 12640 N N . ALA A 1 99 ? 14.915 -7.908 -28.716 1.00 0.00 241 ALA A N 8
ATOM 12641 C CA . ALA A 1 99 ? 14.800 -8.035 -27.269 1.00 0.00 241 ALA A CA 8
ATOM 12642 C C . ALA A 1 99 ? 13.660 -8.973 -26.890 1.00 0.00 241 ALA A C 8
ATOM 12649 N N . TYR A 1 1 ? 6.493 -5.640 -13.975 1.00 0.00 143 TYR A N 9
ATOM 12650 C CA . TYR A 1 1 ? 7.978 -5.563 -13.950 1.00 0.00 143 TYR A CA 9
ATOM 12651 C C . TYR A 1 1 ? 8.514 -4.847 -15.185 1.00 0.00 143 TYR A C 9
ATOM 12652 O O . TYR A 1 1 ? 8.988 -5.482 -16.127 1.00 0.00 143 TYR A O 9
ATOM 12672 N N . GLU A 1 2 ? 8.437 -3.520 -15.175 1.00 0.00 144 GLU A N 9
ATOM 12673 C CA . GLU A 1 2 ? 8.915 -2.718 -16.295 1.00 0.00 144 GLU A CA 9
ATOM 12674 C C . GLU A 1 2 ? 8.171 -3.072 -17.578 1.00 0.00 144 GLU A C 9
ATOM 12675 O O . GLU A 1 2 ? 8.716 -2.951 -18.677 1.00 0.00 144 GLU A O 9
ATOM 12687 N N . GLU A 1 3 ? 6.928 -3.514 -17.434 1.00 0.00 145 GLU A N 9
ATOM 12688 C CA . GLU A 1 3 ? 6.107 -3.890 -18.560 1.00 0.00 145 GLU A CA 9
ATOM 12689 C C . GLU A 1 3 ? 5.305 -2.698 -19.091 1.00 0.00 145 GLU A C 9
ATOM 12690 O O . GLU A 1 3 ? 4.095 -2.791 -19.299 1.00 0.00 145 GLU A O 9
ATOM 12702 N N . LYS A 1 4 ? 5.990 -1.581 -19.313 1.00 0.00 146 LYS A N 9
ATOM 12703 C CA . LYS A 1 4 ? 5.344 -0.377 -19.823 1.00 0.00 146 LYS A CA 9
ATOM 12704 C C . LYS A 1 4 ? 5.216 -0.441 -21.346 1.00 0.00 146 LYS A C 9
ATOM 12705 O O . LYS A 1 4 ? 5.329 -1.516 -21.937 1.00 0.00 146 LYS A O 9
ATOM 12724 N N . VAL A 1 5 ? 4.981 0.706 -21.978 1.00 0.00 147 VAL A N 9
ATOM 12725 C CA . VAL A 1 5 ? 4.842 0.759 -23.432 1.00 0.00 147 VAL A CA 9
ATOM 12726 C C . VAL A 1 5 ? 6.079 0.240 -24.122 1.00 0.00 147 VAL A C 9
ATOM 12727 O O . VAL A 1 5 ? 7.205 0.494 -23.694 1.00 0.00 147 VAL A O 9
ATOM 12740 N N . ILE A 1 6 ? 5.856 -0.458 -25.214 1.00 0.00 148 ILE A N 9
ATOM 12741 C CA . ILE A 1 6 ? 6.946 -0.990 -26.008 1.00 0.00 148 ILE A CA 9
ATOM 12742 C C . ILE A 1 6 ? 6.707 -0.726 -27.492 1.00 0.00 148 ILE A C 9
ATOM 12743 O O . ILE A 1 6 ? 7.395 -1.294 -28.335 1.00 0.00 148 ILE A O 9
ATOM 12759 N N . GLY A 1 7 ? 5.738 0.150 -27.804 1.00 0.00 149 GLY A N 9
ATOM 12760 C CA . GLY A 1 7 ? 5.439 0.484 -29.183 1.00 0.00 149 GLY A CA 9
ATOM 12761 C C . GLY A 1 7 ? 4.240 1.406 -29.302 1.00 0.00 149 GLY A C 9
ATOM 12762 O O . GLY A 1 7 ? 3.208 1.022 -29.845 1.00 0.00 149 GLY A O 9
ATOM 12766 N N . GLN A 1 8 ? 4.369 2.627 -28.798 1.00 0.00 150 GLN A N 9
ATOM 12767 C CA . GLN A 1 8 ? 3.273 3.588 -28.867 1.00 0.00 150 GLN A CA 9
ATOM 12768 C C . GLN A 1 8 ? 3.355 4.391 -30.140 1.00 0.00 150 GLN A C 9
ATOM 12769 O O . GLN A 1 8 ? 4.418 4.900 -30.498 1.00 0.00 150 GLN A O 9
ATOM 12783 N N . ALA A 1 9 ? 2.235 4.485 -30.837 1.00 0.00 151 ALA A N 9
ATOM 12784 C CA . ALA A 1 9 ? 2.214 5.206 -32.082 1.00 0.00 151 ALA A CA 9
ATOM 12785 C C . ALA A 1 9 ? 0.847 5.785 -32.393 1.00 0.00 151 ALA A C 9
ATOM 12786 O O . ALA A 1 9 ? -0.130 5.540 -31.685 1.00 0.00 151 ALA A O 9
ATOM 12793 N N . GLU A 1 10 ? 0.800 6.559 -33.466 1.00 0.00 152 GLU A N 9
ATOM 12794 C CA . GLU A 1 10 ? -0.426 7.196 -33.906 1.00 0.00 152 GLU A CA 9
ATOM 12795 C C . GLU A 1 10 ? -0.780 6.752 -35.322 1.00 0.00 152 GLU A C 9
ATOM 12796 O O . GLU A 1 10 ? 0.016 6.925 -36.238 1.00 0.00 152 GLU A O 9
ATOM 12808 N N . VAL A 1 11 ? -1.969 6.164 -35.497 1.00 0.00 153 VAL A N 9
ATOM 12809 C CA . VAL A 1 11 ? -2.397 5.679 -36.813 1.00 0.00 153 VAL A CA 9
ATOM 12810 C C . VAL A 1 11 ? -2.264 6.737 -37.896 1.00 0.00 153 VAL A C 9
ATOM 12811 O O . VAL A 1 11 ? -2.766 7.854 -37.764 1.00 0.00 153 VAL A O 9
ATOM 12824 N N . ARG A 1 12 ? -1.658 6.345 -38.987 1.00 0.00 154 ARG A N 9
ATOM 12825 C CA . ARG A 1 12 ? -1.534 7.205 -40.127 1.00 0.00 154 ARG A CA 9
ATOM 12826 C C . ARG A 1 12 ? -2.764 6.942 -40.975 1.00 0.00 154 ARG A C 9
ATOM 12827 O O . ARG A 1 12 ? -3.602 7.813 -41.193 1.00 0.00 154 ARG A O 9
ATOM 12848 N N . GLN A 1 13 ? -2.881 5.683 -41.369 1.00 0.00 155 GLN A N 9
ATOM 12849 C CA . GLN A 1 13 ? -4.024 5.185 -42.105 1.00 0.00 155 GLN A CA 9
ATOM 12850 C C . GLN A 1 13 ? -4.067 3.659 -42.022 1.00 0.00 155 GLN A C 9
ATOM 12851 O O . GLN A 1 13 ? -3.360 3.059 -41.214 1.00 0.00 155 GLN A O 9
ATOM 12865 N N . THR A 1 14 ? -4.852 3.036 -42.895 1.00 0.00 156 THR A N 9
ATOM 12866 C CA . THR A 1 14 ? -4.932 1.579 -42.953 1.00 0.00 156 THR A CA 9
ATOM 12867 C C . THR A 1 14 ? -5.254 1.131 -44.368 1.00 0.00 156 THR A C 9
ATOM 12868 O O . THR A 1 14 ? -5.704 1.932 -45.187 1.00 0.00 156 THR A O 9
ATOM 12879 N N . PHE A 1 15 ? -5.012 -0.145 -44.669 1.00 0.00 157 PHE A N 9
ATOM 12880 C CA . PHE A 1 15 ? -5.275 -0.651 -46.010 1.00 0.00 157 PHE A CA 9
ATOM 12881 C C . PHE A 1 15 ? -6.360 -1.701 -46.038 1.00 0.00 157 PHE A C 9
ATOM 12882 O O . PHE A 1 15 ? -6.076 -2.886 -46.178 1.00 0.00 157 PHE A O 9
ATOM 12899 N N . LYS A 1 16 ? -7.611 -1.259 -45.969 1.00 0.00 158 LYS A N 9
ATOM 12900 C CA . LYS A 1 16 ? -8.737 -2.177 -46.039 1.00 0.00 158 LYS A CA 9
ATOM 12901 C C . LYS A 1 16 ? -9.068 -2.394 -47.504 1.00 0.00 158 LYS A C 9
ATOM 12902 O O . LYS A 1 16 ? -10.141 -2.042 -47.993 1.00 0.00 158 LYS A O 9
ATOM 12921 N N . VAL A 1 17 ? -8.086 -2.959 -48.192 1.00 0.00 159 VAL A N 9
ATOM 12922 C CA . VAL A 1 17 ? -8.152 -3.234 -49.607 1.00 0.00 159 VAL A CA 9
ATOM 12923 C C . VAL A 1 17 ? -8.654 -4.652 -49.852 1.00 0.00 159 VAL A C 9
ATOM 12924 O O . VAL A 1 17 ? -8.498 -5.528 -49.002 1.00 0.00 159 VAL A O 9
ATOM 12937 N N . SER A 1 18 ? -9.222 -4.888 -51.033 1.00 0.00 160 SER A N 9
ATOM 12938 C CA . SER A 1 18 ? -9.700 -6.217 -51.393 1.00 0.00 160 SER A CA 9
ATOM 12939 C C . SER A 1 18 ? -8.589 -6.989 -52.107 1.00 0.00 160 SER A C 9
ATOM 12940 O O . SER A 1 18 ? -8.843 -7.777 -53.017 1.00 0.00 160 SER A O 9
ATOM 12948 N N . LYS A 1 19 ? -7.354 -6.738 -51.677 1.00 0.00 161 LYS A N 9
ATOM 12949 C CA . LYS A 1 19 ? -6.180 -7.374 -52.242 1.00 0.00 161 LYS A CA 9
ATOM 12950 C C . LYS A 1 19 ? -5.062 -7.502 -51.199 1.00 0.00 161 LYS A C 9
ATOM 12951 O O . LYS A 1 19 ? -4.297 -8.464 -51.230 1.00 0.00 161 LYS A O 9
ATOM 12970 N N . VAL A 1 20 ? -4.965 -6.537 -50.270 1.00 0.00 162 VAL A N 9
ATOM 12971 C CA . VAL A 1 20 ? -3.954 -6.577 -49.253 1.00 0.00 162 VAL A CA 9
ATOM 12972 C C . VAL A 1 20 ? -4.561 -7.088 -47.937 1.00 0.00 162 VAL A C 9
ATOM 12973 O O . VAL A 1 20 ? -4.805 -8.285 -47.788 1.00 0.00 162 VAL A O 9
ATOM 12986 N N . GLY A 1 21 ? -4.821 -6.188 -47.002 1.00 0.00 163 GLY A N 9
ATOM 12987 C CA . GLY A 1 21 ? -5.416 -6.559 -45.732 1.00 0.00 163 GLY A CA 9
ATOM 12988 C C . GLY A 1 21 ? -6.065 -5.369 -45.061 1.00 0.00 163 GLY A C 9
ATOM 12989 O O . GLY A 1 21 ? -7.158 -4.939 -45.429 1.00 0.00 163 GLY A O 9
ATOM 12993 N N . THR A 1 22 ? -5.336 -4.830 -44.085 1.00 0.00 164 THR A N 9
ATOM 12994 C CA . THR A 1 22 ? -5.728 -3.649 -43.323 1.00 0.00 164 THR A CA 9
ATOM 12995 C C . THR A 1 22 ? -4.468 -2.970 -42.801 1.00 0.00 164 THR A C 9
ATOM 12996 O O . THR A 1 22 ? -4.449 -2.405 -41.707 1.00 0.00 164 THR A O 9
ATOM 13007 N N . ILE A 1 23 ? -3.404 -3.050 -43.605 1.00 0.00 165 ILE A N 9
ATOM 13008 C CA . ILE A 1 23 ? -2.104 -2.478 -43.276 1.00 0.00 165 ILE A CA 9
ATOM 13009 C C . ILE A 1 23 ? -2.243 -1.083 -42.668 1.00 0.00 165 ILE A C 9
ATOM 13010 O O . ILE A 1 23 ? -2.354 -0.083 -43.374 1.00 0.00 165 ILE A O 9
ATOM 13026 N N . ALA A 1 24 ? -2.248 -1.054 -41.350 1.00 0.00 166 ALA A N 9
ATOM 13027 C CA . ALA A 1 24 ? -2.387 0.176 -40.604 1.00 0.00 166 ALA A CA 9
ATOM 13028 C C . ALA A 1 24 ? -1.046 0.821 -40.308 1.00 0.00 166 ALA A C 9
ATOM 13029 O O . ALA A 1 24 ? -0.195 0.241 -39.635 1.00 0.00 166 ALA A O 9
ATOM 13036 N N . GLY A 1 25 ? -0.879 2.044 -40.787 1.00 0.00 167 GLY A N 9
ATOM 13037 C CA . GLY A 1 25 ? 0.344 2.765 -40.533 1.00 0.00 167 GLY A CA 9
ATOM 13038 C C . GLY A 1 25 ? 0.230 3.525 -39.237 1.00 0.00 167 GLY A C 9
ATOM 13039 O O . GLY A 1 25 ? -0.865 3.931 -38.863 1.00 0.00 167 GLY A O 9
ATOM 13043 N N . CYS A 1 26 ? 1.333 3.688 -38.530 1.00 0.00 168 CYS A N 9
ATOM 13044 C CA . CYS A 1 26 ? 1.311 4.376 -37.257 1.00 0.00 168 CYS A CA 9
ATOM 13045 C C . CYS A 1 26 ? 2.623 5.122 -37.024 1.00 0.00 168 CYS A C 9
ATOM 13046 O O . CYS A 1 26 ? 3.703 4.563 -37.209 1.00 0.00 168 CYS A O 9
ATOM 13054 N N . TYR A 1 27 ? 2.525 6.368 -36.572 1.00 0.00 169 TYR A N 9
ATOM 13055 C CA . TYR A 1 27 ? 3.715 7.153 -36.266 1.00 0.00 169 TYR A CA 9
ATOM 13056 C C . TYR A 1 27 ? 4.102 6.827 -34.837 1.00 0.00 169 TYR A C 9
ATOM 13057 O O . TYR A 1 27 ? 3.274 6.918 -33.942 1.00 0.00 169 TYR A O 9
ATOM 13075 N N . VAL A 1 28 ? 5.334 6.389 -34.628 1.00 0.00 170 VAL A N 9
ATOM 13076 C CA . VAL A 1 28 ? 5.755 5.974 -33.294 1.00 0.00 170 VAL A CA 9
ATOM 13077 C C . VAL A 1 28 ? 6.243 7.132 -32.433 1.00 0.00 170 VAL A C 9
ATOM 13078 O O . VAL A 1 28 ? 6.864 8.078 -32.917 1.00 0.00 170 VAL A O 9
ATOM 13091 N N . THR A 1 29 ? 5.938 7.033 -31.137 1.00 0.00 171 THR A N 9
ATOM 13092 C CA . THR A 1 29 ? 6.318 8.051 -30.164 1.00 0.00 171 THR A CA 9
ATOM 13093 C C . THR A 1 29 ? 6.842 7.439 -28.869 1.00 0.00 171 THR A C 9
ATOM 13094 O O . THR A 1 29 ? 6.954 8.127 -27.853 1.00 0.00 171 THR A O 9
ATOM 13105 N N . ASP A 1 30 ? 7.153 6.154 -28.899 1.00 0.00 172 ASP A N 9
ATOM 13106 C CA . ASP A 1 30 ? 7.649 5.468 -27.726 1.00 0.00 172 ASP A CA 9
ATOM 13107 C C . ASP A 1 30 ? 8.574 4.320 -28.149 1.00 0.00 172 ASP A C 9
ATOM 13108 O O . ASP A 1 30 ? 9.311 4.466 -29.121 1.00 0.00 172 ASP A O 9
ATOM 13117 N N . GLY A 1 31 ? 8.558 3.204 -27.418 1.00 0.00 173 GLY A N 9
ATOM 13118 C CA . GLY A 1 31 ? 9.426 2.062 -27.732 1.00 0.00 173 GLY A CA 9
ATOM 13119 C C . GLY A 1 31 ? 9.577 1.746 -29.224 1.00 0.00 173 GLY A C 9
ATOM 13120 O O . GLY A 1 31 ? 10.308 2.425 -29.944 1.00 0.00 173 GLY A O 9
ATOM 13124 N N . LYS A 1 32 ? 8.914 0.682 -29.673 1.00 0.00 174 LYS A N 9
ATOM 13125 C CA . LYS A 1 32 ? 8.995 0.243 -31.073 1.00 0.00 174 LYS A CA 9
ATOM 13126 C C . LYS A 1 32 ? 7.720 -0.457 -31.510 1.00 0.00 174 LYS A C 9
ATOM 13127 O O . LYS A 1 32 ? 7.062 -1.123 -30.720 1.00 0.00 174 LYS A O 9
ATOM 13146 N N . ILE A 1 33 ? 7.411 -0.367 -32.795 1.00 0.00 175 ILE A N 9
ATOM 13147 C CA . ILE A 1 33 ? 6.254 -1.057 -33.329 1.00 0.00 175 ILE A CA 9
ATOM 13148 C C . ILE A 1 33 ? 6.732 -2.284 -34.085 1.00 0.00 175 ILE A C 9
ATOM 13149 O O . ILE A 1 33 ? 6.926 -2.244 -35.298 1.00 0.00 175 ILE A O 9
ATOM 13165 N N . THR A 1 34 ? 6.981 -3.356 -33.346 1.00 0.00 176 THR A N 9
ATOM 13166 C CA . THR A 1 34 ? 7.515 -4.572 -33.942 1.00 0.00 176 THR A CA 9
ATOM 13167 C C . THR A 1 34 ? 6.447 -5.603 -34.299 1.00 0.00 176 THR A C 9
ATOM 13168 O O . THR A 1 34 ? 5.270 -5.460 -33.970 1.00 0.00 176 THR A O 9
ATOM 13179 N N . ARG A 1 35 ? 6.909 -6.652 -34.979 1.00 0.00 177 ARG A N 9
ATOM 13180 C CA . ARG A 1 35 ? 6.064 -7.755 -35.414 1.00 0.00 177 ARG A CA 9
ATOM 13181 C C . ARG A 1 35 ? 5.593 -8.580 -34.220 1.00 0.00 177 ARG A C 9
ATOM 13182 O O . ARG A 1 35 ? 4.410 -8.893 -34.090 1.00 0.00 177 ARG A O 9
ATOM 13203 N N . ASP A 1 36 ? 6.543 -8.937 -33.360 1.00 0.00 178 ASP A N 9
ATOM 13204 C CA . ASP A 1 36 ? 6.256 -9.740 -32.180 1.00 0.00 178 ASP A CA 9
ATOM 13205 C C . ASP A 1 36 ? 5.900 -8.860 -30.984 1.00 0.00 178 ASP A C 9
ATOM 13206 O O . ASP A 1 36 ? 6.583 -8.869 -29.958 1.00 0.00 178 ASP A O 9
ATOM 13215 N N . SER A 1 37 ? 4.821 -8.104 -31.127 1.00 0.00 179 SER A N 9
ATOM 13216 C CA . SER A 1 37 ? 4.354 -7.215 -30.069 1.00 0.00 179 SER A CA 9
ATOM 13217 C C . SER A 1 37 ? 2.838 -7.091 -30.113 1.00 0.00 179 SER A C 9
ATOM 13218 O O . SER A 1 37 ? 2.217 -7.321 -31.150 1.00 0.00 179 SER A O 9
ATOM 13226 N N . LYS A 1 38 ? 2.247 -6.715 -28.987 1.00 0.00 180 LYS A N 9
ATOM 13227 C CA . LYS A 1 38 ? 0.804 -6.551 -28.914 1.00 0.00 180 LYS A CA 9
ATOM 13228 C C . LYS A 1 38 ? 0.442 -5.126 -29.312 1.00 0.00 180 LYS A C 9
ATOM 13229 O O . LYS A 1 38 ? 1.329 -4.303 -29.513 1.00 0.00 180 LYS A O 9
ATOM 13248 N N . VAL A 1 39 ? -0.849 -4.827 -29.428 1.00 0.00 181 VAL A N 9
ATOM 13249 C CA . VAL A 1 39 ? -1.267 -3.478 -29.802 1.00 0.00 181 VAL A CA 9
ATOM 13250 C C . VAL A 1 39 ? -2.515 -3.035 -29.076 1.00 0.00 181 VAL A C 9
ATOM 13251 O O . VAL A 1 39 ? -3.377 -3.842 -28.728 1.00 0.00 181 VAL A O 9
ATOM 13264 N N . ARG A 1 40 ? -2.605 -1.732 -28.870 1.00 0.00 182 ARG A N 9
ATOM 13265 C CA . ARG A 1 40 ? -3.756 -1.151 -28.202 1.00 0.00 182 ARG A CA 9
ATOM 13266 C C . ARG A 1 40 ? -3.977 0.296 -28.584 1.00 0.00 182 ARG A C 9
ATOM 13267 O O . ARG A 1 40 ? -3.297 1.184 -28.079 1.00 0.00 182 ARG A O 9
ATOM 13288 N N . LEU A 1 41 ? -4.941 0.549 -29.464 1.00 0.00 183 LEU A N 9
ATOM 13289 C CA . LEU A 1 41 ? -5.224 1.901 -29.866 1.00 0.00 183 LEU A CA 9
ATOM 13290 C C . LEU A 1 41 ? -6.449 2.448 -29.128 1.00 0.00 183 LEU A C 9
ATOM 13291 O O . LEU A 1 41 ? -7.151 1.714 -28.429 1.00 0.00 183 LEU A O 9
ATOM 13307 N N . ILE A 1 42 ? -6.690 3.740 -29.270 1.00 0.00 184 ILE A N 9
ATOM 13308 C CA . ILE A 1 42 ? -7.807 4.378 -28.581 1.00 0.00 184 ILE A CA 9
ATOM 13309 C C . ILE A 1 42 ? -8.300 5.625 -29.307 1.00 0.00 184 ILE A C 9
ATOM 13310 O O . ILE A 1 42 ? -7.501 6.433 -29.793 1.00 0.00 184 ILE A O 9
ATOM 13326 N N . ARG A 1 43 ? -9.626 5.780 -29.326 1.00 0.00 185 ARG A N 9
ATOM 13327 C CA . ARG A 1 43 ? -10.273 6.928 -29.936 1.00 0.00 185 ARG A CA 9
ATOM 13328 C C . ARG A 1 43 ? -10.364 8.050 -28.900 1.00 0.00 185 ARG A C 9
ATOM 13329 O O . ARG A 1 43 ? -9.559 8.093 -27.970 1.00 0.00 185 ARG A O 9
ATOM 13350 N N . GLN A 1 44 ? -11.334 8.953 -29.037 1.00 0.00 186 GLN A N 9
ATOM 13351 C CA . GLN A 1 44 ? -11.482 10.041 -28.082 1.00 0.00 186 GLN A CA 9
ATOM 13352 C C . GLN A 1 44 ? -12.493 9.686 -26.993 1.00 0.00 186 GLN A C 9
ATOM 13353 O O . GLN A 1 44 ? -13.143 10.564 -26.426 1.00 0.00 186 GLN A O 9
ATOM 13367 N N . GLY A 1 45 ? -12.613 8.396 -26.704 1.00 0.00 187 GLY A N 9
ATOM 13368 C CA . GLY A 1 45 ? -13.538 7.945 -25.681 1.00 0.00 187 GLY A CA 9
ATOM 13369 C C . GLY A 1 45 ? -13.105 6.640 -25.044 1.00 0.00 187 GLY A C 9
ATOM 13370 O O . GLY A 1 45 ? -12.614 6.615 -23.915 1.00 0.00 187 GLY A O 9
ATOM 13374 N N . ILE A 1 46 ? -13.304 5.552 -25.780 1.00 0.00 188 ILE A N 9
ATOM 13375 C CA . ILE A 1 46 ? -12.957 4.214 -25.312 1.00 0.00 188 ILE A CA 9
ATOM 13376 C C . ILE A 1 46 ? -11.885 3.592 -26.222 1.00 0.00 188 ILE A C 9
ATOM 13377 O O . ILE A 1 46 ? -11.147 4.313 -26.892 1.00 0.00 188 ILE A O 9
ATOM 13393 N N . VAL A 1 47 ? -11.799 2.262 -26.244 1.00 0.00 189 VAL A N 9
ATOM 13394 C CA . VAL A 1 47 ? -10.814 1.564 -27.067 1.00 0.00 189 VAL A CA 9
ATOM 13395 C C . VAL A 1 47 ? -11.342 1.340 -28.469 1.00 0.00 189 VAL A C 9
ATOM 13396 O O . VAL A 1 47 ? -12.511 1.012 -28.669 1.00 0.00 189 VAL A O 9
ATOM 13409 N N . VAL A 1 48 ? -10.457 1.527 -29.435 1.00 0.00 190 VAL A N 9
ATOM 13410 C CA . VAL A 1 48 ? -10.807 1.355 -30.841 1.00 0.00 190 VAL A CA 9
ATOM 13411 C C . VAL A 1 48 ? -10.588 -0.090 -31.243 1.00 0.00 190 VAL A C 9
ATOM 13412 O O . VAL A 1 48 ? -11.338 -0.656 -32.035 1.00 0.00 190 VAL A O 9
ATOM 13425 N N . TYR A 1 49 ? -9.549 -0.679 -30.672 1.00 0.00 191 TYR A N 9
ATOM 13426 C CA . TYR A 1 49 ? -9.214 -2.072 -30.949 1.00 0.00 191 TYR A CA 9
ATOM 13427 C C . TYR A 1 49 ? -8.005 -2.514 -30.137 1.00 0.00 191 TYR A C 9
ATOM 13428 O O . TYR A 1 49 ? -7.077 -1.736 -29.917 1.00 0.00 191 TYR A O 9
ATOM 13446 N N . GLU A 1 50 ? -8.011 -3.767 -29.702 1.00 0.00 192 GLU A N 9
ATOM 13447 C CA . GLU A 1 50 ? -6.902 -4.308 -28.928 1.00 0.00 192 GLU A CA 9
ATOM 13448 C C . GLU A 1 50 ? -6.466 -5.656 -29.479 1.00 0.00 192 GLU A C 9
ATOM 13449 O O . GLU A 1 50 ? -7.226 -6.332 -30.173 1.00 0.00 192 GLU A O 9
ATOM 13461 N N . GLY A 1 51 ? -5.240 -6.041 -29.163 1.00 0.00 193 GLY A N 9
ATOM 13462 C CA . GLY A 1 51 ? -4.718 -7.306 -29.629 1.00 0.00 193 GLY A CA 9
ATOM 13463 C C . GLY A 1 51 ? -3.235 -7.235 -29.904 1.00 0.00 193 GLY A C 9
ATOM 13464 O O . GLY A 1 51 ? -2.455 -6.841 -29.038 1.00 0.00 193 GLY A O 9
ATOM 13468 N N . GLU A 1 52 ? -2.841 -7.620 -31.110 1.00 0.00 194 GLU A N 9
ATOM 13469 C CA . GLU A 1 52 ? -1.453 -7.604 -31.493 1.00 0.00 194 GLU A CA 9
ATOM 13470 C C . GLU A 1 52 ? -1.279 -7.201 -32.926 1.00 0.00 194 GLU A C 9
ATOM 13471 O O . GLU A 1 52 ? -2.237 -6.849 -33.611 1.00 0.00 194 GLU A O 9
ATOM 13483 N N . ILE A 1 53 ? -0.039 -7.236 -33.370 1.00 0.00 195 ILE A N 9
ATOM 13484 C CA . ILE A 1 53 ? 0.256 -6.855 -34.717 1.00 0.00 195 ILE A CA 9
ATOM 13485 C C . ILE A 1 53 ? 0.107 -8.068 -35.634 1.00 0.00 195 ILE A C 9
ATOM 13486 O O . ILE A 1 53 ? 0.452 -9.186 -35.254 1.00 0.00 195 ILE A O 9
ATOM 13502 N N . ASP A 1 54 ? -0.389 -7.843 -36.840 1.00 0.00 196 ASP A N 9
ATOM 13503 C CA . ASP A 1 54 ? -0.552 -8.926 -37.795 1.00 0.00 196 ASP A CA 9
ATOM 13504 C C . ASP A 1 54 ? 0.732 -9.077 -38.605 1.00 0.00 196 ASP A C 9
ATOM 13505 O O . ASP A 1 54 ? 1.355 -10.139 -38.619 1.00 0.00 196 ASP A O 9
ATOM 13514 N N . SER A 1 55 ? 1.131 -7.988 -39.258 1.00 0.00 197 SER A N 9
ATOM 13515 C CA . SER A 1 55 ? 2.354 -7.962 -40.055 1.00 0.00 197 SER A CA 9
ATOM 13516 C C . SER A 1 55 ? 2.931 -6.549 -40.093 1.00 0.00 197 SER A C 9
ATOM 13517 O O . SER A 1 55 ? 2.193 -5.571 -39.965 1.00 0.00 197 SER A O 9
ATOM 13525 N N . LEU A 1 56 ? 4.246 -6.434 -40.271 1.00 0.00 198 LEU A N 9
ATOM 13526 C CA . LEU A 1 56 ? 4.887 -5.122 -40.323 1.00 0.00 198 LEU A CA 9
ATOM 13527 C C . LEU A 1 56 ? 5.881 -5.020 -41.463 1.00 0.00 198 LEU A C 9
ATOM 13528 O O . LEU A 1 56 ? 6.874 -5.745 -41.522 1.00 0.00 198 LEU A O 9
ATOM 13544 N N . LYS A 1 57 ? 5.598 -4.086 -42.353 1.00 0.00 199 LYS A N 9
ATOM 13545 C CA . LYS A 1 57 ? 6.447 -3.831 -43.490 1.00 0.00 199 LYS A CA 9
ATOM 13546 C C . LYS A 1 57 ? 6.339 -2.364 -43.884 1.00 0.00 199 LYS A C 9
ATOM 13547 O O . LYS A 1 57 ? 5.248 -1.847 -44.117 1.00 0.00 199 LYS A O 9
ATOM 13566 N N . ARG A 1 58 ? 7.479 -1.709 -43.946 1.00 0.00 200 ARG A N 9
ATOM 13567 C CA . ARG A 1 58 ? 7.546 -0.298 -44.301 1.00 0.00 200 ARG A CA 9
ATOM 13568 C C . ARG A 1 58 ? 7.620 -0.164 -45.823 1.00 0.00 200 ARG A C 9
ATOM 13569 O O . ARG A 1 58 ? 7.027 -0.971 -46.540 1.00 0.00 200 ARG A O 9
ATOM 13590 N N . TYR A 1 59 ? 8.335 0.833 -46.323 1.00 0.00 201 TYR A N 9
ATOM 13591 C CA . TYR A 1 59 ? 8.452 1.020 -47.756 1.00 0.00 201 TYR A CA 9
ATOM 13592 C C . TYR A 1 59 ? 9.570 0.137 -48.286 1.00 0.00 201 TYR A C 9
ATOM 13593 O O . TYR A 1 59 ? 10.750 0.385 -48.040 1.00 0.00 201 TYR A O 9
ATOM 13611 N N . LYS A 1 60 ? 9.177 -0.909 -49.011 1.00 0.00 202 LYS A N 9
ATOM 13612 C CA . LYS A 1 60 ? 10.106 -1.852 -49.575 1.00 0.00 202 LYS A CA 9
ATOM 13613 C C . LYS A 1 60 ? 11.036 -2.430 -48.507 1.00 0.00 202 LYS A C 9
ATOM 13614 O O . LYS A 1 60 ? 12.175 -2.798 -48.796 1.00 0.00 202 LYS A O 9
ATOM 13633 N N . ASP A 1 61 ? 10.541 -2.510 -47.269 1.00 0.00 203 ASP A N 9
ATOM 13634 C CA . ASP A 1 61 ? 11.328 -3.045 -46.171 1.00 0.00 203 ASP A CA 9
ATOM 13635 C C . ASP A 1 61 ? 10.440 -3.696 -45.118 1.00 0.00 203 ASP A C 9
ATOM 13636 O O . ASP A 1 61 ? 9.632 -3.030 -44.473 1.00 0.00 203 ASP A O 9
ATOM 13645 N N . ASP A 1 62 ? 10.611 -5.000 -44.942 1.00 0.00 204 ASP A N 9
ATOM 13646 C CA . ASP A 1 62 ? 9.841 -5.745 -43.962 1.00 0.00 204 ASP A CA 9
ATOM 13647 C C . ASP A 1 62 ? 10.560 -5.738 -42.616 1.00 0.00 204 ASP A C 9
ATOM 13648 O O . ASP A 1 62 ? 10.846 -6.788 -42.039 1.00 0.00 204 ASP A O 9
ATOM 13657 N N . VAL A 1 63 ? 10.859 -4.537 -42.126 1.00 0.00 205 VAL A N 9
ATOM 13658 C CA . VAL A 1 63 ? 11.555 -4.374 -40.856 1.00 0.00 205 VAL A CA 9
ATOM 13659 C C . VAL A 1 63 ? 10.826 -5.047 -39.731 1.00 0.00 205 VAL A C 9
ATOM 13660 O O . VAL A 1 63 ? 9.631 -5.321 -39.821 1.00 0.00 205 VAL A O 9
ATOM 13673 N N . ARG A 1 64 ? 11.568 -5.342 -38.674 1.00 0.00 206 ARG A N 9
ATOM 13674 C CA . ARG A 1 64 ? 10.988 -6.018 -37.549 1.00 0.00 206 ARG A CA 9
ATOM 13675 C C . ARG A 1 64 ? 10.410 -5.036 -36.538 1.00 0.00 206 ARG A C 9
ATOM 13676 O O . ARG A 1 64 ? 9.468 -5.376 -35.839 1.00 0.00 206 ARG A O 9
ATOM 13697 N N . GLU A 1 65 ? 10.963 -3.819 -36.476 1.00 0.00 207 GLU A N 9
ATOM 13698 C CA . GLU A 1 65 ? 10.465 -2.795 -35.547 1.00 0.00 207 GLU A CA 9
ATOM 13699 C C . GLU A 1 65 ? 10.451 -1.415 -36.203 1.00 0.00 207 GLU A C 9
ATOM 13700 O O . GLU A 1 65 ? 10.868 -1.252 -37.349 1.00 0.00 207 GLU A O 9
ATOM 13712 N N . VAL A 1 66 ? 9.982 -0.423 -35.449 1.00 0.00 208 VAL A N 9
ATOM 13713 C CA . VAL A 1 66 ? 9.921 0.960 -35.926 1.00 0.00 208 VAL A CA 9
ATOM 13714 C C . VAL A 1 66 ? 10.049 1.922 -34.746 1.00 0.00 208 VAL A C 9
ATOM 13715 O O . VAL A 1 66 ? 9.062 2.500 -34.290 1.00 0.00 208 VAL A O 9
ATOM 13728 N N . ALA A 1 67 ? 11.266 2.072 -34.236 1.00 0.00 209 ALA A N 9
ATOM 13729 C CA . ALA A 1 67 ? 11.511 2.942 -33.090 1.00 0.00 209 ALA A CA 9
ATOM 13730 C C . ALA A 1 67 ? 12.012 4.321 -33.509 1.00 0.00 209 ALA A C 9
ATOM 13731 O O . ALA A 1 67 ? 12.244 4.581 -34.689 1.00 0.00 209 ALA A O 9
ATOM 13738 N N . GLN A 1 68 ? 12.161 5.203 -32.514 1.00 0.00 210 GLN A N 9
ATOM 13739 C CA . GLN A 1 68 ? 12.621 6.580 -32.717 1.00 0.00 210 GLN A CA 9
ATOM 13740 C C . GLN A 1 68 ? 11.450 7.462 -33.112 1.00 0.00 210 GLN A C 9
ATOM 13741 O O . GLN A 1 68 ? 10.938 8.231 -32.298 1.00 0.00 210 GLN A O 9
ATOM 13755 N N . GLY A 1 69 ? 11.018 7.335 -34.357 1.00 0.00 211 GLY A N 9
ATOM 13756 C CA . GLY A 1 69 ? 9.897 8.115 -34.827 1.00 0.00 211 GLY A CA 9
ATOM 13757 C C . GLY A 1 69 ? 9.586 7.856 -36.286 1.00 0.00 211 GLY A C 9
ATOM 13758 O O . GLY A 1 69 ? 9.222 8.773 -37.022 1.00 0.00 211 GLY A O 9
ATOM 13762 N N . TYR A 1 70 ? 9.738 6.606 -36.710 1.00 0.00 212 TYR A N 9
ATOM 13763 C CA . TYR A 1 70 ? 9.480 6.235 -38.094 1.00 0.00 212 TYR A CA 9
ATOM 13764 C C . TYR A 1 70 ? 8.093 5.628 -38.251 1.00 0.00 212 TYR A C 9
ATOM 13765 O O . TYR A 1 70 ? 7.615 4.907 -37.374 1.00 0.00 212 TYR A O 9
ATOM 13783 N N . GLU A 1 71 ? 7.455 5.917 -39.377 1.00 0.00 213 GLU A N 9
ATOM 13784 C CA . GLU A 1 71 ? 6.126 5.392 -39.656 1.00 0.00 213 GLU A CA 9
ATOM 13785 C C . GLU A 1 71 ? 6.227 4.171 -40.564 1.00 0.00 213 GLU A C 9
ATOM 13786 O O . GLU A 1 71 ? 6.916 4.198 -41.584 1.00 0.00 213 GLU A O 9
ATOM 13798 N N . CYS A 1 72 ? 5.542 3.102 -40.184 1.00 0.00 214 CYS A N 9
ATOM 13799 C CA . CYS A 1 72 ? 5.557 1.866 -40.957 1.00 0.00 214 CYS A CA 9
ATOM 13800 C C . CYS A 1 72 ? 4.147 1.313 -41.118 1.00 0.00 214 CYS A C 9
ATOM 13801 O O . CYS A 1 72 ? 3.297 1.500 -40.249 1.00 0.00 214 CYS A O 9
ATOM 13809 N N . GLY A 1 73 ? 3.906 0.621 -42.227 1.00 0.00 215 GLY A N 9
ATOM 13810 C CA . GLY A 1 73 ? 2.596 0.044 -42.467 1.00 0.00 215 GLY A CA 9
ATOM 13811 C C . GLY A 1 73 ? 2.486 -1.349 -41.888 1.00 0.00 215 GLY A C 9
ATOM 13812 O O . GLY A 1 73 ? 3.212 -2.256 -42.295 1.00 0.00 215 GLY A O 9
ATOM 13816 N N . LEU A 1 74 ? 1.593 -1.519 -40.917 1.00 0.00 216 LEU A N 9
ATOM 13817 C CA . LEU A 1 74 ? 1.417 -2.804 -40.268 1.00 0.00 216 LEU A CA 9
ATOM 13818 C C . LEU A 1 74 ? -0.044 -3.057 -39.925 1.00 0.00 216 LEU A C 9
ATOM 13819 O O . LEU A 1 74 ? -0.776 -2.144 -39.557 1.00 0.00 216 LEU A O 9
ATOM 13835 N N . THR A 1 75 ? -0.447 -4.312 -40.008 1.00 0.00 217 THR A N 9
ATOM 13836 C CA . THR A 1 75 ? -1.809 -4.689 -39.672 1.00 0.00 217 THR A CA 9
ATOM 13837 C C . THR A 1 75 ? -1.899 -4.951 -38.173 1.00 0.00 217 THR A C 9
ATOM 13838 O O . THR A 1 75 ? -0.938 -5.422 -37.566 1.00 0.00 217 THR A O 9
ATOM 13849 N N . ILE A 1 76 ? -3.040 -4.640 -37.571 1.00 0.00 218 ILE A N 9
ATOM 13850 C CA . ILE A 1 76 ? -3.216 -4.846 -36.144 1.00 0.00 218 ILE A CA 9
ATOM 13851 C C . ILE A 1 76 ? -4.209 -5.984 -35.910 1.00 0.00 218 ILE A C 9
ATOM 13852 O O . ILE A 1 76 ? -5.414 -5.761 -35.785 1.00 0.00 218 ILE A O 9
ATOM 13868 N N . LYS A 1 77 ? -3.697 -7.216 -35.865 1.00 0.00 219 LYS A N 9
ATOM 13869 C CA . LYS A 1 77 ? -4.544 -8.387 -35.648 1.00 0.00 219 LYS A CA 9
ATOM 13870 C C . LYS A 1 77 ? -5.798 -8.331 -36.532 1.00 0.00 219 LYS A C 9
ATOM 13871 O O . LYS A 1 77 ? -5.734 -7.853 -37.665 1.00 0.00 219 LYS A O 9
ATOM 13890 N N . ASN A 1 78 ? -6.924 -8.809 -36.027 1.00 0.00 220 ASN A N 9
ATOM 13891 C CA . ASN A 1 78 ? -8.153 -8.794 -36.792 1.00 0.00 220 ASN A CA 9
ATOM 13892 C C . ASN A 1 78 ? -8.897 -7.468 -36.610 1.00 0.00 220 ASN A C 9
ATOM 13893 O O . ASN A 1 78 ? -10.029 -7.435 -36.126 1.00 0.00 220 ASN A O 9
ATOM 13904 N N . PHE A 1 79 ? -8.252 -6.373 -37.026 1.00 0.00 221 PHE A N 9
ATOM 13905 C CA . PHE A 1 79 ? -8.851 -5.041 -36.933 1.00 0.00 221 PHE A CA 9
ATOM 13906 C C . PHE A 1 79 ? -10.207 -4.910 -37.619 1.00 0.00 221 PHE A C 9
ATOM 13907 O O . PHE A 1 79 ? -10.335 -5.098 -38.828 1.00 0.00 221 PHE A O 9
ATOM 13924 N N . ASN A 1 80 ? -11.203 -4.512 -36.824 1.00 0.00 222 ASN A N 9
ATOM 13925 C CA . ASN A 1 80 ? -12.543 -4.264 -37.326 1.00 0.00 222 ASN A CA 9
ATOM 13926 C C . ASN A 1 80 ? -12.622 -2.813 -37.794 1.00 0.00 222 ASN A C 9
ATOM 13927 O O . ASN A 1 80 ? -13.098 -2.523 -38.891 1.00 0.00 222 ASN A O 9
ATOM 13938 N N . ASP A 1 81 ? -12.098 -1.907 -36.960 1.00 0.00 223 ASP A N 9
ATOM 13939 C CA . ASP A 1 81 ? -12.053 -0.481 -37.295 1.00 0.00 223 ASP A CA 9
ATOM 13940 C C . ASP A 1 81 ? -10.858 -0.195 -38.198 1.00 0.00 223 ASP A C 9
ATOM 13941 O O . ASP A 1 81 ? -9.760 -0.691 -37.963 1.00 0.00 223 ASP A O 9
ATOM 13950 N N . ILE A 1 82 ? -11.074 0.589 -39.253 1.00 0.00 224 ILE A N 9
ATOM 13951 C CA . ILE A 1 82 ? -9.996 0.894 -40.187 1.00 0.00 224 ILE A CA 9
ATOM 13952 C C . ILE A 1 82 ? -9.929 2.366 -40.557 1.00 0.00 224 ILE A C 9
ATOM 13953 O O . ILE A 1 82 ? -10.720 3.183 -40.086 1.00 0.00 224 ILE A O 9
ATOM 13969 N N . LYS A 1 83 ? -8.950 2.678 -41.403 1.00 0.00 225 LYS A N 9
ATOM 13970 C CA . LYS A 1 83 ? -8.690 4.039 -41.874 1.00 0.00 225 LYS A CA 9
ATOM 13971 C C . LYS A 1 83 ? -8.443 4.961 -40.692 1.00 0.00 225 LYS A C 9
ATOM 13972 O O . LYS A 1 83 ? -9.347 5.203 -39.896 1.00 0.00 225 LYS A O 9
ATOM 13991 N N . GLU A 1 84 ? -7.203 5.468 -40.616 1.00 0.00 226 GLU A N 9
ATOM 13992 C CA . GLU A 1 84 ? -6.727 6.394 -39.549 1.00 0.00 226 GLU A CA 9
ATOM 13993 C C . GLU A 1 84 ? -7.696 6.505 -38.388 1.00 0.00 226 GLU A C 9
ATOM 13994 O O . GLU A 1 84 ? -8.220 7.575 -38.080 1.00 0.00 226 GLU A O 9
ATOM 14006 N N . GLY A 1 85 ? -7.924 5.370 -37.748 1.00 0.00 227 GLY A N 9
ATOM 14007 C CA . GLY A 1 85 ? -8.817 5.334 -36.628 1.00 0.00 227 GLY A CA 9
ATOM 14008 C C . GLY A 1 85 ? -8.352 6.239 -35.513 1.00 0.00 227 GLY A C 9
ATOM 14009 O O . GLY A 1 85 ? -8.989 7.254 -35.227 1.00 0.00 227 GLY A O 9
ATOM 14013 N N . ASP A 1 86 ? -7.237 5.885 -34.880 1.00 0.00 228 ASP A N 9
ATOM 14014 C CA . ASP A 1 86 ? -6.719 6.718 -33.792 1.00 0.00 228 ASP A CA 9
ATOM 14015 C C . ASP A 1 86 ? -5.260 6.416 -33.394 1.00 0.00 228 ASP A C 9
ATOM 14016 O O . ASP A 1 86 ? -4.450 6.010 -34.219 1.00 0.00 228 ASP A O 9
ATOM 14025 N N . VAL A 1 87 ? -4.940 6.619 -32.102 1.00 0.00 229 VAL A N 9
ATOM 14026 C CA . VAL A 1 87 ? -3.594 6.375 -31.582 1.00 0.00 229 VAL A CA 9
ATOM 14027 C C . VAL A 1 87 ? -3.452 4.932 -31.128 1.00 0.00 229 VAL A C 9
ATOM 14028 O O . VAL A 1 87 ? -4.283 4.443 -30.374 1.00 0.00 229 VAL A O 9
ATOM 14041 N N . ILE A 1 88 ? -2.390 4.267 -31.592 1.00 0.00 230 ILE A N 9
ATOM 14042 C CA . ILE A 1 88 ? -2.137 2.868 -31.247 1.00 0.00 230 ILE A CA 9
ATOM 14043 C C . ILE A 1 88 ? -1.113 2.744 -30.122 1.00 0.00 230 ILE A C 9
ATOM 14044 O O . ILE A 1 88 ? -0.317 3.656 -29.900 1.00 0.00 230 ILE A O 9
ATOM 14060 N N . GLU A 1 89 ? -1.135 1.615 -29.405 1.00 0.00 231 GLU A N 9
ATOM 14061 C CA . GLU A 1 89 ? -0.189 1.419 -28.301 1.00 0.00 231 GLU A CA 9
ATOM 14062 C C . GLU A 1 89 ? 0.228 -0.034 -28.144 1.00 0.00 231 GLU A C 9
ATOM 14063 O O . GLU A 1 89 ? -0.547 -0.874 -27.697 1.00 0.00 231 GLU A O 9
ATOM 14075 N N . ALA A 1 90 ? 1.479 -0.309 -28.474 1.00 0.00 232 ALA A N 9
ATOM 14076 C CA . ALA A 1 90 ? 2.025 -1.646 -28.346 1.00 0.00 232 ALA A CA 9
ATOM 14077 C C . ALA A 1 90 ? 2.611 -1.821 -26.954 1.00 0.00 232 ALA A C 9
ATOM 14078 O O . ALA A 1 90 ? 3.364 -0.970 -26.478 1.00 0.00 232 ALA A O 9
ATOM 14085 N N . TYR A 1 91 ? 2.256 -2.913 -26.295 1.00 0.00 233 TYR A N 9
ATOM 14086 C CA . TYR A 1 91 ? 2.749 -3.169 -24.945 1.00 0.00 233 TYR A CA 9
ATOM 14087 C C . TYR A 1 91 ? 3.344 -4.568 -24.838 1.00 0.00 233 TYR A C 9
ATOM 14088 O O . TYR A 1 91 ? 2.837 -5.515 -25.440 1.00 0.00 233 TYR A O 9
ATOM 14106 N N . VAL A 1 92 ? 4.418 -4.690 -24.069 1.00 0.00 234 VAL A N 9
ATOM 14107 C CA . VAL A 1 92 ? 5.081 -5.972 -23.886 1.00 0.00 234 VAL A CA 9
ATOM 14108 C C . VAL A 1 92 ? 6.224 -5.849 -22.867 1.00 0.00 234 VAL A C 9
ATOM 14109 O O . VAL A 1 92 ? 6.381 -4.809 -22.229 1.00 0.00 234 VAL A O 9
ATOM 14122 N N . MET A 1 93 ? 7.012 -6.909 -22.715 1.00 0.00 235 MET A N 9
ATOM 14123 C CA . MET A 1 93 ? 8.120 -6.907 -21.774 1.00 0.00 235 MET A CA 9
ATOM 14124 C C . MET A 1 93 ? 9.393 -6.378 -22.434 1.00 0.00 235 MET A C 9
ATOM 14125 O O . MET A 1 93 ? 9.336 -5.732 -23.480 1.00 0.00 235 MET A O 9
ATOM 14139 N N . GLN A 1 94 ? 10.542 -6.647 -21.818 1.00 0.00 236 GLN A N 9
ATOM 14140 C CA . GLN A 1 94 ? 11.822 -6.189 -22.351 1.00 0.00 236 GLN A CA 9
ATOM 14141 C C . GLN A 1 94 ? 12.493 -7.271 -23.192 1.00 0.00 236 GLN A C 9
ATOM 14142 O O . GLN A 1 94 ? 13.714 -7.430 -23.162 1.00 0.00 236 GLN A O 9
ATOM 14156 N N . GLU A 1 95 ? 11.689 -8.008 -23.942 1.00 0.00 237 GLU A N 9
ATOM 14157 C CA . GLU A 1 95 ? 12.197 -9.075 -24.797 1.00 0.00 237 GLU A CA 9
ATOM 14158 C C . GLU A 1 95 ? 11.614 -8.966 -26.204 1.00 0.00 237 GLU A C 9
ATOM 14159 O O . GLU A 1 95 ? 11.166 -9.957 -26.783 1.00 0.00 237 GLU A O 9
ATOM 14171 N N . VAL A 1 96 ? 11.624 -7.755 -26.751 1.00 0.00 238 VAL A N 9
ATOM 14172 C CA . VAL A 1 96 ? 11.097 -7.516 -28.091 1.00 0.00 238 VAL A CA 9
ATOM 14173 C C . VAL A 1 96 ? 12.204 -7.603 -29.137 1.00 0.00 238 VAL A C 9
ATOM 14174 O O . VAL A 1 96 ? 13.388 -7.513 -28.809 1.00 0.00 238 VAL A O 9
ATOM 14187 N N . ALA A 1 97 ? 11.813 -7.775 -30.400 1.00 0.00 239 ALA A N 9
ATOM 14188 C CA . ALA A 1 97 ? 12.768 -7.874 -31.510 1.00 0.00 239 ALA A CA 9
ATOM 14189 C C . ALA A 1 97 ? 13.504 -9.212 -31.498 1.00 0.00 239 ALA A C 9
ATOM 14190 O O . ALA A 1 97 ? 13.412 -9.987 -32.451 1.00 0.00 239 ALA A O 9
ATOM 14197 N N . ARG A 1 98 ? 14.236 -9.478 -30.420 1.00 0.00 240 ARG A N 9
ATOM 14198 C CA . ARG A 1 98 ? 14.987 -10.711 -30.285 1.00 0.00 240 ARG A CA 9
ATOM 14199 C C . ARG A 1 98 ? 14.170 -11.830 -29.642 1.00 0.00 240 ARG A C 9
ATOM 14200 O O . ARG A 1 98 ? 14.629 -12.966 -29.526 1.00 0.00 240 ARG A O 9
ATOM 14221 N N . ALA A 1 99 ? 12.970 -11.493 -29.234 1.00 0.00 241 ALA A N 9
ATOM 14222 C CA . ALA A 1 99 ? 12.069 -12.451 -28.602 1.00 0.00 241 ALA A CA 9
ATOM 14223 C C . ALA A 1 99 ? 10.615 -12.147 -28.951 1.00 0.00 241 ALA A C 9
ATOM 14230 N N . TYR A 1 1 ? 12.054 -5.243 -16.269 1.00 0.00 143 TYR A N 10
ATOM 14231 C CA . TYR A 1 1 ? 12.587 -4.839 -17.597 1.00 0.00 143 TYR A CA 10
ATOM 14232 C C . TYR A 1 1 ? 11.676 -3.819 -18.273 1.00 0.00 143 TYR A C 10
ATOM 14233 O O . TYR A 1 1 ? 11.597 -3.759 -19.500 1.00 0.00 143 TYR A O 10
ATOM 14253 N N . GLU A 1 2 ? 10.988 -3.019 -17.463 1.00 0.00 144 GLU A N 10
ATOM 14254 C CA . GLU A 1 2 ? 10.082 -1.999 -17.979 1.00 0.00 144 GLU A CA 10
ATOM 14255 C C . GLU A 1 2 ? 8.985 -2.624 -18.837 1.00 0.00 144 GLU A C 10
ATOM 14256 O O . GLU A 1 2 ? 9.107 -2.702 -20.059 1.00 0.00 144 GLU A O 10
ATOM 14268 N N . GLU A 1 3 ? 7.919 -3.065 -18.185 1.00 0.00 145 GLU A N 10
ATOM 14269 C CA . GLU A 1 3 ? 6.802 -3.680 -18.859 1.00 0.00 145 GLU A CA 10
ATOM 14270 C C . GLU A 1 3 ? 5.678 -2.671 -19.094 1.00 0.00 145 GLU A C 10
ATOM 14271 O O . GLU A 1 3 ? 4.500 -2.991 -18.933 1.00 0.00 145 GLU A O 10
ATOM 14283 N N . LYS A 1 4 ? 6.050 -1.453 -19.472 1.00 0.00 146 LYS A N 10
ATOM 14284 C CA . LYS A 1 4 ? 5.072 -0.401 -19.723 1.00 0.00 146 LYS A CA 10
ATOM 14285 C C . LYS A 1 4 ? 4.711 -0.328 -21.206 1.00 0.00 146 LYS A C 10
ATOM 14286 O O . LYS A 1 4 ? 3.643 -0.785 -21.614 1.00 0.00 146 LYS A O 10
ATOM 14305 N N . VAL A 1 5 ? 5.601 0.249 -22.009 1.00 0.00 147 VAL A N 10
ATOM 14306 C CA . VAL A 1 5 ? 5.364 0.376 -23.440 1.00 0.00 147 VAL A CA 10
ATOM 14307 C C . VAL A 1 5 ? 6.460 -0.278 -24.248 1.00 0.00 147 VAL A C 10
ATOM 14308 O O . VAL A 1 5 ? 7.642 -0.203 -23.909 1.00 0.00 147 VAL A O 10
ATOM 14321 N N . ILE A 1 6 ? 6.051 -0.887 -25.341 1.00 0.00 148 ILE A N 10
ATOM 14322 C CA . ILE A 1 6 ? 6.980 -1.532 -26.254 1.00 0.00 148 ILE A CA 10
ATOM 14323 C C . ILE A 1 6 ? 6.917 -0.864 -27.624 1.00 0.00 148 ILE A C 10
ATOM 14324 O O . ILE A 1 6 ? 7.844 -1.001 -28.404 1.00 0.00 148 ILE A O 10
ATOM 14340 N N . GLY A 1 7 ? 5.826 -0.149 -27.913 1.00 0.00 149 GLY A N 10
ATOM 14341 C CA . GLY A 1 7 ? 5.691 0.502 -29.196 1.00 0.00 149 GLY A CA 10
ATOM 14342 C C . GLY A 1 7 ? 4.406 1.289 -29.283 1.00 0.00 149 GLY A C 10
ATOM 14343 O O . GLY A 1 7 ? 3.394 0.803 -29.784 1.00 0.00 149 GLY A O 10
ATOM 14347 N N . GLN A 1 8 ? 4.456 2.513 -28.796 1.00 0.00 150 GLN A N 10
ATOM 14348 C CA . GLN A 1 8 ? 3.300 3.392 -28.814 1.00 0.00 150 GLN A CA 10
ATOM 14349 C C . GLN A 1 8 ? 3.353 4.246 -30.054 1.00 0.00 150 GLN A C 10
ATOM 14350 O O . GLN A 1 8 ? 4.408 4.778 -30.401 1.00 0.00 150 GLN A O 10
ATOM 14364 N N . ALA A 1 9 ? 2.234 4.338 -30.753 1.00 0.00 151 ALA A N 10
ATOM 14365 C CA . ALA A 1 9 ? 2.219 5.087 -31.978 1.00 0.00 151 ALA A CA 10
ATOM 14366 C C . ALA A 1 9 ? 0.858 5.665 -32.303 1.00 0.00 151 ALA A C 10
ATOM 14367 O O . ALA A 1 9 ? -0.128 5.422 -31.610 1.00 0.00 151 ALA A O 10
ATOM 14374 N N . GLU A 1 10 ? 0.832 6.431 -33.380 1.00 0.00 152 GLU A N 10
ATOM 14375 C CA . GLU A 1 10 ? -0.381 7.065 -33.851 1.00 0.00 152 GLU A CA 10
ATOM 14376 C C . GLU A 1 10 ? -0.696 6.602 -35.269 1.00 0.00 152 GLU A C 10
ATOM 14377 O O . GLU A 1 10 ? 0.141 6.723 -36.150 1.00 0.00 152 GLU A O 10
ATOM 14389 N N . VAL A 1 11 ? -1.891 6.054 -35.493 1.00 0.00 153 VAL A N 10
ATOM 14390 C CA . VAL A 1 11 ? -2.258 5.562 -36.826 1.00 0.00 153 VAL A CA 10
ATOM 14391 C C . VAL A 1 11 ? -2.006 6.589 -37.918 1.00 0.00 153 VAL A C 10
ATOM 14392 O O . VAL A 1 11 ? -2.412 7.746 -37.811 1.00 0.00 153 VAL A O 10
ATOM 14405 N N . ARG A 1 12 ? -1.413 6.131 -38.992 1.00 0.00 154 ARG A N 10
ATOM 14406 C CA . ARG A 1 12 ? -1.193 6.966 -40.139 1.00 0.00 154 ARG A CA 10
ATOM 14407 C C . ARG A 1 12 ? -2.430 6.806 -40.994 1.00 0.00 154 ARG A C 10
ATOM 14408 O O . ARG A 1 12 ? -3.200 7.740 -41.200 1.00 0.00 154 ARG A O 10
ATOM 14429 N N . GLN A 1 13 ? -2.633 5.562 -41.412 1.00 0.00 155 GLN A N 10
ATOM 14430 C CA . GLN A 1 13 ? -3.800 5.150 -42.165 1.00 0.00 155 GLN A CA 10
ATOM 14431 C C . GLN A 1 13 ? -3.958 3.627 -42.079 1.00 0.00 155 GLN A C 10
ATOM 14432 O O . GLN A 1 13 ? -3.364 2.991 -41.209 1.00 0.00 155 GLN A O 10
ATOM 14446 N N . THR A 1 14 ? -4.711 3.039 -43.008 1.00 0.00 156 THR A N 10
ATOM 14447 C CA . THR A 1 14 ? -4.883 1.586 -43.048 1.00 0.00 156 THR A CA 10
ATOM 14448 C C . THR A 1 14 ? -5.056 1.117 -44.483 1.00 0.00 156 THR A C 10
ATOM 14449 O O . THR A 1 14 ? -5.228 1.928 -45.393 1.00 0.00 156 THR A O 10
ATOM 14460 N N . PHE A 1 15 ? -4.980 -0.194 -44.689 1.00 0.00 157 PHE A N 10
ATOM 14461 C CA . PHE A 1 15 ? -5.102 -0.751 -46.028 1.00 0.00 157 PHE A CA 10
ATOM 14462 C C . PHE A 1 15 ? -6.290 -1.675 -46.177 1.00 0.00 157 PHE A C 10
ATOM 14463 O O . PHE A 1 15 ? -6.130 -2.891 -46.256 1.00 0.00 157 PHE A O 10
ATOM 14480 N N . LYS A 1 16 ? -7.483 -1.100 -46.264 1.00 0.00 158 LYS A N 10
ATOM 14481 C CA . LYS A 1 16 ? -8.683 -1.901 -46.444 1.00 0.00 158 LYS A CA 10
ATOM 14482 C C . LYS A 1 16 ? -8.875 -2.153 -47.928 1.00 0.00 158 LYS A C 10
ATOM 14483 O O . LYS A 1 16 ? -9.845 -1.715 -48.546 1.00 0.00 158 LYS A O 10
ATOM 14502 N N . VAL A 1 17 ? -7.899 -2.859 -48.479 1.00 0.00 159 VAL A N 10
ATOM 14503 C CA . VAL A 1 17 ? -7.852 -3.205 -49.879 1.00 0.00 159 VAL A CA 10
ATOM 14504 C C . VAL A 1 17 ? -8.533 -4.548 -50.113 1.00 0.00 159 VAL A C 10
ATOM 14505 O O . VAL A 1 17 ? -8.631 -5.366 -49.199 1.00 0.00 159 VAL A O 10
ATOM 14518 N N . SER A 1 18 ? -8.974 -4.791 -51.343 1.00 0.00 160 SER A N 10
ATOM 14519 C CA . SER A 1 18 ? -9.607 -6.060 -51.684 1.00 0.00 160 SER A CA 10
ATOM 14520 C C . SER A 1 18 ? -8.559 -7.036 -52.216 1.00 0.00 160 SER A C 10
ATOM 14521 O O . SER A 1 18 ? -8.832 -7.844 -53.105 1.00 0.00 160 SER A O 10
ATOM 14529 N N . LYS A 1 19 ? -7.354 -6.940 -51.660 1.00 0.00 161 LYS A N 10
ATOM 14530 C CA . LYS A 1 19 ? -6.242 -7.784 -52.050 1.00 0.00 161 LYS A CA 10
ATOM 14531 C C . LYS A 1 19 ? -5.259 -7.987 -50.891 1.00 0.00 161 LYS A C 10
ATOM 14532 O O . LYS A 1 19 ? -4.645 -9.049 -50.780 1.00 0.00 161 LYS A O 10
ATOM 14551 N N . VAL A 1 20 ? -5.101 -6.974 -50.026 1.00 0.00 162 VAL A N 10
ATOM 14552 C CA . VAL A 1 20 ? -4.202 -7.074 -48.914 1.00 0.00 162 VAL A CA 10
ATOM 14553 C C . VAL A 1 20 ? -4.985 -7.404 -47.633 1.00 0.00 162 VAL A C 10
ATOM 14554 O O . VAL A 1 20 ? -5.402 -8.545 -47.435 1.00 0.00 162 VAL A O 10
ATOM 14567 N N . GLY A 1 21 ? -5.195 -6.412 -46.782 1.00 0.00 163 GLY A N 10
ATOM 14568 C CA . GLY A 1 21 ? -5.936 -6.612 -45.552 1.00 0.00 163 GLY A CA 10
ATOM 14569 C C . GLY A 1 21 ? -6.478 -5.306 -45.013 1.00 0.00 163 GLY A C 10
ATOM 14570 O O . GLY A 1 21 ? -7.473 -4.772 -45.500 1.00 0.00 163 GLY A O 10
ATOM 14574 N N . THR A 1 22 ? -5.772 -4.798 -44.002 1.00 0.00 164 THR A N 10
ATOM 14575 C CA . THR A 1 22 ? -6.080 -3.533 -43.347 1.00 0.00 164 THR A CA 10
ATOM 14576 C C . THR A 1 22 ? -4.794 -2.971 -42.752 1.00 0.00 164 THR A C 10
ATOM 14577 O O . THR A 1 22 ? -4.797 -2.370 -41.678 1.00 0.00 164 THR A O 10
ATOM 14588 N N . ILE A 1 23 ? -3.689 -3.186 -43.474 1.00 0.00 165 ILE A N 10
ATOM 14589 C CA . ILE A 1 23 ? -2.361 -2.728 -43.064 1.00 0.00 165 ILE A CA 10
ATOM 14590 C C . ILE A 1 23 ? -2.410 -1.312 -42.495 1.00 0.00 165 ILE A C 10
ATOM 14591 O O . ILE A 1 23 ? -2.432 -0.327 -43.230 1.00 0.00 165 ILE A O 10
ATOM 14607 N N . ALA A 1 24 ? -2.440 -1.241 -41.179 1.00 0.00 166 ALA A N 10
ATOM 14608 C CA . ALA A 1 24 ? -2.508 0.023 -40.480 1.00 0.00 166 ALA A CA 10
ATOM 14609 C C . ALA A 1 24 ? -1.132 0.566 -40.136 1.00 0.00 166 ALA A C 10
ATOM 14610 O O . ALA A 1 24 ? -0.364 -0.062 -39.406 1.00 0.00 166 ALA A O 10
ATOM 14617 N N . GLY A 1 25 ? -0.845 1.757 -40.635 1.00 0.00 167 GLY A N 10
ATOM 14618 C CA . GLY A 1 25 ? 0.416 2.390 -40.340 1.00 0.00 167 GLY A CA 10
ATOM 14619 C C . GLY A 1 25 ? 0.301 3.206 -39.081 1.00 0.00 167 GLY A C 10
ATOM 14620 O O . GLY A 1 25 ? -0.786 3.665 -38.750 1.00 0.00 167 GLY A O 10
ATOM 14624 N N . CYS A 1 26 ? 1.394 3.359 -38.354 1.00 0.00 168 CYS A N 10
ATOM 14625 C CA . CYS A 1 26 ? 1.368 4.099 -37.111 1.00 0.00 168 CYS A CA 10
ATOM 14626 C C . CYS A 1 26 ? 2.687 4.846 -36.896 1.00 0.00 168 CYS A C 10
ATOM 14627 O O . CYS A 1 26 ? 3.766 4.283 -37.077 1.00 0.00 168 CYS A O 10
ATOM 14635 N N . TYR A 1 27 ? 2.588 6.101 -36.468 1.00 0.00 169 TYR A N 10
ATOM 14636 C CA . TYR A 1 27 ? 3.769 6.906 -36.180 1.00 0.00 169 TYR A CA 10
ATOM 14637 C C . TYR A 1 27 ? 4.156 6.630 -34.743 1.00 0.00 169 TYR A C 10
ATOM 14638 O O . TYR A 1 27 ? 3.329 6.751 -33.850 1.00 0.00 169 TYR A O 10
ATOM 14656 N N . VAL A 1 28 ? 5.386 6.195 -34.524 1.00 0.00 170 VAL A N 10
ATOM 14657 C CA . VAL A 1 28 ? 5.812 5.818 -33.184 1.00 0.00 170 VAL A CA 10
ATOM 14658 C C . VAL A 1 28 ? 6.303 6.995 -32.348 1.00 0.00 170 VAL A C 10
ATOM 14659 O O . VAL A 1 28 ? 6.864 7.964 -32.860 1.00 0.00 170 VAL A O 10
ATOM 14672 N N . THR A 1 29 ? 6.067 6.876 -31.041 1.00 0.00 171 THR A N 10
ATOM 14673 C CA . THR A 1 29 ? 6.455 7.894 -30.074 1.00 0.00 171 THR A CA 10
ATOM 14674 C C . THR A 1 29 ? 7.023 7.278 -28.800 1.00 0.00 171 THR A C 10
ATOM 14675 O O . THR A 1 29 ? 7.101 7.939 -27.765 1.00 0.00 171 THR A O 10
ATOM 14686 N N . ASP A 1 30 ? 7.403 6.012 -28.871 1.00 0.00 172 ASP A N 10
ATOM 14687 C CA . ASP A 1 30 ? 7.940 5.317 -27.722 1.00 0.00 172 ASP A CA 10
ATOM 14688 C C . ASP A 1 30 ? 8.930 4.241 -28.181 1.00 0.00 172 ASP A C 10
ATOM 14689 O O . ASP A 1 30 ? 9.621 4.438 -29.177 1.00 0.00 172 ASP A O 10
ATOM 14698 N N . GLY A 1 31 ? 9.019 3.126 -27.454 1.00 0.00 173 GLY A N 10
ATOM 14699 C CA . GLY A 1 31 ? 9.954 2.056 -27.809 1.00 0.00 173 GLY A CA 10
ATOM 14700 C C . GLY A 1 31 ? 9.987 1.704 -29.298 1.00 0.00 173 GLY A C 10
ATOM 14701 O O . GLY A 1 31 ? 10.577 2.421 -30.104 1.00 0.00 173 GLY A O 10
ATOM 14705 N N . LYS A 1 32 ? 9.375 0.579 -29.654 1.00 0.00 174 LYS A N 10
ATOM 14706 C CA . LYS A 1 32 ? 9.352 0.118 -31.047 1.00 0.00 174 LYS A CA 10
ATOM 14707 C C . LYS A 1 32 ? 8.111 -0.697 -31.340 1.00 0.00 174 LYS A C 10
ATOM 14708 O O . LYS A 1 32 ? 7.850 -1.698 -30.675 1.00 0.00 174 LYS A O 10
ATOM 14727 N N . ILE A 1 33 ? 7.376 -0.323 -32.370 1.00 0.00 175 ILE A N 10
ATOM 14728 C CA . ILE A 1 33 ? 6.209 -1.093 -32.732 1.00 0.00 175 ILE A CA 10
ATOM 14729 C C . ILE A 1 33 ? 6.615 -2.192 -33.706 1.00 0.00 175 ILE A C 10
ATOM 14730 O O . ILE A 1 33 ? 6.553 -2.039 -34.926 1.00 0.00 175 ILE A O 10
ATOM 14746 N N . THR A 1 34 ? 7.087 -3.283 -33.131 1.00 0.00 176 THR A N 10
ATOM 14747 C CA . THR A 1 34 ? 7.583 -4.417 -33.902 1.00 0.00 176 THR A CA 10
ATOM 14748 C C . THR A 1 34 ? 6.491 -5.431 -34.239 1.00 0.00 176 THR A C 10
ATOM 14749 O O . THR A 1 34 ? 5.320 -5.251 -33.904 1.00 0.00 176 THR A O 10
ATOM 14760 N N . ARG A 1 35 ? 6.915 -6.504 -34.906 1.00 0.00 177 ARG A N 10
ATOM 14761 C CA . ARG A 1 35 ? 6.023 -7.582 -35.309 1.00 0.00 177 ARG A CA 10
ATOM 14762 C C . ARG A 1 35 ? 5.643 -8.445 -34.115 1.00 0.00 177 ARG A C 10
ATOM 14763 O O . ARG A 1 35 ? 4.481 -8.813 -33.941 1.00 0.00 177 ARG A O 10
ATOM 14784 N N . ASP A 1 36 ? 6.639 -8.767 -33.296 1.00 0.00 178 ASP A N 10
ATOM 14785 C CA . ASP A 1 36 ? 6.425 -9.591 -32.116 1.00 0.00 178 ASP A CA 10
ATOM 14786 C C . ASP A 1 36 ? 6.066 -8.726 -30.910 1.00 0.00 178 ASP A C 10
ATOM 14787 O O . ASP A 1 36 ? 6.739 -8.755 -29.879 1.00 0.00 178 ASP A O 10
ATOM 14796 N N . SER A 1 37 ? 4.994 -7.956 -31.053 1.00 0.00 179 SER A N 10
ATOM 14797 C CA . SER A 1 37 ? 4.527 -7.076 -29.989 1.00 0.00 179 SER A CA 10
ATOM 14798 C C . SER A 1 37 ? 3.013 -6.937 -30.042 1.00 0.00 179 SER A C 10
ATOM 14799 O O . SER A 1 37 ? 2.383 -7.256 -31.051 1.00 0.00 179 SER A O 10
ATOM 14807 N N . LYS A 1 38 ? 2.433 -6.457 -28.952 1.00 0.00 180 LYS A N 10
ATOM 14808 C CA . LYS A 1 38 ? 0.994 -6.271 -28.883 1.00 0.00 180 LYS A CA 10
ATOM 14809 C C . LYS A 1 38 ? 0.631 -4.845 -29.276 1.00 0.00 180 LYS A C 10
ATOM 14810 O O . LYS A 1 38 ? 1.511 -4.022 -29.523 1.00 0.00 180 LYS A O 10
ATOM 14829 N N . VAL A 1 39 ? -0.662 -4.554 -29.327 1.00 0.00 181 VAL A N 10
ATOM 14830 C CA . VAL A 1 39 ? -1.116 -3.217 -29.683 1.00 0.00 181 VAL A CA 10
ATOM 14831 C C . VAL A 1 39 ? -2.445 -2.882 -29.043 1.00 0.00 181 VAL A C 10
ATOM 14832 O O . VAL A 1 39 ? -3.284 -3.751 -28.806 1.00 0.00 181 VAL A O 10
ATOM 14845 N N . ARG A 1 40 ? -2.624 -1.602 -28.784 1.00 0.00 182 ARG A N 10
ATOM 14846 C CA . ARG A 1 40 ? -3.846 -1.107 -28.186 1.00 0.00 182 ARG A CA 10
ATOM 14847 C C . ARG A 1 40 ? -4.094 0.334 -28.568 1.00 0.00 182 ARG A C 10
ATOM 14848 O O . ARG A 1 40 ? -3.449 1.241 -28.047 1.00 0.00 182 ARG A O 10
ATOM 14869 N N . LEU A 1 41 ? -5.030 0.555 -29.481 1.00 0.00 183 LEU A N 10
ATOM 14870 C CA . LEU A 1 41 ? -5.334 1.890 -29.913 1.00 0.00 183 LEU A CA 10
ATOM 14871 C C . LEU A 1 41 ? -6.580 2.424 -29.207 1.00 0.00 183 LEU A C 10
ATOM 14872 O O . LEU A 1 41 ? -7.261 1.695 -28.486 1.00 0.00 183 LEU A O 10
ATOM 14888 N N . ILE A 1 42 ? -6.847 3.707 -29.385 1.00 0.00 184 ILE A N 10
ATOM 14889 C CA . ILE A 1 42 ? -7.978 4.348 -28.721 1.00 0.00 184 ILE A CA 10
ATOM 14890 C C . ILE A 1 42 ? -8.483 5.536 -29.521 1.00 0.00 184 ILE A C 10
ATOM 14891 O O . ILE A 1 42 ? -7.683 6.305 -30.067 1.00 0.00 184 ILE A O 10
ATOM 14907 N N . ARG A 1 43 ? -9.809 5.700 -29.542 1.00 0.00 185 ARG A N 10
ATOM 14908 C CA . ARG A 1 43 ? -10.429 6.814 -30.232 1.00 0.00 185 ARG A CA 10
ATOM 14909 C C . ARG A 1 43 ? -10.474 8.001 -29.276 1.00 0.00 185 ARG A C 10
ATOM 14910 O O . ARG A 1 43 ? -9.702 8.045 -28.317 1.00 0.00 185 ARG A O 10
ATOM 14931 N N . GLN A 1 44 ? -11.374 8.949 -29.505 1.00 0.00 186 GLN A N 10
ATOM 14932 C CA . GLN A 1 44 ? -11.485 10.095 -28.618 1.00 0.00 186 GLN A CA 10
ATOM 14933 C C . GLN A 1 44 ? -12.549 9.852 -27.553 1.00 0.00 186 GLN A C 10
ATOM 14934 O O . GLN A 1 44 ? -13.152 10.793 -27.037 1.00 0.00 186 GLN A O 10
ATOM 14948 N N . GLY A 1 45 ? -12.774 8.581 -27.229 1.00 0.00 187 GLY A N 10
ATOM 14949 C CA . GLY A 1 45 ? -13.761 8.235 -26.230 1.00 0.00 187 GLY A CA 10
ATOM 14950 C C . GLY A 1 45 ? -13.474 6.910 -25.553 1.00 0.00 187 GLY A C 10
ATOM 14951 O O . GLY A 1 45 ? -13.623 6.781 -24.338 1.00 0.00 187 GLY A O 10
ATOM 14955 N N . ILE A 1 46 ? -13.096 5.908 -26.349 1.00 0.00 188 ILE A N 10
ATOM 14956 C CA . ILE A 1 46 ? -12.832 4.576 -25.820 1.00 0.00 188 ILE A CA 10
ATOM 14957 C C . ILE A 1 46 ? -11.775 3.829 -26.651 1.00 0.00 188 ILE A C 10
ATOM 14958 O O . ILE A 1 46 ? -11.019 4.440 -27.401 1.00 0.00 188 ILE A O 10
ATOM 14974 N N . VAL A 1 47 ? -11.747 2.505 -26.518 1.00 0.00 189 VAL A N 10
ATOM 14975 C CA . VAL A 1 47 ? -10.801 1.676 -27.249 1.00 0.00 189 VAL A CA 10
ATOM 14976 C C . VAL A 1 47 ? -11.344 1.342 -28.623 1.00 0.00 189 VAL A C 10
ATOM 14977 O O . VAL A 1 47 ? -12.509 0.980 -28.782 1.00 0.00 189 VAL A O 10
ATOM 14990 N N . VAL A 1 48 ? -10.476 1.470 -29.610 1.00 0.00 190 VAL A N 10
ATOM 14991 C CA . VAL A 1 48 ? -10.838 1.188 -30.992 1.00 0.00 190 VAL A CA 10
ATOM 14992 C C . VAL A 1 48 ? -10.594 -0.283 -31.294 1.00 0.00 190 VAL A C 10
ATOM 14993 O O . VAL A 1 48 ? -11.317 -0.902 -32.073 1.00 0.00 190 VAL A O 10
ATOM 15006 N N . TYR A 1 49 ? -9.576 -0.834 -30.645 1.00 0.00 191 TYR A N 10
ATOM 15007 C CA . TYR A 1 49 ? -9.227 -2.237 -30.808 1.00 0.00 191 TYR A CA 10
ATOM 15008 C C . TYR A 1 49 ? -8.023 -2.594 -29.950 1.00 0.00 191 TYR A C 10
ATOM 15009 O O . TYR A 1 49 ? -7.234 -1.724 -29.581 1.00 0.00 191 TYR A O 10
ATOM 15027 N N . GLU A 1 50 ? -7.871 -3.875 -29.656 1.00 0.00 192 GLU A N 10
ATOM 15028 C CA . GLU A 1 50 ? -6.744 -4.339 -28.864 1.00 0.00 192 GLU A CA 10
ATOM 15029 C C . GLU A 1 50 ? -6.271 -5.696 -29.358 1.00 0.00 192 GLU A C 10
ATOM 15030 O O . GLU A 1 50 ? -7.039 -6.460 -29.945 1.00 0.00 192 GLU A O 10
ATOM 15042 N N . GLY A 1 51 ? -5.004 -5.989 -29.120 1.00 0.00 193 GLY A N 10
ATOM 15043 C CA . GLY A 1 51 ? -4.441 -7.251 -29.547 1.00 0.00 193 GLY A CA 10
ATOM 15044 C C . GLY A 1 51 ? -2.977 -7.125 -29.891 1.00 0.00 193 GLY A C 10
ATOM 15045 O O . GLY A 1 51 ? -2.194 -6.602 -29.101 1.00 0.00 193 GLY A O 10
ATOM 15049 N N . GLU A 1 52 ? -2.601 -7.612 -31.065 1.00 0.00 194 GLU A N 10
ATOM 15050 C CA . GLU A 1 52 ? -1.227 -7.559 -31.503 1.00 0.00 194 GLU A CA 10
ATOM 15051 C C . GLU A 1 52 ? -1.130 -7.212 -32.957 1.00 0.00 194 GLU A C 10
ATOM 15052 O O . GLU A 1 52 ? -2.124 -6.886 -33.603 1.00 0.00 194 GLU A O 10
ATOM 15064 N N . ILE A 1 53 ? 0.084 -7.255 -33.469 1.00 0.00 195 ILE A N 10
ATOM 15065 C CA . ILE A 1 53 ? 0.293 -6.918 -34.844 1.00 0.00 195 ILE A CA 10
ATOM 15066 C C . ILE A 1 53 ? 0.117 -8.157 -35.718 1.00 0.00 195 ILE A C 10
ATOM 15067 O O . ILE A 1 53 ? 0.500 -9.261 -35.330 1.00 0.00 195 ILE A O 10
ATOM 15083 N N . ASP A 1 54 ? -0.443 -7.966 -36.902 1.00 0.00 196 ASP A N 10
ATOM 15084 C CA . ASP A 1 54 ? -0.641 -9.068 -37.824 1.00 0.00 196 ASP A CA 10
ATOM 15085 C C . ASP A 1 54 ? 0.596 -9.215 -38.705 1.00 0.00 196 ASP A C 10
ATOM 15086 O O . ASP A 1 54 ? 1.192 -10.288 -38.791 1.00 0.00 196 ASP A O 10
ATOM 15095 N N . SER A 1 55 ? 0.983 -8.111 -39.339 1.00 0.00 197 SER A N 10
ATOM 15096 C CA . SER A 1 55 ? 2.162 -8.081 -40.198 1.00 0.00 197 SER A CA 10
ATOM 15097 C C . SER A 1 55 ? 2.773 -6.683 -40.210 1.00 0.00 197 SER A C 10
ATOM 15098 O O . SER A 1 55 ? 2.052 -5.689 -40.173 1.00 0.00 197 SER A O 10
ATOM 15106 N N . LEU A 1 56 ? 4.101 -6.607 -40.254 1.00 0.00 198 LEU A N 10
ATOM 15107 C CA . LEU A 1 56 ? 4.792 -5.318 -40.260 1.00 0.00 198 LEU A CA 10
ATOM 15108 C C . LEU A 1 56 ? 5.630 -5.137 -41.512 1.00 0.00 198 LEU A C 10
ATOM 15109 O O . LEU A 1 56 ? 6.614 -5.843 -41.731 1.00 0.00 198 LEU A O 10
ATOM 15125 N N . LYS A 1 57 ? 5.229 -4.168 -42.320 1.00 0.00 199 LYS A N 10
ATOM 15126 C CA . LYS A 1 57 ? 5.930 -3.856 -43.551 1.00 0.00 199 LYS A CA 10
ATOM 15127 C C . LYS A 1 57 ? 5.771 -2.378 -43.885 1.00 0.00 199 LYS A C 10
ATOM 15128 O O . LYS A 1 57 ? 4.657 -1.878 -44.029 1.00 0.00 199 LYS A O 10
ATOM 15147 N N . ARG A 1 58 ? 6.894 -1.689 -44.006 1.00 0.00 200 ARG A N 10
ATOM 15148 C CA . ARG A 1 58 ? 6.890 -0.266 -44.323 1.00 0.00 200 ARG A CA 10
ATOM 15149 C C . ARG A 1 58 ? 6.880 -0.069 -45.838 1.00 0.00 200 ARG A C 10
ATOM 15150 O O . ARG A 1 58 ? 6.519 -0.979 -46.583 1.00 0.00 200 ARG A O 10
ATOM 15171 N N . TYR A 1 59 ? 7.277 1.113 -46.294 1.00 0.00 201 TYR A N 10
ATOM 15172 C CA . TYR A 1 59 ? 7.308 1.402 -47.718 1.00 0.00 201 TYR A CA 10
ATOM 15173 C C . TYR A 1 59 ? 8.639 0.965 -48.336 1.00 0.00 201 TYR A C 10
ATOM 15174 O O . TYR A 1 59 ? 8.768 0.898 -49.559 1.00 0.00 201 TYR A O 10
ATOM 15192 N N . LYS A 1 60 ? 9.625 0.656 -47.490 1.00 0.00 202 LYS A N 10
ATOM 15193 C CA . LYS A 1 60 ? 10.918 0.219 -47.949 1.00 0.00 202 LYS A CA 10
ATOM 15194 C C . LYS A 1 60 ? 10.996 -1.307 -47.977 1.00 0.00 202 LYS A C 10
ATOM 15195 O O . LYS A 1 60 ? 11.230 -1.904 -49.028 1.00 0.00 202 LYS A O 10
ATOM 15214 N N . ASP A 1 61 ? 10.796 -1.934 -46.818 1.00 0.00 203 ASP A N 10
ATOM 15215 C CA . ASP A 1 61 ? 10.843 -3.384 -46.720 1.00 0.00 203 ASP A CA 10
ATOM 15216 C C . ASP A 1 61 ? 9.970 -3.883 -45.574 1.00 0.00 203 ASP A C 10
ATOM 15217 O O . ASP A 1 61 ? 9.202 -3.122 -44.987 1.00 0.00 203 ASP A O 10
ATOM 15226 N N . ASP A 1 62 ? 10.107 -5.164 -45.251 1.00 0.00 204 ASP A N 10
ATOM 15227 C CA . ASP A 1 62 ? 9.347 -5.765 -44.168 1.00 0.00 204 ASP A CA 10
ATOM 15228 C C . ASP A 1 62 ? 10.146 -5.707 -42.868 1.00 0.00 204 ASP A C 10
ATOM 15229 O O . ASP A 1 62 ? 10.565 -6.736 -42.335 1.00 0.00 204 ASP A O 10
ATOM 15238 N N . VAL A 1 63 ? 10.369 -4.494 -42.371 1.00 0.00 205 VAL A N 10
ATOM 15239 C CA . VAL A 1 63 ? 11.133 -4.304 -41.144 1.00 0.00 205 VAL A CA 10
ATOM 15240 C C . VAL A 1 63 ? 10.490 -4.972 -39.966 1.00 0.00 205 VAL A C 10
ATOM 15241 O O . VAL A 1 63 ? 9.304 -5.301 -39.981 1.00 0.00 205 VAL A O 10
ATOM 15254 N N . ARG A 1 64 ? 11.302 -5.196 -38.945 1.00 0.00 206 ARG A N 10
ATOM 15255 C CA . ARG A 1 64 ? 10.827 -5.855 -37.764 1.00 0.00 206 ARG A CA 10
ATOM 15256 C C . ARG A 1 64 ? 10.274 -4.861 -36.751 1.00 0.00 206 ARG A C 10
ATOM 15257 O O . ARG A 1 64 ? 9.296 -5.156 -36.076 1.00 0.00 206 ARG A O 10
ATOM 15278 N N . GLU A 1 65 ? 10.901 -3.685 -36.646 1.00 0.00 207 GLU A N 10
ATOM 15279 C CA . GLU A 1 65 ? 10.447 -2.663 -35.696 1.00 0.00 207 GLU A CA 10
ATOM 15280 C C . GLU A 1 65 ? 10.464 -1.267 -36.311 1.00 0.00 207 GLU A C 10
ATOM 15281 O O . GLU A 1 65 ? 10.890 -1.075 -37.450 1.00 0.00 207 GLU A O 10
ATOM 15293 N N . VAL A 1 66 ? 10.009 -0.298 -35.522 1.00 0.00 208 VAL A N 10
ATOM 15294 C CA . VAL A 1 66 ? 9.971 1.104 -35.939 1.00 0.00 208 VAL A CA 10
ATOM 15295 C C . VAL A 1 66 ? 10.114 2.005 -34.711 1.00 0.00 208 VAL A C 10
ATOM 15296 O O . VAL A 1 66 ? 9.122 2.473 -34.153 1.00 0.00 208 VAL A O 10
ATOM 15309 N N . ALA A 1 67 ? 11.353 2.220 -34.282 1.00 0.00 209 ALA A N 10
ATOM 15310 C CA . ALA A 1 67 ? 11.620 3.039 -33.104 1.00 0.00 209 ALA A CA 10
ATOM 15311 C C . ALA A 1 67 ? 12.084 4.445 -33.473 1.00 0.00 209 ALA A C 10
ATOM 15312 O O . ALA A 1 67 ? 12.337 4.745 -34.639 1.00 0.00 209 ALA A O 10
ATOM 15319 N N . GLN A 1 68 ? 12.180 5.303 -32.452 1.00 0.00 210 GLN A N 10
ATOM 15320 C CA . GLN A 1 68 ? 12.599 6.698 -32.608 1.00 0.00 210 GLN A CA 10
ATOM 15321 C C . GLN A 1 68 ? 11.414 7.553 -33.025 1.00 0.00 210 GLN A C 10
ATOM 15322 O O . GLN A 1 68 ? 10.883 8.323 -32.224 1.00 0.00 210 GLN A O 10
ATOM 15336 N N . GLY A 1 69 ? 10.989 7.401 -34.271 1.00 0.00 211 GLY A N 10
ATOM 15337 C CA . GLY A 1 69 ? 9.856 8.156 -34.753 1.00 0.00 211 GLY A CA 10
ATOM 15338 C C . GLY A 1 69 ? 9.556 7.879 -36.212 1.00 0.00 211 GLY A C 10
ATOM 15339 O O . GLY A 1 69 ? 9.200 8.787 -36.961 1.00 0.00 211 GLY A O 10
ATOM 15343 N N . TYR A 1 70 ? 9.713 6.624 -36.620 1.00 0.00 212 TYR A N 10
ATOM 15344 C CA . TYR A 1 70 ? 9.467 6.242 -38.004 1.00 0.00 212 TYR A CA 10
ATOM 15345 C C . TYR A 1 70 ? 8.079 5.637 -38.180 1.00 0.00 212 TYR A C 10
ATOM 15346 O O . TYR A 1 70 ? 7.592 4.908 -37.316 1.00 0.00 212 TYR A O 10
ATOM 15364 N N . GLU A 1 71 ? 7.453 5.943 -39.311 1.00 0.00 213 GLU A N 10
ATOM 15365 C CA . GLU A 1 71 ? 6.131 5.432 -39.615 1.00 0.00 213 GLU A CA 10
ATOM 15366 C C . GLU A 1 71 ? 6.230 4.101 -40.352 1.00 0.00 213 GLU A C 10
ATOM 15367 O O . GLU A 1 71 ? 7.275 3.770 -40.912 1.00 0.00 213 GLU A O 10
ATOM 15379 N N . CYS A 1 72 ? 5.145 3.339 -40.343 1.00 0.00 214 CYS A N 10
ATOM 15380 C CA . CYS A 1 72 ? 5.121 2.040 -41.003 1.00 0.00 214 CYS A CA 10
ATOM 15381 C C . CYS A 1 72 ? 3.714 1.699 -41.492 1.00 0.00 214 CYS A C 10
ATOM 15382 O O . CYS A 1 72 ? 2.842 2.563 -41.556 1.00 0.00 214 CYS A O 10
ATOM 15390 N N . GLY A 1 73 ? 3.506 0.428 -41.825 1.00 0.00 215 GLY A N 10
ATOM 15391 C CA . GLY A 1 73 ? 2.213 -0.040 -42.289 1.00 0.00 215 GLY A CA 10
ATOM 15392 C C . GLY A 1 73 ? 1.996 -1.479 -41.878 1.00 0.00 215 GLY A C 10
ATOM 15393 O O . GLY A 1 73 ? 2.487 -2.395 -42.537 1.00 0.00 215 GLY A O 10
ATOM 15397 N N . LEU A 1 74 ? 1.301 -1.686 -40.763 1.00 0.00 216 LEU A N 10
ATOM 15398 C CA . LEU A 1 74 ? 1.081 -3.024 -40.256 1.00 0.00 216 LEU A CA 10
ATOM 15399 C C . LEU A 1 74 ? -0.371 -3.287 -39.909 1.00 0.00 216 LEU A C 10
ATOM 15400 O O . LEU A 1 74 ? -1.059 -2.430 -39.359 1.00 0.00 216 LEU A O 10
ATOM 15416 N N . THR A 1 75 ? -0.809 -4.508 -40.164 1.00 0.00 217 THR A N 10
ATOM 15417 C CA . THR A 1 75 ? -2.155 -4.906 -39.806 1.00 0.00 217 THR A CA 10
ATOM 15418 C C . THR A 1 75 ? -2.156 -5.186 -38.311 1.00 0.00 217 THR A C 10
ATOM 15419 O O . THR A 1 75 ? -1.162 -5.672 -37.777 1.00 0.00 217 THR A O 10
ATOM 15430 N N . ILE A 1 76 ? -3.237 -4.856 -37.627 1.00 0.00 218 ILE A N 10
ATOM 15431 C CA . ILE A 1 76 ? -3.300 -5.062 -36.187 1.00 0.00 218 ILE A CA 10
ATOM 15432 C C . ILE A 1 76 ? -4.244 -6.213 -35.847 1.00 0.00 218 ILE A C 10
ATOM 15433 O O . ILE A 1 76 ? -5.431 -6.000 -35.602 1.00 0.00 218 ILE A O 10
ATOM 15449 N N . LYS A 1 77 ? -3.708 -7.437 -35.822 1.00 0.00 219 LYS A N 10
ATOM 15450 C CA . LYS A 1 77 ? -4.512 -8.613 -35.492 1.00 0.00 219 LYS A CA 10
ATOM 15451 C C . LYS A 1 77 ? -5.831 -8.604 -36.275 1.00 0.00 219 LYS A C 10
ATOM 15452 O O . LYS A 1 77 ? -5.849 -8.212 -37.443 1.00 0.00 219 LYS A O 10
ATOM 15471 N N . ASN A 1 78 ? -6.919 -9.027 -35.656 1.00 0.00 220 ASN A N 10
ATOM 15472 C CA . ASN A 1 78 ? -8.200 -9.050 -36.330 1.00 0.00 220 ASN A CA 10
ATOM 15473 C C . ASN A 1 78 ? -8.909 -7.695 -36.209 1.00 0.00 220 ASN A C 10
ATOM 15474 O O . ASN A 1 78 ? -10.051 -7.613 -35.755 1.00 0.00 220 ASN A O 10
ATOM 15485 N N . PHE A 1 79 ? -8.220 -6.633 -36.645 1.00 0.00 221 PHE A N 10
ATOM 15486 C CA . PHE A 1 79 ? -8.770 -5.280 -36.616 1.00 0.00 221 PHE A CA 10
ATOM 15487 C C . PHE A 1 79 ? -10.080 -5.072 -37.370 1.00 0.00 221 PHE A C 10
ATOM 15488 O O . PHE A 1 79 ? -10.211 -5.418 -38.543 1.00 0.00 221 PHE A O 10
ATOM 15505 N N . ASN A 1 80 ? -11.017 -4.415 -36.677 1.00 0.00 222 ASN A N 10
ATOM 15506 C CA . ASN A 1 80 ? -12.293 -4.043 -37.238 1.00 0.00 222 ASN A CA 10
ATOM 15507 C C . ASN A 1 80 ? -12.203 -2.599 -37.747 1.00 0.00 222 ASN A C 10
ATOM 15508 O O . ASN A 1 80 ? -12.684 -2.295 -38.838 1.00 0.00 222 ASN A O 10
ATOM 15519 N N . ASP A 1 81 ? -11.559 -1.707 -36.963 1.00 0.00 223 ASP A N 10
ATOM 15520 C CA . ASP A 1 81 ? -11.408 -0.308 -37.395 1.00 0.00 223 ASP A CA 10
ATOM 15521 C C . ASP A 1 81 ? -10.536 -0.257 -38.631 1.00 0.00 223 ASP A C 10
ATOM 15522 O O . ASP A 1 81 ? -9.788 -1.191 -38.922 1.00 0.00 223 ASP A O 10
ATOM 15531 N N . ILE A 1 82 ? -10.589 0.873 -39.299 1.00 0.00 224 ILE A N 10
ATOM 15532 C CA . ILE A 1 82 ? -9.755 1.109 -40.462 1.00 0.00 224 ILE A CA 10
ATOM 15533 C C . ILE A 1 82 ? -9.523 2.593 -40.705 1.00 0.00 224 ILE A C 10
ATOM 15534 O O . ILE A 1 82 ? -9.968 3.438 -39.933 1.00 0.00 224 ILE A O 10
ATOM 15550 N N . LYS A 1 83 ? -8.811 2.876 -41.799 1.00 0.00 225 LYS A N 10
ATOM 15551 C CA . LYS A 1 83 ? -8.450 4.238 -42.239 1.00 0.00 225 LYS A CA 10
ATOM 15552 C C . LYS A 1 83 ? -8.201 5.179 -41.066 1.00 0.00 225 LYS A C 10
ATOM 15553 O O . LYS A 1 83 ? -9.143 5.665 -40.441 1.00 0.00 225 LYS A O 10
ATOM 15572 N N . GLU A 1 84 ? -6.920 5.440 -40.821 1.00 0.00 226 GLU A N 10
ATOM 15573 C CA . GLU A 1 84 ? -6.439 6.341 -39.745 1.00 0.00 226 GLU A CA 10
ATOM 15574 C C . GLU A 1 84 ? -7.464 6.562 -38.646 1.00 0.00 226 GLU A C 10
ATOM 15575 O O . GLU A 1 84 ? -7.886 7.688 -38.374 1.00 0.00 226 GLU A O 10
ATOM 15587 N N . GLY A 1 85 ? -7.854 5.467 -38.023 1.00 0.00 227 GLY A N 10
ATOM 15588 C CA . GLY A 1 85 ? -8.818 5.539 -36.966 1.00 0.00 227 GLY A CA 10
ATOM 15589 C C . GLY A 1 85 ? -8.334 6.369 -35.797 1.00 0.00 227 GLY A C 10
ATOM 15590 O O . GLY A 1 85 ? -8.949 7.384 -35.466 1.00 0.00 227 GLY A O 10
ATOM 15594 N N . ASP A 1 86 ? -7.240 5.949 -35.155 1.00 0.00 228 ASP A N 10
ATOM 15595 C CA . ASP A 1 86 ? -6.739 6.718 -34.007 1.00 0.00 228 ASP A CA 10
ATOM 15596 C C . ASP A 1 86 ? -5.294 6.397 -33.574 1.00 0.00 228 ASP A C 10
ATOM 15597 O O . ASP A 1 86 ? -4.468 5.988 -34.380 1.00 0.00 228 ASP A O 10
ATOM 15606 N N . VAL A 1 87 ? -4.999 6.597 -32.272 1.00 0.00 229 VAL A N 10
ATOM 15607 C CA . VAL A 1 87 ? -3.662 6.342 -31.724 1.00 0.00 229 VAL A CA 10
ATOM 15608 C C . VAL A 1 87 ? -3.541 4.906 -31.229 1.00 0.00 229 VAL A C 10
ATOM 15609 O O . VAL A 1 87 ? -4.428 4.424 -30.540 1.00 0.00 229 VAL A O 10
ATOM 15622 N N . ILE A 1 88 ? -2.430 4.242 -31.577 1.00 0.00 230 ILE A N 10
ATOM 15623 C CA . ILE A 1 88 ? -2.197 2.855 -31.174 1.00 0.00 230 ILE A CA 10
ATOM 15624 C C . ILE A 1 88 ? -1.194 2.774 -30.024 1.00 0.00 230 ILE A C 10
ATOM 15625 O O . ILE A 1 88 ? -0.414 3.702 -29.810 1.00 0.00 230 ILE A O 10
ATOM 15641 N N . GLU A 1 89 ? -1.214 1.664 -29.279 1.00 0.00 231 GLU A N 10
ATOM 15642 C CA . GLU A 1 89 ? -0.283 1.511 -28.152 1.00 0.00 231 GLU A CA 10
ATOM 15643 C C . GLU A 1 89 ? 0.129 0.063 -27.926 1.00 0.00 231 GLU A C 10
ATOM 15644 O O . GLU A 1 89 ? -0.664 -0.763 -27.488 1.00 0.00 231 GLU A O 10
ATOM 15656 N N . ALA A 1 90 ? 1.392 -0.222 -28.199 1.00 0.00 232 ALA A N 10
ATOM 15657 C CA . ALA A 1 90 ? 1.933 -1.558 -28.013 1.00 0.00 232 ALA A CA 10
ATOM 15658 C C . ALA A 1 90 ? 2.445 -1.737 -26.593 1.00 0.00 232 ALA A C 10
ATOM 15659 O O . ALA A 1 90 ? 3.045 -0.828 -26.018 1.00 0.00 232 ALA A O 10
ATOM 15666 N N . TYR A 1 91 ? 2.191 -2.910 -26.027 1.00 0.00 233 TYR A N 10
ATOM 15667 C CA . TYR A 1 91 ? 2.618 -3.202 -24.661 1.00 0.00 233 TYR A CA 10
ATOM 15668 C C . TYR A 1 91 ? 3.157 -4.625 -24.545 1.00 0.00 233 TYR A C 10
ATOM 15669 O O . TYR A 1 91 ? 2.556 -5.569 -25.058 1.00 0.00 233 TYR A O 10
ATOM 15687 N N . VAL A 1 92 ? 4.290 -4.772 -23.861 1.00 0.00 234 VAL A N 10
ATOM 15688 C CA . VAL A 1 92 ? 4.906 -6.081 -23.672 1.00 0.00 234 VAL A CA 10
ATOM 15689 C C . VAL A 1 92 ? 6.159 -5.969 -22.783 1.00 0.00 234 VAL A C 10
ATOM 15690 O O . VAL A 1 92 ? 6.324 -4.986 -22.061 1.00 0.00 234 VAL A O 10
ATOM 15703 N N . MET A 1 93 ? 7.031 -6.974 -22.835 1.00 0.00 235 MET A N 10
ATOM 15704 C CA . MET A 1 93 ? 8.253 -6.970 -22.030 1.00 0.00 235 MET A CA 10
ATOM 15705 C C . MET A 1 93 ? 9.435 -6.444 -22.845 1.00 0.00 235 MET A C 10
ATOM 15706 O O . MET A 1 93 ? 9.255 -5.879 -23.924 1.00 0.00 235 MET A O 10
ATOM 15720 N N . GLN A 1 94 ? 10.645 -6.628 -22.319 1.00 0.00 236 GLN A N 10
ATOM 15721 C CA . GLN A 1 94 ? 11.854 -6.167 -22.996 1.00 0.00 236 GLN A CA 10
ATOM 15722 C C . GLN A 1 94 ? 12.535 -7.303 -23.749 1.00 0.00 236 GLN A C 10
ATOM 15723 O O . GLN A 1 94 ? 13.758 -7.337 -23.877 1.00 0.00 236 GLN A O 10
ATOM 15737 N N . GLU A 1 95 ? 11.728 -8.223 -24.251 1.00 0.00 237 GLU A N 10
ATOM 15738 C CA . GLU A 1 95 ? 12.232 -9.365 -25.006 1.00 0.00 237 GLU A CA 10
ATOM 15739 C C . GLU A 1 95 ? 11.673 -9.341 -26.424 1.00 0.00 237 GLU A C 10
ATOM 15740 O O . GLU A 1 95 ? 11.249 -10.365 -26.960 1.00 0.00 237 GLU A O 10
ATOM 15752 N N . VAL A 1 96 ? 11.664 -8.153 -27.018 1.00 0.00 238 VAL A N 10
ATOM 15753 C CA . VAL A 1 96 ? 11.141 -7.969 -28.371 1.00 0.00 238 VAL A CA 10
ATOM 15754 C C . VAL A 1 96 ? 12.270 -7.705 -29.365 1.00 0.00 238 VAL A C 10
ATOM 15755 O O . VAL A 1 96 ? 13.410 -7.460 -28.973 1.00 0.00 238 VAL A O 10
ATOM 15768 N N . ALA A 1 97 ? 11.942 -7.760 -30.658 1.00 0.00 239 ALA A N 10
ATOM 15769 C CA . ALA A 1 97 ? 12.923 -7.532 -31.722 1.00 0.00 239 ALA A CA 10
ATOM 15770 C C . ALA A 1 97 ? 13.921 -8.681 -31.796 1.00 0.00 239 ALA A C 10
ATOM 15771 O O . ALA A 1 97 ? 13.973 -9.409 -32.787 1.00 0.00 239 ALA A O 10
ATOM 15778 N N . ARG A 1 98 ? 14.710 -8.841 -30.739 1.00 0.00 240 ARG A N 10
ATOM 15779 C CA . ARG A 1 98 ? 15.701 -9.896 -30.670 1.00 0.00 240 ARG A CA 10
ATOM 15780 C C . ARG A 1 98 ? 15.139 -11.181 -30.066 1.00 0.00 240 ARG A C 10
ATOM 15781 O O . ARG A 1 98 ? 15.822 -12.203 -29.997 1.00 0.00 240 ARG A O 10
ATOM 15802 N N . ALA A 1 99 ? 13.900 -11.112 -29.636 1.00 0.00 241 ALA A N 10
ATOM 15803 C CA . ALA A 1 99 ? 13.221 -12.253 -29.034 1.00 0.00 241 ALA A CA 10
ATOM 15804 C C . ALA A 1 99 ? 13.958 -12.735 -27.790 1.00 0.00 241 ALA A C 10
ATOM 15811 N N . TYR A 1 1 ? 11.044 -7.523 -18.653 1.00 0.00 143 TYR A N 11
ATOM 15812 C CA . TYR A 1 1 ? 10.910 -7.281 -17.193 1.00 0.00 143 TYR A CA 11
ATOM 15813 C C . TYR A 1 1 ? 9.805 -6.271 -16.900 1.00 0.00 143 TYR A C 11
ATOM 15814 O O . TYR A 1 1 ? 8.734 -6.633 -16.412 1.00 0.00 143 TYR A O 11
ATOM 15834 N N . GLU A 1 2 ? 10.073 -5.004 -17.199 1.00 0.00 144 GLU A N 11
ATOM 15835 C CA . GLU A 1 2 ? 9.101 -3.943 -16.968 1.00 0.00 144 GLU A CA 11
ATOM 15836 C C . GLU A 1 2 ? 7.904 -4.087 -17.901 1.00 0.00 144 GLU A C 11
ATOM 15837 O O . GLU A 1 2 ? 8.056 -4.415 -19.078 1.00 0.00 144 GLU A O 11
ATOM 15849 N N . GLU A 1 3 ? 6.711 -3.841 -17.367 1.00 0.00 145 GLU A N 11
ATOM 15850 C CA . GLU A 1 3 ? 5.489 -3.941 -18.129 1.00 0.00 145 GLU A CA 11
ATOM 15851 C C . GLU A 1 3 ? 5.084 -2.587 -18.714 1.00 0.00 145 GLU A C 11
ATOM 15852 O O . GLU A 1 3 ? 3.910 -2.218 -18.695 1.00 0.00 145 GLU A O 11
ATOM 15864 N N . LYS A 1 4 ? 6.062 -1.851 -19.232 1.00 0.00 146 LYS A N 11
ATOM 15865 C CA . LYS A 1 4 ? 5.803 -0.542 -19.820 1.00 0.00 146 LYS A CA 11
ATOM 15866 C C . LYS A 1 4 ? 5.599 -0.652 -21.328 1.00 0.00 146 LYS A C 11
ATOM 15867 O O . LYS A 1 4 ? 5.635 -1.746 -21.891 1.00 0.00 146 LYS A O 11
ATOM 15886 N N . VAL A 1 5 ? 5.385 0.489 -21.977 1.00 0.00 147 VAL A N 11
ATOM 15887 C CA . VAL A 1 5 ? 5.177 0.524 -23.420 1.00 0.00 147 VAL A CA 11
ATOM 15888 C C . VAL A 1 5 ? 6.357 -0.064 -24.163 1.00 0.00 147 VAL A C 11
ATOM 15889 O O . VAL A 1 5 ? 7.512 0.133 -23.790 1.00 0.00 147 VAL A O 11
ATOM 15902 N N . ILE A 1 6 ? 6.049 -0.758 -25.243 1.00 0.00 148 ILE A N 11
ATOM 15903 C CA . ILE A 1 6 ? 7.073 -1.352 -26.088 1.00 0.00 148 ILE A CA 11
ATOM 15904 C C . ILE A 1 6 ? 6.846 -0.989 -27.553 1.00 0.00 148 ILE A C 11
ATOM 15905 O O . ILE A 1 6 ? 7.542 -1.497 -28.427 1.00 0.00 148 ILE A O 11
ATOM 15921 N N . GLY A 1 7 ? 5.876 -0.099 -27.818 1.00 0.00 149 GLY A N 11
ATOM 15922 C CA . GLY A 1 7 ? 5.591 0.315 -29.175 1.00 0.00 149 GLY A CA 11
ATOM 15923 C C . GLY A 1 7 ? 4.368 1.206 -29.249 1.00 0.00 149 GLY A C 11
ATOM 15924 O O . GLY A 1 7 ? 3.315 0.780 -29.714 1.00 0.00 149 GLY A O 11
ATOM 15928 N N . GLN A 1 8 ? 4.500 2.444 -28.793 1.00 0.00 150 GLN A N 11
ATOM 15929 C CA . GLN A 1 8 ? 3.382 3.378 -28.824 1.00 0.00 150 GLN A CA 11
ATOM 15930 C C . GLN A 1 8 ? 3.429 4.211 -30.085 1.00 0.00 150 GLN A C 11
ATOM 15931 O O . GLN A 1 8 ? 4.479 4.738 -30.451 1.00 0.00 150 GLN A O 11
ATOM 15945 N N . ALA A 1 9 ? 2.298 4.304 -30.769 1.00 0.00 151 ALA A N 11
ATOM 15946 C CA . ALA A 1 9 ? 2.254 5.048 -32.005 1.00 0.00 151 ALA A CA 11
ATOM 15947 C C . ALA A 1 9 ? 0.881 5.633 -32.295 1.00 0.00 151 ALA A C 11
ATOM 15948 O O . ALA A 1 9 ? -0.078 5.414 -31.559 1.00 0.00 151 ALA A O 11
ATOM 15955 N N . GLU A 1 10 ? 0.812 6.385 -33.382 1.00 0.00 152 GLU A N 11
ATOM 15956 C CA . GLU A 1 10 ? -0.417 7.021 -33.807 1.00 0.00 152 GLU A CA 11
ATOM 15957 C C . GLU A 1 10 ? -0.772 6.612 -35.234 1.00 0.00 152 GLU A C 11
ATOM 15958 O O . GLU A 1 10 ? 0.048 6.753 -36.135 1.00 0.00 152 GLU A O 11
ATOM 15970 N N . VAL A 1 11 ? -1.989 6.097 -35.442 1.00 0.00 153 VAL A N 11
ATOM 15971 C CA . VAL A 1 11 ? -2.407 5.662 -36.778 1.00 0.00 153 VAL A CA 11
ATOM 15972 C C . VAL A 1 11 ? -2.266 6.766 -37.811 1.00 0.00 153 VAL A C 11
ATOM 15973 O O . VAL A 1 11 ? -2.826 7.855 -37.672 1.00 0.00 153 VAL A O 11
ATOM 15986 N N . ARG A 1 12 ? -1.582 6.441 -38.875 1.00 0.00 154 ARG A N 11
ATOM 15987 C CA . ARG A 1 12 ? -1.439 7.342 -39.974 1.00 0.00 154 ARG A CA 11
ATOM 15988 C C . ARG A 1 12 ? -2.612 7.041 -40.885 1.00 0.00 154 ARG A C 11
ATOM 15989 O O . ARG A 1 12 ? -3.437 7.905 -41.166 1.00 0.00 154 ARG A O 11
ATOM 16010 N N . GLN A 1 13 ? -2.705 5.763 -41.259 1.00 0.00 155 GLN A N 11
ATOM 16011 C CA . GLN A 1 13 ? -3.816 5.236 -42.039 1.00 0.00 155 GLN A CA 11
ATOM 16012 C C . GLN A 1 13 ? -3.853 3.705 -41.971 1.00 0.00 155 GLN A C 11
ATOM 16013 O O . GLN A 1 13 ? -3.191 3.100 -41.128 1.00 0.00 155 GLN A O 11
ATOM 16027 N N . THR A 1 14 ? -4.601 3.084 -42.886 1.00 0.00 156 THR A N 11
ATOM 16028 C CA . THR A 1 14 ? -4.694 1.624 -42.957 1.00 0.00 156 THR A CA 11
ATOM 16029 C C . THR A 1 14 ? -4.776 1.176 -44.409 1.00 0.00 156 THR A C 11
ATOM 16030 O O . THR A 1 14 ? -4.683 1.997 -45.321 1.00 0.00 156 THR A O 11
ATOM 16041 N N . PHE A 1 15 ? -4.950 -0.127 -44.631 1.00 0.00 157 PHE A N 11
ATOM 16042 C CA . PHE A 1 15 ? -5.038 -0.639 -45.992 1.00 0.00 157 PHE A CA 11
ATOM 16043 C C . PHE A 1 15 ? -6.014 -1.786 -46.126 1.00 0.00 157 PHE A C 11
ATOM 16044 O O . PHE A 1 15 ? -5.611 -2.942 -46.268 1.00 0.00 157 PHE A O 11
ATOM 16061 N N . LYS A 1 16 ? -7.303 -1.467 -46.135 1.00 0.00 158 LYS A N 11
ATOM 16062 C CA . LYS A 1 16 ? -8.318 -2.496 -46.297 1.00 0.00 158 LYS A CA 11
ATOM 16063 C C . LYS A 1 16 ? -8.539 -2.725 -47.781 1.00 0.00 158 LYS A C 11
ATOM 16064 O O . LYS A 1 16 ? -9.613 -2.492 -48.331 1.00 0.00 158 LYS A O 11
ATOM 16083 N N . VAL A 1 17 ? -7.459 -3.175 -48.408 1.00 0.00 159 VAL A N 11
ATOM 16084 C CA . VAL A 1 17 ? -7.398 -3.448 -49.823 1.00 0.00 159 VAL A CA 11
ATOM 16085 C C . VAL A 1 17 ? -7.800 -4.893 -50.099 1.00 0.00 159 VAL A C 11
ATOM 16086 O O . VAL A 1 17 ? -7.641 -5.761 -49.241 1.00 0.00 159 VAL A O 11
ATOM 16099 N N . SER A 1 18 ? -8.289 -5.159 -51.307 1.00 0.00 160 SER A N 11
ATOM 16100 C CA . SER A 1 18 ? -8.670 -6.513 -51.691 1.00 0.00 160 SER A CA 11
ATOM 16101 C C . SER A 1 18 ? -7.474 -7.237 -52.312 1.00 0.00 160 SER A C 11
ATOM 16102 O O . SER A 1 18 ? -7.622 -8.015 -53.254 1.00 0.00 160 SER A O 11
ATOM 16110 N N . LYS A 1 19 ? -6.290 -6.963 -51.769 1.00 0.00 161 LYS A N 11
ATOM 16111 C CA . LYS A 1 19 ? -5.055 -7.559 -52.241 1.00 0.00 161 LYS A CA 11
ATOM 16112 C C . LYS A 1 19 ? -4.031 -7.685 -51.107 1.00 0.00 161 LYS A C 11
ATOM 16113 O O . LYS A 1 19 ? -3.256 -8.642 -51.079 1.00 0.00 161 LYS A O 11
ATOM 16132 N N . VAL A 1 20 ? -4.023 -6.727 -50.169 1.00 0.00 162 VAL A N 11
ATOM 16133 C CA . VAL A 1 20 ? -3.103 -6.764 -49.066 1.00 0.00 162 VAL A CA 11
ATOM 16134 C C . VAL A 1 20 ? -3.824 -7.265 -47.803 1.00 0.00 162 VAL A C 11
ATOM 16135 O O . VAL A 1 20 ? -4.066 -8.463 -47.656 1.00 0.00 162 VAL A O 11
ATOM 16148 N N . GLY A 1 21 ? -4.181 -6.351 -46.914 1.00 0.00 163 GLY A N 11
ATOM 16149 C CA . GLY A 1 21 ? -4.886 -6.705 -45.698 1.00 0.00 163 GLY A CA 11
ATOM 16150 C C . GLY A 1 21 ? -5.616 -5.506 -45.132 1.00 0.00 163 GLY A C 11
ATOM 16151 O O . GLY A 1 21 ? -6.659 -5.103 -45.630 1.00 0.00 163 GLY A O 11
ATOM 16155 N N . THR A 1 22 ? -5.002 -4.929 -44.102 1.00 0.00 164 THR A N 11
ATOM 16156 C CA . THR A 1 22 ? -5.482 -3.728 -43.422 1.00 0.00 164 THR A CA 11
ATOM 16157 C C . THR A 1 22 ? -4.270 -3.013 -42.837 1.00 0.00 164 THR A C 11
ATOM 16158 O O . THR A 1 22 ? -4.320 -2.457 -41.740 1.00 0.00 164 THR A O 11
ATOM 16169 N N . ILE A 1 23 ? -3.171 -3.061 -43.599 1.00 0.00 165 ILE A N 11
ATOM 16170 C CA . ILE A 1 23 ? -1.896 -2.459 -43.224 1.00 0.00 165 ILE A CA 11
ATOM 16171 C C . ILE A 1 23 ? -2.086 -1.099 -42.560 1.00 0.00 165 ILE A C 11
ATOM 16172 O O . ILE A 1 23 ? -2.168 -0.067 -43.220 1.00 0.00 165 ILE A O 11
ATOM 16188 N N . ALA A 1 24 ? -2.152 -1.133 -41.245 1.00 0.00 166 ALA A N 11
ATOM 16189 C CA . ALA A 1 24 ? -2.331 0.061 -40.457 1.00 0.00 166 ALA A CA 11
ATOM 16190 C C . ALA A 1 24 ? -1.008 0.748 -40.183 1.00 0.00 166 ALA A C 11
ATOM 16191 O O . ALA A 1 24 ? -0.138 0.205 -39.502 1.00 0.00 166 ALA A O 11
ATOM 16198 N N . GLY A 1 25 ? -0.874 1.957 -40.698 1.00 0.00 167 GLY A N 11
ATOM 16199 C CA . GLY A 1 25 ? 0.334 2.706 -40.478 1.00 0.00 167 GLY A CA 11
ATOM 16200 C C . GLY A 1 25 ? 0.232 3.488 -39.198 1.00 0.00 167 GLY A C 11
ATOM 16201 O O . GLY A 1 25 ? -0.797 4.087 -38.925 1.00 0.00 167 GLY A O 11
ATOM 16205 N N . CYS A 1 26 ? 1.275 3.448 -38.390 1.00 0.00 168 CYS A N 11
ATOM 16206 C CA . CYS A 1 26 ? 1.272 4.138 -37.117 1.00 0.00 168 CYS A CA 11
ATOM 16207 C C . CYS A 1 26 ? 2.599 4.855 -36.899 1.00 0.00 168 CYS A C 11
ATOM 16208 O O . CYS A 1 26 ? 3.668 4.259 -37.039 1.00 0.00 168 CYS A O 11
ATOM 16216 N N . TYR A 1 27 ? 2.526 6.123 -36.519 1.00 0.00 169 TYR A N 11
ATOM 16217 C CA . TYR A 1 27 ? 3.733 6.896 -36.238 1.00 0.00 169 TYR A CA 11
ATOM 16218 C C . TYR A 1 27 ? 4.111 6.628 -34.793 1.00 0.00 169 TYR A C 11
ATOM 16219 O O . TYR A 1 27 ? 3.273 6.730 -33.909 1.00 0.00 169 TYR A O 11
ATOM 16237 N N . VAL A 1 28 ? 5.348 6.222 -34.564 1.00 0.00 170 VAL A N 11
ATOM 16238 C CA . VAL A 1 28 ? 5.774 5.854 -33.222 1.00 0.00 170 VAL A CA 11
ATOM 16239 C C . VAL A 1 28 ? 6.246 7.040 -32.385 1.00 0.00 170 VAL A C 11
ATOM 16240 O O . VAL A 1 28 ? 6.826 7.999 -32.892 1.00 0.00 170 VAL A O 11
ATOM 16253 N N . THR A 1 29 ? 5.975 6.938 -31.082 1.00 0.00 171 THR A N 11
ATOM 16254 C CA . THR A 1 29 ? 6.344 7.966 -30.115 1.00 0.00 171 THR A CA 11
ATOM 16255 C C . THR A 1 29 ? 6.885 7.360 -28.821 1.00 0.00 171 THR A C 11
ATOM 16256 O O . THR A 1 29 ? 6.991 8.046 -27.805 1.00 0.00 171 THR A O 11
ATOM 16267 N N . ASP A 1 30 ? 7.214 6.077 -28.858 1.00 0.00 172 ASP A N 11
ATOM 16268 C CA . ASP A 1 30 ? 7.726 5.385 -27.696 1.00 0.00 172 ASP A CA 11
ATOM 16269 C C . ASP A 1 30 ? 8.661 4.258 -28.150 1.00 0.00 172 ASP A C 11
ATOM 16270 O O . ASP A 1 30 ? 9.407 4.441 -29.108 1.00 0.00 172 ASP A O 11
ATOM 16279 N N . GLY A 1 31 ? 8.640 3.112 -27.467 1.00 0.00 173 GLY A N 11
ATOM 16280 C CA . GLY A 1 31 ? 9.513 1.990 -27.826 1.00 0.00 173 GLY A CA 11
ATOM 16281 C C . GLY A 1 31 ? 9.581 1.695 -29.326 1.00 0.00 173 GLY A C 11
ATOM 16282 O O . GLY A 1 31 ? 10.242 2.409 -30.080 1.00 0.00 173 GLY A O 11
ATOM 16286 N N . LYS A 1 32 ? 8.923 0.622 -29.758 1.00 0.00 174 LYS A N 11
ATOM 16287 C CA . LYS A 1 32 ? 8.937 0.236 -31.171 1.00 0.00 174 LYS A CA 11
ATOM 16288 C C . LYS A 1 32 ? 7.679 -0.511 -31.568 1.00 0.00 174 LYS A C 11
ATOM 16289 O O . LYS A 1 32 ? 7.182 -1.347 -30.820 1.00 0.00 174 LYS A O 11
ATOM 16308 N N . ILE A 1 33 ? 7.207 -0.267 -32.777 1.00 0.00 175 ILE A N 11
ATOM 16309 C CA . ILE A 1 33 ? 6.052 -0.984 -33.271 1.00 0.00 175 ILE A CA 11
ATOM 16310 C C . ILE A 1 33 ? 6.529 -2.202 -34.050 1.00 0.00 175 ILE A C 11
ATOM 16311 O O . ILE A 1 33 ? 6.797 -2.118 -35.248 1.00 0.00 175 ILE A O 11
ATOM 16327 N N . THR A 1 34 ? 6.679 -3.327 -33.353 1.00 0.00 176 THR A N 11
ATOM 16328 C CA . THR A 1 34 ? 7.183 -4.545 -33.983 1.00 0.00 176 THR A CA 11
ATOM 16329 C C . THR A 1 34 ? 6.089 -5.588 -34.208 1.00 0.00 176 THR A C 11
ATOM 16330 O O . THR A 1 34 ? 4.946 -5.423 -33.782 1.00 0.00 176 THR A O 11
ATOM 16341 N N . ARG A 1 35 ? 6.477 -6.672 -34.880 1.00 0.00 177 ARG A N 11
ATOM 16342 C CA . ARG A 1 35 ? 5.573 -7.778 -35.176 1.00 0.00 177 ARG A CA 11
ATOM 16343 C C . ARG A 1 35 ? 5.289 -8.577 -33.913 1.00 0.00 177 ARG A C 11
ATOM 16344 O O . ARG A 1 35 ? 4.155 -8.984 -33.658 1.00 0.00 177 ARG A O 11
ATOM 16365 N N . ASP A 1 36 ? 6.341 -8.814 -33.134 1.00 0.00 178 ASP A N 11
ATOM 16366 C CA . ASP A 1 36 ? 6.226 -9.582 -31.904 1.00 0.00 178 ASP A CA 11
ATOM 16367 C C . ASP A 1 36 ? 5.875 -8.680 -30.722 1.00 0.00 178 ASP A C 11
ATOM 16368 O O . ASP A 1 36 ? 6.578 -8.648 -29.712 1.00 0.00 178 ASP A O 11
ATOM 16377 N N . SER A 1 37 ? 4.772 -7.954 -30.861 1.00 0.00 179 SER A N 11
ATOM 16378 C CA . SER A 1 37 ? 4.305 -7.052 -29.817 1.00 0.00 179 SER A CA 11
ATOM 16379 C C . SER A 1 37 ? 2.790 -6.930 -29.860 1.00 0.00 179 SER A C 11
ATOM 16380 O O . SER A 1 37 ? 2.161 -7.247 -30.871 1.00 0.00 179 SER A O 11
ATOM 16388 N N . LYS A 1 38 ? 2.207 -6.463 -28.766 1.00 0.00 180 LYS A N 11
ATOM 16389 C CA . LYS A 1 38 ? 0.766 -6.293 -28.695 1.00 0.00 180 LYS A CA 11
ATOM 16390 C C . LYS A 1 38 ? 0.388 -4.903 -29.189 1.00 0.00 180 LYS A C 11
ATOM 16391 O O . LYS A 1 38 ? 1.254 -4.137 -29.609 1.00 0.00 180 LYS A O 11
ATOM 16410 N N . VAL A 1 39 ? -0.896 -4.571 -29.138 1.00 0.00 181 VAL A N 11
ATOM 16411 C CA . VAL A 1 39 ? -1.339 -3.260 -29.582 1.00 0.00 181 VAL A CA 11
ATOM 16412 C C . VAL A 1 39 ? -2.508 -2.760 -28.764 1.00 0.00 181 VAL A C 11
ATOM 16413 O O . VAL A 1 39 ? -3.235 -3.539 -28.147 1.00 0.00 181 VAL A O 11
ATOM 16426 N N . ARG A 1 40 ? -2.676 -1.449 -28.761 1.00 0.00 182 ARG A N 11
ATOM 16427 C CA . ARG A 1 40 ? -3.759 -0.841 -28.008 1.00 0.00 182 ARG A CA 11
ATOM 16428 C C . ARG A 1 40 ? -4.220 0.487 -28.588 1.00 0.00 182 ARG A C 11
ATOM 16429 O O . ARG A 1 40 ? -3.574 1.517 -28.406 1.00 0.00 182 ARG A O 11
ATOM 16450 N N . LEU A 1 41 ? -5.351 0.456 -29.287 1.00 0.00 183 LEU A N 11
ATOM 16451 C CA . LEU A 1 41 ? -5.896 1.643 -29.890 1.00 0.00 183 LEU A CA 11
ATOM 16452 C C . LEU A 1 41 ? -6.770 2.430 -28.954 1.00 0.00 183 LEU A C 11
ATOM 16453 O O . LEU A 1 41 ? -7.385 1.890 -28.037 1.00 0.00 183 LEU A O 11
ATOM 16469 N N . ILE A 1 42 ? -6.841 3.715 -29.240 1.00 0.00 184 ILE A N 11
ATOM 16470 C CA . ILE A 1 42 ? -7.681 4.613 -28.452 1.00 0.00 184 ILE A CA 11
ATOM 16471 C C . ILE A 1 42 ? -8.239 5.755 -29.282 1.00 0.00 184 ILE A C 11
ATOM 16472 O O . ILE A 1 42 ? -7.484 6.566 -29.824 1.00 0.00 184 ILE A O 11
ATOM 16488 N N . ARG A 1 43 ? -9.568 5.839 -29.322 1.00 0.00 185 ARG A N 11
ATOM 16489 C CA . ARG A 1 43 ? -10.253 6.907 -30.023 1.00 0.00 185 ARG A CA 11
ATOM 16490 C C . ARG A 1 43 ? -10.364 8.087 -29.059 1.00 0.00 185 ARG A C 11
ATOM 16491 O O . ARG A 1 43 ? -9.513 8.232 -28.180 1.00 0.00 185 ARG A O 11
ATOM 16512 N N . GLN A 1 44 ? -11.395 8.919 -29.181 1.00 0.00 186 GLN A N 11
ATOM 16513 C CA . GLN A 1 44 ? -11.553 10.040 -28.268 1.00 0.00 186 GLN A CA 11
ATOM 16514 C C . GLN A 1 44 ? -12.461 9.663 -27.100 1.00 0.00 186 GLN A C 11
ATOM 16515 O O . GLN A 1 44 ? -13.121 10.521 -26.513 1.00 0.00 186 GLN A O 11
ATOM 16529 N N . GLY A 1 45 ? -12.488 8.375 -26.768 1.00 0.00 187 GLY A N 11
ATOM 16530 C CA . GLY A 1 45 ? -13.315 7.907 -25.673 1.00 0.00 187 GLY A CA 11
ATOM 16531 C C . GLY A 1 45 ? -12.796 6.623 -25.056 1.00 0.00 187 GLY A C 11
ATOM 16532 O O . GLY A 1 45 ? -12.200 6.629 -23.978 1.00 0.00 187 GLY A O 11
ATOM 16536 N N . ILE A 1 46 ? -13.051 5.516 -25.749 1.00 0.00 188 ILE A N 11
ATOM 16537 C CA . ILE A 1 46 ? -12.641 4.190 -25.294 1.00 0.00 188 ILE A CA 11
ATOM 16538 C C . ILE A 1 46 ? -11.611 3.578 -26.258 1.00 0.00 188 ILE A C 11
ATOM 16539 O O . ILE A 1 46 ? -10.900 4.305 -26.951 1.00 0.00 188 ILE A O 11
ATOM 16555 N N . VAL A 1 47 ? -11.521 2.247 -26.288 1.00 0.00 189 VAL A N 11
ATOM 16556 C CA . VAL A 1 47 ? -10.569 1.552 -27.149 1.00 0.00 189 VAL A CA 11
ATOM 16557 C C . VAL A 1 47 ? -11.141 1.305 -28.538 1.00 0.00 189 VAL A C 11
ATOM 16558 O O . VAL A 1 47 ? -12.279 0.866 -28.697 1.00 0.00 189 VAL A O 11
ATOM 16571 N N . VAL A 1 48 ? -10.309 1.574 -29.535 1.00 0.00 190 VAL A N 11
ATOM 16572 C CA . VAL A 1 48 ? -10.671 1.371 -30.934 1.00 0.00 190 VAL A CA 11
ATOM 16573 C C . VAL A 1 48 ? -10.294 -0.042 -31.341 1.00 0.00 190 VAL A C 11
ATOM 16574 O O . VAL A 1 48 ? -10.990 -0.688 -32.123 1.00 0.00 190 VAL A O 11
ATOM 16587 N N . TYR A 1 49 ? -9.195 -0.526 -30.775 1.00 0.00 191 TYR A N 11
ATOM 16588 C CA . TYR A 1 49 ? -8.738 -1.875 -31.058 1.00 0.00 191 TYR A CA 11
ATOM 16589 C C . TYR A 1 49 ? -7.824 -2.416 -29.970 1.00 0.00 191 TYR A C 11
ATOM 16590 O O . TYR A 1 49 ? -7.209 -1.661 -29.217 1.00 0.00 191 TYR A O 11
ATOM 16608 N N . GLU A 1 50 ? -7.724 -3.739 -29.920 1.00 0.00 192 GLU A N 11
ATOM 16609 C CA . GLU A 1 50 ? -6.869 -4.419 -28.959 1.00 0.00 192 GLU A CA 11
ATOM 16610 C C . GLU A 1 50 ? -6.378 -5.733 -29.536 1.00 0.00 192 GLU A C 11
ATOM 16611 O O . GLU A 1 50 ? -7.009 -6.308 -30.423 1.00 0.00 192 GLU A O 11
ATOM 16623 N N . GLY A 1 51 ? -5.253 -6.203 -29.029 1.00 0.00 193 GLY A N 11
ATOM 16624 C CA . GLY A 1 51 ? -4.694 -7.450 -29.506 1.00 0.00 193 GLY A CA 11
ATOM 16625 C C . GLY A 1 51 ? -3.207 -7.353 -29.753 1.00 0.00 193 GLY A C 11
ATOM 16626 O O . GLY A 1 51 ? -2.435 -7.091 -28.831 1.00 0.00 193 GLY A O 11
ATOM 16630 N N . GLU A 1 52 ? -2.799 -7.580 -30.995 1.00 0.00 194 GLU A N 11
ATOM 16631 C CA . GLU A 1 52 ? -1.404 -7.535 -31.349 1.00 0.00 194 GLU A CA 11
ATOM 16632 C C . GLU A 1 52 ? -1.208 -7.112 -32.771 1.00 0.00 194 GLU A C 11
ATOM 16633 O O . GLU A 1 52 ? -2.154 -6.752 -33.467 1.00 0.00 194 GLU A O 11
ATOM 16645 N N . ILE A 1 53 ? 0.039 -7.146 -33.201 1.00 0.00 195 ILE A N 11
ATOM 16646 C CA . ILE A 1 53 ? 0.345 -6.756 -34.541 1.00 0.00 195 ILE A CA 11
ATOM 16647 C C . ILE A 1 53 ? 0.228 -7.969 -35.459 1.00 0.00 195 ILE A C 11
ATOM 16648 O O . ILE A 1 53 ? 0.582 -9.082 -35.072 1.00 0.00 195 ILE A O 11
ATOM 16664 N N . ASP A 1 54 ? -0.256 -7.754 -36.670 1.00 0.00 196 ASP A N 11
ATOM 16665 C CA . ASP A 1 54 ? -0.394 -8.842 -37.621 1.00 0.00 196 ASP A CA 11
ATOM 16666 C C . ASP A 1 54 ? 0.896 -8.987 -38.424 1.00 0.00 196 ASP A C 11
ATOM 16667 O O . ASP A 1 54 ? 1.525 -10.044 -38.423 1.00 0.00 196 ASP A O 11
ATOM 16676 N N . SER A 1 55 ? 1.295 -7.906 -39.094 1.00 0.00 197 SER A N 11
ATOM 16677 C CA . SER A 1 55 ? 2.522 -7.906 -39.883 1.00 0.00 197 SER A CA 11
ATOM 16678 C C . SER A 1 55 ? 3.129 -6.507 -39.961 1.00 0.00 197 SER A C 11
ATOM 16679 O O . SER A 1 55 ? 2.418 -5.509 -39.863 1.00 0.00 197 SER A O 11
ATOM 16687 N N . LEU A 1 56 ? 4.448 -6.443 -40.140 1.00 0.00 198 LEU A N 11
ATOM 16688 C CA . LEU A 1 56 ? 5.147 -5.162 -40.231 1.00 0.00 198 LEU A CA 11
ATOM 16689 C C . LEU A 1 56 ? 5.922 -5.042 -41.533 1.00 0.00 198 LEU A C 11
ATOM 16690 O O . LEU A 1 56 ? 6.832 -5.824 -41.812 1.00 0.00 198 LEU A O 11
ATOM 16706 N N . LYS A 1 57 ? 5.554 -4.040 -42.317 1.00 0.00 199 LYS A N 11
ATOM 16707 C CA . LYS A 1 57 ? 6.201 -3.778 -43.588 1.00 0.00 199 LYS A CA 11
ATOM 16708 C C . LYS A 1 57 ? 6.144 -2.291 -43.908 1.00 0.00 199 LYS A C 11
ATOM 16709 O O . LYS A 1 57 ? 5.067 -1.709 -44.046 1.00 0.00 199 LYS A O 11
ATOM 16728 N N . ARG A 1 58 ? 7.314 -1.689 -44.025 1.00 0.00 200 ARG A N 11
ATOM 16729 C CA . ARG A 1 58 ? 7.430 -0.270 -44.332 1.00 0.00 200 ARG A CA 11
ATOM 16730 C C . ARG A 1 58 ? 7.433 -0.083 -45.850 1.00 0.00 200 ARG A C 11
ATOM 16731 O O . ARG A 1 58 ? 6.741 -0.816 -46.559 1.00 0.00 200 ARG A O 11
ATOM 16752 N N . TYR A 1 59 ? 8.194 0.875 -46.357 1.00 0.00 201 TYR A N 11
ATOM 16753 C CA . TYR A 1 59 ? 8.247 1.105 -47.789 1.00 0.00 201 TYR A CA 11
ATOM 16754 C C . TYR A 1 59 ? 9.264 0.164 -48.416 1.00 0.00 201 TYR A C 11
ATOM 16755 O O . TYR A 1 59 ? 10.470 0.311 -48.224 1.00 0.00 201 TYR A O 11
ATOM 16773 N N . LYS A 1 60 ? 8.754 -0.812 -49.165 1.00 0.00 202 LYS A N 11
ATOM 16774 C CA . LYS A 1 60 ? 9.574 -1.794 -49.826 1.00 0.00 202 LYS A CA 11
ATOM 16775 C C . LYS A 1 60 ? 10.536 -2.480 -48.851 1.00 0.00 202 LYS A C 11
ATOM 16776 O O . LYS A 1 60 ? 11.618 -2.917 -49.242 1.00 0.00 202 LYS A O 11
ATOM 16795 N N . ASP A 1 61 ? 10.131 -2.577 -47.583 1.00 0.00 203 ASP A N 11
ATOM 16796 C CA . ASP A 1 61 ? 10.958 -3.216 -46.571 1.00 0.00 203 ASP A CA 11
ATOM 16797 C C . ASP A 1 61 ? 10.105 -3.842 -45.472 1.00 0.00 203 ASP A C 11
ATOM 16798 O O . ASP A 1 61 ? 9.218 -3.197 -44.915 1.00 0.00 203 ASP A O 11
ATOM 16807 N N . ASP A 1 62 ? 10.388 -5.102 -45.160 1.00 0.00 204 ASP A N 11
ATOM 16808 C CA . ASP A 1 62 ? 9.662 -5.814 -44.121 1.00 0.00 204 ASP A CA 11
ATOM 16809 C C . ASP A 1 62 ? 10.454 -5.790 -42.819 1.00 0.00 204 ASP A C 11
ATOM 16810 O O . ASP A 1 62 ? 11.013 -6.804 -42.398 1.00 0.00 204 ASP A O 11
ATOM 16819 N N . VAL A 1 63 ? 10.515 -4.618 -42.192 1.00 0.00 205 VAL A N 11
ATOM 16820 C CA . VAL A 1 63 ? 11.259 -4.456 -40.951 1.00 0.00 205 VAL A CA 11
ATOM 16821 C C . VAL A 1 63 ? 10.583 -5.115 -39.784 1.00 0.00 205 VAL A C 11
ATOM 16822 O O . VAL A 1 63 ? 9.421 -5.515 -39.853 1.00 0.00 205 VAL A O 11
ATOM 16835 N N . ARG A 1 64 ? 11.344 -5.242 -38.710 1.00 0.00 206 ARG A N 11
ATOM 16836 C CA . ARG A 1 64 ? 10.843 -5.874 -37.526 1.00 0.00 206 ARG A CA 11
ATOM 16837 C C . ARG A 1 64 ? 10.170 -4.876 -36.604 1.00 0.00 206 ARG A C 11
ATOM 16838 O O . ARG A 1 64 ? 9.133 -5.180 -36.030 1.00 0.00 206 ARG A O 11
ATOM 16859 N N . GLU A 1 65 ? 10.761 -3.690 -36.457 1.00 0.00 207 GLU A N 11
ATOM 16860 C CA . GLU A 1 65 ? 10.194 -2.661 -35.580 1.00 0.00 207 GLU A CA 11
ATOM 16861 C C . GLU A 1 65 ? 10.267 -1.275 -36.216 1.00 0.00 207 GLU A C 11
ATOM 16862 O O . GLU A 1 65 ? 10.720 -1.118 -37.350 1.00 0.00 207 GLU A O 11
ATOM 16874 N N . VAL A 1 66 ? 9.825 -0.274 -35.458 1.00 0.00 208 VAL A N 11
ATOM 16875 C CA . VAL A 1 66 ? 9.839 1.117 -35.911 1.00 0.00 208 VAL A CA 11
ATOM 16876 C C . VAL A 1 66 ? 9.984 2.052 -34.709 1.00 0.00 208 VAL A C 11
ATOM 16877 O O . VAL A 1 66 ? 8.999 2.586 -34.201 1.00 0.00 208 VAL A O 11
ATOM 16890 N N . ALA A 1 67 ? 11.216 2.230 -34.242 1.00 0.00 209 ALA A N 11
ATOM 16891 C CA . ALA A 1 67 ? 11.474 3.082 -33.085 1.00 0.00 209 ALA A CA 11
ATOM 16892 C C . ALA A 1 67 ? 11.970 4.465 -33.489 1.00 0.00 209 ALA A C 11
ATOM 16893 O O . ALA A 1 67 ? 12.186 4.743 -34.670 1.00 0.00 209 ALA A O 11
ATOM 16900 N N . GLN A 1 68 ? 12.134 5.334 -32.486 1.00 0.00 210 GLN A N 11
ATOM 16901 C CA . GLN A 1 68 ? 12.591 6.711 -32.680 1.00 0.00 210 GLN A CA 11
ATOM 16902 C C . GLN A 1 68 ? 11.418 7.588 -33.078 1.00 0.00 210 GLN A C 11
ATOM 16903 O O . GLN A 1 68 ? 10.901 8.356 -32.267 1.00 0.00 210 GLN A O 11
ATOM 16917 N N . GLY A 1 69 ? 10.990 7.454 -34.324 1.00 0.00 211 GLY A N 11
ATOM 16918 C CA . GLY A 1 69 ? 9.866 8.227 -34.797 1.00 0.00 211 GLY A CA 11
ATOM 16919 C C . GLY A 1 69 ? 9.555 7.959 -36.255 1.00 0.00 211 GLY A C 11
ATOM 16920 O O . GLY A 1 69 ? 9.196 8.874 -36.997 1.00 0.00 211 GLY A O 11
ATOM 16924 N N . TYR A 1 70 ? 9.703 6.706 -36.671 1.00 0.00 212 TYR A N 11
ATOM 16925 C CA . TYR A 1 70 ? 9.446 6.330 -38.054 1.00 0.00 212 TYR A CA 11
ATOM 16926 C C . TYR A 1 70 ? 8.063 5.707 -38.208 1.00 0.00 212 TYR A C 11
ATOM 16927 O O . TYR A 1 70 ? 7.582 5.007 -37.319 1.00 0.00 212 TYR A O 11
ATOM 16945 N N . GLU A 1 71 ? 7.431 5.969 -39.347 1.00 0.00 213 GLU A N 11
ATOM 16946 C CA . GLU A 1 71 ? 6.104 5.435 -39.625 1.00 0.00 213 GLU A CA 11
ATOM 16947 C C . GLU A 1 71 ? 6.200 4.218 -40.541 1.00 0.00 213 GLU A C 11
ATOM 16948 O O . GLU A 1 71 ? 6.881 4.250 -41.565 1.00 0.00 213 GLU A O 11
ATOM 16960 N N . CYS A 1 72 ? 5.510 3.150 -40.163 1.00 0.00 214 CYS A N 11
ATOM 16961 C CA . CYS A 1 72 ? 5.508 1.918 -40.942 1.00 0.00 214 CYS A CA 11
ATOM 16962 C C . CYS A 1 72 ? 4.091 1.375 -41.073 1.00 0.00 214 CYS A C 11
ATOM 16963 O O . CYS A 1 72 ? 3.293 1.485 -40.145 1.00 0.00 214 CYS A O 11
ATOM 16971 N N . GLY A 1 73 ? 3.786 0.786 -42.225 1.00 0.00 215 GLY A N 11
ATOM 16972 C CA . GLY A 1 73 ? 2.461 0.234 -42.442 1.00 0.00 215 GLY A CA 11
ATOM 16973 C C . GLY A 1 73 ? 2.363 -1.202 -41.979 1.00 0.00 215 GLY A C 11
ATOM 16974 O O . GLY A 1 73 ? 2.928 -2.102 -42.601 1.00 0.00 215 GLY A O 11
ATOM 16978 N N . LEU A 1 74 ? 1.654 -1.420 -40.876 1.00 0.00 216 LEU A N 11
ATOM 16979 C CA . LEU A 1 74 ? 1.498 -2.748 -40.322 1.00 0.00 216 LEU A CA 11
ATOM 16980 C C . LEU A 1 74 ? 0.048 -3.040 -39.981 1.00 0.00 216 LEU A C 11
ATOM 16981 O O . LEU A 1 74 ? -0.659 -2.190 -39.445 1.00 0.00 216 LEU A O 11
ATOM 16997 N N . THR A 1 75 ? -0.376 -4.260 -40.248 1.00 0.00 217 THR A N 11
ATOM 16998 C CA . THR A 1 75 ? -1.731 -4.667 -39.923 1.00 0.00 217 THR A CA 11
ATOM 16999 C C . THR A 1 75 ? -1.798 -4.976 -38.435 1.00 0.00 217 THR A C 11
ATOM 17000 O O . THR A 1 75 ? -0.871 -5.567 -37.884 1.00 0.00 217 THR A O 11
ATOM 17011 N N . ILE A 1 76 ? -2.872 -4.562 -37.776 1.00 0.00 218 ILE A N 11
ATOM 17012 C CA . ILE A 1 76 ? -3.008 -4.793 -36.349 1.00 0.00 218 ILE A CA 11
ATOM 17013 C C . ILE A 1 76 ? -4.025 -5.903 -36.098 1.00 0.00 218 ILE A C 11
ATOM 17014 O O . ILE A 1 76 ? -5.230 -5.653 -36.056 1.00 0.00 218 ILE A O 11
ATOM 17030 N N . LYS A 1 77 ? -3.535 -7.135 -35.937 1.00 0.00 219 LYS A N 11
ATOM 17031 C CA . LYS A 1 77 ? -4.411 -8.280 -35.688 1.00 0.00 219 LYS A CA 11
ATOM 17032 C C . LYS A 1 77 ? -5.634 -8.246 -36.614 1.00 0.00 219 LYS A C 11
ATOM 17033 O O . LYS A 1 77 ? -5.526 -7.811 -37.762 1.00 0.00 219 LYS A O 11
ATOM 17052 N N . ASN A 1 78 ? -6.773 -8.696 -36.131 1.00 0.00 220 ASN A N 11
ATOM 17053 C CA . ASN A 1 78 ? -7.971 -8.702 -36.930 1.00 0.00 220 ASN A CA 11
ATOM 17054 C C . ASN A 1 78 ? -8.728 -7.375 -36.804 1.00 0.00 220 ASN A C 11
ATOM 17055 O O . ASN A 1 78 ? -9.863 -7.338 -36.326 1.00 0.00 220 ASN A O 11
ATOM 17066 N N . PHE A 1 79 ? -8.097 -6.287 -37.257 1.00 0.00 221 PHE A N 11
ATOM 17067 C CA . PHE A 1 79 ? -8.726 -4.966 -37.211 1.00 0.00 221 PHE A CA 11
ATOM 17068 C C . PHE A 1 79 ? -10.090 -4.889 -37.877 1.00 0.00 221 PHE A C 11
ATOM 17069 O O . PHE A 1 79 ? -10.227 -5.068 -39.087 1.00 0.00 221 PHE A O 11
ATOM 17086 N N . ASN A 1 80 ? -11.090 -4.555 -37.061 1.00 0.00 222 ASN A N 11
ATOM 17087 C CA . ASN A 1 80 ? -12.447 -4.370 -37.534 1.00 0.00 222 ASN A CA 11
ATOM 17088 C C . ASN A 1 80 ? -12.591 -2.947 -38.068 1.00 0.00 222 ASN A C 11
ATOM 17089 O O . ASN A 1 80 ? -13.161 -2.731 -39.138 1.00 0.00 222 ASN A O 11
ATOM 17100 N N . ASP A 1 81 ? -12.038 -1.976 -37.327 1.00 0.00 223 ASP A N 11
ATOM 17101 C CA . ASP A 1 81 ? -12.085 -0.575 -37.759 1.00 0.00 223 ASP A CA 11
ATOM 17102 C C . ASP A 1 81 ? -10.890 -0.266 -38.657 1.00 0.00 223 ASP A C 11
ATOM 17103 O O . ASP A 1 81 ? -9.753 -0.606 -38.330 1.00 0.00 223 ASP A O 11
ATOM 17112 N N . ILE A 1 82 ? -11.154 0.376 -39.794 1.00 0.00 224 ILE A N 11
ATOM 17113 C CA . ILE A 1 82 ? -10.093 0.718 -40.735 1.00 0.00 224 ILE A CA 11
ATOM 17114 C C . ILE A 1 82 ? -9.941 2.221 -40.900 1.00 0.00 224 ILE A C 11
ATOM 17115 O O . ILE A 1 82 ? -10.673 3.003 -40.297 1.00 0.00 224 ILE A O 11
ATOM 17131 N N . LYS A 1 83 ? -8.979 2.591 -41.742 1.00 0.00 225 LYS A N 11
ATOM 17132 C CA . LYS A 1 83 ? -8.663 3.990 -42.051 1.00 0.00 225 LYS A CA 11
ATOM 17133 C C . LYS A 1 83 ? -8.361 4.762 -40.778 1.00 0.00 225 LYS A C 11
ATOM 17134 O O . LYS A 1 83 ? -9.209 4.848 -39.897 1.00 0.00 225 LYS A O 11
ATOM 17153 N N . GLU A 1 84 ? -7.142 5.326 -40.714 1.00 0.00 226 GLU A N 11
ATOM 17154 C CA . GLU A 1 84 ? -6.640 6.124 -39.563 1.00 0.00 226 GLU A CA 11
ATOM 17155 C C . GLU A 1 84 ? -7.666 6.345 -38.463 1.00 0.00 226 GLU A C 11
ATOM 17156 O O . GLU A 1 84 ? -8.179 7.448 -38.265 1.00 0.00 226 GLU A O 11
ATOM 17168 N N . GLY A 1 85 ? -7.947 5.273 -37.748 1.00 0.00 227 GLY A N 11
ATOM 17169 C CA . GLY A 1 85 ? -8.892 5.346 -36.677 1.00 0.00 227 GLY A CA 11
ATOM 17170 C C . GLY A 1 85 ? -8.411 6.252 -35.573 1.00 0.00 227 GLY A C 11
ATOM 17171 O O . GLY A 1 85 ? -9.026 7.282 -35.300 1.00 0.00 227 GLY A O 11
ATOM 17175 N N . ASP A 1 86 ? -7.303 5.880 -34.938 1.00 0.00 228 ASP A N 11
ATOM 17176 C CA . ASP A 1 86 ? -6.767 6.714 -33.858 1.00 0.00 228 ASP A CA 11
ATOM 17177 C C . ASP A 1 86 ? -5.320 6.380 -33.468 1.00 0.00 228 ASP A C 11
ATOM 17178 O O . ASP A 1 86 ? -4.527 5.956 -34.292 1.00 0.00 228 ASP A O 11
ATOM 17187 N N . VAL A 1 87 ? -4.981 6.571 -32.188 1.00 0.00 229 VAL A N 11
ATOM 17188 C CA . VAL A 1 87 ? -3.639 6.281 -31.706 1.00 0.00 229 VAL A CA 11
ATOM 17189 C C . VAL A 1 87 ? -3.542 4.839 -31.238 1.00 0.00 229 VAL A C 11
ATOM 17190 O O . VAL A 1 87 ? -4.504 4.286 -30.715 1.00 0.00 229 VAL A O 11
ATOM 17203 N N . ILE A 1 88 ? -2.377 4.234 -31.440 1.00 0.00 230 ILE A N 11
ATOM 17204 C CA . ILE A 1 88 ? -2.156 2.848 -31.054 1.00 0.00 230 ILE A CA 11
ATOM 17205 C C . ILE A 1 88 ? -1.072 2.740 -29.989 1.00 0.00 230 ILE A C 11
ATOM 17206 O O . ILE A 1 88 ? -0.206 3.607 -29.883 1.00 0.00 230 ILE A O 11
ATOM 17222 N N . GLU A 1 89 ? -1.128 1.679 -29.194 1.00 0.00 231 GLU A N 11
ATOM 17223 C CA . GLU A 1 89 ? -0.139 1.494 -28.135 1.00 0.00 231 GLU A CA 11
ATOM 17224 C C . GLU A 1 89 ? 0.234 0.028 -27.954 1.00 0.00 231 GLU A C 11
ATOM 17225 O O . GLU A 1 89 ? -0.573 -0.788 -27.522 1.00 0.00 231 GLU A O 11
ATOM 17237 N N . ALA A 1 90 ? 1.487 -0.283 -28.262 1.00 0.00 232 ALA A N 11
ATOM 17238 C CA . ALA A 1 90 ? 1.993 -1.633 -28.119 1.00 0.00 232 ALA A CA 11
ATOM 17239 C C . ALA A 1 90 ? 2.538 -1.824 -26.714 1.00 0.00 232 ALA A C 11
ATOM 17240 O O . ALA A 1 90 ? 3.336 -1.021 -26.232 1.00 0.00 232 ALA A O 11
ATOM 17247 N N . TYR A 1 91 ? 2.089 -2.878 -26.053 1.00 0.00 233 TYR A N 11
ATOM 17248 C CA . TYR A 1 91 ? 2.523 -3.152 -24.685 1.00 0.00 233 TYR A CA 11
ATOM 17249 C C . TYR A 1 91 ? 2.977 -4.600 -24.539 1.00 0.00 233 TYR A C 11
ATOM 17250 O O . TYR A 1 91 ? 2.265 -5.523 -24.934 1.00 0.00 233 TYR A O 11
ATOM 17268 N N . VAL A 1 92 ? 4.163 -4.797 -23.975 1.00 0.00 234 VAL A N 11
ATOM 17269 C CA . VAL A 1 92 ? 4.695 -6.142 -23.790 1.00 0.00 234 VAL A CA 11
ATOM 17270 C C . VAL A 1 92 ? 5.678 -6.206 -22.626 1.00 0.00 234 VAL A C 11
ATOM 17271 O O . VAL A 1 92 ? 6.513 -5.318 -22.452 1.00 0.00 234 VAL A O 11
ATOM 17284 N N . MET A 1 93 ? 5.591 -7.279 -21.851 1.00 0.00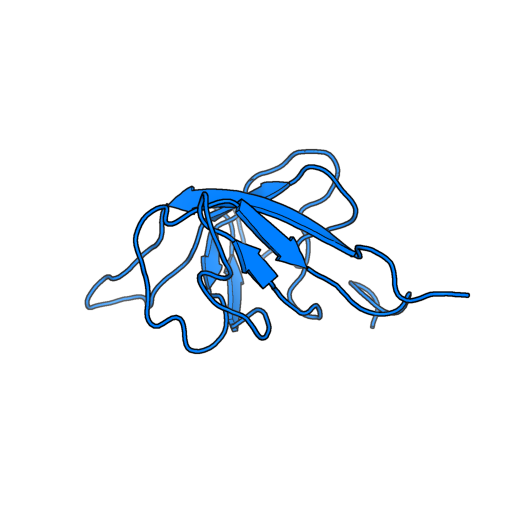 235 MET A N 11
ATOM 17285 C CA . MET A 1 93 ? 6.488 -7.492 -20.721 1.00 0.00 235 MET A CA 11
ATOM 17286 C C . MET A 1 93 ? 7.545 -8.519 -21.123 1.00 0.00 235 MET A C 11
ATOM 17287 O O . MET A 1 93 ? 7.941 -9.375 -20.330 1.00 0.00 235 MET A O 11
ATOM 17301 N N . GLN A 1 94 ? 7.971 -8.436 -22.379 1.00 0.00 236 GLN A N 11
ATOM 17302 C CA . GLN A 1 94 ? 8.951 -9.358 -22.935 1.00 0.00 236 GLN A CA 11
ATOM 17303 C C . GLN A 1 94 ? 10.209 -8.613 -23.419 1.00 0.00 236 GLN A C 11
ATOM 17304 O O . GLN A 1 94 ? 10.636 -7.639 -22.799 1.00 0.00 236 GLN A O 11
ATOM 17318 N N . GLU A 1 95 ? 10.794 -9.076 -24.520 1.00 0.00 237 GLU A N 11
ATOM 17319 C CA . GLU A 1 95 ? 11.982 -8.480 -25.091 1.00 0.00 237 GLU A CA 11
ATOM 17320 C C . GLU A 1 95 ? 11.817 -8.412 -26.599 1.00 0.00 237 GLU A C 11
ATOM 17321 O O . GLU A 1 95 ? 12.420 -9.182 -27.346 1.00 0.00 237 GLU A O 11
ATOM 17333 N N . VAL A 1 96 ? 10.963 -7.499 -27.024 1.00 0.00 238 VAL A N 11
ATOM 17334 C CA . VAL A 1 96 ? 10.660 -7.322 -28.444 1.00 0.00 238 VAL A CA 11
ATOM 17335 C C . VAL A 1 96 ? 11.715 -6.455 -29.120 1.00 0.00 238 VAL A C 11
ATOM 17336 O O . VAL A 1 96 ? 12.459 -5.732 -28.457 1.00 0.00 238 VAL A O 11
ATOM 17349 N N . ALA A 1 97 ? 11.782 -6.547 -30.452 1.00 0.00 239 ALA A N 11
ATOM 17350 C CA . ALA A 1 97 ? 12.754 -5.790 -31.251 1.00 0.00 239 ALA A CA 11
ATOM 17351 C C . ALA A 1 97 ? 14.131 -6.444 -31.193 1.00 0.00 239 ALA A C 11
ATOM 17352 O O . ALA A 1 97 ? 14.685 -6.838 -32.219 1.00 0.00 239 ALA A O 11
ATOM 17359 N N . ARG A 1 98 ? 14.678 -6.556 -29.987 1.00 0.00 240 ARG A N 11
ATOM 17360 C CA . ARG A 1 98 ? 15.983 -7.155 -29.784 1.00 0.00 240 ARG A CA 11
ATOM 17361 C C . ARG A 1 98 ? 15.904 -8.663 -29.550 1.00 0.00 240 ARG A C 11
ATOM 17362 O O . ARG A 1 98 ? 16.923 -9.352 -29.498 1.00 0.00 240 ARG A O 11
ATOM 17383 N N . ALA A 1 99 ? 14.695 -9.154 -29.411 1.00 0.00 241 ALA A N 11
ATOM 17384 C CA . ALA A 1 99 ? 14.454 -10.573 -29.182 1.00 0.00 241 ALA A CA 11
ATOM 17385 C C . ALA A 1 99 ? 15.126 -11.042 -27.895 1.00 0.00 241 ALA A C 11
ATOM 17392 N N . TYR A 1 1 ? 13.022 -2.022 -16.612 1.00 0.00 143 TYR A N 12
ATOM 17393 C CA . TYR A 1 1 ? 12.212 -1.774 -17.833 1.00 0.00 143 TYR A CA 12
ATOM 17394 C C . TYR A 1 1 ? 10.727 -2.001 -17.567 1.00 0.00 143 TYR A C 12
ATOM 17395 O O . TYR A 1 1 ? 9.878 -1.244 -18.037 1.00 0.00 143 TYR A O 12
ATOM 17415 N N . GLU A 1 2 ? 10.421 -3.050 -16.809 1.00 0.00 144 GLU A N 12
ATOM 17416 C CA . GLU A 1 2 ? 9.039 -3.377 -16.481 1.00 0.00 144 GLU A CA 12
ATOM 17417 C C . GLU A 1 2 ? 8.231 -3.661 -17.743 1.00 0.00 144 GLU A C 12
ATOM 17418 O O . GLU A 1 2 ? 8.774 -3.687 -18.847 1.00 0.00 144 GLU A O 12
ATOM 17430 N N . GLU A 1 3 ? 6.931 -3.880 -17.571 1.00 0.00 145 GLU A N 12
ATOM 17431 C CA . GLU A 1 3 ? 6.045 -4.165 -18.674 1.00 0.00 145 GLU A CA 12
ATOM 17432 C C . GLU A 1 3 ? 5.376 -2.892 -19.198 1.00 0.00 145 GLU A C 12
ATOM 17433 O O . GLU A 1 3 ? 4.182 -2.885 -19.497 1.00 0.00 145 GLU A O 12
ATOM 17445 N N . LYS A 1 4 ? 6.155 -1.821 -19.312 1.00 0.00 146 LYS A N 12
ATOM 17446 C CA . LYS A 1 4 ? 5.636 -0.548 -19.804 1.00 0.00 146 LYS A CA 12
ATOM 17447 C C . LYS A 1 4 ? 5.459 -0.592 -21.318 1.00 0.00 146 LYS A C 12
ATOM 17448 O O . LYS A 1 4 ? 5.499 -1.663 -21.924 1.00 0.00 146 LYS A O 12
ATOM 17467 N N . VAL A 1 5 ? 5.264 0.574 -21.930 1.00 0.00 147 VAL A N 12
ATOM 17468 C CA . VAL A 1 5 ? 5.085 0.651 -23.376 1.00 0.00 147 VAL A CA 12
ATOM 17469 C C . VAL A 1 5 ? 6.283 0.098 -24.107 1.00 0.00 147 VAL A C 12
ATOM 17470 O O . VAL A 1 5 ? 7.430 0.331 -23.724 1.00 0.00 147 VAL A O 12
ATOM 17483 N N . ILE A 1 6 ? 6.007 -0.605 -25.184 1.00 0.00 148 ILE A N 12
ATOM 17484 C CA . ILE A 1 6 ? 7.059 -1.167 -26.011 1.00 0.00 148 ILE A CA 12
ATOM 17485 C C . ILE A 1 6 ? 6.911 -0.722 -27.464 1.00 0.00 148 ILE A C 12
ATOM 17486 O O . ILE A 1 6 ? 7.742 -1.070 -28.297 1.00 0.00 148 ILE A O 12
ATOM 17502 N N . GLY A 1 7 ? 5.861 0.055 -27.764 1.00 0.00 149 GLY A N 12
ATOM 17503 C CA . GLY A 1 7 ? 5.647 0.529 -29.114 1.00 0.00 149 GLY A CA 12
ATOM 17504 C C . GLY A 1 7 ? 4.399 1.379 -29.230 1.00 0.00 149 GLY A C 12
ATOM 17505 O O . GLY A 1 7 ? 3.392 0.942 -29.780 1.00 0.00 149 GLY A O 12
ATOM 17509 N N . GLN A 1 8 ? 4.467 2.603 -28.725 1.00 0.00 150 GLN A N 12
ATOM 17510 C CA . GLN A 1 8 ? 3.332 3.511 -28.796 1.00 0.00 150 GLN A CA 12
ATOM 17511 C C . GLN A 1 8 ? 3.419 4.334 -30.058 1.00 0.00 150 GLN A C 12
ATOM 17512 O O . GLN A 1 8 ? 4.483 4.853 -30.396 1.00 0.00 150 GLN A O 12
ATOM 17526 N N . ALA A 1 9 ? 2.311 4.425 -30.775 1.00 0.00 151 ALA A N 12
ATOM 17527 C CA . ALA A 1 9 ? 2.310 5.155 -32.014 1.00 0.00 151 ALA A CA 12
ATOM 17528 C C . ALA A 1 9 ? 0.952 5.739 -32.340 1.00 0.00 151 ALA A C 12
ATOM 17529 O O . ALA A 1 9 ? -0.033 5.496 -31.648 1.00 0.00 151 ALA A O 12
ATOM 17536 N N . GLU A 1 10 ? 0.922 6.512 -33.413 1.00 0.00 152 GLU A N 12
ATOM 17537 C CA . GLU A 1 10 ? -0.297 7.148 -33.874 1.00 0.00 152 GLU A CA 12
ATOM 17538 C C . GLU A 1 10 ? -0.625 6.684 -35.289 1.00 0.00 152 GLU A C 12
ATOM 17539 O O . GLU A 1 10 ? 0.189 6.836 -36.188 1.00 0.00 152 GLU A O 12
ATOM 17551 N N . VAL A 1 11 ? -1.811 6.101 -35.484 1.00 0.00 153 VAL A N 12
ATOM 17552 C CA . VAL A 1 11 ? -2.202 5.601 -36.808 1.00 0.00 153 VAL A CA 12
ATOM 17553 C C . VAL A 1 11 ? -1.998 6.637 -37.902 1.00 0.00 153 VAL A C 12
ATOM 17554 O O . VAL A 1 11 ? -2.427 7.783 -37.780 1.00 0.00 153 VAL A O 12
ATOM 17567 N N . ARG A 1 12 ? -1.416 6.198 -38.990 1.00 0.00 154 ARG A N 12
ATOM 17568 C CA . ARG A 1 12 ? -1.239 7.049 -40.135 1.00 0.00 154 ARG A CA 12
ATOM 17569 C C . ARG A 1 12 ? -2.493 6.871 -40.966 1.00 0.00 154 ARG A C 12
ATOM 17570 O O . ARG A 1 12 ? -3.306 7.780 -41.111 1.00 0.00 154 ARG A O 12
ATOM 17591 N N . GLN A 1 13 ? -2.660 5.638 -41.427 1.00 0.00 155 GLN A N 12
ATOM 17592 C CA . GLN A 1 13 ? -3.833 5.203 -42.160 1.00 0.00 155 GLN A CA 12
ATOM 17593 C C . GLN A 1 13 ? -3.907 3.676 -42.130 1.00 0.00 155 GLN A C 12
ATOM 17594 O O . GLN A 1 13 ? -3.228 3.040 -41.326 1.00 0.00 155 GLN A O 12
ATOM 17608 N N . THR A 1 14 ? -4.685 3.088 -43.036 1.00 0.00 156 THR A N 12
ATOM 17609 C CA . THR A 1 14 ? -4.782 1.633 -43.127 1.00 0.00 156 THR A CA 12
ATOM 17610 C C . THR A 1 14 ? -4.968 1.205 -44.570 1.00 0.00 156 THR A C 12
ATOM 17611 O O . THR A 1 14 ? -5.389 1.997 -45.414 1.00 0.00 156 THR A O 12
ATOM 17622 N N . PHE A 1 15 ? -4.611 -0.040 -44.861 1.00 0.00 157 PHE A N 12
ATOM 17623 C CA . PHE A 1 15 ? -4.698 -0.553 -46.217 1.00 0.00 157 PHE A CA 12
ATOM 17624 C C . PHE A 1 15 ? -5.877 -1.480 -46.415 1.00 0.00 157 PHE A C 12
ATOM 17625 O O . PHE A 1 15 ? -5.703 -2.685 -46.581 1.00 0.00 157 PHE A O 12
ATOM 17642 N N . LYS A 1 16 ? -7.082 -0.921 -46.437 1.00 0.00 158 LYS A N 12
ATOM 17643 C CA . LYS A 1 16 ? -8.271 -1.731 -46.647 1.00 0.00 158 LYS A CA 12
ATOM 17644 C C . LYS A 1 16 ? -8.493 -1.897 -48.138 1.00 0.00 158 LYS A C 12
ATOM 17645 O O . LYS A 1 16 ? -9.484 -1.440 -48.707 1.00 0.00 158 LYS A O 12
ATOM 17664 N N . VAL A 1 17 ? -7.522 -2.559 -48.750 1.00 0.00 159 VAL A N 12
ATOM 17665 C CA . VAL A 1 17 ? -7.507 -2.828 -50.169 1.00 0.00 159 VAL A CA 12
ATOM 17666 C C . VAL A 1 17 ? -8.201 -4.155 -50.453 1.00 0.00 159 VAL A C 12
ATOM 17667 O O . VAL A 1 17 ? -8.288 -5.013 -49.575 1.00 0.00 159 VAL A O 12
ATOM 17680 N N . SER A 1 18 ? -8.665 -4.340 -51.683 1.00 0.00 160 SER A N 12
ATOM 17681 C CA . SER A 1 18 ? -9.315 -5.589 -52.064 1.00 0.00 160 SER A CA 12
ATOM 17682 C C . SER A 1 18 ? -8.289 -6.553 -52.659 1.00 0.00 160 SER A C 12
ATOM 17683 O O . SER A 1 18 ? -8.598 -7.343 -53.552 1.00 0.00 160 SER A O 12
ATOM 17691 N N . LYS A 1 19 ? -7.062 -6.471 -52.150 1.00 0.00 161 LYS A N 12
ATOM 17692 C CA . LYS A 1 19 ? -5.970 -7.310 -52.604 1.00 0.00 161 LYS A CA 12
ATOM 17693 C C . LYS A 1 19 ? -4.933 -7.537 -51.497 1.00 0.00 161 LYS A C 12
ATOM 17694 O O . LYS A 1 19 ? -4.297 -8.590 -51.454 1.00 0.00 161 LYS A O 12
ATOM 17713 N N . VAL A 1 20 ? -4.749 -6.554 -50.602 1.00 0.00 162 VAL A N 12
ATOM 17714 C CA . VAL A 1 20 ? -3.793 -6.680 -49.538 1.00 0.00 162 VAL A CA 12
ATOM 17715 C C . VAL A 1 20 ? -4.498 -7.093 -48.236 1.00 0.00 162 VAL A C 12
ATOM 17716 O O . VAL A 1 20 ? -4.838 -8.262 -48.055 1.00 0.00 162 VAL A O 12
ATOM 17729 N N . GLY A 1 21 ? -4.727 -6.138 -47.346 1.00 0.00 163 GLY A N 12
ATOM 17730 C CA . GLY A 1 21 ? -5.399 -6.421 -46.092 1.00 0.00 163 GLY A CA 12
ATOM 17731 C C . GLY A 1 21 ? -6.004 -5.171 -45.488 1.00 0.00 163 GLY A C 12
ATOM 17732 O O . GLY A 1 21 ? -7.011 -4.650 -45.967 1.00 0.00 163 GLY A O 12
ATOM 17736 N N . THR A 1 22 ? -5.344 -4.695 -44.434 1.00 0.00 164 THR A N 12
ATOM 17737 C CA . THR A 1 22 ? -5.726 -3.485 -43.717 1.00 0.00 164 THR A CA 12
ATOM 17738 C C . THR A 1 22 ? -4.489 -2.890 -43.057 1.00 0.00 164 THR A C 12
ATOM 17739 O O . THR A 1 22 ? -4.555 -2.333 -41.962 1.00 0.00 164 THR A O 12
ATOM 17750 N N . ILE A 1 23 ? -3.353 -3.029 -43.743 1.00 0.00 165 ILE A N 12
ATOM 17751 C CA . ILE A 1 23 ? -2.065 -2.532 -43.266 1.00 0.00 165 ILE A CA 12
ATOM 17752 C C . ILE A 1 23 ? -2.193 -1.137 -42.651 1.00 0.00 165 ILE A C 12
ATOM 17753 O O . ILE A 1 23 ? -2.147 -0.122 -43.343 1.00 0.00 165 ILE A O 12
ATOM 17769 N N . ALA A 1 24 ? -2.346 -1.123 -41.341 1.00 0.00 166 ALA A N 12
ATOM 17770 C CA . ALA A 1 24 ? -2.479 0.106 -40.596 1.00 0.00 166 ALA A CA 12
ATOM 17771 C C . ALA A 1 24 ? -1.121 0.655 -40.196 1.00 0.00 166 ALA A C 12
ATOM 17772 O O . ALA A 1 24 ? -0.379 0.023 -39.444 1.00 0.00 166 ALA A O 12
ATOM 17779 N N . GLY A 1 25 ? -0.811 1.844 -40.693 1.00 0.00 167 GLY A N 12
ATOM 17780 C CA . GLY A 1 25 ? 0.450 2.468 -40.364 1.00 0.00 167 GLY A CA 12
ATOM 17781 C C . GLY A 1 25 ? 0.325 3.287 -39.108 1.00 0.00 167 GLY A C 12
ATOM 17782 O O . GLY A 1 25 ? -0.769 3.718 -38.763 1.00 0.00 167 GLY A O 12
ATOM 17786 N N . CYS A 1 26 ? 1.426 3.471 -38.402 1.00 0.00 168 CYS A N 12
ATOM 17787 C CA . CYS A 1 26 ? 1.408 4.211 -37.160 1.00 0.00 168 CYS A CA 12
ATOM 17788 C C . CYS A 1 26 ? 2.734 4.945 -36.945 1.00 0.00 168 CYS A C 12
ATOM 17789 O O . CYS A 1 26 ? 3.806 4.369 -37.127 1.00 0.00 168 CYS A O 12
ATOM 17797 N N . TYR A 1 27 ? 2.653 6.200 -36.516 1.00 0.00 169 TYR A N 12
ATOM 17798 C CA . TYR A 1 27 ? 3.849 6.983 -36.229 1.00 0.00 169 TYR A CA 12
ATOM 17799 C C . TYR A 1 27 ? 4.231 6.702 -34.790 1.00 0.00 169 TYR A C 12
ATOM 17800 O O . TYR A 1 27 ? 3.399 6.820 -33.900 1.00 0.00 169 TYR A O 12
ATOM 17818 N N . VAL A 1 28 ? 5.461 6.271 -34.562 1.00 0.00 170 VAL A N 12
ATOM 17819 C CA . VAL A 1 28 ? 5.876 5.895 -33.217 1.00 0.00 170 VAL A CA 12
ATOM 17820 C C . VAL A 1 28 ? 6.354 7.073 -32.377 1.00 0.00 170 VAL A C 12
ATOM 17821 O O . VAL A 1 28 ? 6.970 8.014 -32.876 1.00 0.00 170 VAL A O 12
ATOM 17834 N N . THR A 1 29 ? 6.042 6.993 -31.081 1.00 0.00 171 THR A N 12
ATOM 17835 C CA . THR A 1 29 ? 6.409 8.023 -30.118 1.00 0.00 171 THR A CA 12
ATOM 17836 C C . THR A 1 29 ? 6.944 7.427 -28.819 1.00 0.00 171 THR A C 12
ATOM 17837 O O . THR A 1 29 ? 7.047 8.121 -27.808 1.00 0.00 171 THR A O 12
ATOM 17848 N N . ASP A 1 30 ? 7.275 6.144 -28.844 1.00 0.00 172 ASP A N 12
ATOM 17849 C CA . ASP A 1 30 ? 7.783 5.468 -27.671 1.00 0.00 172 ASP A CA 12
ATOM 17850 C C . ASP A 1 30 ? 8.724 4.334 -28.098 1.00 0.00 172 ASP A C 12
ATOM 17851 O O . ASP A 1 30 ? 9.462 4.496 -29.066 1.00 0.00 172 ASP A O 12
ATOM 17860 N N . GLY A 1 31 ? 8.721 3.213 -27.375 1.00 0.00 173 GLY A N 12
ATOM 17861 C CA . GLY A 1 31 ? 9.604 2.086 -27.698 1.00 0.00 173 GLY A CA 12
ATOM 17862 C C . GLY A 1 31 ? 9.739 1.770 -29.192 1.00 0.00 173 GLY A C 12
ATOM 17863 O O . GLY A 1 31 ? 10.434 2.471 -29.926 1.00 0.00 173 GLY A O 12
ATOM 17867 N N . LYS A 1 32 ? 9.106 0.683 -29.628 1.00 0.00 174 LYS A N 12
ATOM 17868 C CA . LYS A 1 32 ? 9.180 0.246 -31.028 1.00 0.00 174 LYS A CA 12
ATOM 17869 C C . LYS A 1 32 ? 7.921 -0.495 -31.451 1.00 0.00 174 LYS A C 12
ATOM 17870 O O . LYS A 1 32 ? 7.337 -1.244 -30.674 1.00 0.00 174 LYS A O 12
ATOM 17889 N N . ILE A 1 33 ? 7.550 -0.343 -32.711 1.00 0.00 175 ILE A N 12
ATOM 17890 C CA . ILE A 1 33 ? 6.407 -1.062 -33.237 1.00 0.00 175 ILE A CA 12
ATOM 17891 C C . ILE A 1 33 ? 6.908 -2.276 -34.003 1.00 0.00 175 ILE A C 12
ATOM 17892 O O . ILE A 1 33 ? 7.088 -2.226 -35.218 1.00 0.00 175 ILE A O 12
ATOM 17908 N N . THR A 1 34 ? 7.183 -3.352 -33.275 1.00 0.00 176 THR A N 12
ATOM 17909 C CA . THR A 1 34 ? 7.728 -4.556 -33.891 1.00 0.00 176 THR A CA 12
ATOM 17910 C C . THR A 1 34 ? 6.659 -5.591 -34.230 1.00 0.00 176 THR A C 12
ATOM 17911 O O . THR A 1 34 ? 5.507 -5.494 -33.804 1.00 0.00 176 THR A O 12
ATOM 17922 N N . ARG A 1 35 ? 7.081 -6.589 -35.004 1.00 0.00 177 ARG A N 12
ATOM 17923 C CA . ARG A 1 35 ? 6.214 -7.675 -35.429 1.00 0.00 177 ARG A CA 12
ATOM 17924 C C . ARG A 1 35 ? 5.757 -8.498 -34.235 1.00 0.00 177 ARG A C 12
ATOM 17925 O O . ARG A 1 35 ? 4.582 -8.843 -34.110 1.00 0.00 177 ARG A O 12
ATOM 17946 N N . ASP A 1 36 ? 6.705 -8.810 -33.358 1.00 0.00 178 ASP A N 12
ATOM 17947 C CA . ASP A 1 36 ? 6.421 -9.594 -32.167 1.00 0.00 178 ASP A CA 12
ATOM 17948 C C . ASP A 1 36 ? 6.026 -8.687 -31.004 1.00 0.00 178 ASP A C 12
ATOM 17949 O O . ASP A 1 36 ? 6.681 -8.665 -29.961 1.00 0.00 178 ASP A O 12
ATOM 17958 N N . SER A 1 37 ? 4.949 -7.934 -31.198 1.00 0.00 179 SER A N 12
ATOM 17959 C CA . SER A 1 37 ? 4.456 -7.017 -30.177 1.00 0.00 179 SER A CA 12
ATOM 17960 C C . SER A 1 37 ? 2.944 -6.871 -30.268 1.00 0.00 179 SER A C 12
ATOM 17961 O O . SER A 1 37 ? 2.350 -7.088 -31.324 1.00 0.00 179 SER A O 12
ATOM 17969 N N . LYS A 1 38 ? 2.326 -6.493 -29.157 1.00 0.00 180 LYS A N 12
ATOM 17970 C CA . LYS A 1 38 ? 0.884 -6.307 -29.115 1.00 0.00 180 LYS A CA 12
ATOM 17971 C C . LYS A 1 38 ? 0.540 -4.872 -29.495 1.00 0.00 180 LYS A C 12
ATOM 17972 O O . LYS A 1 38 ? 1.429 -4.076 -29.787 1.00 0.00 180 LYS A O 12
ATOM 17991 N N . VAL A 1 39 ? -0.744 -4.543 -29.489 1.00 0.00 181 VAL A N 12
ATOM 17992 C CA . VAL A 1 39 ? -1.170 -3.195 -29.831 1.00 0.00 181 VAL A CA 12
ATOM 17993 C C . VAL A 1 39 ? -2.456 -2.812 -29.128 1.00 0.00 181 VAL A C 12
ATOM 17994 O O . VAL A 1 39 ? -3.307 -3.654 -28.840 1.00 0.00 181 VAL A O 12
ATOM 18007 N N . ARG A 1 40 ? -2.586 -1.525 -28.869 1.00 0.00 182 ARG A N 12
ATOM 18008 C CA . ARG A 1 40 ? -3.765 -0.990 -28.213 1.00 0.00 182 ARG A CA 12
ATOM 18009 C C . ARG A 1 40 ? -4.000 0.456 -28.590 1.00 0.00 182 ARG A C 12
ATOM 18010 O O . ARG A 1 40 ? -3.333 1.353 -28.081 1.00 0.00 182 ARG A O 12
ATOM 18031 N N . LEU A 1 41 ? -4.952 0.694 -29.485 1.00 0.00 183 LEU A N 12
ATOM 18032 C CA . LEU A 1 41 ? -5.246 2.035 -29.909 1.00 0.00 183 LEU A CA 12
ATOM 18033 C C . LEU A 1 41 ? -6.485 2.584 -29.202 1.00 0.00 183 LEU A C 12
ATOM 18034 O O . LEU A 1 41 ? -7.217 1.846 -28.544 1.00 0.00 183 LEU A O 12
ATOM 18050 N N . ILE A 1 42 ? -6.693 3.887 -29.328 1.00 0.00 184 ILE A N 12
ATOM 18051 C CA . ILE A 1 42 ? -7.815 4.554 -28.668 1.00 0.00 184 ILE A CA 12
ATOM 18052 C C . ILE A 1 42 ? -8.278 5.788 -29.438 1.00 0.00 184 ILE A C 12
ATOM 18053 O O . ILE A 1 42 ? -7.460 6.573 -29.931 1.00 0.00 184 ILE A O 12
ATOM 18069 N N . ARG A 1 43 ? -9.602 5.959 -29.488 1.00 0.00 185 ARG A N 12
ATOM 18070 C CA . ARG A 1 43 ? -10.225 7.096 -30.141 1.00 0.00 185 ARG A CA 12
ATOM 18071 C C . ARG A 1 43 ? -10.324 8.249 -29.139 1.00 0.00 185 ARG A C 12
ATOM 18072 O O . ARG A 1 43 ? -9.524 8.320 -28.206 1.00 0.00 185 ARG A O 12
ATOM 18093 N N . GLN A 1 44 ? -11.295 9.147 -29.309 1.00 0.00 186 GLN A N 12
ATOM 18094 C CA . GLN A 1 44 ? -11.448 10.262 -28.386 1.00 0.00 186 GLN A CA 12
ATOM 18095 C C . GLN A 1 44 ? -12.464 9.941 -27.292 1.00 0.00 186 GLN A C 12
ATOM 18096 O O . GLN A 1 44 ? -13.108 10.837 -26.747 1.00 0.00 186 GLN A O 12
ATOM 18110 N N . GLY A 1 45 ? -12.598 8.658 -26.975 1.00 0.00 187 GLY A N 12
ATOM 18111 C CA . GLY A 1 45 ? -13.528 8.239 -25.945 1.00 0.00 187 GLY A CA 12
ATOM 18112 C C . GLY A 1 45 ? -13.111 6.943 -25.277 1.00 0.00 187 GLY A C 12
ATOM 18113 O O . GLY A 1 45 ? -12.606 6.941 -24.154 1.00 0.00 187 GLY A O 12
ATOM 18117 N N . ILE A 1 46 ? -13.338 5.837 -25.980 1.00 0.00 188 ILE A N 12
ATOM 18118 C CA . ILE A 1 46 ? -13.005 4.507 -25.478 1.00 0.00 188 ILE A CA 12
ATOM 18119 C C . ILE A 1 46 ? -11.928 3.859 -26.359 1.00 0.00 188 ILE A C 12
ATOM 18120 O O . ILE A 1 46 ? -11.175 4.560 -27.036 1.00 0.00 188 ILE A O 12
ATOM 18136 N N . VAL A 1 47 ? -11.854 2.528 -26.352 1.00 0.00 189 VAL A N 12
ATOM 18137 C CA . VAL A 1 47 ? -10.868 1.806 -27.149 1.00 0.00 189 VAL A CA 12
ATOM 18138 C C . VAL A 1 47 ? -11.385 1.567 -28.552 1.00 0.00 189 VAL A C 12
ATOM 18139 O O . VAL A 1 47 ? -12.552 1.234 -28.759 1.00 0.00 189 VAL A O 12
ATOM 18152 N N . VAL A 1 48 ? -10.492 1.741 -29.512 1.00 0.00 190 VAL A N 12
ATOM 18153 C CA . VAL A 1 48 ? -10.822 1.549 -30.918 1.00 0.00 190 VAL A CA 12
ATOM 18154 C C . VAL A 1 48 ? -10.612 0.095 -31.276 1.00 0.00 190 VAL A C 12
ATOM 18155 O O . VAL A 1 48 ? -11.367 -0.492 -32.050 1.00 0.00 190 VAL A O 12
ATOM 18168 N N . TYR A 1 49 ? -9.574 -0.478 -30.690 1.00 0.00 191 TYR A N 12
ATOM 18169 C CA . TYR A 1 49 ? -9.246 -1.872 -30.926 1.00 0.00 191 TYR A CA 12
ATOM 18170 C C . TYR A 1 49 ? -8.031 -2.301 -30.114 1.00 0.00 191 TYR A C 12
ATOM 18171 O O . TYR A 1 49 ? -7.149 -1.493 -29.825 1.00 0.00 191 TYR A O 12
ATOM 18189 N N . GLU A 1 50 ? -7.988 -3.578 -29.757 1.00 0.00 192 GLU A N 12
ATOM 18190 C CA . GLU A 1 50 ? -6.875 -4.114 -28.987 1.00 0.00 192 GLU A CA 12
ATOM 18191 C C . GLU A 1 50 ? -6.442 -5.468 -29.528 1.00 0.00 192 GLU A C 12
ATOM 18192 O O . GLU A 1 50 ? -7.206 -6.155 -30.204 1.00 0.00 192 GLU A O 12
ATOM 18204 N N . GLY A 1 51 ? -5.207 -5.841 -29.225 1.00 0.00 193 GLY A N 12
ATOM 18205 C CA . GLY A 1 51 ? -4.677 -7.107 -29.685 1.00 0.00 193 GLY A CA 12
ATOM 18206 C C . GLY A 1 51 ? -3.206 -7.006 -30.015 1.00 0.00 193 GLY A C 12
ATOM 18207 O O . GLY A 1 51 ? -2.430 -6.462 -29.232 1.00 0.00 193 GLY A O 12
ATOM 18211 N N . GLU A 1 52 ? -2.817 -7.528 -31.169 1.00 0.00 194 GLU A N 12
ATOM 18212 C CA . GLU A 1 52 ? -1.439 -7.490 -31.592 1.00 0.00 194 GLU A CA 12
ATOM 18213 C C . GLU A 1 52 ? -1.336 -7.287 -33.073 1.00 0.00 194 GLU A C 12
ATOM 18214 O O . GLU A 1 52 ? -2.341 -7.137 -33.767 1.00 0.00 194 GLU A O 12
ATOM 18226 N N . ILE A 1 53 ? -0.108 -7.253 -33.552 1.00 0.00 195 ILE A N 12
ATOM 18227 C CA . ILE A 1 53 ? 0.119 -7.037 -34.949 1.00 0.00 195 ILE A CA 12
ATOM 18228 C C . ILE A 1 53 ? 0.125 -8.360 -35.710 1.00 0.00 195 ILE A C 12
ATOM 18229 O O . ILE A 1 53 ? 0.638 -9.365 -35.220 1.00 0.00 195 ILE A O 12
ATOM 18245 N N . ASP A 1 54 ? -0.417 -8.347 -36.921 1.00 0.00 196 ASP A N 12
ATOM 18246 C CA . ASP A 1 54 ? -0.432 -9.543 -37.745 1.00 0.00 196 ASP A CA 12
ATOM 18247 C C . ASP A 1 54 ? 0.810 -9.563 -38.628 1.00 0.00 196 ASP A C 12
ATOM 18248 O O . ASP A 1 54 ? 1.473 -10.591 -38.766 1.00 0.00 196 ASP A O 12
ATOM 18257 N N . SER A 1 55 ? 1.125 -8.406 -39.209 1.00 0.00 197 SER A N 12
ATOM 18258 C CA . SER A 1 55 ? 2.297 -8.272 -40.065 1.00 0.00 197 SER A CA 12
ATOM 18259 C C . SER A 1 55 ? 2.843 -6.846 -40.030 1.00 0.00 197 SER A C 12
ATOM 18260 O O . SER A 1 55 ? 2.084 -5.883 -39.919 1.00 0.00 197 SER A O 12
ATOM 18268 N N . LEU A 1 56 ? 4.167 -6.724 -40.126 1.00 0.00 198 LEU A N 12
ATOM 18269 C CA . LEU A 1 56 ? 4.832 -5.423 -40.109 1.00 0.00 198 LEU A CA 12
ATOM 18270 C C . LEU A 1 56 ? 5.601 -5.187 -41.394 1.00 0.00 198 LEU A C 12
ATOM 18271 O O . LEU A 1 56 ? 6.584 -5.868 -41.683 1.00 0.00 198 LEU A O 12
ATOM 18287 N N . LYS A 1 57 ? 5.143 -4.208 -42.157 1.00 0.00 199 LYS A N 12
ATOM 18288 C CA . LYS A 1 57 ? 5.780 -3.862 -43.410 1.00 0.00 199 LYS A CA 12
ATOM 18289 C C . LYS A 1 57 ? 5.607 -2.379 -43.700 1.00 0.00 199 LYS A C 12
ATOM 18290 O O . LYS A 1 57 ? 4.488 -1.870 -43.768 1.00 0.00 199 LYS A O 12
ATOM 18309 N N . ARG A 1 58 ? 6.726 -1.696 -43.873 1.00 0.00 200 ARG A N 12
ATOM 18310 C CA . ARG A 1 58 ? 6.720 -0.269 -44.160 1.00 0.00 200 ARG A CA 12
ATOM 18311 C C . ARG A 1 58 ? 6.617 -0.044 -45.667 1.00 0.00 200 ARG A C 12
ATOM 18312 O O . ARG A 1 58 ? 6.193 -0.935 -46.401 1.00 0.00 200 ARG A O 12
ATOM 18333 N N . TYR A 1 59 ? 7.006 1.137 -46.128 1.00 0.00 201 TYR A N 12
ATOM 18334 C CA . TYR A 1 59 ? 6.951 1.444 -47.548 1.00 0.00 201 TYR A CA 12
ATOM 18335 C C . TYR A 1 59 ? 8.231 0.998 -48.264 1.00 0.00 201 TYR A C 12
ATOM 18336 O O . TYR A 1 59 ? 8.305 1.038 -49.492 1.00 0.00 201 TYR A O 12
ATOM 18354 N N . LYS A 1 60 ? 9.234 0.565 -47.497 1.00 0.00 202 LYS A N 12
ATOM 18355 C CA . LYS A 1 60 ? 10.483 0.111 -48.054 1.00 0.00 202 LYS A CA 12
ATOM 18356 C C . LYS A 1 60 ? 10.563 -1.416 -48.046 1.00 0.00 202 LYS A C 12
ATOM 18357 O O . LYS A 1 60 ? 10.708 -2.044 -49.096 1.00 0.00 202 LYS A O 12
ATOM 18376 N N . ASP A 1 61 ? 10.469 -2.011 -46.856 1.00 0.00 203 ASP A N 12
ATOM 18377 C CA . ASP A 1 61 ? 10.534 -3.459 -46.723 1.00 0.00 203 ASP A CA 12
ATOM 18378 C C . ASP A 1 61 ? 9.765 -3.931 -45.491 1.00 0.00 203 ASP A C 12
ATOM 18379 O O . ASP A 1 61 ? 9.069 -3.147 -44.844 1.00 0.00 203 ASP A O 12
ATOM 18388 N N . ASP A 1 62 ? 9.906 -5.213 -45.163 1.00 0.00 204 ASP A N 12
ATOM 18389 C CA . ASP A 1 62 ? 9.239 -5.783 -44.005 1.00 0.00 204 ASP A CA 12
ATOM 18390 C C . ASP A 1 62 ? 10.120 -5.650 -42.768 1.00 0.00 204 ASP A C 12
ATOM 18391 O O . ASP A 1 62 ? 10.730 -6.621 -42.318 1.00 0.00 204 ASP A O 12
ATOM 18400 N N . VAL A 1 63 ? 10.198 -4.436 -42.232 1.00 0.00 205 VAL A N 12
ATOM 18401 C CA . VAL A 1 63 ? 11.021 -4.168 -41.059 1.00 0.00 205 VAL A CA 12
ATOM 18402 C C . VAL A 1 63 ? 10.536 -4.903 -39.842 1.00 0.00 205 VAL A C 12
ATOM 18403 O O . VAL A 1 63 ? 9.391 -5.349 -39.772 1.00 0.00 205 VAL A O 12
ATOM 18416 N N . ARG A 1 64 ? 11.441 -5.052 -38.886 1.00 0.00 206 ARG A N 12
ATOM 18417 C CA . ARG A 1 64 ? 11.126 -5.762 -37.678 1.00 0.00 206 ARG A CA 12
ATOM 18418 C C . ARG A 1 64 ? 10.554 -4.839 -36.610 1.00 0.00 206 ARG A C 12
ATOM 18419 O O . ARG A 1 64 ? 9.694 -5.257 -35.848 1.00 0.00 206 ARG A O 12
ATOM 18440 N N . GLU A 1 65 ? 11.028 -3.588 -36.558 1.00 0.00 207 GLU A N 12
ATOM 18441 C CA . GLU A 1 65 ? 10.534 -2.619 -35.570 1.00 0.00 207 GLU A CA 12
ATOM 18442 C C . GLU A 1 65 ? 10.424 -1.218 -36.166 1.00 0.00 207 GLU A C 12
ATOM 18443 O O . GLU A 1 65 ? 10.728 -0.999 -37.339 1.00 0.00 207 GLU A O 12
ATOM 18455 N N . VAL A 1 66 ? 10.002 -0.271 -35.330 1.00 0.00 208 VAL A N 12
ATOM 18456 C CA . VAL A 1 66 ? 9.858 1.126 -35.737 1.00 0.00 208 VAL A CA 12
ATOM 18457 C C . VAL A 1 66 ? 10.077 2.042 -34.534 1.00 0.00 208 VAL A C 12
ATOM 18458 O O . VAL A 1 66 ? 9.130 2.610 -33.990 1.00 0.00 208 VAL A O 12
ATOM 18471 N N . ALA A 1 67 ? 11.328 2.163 -34.106 1.00 0.00 209 ALA A N 12
ATOM 18472 C CA . ALA A 1 67 ? 11.661 2.989 -32.950 1.00 0.00 209 ALA A CA 12
ATOM 18473 C C . ALA A 1 67 ? 12.122 4.385 -33.353 1.00 0.00 209 ALA A C 12
ATOM 18474 O O . ALA A 1 67 ? 12.333 4.669 -34.532 1.00 0.00 209 ALA A O 12
ATOM 18481 N N . GLN A 1 68 ? 12.264 5.255 -32.348 1.00 0.00 210 GLN A N 12
ATOM 18482 C CA . GLN A 1 68 ? 12.690 6.643 -32.536 1.00 0.00 210 GLN A CA 12
ATOM 18483 C C . GLN A 1 68 ? 11.496 7.499 -32.922 1.00 0.00 210 GLN A C 12
ATOM 18484 O O . GLN A 1 68 ? 10.957 8.235 -32.095 1.00 0.00 210 GLN A O 12
ATOM 18498 N N . GLY A 1 69 ? 11.075 7.389 -34.174 1.00 0.00 211 GLY A N 12
ATOM 18499 C CA . GLY A 1 69 ? 9.935 8.148 -34.628 1.00 0.00 211 GLY A CA 12
ATOM 18500 C C . GLY A 1 69 ? 9.630 7.922 -36.095 1.00 0.00 211 GLY A C 12
ATOM 18501 O O . GLY A 1 69 ? 9.250 8.851 -36.807 1.00 0.00 211 GLY A O 12
ATOM 18505 N N . TYR A 1 70 ? 9.804 6.687 -36.552 1.00 0.00 212 TYR A N 12
ATOM 18506 C CA . TYR A 1 70 ? 9.554 6.350 -37.948 1.00 0.00 212 TYR A CA 12
ATOM 18507 C C . TYR A 1 70 ? 8.153 5.780 -38.135 1.00 0.00 212 TYR A C 12
ATOM 18508 O O . TYR A 1 70 ? 7.569 5.222 -37.207 1.00 0.00 212 TYR A O 12
ATOM 18526 N N . GLU A 1 71 ? 7.623 5.921 -39.345 1.00 0.00 213 GLU A N 12
ATOM 18527 C CA . GLU A 1 71 ? 6.301 5.421 -39.660 1.00 0.00 213 GLU A CA 12
ATOM 18528 C C . GLU A 1 71 ? 6.383 3.983 -40.159 1.00 0.00 213 GLU A C 12
ATOM 18529 O O . GLU A 1 71 ? 7.454 3.512 -40.541 1.00 0.00 213 GLU A O 12
ATOM 18541 N N . CYS A 1 72 ? 5.255 3.284 -40.142 1.00 0.00 214 CYS A N 12
ATOM 18542 C CA . CYS A 1 72 ? 5.220 1.896 -40.582 1.00 0.00 214 CYS A CA 12
ATOM 18543 C C . CYS A 1 72 ? 3.855 1.528 -41.158 1.00 0.00 214 CYS A C 12
ATOM 18544 O O . CYS A 1 72 ? 2.997 2.389 -41.348 1.00 0.00 214 CYS A O 12
ATOM 18552 N N . GLY A 1 73 ? 3.667 0.240 -41.428 1.00 0.00 215 GLY A N 12
ATOM 18553 C CA . GLY A 1 73 ? 2.412 -0.246 -41.970 1.00 0.00 215 GLY A CA 12
ATOM 18554 C C . GLY A 1 73 ? 2.136 -1.672 -41.539 1.00 0.00 215 GLY A C 12
ATOM 18555 O O . GLY A 1 73 ? 2.677 -2.614 -42.119 1.00 0.00 215 GLY A O 12
ATOM 18559 N N . LEU A 1 74 ? 1.310 -1.839 -40.508 1.00 0.00 216 LEU A N 12
ATOM 18560 C CA . LEU A 1 74 ? 0.992 -3.163 -40.001 1.00 0.00 216 LEU A CA 12
ATOM 18561 C C . LEU A 1 74 ? -0.501 -3.409 -39.937 1.00 0.00 216 LEU A C 12
ATOM 18562 O O . LEU A 1 74 ? -1.271 -2.544 -39.528 1.00 0.00 216 LEU A O 12
ATOM 18578 N N . THR A 1 75 ? -0.889 -4.622 -40.287 1.00 0.00 217 THR A N 12
ATOM 18579 C CA . THR A 1 75 ? -2.285 -5.023 -40.226 1.00 0.00 217 THR A CA 12
ATOM 18580 C C . THR A 1 75 ? -2.503 -5.841 -38.965 1.00 0.00 217 THR A C 12
ATOM 18581 O O . THR A 1 75 ? -1.930 -6.916 -38.814 1.00 0.00 217 THR A O 12
ATOM 18592 N N . ILE A 1 76 ? -3.308 -5.324 -38.048 1.00 0.00 218 ILE A N 12
ATOM 18593 C CA . ILE A 1 76 ? -3.560 -6.016 -36.800 1.00 0.00 218 ILE A CA 12
ATOM 18594 C C . ILE A 1 76 ? -4.261 -7.350 -37.056 1.00 0.00 218 ILE A C 12
ATOM 18595 O O . ILE A 1 76 ? -5.108 -7.467 -37.941 1.00 0.00 218 ILE A O 12
ATOM 18611 N N . LYS A 1 77 ? -3.856 -8.361 -36.293 1.00 0.00 219 LYS A N 12
ATOM 18612 C CA . LYS A 1 77 ? -4.377 -9.723 -36.427 1.00 0.00 219 LYS A CA 12
ATOM 18613 C C . LYS A 1 77 ? -5.878 -9.804 -36.627 1.00 0.00 219 LYS A C 12
ATOM 18614 O O . LYS A 1 77 ? -6.377 -10.758 -37.228 1.00 0.00 219 LYS A O 12
ATOM 18633 N N . ASN A 1 78 ? -6.594 -8.839 -36.108 1.00 0.00 220 ASN A N 12
ATOM 18634 C CA . ASN A 1 78 ? -8.049 -8.857 -36.226 1.00 0.00 220 ASN A CA 12
ATOM 18635 C C . ASN A 1 78 ? -8.701 -7.471 -36.207 1.00 0.00 220 ASN A C 12
ATOM 18636 O O . ASN A 1 78 ? -9.815 -7.330 -35.708 1.00 0.00 220 ASN A O 12
ATOM 18647 N N . PHE A 1 79 ? -8.045 -6.458 -36.767 1.00 0.00 221 PHE A N 12
ATOM 18648 C CA . PHE A 1 79 ? -8.636 -5.118 -36.797 1.00 0.00 221 PHE A CA 12
ATOM 18649 C C . PHE A 1 79 ? -9.987 -5.039 -37.500 1.00 0.00 221 PHE A C 12
ATOM 18650 O O . PHE A 1 79 ? -10.108 -5.317 -38.693 1.00 0.00 221 PHE A O 12
ATOM 18667 N N . ASN A 1 80 ? -10.988 -4.581 -36.744 1.00 0.00 222 ASN A N 12
ATOM 18668 C CA . ASN A 1 80 ? -12.328 -4.370 -37.264 1.00 0.00 222 ASN A CA 12
ATOM 18669 C C . ASN A 1 80 ? -12.416 -2.942 -37.805 1.00 0.00 222 ASN A C 12
ATOM 18670 O O . ASN A 1 80 ? -12.838 -2.720 -38.940 1.00 0.00 222 ASN A O 12
ATOM 18681 N N . ASP A 1 81 ? -11.961 -1.981 -36.991 1.00 0.00 223 ASP A N 12
ATOM 18682 C CA . ASP A 1 81 ? -11.934 -0.572 -37.401 1.00 0.00 223 ASP A CA 12
ATOM 18683 C C . ASP A 1 81 ? -10.763 -0.318 -38.344 1.00 0.00 223 ASP A C 12
ATOM 18684 O O . ASP A 1 81 ? -9.680 -0.865 -38.163 1.00 0.00 223 ASP A O 12
ATOM 18693 N N . ILE A 1 82 ? -10.986 0.495 -39.373 1.00 0.00 224 ILE A N 12
ATOM 18694 C CA . ILE A 1 82 ? -9.931 0.776 -40.341 1.00 0.00 224 ILE A CA 12
ATOM 18695 C C . ILE A 1 82 ? -9.818 2.250 -40.684 1.00 0.00 224 ILE A C 12
ATOM 18696 O O . ILE A 1 82 ? -10.581 3.082 -40.194 1.00 0.00 224 ILE A O 12
ATOM 18712 N N . LYS A 1 83 ? -8.836 2.543 -41.534 1.00 0.00 225 LYS A N 12
ATOM 18713 C CA . LYS A 1 83 ? -8.535 3.902 -41.987 1.00 0.00 225 LYS A CA 12
ATOM 18714 C C . LYS A 1 83 ? -8.265 4.804 -40.795 1.00 0.00 225 LYS A C 12
ATOM 18715 O O . LYS A 1 83 ? -9.161 5.047 -39.990 1.00 0.00 225 LYS A O 12
ATOM 18734 N N . GLU A 1 84 ? -7.018 5.296 -40.718 1.00 0.00 226 GLU A N 12
ATOM 18735 C CA . GLU A 1 84 ? -6.530 6.202 -39.641 1.00 0.00 226 GLU A CA 12
ATOM 18736 C C . GLU A 1 84 ? -7.524 6.392 -38.513 1.00 0.00 226 GLU A C 12
ATOM 18737 O O . GLU A 1 84 ? -8.028 7.491 -38.270 1.00 0.00 226 GLU A O 12
ATOM 18749 N N . GLY A 1 85 ? -7.794 5.297 -37.825 1.00 0.00 227 GLY A N 12
ATOM 18750 C CA . GLY A 1 85 ? -8.714 5.336 -36.729 1.00 0.00 227 GLY A CA 12
ATOM 18751 C C . GLY A 1 85 ? -8.244 6.267 -35.636 1.00 0.00 227 GLY A C 12
ATOM 18752 O O . GLY A 1 85 ? -8.877 7.291 -35.376 1.00 0.00 227 GLY A O 12
ATOM 18756 N N . ASP A 1 86 ? -7.133 5.923 -34.991 1.00 0.00 228 ASP A N 12
ATOM 18757 C CA . ASP A 1 86 ? -6.617 6.782 -33.920 1.00 0.00 228 ASP A CA 12
ATOM 18758 C C . ASP A 1 86 ? -5.163 6.484 -33.504 1.00 0.00 228 ASP A C 12
ATOM 18759 O O . ASP A 1 86 ? -4.343 6.076 -34.320 1.00 0.00 228 ASP A O 12
ATOM 18768 N N . VAL A 1 87 ? -4.856 6.694 -32.208 1.00 0.00 229 VAL A N 12
ATOM 18769 C CA . VAL A 1 87 ? -3.519 6.452 -31.666 1.00 0.00 229 VAL A CA 12
ATOM 18770 C C . VAL A 1 87 ? -3.404 5.012 -31.182 1.00 0.00 229 VAL A C 12
ATOM 18771 O O . VAL A 1 87 ? -4.275 4.544 -30.463 1.00 0.00 229 VAL A O 12
ATOM 18784 N N . ILE A 1 88 ? -2.327 4.325 -31.580 1.00 0.00 230 ILE A N 12
ATOM 18785 C CA . ILE A 1 88 ? -2.112 2.930 -31.196 1.00 0.00 230 ILE A CA 12
ATOM 18786 C C . ILE A 1 88 ? -1.084 2.811 -30.071 1.00 0.00 230 ILE A C 12
ATOM 18787 O O . ILE A 1 88 ? -0.285 3.723 -29.855 1.00 0.00 230 ILE A O 12
ATOM 18803 N N . GLU A 1 89 ? -1.110 1.686 -29.352 1.00 0.00 231 GLU A N 12
ATOM 18804 C CA . GLU A 1 89 ? -0.163 1.487 -28.247 1.00 0.00 231 GLU A CA 12
ATOM 18805 C C . GLU A 1 89 ? 0.273 0.035 -28.102 1.00 0.00 231 GLU A C 12
ATOM 18806 O O . GLU A 1 89 ? -0.495 -0.820 -27.676 1.00 0.00 231 GLU A O 12
ATOM 18818 N N . ALA A 1 90 ? 1.531 -0.222 -28.422 1.00 0.00 232 ALA A N 12
ATOM 18819 C CA . ALA A 1 90 ? 2.090 -1.557 -28.303 1.00 0.00 232 ALA A CA 12
ATOM 18820 C C . ALA A 1 90 ? 2.650 -1.755 -26.901 1.00 0.00 232 ALA A C 12
ATOM 18821 O O . ALA A 1 90 ? 3.407 -0.922 -26.401 1.00 0.00 232 ALA A O 12
ATOM 18828 N N . TYR A 1 91 ? 2.261 -2.850 -26.264 1.00 0.00 233 TYR A N 12
ATOM 18829 C CA . TYR A 1 91 ? 2.713 -3.140 -24.905 1.00 0.00 233 TYR A CA 12
ATOM 18830 C C . TYR A 1 91 ? 3.236 -4.572 -24.801 1.00 0.00 233 TYR A C 12
ATOM 18831 O O . TYR A 1 91 ? 2.672 -5.486 -25.401 1.00 0.00 233 TYR A O 12
ATOM 18849 N N . VAL A 1 92 ? 4.308 -4.761 -24.033 1.00 0.00 234 VAL A N 12
ATOM 18850 C CA . VAL A 1 92 ? 4.894 -6.085 -23.859 1.00 0.00 234 VAL A CA 12
ATOM 18851 C C . VAL A 1 92 ? 6.097 -6.037 -22.907 1.00 0.00 234 VAL A C 12
ATOM 18852 O O . VAL A 1 92 ? 6.390 -5.000 -22.314 1.00 0.00 234 VAL A O 12
ATOM 18865 N N . MET A 1 93 ? 6.789 -7.164 -22.774 1.00 0.00 235 MET A N 12
ATOM 18866 C CA . MET A 1 93 ? 7.955 -7.249 -21.912 1.00 0.00 235 MET A CA 12
ATOM 18867 C C . MET A 1 93 ? 9.216 -6.886 -22.693 1.00 0.00 235 MET A C 12
ATOM 18868 O O . MET A 1 93 ? 9.135 -6.305 -23.775 1.00 0.00 235 MET A O 12
ATOM 18882 N N . GLN A 1 94 ? 10.380 -7.232 -22.152 1.00 0.00 236 GLN A N 12
ATOM 18883 C CA . GLN A 1 94 ? 11.641 -6.936 -22.822 1.00 0.00 236 GLN A CA 12
ATOM 18884 C C . GLN A 1 94 ? 12.046 -8.083 -23.739 1.00 0.00 236 GLN A C 12
ATOM 18885 O O . GLN A 1 94 ? 12.920 -8.885 -23.407 1.00 0.00 236 GLN A O 12
ATOM 18899 N N . GLU A 1 95 ? 11.399 -8.151 -24.892 1.00 0.00 237 GLU A N 12
ATOM 18900 C CA . GLU A 1 95 ? 11.679 -9.196 -25.869 1.00 0.00 237 GLU A CA 12
ATOM 18901 C C . GLU A 1 95 ? 11.402 -8.706 -27.290 1.00 0.00 237 GLU A C 12
ATOM 18902 O O . GLU A 1 95 ? 10.880 -9.448 -28.122 1.00 0.00 237 GLU A O 12
ATOM 18914 N N . VAL A 1 96 ? 11.755 -7.453 -27.560 1.00 0.00 238 VAL A N 12
ATOM 18915 C CA . VAL A 1 96 ? 11.542 -6.866 -28.882 1.00 0.00 238 VAL A CA 12
ATOM 18916 C C . VAL A 1 96 ? 12.860 -6.654 -29.620 1.00 0.00 238 VAL A C 12
ATOM 18917 O O . VAL A 1 96 ? 13.893 -6.390 -29.005 1.00 0.00 238 VAL A O 12
ATOM 18930 N N . ALA A 1 97 ? 12.814 -6.771 -30.949 1.00 0.00 239 ALA A N 12
ATOM 18931 C CA . ALA A 1 97 ? 13.999 -6.593 -31.791 1.00 0.00 239 ALA A CA 12
ATOM 18932 C C . ALA A 1 97 ? 14.987 -7.738 -31.600 1.00 0.00 239 ALA A C 12
ATOM 18933 O O . ALA A 1 97 ? 15.259 -8.497 -32.530 1.00 0.00 239 ALA A O 12
ATOM 18940 N N . ARG A 1 98 ? 15.519 -7.860 -30.389 1.00 0.00 240 ARG A N 12
ATOM 18941 C CA . ARG A 1 98 ? 16.468 -8.907 -30.067 1.00 0.00 240 ARG A CA 12
ATOM 18942 C C . ARG A 1 98 ? 15.783 -10.178 -29.570 1.00 0.00 240 ARG A C 12
ATOM 18943 O O . ARG A 1 98 ? 16.431 -11.194 -29.319 1.00 0.00 240 ARG A O 12
ATOM 18964 N N . ALA A 1 99 ? 14.478 -10.104 -29.436 1.00 0.00 241 ALA A N 12
ATOM 18965 C CA . ALA A 1 99 ? 13.679 -11.233 -28.973 1.00 0.00 241 ALA A CA 12
ATOM 18966 C C . ALA A 1 99 ? 14.113 -11.680 -27.581 1.00 0.00 241 ALA A C 12
ATOM 18973 N N . TYR A 1 1 ? 12.055 -7.228 -18.912 1.00 0.00 143 TYR A N 13
ATOM 18974 C CA . TYR A 1 1 ? 12.923 -6.114 -18.447 1.00 0.00 143 TYR A CA 13
ATOM 18975 C C . TYR A 1 1 ? 12.094 -4.898 -18.050 1.00 0.00 143 TYR A C 13
ATOM 18976 O O . TYR A 1 1 ? 12.284 -4.329 -16.975 1.00 0.00 143 TYR A O 13
ATOM 18996 N N . GLU A 1 2 ? 11.174 -4.504 -18.924 1.00 0.00 144 GLU A N 13
ATOM 18997 C CA . GLU A 1 2 ? 10.315 -3.354 -18.665 1.00 0.00 144 GLU A CA 13
ATOM 18998 C C . GLU A 1 2 ? 8.852 -3.698 -18.927 1.00 0.00 144 GLU A C 13
ATOM 18999 O O . GLU A 1 2 ? 8.500 -4.175 -20.006 1.00 0.00 144 GLU A O 13
ATOM 19011 N N . GLU A 1 3 ? 8.006 -3.453 -17.932 1.00 0.00 145 GLU A N 13
ATOM 19012 C CA . GLU A 1 3 ? 6.594 -3.729 -18.036 1.00 0.00 145 GLU A CA 13
ATOM 19013 C C . GLU A 1 3 ? 5.814 -2.489 -18.479 1.00 0.00 145 GLU A C 13
ATOM 19014 O O . GLU A 1 3 ? 4.725 -2.215 -17.975 1.00 0.00 145 GLU A O 13
ATOM 19026 N N . LYS A 1 4 ? 6.378 -1.744 -19.424 1.00 0.00 146 LYS A N 13
ATOM 19027 C CA . LYS A 1 4 ? 5.737 -0.536 -19.931 1.00 0.00 146 LYS A CA 13
ATOM 19028 C C . LYS A 1 4 ? 5.561 -0.612 -21.447 1.00 0.00 146 LYS A C 13
ATOM 19029 O O . LYS A 1 4 ? 5.690 -1.682 -22.041 1.00 0.00 146 LYS A O 13
ATOM 19048 N N . VAL A 1 5 ? 5.266 0.528 -22.068 1.00 0.00 147 VAL A N 13
ATOM 19049 C CA . VAL A 1 5 ? 5.074 0.586 -23.515 1.00 0.00 147 VAL A CA 13
ATOM 19050 C C . VAL A 1 5 ? 6.285 0.069 -24.256 1.00 0.00 147 VAL A C 13
ATOM 19051 O O . VAL A 1 5 ? 7.424 0.392 -23.918 1.00 0.00 147 VAL A O 13
ATOM 19064 N N . ILE A 1 6 ? 6.028 -0.710 -25.289 1.00 0.00 148 ILE A N 13
ATOM 19065 C CA . ILE A 1 6 ? 7.101 -1.249 -26.111 1.00 0.00 148 ILE A CA 13
ATOM 19066 C C . ILE A 1 6 ? 6.943 -0.833 -27.569 1.00 0.00 148 ILE A C 13
ATOM 19067 O O . ILE A 1 6 ? 7.813 -1.125 -28.379 1.00 0.00 148 ILE A O 13
ATOM 19083 N N . GLY A 1 7 ? 5.842 -0.139 -27.899 1.00 0.00 149 GLY A N 13
ATOM 19084 C CA . GLY A 1 7 ? 5.622 0.304 -29.263 1.00 0.00 149 GLY A CA 13
ATOM 19085 C C . GLY A 1 7 ? 4.360 1.136 -29.395 1.00 0.00 149 GLY A C 13
ATOM 19086 O O . GLY A 1 7 ? 3.365 0.683 -29.955 1.00 0.00 149 GLY A O 13
ATOM 19090 N N . GLN A 1 8 ? 4.399 2.360 -28.882 1.00 0.00 150 GLN A N 13
ATOM 19091 C CA . GLN A 1 8 ? 3.245 3.247 -28.953 1.00 0.00 150 GLN A CA 13
ATOM 19092 C C . GLN A 1 8 ? 3.299 4.081 -30.213 1.00 0.00 150 GLN A C 13
ATOM 19093 O O . GLN A 1 8 ? 4.356 4.594 -30.579 1.00 0.00 150 GLN A O 13
ATOM 19107 N N . ALA A 1 9 ? 2.167 4.190 -30.899 1.00 0.00 151 ALA A N 13
ATOM 19108 C CA . ALA A 1 9 ? 2.139 4.932 -32.133 1.00 0.00 151 ALA A CA 13
ATOM 19109 C C . ALA A 1 9 ? 0.770 5.518 -32.433 1.00 0.00 151 ALA A C 13
ATOM 19110 O O . ALA A 1 9 ? -0.211 5.210 -31.773 1.00 0.00 151 ALA A O 13
ATOM 19117 N N . GLU A 1 10 ? 0.724 6.360 -33.452 1.00 0.00 152 GLU A N 13
ATOM 19118 C CA . GLU A 1 10 ? -0.517 6.998 -33.874 1.00 0.00 152 GLU A CA 13
ATOM 19119 C C . GLU A 1 10 ? -0.835 6.619 -35.318 1.00 0.00 152 GLU A C 13
ATOM 19120 O O . GLU A 1 10 ? -0.007 6.811 -36.196 1.00 0.00 152 GLU A O 13
ATOM 19132 N N . VAL A 1 11 ? -2.021 6.057 -35.566 1.00 0.00 153 VAL A N 13
ATOM 19133 C CA . VAL A 1 11 ? -2.380 5.637 -36.926 1.00 0.00 153 VAL A CA 13
ATOM 19134 C C . VAL A 1 11 ? -2.192 6.740 -37.955 1.00 0.00 153 VAL A C 13
ATOM 19135 O O . VAL A 1 11 ? -2.669 7.861 -37.787 1.00 0.00 153 VAL A O 13
ATOM 19148 N N . ARG A 1 12 ? -1.569 6.374 -39.048 1.00 0.00 154 ARG A N 13
ATOM 19149 C CA . ARG A 1 12 ? -1.390 7.269 -40.158 1.00 0.00 154 ARG A CA 13
ATOM 19150 C C . ARG A 1 12 ? -2.619 7.069 -41.019 1.00 0.00 154 ARG A C 13
ATOM 19151 O O . ARG A 1 12 ? -3.440 7.965 -41.205 1.00 0.00 154 ARG A O 13
ATOM 19172 N N . GLN A 1 13 ? -2.748 5.825 -41.458 1.00 0.00 155 GLN A N 13
ATOM 19173 C CA . GLN A 1 13 ? -3.884 5.342 -42.217 1.00 0.00 155 GLN A CA 13
ATOM 19174 C C . GLN A 1 13 ? -3.914 3.816 -42.140 1.00 0.00 155 GLN A C 13
ATOM 19175 O O . GLN A 1 13 ? -3.240 3.237 -41.297 1.00 0.00 155 GLN A O 13
ATOM 19189 N N . THR A 1 14 ? -4.639 3.172 -43.049 1.00 0.00 156 THR A N 13
ATOM 19190 C CA . THR A 1 14 ? -4.685 1.709 -43.114 1.00 0.00 156 THR A CA 13
ATOM 19191 C C . THR A 1 14 ? -4.940 1.283 -44.550 1.00 0.00 156 THR A C 13
ATOM 19192 O O . THR A 1 14 ? -5.477 2.055 -45.345 1.00 0.00 156 THR A O 13
ATOM 19203 N N . PHE A 1 15 ? -4.531 0.071 -44.894 1.00 0.00 157 PHE A N 13
ATOM 19204 C CA . PHE A 1 15 ? -4.698 -0.419 -46.246 1.00 0.00 157 PHE A CA 13
ATOM 19205 C C . PHE A 1 15 ? -5.822 -1.418 -46.351 1.00 0.00 157 PHE A C 13
ATOM 19206 O O . PHE A 1 15 ? -5.583 -2.614 -46.480 1.00 0.00 157 PHE A O 13
ATOM 19223 N N . LYS A 1 16 ? -7.054 -0.921 -46.337 1.00 0.00 158 LYS A N 13
ATOM 19224 C CA . LYS A 1 16 ? -8.208 -1.790 -46.462 1.00 0.00 158 LYS A CA 13
ATOM 19225 C C . LYS A 1 16 ? -8.488 -2.009 -47.937 1.00 0.00 158 LYS A C 13
ATOM 19226 O O . LYS A 1 16 ? -9.529 -1.622 -48.469 1.00 0.00 158 LYS A O 13
ATOM 19245 N N . VAL A 1 17 ? -7.510 -2.627 -48.579 1.00 0.00 159 VAL A N 13
ATOM 19246 C CA . VAL A 1 17 ? -7.544 -2.924 -49.992 1.00 0.00 159 VAL A CA 13
ATOM 19247 C C . VAL A 1 17 ? -8.171 -4.294 -50.225 1.00 0.00 159 VAL A C 13
ATOM 19248 O O . VAL A 1 17 ? -8.126 -5.160 -49.351 1.00 0.00 159 VAL A O 13
ATOM 19261 N N . SER A 1 18 ? -8.729 -4.502 -51.415 1.00 0.00 160 SER A N 13
ATOM 19262 C CA . SER A 1 18 ? -9.327 -5.788 -51.758 1.00 0.00 160 SER A CA 13
ATOM 19263 C C . SER A 1 18 ? -8.283 -6.691 -52.412 1.00 0.00 160 SER A C 13
ATOM 19264 O O . SER A 1 18 ? -8.590 -7.473 -53.312 1.00 0.00 160 SER A O 13
ATOM 19272 N N . LYS A 1 19 ? -7.043 -6.561 -51.948 1.00 0.00 161 LYS A N 13
ATOM 19273 C CA . LYS A 1 19 ? -5.929 -7.336 -52.461 1.00 0.00 161 LYS A CA 13
ATOM 19274 C C . LYS A 1 19 ? -4.861 -7.558 -51.383 1.00 0.00 161 LYS A C 13
ATOM 19275 O O . LYS A 1 19 ? -4.186 -8.588 -51.387 1.00 0.00 161 LYS A O 13
ATOM 19294 N N . VAL A 1 20 ? -4.699 -6.599 -50.457 1.00 0.00 162 VAL A N 13
ATOM 19295 C CA . VAL A 1 20 ? -3.723 -6.721 -49.412 1.00 0.00 162 VAL A CA 13
ATOM 19296 C C . VAL A 1 20 ? -4.411 -7.113 -48.094 1.00 0.00 162 VAL A C 13
ATOM 19297 O O . VAL A 1 20 ? -4.789 -8.270 -47.908 1.00 0.00 162 VAL A O 13
ATOM 19310 N N . GLY A 1 21 ? -4.587 -6.152 -47.198 1.00 0.00 163 GLY A N 13
ATOM 19311 C CA . GLY A 1 21 ? -5.242 -6.405 -45.929 1.00 0.00 163 GLY A CA 13
ATOM 19312 C C . GLY A 1 21 ? -5.776 -5.126 -45.323 1.00 0.00 163 GLY A C 13
ATOM 19313 O O . GLY A 1 21 ? -6.770 -4.570 -45.783 1.00 0.00 163 GLY A O 13
ATOM 19317 N N . THR A 1 22 ? -5.070 -4.674 -44.287 1.00 0.00 164 THR A N 13
ATOM 19318 C CA . THR A 1 22 ? -5.362 -3.443 -43.563 1.00 0.00 164 THR A CA 13
ATOM 19319 C C . THR A 1 22 ? -4.065 -2.981 -42.905 1.00 0.00 164 THR A C 13
ATOM 19320 O O . THR A 1 22 ? -3.986 -2.816 -41.688 1.00 0.00 164 THR A O 13
ATOM 19331 N N . ILE A 1 23 ? -3.035 -2.844 -43.737 1.00 0.00 165 ILE A N 13
ATOM 19332 C CA . ILE A 1 23 ? -1.682 -2.473 -43.311 1.00 0.00 165 ILE A CA 13
ATOM 19333 C C . ILE A 1 23 ? -1.622 -1.498 -42.130 1.00 0.00 165 ILE A C 13
ATOM 19334 O O . ILE A 1 23 ? -0.656 -1.527 -41.396 1.00 0.00 165 ILE A O 13
ATOM 19350 N N . ALA A 1 24 ? -2.631 -0.658 -41.939 1.00 0.00 166 ALA A N 13
ATOM 19351 C CA . ALA A 1 24 ? -2.657 0.276 -40.811 1.00 0.00 166 ALA A CA 13
ATOM 19352 C C . ALA A 1 24 ? -1.289 0.861 -40.447 1.00 0.00 166 ALA A C 13
ATOM 19353 O O . ALA A 1 24 ? -0.521 0.243 -39.707 1.00 0.00 166 ALA A O 13
ATOM 19360 N N . GLY A 1 25 ? -1.003 2.060 -40.931 1.00 0.00 167 GLY A N 13
ATOM 19361 C CA . GLY A 1 25 ? 0.258 2.692 -40.606 1.00 0.00 167 GLY A CA 13
ATOM 19362 C C . GLY A 1 25 ? 0.134 3.445 -39.306 1.00 0.00 167 GLY A C 13
ATOM 19363 O O . GLY A 1 25 ? -0.952 3.895 -38.965 1.00 0.00 167 GLY A O 13
ATOM 19367 N N . CYS A 1 26 ? 1.222 3.549 -38.561 1.00 0.00 168 CYS A N 13
ATOM 19368 C CA . CYS A 1 26 ? 1.205 4.219 -37.273 1.00 0.00 168 CYS A CA 13
ATOM 19369 C C . CYS A 1 26 ? 2.527 4.956 -37.035 1.00 0.00 168 CYS A C 13
ATOM 19370 O O . CYS A 1 26 ? 3.604 4.399 -37.249 1.00 0.00 168 CYS A O 13
ATOM 19378 N N . TYR A 1 27 ? 2.438 6.192 -36.551 1.00 0.00 169 TYR A N 13
ATOM 19379 C CA . TYR A 1 27 ? 3.627 6.977 -36.239 1.00 0.00 169 TYR A CA 13
ATOM 19380 C C . TYR A 1 27 ? 4.020 6.654 -34.813 1.00 0.00 169 TYR A C 13
ATOM 19381 O O . TYR A 1 27 ? 3.192 6.746 -33.917 1.00 0.00 169 TYR A O 13
ATOM 19399 N N . VAL A 1 28 ? 5.254 6.227 -34.602 1.00 0.00 170 VAL A N 13
ATOM 19400 C CA . VAL A 1 28 ? 5.678 5.824 -33.268 1.00 0.00 170 VAL A CA 13
ATOM 19401 C C . VAL A 1 28 ? 6.151 6.998 -32.417 1.00 0.00 170 VAL A C 13
ATOM 19402 O O . VAL A 1 28 ? 6.858 7.890 -32.884 1.00 0.00 170 VAL A O 13
ATOM 19415 N N . THR A 1 29 ? 5.732 6.971 -31.150 1.00 0.00 171 THR A N 13
ATOM 19416 C CA . THR A 1 29 ? 6.077 8.012 -30.188 1.00 0.00 171 THR A CA 13
ATOM 19417 C C . THR A 1 29 ? 6.638 7.433 -28.892 1.00 0.00 171 THR A C 13
ATOM 19418 O O . THR A 1 29 ? 6.765 8.143 -27.894 1.00 0.00 171 THR A O 13
ATOM 19429 N N . ASP A 1 30 ? 6.962 6.150 -28.902 1.00 0.00 172 ASP A N 13
ATOM 19430 C CA . ASP A 1 30 ? 7.491 5.489 -27.731 1.00 0.00 172 ASP A CA 13
ATOM 19431 C C . ASP A 1 30 ? 8.505 4.425 -28.164 1.00 0.00 172 ASP A C 13
ATOM 19432 O O . ASP A 1 30 ? 9.303 4.685 -29.061 1.00 0.00 172 ASP A O 13
ATOM 19441 N N . GLY A 1 31 ? 8.499 3.255 -27.532 1.00 0.00 173 GLY A N 13
ATOM 19442 C CA . GLY A 1 31 ? 9.450 2.201 -27.886 1.00 0.00 173 GLY A CA 13
ATOM 19443 C C . GLY A 1 31 ? 9.505 1.884 -29.382 1.00 0.00 173 GLY A C 13
ATOM 19444 O O . GLY A 1 31 ? 9.994 2.679 -30.182 1.00 0.00 173 GLY A O 13
ATOM 19448 N N . LYS A 1 32 ? 9.021 0.701 -29.758 1.00 0.00 174 LYS A N 13
ATOM 19449 C CA . LYS A 1 32 ? 9.029 0.269 -31.159 1.00 0.00 174 LYS A CA 13
ATOM 19450 C C . LYS A 1 32 ? 7.796 -0.550 -31.477 1.00 0.00 174 LYS A C 13
ATOM 19451 O O . LYS A 1 32 ? 7.427 -1.439 -30.713 1.00 0.00 174 LYS A O 13
ATOM 19470 N N . ILE A 1 33 ? 7.185 -0.308 -32.626 1.00 0.00 175 ILE A N 13
ATOM 19471 C CA . ILE A 1 33 ? 6.037 -1.101 -33.004 1.00 0.00 175 ILE A CA 13
ATOM 19472 C C . ILE A 1 33 ? 6.495 -2.255 -33.886 1.00 0.00 175 ILE A C 13
ATOM 19473 O O . ILE A 1 33 ? 6.987 -2.053 -34.994 1.00 0.00 175 ILE A O 13
ATOM 19489 N N . THR A 1 34 ? 6.384 -3.464 -33.361 1.00 0.00 176 THR A N 13
ATOM 19490 C CA . THR A 1 34 ? 6.841 -4.645 -34.083 1.00 0.00 176 THR A CA 13
ATOM 19491 C C . THR A 1 34 ? 5.742 -5.689 -34.227 1.00 0.00 176 THR A C 13
ATOM 19492 O O . THR A 1 34 ? 4.633 -5.526 -33.719 1.00 0.00 176 THR A O 13
ATOM 19503 N N . ARG A 1 35 ? 6.082 -6.771 -34.917 1.00 0.00 177 ARG A N 13
ATOM 19504 C CA . ARG A 1 35 ? 5.157 -7.868 -35.133 1.00 0.00 177 ARG A CA 13
ATOM 19505 C C . ARG A 1 35 ? 5.013 -8.670 -33.852 1.00 0.00 177 ARG A C 13
ATOM 19506 O O . ARG A 1 35 ? 3.933 -9.159 -33.521 1.00 0.00 177 ARG A O 13
ATOM 19527 N N . ASP A 1 36 ? 6.128 -8.799 -33.136 1.00 0.00 178 ASP A N 13
ATOM 19528 C CA . ASP A 1 36 ? 6.155 -9.542 -31.882 1.00 0.00 178 ASP A CA 13
ATOM 19529 C C . ASP A 1 36 ? 5.819 -8.634 -30.698 1.00 0.00 178 ASP A C 13
ATOM 19530 O O . ASP A 1 36 ? 6.549 -8.579 -29.709 1.00 0.00 178 ASP A O 13
ATOM 19539 N N . SER A 1 37 ? 4.700 -7.927 -30.813 1.00 0.00 179 SER A N 13
ATOM 19540 C CA . SER A 1 37 ? 4.239 -7.019 -29.770 1.00 0.00 179 SER A CA 13
ATOM 19541 C C . SER A 1 37 ? 2.722 -6.924 -29.797 1.00 0.00 179 SER A C 13
ATOM 19542 O O . SER A 1 37 ? 2.093 -7.224 -30.812 1.00 0.00 179 SER A O 13
ATOM 19550 N N . LYS A 1 38 ? 2.139 -6.493 -28.691 1.00 0.00 180 LYS A N 13
ATOM 19551 C CA . LYS A 1 38 ? 0.697 -6.348 -28.616 1.00 0.00 180 LYS A CA 13
ATOM 19552 C C . LYS A 1 38 ? 0.312 -4.953 -29.083 1.00 0.00 180 LYS A C 13
ATOM 19553 O O . LYS A 1 38 ? 1.177 -4.170 -29.471 1.00 0.00 180 LYS A O 13
ATOM 19572 N N . VAL A 1 39 ? -0.974 -4.631 -29.038 1.00 0.00 181 VAL A N 13
ATOM 19573 C CA . VAL A 1 39 ? -1.416 -3.308 -29.455 1.00 0.00 181 VAL A CA 13
ATOM 19574 C C . VAL A 1 39 ? -2.531 -2.789 -28.583 1.00 0.00 181 VAL A C 13
ATOM 19575 O O . VAL A 1 39 ? -3.209 -3.549 -27.890 1.00 0.00 181 VAL A O 13
ATOM 19588 N N . ARG A 1 40 ? -2.710 -1.483 -28.622 1.00 0.00 182 ARG A N 13
ATOM 19589 C CA . ARG A 1 40 ? -3.742 -0.850 -27.832 1.00 0.00 182 ARG A CA 13
ATOM 19590 C C . ARG A 1 40 ? -4.241 0.443 -28.445 1.00 0.00 182 ARG A C 13
ATOM 19591 O O . ARG A 1 40 ? -3.630 1.498 -28.283 1.00 0.00 182 ARG A O 13
ATOM 19612 N N . LEU A 1 41 ? -5.359 0.354 -29.151 1.00 0.00 183 LEU A N 13
ATOM 19613 C CA . LEU A 1 41 ? -5.936 1.502 -29.782 1.00 0.00 183 LEU A CA 13
ATOM 19614 C C . LEU A 1 41 ? -6.842 2.271 -28.863 1.00 0.00 183 LEU A C 13
ATOM 19615 O O . LEU A 1 41 ? -7.422 1.729 -27.923 1.00 0.00 183 LEU A O 13
ATOM 19631 N N . ILE A 1 42 ? -6.956 3.550 -29.163 1.00 0.00 184 ILE A N 13
ATOM 19632 C CA . ILE A 1 42 ? -7.806 4.436 -28.375 1.00 0.00 184 ILE A CA 13
ATOM 19633 C C . ILE A 1 42 ? -8.223 5.683 -29.144 1.00 0.00 184 ILE A C 13
ATOM 19634 O O . ILE A 1 42 ? -7.386 6.394 -29.715 1.00 0.00 184 ILE A O 13
ATOM 19650 N N . ARG A 1 43 ? -9.522 5.972 -29.096 1.00 0.00 185 ARG A N 13
ATOM 19651 C CA . ARG A 1 43 ? -10.062 7.170 -29.710 1.00 0.00 185 ARG A CA 13
ATOM 19652 C C . ARG A 1 43 ? -9.996 8.279 -28.661 1.00 0.00 185 ARG A C 13
ATOM 19653 O O . ARG A 1 43 ? -9.140 8.227 -27.777 1.00 0.00 185 ARG A O 13
ATOM 19674 N N . GLN A 1 44 ? -10.888 9.262 -28.720 1.00 0.00 186 GLN A N 13
ATOM 19675 C CA . GLN A 1 44 ? -10.884 10.323 -27.727 1.00 0.00 186 GLN A CA 13
ATOM 19676 C C . GLN A 1 44 ? -11.885 10.020 -26.617 1.00 0.00 186 GLN A C 13
ATOM 19677 O O . GLN A 1 44 ? -12.417 10.929 -25.981 1.00 0.00 186 GLN A O 13
ATOM 19691 N N . GLY A 1 45 ? -12.139 8.732 -26.393 1.00 0.00 187 GLY A N 13
ATOM 19692 C CA . GLY A 1 45 ? -13.076 8.332 -25.365 1.00 0.00 187 GLY A CA 13
ATOM 19693 C C . GLY A 1 45 ? -12.808 6.945 -24.812 1.00 0.00 187 GLY A C 13
ATOM 19694 O O . GLY A 1 45 ? -12.902 6.723 -23.605 1.00 0.00 187 GLY A O 13
ATOM 19698 N N . ILE A 1 46 ? -12.513 5.993 -25.701 1.00 0.00 188 ILE A N 13
ATOM 19699 C CA . ILE A 1 46 ? -12.281 4.615 -25.284 1.00 0.00 188 ILE A CA 13
ATOM 19700 C C . ILE A 1 46 ? -11.296 3.881 -26.216 1.00 0.00 188 ILE A C 13
ATOM 19701 O O . ILE A 1 46 ? -10.506 4.511 -26.917 1.00 0.00 188 ILE A O 13
ATOM 19717 N N . VAL A 1 47 ? -11.353 2.547 -26.209 1.00 0.00 189 VAL A N 13
ATOM 19718 C CA . VAL A 1 47 ? -10.477 1.724 -27.034 1.00 0.00 189 VAL A CA 13
ATOM 19719 C C . VAL A 1 47 ? -11.071 1.503 -28.416 1.00 0.00 189 VAL A C 13
ATOM 19720 O O . VAL A 1 47 ? -12.265 1.247 -28.572 1.00 0.00 189 VAL A O 13
ATOM 19733 N N . VAL A 1 48 ? -10.204 1.592 -29.409 1.00 0.00 190 VAL A N 13
ATOM 19734 C CA . VAL A 1 48 ? -10.580 1.396 -30.800 1.00 0.00 190 VAL A CA 13
ATOM 19735 C C . VAL A 1 48 ? -10.235 -0.025 -31.206 1.00 0.00 190 VAL A C 13
ATOM 19736 O O . VAL A 1 48 ? -10.940 -0.656 -31.991 1.00 0.00 190 VAL A O 13
ATOM 19749 N N . TYR A 1 49 ? -9.145 -0.528 -30.640 1.00 0.00 191 TYR A N 13
ATOM 19750 C CA . TYR A 1 49 ? -8.708 -1.883 -30.922 1.00 0.00 191 TYR A CA 13
ATOM 19751 C C . TYR A 1 49 ? -7.800 -2.431 -29.834 1.00 0.00 191 TYR A C 13
ATOM 19752 O O . TYR A 1 49 ? -7.189 -1.682 -29.072 1.00 0.00 191 TYR A O 13
ATOM 19770 N N . GLU A 1 50 ? -7.703 -3.752 -29.794 1.00 0.00 192 GLU A N 13
ATOM 19771 C CA . GLU A 1 50 ? -6.855 -4.440 -28.836 1.00 0.00 192 GLU A CA 13
ATOM 19772 C C . GLU A 1 50 ? -6.370 -5.750 -29.433 1.00 0.00 192 GLU A C 13
ATOM 19773 O O . GLU A 1 50 ? -7.011 -6.308 -30.326 1.00 0.00 192 GLU A O 13
ATOM 19785 N N . GLY A 1 51 ? -5.240 -6.235 -28.949 1.00 0.00 193 GLY A N 13
ATOM 19786 C CA . GLY A 1 51 ? -4.695 -7.476 -29.459 1.00 0.00 193 GLY A CA 13
ATOM 19787 C C . GLY A 1 51 ? -3.207 -7.389 -29.716 1.00 0.00 193 GLY A C 13
ATOM 19788 O O . GLY A 1 51 ? -2.432 -7.119 -28.801 1.00 0.00 193 GLY A O 13
ATOM 19792 N N . GLU A 1 52 ? -2.803 -7.635 -30.958 1.00 0.00 194 GLU A N 13
ATOM 19793 C CA . GLU A 1 52 ? -1.407 -7.604 -31.314 1.00 0.00 194 GLU A CA 13
ATOM 19794 C C . GLU A 1 52 ? -1.200 -7.194 -32.737 1.00 0.00 194 GLU A C 13
ATOM 19795 O O . GLU A 1 52 ? -2.140 -6.847 -33.447 1.00 0.00 194 GLU A O 13
ATOM 19807 N N . ILE A 1 53 ? 0.050 -7.213 -33.149 1.00 0.00 195 ILE A N 13
ATOM 19808 C CA . ILE A 1 53 ? 0.369 -6.827 -34.488 1.00 0.00 195 ILE A CA 13
ATOM 19809 C C . ILE A 1 53 ? 0.296 -8.048 -35.397 1.00 0.00 195 ILE A C 13
ATOM 19810 O O . ILE A 1 53 ? 0.556 -9.170 -34.961 1.00 0.00 195 ILE A O 13
ATOM 19826 N N . ASP A 1 54 ? -0.038 -7.829 -36.655 1.00 0.00 196 ASP A N 13
ATOM 19827 C CA . ASP A 1 54 ? -0.116 -8.920 -37.606 1.00 0.00 196 ASP A CA 13
ATOM 19828 C C . ASP A 1 54 ? 1.256 -9.122 -38.245 1.00 0.00 196 ASP A C 13
ATOM 19829 O O . ASP A 1 54 ? 1.930 -10.123 -38.000 1.00 0.00 196 ASP A O 13
ATOM 19838 N N . SER A 1 55 ? 1.671 -8.141 -39.043 1.00 0.00 197 SER A N 13
ATOM 19839 C CA . SER A 1 55 ? 2.973 -8.174 -39.701 1.00 0.00 197 SER A CA 13
ATOM 19840 C C . SER A 1 55 ? 3.481 -6.755 -39.951 1.00 0.00 197 SER A C 13
ATOM 19841 O O . SER A 1 55 ? 2.688 -5.819 -40.057 1.00 0.00 197 SER A O 13
ATOM 19849 N N . LEU A 1 56 ? 4.802 -6.597 -40.046 1.00 0.00 198 LEU A N 13
ATOM 19850 C CA . LEU A 1 56 ? 5.397 -5.282 -40.284 1.00 0.00 198 LEU A CA 13
ATOM 19851 C C . LEU A 1 56 ? 5.945 -5.160 -41.697 1.00 0.00 198 LEU A C 13
ATOM 19852 O O . LEU A 1 56 ? 6.731 -5.990 -42.152 1.00 0.00 198 LEU A O 13
ATOM 19868 N N . LYS A 1 57 ? 5.527 -4.101 -42.375 1.00 0.00 199 LYS A N 13
ATOM 19869 C CA . LYS A 1 57 ? 5.974 -3.833 -43.729 1.00 0.00 199 LYS A CA 13
ATOM 19870 C C . LYS A 1 57 ? 5.974 -2.334 -44.001 1.00 0.00 199 LYS A C 13
ATOM 19871 O O . LYS A 1 57 ? 4.920 -1.700 -44.039 1.00 0.00 199 LYS A O 13
ATOM 19890 N N . ARG A 1 58 ? 7.160 -1.777 -44.192 1.00 0.00 200 ARG A N 13
ATOM 19891 C CA . ARG A 1 58 ? 7.296 -0.353 -44.464 1.00 0.00 200 ARG A CA 13
ATOM 19892 C C . ARG A 1 58 ? 7.194 -0.101 -45.965 1.00 0.00 200 ARG A C 13
ATOM 19893 O O . ARG A 1 58 ? 6.706 -0.951 -46.710 1.00 0.00 200 ARG A O 13
ATOM 19914 N N . TYR A 1 59 ? 7.661 1.057 -46.411 1.00 0.00 201 TYR A N 13
ATOM 19915 C CA . TYR A 1 59 ? 7.621 1.392 -47.824 1.00 0.00 201 TYR A CA 13
ATOM 19916 C C . TYR A 1 59 ? 8.872 0.881 -48.544 1.00 0.00 201 TYR A C 13
ATOM 19917 O O . TYR A 1 59 ? 8.914 0.846 -49.773 1.00 0.00 201 TYR A O 13
ATOM 19935 N N . LYS A 1 60 ? 9.888 0.481 -47.775 1.00 0.00 202 LYS A N 13
ATOM 19936 C CA . LYS A 1 60 ? 11.117 -0.023 -48.333 1.00 0.00 202 LYS A CA 13
ATOM 19937 C C . LYS A 1 60 ? 11.152 -1.552 -48.305 1.00 0.00 202 LYS A C 13
ATOM 19938 O O . LYS A 1 60 ? 11.356 -2.193 -49.337 1.00 0.00 202 LYS A O 13
ATOM 19957 N N . ASP A 1 61 ? 10.960 -2.136 -47.121 1.00 0.00 203 ASP A N 13
ATOM 19958 C CA . ASP A 1 61 ? 10.979 -3.584 -46.982 1.00 0.00 203 ASP A CA 13
ATOM 19959 C C . ASP A 1 61 ? 10.115 -4.038 -45.809 1.00 0.00 203 ASP A C 13
ATOM 19960 O O . ASP A 1 61 ? 9.424 -3.232 -45.184 1.00 0.00 203 ASP A O 13
ATOM 19969 N N . ASP A 1 62 ? 10.170 -5.332 -45.509 1.00 0.00 204 ASP A N 13
ATOM 19970 C CA . ASP A 1 62 ? 9.408 -5.896 -44.407 1.00 0.00 204 ASP A CA 13
ATOM 19971 C C . ASP A 1 62 ? 10.222 -5.850 -43.118 1.00 0.00 204 ASP A C 13
ATOM 19972 O O . ASP A 1 62 ? 10.850 -6.838 -42.736 1.00 0.00 204 ASP A O 13
ATOM 19981 N N . VAL A 1 63 ? 10.218 -4.696 -42.458 1.00 0.00 205 VAL A N 13
ATOM 19982 C CA . VAL A 1 63 ? 10.971 -4.528 -41.221 1.00 0.00 205 VAL A CA 13
ATOM 19983 C C . VAL A 1 63 ? 10.323 -5.221 -40.060 1.00 0.00 205 VAL A C 13
ATOM 19984 O O . VAL A 1 63 ? 9.255 -5.818 -40.181 1.00 0.00 205 VAL A O 13
ATOM 19997 N N . ARG A 1 64 ? 11.004 -5.156 -38.931 1.00 0.00 206 ARG A N 13
ATOM 19998 C CA . ARG A 1 64 ? 10.523 -5.789 -37.738 1.00 0.00 206 ARG A CA 13
ATOM 19999 C C . ARG A 1 64 ? 9.934 -4.784 -36.765 1.00 0.00 206 ARG A C 13
ATOM 20000 O O . ARG A 1 64 ? 8.899 -5.042 -36.169 1.00 0.00 206 ARG A O 13
ATOM 20021 N N . GLU A 1 65 ? 10.594 -3.640 -36.599 1.00 0.00 207 GLU A N 13
ATOM 20022 C CA . GLU A 1 65 ? 10.109 -2.621 -35.665 1.00 0.00 207 GLU A CA 13
ATOM 20023 C C . GLU A 1 65 ? 10.066 -1.233 -36.302 1.00 0.00 207 GLU A C 13
ATOM 20024 O O . GLU A 1 65 ? 10.385 -1.061 -37.478 1.00 0.00 207 GLU A O 13
ATOM 20036 N N . VAL A 1 66 ? 9.693 -0.244 -35.491 1.00 0.00 208 VAL A N 13
ATOM 20037 C CA . VAL A 1 66 ? 9.628 1.151 -35.929 1.00 0.00 208 VAL A CA 13
ATOM 20038 C C . VAL A 1 66 ? 9.876 2.080 -34.741 1.00 0.00 208 VAL A C 13
ATOM 20039 O O . VAL A 1 66 ? 8.960 2.734 -34.242 1.00 0.00 208 VAL A O 13
ATOM 20052 N N . ALA A 1 67 ? 11.117 2.116 -34.274 1.00 0.00 209 ALA A N 13
ATOM 20053 C CA . ALA A 1 67 ? 11.476 2.942 -33.126 1.00 0.00 209 ALA A CA 13
ATOM 20054 C C . ALA A 1 67 ? 11.951 4.331 -33.542 1.00 0.00 209 ALA A C 13
ATOM 20055 O O . ALA A 1 67 ? 12.138 4.611 -34.727 1.00 0.00 209 ALA A O 13
ATOM 20062 N N . GLN A 1 68 ? 12.131 5.199 -32.541 1.00 0.00 210 GLN A N 13
ATOM 20063 C CA . GLN A 1 68 ? 12.573 6.581 -32.740 1.00 0.00 210 GLN A CA 13
ATOM 20064 C C . GLN A 1 68 ? 11.383 7.460 -33.083 1.00 0.00 210 GLN A C 13
ATOM 20065 O O . GLN A 1 68 ? 10.879 8.194 -32.232 1.00 0.00 210 GLN A O 13
ATOM 20079 N N . GLY A 1 69 ? 10.924 7.372 -34.323 1.00 0.00 211 GLY A N 13
ATOM 20080 C CA . GLY A 1 69 ? 9.785 8.156 -34.736 1.00 0.00 211 GLY A CA 13
ATOM 20081 C C . GLY A 1 69 ? 9.440 7.955 -36.198 1.00 0.00 211 GLY A C 13
ATOM 20082 O O . GLY A 1 69 ? 9.053 8.901 -36.884 1.00 0.00 211 GLY A O 13
ATOM 20086 N N . TYR A 1 70 ? 9.592 6.727 -36.680 1.00 0.00 212 TYR A N 13
ATOM 20087 C CA . TYR A 1 70 ? 9.303 6.417 -38.074 1.00 0.00 212 TYR A CA 13
ATOM 20088 C C . TYR A 1 70 ? 7.938 5.757 -38.221 1.00 0.00 212 TYR A C 13
ATOM 20089 O O . TYR A 1 70 ? 7.447 5.104 -37.301 1.00 0.00 212 TYR A O 13
ATOM 20107 N N . GLU A 1 71 ? 7.334 5.930 -39.391 1.00 0.00 213 GLU A N 13
ATOM 20108 C CA . GLU A 1 71 ? 6.027 5.347 -39.669 1.00 0.00 213 GLU A CA 13
ATOM 20109 C C . GLU A 1 71 ? 6.189 4.075 -40.496 1.00 0.00 213 GLU A C 13
ATOM 20110 O O . GLU A 1 71 ? 6.927 4.054 -41.481 1.00 0.00 213 GLU A O 13
ATOM 20122 N N . CYS A 1 72 ? 5.499 3.017 -40.089 1.00 0.00 214 CYS A N 13
ATOM 20123 C CA . CYS A 1 72 ? 5.573 1.743 -40.793 1.00 0.00 214 CYS A CA 13
ATOM 20124 C C . CYS A 1 72 ? 4.188 1.134 -40.965 1.00 0.00 214 CYS A C 13
ATOM 20125 O O . CYS A 1 72 ? 3.323 1.280 -40.102 1.00 0.00 214 CYS A O 13
ATOM 20133 N N . GLY A 1 73 ? 3.988 0.443 -42.081 1.00 0.00 215 GLY A N 13
ATOM 20134 C CA . GLY A 1 73 ? 2.711 -0.187 -42.340 1.00 0.00 215 GLY A CA 13
ATOM 20135 C C . GLY A 1 73 ? 2.656 -1.596 -41.791 1.00 0.00 215 GLY A C 13
ATOM 20136 O O . GLY A 1 73 ? 3.353 -2.486 -42.277 1.00 0.00 215 GLY A O 13
ATOM 20140 N N . LEU A 1 74 ? 1.828 -1.802 -40.774 1.00 0.00 216 LEU A N 13
ATOM 20141 C CA . LEU A 1 74 ? 1.690 -3.107 -40.163 1.00 0.00 216 LEU A CA 13
ATOM 20142 C C . LEU A 1 74 ? 0.249 -3.397 -39.827 1.00 0.00 216 LEU A C 13
ATOM 20143 O O . LEU A 1 74 ? -0.435 -2.578 -39.210 1.00 0.00 216 LEU A O 13
ATOM 20159 N N . THR A 1 75 ? -0.207 -4.568 -40.207 1.00 0.00 217 THR A N 13
ATOM 20160 C CA . THR A 1 75 ? -1.575 -4.957 -39.921 1.00 0.00 217 THR A CA 13
ATOM 20161 C C . THR A 1 75 ? -1.708 -5.159 -38.415 1.00 0.00 217 THR A C 13
ATOM 20162 O O . THR A 1 75 ? -0.771 -5.636 -37.777 1.00 0.00 217 THR A O 13
ATOM 20173 N N . ILE A 1 76 ? -2.843 -4.785 -37.834 1.00 0.00 218 ILE A N 13
ATOM 20174 C CA . ILE A 1 76 ? -3.025 -4.930 -36.398 1.00 0.00 218 ILE A CA 13
ATOM 20175 C C . ILE A 1 76 ? -4.023 -6.049 -36.119 1.00 0.00 218 ILE A C 13
ATOM 20176 O O . ILE A 1 76 ? -5.225 -5.808 -35.998 1.00 0.00 218 ILE A O 13
ATOM 20192 N N . LYS A 1 77 ? -3.520 -7.282 -36.030 1.00 0.00 219 LYS A N 13
ATOM 20193 C CA . LYS A 1 77 ? -4.374 -8.438 -35.769 1.00 0.00 219 LYS A CA 13
ATOM 20194 C C . LYS A 1 77 ? -5.634 -8.386 -36.647 1.00 0.00 219 LYS A C 13
ATOM 20195 O O . LYS A 1 77 ? -5.565 -7.951 -37.798 1.00 0.00 219 LYS A O 13
ATOM 20214 N N . ASN A 1 78 ? -6.766 -8.814 -36.120 1.00 0.00 220 ASN A N 13
ATOM 20215 C CA . ASN A 1 78 ? -7.997 -8.795 -36.874 1.00 0.00 220 ASN A CA 13
ATOM 20216 C C . ASN A 1 78 ? -8.728 -7.455 -36.715 1.00 0.00 220 ASN A C 13
ATOM 20217 O O . ASN A 1 78 ? -9.847 -7.405 -36.200 1.00 0.00 220 ASN A O 13
ATOM 20228 N N . PHE A 1 79 ? -8.101 -6.368 -37.184 1.00 0.00 221 PHE A N 13
ATOM 20229 C CA . PHE A 1 79 ? -8.722 -5.040 -37.109 1.00 0.00 221 PHE A CA 13
ATOM 20230 C C . PHE A 1 79 ? -10.104 -4.951 -37.742 1.00 0.00 221 PHE A C 13
ATOM 20231 O O . PHE A 1 79 ? -10.270 -5.124 -38.950 1.00 0.00 221 PHE A O 13
ATOM 20248 N N . ASN A 1 80 ? -11.085 -4.608 -36.905 1.00 0.00 222 ASN A N 13
ATOM 20249 C CA . ASN A 1 80 ? -12.450 -4.408 -37.352 1.00 0.00 222 ASN A CA 13
ATOM 20250 C C . ASN A 1 80 ? -12.578 -2.994 -37.912 1.00 0.00 222 ASN A C 13
ATOM 20251 O O . ASN A 1 80 ? -13.130 -2.792 -38.995 1.00 0.00 222 ASN A O 13
ATOM 20262 N N . ASP A 1 81 ? -12.026 -2.014 -37.182 1.00 0.00 223 ASP A N 13
ATOM 20263 C CA . ASP A 1 81 ? -12.047 -0.619 -37.638 1.00 0.00 223 ASP A CA 13
ATOM 20264 C C . ASP A 1 81 ? -10.821 -0.357 -38.510 1.00 0.00 223 ASP A C 13
ATOM 20265 O O . ASP A 1 81 ? -9.765 -0.948 -38.286 1.00 0.00 223 ASP A O 13
ATOM 20274 N N . ILE A 1 82 ? -10.958 0.502 -39.521 1.00 0.00 224 ILE A N 13
ATOM 20275 C CA . ILE A 1 82 ? -9.835 0.776 -40.416 1.00 0.00 224 ILE A CA 13
ATOM 20276 C C . ILE A 1 82 ? -9.734 2.238 -40.839 1.00 0.00 224 ILE A C 13
ATOM 20277 O O . ILE A 1 82 ? -10.522 3.085 -40.423 1.00 0.00 224 ILE A O 13
ATOM 20293 N N . LYS A 1 83 ? -8.723 2.498 -41.670 1.00 0.00 225 LYS A N 13
ATOM 20294 C CA . LYS A 1 83 ? -8.416 3.833 -42.196 1.00 0.00 225 LYS A CA 13
ATOM 20295 C C . LYS A 1 83 ? -8.241 4.822 -41.058 1.00 0.00 225 LYS A C 13
ATOM 20296 O O . LYS A 1 83 ? -9.210 5.161 -40.381 1.00 0.00 225 LYS A O 13
ATOM 20315 N N . GLU A 1 84 ? -6.988 5.274 -40.880 1.00 0.00 226 GLU A N 13
ATOM 20316 C CA . GLU A 1 84 ? -6.577 6.244 -39.825 1.00 0.00 226 GLU A CA 13
ATOM 20317 C C . GLU A 1 84 ? -7.626 6.406 -38.747 1.00 0.00 226 GLU A C 13
ATOM 20318 O O . GLU A 1 84 ? -8.127 7.503 -38.483 1.00 0.00 226 GLU A O 13
ATOM 20330 N N . GLY A 1 85 ? -7.965 5.285 -38.152 1.00 0.00 227 GLY A N 13
ATOM 20331 C CA . GLY A 1 85 ? -8.962 5.276 -37.138 1.00 0.00 227 GLY A CA 13
ATOM 20332 C C . GLY A 1 85 ? -8.543 5.993 -35.885 1.00 0.00 227 GLY A C 13
ATOM 20333 O O . GLY A 1 85 ? -9.247 6.898 -35.441 1.00 0.00 227 GLY A O 13
ATOM 20337 N N . ASP A 1 86 ? -7.422 5.583 -35.282 1.00 0.00 228 ASP A N 13
ATOM 20338 C CA . ASP A 1 86 ? -7.009 6.224 -34.029 1.00 0.00 228 ASP A CA 13
ATOM 20339 C C . ASP A 1 86 ? -5.532 6.027 -33.651 1.00 0.00 228 ASP A C 13
ATOM 20340 O O . ASP A 1 86 ? -4.718 5.609 -34.461 1.00 0.00 228 ASP A O 13
ATOM 20349 N N . VAL A 1 87 ? -5.210 6.309 -32.375 1.00 0.00 229 VAL A N 13
ATOM 20350 C CA . VAL A 1 87 ? -3.857 6.142 -31.851 1.00 0.00 229 VAL A CA 13
ATOM 20351 C C . VAL A 1 87 ? -3.689 4.714 -31.335 1.00 0.00 229 VAL A C 13
ATOM 20352 O O . VAL A 1 87 ? -4.612 4.154 -30.752 1.00 0.00 229 VAL A O 13
ATOM 20365 N N . ILE A 1 88 ? -2.519 4.127 -31.569 1.00 0.00 230 ILE A N 13
ATOM 20366 C CA . ILE A 1 88 ? -2.255 2.758 -31.148 1.00 0.00 230 ILE A CA 13
ATOM 20367 C C . ILE A 1 88 ? -1.195 2.708 -30.053 1.00 0.00 230 ILE A C 13
ATOM 20368 O O . ILE A 1 88 ? -0.364 3.606 -29.936 1.00 0.00 230 ILE A O 13
ATOM 20384 N N . GLU A 1 89 ? -1.233 1.657 -29.242 1.00 0.00 231 GLU A N 13
ATOM 20385 C CA . GLU A 1 89 ? -0.264 1.523 -28.157 1.00 0.00 231 GLU A CA 13
ATOM 20386 C C . GLU A 1 89 ? 0.129 0.067 -27.929 1.00 0.00 231 GLU A C 13
ATOM 20387 O O . GLU A 1 89 ? -0.651 -0.732 -27.423 1.00 0.00 231 GLU A O 13
ATOM 20399 N N . ALA A 1 90 ? 1.363 -0.256 -28.287 1.00 0.00 232 ALA A N 13
ATOM 20400 C CA . ALA A 1 90 ? 1.878 -1.602 -28.117 1.00 0.00 232 ALA A CA 13
ATOM 20401 C C . ALA A 1 90 ? 2.465 -1.761 -26.724 1.00 0.00 232 ALA A C 13
ATOM 20402 O O . ALA A 1 90 ? 3.279 -0.951 -26.287 1.00 0.00 232 ALA A O 13
ATOM 20409 N N . TYR A 1 91 ? 2.037 -2.800 -26.027 1.00 0.00 233 TYR A N 13
ATOM 20410 C CA . TYR A 1 91 ? 2.514 -3.051 -24.671 1.00 0.00 233 TYR A CA 13
ATOM 20411 C C . TYR A 1 91 ? 2.938 -4.500 -24.515 1.00 0.00 233 TYR A C 13
ATOM 20412 O O . TYR A 1 91 ? 2.296 -5.397 -25.057 1.00 0.00 233 TYR A O 13
ATOM 20430 N N . VAL A 1 92 ? 4.021 -4.732 -23.781 1.00 0.00 234 VAL A N 13
ATOM 20431 C CA . VAL A 1 92 ? 4.504 -6.089 -23.580 1.00 0.00 234 VAL A CA 13
ATOM 20432 C C . VAL A 1 92 ? 5.701 -6.140 -22.626 1.00 0.00 234 VAL A C 13
ATOM 20433 O O . VAL A 1 92 ? 6.612 -5.318 -22.709 1.00 0.00 234 VAL A O 13
ATOM 20446 N N . MET A 1 93 ? 5.693 -7.123 -21.733 1.00 0.00 235 MET A N 13
ATOM 20447 C CA . MET A 1 93 ? 6.782 -7.303 -20.778 1.00 0.00 235 MET A CA 13
ATOM 20448 C C . MET A 1 93 ? 7.716 -8.399 -21.293 1.00 0.00 235 MET A C 13
ATOM 20449 O O . MET A 1 93 ? 7.791 -9.489 -20.727 1.00 0.00 235 MET A O 13
ATOM 20463 N N . GLN A 1 94 ? 8.400 -8.111 -22.397 1.00 0.00 236 GLN A N 13
ATOM 20464 C CA . GLN A 1 94 ? 9.294 -9.085 -23.011 1.00 0.00 236 GLN A CA 13
ATOM 20465 C C . GLN A 1 94 ? 10.559 -8.417 -23.584 1.00 0.00 236 GLN A C 13
ATOM 20466 O O . GLN A 1 94 ? 11.046 -7.426 -23.039 1.00 0.00 236 GLN A O 13
ATOM 20480 N N . GLU A 1 95 ? 11.081 -8.966 -24.679 1.00 0.00 237 GLU A N 13
ATOM 20481 C CA . GLU A 1 95 ? 12.266 -8.457 -25.331 1.00 0.00 237 GLU A CA 13
ATOM 20482 C C . GLU A 1 95 ? 12.015 -8.420 -26.828 1.00 0.00 237 GLU A C 13
ATOM 20483 O O . GLU A 1 95 ? 12.498 -9.264 -27.583 1.00 0.00 237 GLU A O 13
ATOM 20495 N N . VAL A 1 96 ? 11.224 -7.446 -27.231 1.00 0.00 238 VAL A N 13
ATOM 20496 C CA . VAL A 1 96 ? 10.844 -7.279 -28.637 1.00 0.00 238 VAL A CA 13
ATOM 20497 C C . VAL A 1 96 ? 11.931 -6.539 -29.407 1.00 0.00 238 VAL A C 13
ATOM 20498 O O . VAL A 1 96 ? 12.791 -5.885 -28.816 1.00 0.00 238 VAL A O 13
ATOM 20511 N N . ALA A 1 97 ? 11.891 -6.666 -30.737 1.00 0.00 239 ALA A N 13
ATOM 20512 C CA . ALA A 1 97 ? 12.868 -6.034 -31.632 1.00 0.00 239 ALA A CA 13
ATOM 20513 C C . ALA A 1 97 ? 14.150 -6.857 -31.708 1.00 0.00 239 ALA A C 13
ATOM 20514 O O . ALA A 1 97 ? 14.573 -7.263 -32.791 1.00 0.00 239 ALA A O 13
ATOM 20521 N N . ARG A 1 98 ? 14.765 -7.103 -30.556 1.00 0.00 240 ARG A N 13
ATOM 20522 C CA . ARG A 1 98 ? 15.991 -7.875 -30.487 1.00 0.00 240 ARG A CA 13
ATOM 20523 C C . ARG A 1 98 ? 15.732 -9.370 -30.314 1.00 0.00 240 ARG A C 13
ATOM 20524 O O . ARG A 1 98 ? 16.651 -10.186 -30.383 1.00 0.00 240 ARG A O 13
ATOM 20545 N N . ALA A 1 99 ? 14.483 -9.708 -30.094 1.00 0.00 241 ALA A N 13
ATOM 20546 C CA . ALA A 1 99 ? 14.075 -11.096 -29.909 1.00 0.00 241 ALA A CA 13
ATOM 20547 C C . ALA A 1 99 ? 14.779 -11.721 -28.711 1.00 0.00 241 ALA A C 13
ATOM 20554 N N . TYR A 1 1 ? 11.569 -7.362 -18.282 1.00 0.00 143 TYR A N 14
ATOM 20555 C CA . TYR A 1 1 ? 12.569 -6.263 -18.350 1.00 0.00 143 TYR A CA 14
ATOM 20556 C C . TYR A 1 1 ? 11.939 -4.921 -17.995 1.00 0.00 143 TYR A C 14
ATOM 20557 O O . TYR A 1 1 ? 12.398 -4.228 -17.087 1.00 0.00 143 TYR A O 14
ATOM 20577 N N . GLU A 1 2 ? 10.884 -4.560 -18.718 1.00 0.00 144 GLU A N 14
ATOM 20578 C CA . GLU A 1 2 ? 10.189 -3.299 -18.479 1.00 0.00 144 GLU A CA 14
ATOM 20579 C C . GLU A 1 2 ? 8.680 -3.478 -18.604 1.00 0.00 144 GLU A C 14
ATOM 20580 O O . GLU A 1 2 ? 8.187 -3.994 -19.608 1.00 0.00 144 GLU A O 14
ATOM 20592 N N . GLU A 1 3 ? 7.951 -3.052 -17.577 1.00 0.00 145 GLU A N 14
ATOM 20593 C CA . GLU A 1 3 ? 6.511 -3.161 -17.555 1.00 0.00 145 GLU A CA 14
ATOM 20594 C C . GLU A 1 3 ? 5.842 -1.884 -18.066 1.00 0.00 145 GLU A C 14
ATOM 20595 O O . GLU A 1 3 ? 4.833 -1.439 -17.518 1.00 0.00 145 GLU A O 14
ATOM 20607 N N . LYS A 1 4 ? 6.407 -1.301 -19.116 1.00 0.00 146 LYS A N 14
ATOM 20608 C CA . LYS A 1 4 ? 5.860 -0.081 -19.697 1.00 0.00 146 LYS A CA 14
ATOM 20609 C C . LYS A 1 4 ? 5.648 -0.253 -21.197 1.00 0.00 146 LYS A C 14
ATOM 20610 O O . LYS A 1 4 ? 5.757 -1.361 -21.723 1.00 0.00 146 LYS A O 14
ATOM 20629 N N . VAL A 1 5 ? 5.350 0.847 -21.885 1.00 0.00 147 VAL A N 14
ATOM 20630 C CA . VAL A 1 5 ? 5.129 0.810 -23.329 1.00 0.00 147 VAL A CA 14
ATOM 20631 C C . VAL A 1 5 ? 6.308 0.203 -24.054 1.00 0.00 147 VAL A C 14
ATOM 20632 O O . VAL A 1 5 ? 7.463 0.398 -23.677 1.00 0.00 147 VAL A O 14
ATOM 20645 N N . ILE A 1 6 ? 5.997 -0.515 -25.110 1.00 0.00 148 ILE A N 14
ATOM 20646 C CA . ILE A 1 6 ? 7.016 -1.144 -25.930 1.00 0.00 148 ILE A CA 14
ATOM 20647 C C . ILE A 1 6 ? 6.880 -0.724 -27.391 1.00 0.00 148 ILE A C 14
ATOM 20648 O O . ILE A 1 6 ? 7.738 -1.056 -28.203 1.00 0.00 148 ILE A O 14
ATOM 20664 N N . GLY A 1 7 ? 5.810 0.015 -27.728 1.00 0.00 149 GLY A N 14
ATOM 20665 C CA . GLY A 1 7 ? 5.617 0.455 -29.094 1.00 0.00 149 GLY A CA 14
ATOM 20666 C C . GLY A 1 7 ? 4.363 1.285 -29.251 1.00 0.00 149 GLY A C 14
ATOM 20667 O O . GLY A 1 7 ? 3.350 0.802 -29.751 1.00 0.00 149 GLY A O 14
ATOM 20671 N N . GLN A 1 8 ? 4.426 2.538 -28.830 1.00 0.00 150 GLN A N 14
ATOM 20672 C CA . GLN A 1 8 ? 3.283 3.429 -28.937 1.00 0.00 150 GLN A CA 14
ATOM 20673 C C . GLN A 1 8 ? 3.312 4.159 -30.267 1.00 0.00 150 GLN A C 14
ATOM 20674 O O . GLN A 1 8 ? 4.366 4.631 -30.695 1.00 0.00 150 GLN A O 14
ATOM 20688 N N . ALA A 1 9 ? 2.165 4.233 -30.934 1.00 0.00 151 ALA A N 14
ATOM 20689 C CA . ALA A 1 9 ? 2.116 4.888 -32.220 1.00 0.00 151 ALA A CA 14
ATOM 20690 C C . ALA A 1 9 ? 0.753 5.492 -32.514 1.00 0.00 151 ALA A C 14
ATOM 20691 O O . ALA A 1 9 ? -0.224 5.221 -31.828 1.00 0.00 151 ALA A O 14
ATOM 20698 N N . GLU A 1 10 ? 0.707 6.316 -33.545 1.00 0.00 152 GLU A N 14
ATOM 20699 C CA . GLU A 1 10 ? -0.523 6.977 -33.955 1.00 0.00 152 GLU A CA 14
ATOM 20700 C C . GLU A 1 10 ? -0.878 6.598 -35.391 1.00 0.00 152 GLU A C 14
ATOM 20701 O O . GLU A 1 10 ? -0.065 6.768 -36.283 1.00 0.00 152 GLU A O 14
ATOM 20713 N N . VAL A 1 11 ? -2.087 6.071 -35.617 1.00 0.00 153 VAL A N 14
ATOM 20714 C CA . VAL A 1 11 ? -2.490 5.659 -36.970 1.00 0.00 153 VAL A CA 14
ATOM 20715 C C . VAL A 1 11 ? -2.270 6.751 -38.006 1.00 0.00 153 VAL A C 14
ATOM 20716 O O . VAL A 1 11 ? -2.713 7.886 -37.841 1.00 0.00 153 VAL A O 14
ATOM 20729 N N . ARG A 1 12 ? -1.671 6.363 -39.106 1.00 0.00 154 ARG A N 14
ATOM 20730 C CA . ARG A 1 12 ? -1.487 7.258 -40.217 1.00 0.00 154 ARG A CA 14
ATOM 20731 C C . ARG A 1 12 ? -2.735 7.081 -41.054 1.00 0.00 154 ARG A C 14
ATOM 20732 O O . ARG A 1 12 ? -3.545 7.990 -41.219 1.00 0.00 154 ARG A O 14
ATOM 20753 N N . GLN A 1 13 ? -2.897 5.837 -41.488 1.00 0.00 155 GLN A N 14
ATOM 20754 C CA . GLN A 1 13 ? -4.062 5.372 -42.217 1.00 0.00 155 GLN A CA 14
ATOM 20755 C C . GLN A 1 13 ? -4.110 3.847 -42.138 1.00 0.00 155 GLN A C 14
ATOM 20756 O O . GLN A 1 13 ? -3.399 3.256 -41.333 1.00 0.00 155 GLN A O 14
ATOM 20770 N N . THR A 1 14 ? -4.895 3.214 -43.002 1.00 0.00 156 THR A N 14
ATOM 20771 C CA . THR A 1 14 ? -4.965 1.750 -43.056 1.00 0.00 156 THR A CA 14
ATOM 20772 C C . THR A 1 14 ? -5.329 1.304 -44.461 1.00 0.00 156 THR A C 14
ATOM 20773 O O . THR A 1 14 ? -6.113 1.963 -45.145 1.00 0.00 156 THR A O 14
ATOM 20784 N N . PHE A 1 15 ? -4.745 0.199 -44.900 1.00 0.00 157 PHE A N 14
ATOM 20785 C CA . PHE A 1 15 ? -5.008 -0.300 -46.233 1.00 0.00 157 PHE A CA 14
ATOM 20786 C C . PHE A 1 15 ? -6.161 -1.275 -46.257 1.00 0.00 157 PHE A C 14
ATOM 20787 O O . PHE A 1 15 ? -5.963 -2.476 -46.405 1.00 0.00 157 PHE A O 14
ATOM 20804 N N . LYS A 1 16 ? -7.376 -0.742 -46.150 1.00 0.00 158 LYS A N 14
ATOM 20805 C CA . LYS A 1 16 ? -8.566 -1.572 -46.187 1.00 0.00 158 LYS A CA 14
ATOM 20806 C C . LYS A 1 16 ? -8.980 -1.771 -47.633 1.00 0.00 158 LYS A C 14
ATOM 20807 O O . LYS A 1 16 ? -10.048 -1.340 -48.071 1.00 0.00 158 LYS A O 14
ATOM 20826 N N . VAL A 1 17 ? -8.092 -2.429 -48.360 1.00 0.00 159 VAL A N 14
ATOM 20827 C CA . VAL A 1 17 ? -8.276 -2.718 -49.763 1.00 0.00 159 VAL A CA 14
ATOM 20828 C C . VAL A 1 17 ? -8.999 -4.052 -49.923 1.00 0.00 159 VAL A C 14
ATOM 20829 O O . VAL A 1 17 ? -8.916 -4.916 -49.050 1.00 0.00 159 VAL A O 14
ATOM 20842 N N . SER A 1 18 ? -9.691 -4.231 -51.045 1.00 0.00 160 SER A N 14
ATOM 20843 C CA . SER A 1 18 ? -10.400 -5.479 -51.311 1.00 0.00 160 SER A CA 14
ATOM 20844 C C . SER A 1 18 ? -9.488 -6.465 -52.039 1.00 0.00 160 SER A C 14
ATOM 20845 O O . SER A 1 18 ? -9.939 -7.252 -52.872 1.00 0.00 160 SER A O 14
ATOM 20853 N N . LYS A 1 19 ? -8.200 -6.404 -51.714 1.00 0.00 161 LYS A N 14
ATOM 20854 C CA . LYS A 1 19 ? -7.201 -7.268 -52.314 1.00 0.00 161 LYS A CA 14
ATOM 20855 C C . LYS A 1 19 ? -6.031 -7.530 -51.355 1.00 0.00 161 LYS A C 14
ATOM 20856 O O . LYS A 1 19 ? -5.400 -8.584 -51.427 1.00 0.00 161 LYS A O 14
ATOM 20875 N N . VAL A 1 20 ? -5.731 -6.578 -50.457 1.00 0.00 162 VAL A N 14
ATOM 20876 C CA . VAL A 1 20 ? -4.651 -6.738 -49.525 1.00 0.00 162 VAL A CA 14
ATOM 20877 C C . VAL A 1 20 ? -5.201 -7.083 -48.131 1.00 0.00 162 VAL A C 14
ATOM 20878 O O . VAL A 1 20 ? -5.584 -8.225 -47.878 1.00 0.00 162 VAL A O 14
ATOM 20891 N N . GLY A 1 21 ? -5.252 -6.100 -47.241 1.00 0.00 163 GLY A N 14
ATOM 20892 C CA . GLY A 1 21 ? -5.768 -6.315 -45.903 1.00 0.00 163 GLY A CA 14
ATOM 20893 C C . GLY A 1 21 ? -6.213 -5.016 -45.263 1.00 0.00 163 GLY A C 14
ATOM 20894 O O . GLY A 1 21 ? -7.198 -4.411 -45.674 1.00 0.00 163 GLY A O 14
ATOM 20898 N N . THR A 1 22 ? -5.443 -4.606 -44.256 1.00 0.00 164 THR A N 14
ATOM 20899 C CA . THR A 1 22 ? -5.649 -3.369 -43.511 1.00 0.00 164 THR A CA 14
ATOM 20900 C C . THR A 1 22 ? -4.305 -2.955 -42.924 1.00 0.00 164 THR A C 14
ATOM 20901 O O . THR A 1 22 ? -4.131 -2.874 -41.708 1.00 0.00 164 THR A O 14
ATOM 20912 N N . ILE A 1 23 ? -3.344 -2.756 -43.819 1.00 0.00 165 ILE A N 14
ATOM 20913 C CA . ILE A 1 23 ? -1.966 -2.411 -43.470 1.00 0.00 165 ILE A CA 14
ATOM 20914 C C . ILE A 1 23 ? -1.830 -1.440 -42.295 1.00 0.00 165 ILE A C 14
ATOM 20915 O O . ILE A 1 23 ? -0.785 -1.427 -41.668 1.00 0.00 165 ILE A O 14
ATOM 20931 N N . ALA A 1 24 ? -2.859 -0.650 -41.995 1.00 0.00 166 ALA A N 14
ATOM 20932 C CA . ALA A 1 24 ? -2.834 0.282 -40.864 1.00 0.00 166 ALA A CA 14
ATOM 20933 C C . ALA A 1 24 ? -1.449 0.846 -40.526 1.00 0.00 166 ALA A C 14
ATOM 20934 O O . ALA A 1 24 ? -0.669 0.206 -39.819 1.00 0.00 166 ALA A O 14
ATOM 20941 N N . GLY A 1 25 ? -1.164 2.050 -40.998 1.00 0.00 167 GLY A N 14
ATOM 20942 C CA . GLY A 1 25 ? 0.108 2.668 -40.696 1.00 0.00 167 GLY A CA 14
ATOM 20943 C C . GLY A 1 25 ? 0.021 3.430 -39.396 1.00 0.00 167 GLY A C 14
ATOM 20944 O O . GLY A 1 25 ? -1.054 3.884 -39.027 1.00 0.00 167 GLY A O 14
ATOM 20948 N N . CYS A 1 26 ? 1.131 3.543 -38.681 1.00 0.00 168 CYS A N 14
ATOM 20949 C CA . CYS A 1 26 ? 1.142 4.229 -37.401 1.00 0.00 168 CYS A CA 14
ATOM 20950 C C . CYS A 1 26 ? 2.467 4.969 -37.194 1.00 0.00 168 CYS A C 14
ATOM 20951 O O . CYS A 1 26 ? 3.539 4.417 -37.438 1.00 0.00 168 CYS A O 14
ATOM 20959 N N . TYR A 1 27 ? 2.386 6.202 -36.699 1.00 0.00 169 TYR A N 14
ATOM 20960 C CA . TYR A 1 27 ? 3.579 6.992 -36.409 1.00 0.00 169 TYR A CA 14
ATOM 20961 C C . TYR A 1 27 ? 4.003 6.650 -34.993 1.00 0.00 169 TYR A C 14
ATOM 20962 O O . TYR A 1 27 ? 3.170 6.614 -34.101 1.00 0.00 169 TYR A O 14
ATOM 20980 N N . VAL A 1 28 ? 5.275 6.347 -34.792 1.00 0.00 170 VAL A N 14
ATOM 20981 C CA . VAL A 1 28 ? 5.737 5.935 -33.474 1.00 0.00 170 VAL A CA 14
ATOM 20982 C C . VAL A 1 28 ? 6.110 7.115 -32.572 1.00 0.00 170 VAL A C 14
ATOM 20983 O O . VAL A 1 28 ? 6.624 8.134 -33.034 1.00 0.00 170 VAL A O 14
ATOM 20996 N N . THR A 1 29 ? 5.834 6.953 -31.275 1.00 0.00 171 THR A N 14
ATOM 20997 C CA . THR A 1 29 ? 6.124 7.986 -30.286 1.00 0.00 171 THR A CA 14
ATOM 20998 C C . THR A 1 29 ? 6.698 7.411 -28.996 1.00 0.00 171 THR A C 14
ATOM 20999 O O . THR A 1 29 ? 6.782 8.110 -27.986 1.00 0.00 171 THR A O 14
ATOM 21010 N N . ASP A 1 30 ? 7.080 6.145 -29.021 1.00 0.00 172 ASP A N 14
ATOM 21011 C CA . ASP A 1 30 ? 7.629 5.502 -27.847 1.00 0.00 172 ASP A CA 14
ATOM 21012 C C . ASP A 1 30 ? 8.598 4.385 -28.257 1.00 0.00 172 ASP A C 14
ATOM 21013 O O . ASP A 1 30 ? 9.275 4.514 -29.274 1.00 0.00 172 ASP A O 14
ATOM 21022 N N . GLY A 1 31 ? 8.680 3.312 -27.463 1.00 0.00 173 GLY A N 14
ATOM 21023 C CA . GLY A 1 31 ? 9.590 2.198 -27.751 1.00 0.00 173 GLY A CA 14
ATOM 21024 C C . GLY A 1 31 ? 9.699 1.811 -29.228 1.00 0.00 173 GLY A C 14
ATOM 21025 O O . GLY A 1 31 ? 10.372 2.485 -30.008 1.00 0.00 173 GLY A O 14
ATOM 21029 N N . LYS A 1 32 ? 9.067 0.700 -29.603 1.00 0.00 174 LYS A N 14
ATOM 21030 C CA . LYS A 1 32 ? 9.122 0.213 -30.986 1.00 0.00 174 LYS A CA 14
ATOM 21031 C C . LYS A 1 32 ? 7.869 -0.558 -31.365 1.00 0.00 174 LYS A C 14
ATOM 21032 O O . LYS A 1 32 ? 7.336 -1.328 -30.574 1.00 0.00 174 LYS A O 14
ATOM 21051 N N . ILE A 1 33 ? 7.449 -0.406 -32.610 1.00 0.00 175 ILE A N 14
ATOM 21052 C CA . ILE A 1 33 ? 6.306 -1.145 -33.099 1.00 0.00 175 ILE A CA 14
ATOM 21053 C C . ILE A 1 33 ? 6.810 -2.342 -33.900 1.00 0.00 175 ILE A C 14
ATOM 21054 O O . ILE A 1 33 ? 6.998 -2.255 -35.113 1.00 0.00 175 ILE A O 14
ATOM 21070 N N . THR A 1 34 ? 7.065 -3.451 -33.208 1.00 0.00 176 THR A N 14
ATOM 21071 C CA . THR A 1 34 ? 7.590 -4.639 -33.867 1.00 0.00 176 THR A CA 14
ATOM 21072 C C . THR A 1 34 ? 6.504 -5.680 -34.125 1.00 0.00 176 THR A C 14
ATOM 21073 O O . THR A 1 34 ? 5.365 -5.545 -33.680 1.00 0.00 176 THR A O 14
ATOM 21084 N N . ARG A 1 35 ? 6.893 -6.719 -34.856 1.00 0.00 177 ARG A N 14
ATOM 21085 C CA . ARG A 1 35 ? 5.996 -7.810 -35.206 1.00 0.00 177 ARG A CA 14
ATOM 21086 C C . ARG A 1 35 ? 5.639 -8.638 -33.982 1.00 0.00 177 ARG A C 14
ATOM 21087 O O . ARG A 1 35 ? 4.486 -9.028 -33.793 1.00 0.00 177 ARG A O 14
ATOM 21108 N N . ASP A 1 36 ? 6.642 -8.918 -33.159 1.00 0.00 178 ASP A N 14
ATOM 21109 C CA . ASP A 1 36 ? 6.440 -9.717 -31.958 1.00 0.00 178 ASP A CA 14
ATOM 21110 C C . ASP A 1 36 ? 6.051 -8.838 -30.769 1.00 0.00 178 ASP A C 14
ATOM 21111 O O . ASP A 1 36 ? 6.726 -8.822 -29.740 1.00 0.00 178 ASP A O 14
ATOM 21120 N N . SER A 1 37 ? 4.949 -8.111 -30.922 1.00 0.00 179 SER A N 14
ATOM 21121 C CA . SER A 1 37 ? 4.457 -7.225 -29.871 1.00 0.00 179 SER A CA 14
ATOM 21122 C C . SER A 1 37 ? 2.938 -7.119 -29.920 1.00 0.00 179 SER A C 14
ATOM 21123 O O . SER A 1 37 ? 2.316 -7.451 -30.930 1.00 0.00 179 SER A O 14
ATOM 21131 N N . LYS A 1 38 ? 2.344 -6.646 -28.829 1.00 0.00 180 LYS A N 14
ATOM 21132 C CA . LYS A 1 38 ? 0.897 -6.489 -28.767 1.00 0.00 180 LYS A CA 14
ATOM 21133 C C . LYS A 1 38 ? 0.502 -5.112 -29.278 1.00 0.00 180 LYS A C 14
ATOM 21134 O O . LYS A 1 38 ? 1.339 -4.380 -29.808 1.00 0.00 180 LYS A O 14
ATOM 21153 N N . VAL A 1 39 ? -0.765 -4.746 -29.110 1.00 0.00 181 VAL A N 14
ATOM 21154 C CA . VAL A 1 39 ? -1.226 -3.440 -29.556 1.00 0.00 181 VAL A CA 14
ATOM 21155 C C . VAL A 1 39 ? -2.364 -2.928 -28.704 1.00 0.00 181 VAL A C 14
ATOM 21156 O O . VAL A 1 39 ? -3.031 -3.687 -28.002 1.00 0.00 181 VAL A O 14
ATOM 21169 N N . ARG A 1 40 ? -2.575 -1.624 -28.773 1.00 0.00 182 ARG A N 14
ATOM 21170 C CA . ARG A 1 40 ? -3.635 -0.999 -28.005 1.00 0.00 182 ARG A CA 14
ATOM 21171 C C . ARG A 1 40 ? -4.152 0.284 -28.632 1.00 0.00 182 ARG A C 14
ATOM 21172 O O . ARG A 1 40 ? -3.559 1.351 -28.475 1.00 0.00 182 ARG A O 14
ATOM 21193 N N . LEU A 1 41 ? -5.270 0.175 -29.339 1.00 0.00 183 LEU A N 14
ATOM 21194 C CA . LEU A 1 41 ? -5.870 1.311 -29.980 1.00 0.00 183 LEU A CA 14
ATOM 21195 C C . LEU A 1 41 ? -6.797 2.059 -29.061 1.00 0.00 183 LEU A C 14
ATOM 21196 O O . LEU A 1 41 ? -7.435 1.486 -28.178 1.00 0.00 183 LEU A O 14
ATOM 21212 N N . ILE A 1 42 ? -6.855 3.356 -29.287 1.00 0.00 184 ILE A N 14
ATOM 21213 C CA . ILE A 1 42 ? -7.705 4.232 -28.484 1.00 0.00 184 ILE A CA 14
ATOM 21214 C C . ILE A 1 42 ? -8.032 5.517 -29.221 1.00 0.00 184 ILE A C 14
ATOM 21215 O O . ILE A 1 42 ? -7.138 6.210 -29.708 1.00 0.00 184 ILE A O 14
ATOM 21231 N N . ARG A 1 43 ? -9.314 5.856 -29.259 1.00 0.00 185 ARG A N 14
ATOM 21232 C CA . ARG A 1 43 ? -9.738 7.089 -29.890 1.00 0.00 185 ARG A CA 14
ATOM 21233 C C . ARG A 1 43 ? -9.693 8.196 -28.838 1.00 0.00 185 ARG A C 14
ATOM 21234 O O . ARG A 1 43 ? -8.910 8.104 -27.892 1.00 0.00 185 ARG A O 14
ATOM 21255 N N . GLN A 1 44 ? -10.523 9.225 -28.969 1.00 0.00 186 GLN A N 14
ATOM 21256 C CA . GLN A 1 44 ? -10.537 10.296 -27.986 1.00 0.00 186 GLN A CA 14
ATOM 21257 C C . GLN A 1 44 ? -11.613 10.044 -26.936 1.00 0.00 186 GLN A C 14
ATOM 21258 O O . GLN A 1 44 ? -12.174 10.983 -26.370 1.00 0.00 186 GLN A O 14
ATOM 21272 N N . GLY A 1 45 ? -11.899 8.770 -26.680 1.00 0.00 187 GLY A N 14
ATOM 21273 C CA . GLY A 1 45 ? -12.907 8.422 -25.702 1.00 0.00 187 GLY A CA 14
ATOM 21274 C C . GLY A 1 45 ? -12.692 7.054 -25.084 1.00 0.00 187 GLY A C 14
ATOM 21275 O O . GLY A 1 45 ? -12.815 6.888 -23.871 1.00 0.00 187 GLY A O 14
ATOM 21279 N N . ILE A 1 46 ? -12.406 6.062 -25.927 1.00 0.00 188 ILE A N 14
ATOM 21280 C CA . ILE A 1 46 ? -12.219 4.696 -25.454 1.00 0.00 188 ILE A CA 14
ATOM 21281 C C . ILE A 1 46 ? -11.236 3.907 -26.339 1.00 0.00 188 ILE A C 14
ATOM 21282 O O . ILE A 1 46 ? -10.451 4.492 -27.082 1.00 0.00 188 ILE A O 14
ATOM 21298 N N . VAL A 1 47 ? -11.297 2.579 -26.250 1.00 0.00 189 VAL A N 14
ATOM 21299 C CA . VAL A 1 47 ? -10.426 1.708 -27.029 1.00 0.00 189 VAL A CA 14
ATOM 21300 C C . VAL A 1 47 ? -11.031 1.417 -28.391 1.00 0.00 189 VAL A C 14
ATOM 21301 O O . VAL A 1 47 ? -12.219 1.121 -28.521 1.00 0.00 189 VAL A O 14
ATOM 21314 N N . VAL A 1 48 ? -10.180 1.496 -29.398 1.00 0.00 190 VAL A N 14
ATOM 21315 C CA . VAL A 1 48 ? -10.570 1.238 -30.771 1.00 0.00 190 VAL A CA 14
ATOM 21316 C C . VAL A 1 48 ? -10.199 -0.189 -31.129 1.00 0.00 190 VAL A C 14
ATOM 21317 O O . VAL A 1 48 ? -10.916 -0.870 -31.861 1.00 0.00 190 VAL A O 14
ATOM 21330 N N . TYR A 1 49 ? -9.077 -0.642 -30.584 1.00 0.00 191 TYR A N 14
ATOM 21331 C CA . TYR A 1 49 ? -8.622 -1.999 -30.833 1.00 0.00 191 TYR A CA 14
ATOM 21332 C C . TYR A 1 49 ? -7.680 -2.507 -29.751 1.00 0.00 191 TYR A C 14
ATOM 21333 O O . TYR A 1 49 ? -7.011 -1.730 -29.071 1.00 0.00 191 TYR A O 14
ATOM 21351 N N . GLU A 1 50 ? -7.617 -3.828 -29.625 1.00 0.00 192 GLU A N 14
ATOM 21352 C CA . GLU A 1 50 ? -6.740 -4.475 -28.659 1.00 0.00 192 GLU A CA 14
ATOM 21353 C C . GLU A 1 50 ? -6.323 -5.845 -29.164 1.00 0.00 192 GLU A C 14
ATOM 21354 O O . GLU A 1 50 ? -7.020 -6.458 -29.973 1.00 0.00 192 GLU A O 14
ATOM 21366 N N . GLY A 1 51 ? -5.186 -6.321 -28.684 1.00 0.00 193 GLY A N 14
ATOM 21367 C CA . GLY A 1 51 ? -4.697 -7.618 -29.100 1.00 0.00 193 GLY A CA 14
ATOM 21368 C C . GLY A 1 51 ? -3.222 -7.598 -29.429 1.00 0.00 193 GLY A C 14
ATOM 21369 O O . GLY A 1 51 ? -2.388 -7.421 -28.546 1.00 0.00 193 GLY A O 14
ATOM 21373 N N . GLU A 1 52 ? -2.900 -7.801 -30.699 1.00 0.00 194 GLU A N 14
ATOM 21374 C CA . GLU A 1 52 ? -1.527 -7.826 -31.138 1.00 0.00 194 GLU A CA 14
ATOM 21375 C C . GLU A 1 52 ? -1.405 -7.368 -32.564 1.00 0.00 194 GLU A C 14
ATOM 21376 O O . GLU A 1 52 ? -2.377 -6.942 -33.183 1.00 0.00 194 GLU A O 14
ATOM 21388 N N . ILE A 1 53 ? -0.192 -7.436 -33.069 1.00 0.00 195 ILE A N 14
ATOM 21389 C CA . ILE A 1 53 ? 0.069 -7.011 -34.415 1.00 0.00 195 ILE A CA 14
ATOM 21390 C C . ILE A 1 53 ? 0.119 -8.222 -35.362 1.00 0.00 195 ILE A C 14
ATOM 21391 O O . ILE A 1 53 ? 0.434 -9.333 -34.933 1.00 0.00 195 ILE A O 14
ATOM 21407 N N . ASP A 1 54 ? -0.156 -8.002 -36.644 1.00 0.00 196 ASP A N 14
ATOM 21408 C CA . ASP A 1 54 ? -0.095 -9.087 -37.619 1.00 0.00 196 ASP A CA 14
ATOM 21409 C C . ASP A 1 54 ? 1.315 -9.171 -38.190 1.00 0.00 196 ASP A C 14
ATOM 21410 O O . ASP A 1 54 ? 2.045 -10.130 -37.942 1.00 0.00 196 ASP A O 14
ATOM 21419 N N . SER A 1 55 ? 1.689 -8.143 -38.948 1.00 0.00 197 SER A N 14
ATOM 21420 C CA . SER A 1 55 ? 3.013 -8.075 -39.551 1.00 0.00 197 SER A CA 14
ATOM 21421 C C . SER A 1 55 ? 3.458 -6.624 -39.730 1.00 0.00 197 SER A C 14
ATOM 21422 O O . SER A 1 55 ? 2.628 -5.718 -39.842 1.00 0.00 197 SER A O 14
ATOM 21430 N N . LEU A 1 56 ? 4.772 -6.416 -39.759 1.00 0.00 198 LEU A N 14
ATOM 21431 C CA . LEU A 1 56 ? 5.342 -5.081 -39.928 1.00 0.00 198 LEU A CA 14
ATOM 21432 C C . LEU A 1 56 ? 5.943 -4.918 -41.314 1.00 0.00 198 LEU A C 14
ATOM 21433 O O . LEU A 1 56 ? 6.884 -5.620 -41.685 1.00 0.00 198 LEU A O 14
ATOM 21449 N N . LYS A 1 57 ? 5.391 -3.984 -42.075 1.00 0.00 199 LYS A N 14
ATOM 21450 C CA . LYS A 1 57 ? 5.870 -3.722 -43.421 1.00 0.00 199 LYS A CA 14
ATOM 21451 C C . LYS A 1 57 ? 5.929 -2.227 -43.692 1.00 0.00 199 LYS A C 14
ATOM 21452 O O . LYS A 1 57 ? 4.904 -1.545 -43.723 1.00 0.00 199 LYS A O 14
ATOM 21471 N N . ARG A 1 58 ? 7.139 -1.728 -43.896 1.00 0.00 200 ARG A N 14
ATOM 21472 C CA . ARG A 1 58 ? 7.350 -0.314 -44.174 1.00 0.00 200 ARG A CA 14
ATOM 21473 C C . ARG A 1 58 ? 7.265 -0.063 -45.678 1.00 0.00 200 ARG A C 14
ATOM 21474 O O . ARG A 1 58 ? 6.680 -0.861 -46.411 1.00 0.00 200 ARG A O 14
ATOM 21495 N N . TYR A 1 59 ? 7.845 1.037 -46.140 1.00 0.00 201 TYR A N 14
ATOM 21496 C CA . TYR A 1 59 ? 7.822 1.363 -47.556 1.00 0.00 201 TYR A CA 14
ATOM 21497 C C . TYR A 1 59 ? 8.992 0.709 -48.298 1.00 0.00 201 TYR A C 14
ATOM 21498 O O . TYR A 1 59 ? 9.065 0.769 -49.525 1.00 0.00 201 TYR A O 14
ATOM 21516 N N . LYS A 1 60 ? 9.907 0.081 -47.553 1.00 0.00 202 LYS A N 14
ATOM 21517 C CA . LYS A 1 60 ? 11.049 -0.577 -48.137 1.00 0.00 202 LYS A CA 14
ATOM 21518 C C . LYS A 1 60 ? 10.884 -2.098 -48.109 1.00 0.00 202 LYS A C 14
ATOM 21519 O O . LYS A 1 60 ? 10.892 -2.750 -49.152 1.00 0.00 202 LYS A O 14
ATOM 21538 N N . ASP A 1 61 ? 10.738 -2.655 -46.908 1.00 0.00 203 ASP A N 14
ATOM 21539 C CA . ASP A 1 61 ? 10.576 -4.095 -46.748 1.00 0.00 203 ASP A CA 14
ATOM 21540 C C . ASP A 1 61 ? 9.770 -4.412 -45.488 1.00 0.00 203 ASP A C 14
ATOM 21541 O O . ASP A 1 61 ? 9.109 -3.537 -44.928 1.00 0.00 203 ASP A O 14
ATOM 21550 N N . ASP A 1 62 ? 9.837 -5.664 -45.039 1.00 0.00 204 ASP A N 14
ATOM 21551 C CA . ASP A 1 62 ? 9.126 -6.086 -43.844 1.00 0.00 204 ASP A CA 14
ATOM 21552 C C . ASP A 1 62 ? 9.994 -5.871 -42.609 1.00 0.00 204 ASP A C 14
ATOM 21553 O O . ASP A 1 62 ? 10.555 -6.818 -42.057 1.00 0.00 204 ASP A O 14
ATOM 21562 N N . VAL A 1 63 ? 10.114 -4.614 -42.191 1.00 0.00 205 VAL A N 14
ATOM 21563 C CA . VAL A 1 63 ? 10.929 -4.270 -41.034 1.00 0.00 205 VAL A CA 14
ATOM 21564 C C . VAL A 1 63 ? 10.469 -4.965 -39.786 1.00 0.00 205 VAL A C 14
ATOM 21565 O O . VAL A 1 63 ? 9.339 -5.445 -39.694 1.00 0.00 205 VAL A O 14
ATOM 21578 N N . ARG A 1 64 ? 11.377 -5.035 -38.827 1.00 0.00 206 ARG A N 14
ATOM 21579 C CA . ARG A 1 64 ? 11.086 -5.694 -37.588 1.00 0.00 206 ARG A CA 14
ATOM 21580 C C . ARG A 1 64 ? 10.487 -4.741 -36.570 1.00 0.00 206 ARG A C 14
ATOM 21581 O O . ARG A 1 64 ? 9.622 -5.141 -35.813 1.00 0.00 206 ARG A O 14
ATOM 21602 N N . GLU A 1 65 ? 10.946 -3.487 -36.551 1.00 0.00 207 GLU A N 14
ATOM 21603 C CA . GLU A 1 65 ? 10.429 -2.502 -35.593 1.00 0.00 207 GLU A CA 14
ATOM 21604 C C . GLU A 1 65 ? 10.286 -1.119 -36.227 1.00 0.00 207 GLU A C 14
ATOM 21605 O O . GLU A 1 65 ? 10.618 -0.915 -37.394 1.00 0.00 207 GLU A O 14
ATOM 21617 N N . VAL A 1 66 ? 9.810 -0.169 -35.424 1.00 0.00 208 VAL A N 14
ATOM 21618 C CA . VAL A 1 66 ? 9.638 1.216 -35.863 1.00 0.00 208 VAL A CA 14
ATOM 21619 C C . VAL A 1 66 ? 9.784 2.158 -34.668 1.00 0.00 208 VAL A C 14
ATOM 21620 O O . VAL A 1 66 ? 8.808 2.736 -34.189 1.00 0.00 208 VAL A O 14
ATOM 21633 N N . ALA A 1 67 ? 11.011 2.288 -34.173 1.00 0.00 209 ALA A N 14
ATOM 21634 C CA . ALA A 1 67 ? 11.282 3.136 -33.018 1.00 0.00 209 ALA A CA 14
ATOM 21635 C C . ALA A 1 67 ? 11.795 4.513 -33.424 1.00 0.00 209 ALA A C 14
ATOM 21636 O O . ALA A 1 67 ? 11.956 4.807 -34.609 1.00 0.00 209 ALA A O 14
ATOM 21643 N N . GLN A 1 68 ? 12.035 5.357 -32.416 1.00 0.00 210 GLN A N 14
ATOM 21644 C CA . GLN A 1 68 ? 12.518 6.724 -32.613 1.00 0.00 210 GLN A CA 14
ATOM 21645 C C . GLN A 1 68 ? 11.349 7.632 -32.948 1.00 0.00 210 GLN A C 14
ATOM 21646 O O . GLN A 1 68 ? 10.882 8.398 -32.103 1.00 0.00 210 GLN A O 14
ATOM 21660 N N . GLY A 1 69 ? 10.869 7.531 -34.177 1.00 0.00 211 GLY A N 14
ATOM 21661 C CA . GLY A 1 69 ? 9.744 8.335 -34.590 1.00 0.00 211 GLY A CA 14
ATOM 21662 C C . GLY A 1 69 ? 9.372 8.101 -36.040 1.00 0.00 211 GLY A C 14
ATOM 21663 O O . GLY A 1 69 ? 9.022 9.040 -36.755 1.00 0.00 211 GLY A O 14
ATOM 21667 N N . TYR A 1 70 ? 9.462 6.850 -36.483 1.00 0.00 212 TYR A N 14
ATOM 21668 C CA . TYR A 1 70 ? 9.148 6.509 -37.865 1.00 0.00 212 TYR A CA 14
ATOM 21669 C C . TYR A 1 70 ? 7.829 5.755 -37.982 1.00 0.00 212 TYR A C 14
ATOM 21670 O O . TYR A 1 70 ? 7.429 5.027 -37.074 1.00 0.00 212 TYR A O 14
ATOM 21688 N N . GLU A 1 71 ? 7.166 5.937 -39.119 1.00 0.00 213 GLU A N 14
ATOM 21689 C CA . GLU A 1 71 ? 5.901 5.279 -39.386 1.00 0.00 213 GLU A CA 14
ATOM 21690 C C . GLU A 1 71 ? 6.131 4.018 -40.208 1.00 0.00 213 GLU A C 14
ATOM 21691 O O . GLU A 1 71 ? 7.104 3.926 -40.956 1.00 0.00 213 GLU A O 14
ATOM 21703 N N . CYS A 1 72 ? 5.236 3.052 -40.068 1.00 0.00 214 CYS A N 14
ATOM 21704 C CA . CYS A 1 72 ? 5.355 1.802 -40.806 1.00 0.00 214 CYS A CA 14
ATOM 21705 C C . CYS A 1 72 ? 3.985 1.192 -41.071 1.00 0.00 214 CYS A C 14
ATOM 21706 O O . CYS A 1 72 ? 3.036 1.426 -40.325 1.00 0.00 214 CYS A O 14
ATOM 21714 N N . GLY A 1 73 ? 3.894 0.395 -42.129 1.00 0.00 215 GLY A N 14
ATOM 21715 C CA . GLY A 1 73 ? 2.640 -0.252 -42.460 1.00 0.00 215 GLY A CA 14
ATOM 21716 C C . GLY A 1 73 ? 2.522 -1.595 -41.774 1.00 0.00 215 GLY A C 14
ATOM 21717 O O . GLY A 1 73 ? 3.245 -2.533 -42.107 1.00 0.00 215 GLY A O 14
ATOM 21721 N N . LEU A 1 74 ? 1.623 -1.689 -40.801 1.00 0.00 216 LEU A N 14
ATOM 21722 C CA . LEU A 1 74 ? 1.439 -2.922 -40.061 1.00 0.00 216 LEU A CA 14
ATOM 21723 C C . LEU A 1 74 ? -0.031 -3.265 -39.904 1.00 0.00 216 LEU A C 14
ATOM 21724 O O . LEU A 1 74 ? -0.842 -2.433 -39.496 1.00 0.00 216 LEU A O 14
ATOM 21740 N N . THR A 1 75 ? -0.360 -4.499 -40.208 1.00 0.00 217 THR A N 14
ATOM 21741 C CA . THR A 1 75 ? -1.736 -4.963 -40.100 1.00 0.00 217 THR A CA 14
ATOM 21742 C C . THR A 1 75 ? -2.028 -5.398 -38.664 1.00 0.00 217 THR A C 14
ATOM 21743 O O . THR A 1 75 ? -1.267 -6.167 -38.085 1.00 0.00 217 THR A O 14
ATOM 21754 N N . ILE A 1 76 ? -3.126 -4.917 -38.091 1.00 0.00 218 ILE A N 14
ATOM 21755 C CA . ILE A 1 76 ? -3.486 -5.281 -36.730 1.00 0.00 218 ILE A CA 14
ATOM 21756 C C . ILE A 1 76 ? -4.382 -6.520 -36.761 1.00 0.00 218 ILE A C 14
ATOM 21757 O O . ILE A 1 76 ? -5.601 -6.413 -36.660 1.00 0.00 218 ILE A O 14
ATOM 21773 N N . LYS A 1 77 ? -3.740 -7.686 -36.930 1.00 0.00 219 LYS A N 14
ATOM 21774 C CA . LYS A 1 77 ? -4.419 -8.997 -37.017 1.00 0.00 219 LYS A CA 14
ATOM 21775 C C . LYS A 1 77 ? -5.766 -8.918 -37.714 1.00 0.00 219 LYS A C 14
ATOM 21776 O O . LYS A 1 77 ? -5.869 -9.148 -38.919 1.00 0.00 219 LYS A O 14
ATOM 21795 N N . ASN A 1 78 ? -6.786 -8.605 -36.954 1.00 0.00 220 ASN A N 14
ATOM 21796 C CA . ASN A 1 78 ? -8.126 -8.508 -37.489 1.00 0.00 220 ASN A CA 14
ATOM 21797 C C . ASN A 1 78 ? -8.821 -7.198 -37.102 1.00 0.00 220 ASN A C 14
ATOM 21798 O O . ASN A 1 78 ? -9.834 -7.205 -36.403 1.00 0.00 220 ASN A O 14
ATOM 21809 N N . PHE A 1 79 ? -8.298 -6.075 -37.600 1.00 0.00 221 PHE A N 14
ATOM 21810 C CA . PHE A 1 79 ? -8.908 -4.773 -37.333 1.00 0.00 221 PHE A CA 14
ATOM 21811 C C . PHE A 1 79 ? -10.355 -4.649 -37.790 1.00 0.00 221 PHE A C 14
ATOM 21812 O O . PHE A 1 79 ? -10.654 -4.715 -38.982 1.00 0.00 221 PHE A O 14
ATOM 21829 N N . ASN A 1 80 ? -11.239 -4.391 -36.827 1.00 0.00 222 ASN A N 14
ATOM 21830 C CA . ASN A 1 80 ? -12.640 -4.168 -37.118 1.00 0.00 222 ASN A CA 14
ATOM 21831 C C . ASN A 1 80 ? -12.788 -2.748 -37.650 1.00 0.00 222 ASN A C 14
ATOM 21832 O O . ASN A 1 80 ? -13.453 -2.513 -38.660 1.00 0.00 222 ASN A O 14
ATOM 21843 N N . ASP A 1 81 ? -12.116 -1.804 -36.981 1.00 0.00 223 ASP A N 14
ATOM 21844 C CA . ASP A 1 81 ? -12.125 -0.401 -37.408 1.00 0.00 223 ASP A CA 14
ATOM 21845 C C . ASP A 1 81 ? -10.930 -0.146 -38.322 1.00 0.00 223 ASP A C 14
ATOM 21846 O O . ASP A 1 81 ? -9.860 -0.718 -38.117 1.00 0.00 223 ASP A O 14
ATOM 21855 N N . ILE A 1 82 ? -11.108 0.687 -39.347 1.00 0.00 224 ILE A N 14
ATOM 21856 C CA . ILE A 1 82 ? -10.017 0.956 -40.279 1.00 0.00 224 ILE A CA 14
ATOM 21857 C C . ILE A 1 82 ? -9.940 2.412 -40.715 1.00 0.00 224 ILE A C 14
ATOM 21858 O O . ILE A 1 82 ? -10.719 3.257 -40.277 1.00 0.00 224 ILE A O 14
ATOM 21874 N N . LYS A 1 83 ? -8.957 2.676 -41.577 1.00 0.00 225 LYS A N 14
ATOM 21875 C CA . LYS A 1 83 ? -8.678 4.011 -42.114 1.00 0.00 225 LYS A CA 14
ATOM 21876 C C . LYS A 1 83 ? -8.468 4.996 -40.978 1.00 0.00 225 LYS A C 14
ATOM 21877 O O . LYS A 1 83 ? -9.416 5.332 -40.270 1.00 0.00 225 LYS A O 14
ATOM 21896 N N . GLU A 1 84 ? -7.211 5.445 -40.837 1.00 0.00 226 GLU A N 14
ATOM 21897 C CA . GLU A 1 84 ? -6.766 6.410 -39.791 1.00 0.00 226 GLU A CA 14
ATOM 21898 C C . GLU A 1 84 ? -7.811 6.647 -38.725 1.00 0.00 226 GLU A C 14
ATOM 21899 O O . GLU A 1 84 ? -8.302 7.761 -38.528 1.00 0.00 226 GLU A O 14
ATOM 21911 N N . GLY A 1 85 ? -8.154 5.566 -38.059 1.00 0.00 227 GLY A N 14
ATOM 21912 C CA . GLY A 1 85 ? -9.144 5.631 -37.042 1.00 0.00 227 GLY A CA 14
ATOM 21913 C C . GLY A 1 85 ? -8.672 6.339 -35.802 1.00 0.00 227 GLY A C 14
ATOM 21914 O O . GLY A 1 85 ? -9.288 7.322 -35.393 1.00 0.00 227 GLY A O 14
ATOM 21918 N N . ASP A 1 86 ? -7.589 5.845 -35.186 1.00 0.00 228 ASP A N 14
ATOM 21919 C CA . ASP A 1 86 ? -7.097 6.462 -33.942 1.00 0.00 228 ASP A CA 14
ATOM 21920 C C . ASP A 1 86 ? -5.618 6.156 -33.647 1.00 0.00 228 ASP A C 14
ATOM 21921 O O . ASP A 1 86 ? -4.872 5.760 -34.524 1.00 0.00 228 ASP A O 14
ATOM 21930 N N . VAL A 1 87 ? -5.212 6.327 -32.383 1.00 0.00 229 VAL A N 14
ATOM 21931 C CA . VAL A 1 87 ? -3.847 6.052 -31.959 1.00 0.00 229 VAL A CA 14
ATOM 21932 C C . VAL A 1 87 ? -3.712 4.595 -31.538 1.00 0.00 229 VAL A C 14
ATOM 21933 O O . VAL A 1 87 ? -4.682 3.970 -31.118 1.00 0.00 229 VAL A O 14
ATOM 21946 N N . ILE A 1 88 ? -2.505 4.063 -31.663 1.00 0.00 230 ILE A N 14
ATOM 21947 C CA . ILE A 1 88 ? -2.230 2.679 -31.307 1.00 0.00 230 ILE A CA 14
ATOM 21948 C C . ILE A 1 88 ? -1.156 2.602 -30.228 1.00 0.00 230 ILE A C 14
ATOM 21949 O O . ILE A 1 88 ? -0.333 3.506 -30.101 1.00 0.00 230 ILE A O 14
ATOM 21965 N N . GLU A 1 89 ? -1.166 1.532 -29.439 1.00 0.00 231 GLU A N 14
ATOM 21966 C CA . GLU A 1 89 ? -0.170 1.403 -28.374 1.00 0.00 231 GLU A CA 14
ATOM 21967 C C . GLU A 1 89 ? 0.228 -0.045 -28.114 1.00 0.00 231 GLU A C 14
ATOM 21968 O O . GLU A 1 89 ? -0.543 -0.837 -27.586 1.00 0.00 231 GLU A O 14
ATOM 21980 N N . ALA A 1 90 ? 1.467 -0.362 -28.453 1.00 0.00 232 ALA A N 14
ATOM 21981 C CA . ALA A 1 90 ? 2.000 -1.691 -28.241 1.00 0.00 232 ALA A CA 14
ATOM 21982 C C . ALA A 1 90 ? 2.578 -1.779 -26.838 1.00 0.00 232 ALA A C 14
ATOM 21983 O O . ALA A 1 90 ? 3.257 -0.862 -26.377 1.00 0.00 232 ALA A O 14
ATOM 21990 N N . TYR A 1 91 ? 2.281 -2.870 -26.150 1.00 0.00 233 TYR A N 14
ATOM 21991 C CA . TYR A 1 91 ? 2.752 -3.052 -24.777 1.00 0.00 233 TYR A CA 14
ATOM 21992 C C . TYR A 1 91 ? 3.243 -4.480 -24.550 1.00 0.00 233 TYR A C 14
ATOM 21993 O O . TYR A 1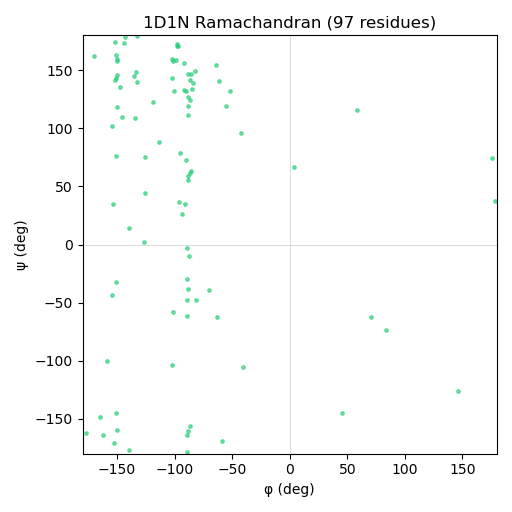 91 ? 2.832 -5.400 -25.254 1.00 0.00 233 TYR A O 14
ATOM 22011 N N . VAL A 1 92 ? 4.112 -4.661 -23.552 1.00 0.00 234 VAL A N 14
ATOM 22012 C CA . VAL A 1 92 ? 4.647 -5.984 -23.219 1.00 0.00 234 VAL A CA 14
ATOM 22013 C C . VAL A 1 92 ? 5.772 -5.870 -22.179 1.00 0.00 234 VAL A C 14
ATOM 22014 O O . VAL A 1 92 ? 6.507 -4.884 -22.142 1.00 0.00 234 VAL A O 14
ATOM 22027 N N . MET A 1 93 ? 5.902 -6.909 -21.359 1.00 0.00 235 MET A N 14
ATOM 22028 C CA . MET A 1 93 ? 6.939 -6.973 -20.332 1.00 0.00 235 MET A CA 14
ATOM 22029 C C . MET A 1 93 ? 8.159 -7.719 -20.881 1.00 0.00 235 MET A C 14
ATOM 22030 O O . MET A 1 93 ? 8.703 -8.612 -20.232 1.00 0.00 235 MET A O 14
ATOM 22044 N N . GLN A 1 94 ? 8.560 -7.372 -22.101 1.00 0.00 236 GLN A N 14
ATOM 22045 C CA . GLN A 1 94 ? 9.680 -8.039 -22.750 1.00 0.00 236 GLN A CA 14
ATOM 22046 C C . GLN A 1 94 ? 10.666 -7.039 -23.378 1.00 0.00 236 GLN A C 14
ATOM 22047 O O . GLN A 1 94 ? 10.766 -5.891 -22.944 1.00 0.00 236 GLN A O 14
ATOM 22061 N N . GLU A 1 95 ? 11.386 -7.492 -24.405 1.00 0.00 237 GLU A N 14
ATOM 22062 C CA . GLU A 1 95 ? 12.357 -6.692 -25.119 1.00 0.00 237 GLU A CA 14
ATOM 22063 C C . GLU A 1 95 ? 12.272 -7.068 -26.587 1.00 0.00 237 GLU A C 14
ATOM 22064 O O . GLU A 1 95 ? 13.096 -7.818 -27.109 1.00 0.00 237 GLU A O 14
ATOM 22076 N N . VAL A 1 96 ? 11.223 -6.579 -27.221 1.00 0.00 238 VAL A N 14
ATOM 22077 C CA . VAL A 1 96 ? 10.939 -6.888 -28.620 1.00 0.00 238 VAL A CA 14
ATOM 22078 C C . VAL A 1 96 ? 11.721 -6.002 -29.581 1.00 0.00 238 VAL A C 14
ATOM 22079 O O . VAL A 1 96 ? 11.909 -4.809 -29.340 1.00 0.00 238 VAL A O 14
ATOM 22092 N N . ALA A 1 97 ? 12.158 -6.629 -30.683 1.00 0.00 239 ALA A N 14
ATOM 22093 C CA . ALA A 1 97 ? 12.929 -5.983 -31.760 1.00 0.00 239 ALA A CA 14
ATOM 22094 C C . ALA A 1 97 ? 13.808 -7.006 -32.467 1.00 0.00 239 ALA A C 14
ATOM 22095 O O . ALA A 1 97 ? 13.791 -7.113 -33.692 1.00 0.00 239 ALA A O 14
ATOM 22102 N N . ARG A 1 98 ? 14.579 -7.757 -31.687 1.00 0.00 240 ARG A N 14
ATOM 22103 C CA . ARG A 1 98 ? 15.467 -8.770 -32.224 1.00 0.00 240 ARG A CA 14
ATOM 22104 C C . ARG A 1 98 ? 14.793 -10.135 -32.346 1.00 0.00 240 ARG A C 14
ATOM 22105 O O . ARG A 1 98 ? 15.356 -11.074 -32.910 1.00 0.00 240 ARG A O 14
ATOM 22126 N N . ALA A 1 99 ? 13.596 -10.227 -31.817 1.00 0.00 241 ALA A N 14
ATOM 22127 C CA . ALA A 1 99 ? 12.823 -11.463 -31.851 1.00 0.00 241 ALA A CA 14
ATOM 22128 C C . ALA A 1 99 ? 11.464 -11.241 -32.506 1.00 0.00 241 ALA A C 14
ATOM 22135 N N . TYR A 1 1 ? 12.158 -3.194 -13.897 1.00 0.00 143 TYR A N 15
ATOM 22136 C CA . TYR A 1 1 ? 11.650 -3.488 -15.262 1.00 0.00 143 TYR A CA 15
ATOM 22137 C C . TYR A 1 1 ? 10.245 -4.080 -15.213 1.00 0.00 143 TYR A C 15
ATOM 22138 O O . TYR A 1 1 ? 10.002 -5.072 -14.527 1.00 0.00 143 TYR A O 15
ATOM 22158 N N . GLU A 1 2 ? 9.323 -3.463 -15.945 1.00 0.00 144 GLU A N 15
ATOM 22159 C CA . GLU A 1 2 ? 7.942 -3.927 -15.986 1.00 0.00 144 GLU A CA 15
ATOM 22160 C C . GLU A 1 2 ? 7.461 -4.076 -17.428 1.00 0.00 144 GLU A C 15
ATOM 22161 O O . GLU A 1 2 ? 8.260 -4.042 -18.364 1.00 0.00 144 GLU A O 15
ATOM 22173 N N . GLU A 1 3 ? 6.154 -4.245 -17.599 1.00 0.00 145 GLU A N 15
ATOM 22174 C CA . GLU A 1 3 ? 5.561 -4.401 -18.905 1.00 0.00 145 GLU A CA 15
ATOM 22175 C C . GLU A 1 3 ? 5.083 -3.061 -19.466 1.00 0.00 145 GLU A C 15
ATOM 22176 O O . GLU A 1 3 ? 4.001 -2.970 -20.047 1.00 0.00 145 GLU A O 15
ATOM 22188 N N . LYS A 1 4 ? 5.895 -2.023 -19.291 1.00 0.00 146 LYS A N 15
ATOM 22189 C CA . LYS A 1 4 ? 5.554 -0.693 -19.783 1.00 0.00 146 LYS A CA 15
ATOM 22190 C C . LYS A 1 4 ? 5.408 -0.699 -21.302 1.00 0.00 146 LYS A C 15
ATOM 22191 O O . LYS A 1 4 ? 5.419 -1.760 -21.928 1.00 0.00 146 LYS A O 15
ATOM 22210 N N . VAL A 1 5 ? 5.269 0.484 -21.892 1.00 0.00 147 VAL A N 15
ATOM 22211 C CA . VAL A 1 5 ? 5.121 0.601 -23.339 1.00 0.00 147 VAL A CA 15
ATOM 22212 C C . VAL A 1 5 ? 6.299 0.000 -24.066 1.00 0.00 147 VAL A C 15
ATOM 22213 O O . VAL A 1 5 ? 7.451 0.167 -23.665 1.00 0.00 147 VAL A O 15
ATOM 22226 N N . ILE A 1 6 ? 5.999 -0.679 -25.154 1.00 0.00 148 ILE A N 15
ATOM 22227 C CA . ILE A 1 6 ? 7.028 -1.290 -25.974 1.00 0.00 148 ILE A CA 15
ATOM 22228 C C . ILE A 1 6 ? 6.896 -0.870 -27.436 1.00 0.00 148 ILE A C 15
ATOM 22229 O O . ILE A 1 6 ? 7.717 -1.261 -28.260 1.00 0.00 148 ILE A O 15
ATOM 22245 N N . GLY A 1 7 ? 5.874 -0.063 -27.761 1.00 0.00 149 GLY A N 15
ATOM 22246 C CA . GLY A 1 7 ? 5.690 0.386 -29.126 1.00 0.00 149 GLY A CA 15
ATOM 22247 C C . GLY A 1 7 ? 4.452 1.248 -29.276 1.00 0.00 149 GLY A C 15
ATOM 22248 O O . GLY A 1 7 ? 3.434 0.798 -29.797 1.00 0.00 149 GLY A O 15
ATOM 22252 N N . GLN A 1 8 ? 4.534 2.488 -28.819 1.00 0.00 150 GLN A N 15
ATOM 22253 C CA . GLN A 1 8 ? 3.404 3.400 -28.912 1.00 0.00 150 GLN A CA 15
ATOM 22254 C C . GLN A 1 8 ? 3.453 4.167 -30.216 1.00 0.00 150 GLN A C 15
ATOM 22255 O O . GLN A 1 8 ? 4.519 4.624 -30.632 1.00 0.00 150 GLN A O 15
ATOM 22269 N N . ALA A 1 9 ? 2.307 4.295 -30.872 1.00 0.00 151 ALA A N 15
ATOM 22270 C CA . ALA A 1 9 ? 2.271 4.993 -32.135 1.00 0.00 151 ALA A CA 15
ATOM 22271 C C . ALA A 1 9 ? 0.927 5.653 -32.408 1.00 0.00 151 ALA A C 15
ATOM 22272 O O . ALA A 1 9 ? -0.006 5.569 -31.612 1.00 0.00 151 ALA A O 15
ATOM 22279 N N . GLU A 1 10 ? 0.854 6.313 -33.556 1.00 0.00 152 GLU A N 15
ATOM 22280 C CA . GLU A 1 10 ? -0.355 7.008 -33.985 1.00 0.00 152 GLU A CA 15
ATOM 22281 C C . GLU A 1 10 ? -0.760 6.558 -35.388 1.00 0.00 152 GLU A C 15
ATOM 22282 O O . GLU A 1 10 ? 0.011 6.707 -36.329 1.00 0.00 152 GLU A O 15
ATOM 22294 N N . VAL A 1 11 ? -1.967 6.002 -35.528 1.00 0.00 153 VAL A N 15
ATOM 22295 C CA . VAL A 1 11 ? -2.450 5.522 -36.831 1.00 0.00 153 VAL A CA 15
ATOM 22296 C C . VAL A 1 11 ? -2.247 6.544 -37.939 1.00 0.00 153 VAL A C 15
ATOM 22297 O O . VAL A 1 11 ? -2.543 7.729 -37.773 1.00 0.00 153 VAL A O 15
ATOM 22310 N N . ARG A 1 12 ? -1.819 6.063 -39.078 1.00 0.00 154 ARG A N 15
ATOM 22311 C CA . ARG A 1 12 ? -1.662 6.901 -40.237 1.00 0.00 154 ARG A CA 15
ATOM 22312 C C . ARG A 1 12 ? -2.921 6.709 -41.065 1.00 0.00 154 ARG A C 15
ATOM 22313 O O . ARG A 1 12 ? -3.709 7.627 -41.271 1.00 0.00 154 ARG A O 15
ATOM 22334 N N . GLN A 1 13 ? -3.106 5.464 -41.472 1.00 0.00 155 GLN A N 15
ATOM 22335 C CA . GLN A 1 13 ? -4.282 5.012 -42.196 1.00 0.00 155 GLN A CA 15
ATOM 22336 C C . GLN A 1 13 ? -4.320 3.485 -42.187 1.00 0.00 155 GLN A C 15
ATOM 22337 O O . GLN A 1 13 ? -3.634 2.855 -41.385 1.00 0.00 155 GLN A O 15
ATOM 22351 N N . THR A 1 14 ? -5.072 2.893 -43.108 1.00 0.00 156 THR A N 15
ATOM 22352 C CA . THR A 1 14 ? -5.131 1.440 -43.223 1.00 0.00 156 THR A CA 15
ATOM 22353 C C . THR A 1 14 ? -5.415 1.043 -44.657 1.00 0.00 156 THR A C 15
ATOM 22354 O O . THR A 1 14 ? -6.070 1.778 -45.396 1.00 0.00 156 THR A O 15
ATOM 22365 N N . PHE A 1 15 ? -4.898 -0.108 -45.059 1.00 0.00 157 PHE A N 15
ATOM 22366 C CA . PHE A 1 15 ? -5.080 -0.569 -46.423 1.00 0.00 157 PHE A CA 15
ATOM 22367 C C . PHE A 1 15 ? -6.291 -1.462 -46.567 1.00 0.00 157 PHE A C 15
ATOM 22368 O O . PHE A 1 15 ? -6.162 -2.665 -46.775 1.00 0.00 157 PHE A O 15
ATOM 22385 N N . LYS A 1 16 ? -7.475 -0.862 -46.486 1.00 0.00 158 LYS A N 15
ATOM 22386 C CA . LYS A 1 16 ? -8.711 -1.615 -46.629 1.00 0.00 158 LYS A CA 15
ATOM 22387 C C . LYS A 1 16 ? -9.058 -1.724 -48.104 1.00 0.00 158 LYS A C 15
ATOM 22388 O O . LYS A 1 16 ? -10.089 -1.239 -48.569 1.00 0.00 158 LYS A O 15
ATOM 22407 N N . VAL A 1 17 ? -8.156 -2.377 -48.821 1.00 0.00 159 VAL A N 15
ATOM 22408 C CA . VAL A 1 17 ? -8.280 -2.595 -50.244 1.00 0.00 159 VAL A CA 15
ATOM 22409 C C . VAL A 1 17 ? -9.024 -3.897 -50.496 1.00 0.00 159 VAL A C 15
ATOM 22410 O O . VAL A 1 17 ? -9.009 -4.793 -49.651 1.00 0.00 159 VAL A O 15
ATOM 22423 N N . SER A 1 18 ? -9.653 -4.023 -51.658 1.00 0.00 160 SER A N 15
ATOM 22424 C CA . SER A 1 18 ? -10.367 -5.250 -51.989 1.00 0.00 160 SER A CA 15
ATOM 22425 C C . SER A 1 18 ? -9.446 -6.249 -52.693 1.00 0.00 160 SER A C 15
ATOM 22426 O O . SER A 1 18 ? -9.909 -7.144 -53.399 1.00 0.00 160 SER A O 15
ATOM 22434 N N . LYS A 1 19 ? -8.142 -6.088 -52.485 1.00 0.00 161 LYS A N 15
ATOM 22435 C CA . LYS A 1 19 ? -7.150 -6.963 -53.078 1.00 0.00 161 LYS A CA 15
ATOM 22436 C C . LYS A 1 19 ? -5.887 -7.081 -52.210 1.00 0.00 161 LYS A C 15
ATOM 22437 O O . LYS A 1 19 ? -4.915 -7.711 -52.628 1.00 0.00 161 LYS A O 15
ATOM 22456 N N . VAL A 1 20 ? -5.882 -6.491 -51.001 1.00 0.00 162 VAL A N 15
ATOM 22457 C CA . VAL A 1 20 ? -4.732 -6.570 -50.136 1.00 0.00 162 VAL A CA 15
ATOM 22458 C C . VAL A 1 20 ? -5.158 -7.017 -48.729 1.00 0.00 162 VAL A C 15
ATOM 22459 O O . VAL A 1 20 ? -5.365 -8.207 -48.493 1.00 0.00 162 VAL A O 15
ATOM 22472 N N . GLY A 1 21 ? -5.302 -6.074 -47.809 1.00 0.00 163 GLY A N 15
ATOM 22473 C CA . GLY A 1 21 ? -5.718 -6.397 -46.458 1.00 0.00 163 GLY A CA 15
ATOM 22474 C C . GLY A 1 21 ? -6.320 -5.197 -45.759 1.00 0.00 163 GLY A C 15
ATOM 22475 O O . GLY A 1 21 ? -7.372 -4.689 -46.147 1.00 0.00 163 GLY A O 15
ATOM 22479 N N . THR A 1 22 ? -5.607 -4.743 -44.731 1.00 0.00 164 THR A N 15
ATOM 22480 C CA . THR A 1 22 ? -5.981 -3.576 -43.943 1.00 0.00 164 THR A CA 15
ATOM 22481 C C . THR A 1 22 ? -4.726 -2.965 -43.330 1.00 0.00 164 THR A C 15
ATOM 22482 O O . THR A 1 22 ? -4.760 -2.425 -42.226 1.00 0.00 164 THR A O 15
ATOM 22493 N N . ILE A 1 23 ? -3.613 -3.072 -44.067 1.00 0.00 165 ILE A N 15
ATOM 22494 C CA . ILE A 1 23 ? -2.312 -2.557 -43.640 1.00 0.00 165 ILE A CA 15
ATOM 22495 C C . ILE A 1 23 ? -2.440 -1.196 -42.951 1.00 0.00 165 ILE A C 15
ATOM 22496 O O . ILE A 1 23 ? -2.462 -0.148 -43.596 1.00 0.00 165 ILE A O 15
ATOM 22512 N N . ALA A 1 24 ? -2.538 -1.250 -41.635 1.00 0.00 166 ALA A N 15
ATOM 22513 C CA . ALA A 1 24 ? -2.683 -0.065 -40.820 1.00 0.00 166 ALA A CA 15
ATOM 22514 C C . ALA A 1 24 ? -1.339 0.522 -40.427 1.00 0.00 166 ALA A C 15
ATOM 22515 O O . ALA A 1 24 ? -0.541 -0.117 -39.741 1.00 0.00 166 ALA A O 15
ATOM 22522 N N . GLY A 1 25 ? -1.102 1.754 -40.858 1.00 0.00 167 GLY A N 15
ATOM 22523 C CA . GLY A 1 25 ? 0.137 2.424 -40.532 1.00 0.00 167 GLY A CA 15
ATOM 22524 C C . GLY A 1 25 ? 0.026 3.193 -39.237 1.00 0.00 167 GLY A C 15
ATOM 22525 O O . GLY A 1 25 ? -1.059 3.629 -38.865 1.00 0.00 167 GLY A O 15
ATOM 22529 N N . CYS A 1 26 ? 1.142 3.342 -38.541 1.00 0.00 168 CYS A N 15
ATOM 22530 C CA . CYS A 1 26 ? 1.168 4.046 -37.277 1.00 0.00 168 CYS A CA 15
ATOM 22531 C C . CYS A 1 26 ? 2.512 4.755 -37.097 1.00 0.00 168 CYS A C 15
ATOM 22532 O O . CYS A 1 26 ? 3.567 4.155 -37.297 1.00 0.00 168 CYS A O 15
ATOM 22540 N N . TYR A 1 27 ? 2.469 6.018 -36.687 1.00 0.00 169 TYR A N 15
ATOM 22541 C CA . TYR A 1 27 ? 3.692 6.780 -36.446 1.00 0.00 169 TYR A CA 15
ATOM 22542 C C . TYR A 1 27 ? 4.123 6.507 -35.019 1.00 0.00 169 TYR A C 15
ATOM 22543 O O . TYR A 1 27 ? 3.300 6.540 -34.120 1.00 0.00 169 TYR A O 15
ATOM 22561 N N . VAL A 1 28 ? 5.389 6.178 -34.810 1.00 0.00 170 VAL A N 15
ATOM 22562 C CA . VAL A 1 28 ? 5.844 5.818 -33.473 1.00 0.00 170 VAL A CA 15
ATOM 22563 C C . VAL A 1 28 ? 6.243 7.021 -32.615 1.00 0.00 170 VAL A C 15
ATOM 22564 O O . VAL A 1 28 ? 6.745 8.027 -33.115 1.00 0.00 170 VAL A O 15
ATOM 22577 N N . THR A 1 29 ? 6.002 6.888 -31.308 1.00 0.00 171 THR A N 15
ATOM 22578 C CA . THR A 1 29 ? 6.318 7.939 -30.346 1.00 0.00 171 THR A CA 15
ATOM 22579 C C . THR A 1 29 ? 6.849 7.380 -29.029 1.00 0.00 171 THR A C 15
ATOM 22580 O O . THR A 1 29 ? 6.930 8.100 -28.033 1.00 0.00 171 THR A O 15
ATOM 22591 N N . ASP A 1 30 ? 7.204 6.104 -29.015 1.00 0.00 172 ASP A N 15
ATOM 22592 C CA . ASP A 1 30 ? 7.715 5.474 -27.815 1.00 0.00 172 ASP A CA 15
ATOM 22593 C C . ASP A 1 30 ? 8.669 4.332 -28.187 1.00 0.00 172 ASP A C 15
ATOM 22594 O O . ASP A 1 30 ? 9.390 4.445 -29.176 1.00 0.00 172 ASP A O 15
ATOM 22603 N N . GLY A 1 31 ? 8.692 3.255 -27.393 1.00 0.00 173 GLY A N 15
ATOM 22604 C CA . GLY A 1 31 ? 9.586 2.120 -27.651 1.00 0.00 173 GLY A CA 15
ATOM 22605 C C . GLY A 1 31 ? 9.755 1.743 -29.125 1.00 0.00 173 GLY A C 15
ATOM 22606 O O . GLY A 1 31 ? 10.493 2.397 -29.862 1.00 0.00 173 GLY A O 15
ATOM 22610 N N . LYS A 1 32 ? 9.096 0.664 -29.544 1.00 0.00 174 LYS A N 15
ATOM 22611 C CA . LYS A 1 32 ? 9.197 0.180 -30.924 1.00 0.00 174 LYS A CA 15
ATOM 22612 C C . LYS A 1 32 ? 7.932 -0.524 -31.369 1.00 0.00 174 LYS A C 15
ATOM 22613 O O . LYS A 1 32 ? 7.414 -1.388 -30.665 1.00 0.00 174 LYS A O 15
ATOM 22632 N N . ILE A 1 33 ? 7.473 -0.214 -32.567 1.00 0.00 175 ILE A N 15
ATOM 22633 C CA . ILE A 1 33 ? 6.312 -0.892 -33.101 1.00 0.00 175 ILE A CA 15
ATOM 22634 C C . ILE A 1 33 ? 6.796 -2.073 -33.936 1.00 0.00 175 ILE A C 15
ATOM 22635 O O . ILE A 1 33 ? 7.022 -1.952 -35.138 1.00 0.00 175 ILE A O 15
ATOM 22651 N N . THR A 1 34 ? 7.003 -3.202 -33.268 1.00 0.00 176 THR A N 15
ATOM 22652 C CA . THR A 1 34 ? 7.522 -4.392 -33.930 1.00 0.00 176 THR A CA 15
ATOM 22653 C C . THR A 1 34 ? 6.426 -5.408 -34.252 1.00 0.00 176 THR A C 15
ATOM 22654 O O . THR A 1 34 ? 5.278 -5.265 -33.830 1.00 0.00 176 THR A O 15
ATOM 22665 N N . ARG A 1 35 ? 6.810 -6.443 -35.000 1.00 0.00 177 ARG A N 15
ATOM 22666 C CA . ARG A 1 35 ? 5.892 -7.507 -35.386 1.00 0.00 177 ARG A CA 15
ATOM 22667 C C . ARG A 1 35 ? 5.507 -8.341 -34.171 1.00 0.00 177 ARG A C 15
ATOM 22668 O O . ARG A 1 35 ? 4.346 -8.709 -33.994 1.00 0.00 177 ARG A O 15
ATOM 22689 N N . ASP A 1 36 ? 6.499 -8.633 -33.334 1.00 0.00 178 ASP A N 15
ATOM 22690 C CA . ASP A 1 36 ? 6.278 -9.421 -32.132 1.00 0.00 178 ASP A CA 15
ATOM 22691 C C . ASP A 1 36 ? 5.899 -8.516 -30.965 1.00 0.00 178 ASP A C 15
ATOM 22692 O O . ASP A 1 36 ? 6.548 -8.513 -29.918 1.00 0.00 178 ASP A O 15
ATOM 22701 N N . SER A 1 37 ? 4.840 -7.741 -31.164 1.00 0.00 179 SER A N 15
ATOM 22702 C CA . SER A 1 37 ? 4.355 -6.817 -30.151 1.00 0.00 179 SER A CA 15
ATOM 22703 C C . SER A 1 37 ? 2.841 -6.708 -30.214 1.00 0.00 179 SER A C 15
ATOM 22704 O O . SER A 1 37 ? 2.230 -6.980 -31.249 1.00 0.00 179 SER A O 15
ATOM 22712 N N . LYS A 1 38 ? 2.239 -6.298 -29.109 1.00 0.00 180 LYS A N 15
ATOM 22713 C CA . LYS A 1 38 ? 0.796 -6.143 -29.051 1.00 0.00 180 LYS A CA 15
ATOM 22714 C C . LYS A 1 38 ? 0.418 -4.735 -29.483 1.00 0.00 180 LYS A C 15
ATOM 22715 O O . LYS A 1 38 ? 1.274 -3.970 -29.928 1.00 0.00 180 LYS A O 15
ATOM 22734 N N . VAL A 1 39 ? -0.853 -4.386 -29.348 1.00 0.00 181 VAL A N 15
ATOM 22735 C CA . VAL A 1 39 ? -1.297 -3.055 -29.727 1.00 0.00 181 VAL A CA 15
ATOM 22736 C C . VAL A 1 39 ? -2.474 -2.604 -28.889 1.00 0.00 181 VAL A C 15
ATOM 22737 O O . VAL A 1 39 ? -3.207 -3.415 -28.325 1.00 0.00 181 VAL A O 15
ATOM 22750 N N . ARG A 1 40 ? -2.638 -1.296 -28.811 1.00 0.00 182 ARG A N 15
ATOM 22751 C CA . ARG A 1 40 ? -3.718 -0.718 -28.037 1.00 0.00 182 ARG A CA 15
ATOM 22752 C C . ARG A 1 40 ? -4.161 0.633 -28.572 1.00 0.00 182 ARG A C 15
ATOM 22753 O O . ARG A 1 40 ? -3.507 1.649 -28.343 1.00 0.00 182 ARG A O 15
ATOM 22774 N N . LEU A 1 41 ? -5.277 0.637 -29.291 1.00 0.00 183 LEU A N 15
ATOM 22775 C CA . LEU A 1 41 ? -5.798 1.849 -29.859 1.00 0.00 183 LEU A CA 15
ATOM 22776 C C . LEU A 1 41 ? -6.677 2.610 -28.908 1.00 0.00 183 LEU A C 15
ATOM 22777 O O . LEU A 1 41 ? -7.270 2.054 -27.987 1.00 0.00 183 LEU A O 15
ATOM 22793 N N . ILE A 1 42 ? -6.783 3.894 -29.190 1.00 0.00 184 ILE A N 15
ATOM 22794 C CA . ILE A 1 42 ? -7.639 4.770 -28.396 1.00 0.00 184 ILE A CA 15
ATOM 22795 C C . ILE A 1 42 ? -8.177 5.931 -29.214 1.00 0.00 184 ILE A C 15
ATOM 22796 O O . ILE A 1 42 ? -7.408 6.749 -29.725 1.00 0.00 184 ILE A O 15
ATOM 22812 N N . ARG A 1 43 ? -9.506 6.017 -29.280 1.00 0.00 185 ARG A N 15
ATOM 22813 C CA . ARG A 1 43 ? -10.177 7.098 -29.977 1.00 0.00 185 ARG A CA 15
ATOM 22814 C C . ARG A 1 43 ? -10.298 8.270 -29.003 1.00 0.00 185 ARG A C 15
ATOM 22815 O O . ARG A 1 43 ? -9.475 8.393 -28.095 1.00 0.00 185 ARG A O 15
ATOM 22836 N N . GLN A 1 44 ? -11.311 9.119 -29.153 1.00 0.00 186 GLN A N 15
ATOM 22837 C CA . GLN A 1 44 ? -11.483 10.235 -28.237 1.00 0.00 186 GLN A CA 15
ATOM 22838 C C . GLN A 1 44 ? -12.435 9.865 -27.104 1.00 0.00 186 GLN A C 15
ATOM 22839 O O . GLN A 1 44 ? -13.118 10.725 -26.547 1.00 0.00 186 GLN A O 15
ATOM 22853 N N . GLY A 1 45 ? -12.476 8.577 -26.768 1.00 0.00 187 GLY A N 15
ATOM 22854 C CA . GLY A 1 45 ? -13.346 8.117 -25.704 1.00 0.00 187 GLY A CA 15
ATOM 22855 C C . GLY A 1 45 ? -12.851 6.838 -25.058 1.00 0.00 187 GLY A C 15
ATOM 22856 O O . GLY A 1 45 ? -12.307 6.853 -23.953 1.00 0.00 187 GLY A O 15
ATOM 22860 N N . ILE A 1 46 ? -13.066 5.727 -25.757 1.00 0.00 188 ILE A N 15
ATOM 22861 C CA . ILE A 1 46 ? -12.672 4.407 -25.273 1.00 0.00 188 ILE A CA 15
ATOM 22862 C C . ILE A 1 46 ? -11.610 3.784 -26.195 1.00 0.00 188 ILE A C 15
ATOM 22863 O O . ILE A 1 46 ? -10.892 4.503 -26.891 1.00 0.00 188 ILE A O 15
ATOM 22879 N N . VAL A 1 47 ? -11.503 2.454 -26.186 1.00 0.00 189 VAL A N 15
ATOM 22880 C CA . VAL A 1 47 ? -10.522 1.751 -27.005 1.00 0.00 189 VAL A CA 15
ATOM 22881 C C . VAL A 1 47 ? -11.059 1.453 -28.398 1.00 0.00 189 VAL A C 15
ATOM 22882 O O . VAL A 1 47 ? -12.176 0.965 -28.566 1.00 0.00 189 VAL A O 15
ATOM 22895 N N . VAL A 1 48 ? -10.223 1.735 -29.388 1.00 0.00 190 VAL A N 15
ATOM 22896 C CA . VAL A 1 48 ? -10.555 1.485 -30.787 1.00 0.00 190 VAL A CA 15
ATOM 22897 C C . VAL A 1 48 ? -10.111 0.080 -31.154 1.00 0.00 190 VAL A C 15
ATOM 22898 O O . VAL A 1 48 ? -10.763 -0.609 -31.937 1.00 0.00 190 VAL A O 15
ATOM 22911 N N . TYR A 1 49 ? -9.002 -0.349 -30.556 1.00 0.00 191 TYR A N 15
ATOM 22912 C CA . TYR A 1 49 ? -8.487 -1.685 -30.807 1.00 0.00 191 TYR A CA 15
ATOM 22913 C C . TYR A 1 49 ? -7.582 -2.198 -29.691 1.00 0.00 191 TYR A C 15
ATOM 22914 O O . TYR A 1 49 ? -6.949 -1.424 -28.971 1.00 0.00 191 TYR A O 15
ATOM 22932 N N . GLU A 1 50 ? -7.495 -3.523 -29.602 1.00 0.00 192 GLU A N 15
ATOM 22933 C CA . GLU A 1 50 ? -6.637 -4.195 -28.637 1.00 0.00 192 GLU A CA 15
ATOM 22934 C C . GLU A 1 50 ? -6.183 -5.527 -29.211 1.00 0.00 192 GLU A C 15
ATOM 22935 O O . GLU A 1 50 ? -6.899 -6.155 -29.991 1.00 0.00 192 GLU A O 15
ATOM 22947 N N . GLY A 1 51 ? -4.990 -5.950 -28.831 1.00 0.00 193 GLY A N 15
ATOM 22948 C CA . GLY A 1 51 ? -4.457 -7.203 -29.329 1.00 0.00 193 GLY A CA 15
ATOM 22949 C C . GLY A 1 51 ? -3.024 -7.065 -29.799 1.00 0.00 193 GLY A C 15
ATOM 22950 O O . GLY A 1 51 ? -2.171 -6.586 -29.055 1.00 0.00 193 GLY A O 15
ATOM 22954 N N . GLU A 1 52 ? -2.748 -7.501 -31.026 1.00 0.00 194 GLU A N 15
ATOM 22955 C CA . GLU A 1 52 ? -1.409 -7.437 -31.563 1.00 0.00 194 GLU A CA 15
ATOM 22956 C C . GLU A 1 52 ? -1.391 -7.163 -33.037 1.00 0.00 194 GLU A C 15
ATOM 22957 O O . GLU A 1 52 ? -2.428 -6.971 -33.671 1.00 0.00 194 GLU A O 15
ATOM 22969 N N . ILE A 1 53 ? -0.185 -7.119 -33.576 1.00 0.00 195 ILE A N 15
ATOM 22970 C CA . ILE A 1 53 ? -0.018 -6.851 -34.973 1.00 0.00 195 ILE A CA 15
ATOM 22971 C C . ILE A 1 53 ? -0.038 -8.158 -35.765 1.00 0.00 195 ILE A C 15
ATOM 22972 O O . ILE A 1 53 ? 0.331 -9.210 -35.243 1.00 0.00 195 ILE A O 15
ATOM 22988 N N . ASP A 1 54 ? -0.434 -8.087 -37.028 1.00 0.00 196 ASP A N 15
ATOM 22989 C CA . ASP A 1 54 ? -0.452 -9.269 -37.878 1.00 0.00 196 ASP A CA 15
ATOM 22990 C C . ASP A 1 54 ? 0.857 -9.352 -38.656 1.00 0.00 196 ASP A C 15
ATOM 22991 O O . ASP A 1 54 ? 1.545 -10.373 -38.632 1.00 0.00 196 ASP A O 15
ATOM 23000 N N . SER A 1 55 ? 1.203 -8.257 -39.329 1.00 0.00 197 SER A N 15
ATOM 23001 C CA . SER A 1 55 ? 2.440 -8.186 -40.098 1.00 0.00 197 SER A CA 15
ATOM 23002 C C . SER A 1 55 ? 2.954 -6.751 -40.169 1.00 0.00 197 SER A C 15
ATOM 23003 O O . SER A 1 55 ? 2.169 -5.806 -40.232 1.00 0.00 197 SER A O 15
ATOM 23011 N N . LEU A 1 56 ? 4.277 -6.592 -40.157 1.00 0.00 198 LEU A N 15
ATOM 23012 C CA . LEU A 1 56 ? 4.891 -5.267 -40.214 1.00 0.00 198 LEU A CA 15
ATOM 23013 C C . LEU A 1 56 ? 5.794 -5.120 -41.425 1.00 0.00 198 LEU A C 15
ATOM 23014 O O . LEU A 1 56 ? 6.794 -5.823 -41.569 1.00 0.00 198 LEU A O 15
ATOM 23030 N N . LYS A 1 57 ? 5.426 -4.181 -42.284 1.00 0.00 199 LYS A N 15
ATOM 23031 C CA . LYS A 1 57 ? 6.183 -3.897 -43.487 1.00 0.00 199 LYS A CA 15
ATOM 23032 C C . LYS A 1 57 ? 6.050 -2.422 -43.840 1.00 0.00 199 LYS A C 15
ATOM 23033 O O . LYS A 1 57 ? 4.945 -1.911 -44.018 1.00 0.00 199 LYS A O 15
ATOM 23052 N N . ARG A 1 58 ? 7.182 -1.746 -43.927 1.00 0.00 200 ARG A N 15
ATOM 23053 C CA . ARG A 1 58 ? 7.200 -0.326 -44.247 1.00 0.00 200 ARG A CA 15
ATOM 23054 C C . ARG A 1 58 ? 7.233 -0.124 -45.760 1.00 0.00 200 ARG A C 15
ATOM 23055 O O . ARG A 1 58 ? 6.886 -1.030 -46.518 1.00 0.00 200 ARG A O 15
ATOM 23076 N N . TYR A 1 59 ? 7.649 1.057 -46.198 1.00 0.00 201 TYR A N 15
ATOM 23077 C CA . TYR A 1 59 ? 7.721 1.353 -47.619 1.00 0.00 201 TYR A CA 15
ATOM 23078 C C . TYR A 1 59 ? 9.064 0.908 -48.202 1.00 0.00 201 TYR A C 15
ATOM 23079 O O . TYR A 1 59 ? 9.213 0.803 -49.419 1.00 0.00 201 TYR A O 15
ATOM 23097 N N . LYS A 1 60 ? 10.035 0.634 -47.330 1.00 0.00 202 LYS A N 15
ATOM 23098 C CA . LYS A 1 60 ? 11.339 0.191 -47.753 1.00 0.00 202 LYS A CA 15
ATOM 23099 C C . LYS A 1 60 ? 11.414 -1.336 -47.763 1.00 0.00 202 LYS A C 15
ATOM 23100 O O . LYS A 1 60 ? 11.683 -1.944 -48.799 1.00 0.00 202 LYS A O 15
ATOM 23119 N N . ASP A 1 61 ? 11.173 -1.951 -46.605 1.00 0.00 203 ASP A N 15
ATOM 23120 C CA . ASP A 1 61 ? 11.214 -3.400 -46.496 1.00 0.00 203 ASP A CA 15
ATOM 23121 C C . ASP A 1 61 ? 10.309 -3.893 -45.374 1.00 0.00 203 ASP A C 15
ATOM 23122 O O . ASP A 1 61 ? 9.539 -3.123 -44.799 1.00 0.00 203 ASP A O 15
ATOM 23131 N N . ASP A 1 62 ? 10.419 -5.178 -45.060 1.00 0.00 204 ASP A N 15
ATOM 23132 C CA . ASP A 1 62 ? 9.629 -5.776 -44.000 1.00 0.00 204 ASP A CA 15
ATOM 23133 C C . ASP A 1 62 ? 10.371 -5.673 -42.671 1.00 0.00 204 ASP A C 15
ATOM 23134 O O . ASP A 1 62 ? 10.744 -6.683 -42.072 1.00 0.00 204 ASP A O 15
ATOM 23143 N N . VAL A 1 63 ? 10.598 -4.440 -42.220 1.00 0.00 205 VAL A N 15
ATOM 23144 C CA . VAL A 1 63 ? 11.314 -4.201 -40.972 1.00 0.00 205 VAL A CA 15
ATOM 23145 C C . VAL A 1 63 ? 10.672 -4.896 -39.807 1.00 0.00 205 VAL A C 15
ATOM 23146 O O . VAL A 1 63 ? 9.490 -5.239 -39.834 1.00 0.00 205 VAL A O 15
ATOM 23159 N N . ARG A 1 64 ? 11.480 -5.127 -38.787 1.00 0.00 206 ARG A N 15
ATOM 23160 C CA . ARG A 1 64 ? 11.009 -5.813 -37.621 1.00 0.00 206 ARG A CA 15
ATOM 23161 C C . ARG A 1 64 ? 10.437 -4.850 -36.587 1.00 0.00 206 ARG A C 15
ATOM 23162 O O . ARG A 1 64 ? 9.487 -5.192 -35.897 1.00 0.00 206 ARG A O 15
ATOM 23183 N N . GLU A 1 65 ? 11.009 -3.649 -36.490 1.00 0.00 207 GLU A N 15
ATOM 23184 C CA . GLU A 1 65 ? 10.526 -2.651 -35.528 1.00 0.00 207 GLU A CA 15
ATOM 23185 C C . GLU A 1 65 ? 10.560 -1.246 -36.127 1.00 0.00 207 GLU A C 15
ATOM 23186 O O . GLU A 1 65 ? 11.046 -1.042 -37.240 1.00 0.00 207 GLU A O 15
ATOM 23198 N N . VAL A 1 66 ? 10.058 -0.280 -35.362 1.00 0.00 208 VAL A N 15
ATOM 23199 C CA . VAL A 1 66 ? 10.043 1.123 -35.784 1.00 0.00 208 VAL A CA 15
ATOM 23200 C C . VAL A 1 66 ? 10.116 2.032 -34.559 1.00 0.00 208 VAL A C 15
ATOM 23201 O O . VAL A 1 66 ? 9.092 2.503 -34.062 1.00 0.00 208 VAL A O 15
ATOM 23214 N N . ALA A 1 67 ? 11.330 2.262 -34.070 1.00 0.00 209 ALA A N 15
ATOM 23215 C CA . ALA A 1 67 ? 11.534 3.099 -32.892 1.00 0.00 209 ALA A CA 15
ATOM 23216 C C . ALA A 1 67 ? 12.016 4.496 -33.267 1.00 0.00 209 ALA A C 15
ATOM 23217 O O . ALA A 1 67 ? 12.287 4.781 -34.434 1.00 0.00 209 ALA A O 15
ATOM 23224 N N . GLN A 1 68 ? 12.110 5.368 -32.258 1.00 0.00 210 GLN A N 15
ATOM 23225 C CA . GLN A 1 68 ? 12.545 6.754 -32.438 1.00 0.00 210 GLN A CA 15
ATOM 23226 C C . GLN A 1 68 ? 11.386 7.593 -32.943 1.00 0.00 210 GLN A C 15
ATOM 23227 O O . GLN A 1 68 ? 10.860 8.443 -32.226 1.00 0.00 210 GLN A O 15
ATOM 23241 N N . GLY A 1 69 ? 10.983 7.335 -34.178 1.00 0.00 211 GLY A N 15
ATOM 23242 C CA . GLY A 1 69 ? 9.876 8.060 -34.754 1.00 0.00 211 GLY A CA 15
ATOM 23243 C C . GLY A 1 69 ? 9.586 7.638 -36.180 1.00 0.00 211 GLY A C 15
ATOM 23244 O O . GLY A 1 69 ? 9.243 8.469 -37.020 1.00 0.00 211 GLY A O 15
ATOM 23248 N N . TYR A 1 70 ? 9.738 6.347 -36.461 1.00 0.00 212 TYR A N 15
ATOM 23249 C CA . TYR A 1 70 ? 9.505 5.830 -37.802 1.00 0.00 212 TYR A CA 15
ATOM 23250 C C . TYR A 1 70 ? 8.136 5.170 -37.923 1.00 0.00 212 TYR A C 15
ATOM 23251 O O . TYR A 1 70 ? 7.728 4.392 -37.060 1.00 0.00 212 TYR A O 15
ATOM 23269 N N . GLU A 1 71 ? 7.438 5.485 -39.009 1.00 0.00 213 GLU A N 15
ATOM 23270 C CA . GLU A 1 71 ? 6.123 4.927 -39.265 1.00 0.00 213 GLU A CA 15
ATOM 23271 C C . GLU A 1 71 ? 6.246 3.630 -40.054 1.00 0.00 213 GLU A C 15
ATOM 23272 O O . GLU A 1 71 ? 7.204 3.439 -40.804 1.00 0.00 213 GLU A O 15
ATOM 23284 N N . CYS A 1 72 ? 5.277 2.742 -39.884 1.00 0.00 214 CYS A N 15
ATOM 23285 C CA . CYS A 1 72 ? 5.288 1.466 -40.587 1.00 0.00 214 CYS A CA 15
ATOM 23286 C C . CYS A 1 72 ? 3.872 0.962 -40.830 1.00 0.00 214 CYS A C 15
ATOM 23287 O O . CYS A 1 72 ? 3.007 1.072 -39.963 1.00 0.00 214 CYS A O 15
ATOM 23295 N N . GLY A 1 73 ? 3.646 0.399 -42.012 1.00 0.00 215 GLY A N 15
ATOM 23296 C CA . GLY A 1 73 ? 2.335 -0.125 -42.343 1.00 0.00 215 GLY A CA 15
ATOM 23297 C C . GLY A 1 73 ? 2.188 -1.572 -41.925 1.00 0.00 215 GLY A C 15
ATOM 23298 O O . GLY A 1 73 ? 2.895 -2.444 -42.430 1.00 0.00 215 GLY A O 15
ATOM 23302 N N . LEU A 1 74 ? 1.278 -1.829 -40.991 1.00 0.00 216 LEU A N 15
ATOM 23303 C CA . LEU A 1 74 ? 1.061 -3.176 -40.502 1.00 0.00 216 LEU A CA 15
ATOM 23304 C C . LEU A 1 74 ? -0.415 -3.500 -40.396 1.00 0.00 216 LEU A C 15
ATOM 23305 O O . LEU A 1 74 ? -1.218 -2.674 -39.963 1.00 0.00 216 LEU A O 15
ATOM 23321 N N . THR A 1 75 ? -0.754 -4.728 -40.738 1.00 0.00 217 THR A N 15
ATOM 23322 C CA . THR A 1 75 ? -2.121 -5.192 -40.632 1.00 0.00 217 THR A CA 15
ATOM 23323 C C . THR A 1 75 ? -2.317 -5.770 -39.244 1.00 0.00 217 THR A C 15
ATOM 23324 O O . THR A 1 75 ? -1.479 -6.532 -38.773 1.00 0.00 217 THR A O 15
ATOM 23335 N N . ILE A 1 76 ? -3.398 -5.401 -38.579 1.00 0.00 218 ILE A N 15
ATOM 23336 C CA . ILE A 1 76 ? -3.654 -5.896 -37.243 1.00 0.00 218 ILE A CA 15
ATOM 23337 C C . ILE A 1 76 ? -4.385 -7.242 -37.330 1.00 0.00 218 ILE A C 15
ATOM 23338 O O . ILE A 1 76 ? -5.301 -7.412 -38.135 1.00 0.00 218 ILE A O 15
ATOM 23354 N N . LYS A 1 77 ? -3.927 -8.207 -36.533 1.00 0.00 219 LYS A N 15
ATOM 23355 C CA . LYS A 1 77 ? -4.475 -9.571 -36.541 1.00 0.00 219 LYS A CA 15
ATOM 23356 C C . LYS A 1 77 ? -5.982 -9.640 -36.697 1.00 0.00 219 LYS A C 15
ATOM 23357 O O . LYS A 1 77 ? -6.510 -10.598 -37.263 1.00 0.00 219 LYS A O 15
ATOM 23376 N N . ASN A 1 78 ? -6.666 -8.650 -36.185 1.00 0.00 220 ASN A N 15
ATOM 23377 C CA . ASN A 1 78 ? -8.126 -8.640 -36.266 1.00 0.00 220 ASN A CA 15
ATOM 23378 C C . ASN A 1 78 ? -8.754 -7.239 -36.247 1.00 0.00 220 ASN A C 15
ATOM 23379 O O . ASN A 1 78 ? -9.801 -7.051 -35.624 1.00 0.00 220 ASN A O 15
ATOM 23390 N N . PHE A 1 79 ? -8.160 -6.264 -36.937 1.00 0.00 221 PHE A N 15
ATOM 23391 C CA . PHE A 1 79 ? -8.752 -4.923 -36.963 1.00 0.00 221 PHE A CA 15
ATOM 23392 C C . PHE A 1 79 ? -10.167 -4.861 -37.520 1.00 0.00 221 PHE A C 15
ATOM 23393 O O . PHE A 1 79 ? -10.398 -5.091 -38.708 1.00 0.00 221 PHE A O 15
ATOM 23410 N N . ASN A 1 80 ? -11.101 -4.472 -36.651 1.00 0.00 222 ASN A N 15
ATOM 23411 C CA . ASN A 1 80 ? -12.484 -4.285 -37.040 1.00 0.00 222 ASN A CA 15
ATOM 23412 C C . ASN A 1 80 ? -12.634 -2.886 -37.640 1.00 0.00 222 ASN A C 15
ATOM 23413 O O . ASN A 1 80 ? -13.280 -2.708 -38.672 1.00 0.00 222 ASN A O 15
ATOM 23424 N N . ASP A 1 81 ? -11.995 -1.897 -36.997 1.00 0.00 223 ASP A N 15
ATOM 23425 C CA . ASP A 1 81 ? -12.024 -0.513 -37.489 1.00 0.00 223 ASP A CA 15
ATOM 23426 C C . ASP A 1 81 ? -10.850 -0.273 -38.433 1.00 0.00 223 ASP A C 15
ATOM 23427 O O . ASP A 1 81 ? -9.755 -0.785 -38.211 1.00 0.00 223 ASP A O 15
ATOM 23436 N N . ILE A 1 82 ? -11.077 0.495 -39.497 1.00 0.00 224 ILE A N 15
ATOM 23437 C CA . ILE A 1 82 ? -10.016 0.768 -40.462 1.00 0.00 224 ILE A CA 15
ATOM 23438 C C . ILE A 1 82 ? -9.751 2.259 -40.628 1.00 0.00 224 ILE A C 15
ATOM 23439 O O . ILE A 1 82 ? -10.336 3.094 -39.939 1.00 0.00 224 ILE A O 15
ATOM 23455 N N . LYS A 1 83 ? -8.822 2.572 -41.527 1.00 0.00 225 LYS A N 15
ATOM 23456 C CA . LYS A 1 83 ? -8.402 3.944 -41.788 1.00 0.00 225 LYS A CA 15
ATOM 23457 C C . LYS A 1 83 ? -7.858 4.552 -40.512 1.00 0.00 225 LYS A C 15
ATOM 23458 O O . LYS A 1 83 ? -7.944 3.933 -39.455 1.00 0.00 225 LYS A O 15
ATOM 23477 N N . GLU A 1 84 ? -7.295 5.749 -40.607 1.00 0.00 226 GLU A N 15
ATOM 23478 C CA . GLU A 1 84 ? -6.747 6.416 -39.417 1.00 0.00 226 GLU A CA 15
ATOM 23479 C C . GLU A 1 84 ? -7.818 6.605 -38.365 1.00 0.00 226 GLU A C 15
ATOM 23480 O O . GLU A 1 84 ? -8.417 7.675 -38.254 1.00 0.00 226 GLU A O 15
ATOM 23492 N N . GLY A 1 85 ? -8.027 5.567 -37.581 1.00 0.00 227 GLY A N 15
ATOM 23493 C CA . GLY A 1 85 ? -8.991 5.641 -36.531 1.00 0.00 227 GLY A CA 15
ATOM 23494 C C . GLY A 1 85 ? -8.484 6.531 -35.427 1.00 0.00 227 GLY A C 15
ATOM 23495 O O . GLY A 1 85 ? -9.078 7.568 -35.134 1.00 0.00 227 GLY A O 15
ATOM 23499 N N . ASP A 1 86 ? -7.364 6.141 -34.823 1.00 0.00 228 ASP A N 15
ATOM 23500 C CA . ASP A 1 86 ? -6.781 6.960 -33.757 1.00 0.00 228 ASP A CA 15
ATOM 23501 C C . ASP A 1 86 ? -5.324 6.595 -33.418 1.00 0.00 228 ASP A C 15
ATOM 23502 O O . ASP A 1 86 ? -4.567 6.166 -34.277 1.00 0.00 228 ASP A O 15
ATOM 23511 N N . VAL A 1 87 ? -4.940 6.768 -32.146 1.00 0.00 229 VAL A N 15
ATOM 23512 C CA . VAL A 1 87 ? -3.586 6.454 -31.700 1.00 0.00 229 VAL A CA 15
ATOM 23513 C C . VAL A 1 87 ? -3.495 5.008 -31.245 1.00 0.00 229 VAL A C 15
ATOM 23514 O O . VAL A 1 87 ? -4.445 4.471 -30.688 1.00 0.00 229 VAL A O 15
ATOM 23527 N N . ILE A 1 88 ? -2.346 4.386 -31.490 1.00 0.00 230 ILE A N 15
ATOM 23528 C CA . ILE A 1 88 ? -2.137 2.994 -31.115 1.00 0.00 230 ILE A CA 15
ATOM 23529 C C . ILE A 1 88 ? -1.035 2.864 -30.073 1.00 0.00 230 ILE A C 15
ATOM 23530 O O . ILE A 1 88 ? -0.140 3.705 -29.993 1.00 0.00 230 ILE A O 15
ATOM 23546 N N . GLU A 1 89 ? -1.108 1.812 -29.265 1.00 0.00 231 GLU A N 15
ATOM 23547 C CA . GLU A 1 89 ? -0.103 1.606 -28.223 1.00 0.00 231 GLU A CA 15
ATOM 23548 C C . GLU A 1 89 ? 0.255 0.138 -28.046 1.00 0.00 231 GLU A C 15
ATOM 23549 O O . GLU A 1 89 ? -0.542 -0.659 -27.562 1.00 0.00 231 GLU A O 15
ATOM 23561 N N . ALA A 1 90 ? 1.484 -0.200 -28.417 1.00 0.00 232 ALA A N 15
ATOM 23562 C CA . ALA A 1 90 ? 1.971 -1.560 -28.288 1.00 0.00 232 ALA A CA 15
ATOM 23563 C C . ALA A 1 90 ? 2.598 -1.758 -26.919 1.00 0.00 232 ALA A C 15
ATOM 23564 O O . ALA A 1 90 ? 3.451 -0.977 -26.495 1.00 0.00 232 ALA A O 15
ATOM 23571 N N . TYR A 1 91 ? 2.157 -2.793 -26.224 1.00 0.00 233 TYR A N 15
ATOM 23572 C CA . TYR A 1 91 ? 2.663 -3.082 -24.884 1.00 0.00 233 TYR A CA 15
ATOM 23573 C C . TYR A 1 91 ? 3.122 -4.530 -24.776 1.00 0.00 233 TYR A C 15
ATOM 23574 O O . TYR A 1 91 ? 2.524 -5.424 -25.375 1.00 0.00 233 TYR A O 15
ATOM 23592 N N . VAL A 1 92 ? 4.185 -4.756 -24.008 1.00 0.00 234 VAL A N 15
ATOM 23593 C CA . VAL A 1 92 ? 4.724 -6.099 -23.825 1.00 0.00 234 VAL A CA 15
ATOM 23594 C C . VAL A 1 92 ? 5.929 -6.080 -22.875 1.00 0.00 234 VAL A C 15
ATOM 23595 O O . VAL A 1 92 ? 6.185 -5.080 -22.204 1.00 0.00 234 VAL A O 15
ATOM 23608 N N . MET A 1 93 ? 6.667 -7.184 -22.837 1.00 0.00 235 MET A N 15
ATOM 23609 C CA . MET A 1 93 ? 7.845 -7.287 -21.988 1.00 0.00 235 MET A CA 15
ATOM 23610 C C . MET A 1 93 ? 9.109 -7.047 -22.811 1.00 0.00 235 MET A C 15
ATOM 23611 O O . MET A 1 93 ? 9.040 -6.534 -23.928 1.00 0.00 235 MET A O 15
ATOM 23625 N N . GLN A 1 94 ? 10.260 -7.420 -22.263 1.00 0.00 236 GLN A N 15
ATOM 23626 C CA . GLN A 1 94 ? 11.525 -7.240 -22.964 1.00 0.00 236 GLN A CA 15
ATOM 23627 C C . GLN A 1 94 ? 11.849 -8.464 -23.814 1.00 0.00 236 GLN A C 15
ATOM 23628 O O . GLN A 1 94 ? 12.705 -9.275 -23.462 1.00 0.00 236 GLN A O 15
ATOM 23642 N N . GLU A 1 95 ? 11.153 -8.587 -24.934 1.00 0.00 237 GLU A N 15
ATOM 23643 C CA . GLU A 1 95 ? 11.354 -9.707 -25.845 1.00 0.00 237 GLU A CA 15
ATOM 23644 C C . GLU A 1 95 ? 11.042 -9.307 -27.285 1.00 0.00 237 GLU A C 15
ATOM 23645 O O . GLU A 1 95 ? 10.466 -10.085 -28.046 1.00 0.00 237 GLU A O 15
ATOM 23657 N N . VAL A 1 96 ? 11.430 -8.091 -27.656 1.00 0.00 238 VAL A N 15
ATOM 23658 C CA . VAL A 1 96 ? 11.195 -7.592 -29.009 1.00 0.00 238 VAL A CA 15
ATOM 23659 C C . VAL A 1 96 ? 12.495 -7.523 -29.802 1.00 0.00 238 VAL A C 15
ATOM 23660 O O . VAL A 1 96 ? 13.584 -7.647 -29.240 1.00 0.00 238 VAL A O 15
ATOM 23673 N N . ALA A 1 97 ? 12.376 -7.328 -31.114 1.00 0.00 239 ALA A N 15
ATOM 23674 C CA . ALA A 1 97 ? 13.539 -7.246 -32.001 1.00 0.00 239 ALA A CA 15
ATOM 23675 C C . ALA A 1 97 ? 14.204 -8.609 -32.162 1.00 0.00 239 ALA A C 15
ATOM 23676 O O . ALA A 1 97 ? 14.247 -9.163 -33.261 1.00 0.00 239 ALA A O 15
ATOM 23683 N N . ARG A 1 98 ? 14.721 -9.148 -31.062 1.00 0.00 240 ARG A N 15
ATOM 23684 C CA . ARG A 1 98 ? 15.379 -10.440 -31.073 1.00 0.00 240 ARG A CA 15
ATOM 23685 C C . ARG A 1 98 ? 14.406 -11.590 -30.821 1.00 0.00 240 ARG A C 15
ATOM 23686 O O . ARG A 1 98 ? 14.780 -12.762 -30.871 1.00 0.00 240 ARG A O 15
ATOM 23707 N N . ALA A 1 99 ? 13.170 -11.239 -30.551 1.00 0.00 241 ALA A N 15
ATOM 23708 C CA . ALA A 1 99 ? 12.125 -12.221 -30.288 1.00 0.00 241 ALA A CA 15
ATOM 23709 C C . ALA A 1 99 ? 10.748 -11.663 -30.636 1.00 0.00 241 ALA A C 15
ATOM 23716 N N . TYR A 1 1 ? 14.053 -2.700 -17.612 1.00 0.00 143 TYR A N 16
ATOM 23717 C CA . TYR A 1 1 ? 13.001 -3.523 -18.262 1.00 0.00 143 TYR A CA 16
ATOM 23718 C C . TYR A 1 1 ? 11.781 -2.677 -18.616 1.00 0.00 143 TYR A C 16
ATOM 23719 O O . TYR A 1 1 ? 11.551 -2.359 -19.783 1.00 0.00 143 TYR A O 16
ATOM 23739 N N . GLU A 1 2 ? 11.001 -2.318 -17.601 1.00 0.00 144 GLU A N 16
ATOM 23740 C CA . GLU A 1 2 ? 9.804 -1.510 -17.806 1.00 0.00 144 GLU A CA 16
ATOM 23741 C C . GLU A 1 2 ? 8.818 -2.222 -18.725 1.00 0.00 144 GLU A C 16
ATOM 23742 O O . GLU A 1 2 ? 8.969 -2.205 -19.947 1.00 0.00 144 GLU A O 16
ATOM 23754 N N . GLU A 1 3 ? 7.810 -2.851 -18.130 1.00 0.00 145 GLU A N 16
ATOM 23755 C CA . GLU A 1 3 ? 6.804 -3.570 -18.874 1.00 0.00 145 GLU A CA 16
ATOM 23756 C C . GLU A 1 3 ? 5.574 -2.699 -19.138 1.00 0.00 145 GLU A C 16
ATOM 23757 O O . GLU A 1 3 ? 4.442 -3.178 -19.083 1.00 0.00 145 GLU A O 16
ATOM 23769 N N . LYS A 1 4 ? 5.804 -1.424 -19.429 1.00 0.00 146 LYS A N 16
ATOM 23770 C CA . LYS A 1 4 ? 4.712 -0.495 -19.707 1.00 0.00 146 LYS A CA 16
ATOM 23771 C C . LYS A 1 4 ? 4.462 -0.401 -21.212 1.00 0.00 146 LYS A C 16
ATOM 23772 O O . LYS A 1 4 ? 3.590 -1.087 -21.744 1.00 0.00 146 LYS A O 16
ATOM 23791 N N . VAL A 1 5 ? 5.237 0.436 -21.899 1.00 0.00 147 VAL A N 16
ATOM 23792 C CA . VAL A 1 5 ? 5.098 0.590 -23.340 1.00 0.00 147 VAL A CA 16
ATOM 23793 C C . VAL A 1 5 ? 6.343 0.131 -24.049 1.00 0.00 147 VAL A C 16
ATOM 23794 O O . VAL A 1 5 ? 7.463 0.430 -23.635 1.00 0.00 147 VAL A O 16
ATOM 23807 N N . ILE A 1 6 ? 6.138 -0.579 -25.134 1.00 0.00 148 ILE A N 16
ATOM 23808 C CA . ILE A 1 6 ? 7.244 -1.069 -25.931 1.00 0.00 148 ILE A CA 16
ATOM 23809 C C . ILE A 1 6 ? 7.070 -0.727 -27.408 1.00 0.00 148 ILE A C 16
ATOM 23810 O O . ILE A 1 6 ? 7.964 -0.992 -28.199 1.00 0.00 148 ILE A O 16
ATOM 23826 N N . GLY A 1 7 ? 5.932 -0.121 -27.775 1.00 0.00 149 GLY A N 16
ATOM 23827 C CA . GLY A 1 7 ? 5.698 0.253 -29.155 1.00 0.00 149 GLY A CA 16
ATOM 23828 C C . GLY A 1 7 ? 4.444 1.091 -29.294 1.00 0.00 149 GLY A C 16
ATOM 23829 O O . GLY A 1 7 ? 3.434 0.629 -29.824 1.00 0.00 149 GLY A O 16
ATOM 23833 N N . GLN A 1 8 ? 4.505 2.327 -28.811 1.00 0.00 150 GLN A N 16
ATOM 23834 C CA . GLN A 1 8 ? 3.359 3.225 -28.880 1.00 0.00 150 GLN A CA 16
ATOM 23835 C C . GLN A 1 8 ? 3.401 4.045 -30.147 1.00 0.00 150 GLN A C 16
ATOM 23836 O O . GLN A 1 8 ? 4.458 4.532 -30.546 1.00 0.00 150 GLN A O 16
ATOM 23850 N N . ALA A 1 9 ? 2.254 4.170 -30.798 1.00 0.00 151 ALA A N 16
ATOM 23851 C CA . ALA A 1 9 ? 2.201 4.903 -32.037 1.00 0.00 151 ALA A CA 16
ATOM 23852 C C . ALA A 1 9 ? 0.840 5.529 -32.292 1.00 0.00 151 ALA A C 16
ATOM 23853 O O . ALA A 1 9 ? -0.107 5.339 -31.533 1.00 0.00 151 ALA A O 16
ATOM 23860 N N . GLU A 1 10 ? 0.764 6.285 -33.373 1.00 0.00 152 GLU A N 16
ATOM 23861 C CA . GLU A 1 10 ? -0.457 6.960 -33.758 1.00 0.00 152 GLU A CA 16
ATOM 23862 C C . GLU A 1 10 ? -0.830 6.611 -35.196 1.00 0.00 152 GLU A C 16
ATOM 23863 O O . GLU A 1 10 ? -0.047 6.840 -36.109 1.00 0.00 152 GLU A O 16
ATOM 23875 N N . VAL A 1 11 ? -2.026 6.046 -35.395 1.00 0.00 153 VAL A N 16
ATOM 23876 C CA . VAL A 1 11 ? -2.478 5.652 -36.736 1.00 0.00 153 VAL A CA 16
ATOM 23877 C C . VAL A 1 11 ? -2.257 6.747 -37.774 1.00 0.00 153 VAL A C 16
ATOM 23878 O O . VAL A 1 11 ? -2.441 7.933 -37.503 1.00 0.00 153 VAL A O 16
ATOM 23891 N N . ARG A 1 12 ? -1.930 6.319 -38.967 1.00 0.00 154 ARG A N 16
ATOM 23892 C CA . ARG A 1 12 ? -1.752 7.211 -40.083 1.00 0.00 154 ARG A CA 16
ATOM 23893 C C . ARG A 1 12 ? -2.922 6.948 -41.010 1.00 0.00 154 ARG A C 16
ATOM 23894 O O . ARG A 1 12 ? -3.731 7.825 -41.302 1.00 0.00 154 ARG A O 16
ATOM 23915 N N . GLN A 1 13 ? -3.016 5.688 -41.406 1.00 0.00 155 GLN A N 16
ATOM 23916 C CA . GLN A 1 13 ? -4.110 5.188 -42.214 1.00 0.00 155 GLN A CA 16
ATOM 23917 C C . GLN A 1 13 ? -4.112 3.662 -42.193 1.00 0.00 155 GLN A C 16
ATOM 23918 O O . GLN A 1 13 ? -3.448 3.051 -41.357 1.00 0.00 155 GLN A O 16
ATOM 23932 N N . THR A 1 14 ? -4.813 3.050 -43.142 1.00 0.00 156 THR A N 16
ATOM 23933 C CA . THR A 1 14 ? -4.847 1.595 -43.254 1.00 0.00 156 THR A CA 16
ATOM 23934 C C . THR A 1 14 ? -5.060 1.188 -44.703 1.00 0.00 156 THR A C 16
ATOM 23935 O O . THR A 1 14 ? -5.451 2.012 -45.530 1.00 0.00 156 THR A O 16
ATOM 23946 N N . PHE A 1 15 ? -4.789 -0.077 -45.025 1.00 0.00 157 PHE A N 16
ATOM 23947 C CA . PHE A 1 15 ? -4.947 -0.543 -46.400 1.00 0.00 157 PHE A CA 16
ATOM 23948 C C . PHE A 1 15 ? -6.012 -1.605 -46.545 1.00 0.00 157 PHE A C 16
ATOM 23949 O O . PHE A 1 15 ? -5.702 -2.786 -46.672 1.00 0.00 157 PHE A O 16
ATOM 23966 N N . LYS A 1 16 ? -7.270 -1.178 -46.590 1.00 0.00 158 LYS A N 16
ATOM 23967 C CA . LYS A 1 16 ? -8.373 -2.108 -46.778 1.00 0.00 158 LYS A CA 16
ATOM 23968 C C . LYS A 1 16 ? -8.566 -2.312 -48.270 1.00 0.00 158 LYS A C 16
ATOM 23969 O O . LYS A 1 16 ? -9.595 -1.965 -48.849 1.00 0.00 158 LYS A O 16
ATOM 23988 N N . VAL A 1 17 ? -7.521 -2.861 -48.871 1.00 0.00 159 VAL A N 16
ATOM 23989 C CA . VAL A 1 17 ? -7.457 -3.123 -50.289 1.00 0.00 159 VAL A CA 16
ATOM 23990 C C . VAL A 1 17 ? -7.924 -4.542 -50.592 1.00 0.00 159 VAL A C 16
ATOM 23991 O O . VAL A 1 17 ? -7.856 -5.420 -49.731 1.00 0.00 159 VAL A O 16
ATOM 24004 N N . SER A 1 18 ? -8.359 -4.778 -51.825 1.00 0.00 160 SER A N 16
ATOM 24005 C CA . SER A 1 18 ? -8.788 -6.108 -52.241 1.00 0.00 160 SER A CA 16
ATOM 24006 C C . SER A 1 18 ? -7.606 -6.856 -52.856 1.00 0.00 160 SER A C 16
ATOM 24007 O O . SER A 1 18 ? -7.759 -7.617 -53.811 1.00 0.00 160 SER A O 16
ATOM 24015 N N . LYS A 1 19 ? -6.424 -6.614 -52.293 1.00 0.00 161 LYS A N 16
ATOM 24016 C CA . LYS A 1 19 ? -5.194 -7.228 -52.751 1.00 0.00 161 LYS A CA 16
ATOM 24017 C C . LYS A 1 19 ? -4.187 -7.368 -51.604 1.00 0.00 161 LYS A C 16
ATOM 24018 O O . LYS A 1 19 ? -3.441 -8.345 -51.551 1.00 0.00 161 LYS A O 16
ATOM 24037 N N . VAL A 1 20 ? -4.166 -6.395 -50.679 1.00 0.00 162 VAL A N 16
ATOM 24038 C CA . VAL A 1 20 ? -3.263 -6.441 -49.567 1.00 0.00 162 VAL A CA 16
ATOM 24039 C C . VAL A 1 20 ? -4.001 -6.969 -48.326 1.00 0.00 162 VAL A C 16
ATOM 24040 O O . VAL A 1 20 ? -4.263 -8.167 -48.221 1.00 0.00 162 VAL A O 16
ATOM 24053 N N . GLY A 1 21 ? -4.348 -6.081 -47.409 1.00 0.00 163 GLY A N 16
ATOM 24054 C CA . GLY A 1 21 ? -5.068 -6.471 -46.210 1.00 0.00 163 GLY A CA 16
ATOM 24055 C C . GLY A 1 21 ? -5.773 -5.287 -45.586 1.00 0.00 163 GLY A C 16
ATOM 24056 O O . GLY A 1 21 ? -6.832 -4.855 -46.038 1.00 0.00 163 GLY A O 16
ATOM 24060 N N . THR A 1 22 ? -5.126 -4.757 -44.550 1.00 0.00 164 THR A N 16
ATOM 24061 C CA . THR A 1 22 ? -5.579 -3.581 -43.813 1.00 0.00 164 THR A CA 16
ATOM 24062 C C . THR A 1 22 ? -4.358 -2.904 -43.194 1.00 0.00 164 THR A C 16
ATOM 24063 O O . THR A 1 22 ? -4.424 -2.343 -42.100 1.00 0.00 164 THR A O 16
ATOM 24074 N N . ILE A 1 23 ? -3.237 -2.982 -43.918 1.00 0.00 165 ILE A N 16
ATOM 24075 C CA . ILE A 1 23 ? -1.962 -2.409 -43.494 1.00 0.00 165 ILE A CA 16
ATOM 24076 C C . ILE A 1 23 ? -2.144 -1.025 -42.875 1.00 0.00 165 ILE A C 16
ATOM 24077 O O . ILE A 1 23 ? -2.217 -0.014 -43.571 1.00 0.00 165 ILE A O 16
ATOM 24093 N N . ALA A 1 24 ? -2.220 -1.015 -41.558 1.00 0.00 166 ALA A N 16
ATOM 24094 C CA . ALA A 1 24 ? -2.404 0.202 -40.802 1.00 0.00 166 ALA A CA 16
ATOM 24095 C C . ALA A 1 24 ? -1.087 0.885 -40.482 1.00 0.00 166 ALA A C 16
ATOM 24096 O O . ALA A 1 24 ? -0.190 0.293 -39.883 1.00 0.00 166 ALA A O 16
ATOM 24103 N N . GLY A 1 25 ? -0.990 2.150 -40.862 1.00 0.00 167 GLY A N 16
ATOM 24104 C CA . GLY A 1 25 ? 0.204 2.908 -40.582 1.00 0.00 167 GLY A CA 16
ATOM 24105 C C . GLY A 1 25 ? 0.101 3.579 -39.235 1.00 0.00 167 GLY A C 16
ATOM 24106 O O . GLY A 1 25 ? -0.983 3.980 -38.833 1.00 0.00 167 GLY A O 16
ATOM 24110 N N . CYS A 1 26 ? 1.210 3.675 -38.521 1.00 0.00 168 CYS A N 16
ATOM 24111 C CA . CYS A 1 26 ? 1.214 4.280 -37.205 1.00 0.00 168 CYS A CA 16
ATOM 24112 C C . CYS A 1 26 ? 2.531 5.020 -36.966 1.00 0.00 168 CYS A C 16
ATOM 24113 O O . CYS A 1 26 ? 3.610 4.470 -37.183 1.00 0.00 168 CYS A O 16
ATOM 24121 N N . TYR A 1 27 ? 2.435 6.253 -36.479 1.00 0.00 169 TYR A N 16
ATOM 24122 C CA . TYR A 1 27 ? 3.621 7.043 -36.168 1.00 0.00 169 TYR A CA 16
ATOM 24123 C C . TYR A 1 27 ? 4.028 6.703 -34.745 1.00 0.00 169 TYR A C 16
ATOM 24124 O O . TYR A 1 27 ? 3.196 6.732 -33.851 1.00 0.00 169 TYR A O 16
ATOM 24142 N N . VAL A 1 28 ? 5.282 6.331 -34.539 1.00 0.00 170 VAL A N 16
ATOM 24143 C CA . VAL A 1 28 ? 5.721 5.918 -33.212 1.00 0.00 170 VAL A CA 16
ATOM 24144 C C . VAL A 1 28 ? 6.141 7.092 -32.333 1.00 0.00 170 VAL A C 16
ATOM 24145 O O . VAL A 1 28 ? 6.739 8.062 -32.800 1.00 0.00 170 VAL A O 16
ATOM 24158 N N . THR A 1 29 ? 5.800 6.980 -31.048 1.00 0.00 171 THR A N 16
ATOM 24159 C CA . THR A 1 29 ? 6.109 8.013 -30.066 1.00 0.00 171 THR A CA 16
ATOM 24160 C C . THR A 1 29 ? 6.660 7.431 -28.767 1.00 0.00 171 THR A C 16
ATOM 24161 O O . THR A 1 29 ? 6.744 8.129 -27.757 1.00 0.00 171 THR A O 16
ATOM 24172 N N . ASP A 1 30 ? 7.022 6.160 -28.787 1.00 0.00 172 ASP A N 16
ATOM 24173 C CA . ASP A 1 30 ? 7.544 5.506 -27.608 1.00 0.00 172 ASP A CA 16
ATOM 24174 C C . ASP A 1 30 ? 8.582 4.457 -28.019 1.00 0.00 172 ASP A C 16
ATOM 24175 O O . ASP A 1 30 ? 9.338 4.694 -28.957 1.00 0.00 172 ASP A O 16
ATOM 24184 N N . GLY A 1 31 ? 8.645 3.325 -27.317 1.00 0.00 173 GLY A N 16
ATOM 24185 C CA . GLY A 1 31 ? 9.627 2.286 -27.636 1.00 0.00 173 GLY A CA 16
ATOM 24186 C C . GLY A 1 31 ? 9.758 1.962 -29.128 1.00 0.00 173 GLY A C 16
ATOM 24187 O O . GLY A 1 31 ? 10.341 2.726 -29.895 1.00 0.00 173 GLY A O 16
ATOM 24191 N N . LYS A 1 32 ? 9.243 0.802 -29.527 1.00 0.00 174 LYS A N 16
ATOM 24192 C CA . LYS A 1 32 ? 9.317 0.353 -30.923 1.00 0.00 174 LYS A CA 16
ATOM 24193 C C . LYS A 1 32 ? 8.140 -0.534 -31.272 1.00 0.00 174 LYS A C 16
ATOM 24194 O O . LYS A 1 32 ? 7.826 -1.471 -30.540 1.00 0.00 174 LYS A O 16
ATOM 24213 N N . ILE A 1 33 ? 7.531 -0.303 -32.424 1.00 0.00 175 ILE A N 16
ATOM 24214 C CA . ILE A 1 33 ? 6.452 -1.165 -32.845 1.00 0.00 175 ILE A CA 16
ATOM 24215 C C . ILE A 1 33 ? 7.032 -2.276 -33.705 1.00 0.00 175 ILE A C 16
ATOM 24216 O O . ILE A 1 33 ? 7.559 -2.032 -34.787 1.00 0.00 175 ILE A O 16
ATOM 24232 N N . THR A 1 34 ? 7.000 -3.487 -33.181 1.00 0.00 176 THR A N 16
ATOM 24233 C CA . THR A 1 34 ? 7.597 -4.624 -33.873 1.00 0.00 176 THR A CA 16
ATOM 24234 C C . THR A 1 34 ? 6.573 -5.702 -34.215 1.00 0.00 176 THR A C 16
ATOM 24235 O O . THR A 1 34 ? 5.433 -5.675 -33.752 1.00 0.00 176 THR A O 16
ATOM 24246 N N . ARG A 1 35 ? 7.013 -6.655 -35.034 1.00 0.00 177 ARG A N 16
ATOM 24247 C CA . ARG A 1 35 ? 6.172 -7.762 -35.457 1.00 0.00 177 ARG A CA 16
ATOM 24248 C C . ARG A 1 35 ? 5.727 -8.585 -34.252 1.00 0.00 177 ARG A C 16
ATOM 24249 O O . ARG A 1 35 ? 4.579 -9.023 -34.170 1.00 0.00 177 ARG A O 16
ATOM 24270 N N . ASP A 1 36 ? 6.654 -8.795 -33.324 1.00 0.00 178 ASP A N 16
ATOM 24271 C CA . ASP A 1 36 ? 6.379 -9.571 -32.123 1.00 0.00 178 ASP A CA 16
ATOM 24272 C C . ASP A 1 36 ? 6.008 -8.663 -30.949 1.00 0.00 178 ASP A C 16
ATOM 24273 O O . ASP A 1 36 ? 6.715 -8.607 -29.942 1.00 0.00 178 ASP A O 16
ATOM 24282 N N . SER A 1 37 ? 4.894 -7.956 -31.090 1.00 0.00 179 SER A N 16
ATOM 24283 C CA . SER A 1 37 ? 4.421 -7.050 -30.046 1.00 0.00 179 SER A CA 16
ATOM 24284 C C . SER A 1 37 ? 2.900 -6.967 -30.046 1.00 0.00 179 SER A C 16
ATOM 24285 O O . SER A 1 37 ? 2.248 -7.312 -31.032 1.00 0.00 179 SER A O 16
ATOM 24293 N N . LYS A 1 38 ? 2.341 -6.498 -28.936 1.00 0.00 180 LYS A N 16
ATOM 24294 C CA . LYS A 1 38 ? 0.897 -6.358 -28.811 1.00 0.00 180 LYS A CA 16
ATOM 24295 C C . LYS A 1 38 ? 0.468 -4.984 -29.313 1.00 0.00 180 LYS A C 16
ATOM 24296 O O . LYS A 1 38 ? 1.294 -4.220 -29.811 1.00 0.00 180 LYS A O 16
ATOM 24315 N N . VAL A 1 39 ? -0.812 -4.662 -29.177 1.00 0.00 181 VAL A N 16
ATOM 24316 C CA . VAL A 1 39 ? -1.303 -3.365 -29.620 1.00 0.00 181 VAL A CA 16
ATOM 24317 C C . VAL A 1 39 ? -2.446 -2.875 -28.759 1.00 0.00 181 VAL A C 16
ATOM 24318 O O . VAL A 1 39 ? -3.144 -3.660 -28.117 1.00 0.00 181 VAL A O 16
ATOM 24331 N N . ARG A 1 40 ? -2.625 -1.565 -28.749 1.00 0.00 182 ARG A N 16
ATOM 24332 C CA . ARG A 1 40 ? -3.684 -0.961 -27.958 1.00 0.00 182 ARG A CA 16
ATOM 24333 C C . ARG A 1 40 ? -4.172 0.366 -28.519 1.00 0.00 182 ARG A C 16
ATOM 24334 O O . ARG A 1 40 ? -3.542 1.405 -28.333 1.00 0.00 182 ARG A O 16
ATOM 24355 N N . LEU A 1 41 ? -5.306 0.318 -29.208 1.00 0.00 183 LEU A N 16
ATOM 24356 C CA . LEU A 1 41 ? -5.889 1.493 -29.801 1.00 0.00 183 LEU A CA 16
ATOM 24357 C C . LEU A 1 41 ? -6.786 2.244 -28.851 1.00 0.00 183 LEU A C 16
ATOM 24358 O O . LEU A 1 41 ? -7.338 1.686 -27.909 1.00 0.00 183 LEU A O 16
ATOM 24374 N N . ILE A 1 42 ? -6.939 3.525 -29.139 1.00 0.00 184 ILE A N 16
ATOM 24375 C CA . ILE A 1 42 ? -7.801 4.389 -28.329 1.00 0.00 184 ILE A CA 16
ATOM 24376 C C . ILE A 1 42 ? -8.326 5.562 -29.139 1.00 0.00 184 ILE A C 16
ATOM 24377 O O . ILE A 1 42 ? -7.548 6.352 -29.676 1.00 0.00 184 ILE A O 16
ATOM 24393 N N . ARG A 1 43 ? -9.651 5.684 -29.173 1.00 0.00 185 ARG A N 16
ATOM 24394 C CA . ARG A 1 43 ? -10.310 6.774 -29.865 1.00 0.00 185 ARG A CA 16
ATOM 24395 C C . ARG A 1 43 ? -10.382 7.960 -28.904 1.00 0.00 185 ARG A C 16
ATOM 24396 O O . ARG A 1 43 ? -9.532 8.078 -28.021 1.00 0.00 185 ARG A O 16
ATOM 24417 N N . GLN A 1 44 ? -11.383 8.826 -29.038 1.00 0.00 186 GLN A N 16
ATOM 24418 C CA . GLN A 1 44 ? -11.507 9.957 -28.131 1.00 0.00 186 GLN A CA 16
ATOM 24419 C C . GLN A 1 44 ? -12.431 9.620 -26.964 1.00 0.00 186 GLN A C 16
ATOM 24420 O O . GLN A 1 44 ? -13.035 10.506 -26.361 1.00 0.00 186 GLN A O 16
ATOM 24434 N N . GLY A 1 45 ? -12.529 8.332 -26.647 1.00 0.00 187 GLY A N 16
ATOM 24435 C CA . GLY A 1 45 ? -13.372 7.895 -25.553 1.00 0.00 187 GLY A CA 16
ATOM 24436 C C . GLY A 1 45 ? -12.922 6.574 -24.967 1.00 0.00 187 GLY A C 16
ATOM 24437 O O . GLY A 1 45 ? -12.483 6.502 -23.819 1.00 0.00 187 GLY A O 16
ATOM 24441 N N . ILE A 1 46 ? -13.060 5.520 -25.768 1.00 0.00 188 ILE A N 16
ATOM 24442 C CA . ILE A 1 46 ? -12.699 4.168 -25.355 1.00 0.00 188 ILE A CA 16
ATOM 24443 C C . ILE A 1 46 ? -11.631 3.576 -26.292 1.00 0.00 188 ILE A C 16
ATOM 24444 O O . ILE A 1 46 ? -10.883 4.316 -26.932 1.00 0.00 188 ILE A O 16
ATOM 24460 N N . VAL A 1 47 ? -11.555 2.246 -26.357 1.00 0.00 189 VAL A N 16
ATOM 24461 C CA . VAL A 1 47 ? -10.576 1.555 -27.191 1.00 0.00 189 VAL A CA 16
ATOM 24462 C C . VAL A 1 47 ? -11.094 1.346 -28.610 1.00 0.00 189 VAL A C 16
ATOM 24463 O O . VAL A 1 47 ? -12.237 0.940 -28.820 1.00 0.00 189 VAL A O 16
ATOM 24476 N N . VAL A 1 48 ? -10.217 1.605 -29.574 1.00 0.00 190 VAL A N 16
ATOM 24477 C CA . VAL A 1 48 ? -10.544 1.427 -30.986 1.00 0.00 190 VAL A CA 16
ATOM 24478 C C . VAL A 1 48 ? -10.195 0.007 -31.397 1.00 0.00 190 VAL A C 16
ATOM 24479 O O . VAL A 1 48 ? -10.876 -0.610 -32.215 1.00 0.00 190 VAL A O 16
ATOM 24492 N N . TYR A 1 49 ? -9.135 -0.516 -30.793 1.00 0.00 191 TYR A N 16
ATOM 24493 C CA . TYR A 1 49 ? -8.704 -1.874 -31.071 1.00 0.00 191 TYR A CA 16
ATOM 24494 C C . TYR A 1 49 ? -7.767 -2.414 -29.997 1.00 0.00 191 TYR A C 16
ATOM 24495 O O . TYR A 1 49 ? -7.096 -1.655 -29.298 1.00 0.00 191 TYR A O 16
ATOM 24513 N N . GLU A 1 50 ? -7.707 -3.738 -29.904 1.00 0.00 192 GLU A N 16
ATOM 24514 C CA . GLU A 1 50 ? -6.834 -4.416 -28.953 1.00 0.00 192 GLU A CA 16
ATOM 24515 C C . GLU A 1 50 ? -6.405 -5.761 -29.513 1.00 0.00 192 GLU A C 16
ATOM 24516 O O . GLU A 1 50 ? -7.049 -6.301 -30.414 1.00 0.00 192 GLU A O 16
ATOM 24528 N N . GLY A 1 51 ? -5.321 -6.299 -28.977 1.00 0.00 193 GLY A N 16
ATOM 24529 C CA . GLY A 1 51 ? -4.834 -7.583 -29.439 1.00 0.00 193 GLY A CA 16
ATOM 24530 C C . GLY A 1 51 ? -3.344 -7.582 -29.685 1.00 0.00 193 GLY A C 16
ATOM 24531 O O . GLY A 1 51 ? -2.554 -7.433 -28.754 1.00 0.00 193 GLY A O 16
ATOM 24535 N N . GLU A 1 52 ? -2.958 -7.769 -30.940 1.00 0.00 194 GLU A N 16
ATOM 24536 C CA . GLU A 1 52 ? -1.565 -7.811 -31.302 1.00 0.00 194 GLU A CA 16
ATOM 24537 C C . GLU A 1 52 ? -1.351 -7.325 -32.701 1.00 0.00 194 GLU A C 16
ATOM 24538 O O . GLU A 1 52 ? -2.274 -6.844 -33.358 1.00 0.00 194 GLU A O 16
ATOM 24550 N N . ILE A 1 53 ? -0.116 -7.430 -33.149 1.00 0.00 195 ILE A N 16
ATOM 24551 C CA . ILE A 1 53 ? 0.216 -6.977 -34.464 1.00 0.00 195 ILE A CA 16
ATOM 24552 C C . ILE A 1 53 ? 0.001 -8.105 -35.477 1.00 0.00 195 ILE A C 16
ATOM 24553 O O . ILE A 1 53 ? 0.282 -9.267 -35.185 1.00 0.00 195 ILE A O 16
ATOM 24569 N N . ASP A 1 54 ? -0.475 -7.761 -36.661 1.00 0.00 196 ASP A N 16
ATOM 24570 C CA . ASP A 1 54 ? -0.693 -8.756 -37.695 1.00 0.00 196 ASP A CA 16
ATOM 24571 C C . ASP A 1 54 ? 0.580 -8.921 -38.515 1.00 0.00 196 ASP A C 16
ATOM 24572 O O . ASP A 1 54 ? 1.117 -10.023 -38.638 1.00 0.00 196 ASP A O 16
ATOM 24581 N N . SER A 1 55 ? 1.070 -7.810 -39.058 1.00 0.00 197 SER A N 16
ATOM 24582 C CA . SER A 1 55 ? 2.294 -7.819 -39.846 1.00 0.00 197 SER A CA 16
ATOM 24583 C C . SER A 1 55 ? 2.995 -6.467 -39.784 1.00 0.00 197 SER A C 16
ATOM 24584 O O . SER A 1 55 ? 2.401 -5.469 -39.376 1.00 0.00 197 SER A O 16
ATOM 24592 N N . LEU A 1 56 ? 4.262 -6.441 -40.193 1.00 0.00 198 LEU A N 16
ATOM 24593 C CA . LEU A 1 56 ? 5.047 -5.209 -40.181 1.00 0.00 198 LEU A CA 16
ATOM 24594 C C . LEU A 1 56 ? 5.828 -5.038 -41.468 1.00 0.00 198 LEU A C 16
ATOM 24595 O O . LEU A 1 56 ? 6.787 -5.762 -41.738 1.00 0.00 198 LEU A O 16
ATOM 24611 N N . LYS A 1 57 ? 5.405 -4.059 -42.255 1.00 0.00 199 LYS A N 16
ATOM 24612 C CA . LYS A 1 57 ? 6.049 -3.756 -43.516 1.00 0.00 199 LYS A CA 16
ATOM 24613 C C . LYS A 1 57 ? 6.179 -2.252 -43.694 1.00 0.00 199 LYS A C 16
ATOM 24614 O O . LYS A 1 57 ? 5.203 -1.510 -43.588 1.00 0.00 199 LYS A O 16
ATOM 24633 N N . ARG A 1 58 ? 7.394 -1.814 -43.965 1.00 0.00 200 ARG A N 16
ATOM 24634 C CA . ARG A 1 58 ? 7.677 -0.399 -44.161 1.00 0.00 200 ARG A CA 16
ATOM 24635 C C . ARG A 1 58 ? 7.459 -0.012 -45.628 1.00 0.00 200 ARG A C 16
ATOM 24636 O O . ARG A 1 58 ? 6.324 -0.029 -46.105 1.00 0.00 200 ARG A O 16
ATOM 24657 N N . TYR A 1 59 ? 8.515 0.332 -46.340 1.00 0.00 201 TYR A N 16
ATOM 24658 C CA . TYR A 1 59 ? 8.396 0.714 -47.736 1.00 0.00 201 TYR A CA 16
ATOM 24659 C C . TYR A 1 59 ? 8.494 -0.514 -48.635 1.00 0.00 201 TYR A C 16
ATOM 24660 O O . TYR A 1 59 ? 7.481 -1.025 -49.114 1.00 0.00 201 TYR A O 16
ATOM 24678 N N . LYS A 1 60 ? 9.714 -0.985 -48.868 1.00 0.00 202 LYS A N 16
ATOM 24679 C CA . LYS A 1 60 ? 9.944 -2.139 -49.705 1.00 0.00 202 LYS A CA 16
ATOM 24680 C C . LYS A 1 60 ? 10.533 -3.306 -48.911 1.00 0.00 202 LYS A C 16
ATOM 24681 O O . LYS A 1 60 ? 11.140 -4.208 -49.488 1.00 0.00 202 LYS A O 16
ATOM 24700 N N . ASP A 1 61 ? 10.360 -3.294 -47.588 1.00 0.00 203 ASP A N 16
ATOM 24701 C CA . ASP A 1 61 ? 10.890 -4.362 -46.755 1.00 0.00 203 ASP A CA 16
ATOM 24702 C C . ASP A 1 61 ? 10.053 -4.561 -45.498 1.00 0.00 203 ASP A C 16
ATOM 24703 O O . ASP A 1 61 ? 9.406 -3.632 -45.014 1.00 0.00 203 ASP A O 16
ATOM 24712 N N . ASP A 1 62 ? 10.079 -5.780 -44.971 1.00 0.00 204 ASP A N 16
ATOM 24713 C CA . ASP A 1 62 ? 9.337 -6.110 -43.767 1.00 0.00 204 ASP A CA 16
ATOM 24714 C C . ASP A 1 62 ? 10.193 -5.859 -42.532 1.00 0.00 204 ASP A C 16
ATOM 24715 O O . ASP A 1 62 ? 10.763 -6.788 -41.963 1.00 0.00 204 ASP A O 16
ATOM 24724 N N . VAL A 1 63 ? 10.291 -4.594 -42.126 1.00 0.00 205 VAL A N 16
ATOM 24725 C CA . VAL A 1 63 ? 11.094 -4.234 -40.965 1.00 0.00 205 VAL A CA 16
ATOM 24726 C C . VAL A 1 63 ? 10.627 -4.929 -39.722 1.00 0.00 205 VAL A C 16
ATOM 24727 O O . VAL A 1 63 ? 9.493 -5.401 -39.635 1.00 0.00 205 VAL A O 16
ATOM 24740 N N . ARG A 1 64 ? 11.529 -5.010 -38.761 1.00 0.00 206 ARG A N 16
ATOM 24741 C CA . ARG A 1 64 ? 11.224 -5.671 -37.529 1.00 0.00 206 ARG A CA 16
ATOM 24742 C C . ARG A 1 64 ? 10.626 -4.709 -36.513 1.00 0.00 206 ARG A C 16
ATOM 24743 O O . ARG A 1 64 ? 9.722 -5.082 -35.783 1.00 0.00 206 ARG A O 16
ATOM 24764 N N . GLU A 1 65 ? 11.126 -3.471 -36.476 1.00 0.00 207 GLU A N 16
ATOM 24765 C CA . GLU A 1 65 ? 10.618 -2.468 -35.534 1.00 0.00 207 GLU A CA 16
ATOM 24766 C C . GLU A 1 65 ? 10.544 -1.085 -36.178 1.00 0.00 207 GLU A C 16
ATOM 24767 O O . GLU A 1 65 ? 10.952 -0.895 -37.324 1.00 0.00 207 GLU A O 16
ATOM 24779 N N . VAL A 1 66 ? 10.043 -0.119 -35.411 1.00 0.00 208 VAL A N 16
ATOM 24780 C CA . VAL A 1 66 ? 9.929 1.268 -35.870 1.00 0.00 208 VAL A CA 16
ATOM 24781 C C . VAL A 1 66 ? 10.022 2.211 -34.670 1.00 0.00 208 VAL A C 16
ATOM 24782 O O . VAL A 1 66 ? 9.009 2.681 -34.155 1.00 0.00 208 VAL A O 16
ATOM 24795 N N . ALA A 1 67 ? 11.242 2.463 -34.207 1.00 0.00 209 ALA A N 16
ATOM 24796 C CA . ALA A 1 67 ? 11.451 3.326 -33.048 1.00 0.00 209 ALA A CA 16
ATOM 24797 C C . ALA A 1 67 ? 11.971 4.704 -33.442 1.00 0.00 209 ALA A C 16
ATOM 24798 O O . ALA A 1 67 ? 12.278 4.958 -34.607 1.00 0.00 209 ALA A O 16
ATOM 24805 N N . GLN A 1 68 ? 12.053 5.592 -32.444 1.00 0.00 210 GLN A N 16
ATOM 24806 C CA . GLN A 1 68 ? 12.520 6.969 -32.624 1.00 0.00 210 GLN A CA 16
ATOM 24807 C C . GLN A 1 68 ? 11.375 7.852 -33.090 1.00 0.00 210 GLN A C 16
ATOM 24808 O O . GLN A 1 68 ? 10.867 8.676 -32.328 1.00 0.00 210 GLN A O 16
ATOM 24822 N N . GLY A 1 69 ? 10.962 7.670 -34.335 1.00 0.00 211 GLY A N 16
ATOM 24823 C CA . GLY A 1 69 ? 9.868 8.448 -34.864 1.00 0.00 211 GLY A CA 16
ATOM 24824 C C . GLY A 1 69 ? 9.579 8.125 -36.316 1.00 0.00 211 GLY A C 16
ATOM 24825 O O . GLY A 1 69 ? 9.263 9.015 -37.105 1.00 0.00 211 GLY A O 16
ATOM 24829 N N . TYR A 1 70 ? 9.698 6.851 -36.674 1.00 0.00 212 TYR A N 16
ATOM 24830 C CA . TYR A 1 70 ? 9.458 6.422 -38.045 1.00 0.00 212 TYR A CA 16
ATOM 24831 C C . TYR A 1 70 ? 8.115 5.717 -38.175 1.00 0.00 212 TYR A C 16
ATOM 24832 O O . TYR A 1 70 ? 7.718 4.944 -37.303 1.00 0.00 212 TYR A O 16
ATOM 24850 N N . GLU A 1 71 ? 7.421 5.987 -39.275 1.00 0.00 213 GLU A N 16
ATOM 24851 C CA . GLU A 1 71 ? 6.131 5.379 -39.529 1.00 0.00 213 GLU A CA 16
ATOM 24852 C C . GLU A 1 71 ? 6.298 4.115 -40.363 1.00 0.00 213 GLU A C 16
ATOM 24853 O O . GLU A 1 71 ? 7.255 3.985 -41.125 1.00 0.00 213 GLU A O 16
ATOM 24865 N N . CYS A 1 72 ? 5.365 3.188 -40.211 1.00 0.00 214 CYS A N 16
ATOM 24866 C CA . CYS A 1 72 ? 5.411 1.933 -40.950 1.00 0.00 214 CYS A CA 16
ATOM 24867 C C . CYS A 1 72 ? 4.007 1.395 -41.188 1.00 0.00 214 CYS A C 16
ATOM 24868 O O . CYS A 1 72 ? 3.129 1.542 -40.340 1.00 0.00 214 CYS A O 16
ATOM 24876 N N . GLY A 1 73 ? 3.804 0.753 -42.335 1.00 0.00 215 GLY A N 16
ATOM 24877 C CA . GLY A 1 73 ? 2.502 0.189 -42.643 1.00 0.00 215 GLY A CA 16
ATOM 24878 C C . GLY A 1 73 ? 2.382 -1.220 -42.109 1.00 0.00 215 GLY A C 16
ATOM 24879 O O . GLY A 1 73 ? 3.000 -2.146 -42.634 1.00 0.00 215 GLY A O 16
ATOM 24883 N N . LEU A 1 74 ? 1.614 -1.380 -41.038 1.00 0.00 216 LEU A N 16
ATOM 24884 C CA . LEU A 1 74 ? 1.453 -2.676 -40.408 1.00 0.00 216 LEU A CA 16
ATOM 24885 C C . LEU A 1 74 ? -0.008 -2.980 -40.106 1.00 0.00 216 LEU A C 16
ATOM 24886 O O . LEU A 1 74 ? -0.776 -2.094 -39.743 1.00 0.00 216 LEU A O 16
ATOM 24902 N N . THR A 1 75 ? -0.374 -4.247 -40.219 1.00 0.00 217 THR A N 16
ATOM 24903 C CA . THR A 1 75 ? -1.737 -4.669 -39.925 1.00 0.00 217 THR A CA 16
ATOM 24904 C C . THR A 1 75 ? -1.862 -4.963 -38.435 1.00 0.00 217 THR A C 16
ATOM 24905 O O . THR A 1 75 ? -0.941 -5.510 -37.834 1.00 0.00 217 THR A O 16
ATOM 24916 N N . ILE A 1 76 ? -2.985 -4.590 -37.831 1.00 0.00 218 ILE A N 16
ATOM 24917 C CA . ILE A 1 76 ? -3.181 -4.815 -36.408 1.00 0.00 218 ILE A CA 16
ATOM 24918 C C . ILE A 1 76 ? -4.210 -5.919 -36.180 1.00 0.00 218 ILE A C 16
ATOM 24919 O O . ILE A 1 76 ? -5.413 -5.654 -36.145 1.00 0.00 218 ILE A O 16
ATOM 24935 N N . LYS A 1 77 ? -3.734 -7.158 -36.016 1.00 0.00 219 LYS A N 16
ATOM 24936 C CA . LYS A 1 77 ? -4.620 -8.299 -35.773 1.00 0.00 219 LYS A CA 16
ATOM 24937 C C . LYS A 1 77 ? -5.864 -8.236 -36.673 1.00 0.00 219 LYS A C 16
ATOM 24938 O O . LYS A 1 77 ? -5.771 -7.804 -37.824 1.00 0.00 219 LYS A O 16
ATOM 24957 N N . ASN A 1 78 ? -7.009 -8.650 -36.165 1.00 0.00 220 ASN A N 16
ATOM 24958 C CA . ASN A 1 78 ? -8.227 -8.619 -36.939 1.00 0.00 220 ASN A CA 16
ATOM 24959 C C . ASN A 1 78 ? -8.929 -7.265 -36.799 1.00 0.00 220 ASN A C 16
ATOM 24960 O O . ASN A 1 78 ? -10.051 -7.183 -36.297 1.00 0.00 220 ASN A O 16
ATOM 24971 N N . PHE A 1 79 ? -8.265 -6.203 -37.269 1.00 0.00 221 PHE A N 16
ATOM 24972 C CA . PHE A 1 79 ? -8.843 -4.860 -37.215 1.00 0.00 221 PHE A CA 16
ATOM 24973 C C . PHE A 1 79 ? -10.211 -4.733 -37.867 1.00 0.00 221 PHE A C 16
ATOM 24974 O O . PHE A 1 79 ? -10.364 -4.893 -39.078 1.00 0.00 221 PHE A O 16
ATOM 24991 N N . ASN A 1 80 ? -11.192 -4.372 -37.038 1.00 0.00 222 ASN A N 16
ATOM 24992 C CA . ASN A 1 80 ? -12.544 -4.136 -37.499 1.00 0.00 222 ASN A CA 16
ATOM 24993 C C . ASN A 1 80 ? -12.631 -2.714 -38.042 1.00 0.00 222 ASN A C 16
ATOM 24994 O O . ASN A 1 80 ? -13.197 -2.482 -39.111 1.00 0.00 222 ASN A O 16
ATOM 25005 N N . ASP A 1 81 ? -12.032 -1.762 -37.312 1.00 0.00 223 ASP A N 16
ATOM 25006 C CA . ASP A 1 81 ? -12.020 -0.365 -37.758 1.00 0.00 223 ASP A CA 16
ATOM 25007 C C . ASP A 1 81 ? -10.793 -0.104 -38.623 1.00 0.00 223 ASP A C 16
ATOM 25008 O O . ASP A 1 81 ? -9.672 -0.432 -38.238 1.00 0.00 223 ASP A O 16
ATOM 25017 N N . ILE A 1 82 ? -11.007 0.491 -39.791 1.00 0.00 224 ILE A N 16
ATOM 25018 C CA . ILE A 1 82 ? -9.906 0.793 -40.699 1.00 0.00 224 ILE A CA 16
ATOM 25019 C C . ILE A 1 82 ? -9.721 2.287 -40.872 1.00 0.00 224 ILE A C 16
ATOM 25020 O O . ILE A 1 82 ? -10.442 3.091 -40.282 1.00 0.00 224 ILE A O 16
ATOM 25036 N N . LYS A 1 83 ? -8.723 2.648 -41.668 1.00 0.00 225 LYS A N 16
ATOM 25037 C CA . LYS A 1 83 ? -8.393 4.046 -41.913 1.00 0.00 225 LYS A CA 16
ATOM 25038 C C . LYS A 1 83 ? -7.981 4.696 -40.604 1.00 0.00 225 LYS A C 16
ATOM 25039 O O . LYS A 1 83 ? -8.361 4.215 -39.543 1.00 0.00 225 LYS A O 16
ATOM 25058 N N . GLU A 1 84 ? -7.190 5.773 -40.668 1.00 0.00 226 GLU A N 16
ATOM 25059 C CA . GLU A 1 84 ? -6.729 6.464 -39.448 1.00 0.00 226 GLU A CA 16
ATOM 25060 C C . GLU A 1 84 ? -7.859 6.663 -38.452 1.00 0.00 226 GLU A C 16
ATOM 25061 O O . GLU A 1 84 ? -8.549 7.684 -38.465 1.00 0.00 226 GLU A O 16
ATOM 25073 N N . GLY A 1 85 ? -8.016 5.688 -37.581 1.00 0.00 227 GLY A N 16
ATOM 25074 C CA . GLY A 1 85 ? -9.027 5.767 -36.576 1.00 0.00 227 GLY A CA 16
ATOM 25075 C C . GLY A 1 85 ? -8.537 6.567 -35.401 1.00 0.00 227 GLY A C 16
ATOM 25076 O O . GLY A 1 85 ? -9.133 7.583 -35.041 1.00 0.00 227 GLY A O 16
ATOM 25080 N N . ASP A 1 86 ? -7.432 6.125 -34.804 1.00 0.00 228 ASP A N 16
ATOM 25081 C CA . ASP A 1 86 ? -6.874 6.856 -33.666 1.00 0.00 228 ASP A CA 16
ATOM 25082 C C . ASP A 1 86 ? -5.423 6.479 -33.329 1.00 0.00 228 ASP A C 16
ATOM 25083 O O . ASP A 1 86 ? -4.646 6.125 -34.207 1.00 0.00 228 ASP A O 16
ATOM 25092 N N . VAL A 1 87 ? -5.063 6.564 -32.040 1.00 0.00 229 VAL A N 16
ATOM 25093 C CA . VAL A 1 87 ? -3.716 6.235 -31.588 1.00 0.00 229 VAL A CA 16
ATOM 25094 C C . VAL A 1 87 ? -3.617 4.764 -31.213 1.00 0.00 229 VAL A C 16
ATOM 25095 O O . VAL A 1 87 ? -4.590 4.163 -30.769 1.00 0.00 229 VAL A O 16
ATOM 25108 N N . ILE A 1 88 ? -2.432 4.195 -31.396 1.00 0.00 230 ILE A N 16
ATOM 25109 C CA . ILE A 1 88 ? -2.197 2.792 -31.081 1.00 0.00 230 ILE A CA 16
ATOM 25110 C C . ILE A 1 88 ? -1.102 2.650 -30.030 1.00 0.00 230 ILE A C 16
ATOM 25111 O O . ILE A 1 88 ? -0.240 3.518 -29.900 1.00 0.00 230 ILE A O 16
ATOM 25127 N N . GLU A 1 89 ? -1.144 1.565 -29.266 1.00 0.00 231 GLU A N 16
ATOM 25128 C CA . GLU A 1 89 ? -0.142 1.361 -28.218 1.00 0.00 231 GLU A CA 16
ATOM 25129 C C . GLU A 1 89 ? 0.243 -0.106 -28.054 1.00 0.00 231 GLU A C 16
ATOM 25130 O O . GLU A 1 89 ? -0.527 -0.915 -27.548 1.00 0.00 231 GLU A O 16
ATOM 25142 N N . ALA A 1 90 ? 1.468 -0.423 -28.453 1.00 0.00 232 ALA A N 16
ATOM 25143 C CA . ALA A 1 90 ? 1.985 -1.773 -28.332 1.00 0.00 232 ALA A CA 16
ATOM 25144 C C . ALA A 1 90 ? 2.641 -1.947 -26.975 1.00 0.00 232 ALA A C 16
ATOM 25145 O O . ALA A 1 90 ? 3.488 -1.146 -26.577 1.00 0.00 232 ALA A O 16
ATOM 25152 N N . TYR A 1 91 ? 2.235 -2.979 -26.255 1.00 0.00 233 TYR A N 16
ATOM 25153 C CA . TYR A 1 91 ? 2.779 -3.231 -24.922 1.00 0.00 233 TYR A CA 16
ATOM 25154 C C . TYR A 1 91 ? 3.394 -4.623 -24.826 1.00 0.00 233 TYR A C 16
ATOM 25155 O O . TYR A 1 91 ? 2.858 -5.591 -25.363 1.00 0.00 233 TYR A O 16
ATOM 25173 N N . VAL A 1 92 ? 4.521 -4.713 -24.128 1.00 0.00 234 VAL A N 16
ATOM 25174 C CA . VAL A 1 92 ? 5.216 -5.979 -23.947 1.00 0.00 234 VAL A CA 16
ATOM 25175 C C . VAL A 1 92 ? 6.428 -5.787 -23.020 1.00 0.00 234 VAL A C 16
ATOM 25176 O O . VAL A 1 92 ? 6.512 -4.782 -22.314 1.00 0.00 234 VAL A O 16
ATOM 25189 N N . MET A 1 93 ? 7.358 -6.735 -23.020 1.00 0.00 235 MET A N 16
ATOM 25190 C CA . MET A 1 93 ? 8.540 -6.630 -22.171 1.00 0.00 235 MET A CA 16
ATOM 25191 C C . MET A 1 93 ? 9.667 -5.898 -22.900 1.00 0.00 235 MET A C 16
ATOM 25192 O O . MET A 1 93 ? 9.460 -5.339 -23.977 1.00 0.00 235 MET A O 16
ATOM 25206 N N . GLN A 1 94 ? 10.853 -5.898 -22.304 1.00 0.00 236 GLN A N 16
ATOM 25207 C CA . GLN A 1 94 ? 12.007 -5.227 -22.896 1.00 0.00 236 GLN A CA 16
ATOM 25208 C C . GLN A 1 94 ? 12.876 -6.205 -23.682 1.00 0.00 236 GLN A C 16
ATOM 25209 O O . GLN A 1 94 ? 14.103 -6.108 -23.673 1.00 0.00 236 GLN A O 16
ATOM 25223 N N . GLU A 1 95 ? 12.231 -7.142 -24.358 1.00 0.00 237 GLU A N 16
ATOM 25224 C CA . GLU A 1 95 ? 12.941 -8.139 -25.150 1.00 0.00 237 GLU A CA 16
ATOM 25225 C C . GLU A 1 95 ? 12.248 -8.368 -26.494 1.00 0.00 237 GLU A C 16
ATOM 25226 O O . GLU A 1 95 ? 11.982 -9.506 -26.883 1.00 0.00 237 GLU A O 16
ATOM 25238 N N . VAL A 1 96 ? 11.962 -7.279 -27.203 1.00 0.00 238 VAL A N 16
ATOM 25239 C CA . VAL A 1 96 ? 11.302 -7.370 -28.506 1.00 0.00 238 VAL A CA 16
ATOM 25240 C C . VAL A 1 96 ? 12.295 -7.106 -29.635 1.00 0.00 238 VAL A C 16
ATOM 25241 O O . VAL A 1 96 ? 13.119 -6.195 -29.551 1.00 0.00 238 VAL A O 16
ATOM 25254 N N . ALA A 1 97 ? 12.202 -7.909 -30.693 1.00 0.00 239 ALA A N 16
ATOM 25255 C CA . ALA A 1 97 ? 13.079 -7.782 -31.863 1.00 0.00 239 ALA A CA 16
ATOM 25256 C C . ALA A 1 97 ? 12.954 -9.006 -32.768 1.00 0.00 239 ALA A C 16
ATOM 25257 O O . ALA A 1 97 ? 12.242 -8.976 -33.772 1.00 0.00 239 ALA A O 16
ATOM 25264 N N . ARG A 1 98 ? 13.650 -10.082 -32.408 1.00 0.00 240 ARG A N 16
ATOM 25265 C CA . ARG A 1 98 ? 13.623 -11.312 -33.176 1.00 0.00 240 ARG A CA 16
ATOM 25266 C C . ARG A 1 98 ? 12.549 -12.282 -32.692 1.00 0.00 240 ARG A C 16
ATOM 25267 O O . ARG A 1 98 ? 12.284 -13.304 -33.325 1.00 0.00 240 ARG A O 16
ATOM 25288 N N . ALA A 1 99 ? 11.946 -11.950 -31.575 1.00 0.00 241 ALA A N 16
ATOM 25289 C CA . ALA A 1 99 ? 10.898 -12.774 -30.983 1.00 0.00 241 ALA A CA 16
ATOM 25290 C C . ALA A 1 99 ? 10.159 -12.017 -29.887 1.00 0.00 241 ALA A C 16
ATOM 25297 N N . TYR A 1 1 ? 9.464 -6.736 -13.959 1.00 0.00 143 TYR A N 17
ATOM 25298 C CA . TYR A 1 1 ? 10.387 -5.855 -14.722 1.00 0.00 143 TYR A CA 17
ATOM 25299 C C . TYR A 1 1 ? 9.636 -4.680 -15.343 1.00 0.00 143 TYR A C 17
ATOM 25300 O O . TYR A 1 1 ? 8.492 -4.402 -14.983 1.00 0.00 143 TYR A O 17
ATOM 25320 N N . GLU A 1 2 ? 10.286 -3.992 -16.277 1.00 0.00 144 GLU A N 17
ATOM 25321 C CA . GLU A 1 2 ? 9.676 -2.848 -16.945 1.00 0.00 144 GLU A CA 17
ATOM 25322 C C . GLU A 1 2 ? 8.651 -3.302 -17.979 1.00 0.00 144 GLU A C 17
ATOM 25323 O O . GLU A 1 2 ? 8.984 -3.520 -19.144 1.00 0.00 144 GLU A O 17
ATOM 25335 N N . GLU A 1 3 ? 7.405 -3.446 -17.543 1.00 0.00 145 GLU A N 17
ATOM 25336 C CA . GLU A 1 3 ? 6.331 -3.871 -18.405 1.00 0.00 145 GLU A CA 17
ATOM 25337 C C . GLU A 1 3 ? 5.554 -2.674 -18.953 1.00 0.00 145 GLU A C 17
ATOM 25338 O O . GLU A 1 3 ? 4.328 -2.710 -19.053 1.00 0.00 145 GLU A O 17
ATOM 25350 N N . LYS A 1 4 ? 6.277 -1.618 -19.309 1.00 0.00 146 LYS A N 17
ATOM 25351 C CA . LYS A 1 4 ? 5.657 -0.413 -19.848 1.00 0.00 146 LYS A CA 17
ATOM 25352 C C . LYS A 1 4 ? 5.495 -0.524 -21.363 1.00 0.00 146 LYS A C 17
ATOM 25353 O O . LYS A 1 4 ? 5.586 -1.616 -21.925 1.00 0.00 146 LYS A O 17
ATOM 25372 N N . VAL A 1 5 ? 5.254 0.607 -22.024 1.00 0.00 147 VAL A N 17
ATOM 25373 C CA . VAL A 1 5 ? 5.083 0.618 -23.471 1.00 0.00 147 VAL A CA 17
ATOM 25374 C C . VAL A 1 5 ? 6.301 0.072 -24.178 1.00 0.00 147 VAL A C 17
ATOM 25375 O O . VAL A 1 5 ? 7.439 0.344 -23.797 1.00 0.00 147 VAL A O 17
ATOM 25388 N N . ILE A 1 6 ? 6.044 -0.671 -25.234 1.00 0.00 148 ILE A N 17
ATOM 25389 C CA . ILE A 1 6 ? 7.110 -1.235 -26.039 1.00 0.00 148 ILE A CA 17
ATOM 25390 C C . ILE A 1 6 ? 6.976 -0.814 -27.500 1.00 0.00 148 ILE A C 17
ATOM 25391 O O . ILE A 1 6 ? 7.879 -1.065 -28.288 1.00 0.00 148 ILE A O 17
ATOM 25407 N N . GLY A 1 7 ? 5.855 -0.166 -27.859 1.00 0.00 149 GLY A N 17
ATOM 25408 C CA . GLY A 1 7 ? 5.655 0.270 -29.226 1.00 0.00 149 GLY A CA 17
ATOM 25409 C C . GLY A 1 7 ? 4.390 1.091 -29.384 1.00 0.00 149 GLY A C 17
ATOM 25410 O O . GLY A 1 7 ? 3.396 0.620 -29.934 1.00 0.00 149 GLY A O 17
ATOM 25414 N N . GLN A 1 8 ? 4.433 2.332 -28.918 1.00 0.00 150 GLN A N 17
ATOM 25415 C CA . GLN A 1 8 ? 3.288 3.227 -29.024 1.00 0.00 150 GLN A CA 17
ATOM 25416 C C . GLN A 1 8 ? 3.347 3.987 -30.323 1.00 0.00 150 GLN A C 17
ATOM 25417 O O . GLN A 1 8 ? 4.414 4.438 -30.741 1.00 0.00 150 GLN A O 17
ATOM 25431 N N . ALA A 1 9 ? 2.206 4.098 -30.983 1.00 0.00 151 ALA A N 17
ATOM 25432 C CA . ALA A 1 9 ? 2.169 4.768 -32.252 1.00 0.00 151 ALA A CA 17
ATOM 25433 C C . ALA A 1 9 ? 0.822 5.406 -32.529 1.00 0.00 151 ALA A C 17
ATOM 25434 O O . ALA A 1 9 ? -0.155 5.168 -31.823 1.00 0.00 151 ALA A O 17
ATOM 25441 N N . GLU A 1 10 ? 0.793 6.221 -33.568 1.00 0.00 152 GLU A N 17
ATOM 25442 C CA . GLU A 1 10 ? -0.410 6.915 -33.976 1.00 0.00 152 GLU A CA 17
ATOM 25443 C C . GLU A 1 10 ? -0.785 6.517 -35.397 1.00 0.00 152 GLU A C 17
ATOM 25444 O O . GLU A 1 10 ? 0.034 6.632 -36.303 1.00 0.00 152 GLU A O 17
ATOM 25456 N N . VAL A 1 11 ? -2.016 6.037 -35.599 1.00 0.00 153 VAL A N 17
ATOM 25457 C CA . VAL A 1 11 ? -2.447 5.620 -36.934 1.00 0.00 153 VAL A CA 17
ATOM 25458 C C . VAL A 1 11 ? -2.291 6.735 -37.949 1.00 0.00 153 VAL A C 17
ATOM 25459 O O . VAL A 1 11 ? -2.813 7.837 -37.775 1.00 0.00 153 VAL A O 17
ATOM 25472 N N . ARG A 1 12 ? -1.634 6.415 -39.029 1.00 0.00 154 ARG A N 17
ATOM 25473 C CA . ARG A 1 12 ? -1.483 7.339 -40.108 1.00 0.00 154 ARG A CA 17
ATOM 25474 C C . ARG A 1 12 ? -2.676 7.094 -41.010 1.00 0.00 154 ARG A C 17
ATOM 25475 O O . ARG A 1 12 ? -3.470 7.989 -41.287 1.00 0.00 154 ARG A O 17
ATOM 25496 N N . GLN A 1 13 ? -2.822 5.825 -41.382 1.00 0.00 155 GLN A N 17
ATOM 25497 C CA . GLN A 1 13 ? -3.953 5.356 -42.161 1.00 0.00 155 GLN A CA 17
ATOM 25498 C C . GLN A 1 13 ? -4.078 3.829 -42.061 1.00 0.00 155 GLN A C 17
ATOM 25499 O O . GLN A 1 13 ? -3.453 3.205 -41.204 1.00 0.00 155 GLN A O 17
ATOM 25513 N N . THR A 1 14 ? -4.841 3.232 -42.979 1.00 0.00 156 THR A N 17
ATOM 25514 C CA . THR A 1 14 ? -5.003 1.778 -43.040 1.00 0.00 156 THR A CA 17
ATOM 25515 C C . THR A 1 14 ? -5.201 1.356 -44.488 1.00 0.00 156 THR A C 17
ATOM 25516 O O . THR A 1 14 ? -5.197 2.203 -45.383 1.00 0.00 156 THR A O 17
ATOM 25527 N N . PHE A 1 15 ? -5.375 0.058 -44.735 1.00 0.00 157 PHE A N 17
ATOM 25528 C CA . PHE A 1 15 ? -5.568 -0.410 -46.103 1.00 0.00 157 PHE A CA 17
ATOM 25529 C C . PHE A 1 15 ? -6.717 -1.381 -46.238 1.00 0.00 157 PHE A C 17
ATOM 25530 O O . PHE A 1 15 ? -6.507 -2.583 -46.364 1.00 0.00 157 PHE A O 17
ATOM 25547 N N . LYS A 1 16 ? -7.934 -0.849 -46.278 1.00 0.00 158 LYS A N 17
ATOM 25548 C CA . LYS A 1 16 ? -9.111 -1.683 -46.457 1.00 0.00 158 LYS A CA 17
ATOM 25549 C C . LYS A 1 16 ? -9.322 -1.876 -47.949 1.00 0.00 158 LYS A C 17
ATOM 25550 O O . LYS A 1 16 ? -10.321 -1.450 -48.528 1.00 0.00 158 LYS A O 17
ATOM 25569 N N . VAL A 1 17 ? -8.322 -2.504 -48.550 1.00 0.00 159 VAL A N 17
ATOM 25570 C CA . VAL A 1 17 ? -8.278 -2.772 -49.967 1.00 0.00 159 VAL A CA 17
ATOM 25571 C C . VAL A 1 17 ? -8.866 -4.147 -50.268 1.00 0.00 159 VAL A C 17
ATOM 25572 O O . VAL A 1 17 ? -8.857 -5.032 -49.411 1.00 0.00 159 VAL A O 17
ATOM 25585 N N . SER A 1 18 ? -9.342 -4.339 -51.495 1.00 0.00 160 SER A N 17
ATOM 25586 C CA . SER A 1 18 ? -9.891 -5.626 -51.906 1.00 0.00 160 SER A CA 17
ATOM 25587 C C . SER A 1 18 ? -8.785 -6.491 -52.513 1.00 0.00 160 SER A C 17
ATOM 25588 O O . SER A 1 18 ? -9.017 -7.256 -53.450 1.00 0.00 160 SER A O 17
ATOM 25596 N N . LYS A 1 19 ? -7.582 -6.347 -51.965 1.00 0.00 161 LYS A N 17
ATOM 25597 C CA . LYS A 1 19 ? -6.418 -7.083 -52.419 1.00 0.00 161 LYS A CA 17
ATOM 25598 C C . LYS A 1 19 ? -5.423 -7.312 -51.275 1.00 0.00 161 LYS A C 17
ATOM 25599 O O . LYS A 1 19 ? -4.742 -8.337 -51.245 1.00 0.00 161 LYS A O 17
ATOM 25618 N N . VAL A 1 20 ? -5.334 -6.364 -50.328 1.00 0.00 162 VAL A N 17
ATOM 25619 C CA . VAL A 1 20 ? -4.435 -6.497 -49.219 1.00 0.00 162 VAL A CA 17
ATOM 25620 C C . VAL A 1 20 ? -5.217 -6.939 -47.971 1.00 0.00 162 VAL A C 17
ATOM 25621 O O . VAL A 1 20 ? -5.609 -8.101 -47.862 1.00 0.00 162 VAL A O 17
ATOM 25634 N N . GLY A 1 21 ? -5.460 -6.017 -47.055 1.00 0.00 163 GLY A N 17
ATOM 25635 C CA . GLY A 1 21 ? -6.211 -6.319 -45.851 1.00 0.00 163 GLY A CA 17
ATOM 25636 C C . GLY A 1 21 ? -6.772 -5.059 -45.229 1.00 0.00 163 GLY A C 17
ATOM 25637 O O . GLY A 1 21 ? -7.796 -4.530 -45.659 1.00 0.00 163 GLY A O 17
ATOM 25641 N N . THR A 1 22 ? -6.043 -4.581 -44.223 1.00 0.00 164 THR A N 17
ATOM 25642 C CA . THR A 1 22 ? -6.348 -3.355 -43.496 1.00 0.00 164 THR A CA 17
ATOM 25643 C C . THR A 1 22 ? -5.047 -2.803 -42.924 1.00 0.00 164 THR A C 17
ATOM 25644 O O . THR A 1 22 ? -5.018 -2.237 -41.830 1.00 0.00 164 THR A O 17
ATOM 25655 N N . ILE A 1 23 ? -3.963 -2.991 -43.687 1.00 0.00 165 ILE A N 17
ATOM 25656 C CA . ILE A 1 23 ? -2.623 -2.546 -43.308 1.00 0.00 165 ILE A CA 17
ATOM 25657 C C . ILE A 1 23 ? -2.654 -1.154 -42.678 1.00 0.00 165 ILE A C 17
ATOM 25658 O O . ILE A 1 23 ? -2.641 -0.138 -43.370 1.00 0.00 165 ILE A O 17
ATOM 25674 N N . ALA A 1 24 ? -2.708 -1.145 -41.359 1.00 0.00 166 ALA A N 17
ATOM 25675 C CA . ALA A 1 24 ? -2.761 0.082 -40.599 1.00 0.00 166 ALA A CA 17
ATOM 25676 C C . ALA A 1 24 ? -1.385 0.675 -40.361 1.00 0.00 166 ALA A C 17
ATOM 25677 O O . ALA A 1 24 ? -0.543 0.083 -39.686 1.00 0.00 166 ALA A O 17
ATOM 25684 N N . GLY A 1 25 ? -1.178 1.870 -40.891 1.00 0.00 167 GLY A N 17
ATOM 25685 C CA . GLY A 1 25 ? 0.079 2.543 -40.694 1.00 0.00 167 GLY A CA 17
ATOM 25686 C C . GLY A 1 25 ? 0.032 3.359 -39.428 1.00 0.00 167 GLY A C 17
ATOM 25687 O O . GLY A 1 25 ? -0.978 3.989 -39.140 1.00 0.00 167 GLY A O 17
ATOM 25691 N N . CYS A 1 26 ? 1.094 3.311 -38.646 1.00 0.00 168 CYS A N 17
ATOM 25692 C CA . CYS A 1 26 ? 1.137 4.023 -37.386 1.00 0.00 168 CYS A CA 17
ATOM 25693 C C . CYS A 1 26 ? 2.501 4.682 -37.180 1.00 0.00 168 CYS A C 17
ATOM 25694 O O . CYS A 1 26 ? 3.539 4.037 -37.332 1.00 0.00 168 CYS A O 17
ATOM 25702 N N . TYR A 1 27 ? 2.490 5.951 -36.790 1.00 0.00 169 TYR A N 17
ATOM 25703 C CA . TYR A 1 27 ? 3.732 6.666 -36.515 1.00 0.00 169 TYR A CA 17
ATOM 25704 C C . TYR A 1 27 ? 4.095 6.393 -35.064 1.00 0.00 169 TYR A C 17
ATOM 25705 O O . TYR A 1 27 ? 3.233 6.438 -34.199 1.00 0.00 169 TYR A O 17
ATOM 25723 N N . VAL A 1 28 ? 5.349 6.056 -34.803 1.00 0.00 170 VAL A N 17
ATOM 25724 C CA . VAL A 1 28 ? 5.755 5.702 -33.450 1.00 0.00 170 VAL A CA 17
ATOM 25725 C C . VAL A 1 28 ? 6.131 6.911 -32.600 1.00 0.00 170 VAL A C 17
ATOM 25726 O O . VAL A 1 28 ? 6.711 7.883 -33.083 1.00 0.00 170 VAL A O 17
ATOM 25739 N N . THR A 1 29 ? 5.778 6.822 -31.316 1.00 0.00 171 THR A N 17
ATOM 25740 C CA . THR A 1 29 ? 6.051 7.882 -30.352 1.00 0.00 171 THR A CA 17
ATOM 25741 C C . THR A 1 29 ? 6.600 7.334 -29.039 1.00 0.00 171 THR A C 17
ATOM 25742 O O . THR A 1 29 ? 6.640 8.045 -28.034 1.00 0.00 171 THR A O 17
ATOM 25753 N N . ASP A 1 30 ? 7.009 6.075 -29.040 1.00 0.00 172 ASP A N 17
ATOM 25754 C CA . ASP A 1 30 ? 7.537 5.450 -27.849 1.00 0.00 172 ASP A CA 17
ATOM 25755 C C . ASP A 1 30 ? 8.561 4.381 -28.241 1.00 0.00 172 ASP A C 17
ATOM 25756 O O . ASP A 1 30 ? 9.274 4.558 -29.226 1.00 0.00 172 ASP A O 17
ATOM 25765 N N . GLY A 1 31 ? 8.656 3.294 -27.473 1.00 0.00 173 GLY A N 17
ATOM 25766 C CA . GLY A 1 31 ? 9.625 2.232 -27.765 1.00 0.00 173 GLY A CA 17
ATOM 25767 C C . GLY A 1 31 ? 9.747 1.864 -29.247 1.00 0.00 173 GLY A C 17
ATOM 25768 O O . GLY A 1 31 ? 10.405 2.563 -30.018 1.00 0.00 173 GLY A O 17
ATOM 25772 N N . LYS A 1 32 ? 9.137 0.747 -29.633 1.00 0.00 174 LYS A N 17
ATOM 25773 C CA . LYS A 1 32 ? 9.193 0.268 -31.017 1.00 0.00 174 LYS A CA 17
ATOM 25774 C C . LYS A 1 32 ? 7.949 -0.518 -31.375 1.00 0.00 174 LYS A C 17
ATOM 25775 O O . LYS A 1 32 ? 7.538 -1.406 -30.629 1.00 0.00 174 LYS A O 17
ATOM 25794 N N . ILE A 1 33 ? 7.377 -0.252 -32.537 1.00 0.00 175 ILE A N 17
ATOM 25795 C CA . ILE A 1 33 ? 6.222 -1.012 -32.960 1.00 0.00 175 ILE A CA 17
ATOM 25796 C C . ILE A 1 33 ? 6.683 -2.155 -33.857 1.00 0.00 175 ILE A C 17
ATOM 25797 O O . ILE A 1 33 ? 6.727 -2.050 -35.083 1.00 0.00 175 ILE A O 17
ATOM 25813 N N . THR A 1 34 ? 7.091 -3.230 -33.208 1.00 0.00 176 THR A N 17
ATOM 25814 C CA . THR A 1 34 ? 7.635 -4.391 -33.901 1.00 0.00 176 THR A CA 17
ATOM 25815 C C . THR A 1 34 ? 6.573 -5.427 -34.261 1.00 0.00 176 THR A C 17
ATOM 25816 O O . THR A 1 34 ? 5.381 -5.242 -34.017 1.00 0.00 176 THR A O 17
ATOM 25827 N N . ARG A 1 35 ? 7.047 -6.525 -34.852 1.00 0.00 177 ARG A N 17
ATOM 25828 C CA . ARG A 1 35 ? 6.194 -7.627 -35.272 1.00 0.00 177 ARG A CA 17
ATOM 25829 C C . ARG A 1 35 ? 5.768 -8.478 -34.083 1.00 0.00 177 ARG A C 17
ATOM 25830 O O . ARG A 1 35 ? 4.602 -8.848 -33.952 1.00 0.00 177 ARG A O 17
ATOM 25851 N N . ASP A 1 36 ? 6.733 -8.794 -33.227 1.00 0.00 178 ASP A N 17
ATOM 25852 C CA . ASP A 1 36 ? 6.478 -9.614 -32.050 1.00 0.00 178 ASP A CA 17
ATOM 25853 C C . ASP A 1 36 ? 6.071 -8.752 -30.857 1.00 0.00 178 ASP A C 17
ATOM 25854 O O . ASP A 1 36 ? 6.739 -8.738 -29.821 1.00 0.00 178 ASP A O 17
ATOM 25863 N N . SER A 1 37 ? 4.966 -8.033 -31.016 1.00 0.00 179 SER A N 17
ATOM 25864 C CA . SER A 1 37 ? 4.455 -7.162 -29.964 1.00 0.00 179 SER A CA 17
ATOM 25865 C C . SER A 1 37 ? 2.935 -7.092 -30.010 1.00 0.00 179 SER A C 17
ATOM 25866 O O . SER A 1 37 ? 2.319 -7.386 -31.035 1.00 0.00 179 SER A O 17
ATOM 25874 N N . LYS A 1 38 ? 2.337 -6.686 -28.897 1.00 0.00 180 LYS A N 17
ATOM 25875 C CA . LYS A 1 38 ? 0.890 -6.558 -28.814 1.00 0.00 180 LYS A CA 17
ATOM 25876 C C . LYS A 1 38 ? 0.490 -5.161 -29.267 1.00 0.00 180 LYS A C 17
ATOM 25877 O O . LYS A 1 38 ? 1.356 -4.354 -29.597 1.00 0.00 180 LYS A O 17
ATOM 25896 N N . VAL A 1 39 ? -0.805 -4.870 -29.283 1.00 0.00 181 VAL A N 17
ATOM 25897 C CA . VAL A 1 39 ? -1.259 -3.551 -29.700 1.00 0.00 181 VAL A CA 17
ATOM 25898 C C . VAL A 1 39 ? -2.500 -3.114 -28.957 1.00 0.00 181 VAL A C 17
ATOM 25899 O O . VAL A 1 39 ? -3.335 -3.930 -28.565 1.00 0.00 181 VAL A O 17
ATOM 25912 N N . ARG A 1 40 ? -2.606 -1.812 -28.776 1.00 0.00 182 ARG A N 17
ATOM 25913 C CA . ARG A 1 40 ? -3.742 -1.234 -28.086 1.00 0.00 182 ARG A CA 17
ATOM 25914 C C . ARG A 1 40 ? -3.994 0.193 -28.516 1.00 0.00 182 ARG A C 17
ATOM 25915 O O . ARG A 1 40 ? -3.328 1.115 -28.051 1.00 0.00 182 ARG A O 17
ATOM 25936 N N . LEU A 1 41 ? -4.965 0.387 -29.399 1.00 0.00 183 LEU A N 17
ATOM 25937 C CA . LEU A 1 41 ? -5.281 1.707 -29.863 1.00 0.00 183 LEU A CA 17
ATOM 25938 C C . LEU A 1 41 ? -6.498 2.265 -29.125 1.00 0.00 183 LEU A C 17
ATOM 25939 O O . LEU A 1 41 ? -7.219 1.536 -28.438 1.00 0.00 183 LEU A O 17
ATOM 25955 N N . ILE A 1 42 ? -6.701 3.560 -29.255 1.00 0.00 184 ILE A N 17
ATOM 25956 C CA . ILE A 1 42 ? -7.800 4.243 -28.580 1.00 0.00 184 ILE A CA 17
ATOM 25957 C C . ILE A 1 42 ? -8.142 5.541 -29.299 1.00 0.00 184 ILE A C 17
ATOM 25958 O O . ILE A 1 42 ? -7.246 6.271 -29.733 1.00 0.00 184 ILE A O 17
ATOM 25974 N N . ARG A 1 43 ? -9.434 5.851 -29.383 1.00 0.00 185 ARG A N 17
ATOM 25975 C CA . ARG A 1 43 ? -9.852 7.093 -30.002 1.00 0.00 185 ARG A CA 17
ATOM 25976 C C . ARG A 1 43 ? -9.860 8.183 -28.934 1.00 0.00 185 ARG A C 17
ATOM 25977 O O . ARG A 1 43 ? -9.174 8.052 -27.920 1.00 0.00 185 ARG A O 17
ATOM 25998 N N . GLN A 1 44 ? -10.623 9.250 -29.139 1.00 0.00 186 GLN A N 17
ATOM 25999 C CA . GLN A 1 44 ? -10.680 10.322 -28.157 1.00 0.00 186 GLN A CA 17
ATOM 26000 C C . GLN A 1 44 ? -11.844 10.120 -27.195 1.00 0.00 186 GLN A C 17
ATOM 26001 O O . GLN A 1 44 ? -12.417 11.084 -26.686 1.00 0.00 186 GLN A O 17
ATOM 26015 N N . GLY A 1 45 ? -12.190 8.861 -26.948 1.00 0.00 187 GLY A N 17
ATOM 26016 C CA . GLY A 1 45 ? -13.282 8.558 -26.049 1.00 0.00 187 GLY A CA 17
ATOM 26017 C C . GLY A 1 45 ? -13.150 7.199 -25.392 1.00 0.00 187 GLY A C 17
ATOM 26018 O O . GLY A 1 45 ? -13.383 7.058 -24.191 1.00 0.00 187 GLY A O 17
ATOM 26022 N N . ILE A 1 46 ? -12.812 6.186 -26.189 1.00 0.00 188 ILE A N 17
ATOM 26023 C CA . ILE A 1 46 ? -12.697 4.826 -25.677 1.00 0.00 188 ILE A CA 17
ATOM 26024 C C . ILE A 1 46 ? -11.668 4.002 -26.460 1.00 0.00 188 ILE A C 17
ATOM 26025 O O . ILE A 1 46 ? -10.854 4.547 -27.200 1.00 0.00 188 ILE A O 17
ATOM 26041 N N . VAL A 1 47 ? -11.738 2.681 -26.312 1.00 0.00 189 VAL A N 17
ATOM 26042 C CA . VAL A 1 47 ? -10.838 1.781 -27.012 1.00 0.00 189 VAL A CA 17
ATOM 26043 C C . VAL A 1 47 ? -11.388 1.471 -28.385 1.00 0.00 189 VAL A C 17
ATOM 26044 O O . VAL A 1 47 ? -12.570 1.174 -28.552 1.00 0.00 189 VAL A O 17
ATOM 26057 N N . VAL A 1 48 ? -10.513 1.563 -29.366 1.00 0.00 190 VAL A N 17
ATOM 26058 C CA . VAL A 1 48 ? -10.880 1.315 -30.750 1.00 0.00 190 VAL A CA 17
ATOM 26059 C C . VAL A 1 48 ? -10.722 -0.158 -31.065 1.00 0.00 190 VAL A C 17
ATOM 26060 O O . VAL A 1 48 ? -11.493 -0.734 -31.830 1.00 0.00 190 VAL A O 17
ATOM 26073 N N . TYR A 1 49 ? -9.712 -0.755 -30.455 1.00 0.00 191 TYR A N 17
ATOM 26074 C CA . TYR A 1 49 ? -9.430 -2.168 -30.648 1.00 0.00 191 TYR A CA 17
ATOM 26075 C C . TYR A 1 49 ? -8.261 -2.606 -29.769 1.00 0.00 191 TYR A C 17
ATOM 26076 O O . TYR A 1 49 ? -7.532 -1.772 -29.231 1.00 0.00 191 TYR A O 17
ATOM 26094 N N . GLU A 1 50 ? -8.074 -3.913 -29.635 1.00 0.00 192 GLU A N 17
ATOM 26095 C CA . GLU A 1 50 ? -6.976 -4.441 -28.836 1.00 0.00 192 GLU A CA 17
ATOM 26096 C C . GLU A 1 50 ? -6.523 -5.797 -29.357 1.00 0.00 192 GLU A C 17
ATOM 26097 O O . GLU A 1 50 ? -7.271 -6.493 -30.043 1.00 0.00 192 GLU A O 17
ATOM 26109 N N . GLY A 1 51 ? -5.296 -6.167 -29.022 1.00 0.00 193 GLY A N 17
ATOM 26110 C CA . GLY A 1 51 ? -4.758 -7.437 -29.457 1.00 0.00 193 GLY A CA 17
ATOM 26111 C C . GLY A 1 51 ? -3.283 -7.341 -29.769 1.00 0.00 193 GLY A C 17
ATOM 26112 O O . GLY A 1 51 ? -2.509 -6.803 -28.978 1.00 0.00 193 GLY A O 17
ATOM 26116 N N . GLU A 1 52 ? -2.891 -7.859 -30.924 1.00 0.00 194 GLU A N 17
ATOM 26117 C CA . GLU A 1 52 ? -1.509 -7.827 -31.340 1.00 0.00 194 GLU A CA 17
ATOM 26118 C C . GLU A 1 52 ? -1.387 -7.373 -32.759 1.00 0.00 194 GLU A C 17
ATOM 26119 O O . GLU A 1 52 ? -2.374 -7.020 -33.403 1.00 0.00 194 GLU A O 17
ATOM 26131 N N . ILE A 1 53 ? -0.158 -7.360 -33.243 1.00 0.00 195 ILE A N 17
ATOM 26132 C CA . ILE A 1 53 ? 0.080 -6.920 -34.586 1.00 0.00 195 ILE A CA 17
ATOM 26133 C C . ILE A 1 53 ? -0.052 -8.100 -35.554 1.00 0.00 195 ILE A C 17
ATOM 26134 O O . ILE A 1 53 ? 0.252 -9.237 -35.196 1.00 0.00 195 ILE A O 17
ATOM 26150 N N . ASP A 1 54 ? -0.484 -7.826 -36.774 1.00 0.00 196 ASP A N 17
ATOM 26151 C CA . ASP A 1 54 ? -0.621 -8.879 -37.768 1.00 0.00 196 ASP A CA 17
ATOM 26152 C C . ASP A 1 54 ? 0.689 -9.028 -38.535 1.00 0.00 196 ASP A C 17
ATOM 26153 O O . ASP A 1 54 ? 1.322 -10.083 -38.509 1.00 0.00 196 ASP A O 17
ATOM 26162 N N . SER A 1 55 ? 1.096 -7.952 -39.197 1.00 0.00 197 SER A N 17
ATOM 26163 C CA . SER A 1 55 ? 2.341 -7.940 -39.954 1.00 0.00 197 SER A CA 17
ATOM 26164 C C . SER A 1 55 ? 2.913 -6.527 -40.021 1.00 0.00 197 SER A C 17
ATOM 26165 O O . SER A 1 55 ? 2.169 -5.550 -39.975 1.00 0.00 197 SER A O 17
ATOM 26173 N N . LEU A 1 56 ? 4.236 -6.426 -40.124 1.00 0.00 198 LEU A N 17
ATOM 26174 C CA . LEU A 1 56 ? 4.898 -5.124 -40.189 1.00 0.00 198 LEU A CA 17
ATOM 26175 C C . LEU A 1 56 ? 5.801 -5.014 -41.408 1.00 0.00 198 LEU A C 17
ATOM 26176 O O . LEU A 1 56 ? 6.770 -5.759 -41.560 1.00 0.00 198 LEU A O 17
ATOM 26192 N N . LYS A 1 57 ? 5.470 -4.057 -42.261 1.00 0.00 199 LYS A N 17
ATOM 26193 C CA . LYS A 1 57 ? 6.231 -3.795 -43.466 1.00 0.00 199 LYS A CA 17
ATOM 26194 C C . LYS A 1 57 ? 6.125 -2.320 -43.826 1.00 0.00 199 LYS A C 17
ATOM 26195 O O . LYS A 1 57 ? 5.029 -1.797 -44.028 1.00 0.00 199 LYS A O 17
ATOM 26214 N N . ARG A 1 58 ? 7.266 -1.654 -43.890 1.00 0.00 200 ARG A N 17
ATOM 26215 C CA . ARG A 1 58 ? 7.303 -0.233 -44.211 1.00 0.00 200 ARG A CA 17
ATOM 26216 C C . ARG A 1 58 ? 7.368 -0.032 -45.723 1.00 0.00 200 ARG A C 17
ATOM 26217 O O . ARG A 1 58 ? 7.020 -0.931 -46.489 1.00 0.00 200 ARG A O 17
ATOM 26238 N N . TYR A 1 59 ? 7.813 1.142 -46.153 1.00 0.00 201 TYR A N 17
ATOM 26239 C CA . TYR A 1 59 ? 7.917 1.438 -47.572 1.00 0.00 201 TYR A CA 17
ATOM 26240 C C . TYR A 1 59 ? 9.261 0.968 -48.136 1.00 0.00 201 TYR A C 17
ATOM 26241 O O . TYR A 1 59 ? 9.447 0.925 -49.352 1.00 0.00 201 TYR A O 17
ATOM 26259 N N . LYS A 1 60 ? 10.191 0.605 -47.251 1.00 0.00 202 LYS A N 17
ATOM 26260 C CA . LYS A 1 60 ? 11.489 0.132 -47.658 1.00 0.00 202 LYS A CA 17
ATOM 26261 C C . LYS A 1 60 ? 11.517 -1.396 -47.700 1.00 0.00 202 LYS A C 17
ATOM 26262 O O . LYS A 1 60 ? 11.760 -1.991 -48.750 1.00 0.00 202 LYS A O 17
ATOM 26281 N N . ASP A 1 61 ? 11.266 -2.024 -46.552 1.00 0.00 203 ASP A N 17
ATOM 26282 C CA . ASP A 1 61 ? 11.262 -3.476 -46.467 1.00 0.00 203 ASP A CA 17
ATOM 26283 C C . ASP A 1 61 ? 10.346 -3.950 -45.342 1.00 0.00 203 ASP A C 17
ATOM 26284 O O . ASP A 1 61 ? 9.616 -3.157 -44.747 1.00 0.00 203 ASP A O 17
ATOM 26293 N N . ASP A 1 62 ? 10.403 -5.243 -45.042 1.00 0.00 204 ASP A N 17
ATOM 26294 C CA . ASP A 1 62 ? 9.596 -5.814 -43.978 1.00 0.00 204 ASP A CA 17
ATOM 26295 C C . ASP A 1 62 ? 10.357 -5.744 -42.657 1.00 0.00 204 ASP A C 17
ATOM 26296 O O . ASP A 1 62 ? 10.697 -6.767 -42.062 1.00 0.00 204 ASP A O 17
ATOM 26305 N N . VAL A 1 63 ? 10.640 -4.520 -42.214 1.00 0.00 205 VAL A N 17
ATOM 26306 C CA . VAL A 1 63 ? 11.382 -4.303 -40.977 1.00 0.00 205 VAL A CA 17
ATOM 26307 C C . VAL A 1 63 ? 10.746 -4.980 -39.798 1.00 0.00 205 VAL A C 17
ATOM 26308 O O . VAL A 1 63 ? 9.574 -5.356 -39.825 1.00 0.00 205 VAL A O 17
ATOM 26321 N N . ARG A 1 64 ? 11.551 -5.158 -38.764 1.00 0.00 206 ARG A N 17
ATOM 26322 C CA . ARG A 1 64 ? 11.088 -5.818 -37.580 1.00 0.00 206 ARG A CA 17
ATOM 26323 C C . ARG A 1 64 ? 10.481 -4.831 -36.591 1.00 0.00 206 ARG A C 17
ATOM 26324 O O . ARG A 1 64 ? 9.498 -5.150 -35.937 1.00 0.00 206 ARG A O 17
ATOM 26345 N N . GLU A 1 65 ? 11.065 -3.632 -36.490 1.00 0.00 207 GLU A N 17
ATOM 26346 C CA . GLU A 1 65 ? 10.554 -2.610 -35.568 1.00 0.00 207 GLU A CA 17
ATOM 26347 C C . GLU A 1 65 ? 10.555 -1.225 -36.211 1.00 0.00 207 GLU A C 17
ATOM 26348 O O . GLU A 1 65 ? 10.972 -1.055 -37.356 1.00 0.00 207 GLU A O 17
ATOM 26360 N N . VAL A 1 66 ? 10.094 -0.237 -35.446 1.00 0.00 208 VAL A N 17
ATOM 26361 C CA . VAL A 1 66 ? 10.042 1.152 -35.906 1.00 0.00 208 VAL A CA 17
ATOM 26362 C C . VAL A 1 66 ? 10.180 2.098 -34.715 1.00 0.00 208 VAL A C 17
ATOM 26363 O O . VAL A 1 66 ? 9.192 2.641 -34.220 1.00 0.00 208 VAL A O 17
ATOM 26376 N N . ALA A 1 67 ? 11.408 2.275 -34.241 1.00 0.00 209 ALA A N 17
ATOM 26377 C CA . ALA A 1 67 ? 11.661 3.135 -33.090 1.00 0.00 209 ALA A CA 17
ATOM 26378 C C . ALA A 1 67 ? 12.112 4.532 -33.504 1.00 0.00 209 ALA A C 17
ATOM 26379 O O . ALA A 1 67 ? 12.391 4.788 -34.675 1.00 0.00 209 ALA A O 17
ATOM 26386 N N . GLN A 1 68 ? 12.167 5.433 -32.515 1.00 0.00 210 GLN A N 17
ATOM 26387 C CA . GLN A 1 68 ? 12.568 6.830 -32.708 1.00 0.00 210 GLN A CA 17
ATOM 26388 C C . GLN A 1 68 ? 11.368 7.667 -33.125 1.00 0.00 210 GLN A C 17
ATOM 26389 O O . GLN A 1 68 ? 10.820 8.418 -32.318 1.00 0.00 210 GLN A O 17
ATOM 26403 N N . GLY A 1 69 ? 10.951 7.526 -34.377 1.00 0.00 211 GLY A N 17
ATOM 26404 C CA . GLY A 1 69 ? 9.806 8.269 -34.850 1.00 0.00 211 GLY A CA 17
ATOM 26405 C C . GLY A 1 69 ? 9.515 8.015 -36.316 1.00 0.00 211 GLY A C 17
ATOM 26406 O O . GLY A 1 69 ? 9.141 8.931 -37.049 1.00 0.00 211 GLY A O 17
ATOM 26410 N N . TYR A 1 70 ? 9.699 6.773 -36.750 1.00 0.00 212 TYR A N 17
ATOM 26411 C CA . TYR A 1 70 ? 9.465 6.413 -38.143 1.00 0.00 212 TYR A CA 17
ATOM 26412 C C . TYR A 1 70 ? 8.064 5.849 -38.344 1.00 0.00 212 TYR A C 17
ATOM 26413 O O . TYR A 1 70 ? 7.506 5.206 -37.454 1.00 0.00 212 TYR A O 17
ATOM 26431 N N . GLU A 1 71 ? 7.506 6.084 -39.527 1.00 0.00 213 GLU A N 17
ATOM 26432 C CA . GLU A 1 71 ? 6.181 5.595 -39.853 1.00 0.00 213 GLU A CA 17
ATOM 26433 C C . GLU A 1 71 ? 6.273 4.207 -40.469 1.00 0.00 213 GLU A C 17
ATOM 26434 O O . GLU A 1 71 ? 7.327 3.806 -40.962 1.00 0.00 213 GLU A O 17
ATOM 26446 N N . CYS A 1 72 ? 5.173 3.470 -40.423 1.00 0.00 214 CYS A N 17
ATOM 26447 C CA . CYS A 1 72 ? 5.149 2.120 -40.964 1.00 0.00 214 CYS A CA 17
ATOM 26448 C C . CYS A 1 72 ? 3.757 1.736 -41.457 1.00 0.00 214 CYS A C 17
ATOM 26449 O O . CYS A 1 72 ? 2.818 2.527 -41.392 1.00 0.00 214 CYS A O 17
ATOM 26457 N N . GLY A 1 73 ? 3.644 0.499 -41.926 1.00 0.00 215 GLY A N 17
ATOM 26458 C CA . GLY A 1 73 ? 2.378 -0.026 -42.404 1.00 0.00 215 GLY A CA 17
ATOM 26459 C C . GLY A 1 73 ? 2.176 -1.437 -41.897 1.00 0.00 215 GLY A C 17
ATOM 26460 O O . GLY A 1 73 ? 2.844 -2.364 -42.355 1.00 0.00 215 GLY A O 17
ATOM 26464 N N . LEU A 1 74 ? 1.292 -1.606 -40.920 1.00 0.00 216 LEU A N 17
ATOM 26465 C CA . LEU A 1 74 ? 1.064 -2.912 -40.333 1.00 0.00 216 LEU A CA 17
ATOM 26466 C C . LEU A 1 74 ? -0.409 -3.181 -40.074 1.00 0.00 216 LEU A C 17
ATOM 26467 O O . LEU A 1 74 ? -1.153 -2.295 -39.663 1.00 0.00 216 LEU A O 17
ATOM 26483 N N . THR A 1 75 ? -0.805 -4.430 -40.248 1.00 0.00 217 THR A N 17
ATOM 26484 C CA . THR A 1 75 ? -2.173 -4.826 -39.962 1.00 0.00 217 THR A CA 17
ATOM 26485 C C . THR A 1 75 ? -2.287 -5.003 -38.453 1.00 0.00 217 THR A C 17
ATOM 26486 O O . THR A 1 75 ? -1.310 -4.774 -37.739 1.00 0.00 217 THR A O 17
ATOM 26497 N N . ILE A 1 76 ? -3.452 -5.385 -37.952 1.00 0.00 218 ILE A N 17
ATOM 26498 C CA . ILE A 1 76 ? -3.610 -5.543 -36.511 1.00 0.00 218 ILE A CA 17
ATOM 26499 C C . ILE A 1 76 ? -4.468 -6.747 -36.141 1.00 0.00 218 ILE A C 17
ATOM 26500 O O . ILE A 1 76 ? -5.651 -6.593 -35.835 1.00 0.00 218 ILE A O 17
ATOM 26516 N N . LYS A 1 77 ? -3.869 -7.949 -36.128 1.00 0.00 219 LYS A N 17
ATOM 26517 C CA . LYS A 1 77 ? -4.604 -9.161 -35.741 1.00 0.00 219 LYS A CA 17
ATOM 26518 C C . LYS A 1 77 ? -5.990 -9.187 -36.397 1.00 0.00 219 LYS A C 17
ATOM 26519 O O . LYS A 1 77 ? -6.110 -8.889 -37.587 1.00 0.00 219 LYS A O 17
ATOM 26538 N N . ASN A 1 78 ? -7.020 -9.519 -35.648 1.00 0.00 220 ASN A N 17
ATOM 26539 C CA . ASN A 1 78 ? -8.359 -9.553 -36.190 1.00 0.00 220 ASN A CA 17
ATOM 26540 C C . ASN A 1 78 ? -9.022 -8.171 -36.083 1.00 0.00 220 ASN A C 17
ATOM 26541 O O . ASN A 1 78 ? -10.123 -8.034 -35.551 1.00 0.00 220 ASN A O 17
ATOM 26552 N N . PHE A 1 79 ? -8.331 -7.154 -36.613 1.00 0.00 221 PHE A N 17
ATOM 26553 C CA . PHE A 1 79 ? -8.820 -5.778 -36.611 1.00 0.00 221 PHE A CA 17
ATOM 26554 C C . PHE A 1 79 ? -10.168 -5.516 -37.260 1.00 0.00 221 PHE A C 17
ATOM 26555 O O . PHE A 1 79 ? -10.610 -6.217 -38.171 1.00 0.00 221 PHE A O 17
ATOM 26572 N N . ASN A 1 80 ? -10.793 -4.439 -36.754 1.00 0.00 222 ASN A N 17
ATOM 26573 C CA . ASN A 1 80 ? -12.080 -3.965 -37.224 1.00 0.00 222 ASN A CA 17
ATOM 26574 C C . ASN A 1 80 ? -12.002 -2.507 -37.703 1.00 0.00 222 ASN A C 17
ATOM 26575 O O . ASN A 1 80 ? -12.492 -2.190 -38.787 1.00 0.00 222 ASN A O 17
ATOM 26586 N N . ASP A 1 81 ? -11.412 -1.602 -36.889 1.00 0.00 223 ASP A N 17
ATOM 26587 C CA . ASP A 1 81 ? -11.339 -0.180 -37.283 1.00 0.00 223 ASP A CA 17
ATOM 26588 C C . ASP A 1 81 ? -10.535 -0.067 -38.572 1.00 0.00 223 ASP A C 17
ATOM 26589 O O . ASP A 1 81 ? -9.780 -0.964 -38.918 1.00 0.00 223 ASP A O 17
ATOM 26598 N N . ILE A 1 82 ? -10.651 1.062 -39.226 1.00 0.00 224 ILE A N 17
ATOM 26599 C CA . ILE A 1 82 ? -9.870 1.313 -40.429 1.00 0.00 224 ILE A CA 17
ATOM 26600 C C . ILE A 1 82 ? -9.647 2.797 -40.679 1.00 0.00 224 ILE A C 17
ATOM 26601 O O . ILE A 1 82 ? -10.071 3.645 -39.897 1.00 0.00 224 ILE A O 17
ATOM 26617 N N . LYS A 1 83 ? -8.964 3.074 -41.794 1.00 0.00 225 LYS A N 17
ATOM 26618 C CA . LYS A 1 83 ? -8.615 4.434 -42.247 1.00 0.00 225 LYS A CA 17
ATOM 26619 C C . LYS A 1 83 ? -8.330 5.367 -41.078 1.00 0.00 225 LYS A C 17
ATOM 26620 O O . LYS A 1 83 ? -9.256 5.888 -40.455 1.00 0.00 225 LYS A O 17
ATOM 26639 N N . GLU A 1 84 ? -7.042 5.576 -40.820 1.00 0.00 226 GLU A N 17
ATOM 26640 C CA . GLU A 1 84 ? -6.547 6.454 -39.733 1.00 0.00 226 GLU A CA 17
ATOM 26641 C C . GLU A 1 84 ? -7.543 6.581 -38.599 1.00 0.00 226 GLU A C 17
ATOM 26642 O O . GLU A 1 84 ? -7.986 7.674 -38.242 1.00 0.00 226 GLU A O 17
ATOM 26654 N N . GLY A 1 85 ? -7.891 5.434 -38.048 1.00 0.00 227 GLY A N 17
ATOM 26655 C CA . GLY A 1 85 ? -8.830 5.396 -36.971 1.00 0.00 227 GLY A CA 17
ATOM 26656 C C . GLY A 1 85 ? -8.402 6.218 -35.783 1.00 0.00 227 GLY A C 17
ATOM 26657 O O . GLY A 1 85 ? -9.012 7.246 -35.494 1.00 0.00 227 GLY A O 17
ATOM 26661 N N . ASP A 1 86 ? -7.360 5.760 -35.081 1.00 0.00 228 ASP A N 17
ATOM 26662 C CA . ASP A 1 86 ? -6.887 6.469 -33.879 1.00 0.00 228 ASP A CA 17
ATOM 26663 C C . ASP A 1 86 ? -5.420 6.158 -33.524 1.00 0.00 228 ASP A C 17
ATOM 26664 O O . ASP A 1 86 ? -4.656 5.696 -34.358 1.00 0.00 228 ASP A O 17
ATOM 26673 N N . VAL A 1 87 ? -5.036 6.403 -32.263 1.00 0.00 229 VAL A N 17
ATOM 26674 C CA . VAL A 1 87 ? -3.669 6.140 -31.805 1.00 0.00 229 VAL A CA 17
ATOM 26675 C C . VAL A 1 87 ? -3.545 4.707 -31.308 1.00 0.00 229 VAL A C 17
ATOM 26676 O O . VAL A 1 87 ? -4.415 4.230 -30.592 1.00 0.00 229 VAL A O 17
ATOM 26689 N N . ILE A 1 88 ? -2.456 4.037 -31.696 1.00 0.00 230 ILE A N 17
ATOM 26690 C CA . ILE A 1 88 ? -2.214 2.648 -31.310 1.00 0.00 230 ILE A CA 17
ATOM 26691 C C . ILE A 1 88 ? -1.183 2.557 -30.186 1.00 0.00 230 ILE A C 17
ATOM 26692 O O . ILE A 1 88 ? -0.398 3.483 -29.985 1.00 0.00 230 ILE A O 17
ATOM 26708 N N . GLU A 1 89 ? -1.185 1.443 -29.445 1.00 0.00 231 GLU A N 17
ATOM 26709 C CA . GLU A 1 89 ? -0.227 1.288 -28.343 1.00 0.00 231 GLU A CA 17
ATOM 26710 C C . GLU A 1 89 ? 0.207 -0.154 -28.138 1.00 0.00 231 GLU A C 17
ATOM 26711 O O . GLU A 1 89 ? -0.550 -0.982 -27.648 1.00 0.00 231 GLU A O 17
ATOM 26723 N N . ALA A 1 90 ? 1.455 -0.433 -28.475 1.00 0.00 232 ALA A N 17
ATOM 26724 C CA . ALA A 1 90 ? 2.006 -1.764 -28.300 1.00 0.00 232 ALA A CA 17
ATOM 26725 C C . ALA A 1 90 ? 2.577 -1.896 -26.896 1.00 0.00 232 ALA A C 17
ATOM 26726 O O . ALA A 1 90 ? 3.333 -1.037 -26.442 1.00 0.00 232 ALA A O 17
ATOM 26733 N N . TYR A 1 91 ? 2.199 -2.961 -26.203 1.00 0.00 233 TYR A N 17
ATOM 26734 C CA . TYR A 1 91 ? 2.666 -3.178 -24.835 1.00 0.00 233 TYR A CA 17
ATOM 26735 C C . TYR A 1 91 ? 3.154 -4.608 -24.644 1.00 0.00 233 TYR A C 17
ATOM 26736 O O . TYR A 1 91 ? 2.570 -5.547 -25.183 1.00 0.00 233 TYR A O 17
ATOM 26754 N N . VAL A 1 92 ? 4.227 -4.764 -23.871 1.00 0.00 234 VAL A N 17
ATOM 26755 C CA . VAL A 1 92 ? 4.799 -6.079 -23.609 1.00 0.00 234 VAL A CA 17
ATOM 26756 C C . VAL A 1 92 ? 6.018 -5.967 -22.683 1.00 0.00 234 VAL A C 17
ATOM 26757 O O . VAL A 1 92 ? 6.263 -4.916 -22.090 1.00 0.00 234 VAL A O 17
ATOM 26770 N N . MET A 1 93 ? 6.781 -7.048 -22.581 1.00 0.00 235 MET A N 17
ATOM 26771 C CA . MET A 1 93 ? 7.977 -7.066 -21.750 1.00 0.00 235 MET A CA 17
ATOM 26772 C C . MET A 1 93 ? 9.214 -6.802 -22.608 1.00 0.00 235 MET A C 17
ATOM 26773 O O . MET A 1 93 ? 9.100 -6.321 -23.736 1.00 0.00 235 MET A O 17
ATOM 26787 N N . GLN A 1 94 ? 10.390 -7.116 -22.077 1.00 0.00 236 GLN A N 17
ATOM 26788 C CA . GLN A 1 94 ? 11.630 -6.907 -22.815 1.00 0.00 236 GLN A CA 17
ATOM 26789 C C . GLN A 1 94 ? 11.980 -8.136 -23.644 1.00 0.00 236 GLN A C 17
ATOM 26790 O O . GLN A 1 94 ? 12.851 -8.925 -23.277 1.00 0.00 236 GLN A O 17
ATOM 26804 N N . GLU A 1 95 ? 11.289 -8.288 -24.764 1.00 0.00 237 GLU A N 17
ATOM 26805 C CA . GLU A 1 95 ? 11.513 -9.416 -25.660 1.00 0.00 237 GLU A CA 17
ATOM 26806 C C . GLU A 1 95 ? 11.191 -9.043 -27.105 1.00 0.00 237 GLU A C 17
ATOM 26807 O O . GLU A 1 95 ? 10.633 -9.844 -27.854 1.00 0.00 237 GLU A O 17
ATOM 26819 N N . VAL A 1 96 ? 11.544 -7.821 -27.489 1.00 0.00 238 VAL A N 17
ATOM 26820 C CA . VAL A 1 96 ? 11.291 -7.345 -28.846 1.00 0.00 238 VAL A CA 17
ATOM 26821 C C . VAL A 1 96 ? 12.578 -7.293 -29.663 1.00 0.00 238 VAL A C 17
ATOM 26822 O O . VAL A 1 96 ? 13.677 -7.290 -29.110 1.00 0.00 238 VAL A O 17
ATOM 26835 N N . ALA A 1 97 ? 12.430 -7.256 -30.987 1.00 0.00 239 ALA A N 17
ATOM 26836 C CA . ALA A 1 97 ? 13.574 -7.207 -31.897 1.00 0.00 239 ALA A CA 17
ATOM 26837 C C . ALA A 1 97 ? 14.330 -8.531 -31.897 1.00 0.00 239 ALA A C 17
ATOM 26838 O O . ALA A 1 97 ? 14.384 -9.226 -32.911 1.00 0.00 239 ALA A O 17
ATOM 26845 N N . ARG A 1 98 ? 14.909 -8.875 -30.753 1.00 0.00 240 ARG A N 17
ATOM 26846 C CA . ARG A 1 98 ? 15.658 -10.109 -30.611 1.00 0.00 240 ARG A CA 17
ATOM 26847 C C . ARG A 1 98 ? 14.777 -11.275 -30.165 1.00 0.00 240 ARG A C 17
ATOM 26848 O O . ARG A 1 98 ? 15.235 -12.412 -30.057 1.00 0.00 240 ARG A O 17
ATOM 26869 N N . ALA A 1 99 ? 13.523 -10.975 -29.913 1.00 0.00 241 ALA A N 17
ATOM 26870 C CA . ALA A 1 99 ? 12.558 -11.978 -29.479 1.00 0.00 241 ALA A CA 17
ATOM 26871 C C . ALA A 1 99 ? 12.984 -12.613 -28.159 1.00 0.00 241 ALA A C 17
ATOM 26878 N N . TYR A 1 1 ? 1.362 -7.944 -15.467 1.00 0.00 143 TYR A N 18
ATOM 26879 C CA . TYR A 1 1 ? 2.131 -8.577 -16.570 1.00 0.00 143 TYR A CA 18
ATOM 26880 C C . TYR A 1 1 ? 2.340 -7.602 -17.726 1.00 0.00 143 TYR A C 18
ATOM 26881 O O . TYR A 1 1 ? 1.448 -7.398 -18.548 1.00 0.00 143 TYR A O 18
ATOM 26901 N N . GLU A 1 2 ? 3.526 -7.000 -17.779 1.00 0.00 144 GLU A N 18
ATOM 26902 C CA . GLU A 1 2 ? 3.852 -6.044 -18.831 1.00 0.00 144 GLU A CA 18
ATOM 26903 C C . GLU A 1 2 ? 5.290 -5.560 -18.698 1.00 0.00 144 GLU A C 18
ATOM 26904 O O . GLU A 1 2 ? 5.751 -5.250 -17.600 1.00 0.00 144 GLU A O 18
ATOM 26916 N N . GLU A 1 3 ? 5.997 -5.493 -19.825 1.00 0.00 145 GLU A N 18
ATOM 26917 C CA . GLU A 1 3 ? 7.363 -5.049 -19.844 1.00 0.00 145 GLU A CA 18
ATOM 26918 C C . GLU A 1 3 ? 7.441 -3.580 -20.259 1.00 0.00 145 GLU A C 18
ATOM 26919 O O . GLU A 1 3 ? 8.371 -3.170 -20.955 1.00 0.00 145 GLU A O 18
ATOM 26931 N N . LYS A 1 4 ? 6.443 -2.799 -19.856 1.00 0.00 146 LYS A N 18
ATOM 26932 C CA . LYS A 1 4 ? 6.380 -1.383 -20.215 1.00 0.00 146 LYS A CA 18
ATOM 26933 C C . LYS A 1 4 ? 6.131 -1.245 -21.715 1.00 0.00 146 LYS A C 18
ATOM 26934 O O . LYS A 1 4 ? 6.254 -2.220 -22.456 1.00 0.00 146 LYS A O 18
ATOM 26953 N N . VAL A 1 5 ? 5.782 -0.043 -22.168 1.00 0.00 147 VAL A N 18
ATOM 26954 C CA . VAL A 1 5 ? 5.522 0.179 -23.589 1.00 0.00 147 VAL A CA 18
ATOM 26955 C C . VAL A 1 5 ? 6.734 -0.136 -24.419 1.00 0.00 147 VAL A C 18
ATOM 26956 O O . VAL A 1 5 ? 7.860 0.204 -24.059 1.00 0.00 147 VAL A O 18
ATOM 26969 N N . ILE A 1 6 ? 6.490 -0.750 -25.555 1.00 0.00 148 ILE A N 18
ATOM 26970 C CA . ILE A 1 6 ? 7.567 -1.066 -26.471 1.00 0.00 148 ILE A CA 18
ATOM 26971 C C . ILE A 1 6 ? 7.215 -0.660 -27.898 1.00 0.00 148 ILE A C 18
ATOM 26972 O O . ILE A 1 6 ? 8.047 -0.792 -28.773 1.00 0.00 148 ILE A O 18
ATOM 26988 N N . GLY A 1 7 ? 5.999 -0.149 -28.139 1.00 0.00 149 GLY A N 18
ATOM 26989 C CA . GLY A 1 7 ? 5.637 0.258 -29.484 1.00 0.00 149 GLY A CA 18
ATOM 26990 C C . GLY A 1 7 ? 4.389 1.113 -29.514 1.00 0.00 149 GLY A C 18
ATOM 26991 O O . GLY A 1 7 ? 3.359 0.703 -30.046 1.00 0.00 149 GLY A O 18
ATOM 26995 N N . GLN A 1 8 ? 4.479 2.309 -28.953 1.00 0.00 150 GLN A N 18
ATOM 26996 C CA . GLN A 1 8 ? 3.341 3.211 -28.933 1.00 0.00 150 GLN A CA 18
ATOM 26997 C C . GLN A 1 8 ? 3.354 4.081 -30.168 1.00 0.00 150 GLN A C 18
ATOM 26998 O O . GLN A 1 8 ? 4.397 4.619 -30.542 1.00 0.00 150 GLN A O 18
ATOM 27012 N N . ALA A 1 9 ? 2.208 4.190 -30.831 1.00 0.00 151 ALA A N 18
ATOM 27013 C CA . ALA A 1 9 ? 2.154 4.966 -32.043 1.00 0.00 151 ALA A CA 18
ATOM 27014 C C . ALA A 1 9 ? 0.781 5.554 -32.330 1.00 0.00 151 ALA A C 18
ATOM 27015 O O . ALA A 1 9 ? -0.178 5.337 -31.596 1.00 0.00 151 ALA A O 18
ATOM 27022 N N . GLU A 1 10 ? 0.716 6.302 -33.424 1.00 0.00 152 GLU A N 18
ATOM 27023 C CA . GLU A 1 10 ? -0.517 6.947 -33.861 1.00 0.00 152 GLU A CA 18
ATOM 27024 C C . GLU A 1 10 ? -0.861 6.525 -35.289 1.00 0.00 152 GLU A C 18
ATOM 27025 O O . GLU A 1 10 ? -0.046 6.683 -36.187 1.00 0.00 152 GLU A O 18
ATOM 27037 N N . VAL A 1 11 ? -2.064 5.980 -35.505 1.00 0.00 153 VAL A N 18
ATOM 27038 C CA . VAL A 1 11 ? -2.465 5.532 -36.846 1.00 0.00 153 VAL A CA 18
ATOM 27039 C C . VAL A 1 11 ? -2.219 6.588 -37.912 1.00 0.00 153 VAL A C 18
ATOM 27040 O O . VAL A 1 11 ? -2.631 7.740 -37.773 1.00 0.00 153 VAL A O 18
ATOM 27053 N N . ARG A 1 12 ? -1.628 6.160 -38.999 1.00 0.00 154 ARG A N 18
ATOM 27054 C CA . ARG A 1 12 ? -1.419 7.027 -40.122 1.00 0.00 154 ARG A CA 18
ATOM 27055 C C . ARG A 1 12 ? -2.664 6.876 -40.974 1.00 0.00 154 ARG A C 18
ATOM 27056 O O . ARG A 1 12 ? -3.447 7.804 -41.133 1.00 0.00 154 ARG A O 18
ATOM 27077 N N . GLN A 1 13 ? -2.848 5.644 -41.436 1.00 0.00 155 GLN A N 18
ATOM 27078 C CA . GLN A 1 13 ? -4.019 5.214 -42.188 1.00 0.00 155 GLN A CA 18
ATOM 27079 C C . GLN A 1 13 ? -4.056 3.682 -42.206 1.00 0.00 155 GLN A C 18
ATOM 27080 O O . GLN A 1 13 ? -3.385 3.040 -41.400 1.00 0.00 155 GLN A O 18
ATOM 27094 N N . THR A 1 14 ? -4.786 3.098 -43.152 1.00 0.00 156 THR A N 18
ATOM 27095 C CA . THR A 1 14 ? -4.835 1.640 -43.283 1.00 0.00 156 THR A CA 18
ATOM 27096 C C . THR A 1 14 ? -5.037 1.250 -44.736 1.00 0.00 156 THR A C 18
ATOM 27097 O O . THR A 1 14 ? -5.463 2.064 -45.555 1.00 0.00 156 THR A O 18
ATOM 27108 N N . PHE A 1 15 ? -4.682 0.012 -45.065 1.00 0.00 157 PHE A N 18
ATOM 27109 C CA . PHE A 1 15 ? -4.779 -0.459 -46.439 1.00 0.00 157 PHE A CA 18
ATOM 27110 C C . PHE A 1 15 ? -5.954 -1.383 -46.669 1.00 0.00 157 PHE A C 18
ATOM 27111 O O . PHE A 1 15 ? -5.775 -2.585 -46.852 1.00 0.00 157 PHE A O 18
ATOM 27128 N N . LYS A 1 16 ? -7.157 -0.824 -46.706 1.00 0.00 158 LYS A N 18
ATOM 27129 C CA . LYS A 1 16 ? -8.343 -1.629 -46.953 1.00 0.00 158 LYS A CA 18
ATOM 27130 C C . LYS A 1 16 ? -8.538 -1.765 -48.451 1.00 0.00 158 LYS A C 18
ATOM 27131 O O . LYS A 1 16 ? -9.522 -1.301 -49.027 1.00 0.00 158 LYS A O 18
ATOM 27150 N N . VAL A 1 17 ? -7.554 -2.410 -49.061 1.00 0.00 159 VAL A N 18
ATOM 27151 C CA . VAL A 1 17 ? -7.516 -2.648 -50.486 1.00 0.00 159 VAL A CA 18
ATOM 27152 C C . VAL A 1 17 ? -8.195 -3.973 -50.812 1.00 0.00 159 VAL A C 18
ATOM 27153 O O . VAL A 1 17 ? -8.288 -4.853 -49.956 1.00 0.00 159 VAL A O 18
ATOM 27166 N N . SER A 1 18 ? -8.640 -4.130 -52.054 1.00 0.00 160 SER A N 18
ATOM 27167 C CA . SER A 1 18 ? -9.275 -5.375 -52.478 1.00 0.00 160 SER A CA 18
ATOM 27168 C C . SER A 1 18 ? -8.232 -6.315 -53.080 1.00 0.00 160 SER A C 18
ATOM 27169 O O . SER A 1 18 ? -8.519 -7.076 -54.004 1.00 0.00 160 SER A O 18
ATOM 27177 N N . LYS A 1 19 ? -7.017 -6.242 -52.544 1.00 0.00 161 LYS A N 18
ATOM 27178 C CA . LYS A 1 19 ? -5.910 -7.060 -53.000 1.00 0.00 161 LYS A CA 18
ATOM 27179 C C . LYS A 1 19 ? -4.897 -7.318 -51.877 1.00 0.00 161 LYS A C 18
ATOM 27180 O O . LYS A 1 19 ? -4.260 -8.371 -51.851 1.00 0.00 161 LYS A O 18
ATOM 27199 N N . VAL A 1 20 ? -4.737 -6.361 -50.950 1.00 0.00 162 VAL A N 18
ATOM 27200 C CA . VAL A 1 20 ? -3.806 -6.515 -49.869 1.00 0.00 162 VAL A CA 18
ATOM 27201 C C . VAL A 1 20 ? -4.545 -6.956 -48.594 1.00 0.00 162 VAL A C 18
ATOM 27202 O O . VAL A 1 20 ? -4.902 -8.125 -48.454 1.00 0.00 162 VAL A O 18
ATOM 27215 N N . GLY A 1 21 ? -4.779 -6.025 -47.681 1.00 0.00 163 GLY A N 18
ATOM 27216 C CA . GLY A 1 21 ? -5.481 -6.335 -46.451 1.00 0.00 163 GLY A CA 18
ATOM 27217 C C . GLY A 1 21 ? -6.080 -5.096 -45.820 1.00 0.00 163 GLY A C 18
ATOM 27218 O O . GLY A 1 21 ? -7.086 -4.560 -46.286 1.00 0.00 163 GLY A O 18
ATOM 27222 N N . THR A 1 22 ? -5.414 -4.645 -44.758 1.00 0.00 164 THR A N 18
ATOM 27223 C CA . THR A 1 22 ? -5.787 -3.449 -44.014 1.00 0.00 164 THR A CA 18
ATOM 27224 C C . THR A 1 22 ? -4.542 -2.879 -43.346 1.00 0.00 164 THR A C 18
ATOM 27225 O O . THR A 1 22 ? -4.598 -2.356 -42.233 1.00 0.00 164 THR A O 18
ATOM 27236 N N . ILE A 1 23 ? -3.410 -2.998 -44.049 1.00 0.00 165 ILE A N 18
ATOM 27237 C CA . ILE A 1 23 ? -2.116 -2.518 -43.565 1.00 0.00 165 ILE A CA 18
ATOM 27238 C C . ILE A 1 23 ? -2.242 -1.141 -42.912 1.00 0.00 165 ILE A C 18
ATOM 27239 O O . ILE A 1 23 ? -2.218 -0.108 -43.578 1.00 0.00 165 ILE A O 18
ATOM 27255 N N . ALA A 1 24 ? -2.387 -1.165 -41.599 1.00 0.00 166 ALA A N 18
ATOM 27256 C CA . ALA A 1 24 ? -2.536 0.041 -40.817 1.00 0.00 166 ALA A CA 18
ATOM 27257 C C . ALA A 1 24 ? -1.196 0.621 -40.414 1.00 0.00 166 ALA A C 18
ATOM 27258 O O . ALA A 1 24 ? -0.405 -0.025 -39.727 1.00 0.00 166 ALA A O 18
ATOM 27265 N N . GLY A 1 25 ? -0.956 1.855 -40.829 1.00 0.00 167 GLY A N 18
ATOM 27266 C CA . GLY A 1 25 ? 0.277 2.519 -40.485 1.00 0.00 167 GLY A CA 18
ATOM 27267 C C . GLY A 1 25 ? 0.140 3.266 -39.181 1.00 0.00 167 GLY A C 18
ATOM 27268 O O . GLY A 1 25 ? -0.952 3.705 -38.837 1.00 0.00 167 GLY A O 18
ATOM 27272 N N . CYS A 1 26 ? 1.230 3.393 -38.443 1.00 0.00 168 CYS A N 18
ATOM 27273 C CA . CYS A 1 26 ? 1.208 4.078 -37.166 1.00 0.00 168 CYS A CA 18
ATOM 27274 C C . CYS A 1 26 ? 2.519 4.838 -36.951 1.00 0.00 168 CYS A C 18
ATOM 27275 O O . CYS A 1 26 ? 3.603 4.288 -37.149 1.00 0.00 168 CYS A O 18
ATOM 27283 N N . TYR A 1 27 ? 2.414 6.089 -36.515 1.00 0.00 169 TYR A N 18
ATOM 27284 C CA . TYR A 1 27 ? 3.595 6.902 -36.237 1.00 0.00 169 TYR A CA 18
ATOM 27285 C C . TYR A 1 27 ? 4.008 6.617 -34.808 1.00 0.00 169 TYR A C 18
ATOM 27286 O O . TYR A 1 27 ? 3.178 6.659 -33.914 1.00 0.00 169 TYR A O 18
ATOM 27304 N N . VAL A 1 28 ? 5.267 6.267 -34.595 1.00 0.00 170 VAL A N 18
ATOM 27305 C CA . VAL A 1 28 ? 5.711 5.890 -33.260 1.00 0.00 170 VAL A CA 18
ATOM 27306 C C . VAL A 1 28 ? 6.114 7.078 -32.390 1.00 0.00 170 VAL A C 18
ATOM 27307 O O . VAL A 1 28 ? 6.697 8.055 -32.858 1.00 0.00 170 VAL A O 18
ATOM 27320 N N . THR A 1 29 ? 5.781 6.954 -31.102 1.00 0.00 171 THR A N 18
ATOM 27321 C CA . THR A 1 29 ? 6.080 7.977 -30.107 1.00 0.00 171 THR A CA 18
ATOM 27322 C C . THR A 1 29 ? 6.701 7.380 -28.843 1.00 0.00 171 THR A C 18
ATOM 27323 O O . THR A 1 29 ? 6.857 8.070 -27.836 1.00 0.00 171 THR A O 18
ATOM 27334 N N . ASP A 1 30 ? 7.047 6.103 -28.896 1.00 0.00 172 ASP A N 18
ATOM 27335 C CA . ASP A 1 30 ? 7.636 5.421 -27.767 1.00 0.00 172 ASP A CA 18
ATOM 27336 C C . ASP A 1 30 ? 8.701 4.444 -28.275 1.00 0.00 172 ASP A C 18
ATOM 27337 O O . ASP A 1 30 ? 9.420 4.775 -29.215 1.00 0.00 172 ASP A O 18
ATOM 27346 N N . GLY A 1 31 ? 8.825 3.268 -27.664 1.00 0.00 173 GLY A N 18
ATOM 27347 C CA . GLY A 1 31 ? 9.838 2.302 -28.101 1.00 0.00 173 GLY A CA 18
ATOM 27348 C C . GLY A 1 31 ? 9.870 2.059 -29.616 1.00 0.00 173 GLY A C 18
ATOM 27349 O O . GLY A 1 31 ? 10.377 2.878 -30.381 1.00 0.00 173 GLY A O 18
ATOM 27353 N N . LYS A 1 32 ? 9.347 0.911 -30.035 1.00 0.00 174 LYS A N 18
ATOM 27354 C CA . LYS A 1 32 ? 9.312 0.517 -31.449 1.00 0.00 174 LYS A CA 18
ATOM 27355 C C . LYS A 1 32 ? 8.053 -0.271 -31.759 1.00 0.00 174 LYS A C 18
ATOM 27356 O O . LYS A 1 32 ? 7.715 -1.208 -31.041 1.00 0.00 174 LYS A O 18
ATOM 27375 N N . ILE A 1 33 ? 7.378 0.055 -32.848 1.00 0.00 175 ILE A N 18
ATOM 27376 C CA . ILE A 1 33 ? 6.192 -0.700 -33.200 1.00 0.00 175 ILE A CA 18
ATOM 27377 C C . ILE A 1 33 ? 6.587 -1.890 -34.062 1.00 0.00 175 ILE A C 18
ATOM 27378 O O . ILE A 1 33 ? 6.597 -1.836 -35.292 1.00 0.00 175 ILE A O 18
ATOM 27394 N N . THR A 1 34 ? 6.980 -2.950 -33.379 1.00 0.00 176 THR A N 18
ATOM 27395 C CA . THR A 1 34 ? 7.465 -4.158 -34.027 1.00 0.00 176 THR A CA 18
ATOM 27396 C C . THR A 1 34 ? 6.360 -5.134 -34.424 1.00 0.00 176 THR A C 18
ATOM 27397 O O . THR A 1 34 ? 5.168 -4.846 -34.305 1.00 0.00 176 THR A O 18
ATOM 27408 N N . ARG A 1 35 ? 6.799 -6.295 -34.912 1.00 0.00 177 ARG A N 18
ATOM 27409 C CA . ARG A 1 35 ? 5.909 -7.357 -35.360 1.00 0.00 177 ARG A CA 18
ATOM 27410 C C . ARG A 1 35 ? 5.462 -8.240 -34.195 1.00 0.00 177 ARG A C 18
ATOM 27411 O O . ARG A 1 35 ? 4.286 -8.582 -34.074 1.00 0.00 177 ARG A O 18
ATOM 27432 N N . ASP A 1 36 ? 6.422 -8.627 -33.357 1.00 0.00 178 ASP A N 18
ATOM 27433 C CA . ASP A 1 36 ? 6.146 -9.495 -32.221 1.00 0.00 178 ASP A CA 18
ATOM 27434 C C . ASP A 1 36 ? 5.761 -8.692 -30.981 1.00 0.00 178 ASP A C 18
ATOM 27435 O O . ASP A 1 36 ? 6.330 -8.870 -29.903 1.00 0.00 178 ASP A O 18
ATOM 27444 N N . SER A 1 37 ? 4.774 -7.820 -31.141 1.00 0.00 179 SER A N 18
ATOM 27445 C CA . SER A 1 37 ? 4.289 -6.999 -30.042 1.00 0.00 179 SER A CA 18
ATOM 27446 C C . SER A 1 37 ? 2.770 -6.902 -30.099 1.00 0.00 179 SER A C 18
ATOM 27447 O O . SER A 1 37 ? 2.161 -7.161 -31.139 1.00 0.00 179 SER A O 18
ATOM 27455 N N . LYS A 1 38 ? 2.161 -6.527 -28.984 1.00 0.00 180 LYS A N 18
ATOM 27456 C CA . LYS A 1 38 ? 0.715 -6.398 -28.927 1.00 0.00 180 LYS A CA 18
ATOM 27457 C C . LYS A 1 38 ? 0.306 -4.994 -29.341 1.00 0.00 180 LYS A C 18
ATOM 27458 O O . LYS A 1 38 ? 1.141 -4.214 -29.795 1.00 0.00 180 LYS A O 18
ATOM 27477 N N . VAL A 1 39 ? -0.970 -4.669 -29.189 1.00 0.00 181 VAL A N 18
ATOM 27478 C CA . VAL A 1 39 ? -1.446 -3.346 -29.556 1.00 0.00 181 VAL A CA 18
ATOM 27479 C C . VAL A 1 39 ? -2.472 -2.827 -28.580 1.00 0.00 181 VAL A C 18
ATOM 27480 O O . VAL A 1 39 ? -3.081 -3.585 -27.827 1.00 0.00 181 VAL A O 18
ATOM 27493 N N . ARG A 1 40 ? -2.659 -1.521 -28.608 1.00 0.00 182 ARG A N 18
ATOM 27494 C CA . ARG A 1 40 ? -3.619 -0.885 -27.730 1.00 0.00 182 ARG A CA 18
ATOM 27495 C C . ARG A 1 40 ? -4.174 0.393 -28.323 1.00 0.00 182 ARG A C 18
ATOM 27496 O O . ARG A 1 40 ? -3.592 1.469 -28.183 1.00 0.00 182 ARG A O 18
ATOM 27517 N N . LEU A 1 41 ? -5.297 0.254 -29.011 1.00 0.00 183 LEU A N 18
ATOM 27518 C CA . LEU A 1 41 ? -5.935 1.366 -29.660 1.00 0.00 183 LEU A CA 18
ATOM 27519 C C . LEU A 1 41 ? -6.901 2.105 -28.788 1.00 0.00 183 LEU A C 18
ATOM 27520 O O . LEU A 1 41 ? -7.642 1.529 -27.994 1.00 0.00 183 LEU A O 18
ATOM 27536 N N . ILE A 1 42 ? -6.879 3.405 -28.982 1.00 0.00 184 ILE A N 18
ATOM 27537 C CA . ILE A 1 42 ? -7.755 4.307 -28.242 1.00 0.00 184 ILE A CA 18
ATOM 27538 C C . ILE A 1 42 ? -8.090 5.546 -29.057 1.00 0.00 184 ILE A C 18
ATOM 27539 O O . ILE A 1 42 ? -7.200 6.242 -29.543 1.00 0.00 184 ILE A O 18
ATOM 27555 N N . ARG A 1 43 ? -9.377 5.843 -29.158 1.00 0.00 185 ARG A N 18
ATOM 27556 C CA . ARG A 1 43 ? -9.826 7.028 -29.866 1.00 0.00 185 ARG A CA 18
ATOM 27557 C C . ARG A 1 43 ? -9.863 8.187 -28.867 1.00 0.00 185 ARG A C 18
ATOM 27558 O O . ARG A 1 43 ? -9.065 8.207 -27.929 1.00 0.00 185 ARG A O 18
ATOM 27579 N N . GLN A 1 44 ? -10.781 9.139 -29.032 1.00 0.00 186 GLN A N 18
ATOM 27580 C CA . GLN A 1 44 ? -10.873 10.249 -28.097 1.00 0.00 186 GLN A CA 18
ATOM 27581 C C . GLN A 1 44 ? -11.931 9.972 -27.032 1.00 0.00 186 GLN A C 18
ATOM 27582 O O . GLN A 1 44 ? -12.536 10.896 -26.489 1.00 0.00 186 GLN A O 18
ATOM 27596 N N . GLY A 1 45 ? -12.149 8.691 -26.740 1.00 0.00 187 GLY A N 18
ATOM 27597 C CA . GLY A 1 45 ? -13.133 8.315 -25.744 1.00 0.00 187 GLY A CA 18
ATOM 27598 C C . GLY A 1 45 ? -12.831 6.976 -25.095 1.00 0.00 187 GLY A C 18
ATOM 27599 O O . GLY A 1 45 ? -12.252 6.912 -24.011 1.00 0.00 187 GLY A O 18
ATOM 27603 N N . ILE A 1 46 ? -13.249 5.907 -25.769 1.00 0.00 188 ILE A N 18
ATOM 27604 C CA . ILE A 1 46 ? -13.055 4.543 -25.278 1.00 0.00 188 ILE A CA 18
ATOM 27605 C C . ILE A 1 46 ? -12.023 3.798 -26.140 1.00 0.00 188 ILE A C 18
ATOM 27606 O O . ILE A 1 46 ? -11.197 4.427 -26.802 1.00 0.00 188 ILE A O 18
ATOM 27622 N N . VAL A 1 47 ? -12.066 2.465 -26.124 1.00 0.00 189 VAL A N 18
ATOM 27623 C CA . VAL A 1 47 ? -11.130 1.654 -26.897 1.00 0.00 189 VAL A CA 18
ATOM 27624 C C . VAL A 1 47 ? -11.641 1.417 -28.307 1.00 0.00 189 VAL A C 18
ATOM 27625 O O . VAL A 1 47 ? -12.811 1.103 -28.528 1.00 0.00 189 VAL A O 18
ATOM 27638 N N . VAL A 1 48 ? -10.729 1.570 -29.252 1.00 0.00 190 VAL A N 18
ATOM 27639 C CA . VAL A 1 48 ? -11.020 1.382 -30.667 1.00 0.00 190 VAL A CA 18
ATOM 27640 C C . VAL A 1 48 ? -10.603 -0.014 -31.086 1.00 0.00 190 VAL A C 18
ATOM 27641 O O . VAL A 1 48 ? -11.235 -0.642 -31.935 1.00 0.00 190 VAL A O 18
ATOM 27654 N N . TYR A 1 49 ? -9.528 -0.494 -30.472 1.00 0.00 191 TYR A N 18
ATOM 27655 C CA . TYR A 1 49 ? -9.024 -1.820 -30.773 1.00 0.00 191 TYR A CA 18
ATOM 27656 C C . TYR A 1 49 ? -7.980 -2.289 -29.765 1.00 0.00 191 TYR A C 18
ATOM 27657 O O . TYR A 1 49 ? -7.286 -1.488 -29.142 1.00 0.00 191 TYR A O 18
ATOM 27675 N N . GLU A 1 50 ? -7.868 -3.605 -29.628 1.00 0.00 192 GLU A N 18
ATOM 27676 C CA . GLU A 1 50 ? -6.902 -4.208 -28.722 1.00 0.00 192 GLU A CA 18
ATOM 27677 C C . GLU A 1 50 ? -6.466 -5.565 -29.252 1.00 0.00 192 GLU A C 18
ATOM 27678 O O . GLU A 1 50 ? -7.170 -6.183 -30.052 1.00 0.00 192 GLU A O 18
ATOM 27690 N N . GLY A 1 51 ? -5.305 -6.026 -28.807 1.00 0.00 193 GLY A N 18
ATOM 27691 C CA . GLY A 1 51 ? -4.805 -7.310 -29.255 1.00 0.00 193 GLY A CA 18
ATOM 27692 C C . GLY A 1 51 ? -3.344 -7.265 -29.647 1.00 0.00 193 GLY A C 18
ATOM 27693 O O . GLY A 1 51 ? -2.486 -6.945 -28.824 1.00 0.00 193 GLY A O 18
ATOM 27697 N N . GLU A 1 52 ? -3.053 -7.602 -30.900 1.00 0.00 194 GLU A N 18
ATOM 27698 C CA . GLU A 1 52 ? -1.691 -7.616 -31.382 1.00 0.00 194 GLU A CA 18
ATOM 27699 C C . GLU A 1 52 ? -1.611 -7.257 -32.839 1.00 0.00 194 GLU A C 18
ATOM 27700 O O . GLU A 1 52 ? -2.616 -6.980 -33.493 1.00 0.00 194 GLU A O 18
ATOM 27712 N N . ILE A 1 53 ? -0.391 -7.245 -33.328 1.00 0.00 195 ILE A N 18
ATOM 27713 C CA . ILE A 1 53 ? -0.152 -6.904 -34.699 1.00 0.00 195 ILE A CA 18
ATOM 27714 C C . ILE A 1 53 ? -0.134 -8.169 -35.563 1.00 0.00 195 ILE A C 18
ATOM 27715 O O . ILE A 1 53 ? 0.213 -9.248 -35.083 1.00 0.00 195 ILE A O 18
ATOM 27731 N N . ASP A 1 54 ? -0.472 -8.030 -36.839 1.00 0.00 196 ASP A N 18
ATOM 27732 C CA . ASP A 1 54 ? -0.448 -9.166 -37.752 1.00 0.00 196 ASP A CA 18
ATOM 27733 C C . ASP A 1 54 ? 0.927 -9.264 -38.396 1.00 0.00 196 ASP A C 18
ATOM 27734 O O . ASP A 1 54 ? 1.619 -10.275 -38.270 1.00 0.00 196 ASP A O 18
ATOM 27743 N N . SER A 1 55 ? 1.318 -8.191 -39.078 1.00 0.00 197 SER A N 18
ATOM 27744 C CA . SER A 1 55 ? 2.614 -8.129 -39.738 1.00 0.00 197 SER A CA 18
ATOM 27745 C C . SER A 1 55 ? 3.123 -6.691 -39.802 1.00 0.00 197 SER A C 18
ATOM 27746 O O . SER A 1 55 ? 2.341 -5.741 -39.736 1.00 0.00 197 SER A O 18
ATOM 27754 N N . LEU A 1 56 ? 4.438 -6.545 -39.925 1.00 0.00 198 LEU A N 18
ATOM 27755 C CA . LEU A 1 56 ? 5.071 -5.230 -39.990 1.00 0.00 198 LEU A CA 18
ATOM 27756 C C . LEU A 1 56 ? 5.986 -5.120 -41.200 1.00 0.00 198 LEU A C 18
ATOM 27757 O O . LEU A 1 56 ? 6.995 -5.817 -41.304 1.00 0.00 198 LEU A O 18
ATOM 27773 N N . LYS A 1 57 ? 5.621 -4.223 -42.103 1.00 0.00 199 LYS A N 18
ATOM 27774 C CA . LYS A 1 57 ? 6.391 -3.982 -43.309 1.00 0.00 199 LYS A CA 18
ATOM 27775 C C . LYS A 1 57 ? 6.221 -2.533 -43.741 1.00 0.00 199 LYS A C 18
ATOM 27776 O O . LYS A 1 57 ? 5.108 -2.078 -44.005 1.00 0.00 199 LYS A O 18
ATOM 27795 N N . ARG A 1 58 ? 7.328 -1.809 -43.798 1.00 0.00 200 ARG A N 18
ATOM 27796 C CA . ARG A 1 58 ? 7.299 -0.403 -44.182 1.00 0.00 200 ARG A CA 18
ATOM 27797 C C . ARG A 1 58 ? 7.408 -0.265 -45.699 1.00 0.00 200 ARG A C 18
ATOM 27798 O O . ARG A 1 58 ? 7.138 -1.214 -46.435 1.00 0.00 200 ARG A O 18
ATOM 27819 N N . TYR A 1 59 ? 7.806 0.914 -46.166 1.00 0.00 201 TYR A N 18
ATOM 27820 C CA . TYR A 1 59 ? 7.945 1.152 -47.592 1.00 0.00 201 TYR A CA 18
ATOM 27821 C C . TYR A 1 59 ? 9.330 0.729 -48.089 1.00 0.00 201 TYR A C 18
ATOM 27822 O O . TYR A 1 59 ? 9.564 0.649 -49.294 1.00 0.00 201 TYR A O 18
ATOM 27840 N N . LYS A 1 60 ? 10.243 0.443 -47.157 1.00 0.00 202 LYS A N 18
ATOM 27841 C CA . LYS A 1 60 ? 11.575 0.018 -47.498 1.00 0.00 202 LYS A CA 18
ATOM 27842 C C . LYS A 1 60 ? 11.667 -1.507 -47.511 1.00 0.00 202 LYS A C 18
ATOM 27843 O O . LYS A 1 60 ? 11.975 -2.110 -48.539 1.00 0.00 202 LYS A O 18
ATOM 27862 N N . ASP A 1 61 ? 11.392 -2.126 -46.363 1.00 0.00 203 ASP A N 18
ATOM 27863 C CA . ASP A 1 61 ? 11.441 -3.575 -46.251 1.00 0.00 203 ASP A CA 18
ATOM 27864 C C . ASP A 1 61 ? 10.498 -4.073 -45.162 1.00 0.00 203 ASP A C 18
ATOM 27865 O O . ASP A 1 61 ? 9.751 -3.295 -44.569 1.00 0.00 203 ASP A O 18
ATOM 27874 N N . ASP A 1 62 ? 10.550 -5.373 -44.894 1.00 0.00 204 ASP A N 18
ATOM 27875 C CA . ASP A 1 62 ? 9.717 -5.974 -43.867 1.00 0.00 204 ASP A CA 18
ATOM 27876 C C . ASP A 1 62 ? 10.438 -5.940 -42.524 1.00 0.00 204 ASP A C 18
ATOM 27877 O O . ASP A 1 62 ? 10.646 -6.972 -41.884 1.00 0.00 204 ASP A O 18
ATOM 27886 N N . VAL A 1 63 ? 10.833 -4.737 -42.108 1.00 0.00 205 VAL A N 18
ATOM 27887 C CA . VAL A 1 63 ? 11.548 -4.549 -40.849 1.00 0.00 205 VAL A CA 18
ATOM 27888 C C . VAL A 1 63 ? 10.816 -5.144 -39.683 1.00 0.00 205 VAL A C 18
ATOM 27889 O O . VAL A 1 63 ? 9.617 -5.418 -39.752 1.00 0.00 205 VAL A O 18
ATOM 27902 N N . ARG A 1 64 ? 11.557 -5.365 -38.608 1.00 0.00 206 ARG A N 18
ATOM 27903 C CA . ARG A 1 64 ? 10.975 -5.954 -37.437 1.00 0.00 206 ARG A CA 18
ATOM 27904 C C . ARG A 1 64 ? 10.402 -4.892 -36.510 1.00 0.00 206 ARG A C 18
ATOM 27905 O O . ARG A 1 64 ? 9.366 -5.114 -35.904 1.00 0.00 206 ARG A O 18
ATOM 27926 N N . GLU A 1 65 ? 11.071 -3.740 -36.411 1.00 0.00 207 GLU A N 18
ATOM 27927 C CA . GLU A 1 65 ? 10.593 -2.656 -35.542 1.00 0.00 207 GLU A CA 18
ATOM 27928 C C . GLU A 1 65 ? 10.629 -1.303 -36.250 1.00 0.00 207 GLU A C 18
ATOM 27929 O O . GLU A 1 65 ? 11.091 -1.188 -37.385 1.00 0.00 207 GLU A O 18
ATOM 27941 N N . VAL A 1 66 ? 10.147 -0.281 -35.547 1.00 0.00 208 VAL A N 18
ATOM 27942 C CA . VAL A 1 66 ? 10.122 1.088 -36.064 1.00 0.00 208 VAL A CA 18
ATOM 27943 C C . VAL A 1 66 ? 10.235 2.080 -34.906 1.00 0.00 208 VAL A C 18
ATOM 27944 O O . VAL A 1 66 ? 9.229 2.568 -34.391 1.00 0.00 208 VAL A O 18
ATOM 27957 N N . ALA A 1 67 ? 11.465 2.356 -34.482 1.00 0.00 209 ALA A N 18
ATOM 27958 C CA . ALA A 1 67 ? 11.699 3.268 -33.366 1.00 0.00 209 ALA A CA 18
ATOM 27959 C C . ALA A 1 67 ? 12.099 4.663 -33.839 1.00 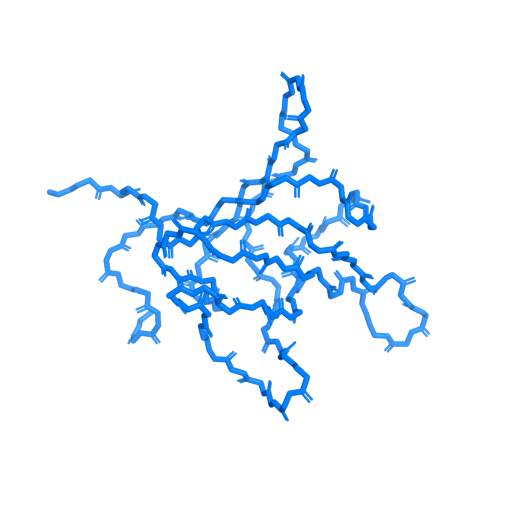0.00 209 ALA A C 18
ATOM 27960 O O . ALA A 1 67 ? 12.208 4.921 -35.038 1.00 0.00 209 ALA A O 18
ATOM 27967 N N . GLN A 1 68 ? 12.306 5.561 -32.870 1.00 0.00 210 GLN A N 18
ATOM 27968 C CA . GLN A 1 68 ? 12.684 6.949 -33.130 1.00 0.00 210 GLN A CA 18
ATOM 27969 C C . GLN A 1 68 ? 11.447 7.762 -33.464 1.00 0.00 210 GLN A C 18
ATOM 27970 O O . GLN A 1 68 ? 10.954 8.530 -32.637 1.00 0.00 210 GLN A O 18
ATOM 27984 N N . GLY A 1 69 ? 10.939 7.575 -34.671 1.00 0.00 211 GLY A N 18
ATOM 27985 C CA . GLY A 1 69 ? 9.752 8.282 -35.083 1.00 0.00 211 GLY A CA 18
ATOM 27986 C C . GLY A 1 69 ? 9.355 7.959 -36.508 1.00 0.00 211 GLY A C 18
ATOM 27987 O O . GLY A 1 69 ? 8.911 8.836 -37.250 1.00 0.00 211 GLY A O 18
ATOM 27991 N N . TYR A 1 70 ? 9.526 6.701 -36.900 1.00 0.00 212 TYR A N 18
ATOM 27992 C CA . TYR A 1 70 ? 9.192 6.273 -38.250 1.00 0.00 212 TYR A CA 18
ATOM 27993 C C . TYR A 1 70 ? 7.859 5.536 -38.285 1.00 0.00 212 TYR A C 18
ATOM 27994 O O . TYR A 1 70 ? 7.525 4.788 -37.365 1.00 0.00 212 TYR A O 18
ATOM 28012 N N . GLU A 1 71 ? 7.102 5.753 -39.355 1.00 0.00 213 GLU A N 18
ATOM 28013 C CA . GLU A 1 71 ? 5.803 5.110 -39.516 1.00 0.00 213 GLU A CA 18
ATOM 28014 C C . GLU A 1 71 ? 5.922 3.886 -40.421 1.00 0.00 213 GLU A C 18
ATOM 28015 O O . GLU A 1 71 ? 6.509 3.952 -41.501 1.00 0.00 213 GLU A O 18
ATOM 28027 N N . CYS A 1 72 ? 5.358 2.774 -39.970 1.00 0.00 214 CYS A N 18
ATOM 28028 C CA . CYS A 1 72 ? 5.392 1.530 -40.730 1.00 0.00 214 CYS A CA 18
ATOM 28029 C C . CYS A 1 72 ? 3.982 0.988 -40.921 1.00 0.00 214 CYS A C 18
ATOM 28030 O O . CYS A 1 72 ? 3.133 1.134 -40.043 1.00 0.00 214 CYS A O 18
ATOM 28038 N N . GLY A 1 73 ? 3.736 0.363 -42.067 1.00 0.00 215 GLY A N 18
ATOM 28039 C CA . GLY A 1 73 ? 2.421 -0.187 -42.341 1.00 0.00 215 GLY A CA 18
ATOM 28040 C C . GLY A 1 73 ? 2.279 -1.605 -41.834 1.00 0.00 215 GLY A C 18
ATOM 28041 O O . GLY A 1 73 ? 2.950 -2.517 -42.320 1.00 0.00 215 GLY A O 18
ATOM 28045 N N . LEU A 1 74 ? 1.414 -1.791 -40.843 1.00 0.00 216 LEU A N 18
ATOM 28046 C CA . LEU A 1 74 ? 1.195 -3.100 -40.255 1.00 0.00 216 LEU A CA 18
ATOM 28047 C C . LEU A 1 74 ? -0.289 -3.388 -40.100 1.00 0.00 216 LEU A C 18
ATOM 28048 O O . LEU A 1 74 ? -1.079 -2.490 -39.811 1.00 0.00 216 LEU A O 18
ATOM 28064 N N . THR A 1 75 ? -0.653 -4.653 -40.231 1.00 0.00 217 THR A N 18
ATOM 28065 C CA . THR A 1 75 ? -2.036 -5.056 -40.040 1.00 0.00 217 THR A CA 18
ATOM 28066 C C . THR A 1 75 ? -2.241 -5.308 -38.553 1.00 0.00 217 THR A C 18
ATOM 28067 O O . THR A 1 75 ? -1.359 -5.853 -37.891 1.00 0.00 217 THR A O 18
ATOM 28078 N N . ILE A 1 76 ? -3.367 -4.872 -38.014 1.00 0.00 218 ILE A N 18
ATOM 28079 C CA . ILE A 1 76 ? -3.623 -5.020 -36.592 1.00 0.00 218 ILE A CA 18
ATOM 28080 C C . ILE A 1 76 ? -4.355 -6.321 -36.270 1.00 0.00 218 ILE A C 18
ATOM 28081 O O . ILE A 1 76 ? -5.377 -6.322 -35.586 1.00 0.00 218 ILE A O 18
ATOM 28097 N N . LYS A 1 77 ? -3.796 -7.426 -36.753 1.00 0.00 219 LYS A N 18
ATOM 28098 C CA . LYS A 1 77 ? -4.350 -8.759 -36.519 1.00 0.00 219 LYS A CA 18
ATOM 28099 C C . LYS A 1 77 ? -5.744 -8.919 -37.088 1.00 0.00 219 LYS A C 18
ATOM 28100 O O . LYS A 1 77 ? -5.950 -9.622 -38.078 1.00 0.00 219 LYS A O 18
ATOM 28119 N N . ASN A 1 78 ? -6.691 -8.286 -36.451 1.00 0.00 220 ASN A N 18
ATOM 28120 C CA . ASN A 1 78 ? -8.075 -8.368 -36.876 1.00 0.00 220 ASN A CA 18
ATOM 28121 C C . ASN A 1 78 ? -8.831 -7.058 -36.644 1.00 0.00 220 ASN A C 18
ATOM 28122 O O . ASN A 1 78 ? -9.922 -7.055 -36.074 1.00 0.00 220 ASN A O 18
ATOM 28133 N N . PHE A 1 79 ? -8.267 -5.948 -37.123 1.00 0.00 221 PHE A N 18
ATOM 28134 C CA . PHE A 1 79 ? -8.921 -4.647 -36.989 1.00 0.00 221 PHE A CA 18
ATOM 28135 C C . PHE A 1 79 ? -10.314 -4.568 -37.592 1.00 0.00 221 PHE A C 18
ATOM 28136 O O . PHE A 1 79 ? -10.495 -4.681 -38.805 1.00 0.00 221 PHE A O 18
ATOM 28153 N N . ASN A 1 80 ? -11.290 -4.293 -36.723 1.00 0.00 222 ASN A N 18
ATOM 28154 C CA . ASN A 1 80 ? -12.661 -4.103 -37.143 1.00 0.00 222 ASN A CA 18
ATOM 28155 C C . ASN A 1 80 ? -12.779 -2.706 -37.734 1.00 0.00 222 ASN A C 18
ATOM 28156 O O . ASN A 1 80 ? -13.325 -2.524 -38.823 1.00 0.00 222 ASN A O 18
ATOM 28167 N N . ASP A 1 81 ? -12.214 -1.718 -37.026 1.00 0.00 223 ASP A N 18
ATOM 28168 C CA . ASP A 1 81 ? -12.214 -0.338 -37.519 1.00 0.00 223 ASP A CA 18
ATOM 28169 C C . ASP A 1 81 ? -10.986 -0.117 -38.394 1.00 0.00 223 ASP A C 18
ATOM 28170 O O . ASP A 1 81 ? -9.871 -0.454 -38.003 1.00 0.00 223 ASP A O 18
ATOM 28179 N N . ILE A 1 82 ? -11.185 0.438 -39.585 1.00 0.00 224 ILE A N 18
ATOM 28180 C CA . ILE A 1 82 ? -10.066 0.672 -40.495 1.00 0.00 224 ILE A CA 18
ATOM 28181 C C . ILE A 1 82 ? -9.858 2.142 -40.790 1.00 0.00 224 ILE A C 18
ATOM 28182 O O . ILE A 1 82 ? -10.605 3.003 -40.323 1.00 0.00 224 ILE A O 18
ATOM 28198 N N . LYS A 1 83 ? -8.811 2.411 -41.559 1.00 0.00 225 LYS A N 18
ATOM 28199 C CA . LYS A 1 83 ? -8.436 3.772 -41.925 1.00 0.00 225 LYS A CA 18
ATOM 28200 C C . LYS A 1 83 ? -8.090 4.550 -40.669 1.00 0.00 225 LYS A C 18
ATOM 28201 O O . LYS A 1 83 ? -8.574 4.209 -39.595 1.00 0.00 225 LYS A O 18
ATOM 28220 N N . GLU A 1 84 ? -7.249 5.588 -40.795 1.00 0.00 226 GLU A N 18
ATOM 28221 C CA . GLU A 1 84 ? -6.843 6.417 -39.642 1.00 0.00 226 GLU A CA 18
ATOM 28222 C C . GLU A 1 84 ? -8.007 6.681 -38.696 1.00 0.00 226 GLU A C 18
ATOM 28223 O O . GLU A 1 84 ? -8.770 7.636 -38.844 1.00 0.00 226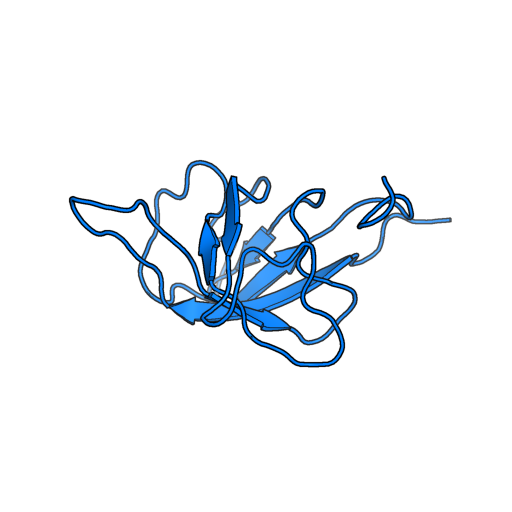 GLU A O 18
ATOM 28235 N N . GLY A 1 85 ? -8.137 5.790 -37.731 1.00 0.00 227 GLY A N 18
ATOM 28236 C CA . GLY A 1 85 ? -9.197 5.890 -36.778 1.00 0.00 227 GLY A CA 18
ATOM 28237 C C . GLY A 1 85 ? -8.709 6.339 -35.432 1.00 0.00 227 GLY A C 18
ATOM 28238 O O . GLY A 1 85 ? -9.403 7.098 -34.752 1.00 0.00 227 GLY A O 18
ATOM 28242 N N . ASP A 1 86 ? -7.534 5.857 -35.008 1.00 0.00 228 ASP A N 18
ATOM 28243 C CA . ASP A 1 86 ? -7.060 6.246 -33.690 1.00 0.00 228 ASP A CA 18
ATOM 28244 C C . ASP A 1 86 ? -5.544 6.122 -33.462 1.00 0.00 228 ASP A C 18
ATOM 28245 O O . ASP A 1 86 ? -4.766 5.916 -34.384 1.00 0.00 228 ASP A O 18
ATOM 28254 N N . VAL A 1 87 ? -5.166 6.213 -32.176 1.00 0.00 229 VAL A N 18
ATOM 28255 C CA . VAL A 1 87 ? -3.788 6.074 -31.723 1.00 0.00 229 VAL A CA 18
ATOM 28256 C C . VAL A 1 87 ? -3.594 4.642 -31.228 1.00 0.00 229 VAL A C 18
ATOM 28257 O O . VAL A 1 87 ? -4.501 4.064 -30.634 1.00 0.00 229 VAL A O 18
ATOM 28270 N N . ILE A 1 88 ? -2.429 4.064 -31.485 1.00 0.00 230 ILE A N 18
ATOM 28271 C CA . ILE A 1 88 ? -2.167 2.693 -31.073 1.00 0.00 230 ILE A CA 18
ATOM 28272 C C . ILE A 1 88 ? -1.055 2.616 -30.041 1.00 0.00 230 ILE A C 18
ATOM 28273 O O . ILE A 1 88 ? -0.154 3.452 -30.015 1.00 0.00 230 ILE A O 18
ATOM 28289 N N . GLU A 1 89 ? -1.124 1.604 -29.187 1.00 0.00 231 GLU A N 18
ATOM 28290 C CA . GLU A 1 89 ? -0.111 1.431 -28.151 1.00 0.00 231 GLU A CA 18
ATOM 28291 C C . GLU A 1 89 ? 0.284 -0.036 -28.022 1.00 0.00 231 GLU A C 18
ATOM 28292 O O . GLU A 1 89 ? -0.480 -0.860 -27.532 1.00 0.00 231 GLU A O 18
ATOM 28304 N N . ALA A 1 90 ? 1.495 -0.345 -28.466 1.00 0.00 232 ALA A N 18
ATOM 28305 C CA . ALA A 1 90 ? 1.996 -1.703 -28.412 1.00 0.00 232 ALA A CA 18
ATOM 28306 C C . ALA A 1 90 ? 2.672 -1.976 -27.080 1.00 0.00 232 ALA A C 18
ATOM 28307 O O . ALA A 1 90 ? 3.600 -1.271 -26.681 1.00 0.00 232 ALA A O 18
ATOM 28314 N N . TYR A 1 91 ? 2.200 -3.006 -26.403 1.00 0.00 233 TYR A N 18
ATOM 28315 C CA . TYR A 1 91 ? 2.750 -3.393 -25.112 1.00 0.00 233 TYR A CA 18
ATOM 28316 C C . TYR A 1 91 ? 3.204 -4.843 -25.162 1.00 0.00 233 TYR A C 18
ATOM 28317 O O . TYR A 1 91 ? 2.875 -5.568 -26.100 1.00 0.00 233 TYR A O 18
ATOM 28335 N N . VAL A 1 92 ? 3.964 -5.265 -24.161 1.00 0.00 234 VAL A N 18
ATOM 28336 C CA . VAL A 1 92 ? 4.458 -6.633 -24.118 1.00 0.00 234 VAL A CA 18
ATOM 28337 C C . VAL A 1 92 ? 5.227 -6.896 -22.826 1.00 0.00 234 VAL A C 18
ATOM 28338 O O . VAL A 1 92 ? 5.839 -5.983 -22.287 1.00 0.00 234 VAL A O 18
ATOM 28351 N N . MET A 1 93 ? 5.212 -8.147 -22.356 1.00 0.00 235 MET A N 18
ATOM 28352 C CA . MET A 1 93 ? 5.937 -8.535 -21.132 1.00 0.00 235 MET A CA 18
ATOM 28353 C C . MET A 1 93 ? 7.292 -9.146 -21.506 1.00 0.00 235 MET A C 18
ATOM 28354 O O . MET A 1 93 ? 7.817 -10.010 -20.802 1.00 0.00 235 MET A O 18
ATOM 28368 N N . GLN A 1 94 ? 7.846 -8.676 -22.617 1.00 0.00 236 GLN A N 18
ATOM 28369 C CA . GLN A 1 94 ? 9.132 -9.138 -23.119 1.00 0.00 236 GLN A CA 18
ATOM 28370 C C . GLN A 1 94 ? 9.968 -7.926 -23.505 1.00 0.00 236 GLN A C 18
ATOM 28371 O O . GLN A 1 94 ? 9.732 -6.829 -22.997 1.00 0.00 236 GLN A O 18
ATOM 28385 N N . GLU A 1 95 ? 10.930 -8.098 -24.406 1.00 0.00 237 GLU A N 18
ATOM 28386 C CA . GLU A 1 95 ? 11.747 -6.992 -24.832 1.00 0.00 237 GLU A CA 18
ATOM 28387 C C . GLU A 1 95 ? 11.224 -6.444 -26.155 1.00 0.00 237 GLU A C 18
ATOM 28388 O O . GLU A 1 95 ? 10.257 -5.684 -26.179 1.00 0.00 237 GLU A O 18
ATOM 28400 N N . VAL A 1 96 ? 11.855 -6.831 -27.237 1.00 0.00 238 VAL A N 18
ATOM 28401 C CA . VAL A 1 96 ? 11.460 -6.379 -28.577 1.00 0.00 238 VAL A CA 18
ATOM 28402 C C . VAL A 1 96 ? 11.885 -7.397 -29.656 1.00 0.00 238 VAL A C 18
ATOM 28403 O O . VAL A 1 96 ? 12.099 -8.571 -29.351 1.00 0.00 238 VAL A O 18
ATOM 28416 N N . ALA A 1 97 ? 12.009 -6.946 -30.917 1.00 0.00 239 ALA A N 18
ATOM 28417 C CA . ALA A 1 97 ? 12.407 -7.806 -32.037 1.00 0.00 239 ALA A CA 18
ATOM 28418 C C . ALA A 1 97 ? 13.627 -8.654 -31.680 1.00 0.00 239 ALA A C 18
ATOM 28419 O O . ALA A 1 97 ? 13.503 -9.835 -31.358 1.00 0.00 239 ALA A O 18
ATOM 28426 N N . ARG A 1 98 ? 14.802 -8.035 -31.728 1.00 0.00 240 ARG A N 18
ATOM 28427 C CA . ARG A 1 98 ? 16.040 -8.707 -31.401 1.00 0.00 240 ARG A CA 18
ATOM 28428 C C . ARG A 1 98 ? 16.389 -8.572 -29.921 1.00 0.00 240 ARG A C 18
ATOM 28429 O O . ARG A 1 98 ? 17.359 -9.160 -29.440 1.00 0.00 240 ARG A O 18
ATOM 28450 N N . ALA A 1 99 ? 15.593 -7.798 -29.218 1.00 0.00 241 ALA A N 18
ATOM 28451 C CA . ALA A 1 99 ? 15.795 -7.569 -27.792 1.00 0.00 241 ALA A CA 18
ATOM 28452 C C . ALA A 1 99 ? 15.045 -8.603 -26.959 1.00 0.00 241 ALA A C 18
ATOM 28459 N N . TYR A 1 1 ? 11.153 -8.005 -18.150 1.00 0.00 143 TYR A N 19
ATOM 28460 C CA . TYR A 1 1 ? 11.128 -7.633 -16.710 1.00 0.00 143 TYR A CA 19
ATOM 28461 C C . TYR A 1 1 ? 10.183 -6.462 -16.445 1.00 0.00 143 TYR A C 19
ATOM 28462 O O . TYR A 1 1 ? 10.310 -5.772 -15.433 1.00 0.00 143 TYR A O 19
ATOM 28482 N N . GLU A 1 2 ? 9.234 -6.241 -17.354 1.00 0.00 144 GLU A N 19
ATOM 28483 C CA . GLU A 1 2 ? 8.272 -5.152 -17.208 1.00 0.00 144 GLU A CA 19
ATOM 28484 C C . GLU A 1 2 ? 7.312 -5.120 -18.391 1.00 0.00 144 GLU A C 19
ATOM 28485 O O . GLU A 1 2 ? 7.719 -5.309 -19.538 1.00 0.00 144 GLU A O 19
ATOM 28497 N N . GLU A 1 3 ? 6.036 -4.883 -18.107 1.00 0.00 145 GLU A N 19
ATOM 28498 C CA . GLU A 1 3 ? 5.021 -4.830 -19.129 1.00 0.00 145 GLU A CA 19
ATOM 28499 C C . GLU A 1 3 ? 4.762 -3.393 -19.584 1.00 0.00 145 GLU A C 19
ATOM 28500 O O . GLU A 1 3 ? 3.619 -3.006 -19.829 1.00 0.00 145 GLU A O 19
ATOM 28512 N N . LYS A 1 4 ? 5.829 -2.610 -19.700 1.00 0.00 146 LYS A N 19
ATOM 28513 C CA . LYS A 1 4 ? 5.715 -1.222 -20.132 1.00 0.00 146 LYS A CA 19
ATOM 28514 C C . LYS A 1 4 ? 5.502 -1.146 -21.640 1.00 0.00 146 LYS A C 19
ATOM 28515 O O . LYS A 1 4 ? 5.433 -2.172 -22.316 1.00 0.00 146 LYS A O 19
ATOM 28534 N N . VAL A 1 5 ? 5.398 0.071 -22.166 1.00 0.00 147 VAL A N 19
ATOM 28535 C CA . VAL A 1 5 ? 5.193 0.263 -23.596 1.00 0.00 147 VAL A CA 19
ATOM 28536 C C . VAL A 1 5 ? 6.328 -0.329 -24.399 1.00 0.00 147 VAL A C 19
ATOM 28537 O O . VAL A 1 5 ? 7.500 -0.199 -24.047 1.00 0.00 147 VAL A O 19
ATOM 28550 N N . ILE A 1 6 ? 5.963 -0.948 -25.501 1.00 0.00 148 ILE A N 19
ATOM 28551 C CA . ILE A 1 6 ? 6.937 -1.537 -26.404 1.00 0.00 148 ILE A CA 19
ATOM 28552 C C . ILE A 1 6 ? 6.930 -0.803 -27.737 1.00 0.00 148 ILE A C 19
ATOM 28553 O O . ILE A 1 6 ? 7.885 -0.906 -28.489 1.00 0.00 148 ILE A O 19
ATOM 28569 N N . GLY A 1 7 ? 5.852 -0.065 -28.024 1.00 0.00 149 GLY A N 19
ATOM 28570 C CA . GLY A 1 7 ? 5.759 0.653 -29.272 1.00 0.00 149 GLY A CA 19
ATOM 28571 C C . GLY A 1 7 ? 4.448 1.392 -29.384 1.00 0.00 149 GLY A C 19
ATOM 28572 O O . GLY A 1 7 ? 3.482 0.887 -29.953 1.00 0.00 149 GLY A O 19
ATOM 28576 N N . GLN A 1 8 ? 4.423 2.593 -28.839 1.00 0.00 150 GLN A N 19
ATOM 28577 C CA . GLN A 1 8 ? 3.235 3.425 -28.874 1.00 0.00 150 GLN A CA 19
ATOM 28578 C C . GLN A 1 8 ? 3.282 4.303 -30.101 1.00 0.00 150 GLN A C 19
ATOM 28579 O O . GLN A 1 8 ? 4.329 4.861 -30.428 1.00 0.00 150 GLN A O 19
ATOM 28593 N N . ALA A 1 9 ? 2.165 4.397 -30.805 1.00 0.00 151 ALA A N 19
ATOM 28594 C CA . ALA A 1 9 ? 2.144 5.177 -32.016 1.00 0.00 151 ALA A CA 19
ATOM 28595 C C . ALA A 1 9 ? 0.781 5.770 -32.315 1.00 0.00 151 ALA A C 19
ATOM 28596 O O . ALA A 1 9 ? -0.208 5.476 -31.648 1.00 0.00 151 ALA A O 19
ATOM 28603 N N . GLU A 1 10 ? 0.757 6.607 -33.339 1.00 0.00 152 GLU A N 19
ATOM 28604 C CA . GLU A 1 10 ? -0.459 7.267 -33.777 1.00 0.00 152 GLU A CA 19
ATOM 28605 C C . GLU A 1 10 ? -0.802 6.842 -35.200 1.00 0.00 152 GLU A C 19
ATOM 28606 O O . GLU A 1 10 ? 0.013 7.003 -36.102 1.00 0.00 152 GLU A O 19
ATOM 28618 N N . VAL A 1 11 ? -2.001 6.289 -35.406 1.00 0.00 153 VAL A N 19
ATOM 28619 C CA . VAL A 1 11 ? -2.400 5.843 -36.742 1.00 0.00 153 VAL A CA 19
ATOM 28620 C C . VAL A 1 11 ? -2.299 6.963 -37.759 1.00 0.00 153 VAL A C 19
ATOM 28621 O O . VAL A 1 11 ? -2.872 8.040 -37.585 1.00 0.00 153 VAL A O 19
ATOM 28634 N N . ARG A 1 12 ? -1.632 6.673 -38.840 1.00 0.00 154 ARG A N 19
ATOM 28635 C CA . ARG A 1 12 ? -1.525 7.604 -39.916 1.00 0.00 154 ARG A CA 19
ATOM 28636 C C . ARG A 1 12 ? -2.721 7.324 -40.808 1.00 0.00 154 ARG A C 19
ATOM 28637 O O . ARG A 1 12 ? -3.590 8.172 -40.996 1.00 0.00 154 ARG A O 19
ATOM 28658 N N . GLN A 1 13 ? -2.783 6.080 -41.272 1.00 0.00 155 GLN A N 19
ATOM 28659 C CA . GLN A 1 13 ? -3.903 5.577 -42.054 1.00 0.00 155 GLN A CA 19
ATOM 28660 C C . GLN A 1 13 ? -3.897 4.046 -42.085 1.00 0.00 155 GLN A C 19
ATOM 28661 O O . GLN A 1 13 ? -3.202 3.410 -41.296 1.00 0.00 155 GLN A O 19
ATOM 28675 N N . THR A 1 14 ? -4.640 3.467 -43.027 1.00 0.00 156 THR A N 19
ATOM 28676 C CA . THR A 1 14 ? -4.690 2.016 -43.198 1.00 0.00 156 THR A CA 19
ATOM 28677 C C . THR A 1 14 ? -4.888 1.686 -44.674 1.00 0.00 156 THR A C 19
ATOM 28678 O O . THR A 1 14 ? -5.488 2.468 -45.410 1.00 0.00 156 THR A O 19
ATOM 28689 N N . PHE A 1 15 ? -4.352 0.550 -45.122 1.00 0.00 157 PHE A N 19
ATOM 28690 C CA . PHE A 1 15 ? -4.458 0.182 -46.530 1.00 0.00 157 PHE A CA 19
ATOM 28691 C C . PHE A 1 15 ? -5.632 -0.721 -46.827 1.00 0.00 157 PHE A C 19
ATOM 28692 O O . PHE A 1 15 ? -5.462 -1.925 -47.000 1.00 0.00 157 PHE A O 19
ATOM 28709 N N . LYS A 1 16 ? -6.818 -0.134 -46.945 1.00 0.00 158 LYS A N 19
ATOM 28710 C CA . LYS A 1 16 ? -8.005 -0.908 -47.270 1.00 0.00 158 LYS A CA 19
ATOM 28711 C C . LYS A 1 16 ? -8.092 -1.035 -48.781 1.00 0.00 158 LYS A C 19
ATOM 28712 O O . LYS A 1 16 ? -9.009 -0.529 -49.428 1.00 0.00 158 LYS A O 19
ATOM 28731 N N . VAL A 1 17 ? -7.084 -1.709 -49.317 1.00 0.00 159 VAL A N 19
ATOM 28732 C CA . VAL A 1 17 ? -6.935 -1.937 -50.735 1.00 0.00 159 VAL A CA 19
ATOM 28733 C C . VAL A 1 17 ? -7.561 -3.272 -51.123 1.00 0.00 159 VAL A C 19
ATOM 28734 O O . VAL A 1 17 ? -7.684 -4.171 -50.291 1.00 0.00 159 VAL A O 19
ATOM 28747 N N . SER A 1 18 ? -7.925 -3.415 -52.393 1.00 0.00 160 SER A N 19
ATOM 28748 C CA . SER A 1 18 ? -8.497 -4.664 -52.885 1.00 0.00 160 SER A CA 19
ATOM 28749 C C . SER A 1 18 ? -7.385 -5.559 -53.430 1.00 0.00 160 SER A C 19
ATOM 28750 O O . SER A 1 18 ? -7.569 -6.279 -54.412 1.00 0.00 160 SER A O 19
ATOM 28758 N N . LYS A 1 19 ? -6.227 -5.494 -52.777 1.00 0.00 161 LYS A N 19
ATOM 28759 C CA . LYS A 1 19 ? -5.064 -6.268 -53.161 1.00 0.00 161 LYS A CA 19
ATOM 28760 C C . LYS A 1 19 ? -4.174 -6.564 -51.949 1.00 0.00 161 LYS A C 19
ATOM 28761 O O . LYS A 1 19 ? -3.578 -7.638 -51.867 1.00 0.00 161 LYS A O 19
ATOM 28780 N N . VAL A 1 20 ? -4.084 -5.618 -51.003 1.00 0.00 162 VAL A N 19
ATOM 28781 C CA . VAL A 1 20 ? -3.282 -5.808 -49.830 1.00 0.00 162 VAL A CA 19
ATOM 28782 C C . VAL A 1 20 ? -4.171 -6.268 -48.664 1.00 0.00 162 VAL A C 19
ATOM 28783 O O . VAL A 1 20 ? -4.570 -7.432 -48.608 1.00 0.00 162 VAL A O 19
ATOM 28796 N N . GLY A 1 21 ? -4.496 -5.361 -47.760 1.00 0.00 163 GLY A N 19
ATOM 28797 C CA . GLY A 1 21 ? -5.351 -5.683 -46.634 1.00 0.00 163 GLY A CA 19
ATOM 28798 C C . GLY A 1 21 ? -5.975 -4.436 -46.050 1.00 0.00 163 GLY A C 19
ATOM 28799 O O . GLY A 1 21 ? -6.903 -3.859 -46.612 1.00 0.00 163 GLY A O 19
ATOM 28803 N N . THR A 1 22 ? -5.404 -4.020 -44.922 1.00 0.00 164 THR A N 19
ATOM 28804 C CA . THR A 1 22 ? -5.791 -2.814 -44.201 1.00 0.00 164 THR A CA 19
ATOM 28805 C C . THR A 1 22 ? -4.584 -2.321 -43.412 1.00 0.00 164 THR A C 19
ATOM 28806 O O . THR A 1 22 ? -4.707 -1.802 -42.304 1.00 0.00 164 THR A O 19
ATOM 28817 N N . ILE A 1 23 ? -3.405 -2.508 -44.015 1.00 0.00 165 ILE A N 19
ATOM 28818 C CA . ILE A 1 23 ? -2.128 -2.121 -43.430 1.00 0.00 165 ILE A CA 19
ATOM 28819 C C . ILE A 1 23 ? -2.205 -0.741 -42.777 1.00 0.00 165 ILE A C 19
ATOM 28820 O O . ILE A 1 23 ? -2.073 0.291 -43.434 1.00 0.00 165 ILE A O 19
ATOM 28836 N N . ALA A 1 24 ? -2.431 -0.758 -41.477 1.00 0.00 166 ALA A N 19
ATOM 28837 C CA . ALA A 1 24 ? -2.545 0.453 -40.697 1.00 0.00 166 ALA A CA 19
ATOM 28838 C C . ALA A 1 24 ? -1.190 1.037 -40.344 1.00 0.00 166 ALA A C 19
ATOM 28839 O O . ALA A 1 24 ? -0.392 0.416 -39.642 1.00 0.00 166 ALA A O 19
ATOM 28846 N N . GLY A 1 25 ? -0.954 2.252 -40.814 1.00 0.00 167 GLY A N 19
ATOM 28847 C CA . GLY A 1 25 ? 0.285 2.924 -40.516 1.00 0.00 167 GLY A CA 19
ATOM 28848 C C . GLY A 1 25 ? 0.163 3.705 -39.234 1.00 0.00 167 GLY A C 19
ATOM 28849 O O . GLY A 1 25 ? -0.892 4.262 -38.948 1.00 0.00 167 GLY A O 19
ATOM 28853 N N . CYS A 1 26 ? 1.216 3.716 -38.440 1.00 0.00 168 CYS A N 19
ATOM 28854 C CA . CYS A 1 26 ? 1.199 4.407 -37.169 1.00 0.00 168 CYS A CA 19
ATOM 28855 C C . CYS A 1 26 ? 2.538 5.095 -36.917 1.00 0.00 168 CYS A C 19
ATOM 28856 O O . CYS A 1 26 ? 3.596 4.482 -37.054 1.00 0.00 168 CYS A O 19
ATOM 28864 N N . TYR A 1 27 ? 2.483 6.359 -36.515 1.00 0.00 169 TYR A N 19
ATOM 28865 C CA . TYR A 1 27 ? 3.699 7.106 -36.207 1.00 0.00 169 TYR A CA 19
ATOM 28866 C C . TYR A 1 27 ? 4.065 6.811 -34.762 1.00 0.00 169 TYR A C 19
ATOM 28867 O O . TYR A 1 27 ? 3.213 6.866 -33.887 1.00 0.00 169 TYR A O 19
ATOM 28885 N N . VAL A 1 28 ? 5.312 6.432 -34.519 1.00 0.00 170 VAL A N 19
ATOM 28886 C CA . VAL A 1 28 ? 5.724 6.041 -33.176 1.00 0.00 170 VAL A CA 19
ATOM 28887 C C . VAL A 1 28 ? 6.148 7.213 -32.298 1.00 0.00 170 VAL A C 19
ATOM 28888 O O . VAL A 1 28 ? 6.662 8.225 -32.773 1.00 0.00 170 VAL A O 19
ATOM 28901 N N . THR A 1 29 ? 5.911 7.041 -30.995 1.00 0.00 171 THR A N 19
ATOM 28902 C CA . THR A 1 29 ? 6.242 8.046 -29.993 1.00 0.00 171 THR A CA 19
ATOM 28903 C C . THR A 1 29 ? 6.806 7.416 -28.722 1.00 0.00 171 THR A C 19
ATOM 28904 O O . THR A 1 29 ? 6.869 8.064 -27.677 1.00 0.00 171 THR A O 19
ATOM 28915 N N . ASP A 1 30 ? 7.200 6.156 -28.808 1.00 0.00 172 ASP A N 19
ATOM 28916 C CA . ASP A 1 30 ? 7.738 5.448 -27.668 1.00 0.00 172 ASP A CA 19
ATOM 28917 C C . ASP A 1 30 ? 8.733 4.384 -28.147 1.00 0.00 172 ASP A C 19
ATOM 28918 O O . ASP A 1 30 ? 9.448 4.616 -29.117 1.00 0.00 172 ASP A O 19
ATOM 28927 N N . GLY A 1 31 ? 8.796 3.239 -27.464 1.00 0.00 173 GLY A N 19
ATOM 28928 C CA . GLY A 1 31 ? 9.731 2.175 -27.842 1.00 0.00 173 GLY A CA 19
ATOM 28929 C C . GLY A 1 31 ? 9.814 1.896 -29.344 1.00 0.00 173 GLY A C 19
ATOM 28930 O O . GLY A 1 31 ? 10.438 2.647 -30.092 1.00 0.00 173 GLY A O 19
ATOM 28934 N N . LYS A 1 32 ? 9.215 0.789 -29.779 1.00 0.00 174 LYS A N 19
ATOM 28935 C CA . LYS A 1 32 ? 9.247 0.395 -31.191 1.00 0.00 174 LYS A CA 19
ATOM 28936 C C . LYS A 1 32 ? 8.024 -0.412 -31.584 1.00 0.00 174 LYS A C 19
ATOM 28937 O O . LYS A 1 32 ? 7.555 -1.258 -30.828 1.00 0.00 174 LYS A O 19
ATOM 28956 N N . ILE A 1 33 ? 7.556 -0.214 -32.803 1.00 0.00 175 ILE A N 19
ATOM 28957 C CA . ILE A 1 33 ? 6.444 -0.997 -33.291 1.00 0.00 175 ILE A CA 19
ATOM 28958 C C . ILE A 1 33 ? 6.997 -2.244 -33.964 1.00 0.00 175 ILE A C 19
ATOM 28959 O O . ILE A 1 33 ? 7.276 -2.244 -35.162 1.00 0.00 175 ILE A O 19
ATOM 28975 N N . THR A 1 34 ? 7.214 -3.288 -33.169 1.00 0.00 176 THR A N 19
ATOM 28976 C CA . THR A 1 34 ? 7.805 -4.521 -33.680 1.00 0.00 176 THR A CA 19
ATOM 28977 C C . THR A 1 34 ? 6.767 -5.594 -34.002 1.00 0.00 176 THR A C 19
ATOM 28978 O O . THR A 1 34 ? 5.605 -5.511 -33.601 1.00 0.00 176 THR A O 19
ATOM 28989 N N . ARG A 1 35 ? 7.226 -6.605 -34.740 1.00 0.00 177 ARG A N 19
ATOM 28990 C CA . ARG A 1 35 ? 6.394 -7.726 -35.151 1.00 0.00 177 ARG A CA 19
ATOM 28991 C C . ARG A 1 35 ? 5.935 -8.537 -33.948 1.00 0.00 177 ARG A C 19
ATOM 28992 O O . ARG A 1 35 ? 4.770 -8.922 -33.847 1.00 0.00 177 ARG A O 19
ATOM 29013 N N . ASP A 1 36 ? 6.869 -8.796 -33.039 1.00 0.00 178 ASP A N 19
ATOM 29014 C CA . ASP A 1 36 ? 6.581 -9.568 -31.840 1.00 0.00 178 ASP A CA 19
ATOM 29015 C C . ASP A 1 36 ? 6.117 -8.655 -30.707 1.00 0.00 178 ASP A C 19
ATOM 29016 O O . ASP A 1 36 ? 6.738 -8.588 -29.646 1.00 0.00 178 ASP A O 19
ATOM 29025 N N . SER A 1 37 ? 5.016 -7.952 -30.946 1.00 0.00 179 SER A N 19
ATOM 29026 C CA . SER A 1 37 ? 4.458 -7.039 -29.957 1.00 0.00 179 SER A CA 19
ATOM 29027 C C . SER A 1 37 ? 2.942 -6.958 -30.095 1.00 0.00 179 SER A C 19
ATOM 29028 O O . SER A 1 37 ? 2.387 -7.282 -31.146 1.00 0.00 179 SER A O 19
ATOM 29036 N N . LYS A 1 38 ? 2.276 -6.518 -29.034 1.00 0.00 180 LYS A N 19
ATOM 29037 C CA . LYS A 1 38 ? 0.827 -6.393 -29.053 1.00 0.00 180 LYS A CA 19
ATOM 29038 C C . LYS A 1 38 ? 0.418 -5.013 -29.547 1.00 0.00 180 LYS A C 19
ATOM 29039 O O . LYS A 1 38 ? 1.259 -4.228 -29.986 1.00 0.00 180 LYS A O 19
ATOM 29058 N N . VAL A 1 39 ? -0.872 -4.712 -29.463 1.00 0.00 181 VAL A N 19
ATOM 29059 C CA . VAL A 1 39 ? -1.371 -3.415 -29.893 1.00 0.00 181 VAL A CA 19
ATOM 29060 C C . VAL A 1 39 ? -2.581 -2.987 -29.099 1.00 0.00 181 VAL A C 19
ATOM 29061 O O . VAL A 1 39 ? -3.405 -3.805 -28.689 1.00 0.00 181 VAL A O 19
ATOM 29074 N N . ARG A 1 40 ? -2.675 -1.690 -28.895 1.00 0.00 182 ARG A N 19
ATOM 29075 C CA . ARG A 1 40 ? -3.785 -1.118 -28.155 1.00 0.00 182 ARG A CA 19
ATOM 29076 C C . ARG A 1 40 ? -4.045 0.319 -28.545 1.00 0.00 182 ARG A C 19
ATOM 29077 O O . ARG A 1 40 ? -3.376 1.227 -28.060 1.00 0.00 182 ARG A O 19
ATOM 29098 N N . LEU A 1 41 ? -5.026 0.544 -29.414 1.00 0.00 183 LEU A N 19
ATOM 29099 C CA . LEU A 1 41 ? -5.338 1.885 -29.826 1.00 0.00 183 LEU A CA 19
ATOM 29100 C C . LEU A 1 41 ? -6.566 2.416 -29.083 1.00 0.00 183 LEU A C 19
ATOM 29101 O O . LEU A 1 41 ? -7.256 1.670 -28.390 1.00 0.00 183 LEU A O 19
ATOM 29117 N N . ILE A 1 42 ? -6.804 3.714 -29.206 1.00 0.00 184 ILE A N 19
ATOM 29118 C CA . ILE A 1 42 ? -7.916 4.368 -28.511 1.00 0.00 184 ILE A CA 19
ATOM 29119 C C . ILE A 1 42 ? -8.416 5.577 -29.290 1.00 0.00 184 ILE A C 19
ATOM 29120 O O . ILE A 1 42 ? -7.612 6.355 -29.820 1.00 0.00 184 ILE A O 19
ATOM 29136 N N . ARG A 1 43 ? -9.743 5.752 -29.317 1.00 0.00 185 ARG A N 19
ATOM 29137 C CA . ARG A 1 43 ? -10.345 6.886 -29.991 1.00 0.00 185 ARG A CA 19
ATOM 29138 C C . ARG A 1 43 ? -10.403 8.053 -29.010 1.00 0.00 185 ARG A C 19
ATOM 29139 O O . ARG A 1 43 ? -9.616 8.093 -28.063 1.00 0.00 185 ARG A O 19
ATOM 29160 N N . GLN A 1 44 ? -11.314 8.999 -29.209 1.00 0.00 186 GLN A N 19
ATOM 29161 C CA . GLN A 1 44 ? -11.415 10.133 -28.301 1.00 0.00 186 GLN A CA 19
ATOM 29162 C C . GLN A 1 44 ? -12.443 9.878 -27.206 1.00 0.00 186 GLN A C 19
ATOM 29163 O O . GLN A 1 44 ? -13.032 10.814 -26.665 1.00 0.00 186 GLN A O 19
ATOM 29177 N N . GLY A 1 45 ? -12.652 8.607 -26.880 1.00 0.00 187 GLY A N 19
ATOM 29178 C CA . GLY A 1 45 ? -13.605 8.257 -25.848 1.00 0.00 187 GLY A CA 19
ATOM 29179 C C . GLY A 1 45 ? -13.297 6.929 -25.184 1.00 0.00 187 GLY A C 19
ATOM 29180 O O . GLY A 1 45 ? -13.402 6.795 -23.965 1.00 0.00 187 GLY A O 19
ATOM 29184 N N . ILE A 1 46 ? -12.955 5.936 -25.999 1.00 0.00 188 ILE A N 19
ATOM 29185 C CA . ILE A 1 46 ? -12.675 4.596 -25.503 1.00 0.00 188 ILE A CA 19
ATOM 29186 C C . ILE A 1 46 ? -11.653 3.864 -26.388 1.00 0.00 188 ILE A C 19
ATOM 29187 O O . ILE A 1 46 ? -10.914 4.491 -27.141 1.00 0.00 188 ILE A O 19
ATOM 29203 N N . VAL A 1 47 ? -11.637 2.538 -26.300 1.00 0.00 189 VAL A N 19
ATOM 29204 C CA . VAL A 1 47 ? -10.724 1.726 -27.090 1.00 0.00 189 VAL A CA 19
ATOM 29205 C C . VAL A 1 47 ? -11.312 1.452 -28.457 1.00 0.00 189 VAL A C 19
ATOM 29206 O O . VAL A 1 47 ? -12.488 1.114 -28.597 1.00 0.00 189 VAL A O 19
ATOM 29219 N N . VAL A 1 48 ? -10.469 1.605 -29.463 1.00 0.00 190 VAL A N 19
ATOM 29220 C CA . VAL A 1 48 ? -10.867 1.386 -30.845 1.00 0.00 190 VAL A CA 19
ATOM 29221 C C . VAL A 1 48 ? -10.672 -0.074 -31.198 1.00 0.00 190 VAL A C 19
ATOM 29222 O O . VAL A 1 48 ? -11.439 -0.657 -31.962 1.00 0.00 190 VAL A O 19
ATOM 29235 N N . TYR A 1 49 ? -9.627 -0.654 -30.626 1.00 0.00 191 TYR A N 19
ATOM 29236 C CA . TYR A 1 49 ? -9.311 -2.049 -30.868 1.00 0.00 191 TYR A CA 19
ATOM 29237 C C . TYR A 1 49 ? -8.117 -2.492 -30.033 1.00 0.00 191 TYR A C 19
ATOM 29238 O O . TYR A 1 49 ? -7.283 -1.676 -29.645 1.00 0.00 191 TYR A O 19
ATOM 29256 N N . GLU A 1 50 ? -8.038 -3.789 -29.765 1.00 0.00 192 GLU A N 19
ATOM 29257 C CA . GLU A 1 50 ? -6.940 -4.334 -28.981 1.00 0.00 192 GLU A CA 19
ATOM 29258 C C . GLU A 1 50 ? -6.499 -5.687 -29.530 1.00 0.00 192 GLU A C 19
ATOM 29259 O O . GLU A 1 50 ? -7.235 -6.340 -30.269 1.00 0.00 192 GLU A O 19
ATOM 29271 N N . GLY A 1 51 ? -5.291 -6.097 -29.165 1.00 0.00 193 GLY A N 19
ATOM 29272 C CA . GLY A 1 51 ? -4.760 -7.363 -29.631 1.00 0.00 193 GLY A CA 19
ATOM 29273 C C . GLY A 1 51 ? -3.285 -7.260 -29.944 1.00 0.00 193 GLY A C 19
ATOM 29274 O O . GLY A 1 51 ? -2.536 -6.646 -29.191 1.00 0.00 193 GLY A O 19
ATOM 29278 N N . GLU A 1 52 ? -2.862 -7.852 -31.053 1.00 0.00 194 GLU A N 19
ATOM 29279 C CA . GLU A 1 52 ? -1.473 -7.808 -31.450 1.00 0.00 194 GLU A CA 19
ATOM 29280 C C . GLU A 1 52 ? -1.334 -7.425 -32.895 1.00 0.00 194 GLU A C 19
ATOM 29281 O O . GLU A 1 52 ? -2.316 -7.093 -33.561 1.00 0.00 194 GLU A O 19
ATOM 29293 N N . ILE A 1 53 ? -0.104 -7.437 -33.371 1.00 0.00 195 ILE A N 19
ATOM 29294 C CA . ILE A 1 53 ? 0.153 -7.052 -34.730 1.00 0.00 195 ILE A CA 19
ATOM 29295 C C . ILE A 1 53 ? 0.007 -8.251 -35.668 1.00 0.00 195 ILE A C 19
ATOM 29296 O O . ILE A 1 53 ? 0.129 -9.401 -35.246 1.00 0.00 195 ILE A O 19
ATOM 29312 N N . ASP A 1 54 ? -0.207 -7.970 -36.945 1.00 0.00 196 ASP A N 19
ATOM 29313 C CA . ASP A 1 54 ? -0.316 -9.017 -37.947 1.00 0.00 196 ASP A CA 19
ATOM 29314 C C . ASP A 1 54 ? 0.984 -9.084 -38.740 1.00 0.00 196 ASP A C 19
ATOM 29315 O O . ASP A 1 54 ? 1.641 -10.123 -38.795 1.00 0.00 196 ASP A O 19
ATOM 29324 N N . SER A 1 55 ? 1.358 -7.953 -39.341 1.00 0.00 197 SER A N 19
ATOM 29325 C CA . SER A 1 55 ? 2.590 -7.871 -40.117 1.00 0.00 197 SER A CA 19
ATOM 29326 C C . SER A 1 55 ? 3.164 -6.454 -40.111 1.00 0.00 197 SER A C 19
ATOM 29327 O O . SER A 1 55 ? 2.436 -5.477 -39.935 1.00 0.00 197 SER A O 19
ATOM 29335 N N . LEU A 1 56 ? 4.476 -6.356 -40.317 1.00 0.00 198 LEU A N 19
ATOM 29336 C CA . LEU A 1 56 ? 5.163 -5.066 -40.348 1.00 0.00 198 LEU A CA 19
ATOM 29337 C C . LEU A 1 56 ? 5.777 -4.812 -41.711 1.00 0.00 198 LEU A C 19
ATOM 29338 O O . LEU A 1 56 ? 6.522 -5.637 -42.231 1.00 0.00 198 LEU A O 19
ATOM 29354 N N . LYS A 1 57 ? 5.474 -3.652 -42.268 1.00 0.00 199 LYS A N 19
ATOM 29355 C CA . LYS A 1 57 ? 6.012 -3.255 -43.557 1.00 0.00 199 LYS A CA 19
ATOM 29356 C C . LYS A 1 57 ? 6.113 -1.739 -43.619 1.00 0.00 199 LYS A C 19
ATOM 29357 O O . LYS A 1 57 ? 5.110 -1.035 -43.502 1.00 0.00 199 LYS A O 19
ATOM 29376 N N . ARG A 1 58 ? 7.327 -1.244 -43.778 1.00 0.00 200 ARG A N 19
ATOM 29377 C CA . ARG A 1 58 ? 7.558 0.198 -43.826 1.00 0.00 200 ARG A CA 19
ATOM 29378 C C . ARG A 1 58 ? 7.440 0.733 -45.238 1.00 0.00 200 ARG A C 19
ATOM 29379 O O . ARG A 1 58 ? 6.898 1.813 -45.472 1.00 0.00 200 ARG A O 19
ATOM 29400 N N . TYR A 1 59 ? 7.942 -0.039 -46.164 1.00 0.00 201 TYR A N 19
ATOM 29401 C CA . TYR A 1 59 ? 7.899 0.317 -47.572 1.00 0.00 201 TYR A CA 19
ATOM 29402 C C . TYR A 1 59 ? 7.878 -0.936 -48.448 1.00 0.00 201 TYR A C 19
ATOM 29403 O O . TYR A 1 59 ? 6.811 -1.414 -48.831 1.00 0.00 201 TYR A O 19
ATOM 29421 N N . LYS A 1 60 ? 9.058 -1.465 -48.765 1.00 0.00 202 LYS A N 19
ATOM 29422 C CA . LYS A 1 60 ? 9.175 -2.644 -49.585 1.00 0.00 202 LYS A CA 19
ATOM 29423 C C . LYS A 1 60 ? 9.867 -3.778 -48.826 1.00 0.00 202 LYS A C 19
ATOM 29424 O O . LYS A 1 60 ? 10.429 -4.688 -49.439 1.00 0.00 202 LYS A O 19
ATOM 29443 N N . ASP A 1 61 ? 9.829 -3.726 -47.495 1.00 0.00 203 ASP A N 19
ATOM 29444 C CA . ASP A 1 61 ? 10.459 -4.756 -46.686 1.00 0.00 203 ASP A CA 19
ATOM 29445 C C . ASP A 1 61 ? 9.734 -4.924 -45.358 1.00 0.00 203 ASP A C 19
ATOM 29446 O O . ASP A 1 61 ? 9.076 -4.002 -44.876 1.00 0.00 203 ASP A O 19
ATOM 29455 N N . ASP A 1 62 ? 9.861 -6.107 -44.771 1.00 0.00 204 ASP A N 19
ATOM 29456 C CA . ASP A 1 62 ? 9.219 -6.392 -43.500 1.00 0.00 204 ASP A CA 19
ATOM 29457 C C . ASP A 1 62 ? 10.136 -6.028 -42.339 1.00 0.00 204 ASP A C 19
ATOM 29458 O O . ASP A 1 62 ? 10.934 -6.848 -41.887 1.00 0.00 204 ASP A O 19
ATOM 29467 N N . VAL A 1 63 ? 10.023 -4.791 -41.865 1.00 0.00 205 VAL A N 19
ATOM 29468 C CA . VAL A 1 63 ? 10.852 -4.326 -40.762 1.00 0.00 205 VAL A CA 19
ATOM 29469 C C . VAL A 1 63 ? 10.531 -5.047 -39.485 1.00 0.00 205 VAL A C 19
ATOM 29470 O O . VAL A 1 63 ? 9.435 -5.581 -39.309 1.00 0.00 205 VAL A O 19
ATOM 29483 N N . ARG A 1 64 ? 11.512 -5.081 -38.597 1.00 0.00 206 ARG A N 19
ATOM 29484 C CA . ARG A 1 64 ? 11.339 -5.766 -37.346 1.00 0.00 206 ARG A CA 19
ATOM 29485 C C . ARG A 1 64 ? 10.768 -4.840 -36.280 1.00 0.00 206 ARG A C 19
ATOM 29486 O O . ARG A 1 64 ? 10.013 -5.284 -35.426 1.00 0.00 206 ARG A O 19
ATOM 29507 N N . GLU A 1 65 ? 11.119 -3.553 -36.342 1.00 0.00 207 GLU A N 19
ATOM 29508 C CA . GLU A 1 65 ? 10.619 -2.566 -35.377 1.00 0.00 207 GLU A CA 19
ATOM 29509 C C . GLU A 1 65 ? 10.522 -1.182 -36.020 1.00 0.00 207 GLU A C 19
ATOM 29510 O O . GLU A 1 65 ? 10.878 -0.999 -37.184 1.00 0.00 207 GLU A O 19
ATOM 29522 N N . VAL A 1 66 ? 10.059 -0.210 -35.240 1.00 0.00 208 VAL A N 19
ATOM 29523 C CA . VAL A 1 66 ? 9.934 1.172 -35.707 1.00 0.00 208 VAL A CA 19
ATOM 29524 C C . VAL A 1 66 ? 10.086 2.132 -34.530 1.00 0.00 208 VAL A C 19
ATOM 29525 O O . VAL A 1 66 ? 9.096 2.606 -33.974 1.00 0.00 208 VAL A O 19
ATOM 29538 N N . ALA A 1 67 ? 11.329 2.392 -34.134 1.00 0.00 209 ALA A N 19
ATOM 29539 C CA . ALA A 1 67 ? 11.602 3.271 -33.000 1.00 0.00 209 ALA A CA 19
ATOM 29540 C C . ALA A 1 67 ? 12.059 4.660 -33.433 1.00 0.00 209 ALA A C 19
ATOM 29541 O O . ALA A 1 67 ? 12.258 4.924 -34.618 1.00 0.00 209 ALA A O 19
ATOM 29548 N N . GLN A 1 68 ? 12.214 5.544 -32.441 1.00 0.00 210 GLN A N 19
ATOM 29549 C CA . GLN A 1 68 ? 12.640 6.929 -32.649 1.00 0.00 210 GLN A CA 19
ATOM 29550 C C . GLN A 1 68 ? 11.449 7.789 -33.032 1.00 0.00 210 GLN A C 19
ATOM 29551 O O . GLN A 1 68 ? 10.944 8.561 -32.216 1.00 0.00 210 GLN A O 19
ATOM 29565 N N . GLY A 1 69 ? 10.988 7.641 -34.266 1.00 0.00 211 GLY A N 19
ATOM 29566 C CA . GLY A 1 69 ? 9.845 8.401 -34.715 1.00 0.00 211 GLY A CA 19
ATOM 29567 C C . GLY A 1 69 ? 9.502 8.125 -36.164 1.00 0.00 211 GLY A C 19
ATOM 29568 O O . GLY A 1 69 ? 9.113 9.032 -36.899 1.00 0.00 211 GLY A O 19
ATOM 29572 N N . TYR A 1 70 ? 9.655 6.872 -36.579 1.00 0.00 212 TYR A N 19
ATOM 29573 C CA . TYR A 1 70 ? 9.369 6.487 -37.954 1.00 0.00 212 TYR A CA 19
ATOM 29574 C C . TYR A 1 70 ? 7.983 5.871 -38.078 1.00 0.00 212 TYR A C 19
ATOM 29575 O O . TYR A 1 70 ? 7.522 5.165 -37.181 1.00 0.00 212 TYR A O 19
ATOM 29593 N N . GLU A 1 71 ? 7.327 6.137 -39.199 1.00 0.00 213 GLU A N 19
ATOM 29594 C CA . GLU A 1 71 ? 5.999 5.598 -39.447 1.00 0.00 213 GLU A CA 19
ATOM 29595 C C . GLU A 1 71 ? 6.102 4.338 -40.296 1.00 0.00 213 GLU A C 19
ATOM 29596 O O . GLU A 1 71 ? 6.769 4.324 -41.330 1.00 0.00 213 GLU A O 19
ATOM 29608 N N . CYS A 1 72 ? 5.441 3.281 -39.848 1.00 0.00 214 CYS A N 19
ATOM 29609 C CA . CYS A 1 72 ? 5.461 2.011 -40.561 1.00 0.00 214 CYS A CA 19
ATOM 29610 C C . CYS A 1 72 ? 4.046 1.495 -40.785 1.00 0.00 214 CYS A C 19
ATOM 29611 O O . CYS A 1 72 ? 3.172 1.673 -39.938 1.00 0.00 214 CYS A O 19
ATOM 29619 N N . GLY A 1 73 ? 3.829 0.846 -41.924 1.00 0.00 215 GLY A N 19
ATOM 29620 C CA . GLY A 1 73 ? 2.518 0.307 -42.229 1.00 0.00 215 GLY A CA 19
ATOM 29621 C C . GLY A 1 73 ? 2.353 -1.100 -41.699 1.00 0.00 215 GLY A C 19
ATOM 29622 O O . GLY A 1 73 ? 2.991 -2.032 -42.188 1.00 0.00 215 GLY A O 19
ATOM 29626 N N . LEU A 1 74 ? 1.507 -1.254 -40.685 1.00 0.00 216 LEU A N 19
ATOM 29627 C CA . LEU A 1 74 ? 1.277 -2.554 -40.080 1.00 0.00 216 LEU A CA 19
ATOM 29628 C C . LEU A 1 74 ? -0.206 -2.862 -39.994 1.00 0.00 216 LEU A C 19
ATOM 29629 O O . LEU A 1 74 ? -1.022 -1.984 -39.728 1.00 0.00 216 LEU A O 19
ATOM 29645 N N . THR A 1 75 ? -0.536 -4.124 -40.177 1.00 0.00 217 THR A N 19
ATOM 29646 C CA . THR A 1 75 ? -1.915 -4.574 -40.084 1.00 0.00 217 THR A CA 19
ATOM 29647 C C . THR A 1 75 ? -2.088 -5.359 -38.796 1.00 0.00 217 THR A C 19
ATOM 29648 O O . THR A 1 75 ? -1.190 -6.093 -38.394 1.00 0.00 217 THR A O 19
ATOM 29659 N N . ILE A 1 76 ? -3.225 -5.194 -38.139 1.00 0.00 218 ILE A N 19
ATOM 29660 C CA . ILE A 1 76 ? -3.475 -5.892 -36.890 1.00 0.00 218 ILE A CA 19
ATOM 29661 C C . ILE A 1 76 ? -4.161 -7.233 -37.152 1.00 0.00 218 ILE A C 19
ATOM 29662 O O . ILE A 1 76 ? -5.001 -7.357 -38.043 1.00 0.00 218 ILE A O 19
ATOM 29678 N N . LYS A 1 77 ? -3.747 -8.239 -36.393 1.00 0.00 219 LYS A N 19
ATOM 29679 C CA . LYS A 1 77 ? -4.249 -9.608 -36.533 1.00 0.00 219 LYS A CA 19
ATOM 29680 C C . LYS A 1 77 ? -5.746 -9.716 -36.750 1.00 0.00 219 LYS A C 19
ATOM 29681 O O . LYS A 1 77 ? -6.217 -10.666 -37.377 1.00 0.00 219 LYS A O 19
ATOM 29700 N N . ASN A 1 78 ? -6.487 -8.780 -36.215 1.00 0.00 220 ASN A N 19
ATOM 29701 C CA . ASN A 1 78 ? -7.943 -8.831 -36.347 1.00 0.00 220 ASN A CA 19
ATOM 29702 C C . ASN A 1 78 ? -8.628 -7.464 -36.300 1.00 0.00 220 ASN A C 19
ATOM 29703 O O . ASN A 1 78 ? -9.744 -7.358 -35.797 1.00 0.00 220 ASN A O 19
ATOM 29714 N N . PHE A 1 79 ? -7.997 -6.428 -36.841 1.00 0.00 221 PHE A N 19
ATOM 29715 C CA . PHE A 1 79 ? -8.616 -5.102 -36.846 1.00 0.00 221 PHE A CA 19
ATOM 29716 C C . PHE A 1 79 ? -9.963 -5.035 -37.558 1.00 0.00 221 PHE A C 19
ATOM 29717 O O . PHE A 1 79 ? -10.063 -5.263 -38.763 1.00 0.00 221 PHE A O 19
ATOM 29734 N N . ASN A 1 80 ? -10.983 -4.642 -36.793 1.00 0.00 222 ASN A N 19
ATOM 29735 C CA . ASN A 1 80 ? -12.321 -4.449 -37.322 1.00 0.00 222 ASN A CA 19
ATOM 29736 C C . ASN A 1 80 ? -12.428 -3.013 -37.830 1.00 0.00 222 ASN A C 19
ATOM 29737 O O . ASN A 1 80 ? -12.870 -2.767 -38.953 1.00 0.00 222 ASN A O 19
ATOM 29748 N N . ASP A 1 81 ? -11.966 -2.070 -37.001 1.00 0.00 223 ASP A N 19
ATOM 29749 C CA . ASP A 1 81 ? -11.949 -0.650 -37.371 1.00 0.00 223 ASP A CA 19
ATOM 29750 C C . ASP A 1 81 ? -10.755 -0.359 -38.276 1.00 0.00 223 ASP A C 19
ATOM 29751 O O . ASP A 1 81 ? -9.653 -0.841 -38.035 1.00 0.00 223 ASP A O 19
ATOM 29760 N N . ILE A 1 82 ? -10.975 0.413 -39.338 1.00 0.00 224 ILE A N 19
ATOM 29761 C CA . ILE A 1 82 ? -9.893 0.721 -40.270 1.00 0.00 224 ILE A CA 19
ATOM 29762 C C . ILE A 1 82 ? -9.820 2.195 -40.625 1.00 0.00 224 ILE A C 19
ATOM 29763 O O . ILE A 1 82 ? -10.617 3.005 -40.156 1.00 0.00 224 ILE A O 19
ATOM 29779 N N . LYS A 1 83 ? -8.828 2.516 -41.457 1.00 0.00 225 LYS A N 19
ATOM 29780 C CA . LYS A 1 83 ? -8.561 3.887 -41.910 1.00 0.00 225 LYS A CA 19
ATOM 29781 C C . LYS A 1 83 ? -8.326 4.790 -40.711 1.00 0.00 225 LYS A C 19
ATOM 29782 O O . LYS A 1 83 ? -9.227 4.975 -39.896 1.00 0.00 225 LYS A O 19
ATOM 29801 N N . GLU A 1 84 ? -7.102 5.341 -40.629 1.00 0.00 226 GLU A N 19
ATOM 29802 C CA . GLU A 1 84 ? -6.656 6.247 -39.534 1.00 0.00 226 GLU A CA 19
ATOM 29803 C C . GLU A 1 84 ? -7.659 6.379 -38.400 1.00 0.00 226 GLU A C 19
ATOM 29804 O O . GLU A 1 84 ? -8.196 7.454 -38.129 1.00 0.00 226 GLU A O 19
ATOM 29816 N N . GLY A 1 85 ? -7.890 5.262 -37.734 1.00 0.00 227 GLY A N 19
ATOM 29817 C CA . GLY A 1 85 ? -8.808 5.250 -36.633 1.00 0.00 227 GLY A CA 19
ATOM 29818 C C . GLY A 1 85 ? -8.361 6.170 -35.522 1.00 0.00 227 GLY A C 19
ATOM 29819 O O . GLY A 1 85 ? -9.011 7.180 -35.250 1.00 0.00 227 GLY A O 19
ATOM 29823 N N . ASP A 1 86 ? -7.248 5.832 -34.877 1.00 0.00 228 ASP A N 19
ATOM 29824 C CA . ASP A 1 86 ? -6.747 6.679 -33.791 1.00 0.00 228 ASP A CA 19
ATOM 29825 C C . ASP A 1 86 ? -5.292 6.386 -33.379 1.00 0.00 228 ASP A C 19
ATOM 29826 O O . ASP A 1 86 ? -4.473 5.987 -34.197 1.00 0.00 228 ASP A O 19
ATOM 29835 N N . VAL A 1 87 ? -4.980 6.584 -32.086 1.00 0.00 229 VAL A N 19
ATOM 29836 C CA . VAL A 1 87 ? -3.635 6.336 -31.568 1.00 0.00 229 VAL A CA 19
ATOM 29837 C C . VAL A 1 87 ? -3.513 4.890 -31.109 1.00 0.00 229 VAL A C 19
ATOM 29838 O O . VAL A 1 87 ? -4.361 4.413 -30.368 1.00 0.00 229 VAL A O 19
ATOM 29851 N N . ILE A 1 88 ? -2.455 4.209 -31.559 1.00 0.00 230 ILE A N 19
ATOM 29852 C CA . ILE A 1 88 ? -2.226 2.808 -31.212 1.00 0.00 230 ILE A CA 19
ATOM 29853 C C . ILE A 1 88 ? -1.179 2.673 -30.109 1.00 0.00 230 ILE A C 19
ATOM 29854 O O . ILE A 1 88 ? -0.369 3.576 -29.901 1.00 0.00 230 ILE A O 19
ATOM 29870 N N . GLU A 1 89 ? -1.194 1.540 -29.399 1.00 0.00 231 GLU A N 19
ATOM 29871 C CA . GLU A 1 89 ? -0.223 1.328 -28.319 1.00 0.00 231 GLU A CA 19
ATOM 29872 C C . GLU A 1 89 ? 0.214 -0.122 -28.206 1.00 0.00 231 GLU A C 19
ATOM 29873 O O . GLU A 1 89 ? -0.548 -0.986 -27.787 1.00 0.00 231 GLU A O 19
ATOM 29885 N N . ALA A 1 90 ? 1.466 -0.370 -28.547 1.00 0.00 232 ALA A N 19
ATOM 29886 C CA . ALA A 1 90 ? 2.024 -1.706 -28.464 1.00 0.00 232 ALA A CA 19
ATOM 29887 C C . ALA A 1 90 ? 2.590 -1.947 -27.071 1.00 0.00 232 ALA A C 19
ATOM 29888 O O . ALA A 1 90 ? 3.445 -1.199 -26.597 1.00 0.00 232 ALA A O 19
ATOM 29895 N N . TYR A 1 91 ? 2.094 -2.988 -26.416 1.00 0.00 233 TYR A N 19
ATOM 29896 C CA . TYR A 1 91 ? 2.534 -3.324 -25.061 1.00 0.00 233 TYR A CA 19
ATOM 29897 C C . TYR A 1 91 ? 3.057 -4.761 -24.994 1.00 0.00 233 TYR A C 19
ATOM 29898 O O . TYR A 1 91 ? 2.502 -5.660 -25.625 1.00 0.00 233 TYR A O 19
ATOM 29916 N N . VAL A 1 92 ? 4.124 -4.970 -24.224 1.00 0.00 234 VAL A N 19
ATOM 29917 C CA . VAL A 1 92 ? 4.710 -6.299 -24.079 1.00 0.00 234 VAL A CA 19
ATOM 29918 C C . VAL A 1 92 ? 5.866 -6.285 -23.061 1.00 0.00 234 VAL A C 19
ATOM 29919 O O . VAL A 1 92 ? 6.130 -5.261 -22.430 1.00 0.00 234 VAL A O 19
ATOM 29932 N N . MET A 1 93 ? 6.542 -7.423 -22.905 1.00 0.00 235 MET A N 19
ATOM 29933 C CA . MET A 1 93 ? 7.655 -7.537 -21.967 1.00 0.00 235 MET A CA 19
ATOM 29934 C C . MET A 1 93 ? 8.982 -7.168 -22.638 1.00 0.00 235 MET A C 19
ATOM 29935 O O . MET A 1 93 ? 8.997 -6.530 -23.691 1.00 0.00 235 MET A O 19
ATOM 29949 N N . GLN A 1 94 ? 10.095 -7.565 -22.019 1.00 0.00 236 GLN A N 19
ATOM 29950 C CA . GLN A 1 94 ? 11.424 -7.267 -22.549 1.00 0.00 236 GLN A CA 19
ATOM 29951 C C . GLN A 1 94 ? 11.959 -8.405 -23.419 1.00 0.00 236 GLN A C 19
ATOM 29952 O O . GLN A 1 94 ? 13.152 -8.713 -23.394 1.00 0.00 236 GLN A O 19
ATOM 29966 N N . GLU A 1 95 ? 11.075 -9.016 -24.190 1.00 0.00 237 GLU A N 19
ATOM 29967 C CA . GLU A 1 95 ? 11.452 -10.111 -25.080 1.00 0.00 237 GLU A CA 19
ATOM 29968 C C . GLU A 1 95 ? 11.053 -9.780 -26.515 1.00 0.00 237 GLU A C 19
ATOM 29969 O O . GLU A 1 95 ? 10.461 -10.600 -27.217 1.00 0.00 237 GLU A O 19
ATOM 29981 N N . VAL A 1 96 ? 11.370 -8.560 -26.933 1.00 0.00 238 VAL A N 19
ATOM 29982 C CA . VAL A 1 96 ? 11.034 -8.088 -28.276 1.00 0.00 238 VAL A CA 19
ATOM 29983 C C . VAL A 1 96 ? 12.279 -7.981 -29.154 1.00 0.00 238 VAL A C 19
ATOM 29984 O O . VAL A 1 96 ? 13.405 -8.064 -28.665 1.00 0.00 238 VAL A O 19
ATOM 29997 N N . ALA A 1 97 ? 12.063 -7.794 -30.458 1.00 0.00 239 ALA A N 19
ATOM 29998 C CA . ALA A 1 97 ? 13.160 -7.672 -31.420 1.00 0.00 239 ALA A CA 19
ATOM 29999 C C . ALA A 1 97 ? 13.880 -9.003 -31.601 1.00 0.00 239 ALA A C 19
ATOM 30000 O O . ALA A 1 97 ? 13.857 -9.590 -32.683 1.00 0.00 239 ALA A O 19
ATOM 30007 N N . ARG A 1 98 ? 14.514 -9.476 -30.535 1.00 0.00 240 ARG A N 19
ATOM 30008 C CA . ARG A 1 98 ? 15.235 -10.733 -30.564 1.00 0.00 240 ARG A CA 19
ATOM 30009 C C . ARG A 1 98 ? 14.350 -11.919 -30.190 1.00 0.00 240 ARG A C 19
ATOM 30010 O O . ARG A 1 98 ? 14.783 -13.071 -30.221 1.00 0.00 240 ARG A O 19
ATOM 30031 N N . ALA A 1 99 ? 13.118 -11.621 -29.842 1.00 0.00 241 ALA A N 19
ATOM 30032 C CA . ALA A 1 99 ? 12.153 -12.644 -29.458 1.00 0.00 241 ALA A CA 19
ATOM 30033 C C . ALA A 1 99 ? 10.729 -12.098 -29.508 1.00 0.00 241 ALA A C 19
ATOM 30040 N N . TYR A 1 1 ? 14.102 0.754 -21.419 1.00 0.00 143 TYR A N 20
ATOM 30041 C CA . TYR A 1 1 ? 13.002 -0.227 -21.609 1.00 0.00 143 TYR A CA 20
ATOM 30042 C C . TYR A 1 1 ? 12.317 -0.552 -20.286 1.00 0.00 143 TYR A C 20
ATOM 30043 O O . TYR A 1 1 ? 12.970 -0.663 -19.248 1.00 0.00 143 TYR A O 20
ATOM 30063 N N . GLU A 1 2 ? 10.997 -0.702 -20.329 1.00 0.00 144 GLU A N 20
ATOM 30064 C CA . GLU A 1 2 ? 10.223 -1.015 -19.133 1.00 0.00 144 GLU A CA 20
ATOM 30065 C C . GLU A 1 2 ? 9.112 -2.012 -19.450 1.00 0.00 144 GLU A C 20
ATOM 30066 O O . GLU A 1 2 ? 8.952 -2.434 -20.595 1.00 0.00 144 GLU A O 20
ATOM 30078 N N . GLU A 1 3 ? 8.349 -2.386 -18.428 1.00 0.00 145 GLU A N 20
ATOM 30079 C CA . GLU A 1 3 ? 7.264 -3.325 -18.581 1.00 0.00 145 GLU A CA 20
ATOM 30080 C C . GLU A 1 3 ? 5.928 -2.605 -18.763 1.00 0.00 145 GLU A C 20
ATOM 30081 O O . GLU A 1 3 ? 4.895 -3.059 -18.269 1.00 0.00 145 GLU A O 20
ATOM 30093 N N . LYS A 1 4 ? 5.955 -1.488 -19.480 1.00 0.00 146 LYS A N 20
ATOM 30094 C CA . LYS A 1 4 ? 4.749 -0.709 -19.738 1.00 0.00 146 LYS A CA 20
ATOM 30095 C C . LYS A 1 4 ? 4.481 -0.629 -21.239 1.00 0.00 146 LYS A C 20
ATOM 30096 O O . LYS A 1 4 ? 3.663 -1.380 -21.772 1.00 0.00 146 LYS A O 20
ATOM 30115 N N . VAL A 1 5 ? 5.186 0.269 -21.922 1.00 0.00 147 VAL A N 20
ATOM 30116 C CA . VAL A 1 5 ? 5.033 0.423 -23.361 1.00 0.00 147 VAL A CA 20
ATOM 30117 C C . VAL A 1 5 ? 6.244 -0.103 -24.085 1.00 0.00 147 VAL A C 20
ATOM 30118 O O . VAL A 1 5 ? 7.380 0.065 -23.642 1.00 0.00 147 VAL A O 20
ATOM 30131 N N . ILE A 1 6 ? 5.988 -0.730 -25.210 1.00 0.00 148 ILE A N 20
ATOM 30132 C CA . ILE A 1 6 ? 7.054 -1.278 -26.029 1.00 0.00 148 ILE A CA 20
ATOM 30133 C C . ILE A 1 6 ? 6.934 -0.831 -27.479 1.00 0.00 148 ILE A C 20
ATOM 30134 O O . ILE A 1 6 ? 7.845 -1.067 -28.259 1.00 0.00 148 ILE A O 20
ATOM 30150 N N . GLY A 1 7 ? 5.819 -0.181 -27.842 1.00 0.00 149 GLY A N 20
ATOM 30151 C CA . GLY A 1 7 ? 5.641 0.275 -29.205 1.00 0.00 149 GLY A CA 20
ATOM 30152 C C . GLY A 1 7 ? 4.386 1.106 -29.361 1.00 0.00 149 GLY A C 20
ATOM 30153 O O . GLY A 1 7 ? 3.388 0.644 -29.911 1.00 0.00 149 GLY A O 20
ATOM 30157 N N . GLN A 1 8 ? 4.442 2.341 -28.881 1.00 0.00 150 GLN A N 20
ATOM 30158 C CA . GLN A 1 8 ? 3.306 3.246 -28.969 1.00 0.00 150 GLN A CA 20
ATOM 30159 C C . GLN A 1 8 ? 3.378 4.038 -30.248 1.00 0.00 150 GLN A C 20
ATOM 30160 O O . GLN A 1 8 ? 4.456 4.473 -30.659 1.00 0.00 150 GLN A O 20
ATOM 30174 N N . ALA A 1 9 ? 2.238 4.197 -30.900 1.00 0.00 151 ALA A N 20
ATOM 30175 C CA . ALA A 1 9 ? 2.216 4.903 -32.150 1.00 0.00 151 ALA A CA 20
ATOM 30176 C C . ALA A 1 9 ? 0.880 5.579 -32.408 1.00 0.00 151 ALA A C 20
ATOM 30177 O O . ALA A 1 9 ? -0.073 5.418 -31.650 1.00 0.00 151 ALA A O 20
ATOM 30184 N N . GLU A 1 10 ? 0.833 6.334 -33.494 1.00 0.00 152 GLU A N 20
ATOM 30185 C CA . GLU A 1 10 ? -0.371 7.050 -33.887 1.00 0.00 152 GLU A CA 20
ATOM 30186 C C . GLU A 1 10 ? -0.765 6.689 -35.315 1.00 0.00 152 GLU A C 20
ATOM 30187 O O . GLU A 1 10 ? 0.007 6.906 -36.241 1.00 0.00 152 GLU A O 20
ATOM 30199 N N . VAL A 1 11 ? -1.965 6.122 -35.486 1.00 0.00 153 VAL A N 20
ATOM 30200 C CA . VAL A 1 11 ? -2.444 5.711 -36.811 1.00 0.00 153 VAL A CA 20
ATOM 30201 C C . VAL A 1 11 ? -2.285 6.802 -37.860 1.00 0.00 153 VAL A C 20
ATOM 30202 O O . VAL A 1 11 ? -2.725 7.937 -37.677 1.00 0.00 153 VAL A O 20
ATOM 30215 N N . ARG A 1 12 ? -1.725 6.421 -38.982 1.00 0.00 154 ARG A N 20
ATOM 30216 C CA . ARG A 1 12 ? -1.586 7.315 -40.096 1.00 0.00 154 ARG A CA 20
ATOM 30217 C C . ARG A 1 12 ? -2.833 7.109 -40.930 1.00 0.00 154 ARG A C 20
ATOM 30218 O O . ARG A 1 12 ? -3.647 8.011 -41.095 1.00 0.00 154 ARG A O 20
ATOM 30239 N N . GLN A 1 13 ? -2.980 5.861 -41.377 1.00 0.00 155 GLN A N 20
ATOM 30240 C CA . GLN A 1 13 ? -4.144 5.383 -42.111 1.00 0.00 155 GLN A CA 20
ATOM 30241 C C . GLN A 1 13 ? -4.143 3.849 -42.126 1.00 0.00 155 GLN A C 20
ATOM 30242 O O . GLN A 1 13 ? -3.468 3.224 -41.309 1.00 0.00 155 GLN A O 20
ATOM 30256 N N . THR A 1 14 ? -4.857 3.243 -43.076 1.00 0.00 156 THR A N 20
ATOM 30257 C CA . THR A 1 14 ? -4.881 1.785 -43.200 1.00 0.00 156 THR A CA 20
ATOM 30258 C C . THR A 1 14 ? -5.064 1.374 -44.650 1.00 0.00 156 THR A C 20
ATOM 30259 O O . THR A 1 14 ? -5.444 2.187 -45.493 1.00 0.00 156 THR A O 20
ATOM 30270 N N . PHE A 1 15 ? -4.760 0.114 -44.945 1.00 0.00 157 PHE A N 20
ATOM 30271 C CA . PHE A 1 15 ? -4.860 -0.388 -46.307 1.00 0.00 157 PHE A CA 20
ATOM 30272 C C . PHE A 1 15 ? -5.992 -1.373 -46.491 1.00 0.00 157 PHE A C 20
ATOM 30273 O O . PHE A 1 15 ? -5.759 -2.567 -46.673 1.00 0.00 157 PHE A O 20
ATOM 30290 N N . LYS A 1 16 ? -7.224 -0.875 -46.493 1.00 0.00 158 LYS A N 20
ATOM 30291 C CA . LYS A 1 16 ? -8.373 -1.741 -46.698 1.00 0.00 158 LYS A CA 20
ATOM 30292 C C . LYS A 1 16 ? -8.598 -1.889 -48.192 1.00 0.00 158 LYS A C 20
ATOM 30293 O O . LYS A 1 16 ? -9.604 -1.453 -48.749 1.00 0.00 158 LYS A O 20
ATOM 30312 N N . VAL A 1 17 ? -7.604 -2.501 -48.819 1.00 0.00 159 VAL A N 20
ATOM 30313 C CA . VAL A 1 17 ? -7.578 -2.736 -50.243 1.00 0.00 159 VAL A CA 20
ATOM 30314 C C . VAL A 1 17 ? -8.169 -4.104 -50.563 1.00 0.00 159 VAL A C 20
ATOM 30315 O O . VAL A 1 17 ? -8.185 -4.992 -49.711 1.00 0.00 159 VAL A O 20
ATOM 30328 N N . SER A 1 18 ? -8.622 -4.287 -51.799 1.00 0.00 160 SER A N 20
ATOM 30329 C CA . SER A 1 18 ? -9.174 -5.570 -52.222 1.00 0.00 160 SER A CA 20
ATOM 30330 C C . SER A 1 18 ? -8.075 -6.421 -52.858 1.00 0.00 160 SER A C 20
ATOM 30331 O O . SER A 1 18 ? -8.317 -7.176 -53.799 1.00 0.00 160 SER A O 20
ATOM 30339 N N . LYS A 1 19 ? -6.863 -6.275 -52.329 1.00 0.00 161 LYS A N 20
ATOM 30340 C CA . LYS A 1 19 ? -5.704 -7.000 -52.815 1.00 0.00 161 LYS A CA 20
ATOM 30341 C C . LYS A 1 19 ? -4.672 -7.215 -51.702 1.00 0.00 161 LYS A C 20
ATOM 30342 O O . LYS A 1 19 ? -3.978 -8.232 -51.692 1.00 0.00 161 LYS A O 20
ATOM 30361 N N . VAL A 1 20 ? -4.560 -6.261 -50.766 1.00 0.00 162 VAL A N 20
ATOM 30362 C CA . VAL A 1 20 ? -3.617 -6.374 -49.690 1.00 0.00 162 VAL A CA 20
ATOM 30363 C C . VAL A 1 20 ? -4.327 -6.859 -48.415 1.00 0.00 162 VAL A C 20
ATOM 30364 O O . VAL A 1 20 ? -4.630 -8.045 -48.284 1.00 0.00 162 VAL A O 20
ATOM 30377 N N . GLY A 1 21 ? -4.599 -5.947 -47.493 1.00 0.00 163 GLY A N 20
ATOM 30378 C CA . GLY A 1 21 ? -5.280 -6.296 -46.261 1.00 0.00 163 GLY A CA 20
ATOM 30379 C C . GLY A 1 21 ? -5.927 -5.087 -45.623 1.00 0.00 163 GLY A C 20
ATOM 30380 O O . GLY A 1 21 ? -6.965 -4.601 -46.071 1.00 0.00 163 GLY A O 20
ATOM 30384 N N . THR A 1 22 ? -5.265 -4.600 -44.574 1.00 0.00 164 THR A N 20
ATOM 30385 C CA . THR A 1 22 ? -5.679 -3.421 -43.826 1.00 0.00 164 THR A CA 20
ATOM 30386 C C . THR A 1 22 ? -4.449 -2.789 -43.185 1.00 0.00 164 THR A C 20
ATOM 30387 O O . THR A 1 22 ? -4.509 -2.250 -42.079 1.00 0.00 164 THR A O 20
ATOM 30398 N N . ILE A 1 23 ? -3.326 -2.875 -43.900 1.00 0.00 165 ILE A N 20
ATOM 30399 C CA . ILE A 1 23 ? -2.046 -2.336 -43.447 1.00 0.00 165 ILE A CA 20
ATOM 30400 C C . ILE A 1 23 ? -2.212 -0.949 -42.829 1.00 0.00 165 ILE A C 20
ATOM 30401 O O . ILE A 1 23 ? -2.283 0.060 -43.527 1.00 0.00 165 ILE A O 20
ATOM 30417 N N . ALA A 1 24 ? -2.275 -0.933 -41.512 1.00 0.00 166 ALA A N 20
ATOM 30418 C CA . ALA A 1 24 ? -2.438 0.295 -40.769 1.00 0.00 166 ALA A CA 20
ATOM 30419 C C . ALA A 1 24 ? -1.104 0.955 -40.477 1.00 0.00 166 ALA A C 20
ATOM 30420 O O . ALA A 1 24 ? -0.225 0.367 -39.847 1.00 0.00 166 ALA A O 20
ATOM 30427 N N . GLY A 1 25 ? -0.971 2.196 -40.917 1.00 0.00 167 GLY A N 20
ATOM 30428 C CA . GLY A 1 25 ? 0.246 2.929 -40.669 1.00 0.00 167 GLY A CA 20
ATOM 30429 C C . GLY A 1 25 ? 0.162 3.633 -39.344 1.00 0.00 167 GLY A C 20
ATOM 30430 O O . GLY A 1 25 ? -0.922 4.025 -38.929 1.00 0.00 167 GLY A O 20
ATOM 30434 N N . CYS A 1 26 ? 1.281 3.760 -38.654 1.00 0.00 168 CYS A N 20
ATOM 30435 C CA . CYS A 1 26 ? 1.289 4.391 -37.354 1.00 0.00 168 CYS A CA 20
ATOM 30436 C C . CYS A 1 26 ? 2.609 5.123 -37.115 1.00 0.00 168 CYS A C 20
ATOM 30437 O O . CYS A 1 26 ? 3.682 4.565 -37.340 1.00 0.00 168 CYS A O 20
ATOM 30445 N N . TYR A 1 27 ? 2.526 6.350 -36.612 1.00 0.00 169 TYR A N 20
ATOM 30446 C CA . TYR A 1 27 ? 3.725 7.119 -36.295 1.00 0.00 169 TYR A CA 20
ATOM 30447 C C . TYR A 1 27 ? 4.134 6.743 -34.883 1.00 0.00 169 TYR A C 20
ATOM 30448 O O . TYR A 1 27 ? 3.281 6.634 -34.016 1.00 0.00 169 TYR A O 20
ATOM 30466 N N . VAL A 1 28 ? 5.413 6.484 -34.655 1.00 0.00 170 VAL A N 20
ATOM 30467 C CA . VAL A 1 28 ? 5.845 6.039 -33.335 1.00 0.00 170 VAL A CA 20
ATOM 30468 C C . VAL A 1 28 ? 6.143 7.189 -32.376 1.00 0.00 170 VAL A C 20
ATOM 30469 O O . VAL A 1 28 ? 6.604 8.256 -32.780 1.00 0.00 170 VAL A O 20
ATOM 30482 N N . THR A 1 29 ? 5.862 6.946 -31.094 1.00 0.00 171 THR A N 20
ATOM 30483 C CA . THR A 1 29 ? 6.082 7.939 -30.050 1.00 0.00 171 THR A CA 20
ATOM 30484 C C . THR A 1 29 ? 6.617 7.324 -28.761 1.00 0.00 171 THR A C 20
ATOM 30485 O O . THR A 1 29 ? 6.638 7.982 -27.720 1.00 0.00 171 THR A O 20
ATOM 30496 N N . ASP A 1 30 ? 7.038 6.070 -28.819 1.00 0.00 172 ASP A N 20
ATOM 30497 C CA . ASP A 1 30 ? 7.553 5.396 -27.646 1.00 0.00 172 ASP A CA 20
ATOM 30498 C C . ASP A 1 30 ? 8.584 4.338 -28.056 1.00 0.00 172 ASP A C 20
ATOM 30499 O O . ASP A 1 30 ? 9.298 4.534 -29.036 1.00 0.00 172 ASP A O 20
ATOM 30508 N N . GLY A 1 31 ? 8.681 3.239 -27.302 1.00 0.00 173 GLY A N 20
ATOM 30509 C CA . GLY A 1 31 ? 9.655 2.184 -27.600 1.00 0.00 173 GLY A CA 20
ATOM 30510 C C . GLY A 1 31 ? 9.805 1.839 -29.085 1.00 0.00 173 GLY A C 20
ATOM 30511 O O . GLY A 1 31 ? 10.447 2.567 -29.840 1.00 0.00 173 GLY A O 20
ATOM 30515 N N . LYS A 1 32 ? 9.238 0.705 -29.489 1.00 0.00 174 LYS A N 20
ATOM 30516 C CA . LYS A 1 32 ? 9.328 0.243 -30.877 1.00 0.00 174 LYS A CA 20
ATOM 30517 C C . LYS A 1 32 ? 8.118 -0.579 -31.264 1.00 0.00 174 LYS A C 20
ATOM 30518 O O . LYS A 1 32 ? 7.787 -1.553 -30.590 1.00 0.00 174 LYS A O 20
ATOM 30537 N N . ILE A 1 33 ? 7.487 -0.243 -32.374 1.00 0.00 175 ILE A N 20
ATOM 30538 C CA . ILE A 1 33 ? 6.358 -1.028 -32.817 1.00 0.00 175 ILE A CA 20
ATOM 30539 C C . ILE A 1 33 ? 6.857 -2.148 -33.718 1.00 0.00 175 ILE A C 20
ATOM 30540 O O . ILE A 1 33 ? 6.797 -2.080 -34.946 1.00 0.00 175 ILE A O 20
ATOM 30556 N N . THR A 1 34 ? 7.412 -3.155 -33.067 1.00 0.00 176 THR A N 20
ATOM 30557 C CA . THR A 1 34 ? 8.013 -4.293 -33.750 1.00 0.00 176 THR A CA 20
ATOM 30558 C C . THR A 1 34 ? 7.005 -5.371 -34.142 1.00 0.00 176 THR A C 20
ATOM 30559 O O . THR A 1 34 ? 5.828 -5.321 -33.784 1.00 0.00 176 THR A O 20
ATOM 30570 N N . ARG A 1 35 ? 7.513 -6.346 -34.894 1.00 0.00 177 ARG A N 20
ATOM 30571 C CA . ARG A 1 35 ? 6.730 -7.474 -35.380 1.00 0.00 177 ARG A CA 20
ATOM 30572 C C . ARG A 1 35 ? 6.136 -8.282 -34.228 1.00 0.00 177 ARG A C 20
ATOM 30573 O O . ARG A 1 35 ? 4.938 -8.569 -34.207 1.00 0.00 177 ARG A O 20
ATOM 30594 N N . ASP A 1 36 ? 6.994 -8.665 -33.285 1.00 0.00 178 ASP A N 20
ATOM 30595 C CA . ASP A 1 36 ? 6.578 -9.463 -32.139 1.00 0.00 178 ASP A CA 20
ATOM 30596 C C . ASP A 1 36 ? 6.136 -8.585 -30.971 1.00 0.00 178 ASP A C 20
ATOM 30597 O O . ASP A 1 36 ? 6.722 -8.622 -29.888 1.00 0.00 178 ASP A O 20
ATOM 30606 N N . SER A 1 37 ? 5.091 -7.805 -31.199 1.00 0.00 179 SER A N 20
ATOM 30607 C CA . SER A 1 37 ? 4.550 -6.922 -30.170 1.00 0.00 179 SER A CA 20
ATOM 30608 C C . SER A 1 37 ? 3.031 -6.871 -30.258 1.00 0.00 179 SER A C 20
ATOM 30609 O O . SER A 1 37 ? 2.451 -7.196 -31.295 1.00 0.00 179 SER A O 20
ATOM 30617 N N . LYS A 1 38 ? 2.389 -6.451 -29.175 1.00 0.00 180 LYS A N 20
ATOM 30618 C CA . LYS A 1 38 ? 0.939 -6.353 -29.156 1.00 0.00 180 LYS A CA 20
ATOM 30619 C C . LYS A 1 38 ? 0.508 -4.979 -29.643 1.00 0.00 180 LYS A C 20
ATOM 30620 O O . LYS A 1 38 ? 1.342 -4.182 -30.073 1.00 0.00 180 LYS A O 20
ATOM 30639 N N . VAL A 1 39 ? -0.786 -4.697 -29.574 1.00 0.00 181 VAL A N 20
ATOM 30640 C CA . VAL A 1 39 ? -1.285 -3.402 -30.009 1.00 0.00 181 VAL A CA 20
ATOM 30641 C C . VAL A 1 39 ? -2.528 -2.990 -29.257 1.00 0.00 181 VAL A C 20
ATOM 30642 O O . VAL A 1 39 ? -3.365 -3.816 -28.894 1.00 0.00 181 VAL A O 20
ATOM 30655 N N . ARG A 1 40 ? -2.633 -1.696 -29.033 1.00 0.00 182 ARG A N 20
ATOM 30656 C CA . ARG A 1 40 ? -3.770 -1.137 -28.328 1.00 0.00 182 ARG A CA 20
ATOM 30657 C C . ARG A 1 40 ? -4.010 0.311 -28.695 1.00 0.00 182 ARG A C 20
ATOM 30658 O O . ARG A 1 40 ? -3.338 1.203 -28.184 1.00 0.00 182 ARG A O 20
ATOM 30679 N N . LEU A 1 41 ? -4.976 0.558 -29.572 1.00 0.00 183 LEU A N 20
ATOM 30680 C CA . LEU A 1 41 ? -5.277 1.906 -29.969 1.00 0.00 183 LEU A CA 20
ATOM 30681 C C . LEU A 1 41 ? -6.503 2.435 -29.219 1.00 0.00 183 LEU A C 20
ATOM 30682 O O . LEU A 1 41 ? -7.201 1.684 -28.536 1.00 0.00 183 LEU A O 20
ATOM 30698 N N . ILE A 1 42 ? -6.742 3.732 -29.326 1.00 0.00 184 ILE A N 20
ATOM 30699 C CA . ILE A 1 42 ? -7.860 4.357 -28.620 1.00 0.00 184 ILE A CA 20
ATOM 30700 C C . ILE A 1 42 ? -8.321 5.640 -29.302 1.00 0.00 184 ILE A C 20
ATOM 30701 O O . ILE A 1 42 ? -7.501 6.457 -29.730 1.00 0.00 184 ILE A O 20
ATOM 30717 N N . ARG A 1 43 ? -9.645 5.817 -29.346 1.00 0.00 185 ARG A N 20
ATOM 30718 C CA . ARG A 1 43 ? -10.257 7.002 -29.924 1.00 0.00 185 ARG A CA 20
ATOM 30719 C C . ARG A 1 43 ? -10.345 8.093 -28.853 1.00 0.00 185 ARG A C 20
ATOM 30720 O O . ARG A 1 43 ? -9.550 8.095 -27.914 1.00 0.00 185 ARG A O 20
ATOM 30741 N N . GLN A 1 44 ? -11.296 9.019 -28.976 1.00 0.00 186 GLN A N 20
ATOM 30742 C CA . GLN A 1 44 ? -11.435 10.082 -27.992 1.00 0.00 186 GLN A CA 20
ATOM 30743 C C . GLN A 1 44 ? -12.456 9.720 -26.918 1.00 0.00 186 GLN A C 20
ATOM 30744 O O . GLN A 1 44 ? -13.100 10.595 -26.338 1.00 0.00 186 GLN A O 20
ATOM 30758 N N . GLY A 1 45 ? -12.595 8.426 -26.655 1.00 0.00 187 GLY A N 20
ATOM 30759 C CA . GLY A 1 45 ? -13.531 7.967 -25.647 1.00 0.00 187 GLY A CA 20
ATOM 30760 C C . GLY A 1 45 ? -13.115 6.645 -25.035 1.00 0.00 187 GLY A C 20
ATOM 30761 O O . GLY A 1 45 ? -12.599 6.597 -23.919 1.00 0.00 187 GLY A O 20
ATOM 30765 N N . ILE A 1 46 ? -13.352 5.571 -25.780 1.00 0.00 188 ILE A N 20
ATOM 30766 C CA . ILE A 1 46 ? -13.017 4.221 -25.337 1.00 0.00 188 ILE A CA 20
ATOM 30767 C C . ILE A 1 46 ? -11.940 3.619 -26.249 1.00 0.00 188 ILE A C 20
ATOM 30768 O O . ILE A 1 46 ? -11.204 4.351 -26.910 1.00 0.00 188 ILE A O 20
ATOM 30784 N N . VAL A 1 47 ? -11.847 2.290 -26.286 1.00 0.00 189 VAL A N 20
ATOM 30785 C CA . VAL A 1 47 ? -10.859 1.611 -27.116 1.00 0.00 189 VAL A CA 20
ATOM 30786 C C . VAL A 1 47 ? -11.389 1.394 -28.518 1.00 0.00 189 VAL A C 20
ATOM 30787 O O . VAL A 1 47 ? -12.556 1.059 -28.718 1.00 0.00 189 VAL A O 20
ATOM 30800 N N . VAL A 1 48 ? -10.507 1.589 -29.485 1.00 0.00 190 VAL A N 20
ATOM 30801 C CA . VAL A 1 48 ? -10.857 1.419 -30.889 1.00 0.00 190 VAL A CA 20
ATOM 30802 C C . VAL A 1 48 ? -10.634 -0.029 -31.282 1.00 0.00 190 VAL A C 20
ATOM 30803 O O . VAL A 1 48 ? -11.382 -0.601 -32.075 1.00 0.00 190 VAL A O 20
ATOM 30816 N N . TYR A 1 49 ? -9.599 -0.614 -30.699 1.00 0.00 191 TYR A N 20
ATOM 30817 C CA . TYR A 1 49 ? -9.258 -2.007 -30.960 1.00 0.00 191 TYR A CA 20
ATOM 30818 C C . TYR A 1 49 ? -8.044 -2.435 -30.143 1.00 0.00 191 TYR A C 20
ATOM 30819 O O . TYR A 1 49 ? -7.180 -1.618 -29.827 1.00 0.00 191 TYR A O 20
ATOM 30837 N N . GLU A 1 50 ? -7.977 -3.719 -29.818 1.00 0.00 192 GLU A N 20
ATOM 30838 C CA . GLU A 1 50 ? -6.856 -4.254 -29.055 1.00 0.00 192 GLU A CA 20
ATOM 30839 C C . GLU A 1 50 ? -6.500 -5.653 -29.533 1.00 0.00 192 GLU A C 20
ATOM 30840 O O . GLU A 1 50 ? -7.315 -6.335 -30.152 1.00 0.00 192 GLU A O 20
ATOM 30852 N N . GLY A 1 51 ? -5.279 -6.073 -29.239 1.00 0.00 193 GLY A N 20
ATOM 30853 C CA . GLY A 1 51 ? -4.836 -7.387 -29.643 1.00 0.00 193 GLY A CA 20
ATOM 30854 C C . GLY A 1 51 ? -3.347 -7.428 -29.882 1.00 0.00 193 GLY A C 20
ATOM 30855 O O . GLY A 1 51 ? -2.560 -7.109 -28.991 1.00 0.00 193 GLY A O 20
ATOM 30859 N N . GLU A 1 52 ? -2.955 -7.824 -31.082 1.00 0.00 194 GLU A N 20
ATOM 30860 C CA . GLU A 1 52 ? -1.561 -7.909 -31.427 1.00 0.00 194 GLU A CA 20
ATOM 30861 C C . GLU A 1 52 ? -1.316 -7.412 -32.818 1.00 0.00 194 GLU A C 20
ATOM 30862 O O . GLU A 1 52 ? -2.226 -6.935 -33.496 1.00 0.00 194 GLU A O 20
ATOM 30874 N N . ILE A 1 53 ? -0.067 -7.494 -33.230 1.00 0.00 195 ILE A N 20
ATOM 30875 C CA . ILE A 1 53 ? 0.301 -7.021 -34.530 1.00 0.00 195 ILE A CA 20
ATOM 30876 C C . ILE A 1 53 ? 0.129 -8.136 -35.565 1.00 0.00 195 ILE A C 20
ATOM 30877 O O . ILE A 1 53 ? 0.414 -9.300 -35.283 1.00 0.00 195 ILE A O 20
ATOM 30893 N N . ASP A 1 54 ? -0.318 -7.777 -36.757 1.00 0.00 196 ASP A N 20
ATOM 30894 C CA . ASP A 1 54 ? -0.499 -8.756 -37.814 1.00 0.00 196 ASP A CA 20
ATOM 30895 C C . ASP A 1 54 ? 0.800 -8.894 -38.599 1.00 0.00 196 ASP A C 20
ATOM 30896 O O . ASP A 1 54 ? 1.414 -9.961 -38.628 1.00 0.00 196 ASP A O 20
ATOM 30905 N N . SER A 1 55 ? 1.223 -7.796 -39.215 1.00 0.00 197 SER A N 20
ATOM 30906 C CA . SER A 1 55 ? 2.462 -7.772 -39.982 1.00 0.00 197 SER A CA 20
ATOM 30907 C C . SER A 1 55 ? 3.061 -6.369 -39.987 1.00 0.00 197 SER A C 20
ATOM 30908 O O . SER A 1 55 ? 2.390 -5.402 -39.628 1.00 0.00 197 SER A O 20
ATOM 30916 N N . LEU A 1 56 ? 4.323 -6.258 -40.399 1.00 0.00 198 LEU A N 20
ATOM 30917 C CA . LEU A 1 56 ? 4.987 -4.960 -40.443 1.00 0.00 198 LEU A CA 20
ATOM 30918 C C . LEU A 1 56 ? 5.840 -4.797 -41.683 1.00 0.00 198 LEU A C 20
ATOM 30919 O O . LEU A 1 56 ? 6.764 -5.567 -41.937 1.00 0.00 198 LEU A O 20
ATOM 30935 N N . LYS A 1 57 ? 5.521 -3.757 -42.432 1.00 0.00 199 LYS A N 20
ATOM 30936 C CA . LYS A 1 57 ? 6.244 -3.428 -43.634 1.00 0.00 199 LYS A CA 20
ATOM 30937 C C . LYS A 1 57 ? 6.256 -1.916 -43.798 1.00 0.00 199 LYS A C 20
ATOM 30938 O O . LYS A 1 57 ? 5.214 -1.265 -43.727 1.00 0.00 199 LYS A O 20
ATOM 30957 N N . ARG A 1 58 ? 7.438 -1.359 -43.983 1.00 0.00 200 ARG A N 20
ATOM 30958 C CA . ARG A 1 58 ? 7.580 0.091 -44.117 1.00 0.00 200 ARG A CA 20
ATOM 30959 C C . ARG A 1 58 ? 7.441 0.539 -45.555 1.00 0.00 200 ARG A C 20
ATOM 30960 O O . ARG A 1 58 ? 6.850 1.577 -45.851 1.00 0.00 200 ARG A O 20
ATOM 30981 N N . TYR A 1 59 ? 7.980 -0.260 -46.433 1.00 0.00 201 TYR A N 20
ATOM 30982 C CA . TYR A 1 59 ? 7.932 0.009 -47.862 1.00 0.00 201 TYR A CA 20
ATOM 30983 C C . TYR A 1 59 ? 7.970 -1.306 -48.648 1.00 0.00 201 TYR A C 20
ATOM 30984 O O . TYR A 1 59 ? 6.935 -1.949 -48.829 1.00 0.00 201 TYR A O 20
ATOM 31002 N N . LYS A 1 60 ? 9.153 -1.716 -49.105 1.00 0.00 202 LYS A N 20
ATOM 31003 C CA . LYS A 1 60 ? 9.299 -2.944 -49.842 1.00 0.00 202 LYS A CA 20
ATOM 31004 C C . LYS A 1 60 ? 9.984 -4.015 -48.989 1.00 0.00 202 LYS A C 20
ATOM 31005 O O . LYS A 1 60 ? 10.538 -4.976 -49.521 1.00 0.00 202 LYS A O 20
ATOM 31024 N N . ASP A 1 61 ? 9.950 -3.847 -47.664 1.00 0.00 203 ASP A N 20
ATOM 31025 C CA . ASP A 1 61 ? 10.573 -4.807 -46.771 1.00 0.00 203 ASP A CA 20
ATOM 31026 C C . ASP A 1 61 ? 9.854 -4.845 -45.431 1.00 0.00 203 ASP A C 20
ATOM 31027 O O . ASP A 1 61 ? 9.387 -3.820 -44.936 1.00 0.00 203 ASP A O 20
ATOM 31036 N N . ASP A 1 62 ? 9.771 -6.032 -44.847 1.00 0.00 204 ASP A N 20
ATOM 31037 C CA . ASP A 1 62 ? 9.113 -6.198 -43.566 1.00 0.00 204 ASP A CA 20
ATOM 31038 C C . ASP A 1 62 ? 10.104 -6.010 -42.425 1.00 0.00 204 ASP A C 20
ATOM 31039 O O . ASP A 1 62 ? 10.630 -6.982 -41.883 1.00 0.00 204 ASP A O 20
ATOM 31048 N N . VAL A 1 63 ? 10.360 -4.753 -42.063 1.00 0.00 205 VAL A N 20
ATOM 31049 C CA . VAL A 1 63 ? 11.296 -4.447 -40.982 1.00 0.00 205 VAL A CA 20
ATOM 31050 C C . VAL A 1 63 ? 10.905 -5.135 -39.711 1.00 0.00 205 VAL A C 20
ATOM 31051 O O . VAL A 1 63 ? 9.861 -5.780 -39.636 1.00 0.00 205 VAL A O 20
ATOM 31064 N N . ARG A 1 64 ? 11.765 -5.026 -38.715 1.00 0.00 206 ARG A N 20
ATOM 31065 C CA . ARG A 1 64 ? 11.502 -5.673 -37.462 1.00 0.00 206 ARG A CA 20
ATOM 31066 C C . ARG A 1 64 ? 10.884 -4.715 -36.449 1.00 0.00 206 ARG A C 20
ATOM 31067 O O . ARG A 1 64 ? 9.976 -5.097 -35.722 1.00 0.00 206 ARG A O 20
ATOM 31088 N N . GLU A 1 65 ? 11.365 -3.469 -36.409 1.00 0.00 207 GLU A N 20
ATOM 31089 C CA . GLU A 1 65 ? 10.821 -2.483 -35.466 1.00 0.00 207 GLU A CA 20
ATOM 31090 C C . GLU A 1 65 ? 10.762 -1.085 -36.074 1.00 0.00 207 GLU A C 20
ATOM 31091 O O . GLU A 1 65 ? 11.180 -0.864 -37.210 1.00 0.00 207 GLU A O 20
ATOM 31103 N N . VAL A 1 66 ? 10.242 -0.145 -35.288 1.00 0.00 208 VAL A N 20
ATOM 31104 C CA . VAL A 1 66 ? 10.120 1.252 -35.708 1.00 0.00 208 VAL A CA 20
ATOM 31105 C C . VAL A 1 66 ? 10.201 2.167 -34.487 1.00 0.00 208 VAL A C 20
ATOM 31106 O O . VAL A 1 66 ? 9.180 2.600 -33.951 1.00 0.00 208 VAL A O 20
ATOM 31119 N N . ALA A 1 67 ? 11.421 2.440 -34.033 1.00 0.00 209 ALA A N 20
ATOM 31120 C CA . ALA A 1 67 ? 11.626 3.282 -32.859 1.00 0.00 209 ALA A CA 20
ATOM 31121 C C . ALA A 1 67 ? 12.127 4.674 -33.233 1.00 0.00 209 ALA A C 20
ATOM 31122 O O . ALA A 1 67 ? 12.352 4.973 -34.406 1.00 0.00 209 ALA A O 20
ATOM 31129 N N . GLN A 1 68 ? 12.289 5.522 -32.211 1.00 0.00 210 GLN A N 20
ATOM 31130 C CA . GLN A 1 68 ? 12.754 6.901 -32.375 1.00 0.00 210 GLN A CA 20
ATOM 31131 C C . GLN A 1 68 ? 11.588 7.800 -32.747 1.00 0.00 210 GLN A C 20
ATOM 31132 O O . GLN A 1 68 ? 11.119 8.595 -31.931 1.00 0.00 210 GLN A O 20
ATOM 31146 N N . GLY A 1 69 ? 11.114 7.659 -33.974 1.00 0.00 211 GLY A N 20
ATOM 31147 C CA . GLY A 1 69 ? 9.995 8.453 -34.424 1.00 0.00 211 GLY A CA 20
ATOM 31148 C C . GLY A 1 69 ? 9.627 8.166 -35.865 1.00 0.00 211 GLY A C 20
ATOM 31149 O O . GLY A 1 69 ? 9.262 9.075 -36.611 1.00 0.00 211 GLY A O 20
ATOM 31153 N N . TYR A 1 70 ? 9.736 6.901 -36.265 1.00 0.00 212 TYR A N 20
ATOM 31154 C CA . TYR A 1 70 ? 9.426 6.508 -37.632 1.00 0.00 212 TYR A CA 20
ATOM 31155 C C . TYR A 1 70 ? 8.085 5.793 -37.723 1.00 0.00 212 TYR A C 20
ATOM 31156 O O . TYR A 1 70 ? 7.704 5.040 -36.826 1.00 0.00 212 TYR A O 20
ATOM 31174 N N . GLU A 1 71 ? 7.379 6.032 -38.821 1.00 0.00 213 GLU A N 20
ATOM 31175 C CA . GLU A 1 71 ? 6.083 5.411 -39.050 1.00 0.00 213 GLU A CA 20
ATOM 31176 C C . GLU A 1 71 ? 6.237 4.216 -39.985 1.00 0.00 213 GLU A C 20
ATOM 31177 O O . GLU A 1 71 ? 7.139 4.184 -40.822 1.00 0.00 213 GLU A O 20
ATOM 31189 N N . CYS A 1 72 ? 5.357 3.235 -39.836 1.00 0.00 214 CYS A N 20
ATOM 31190 C CA . CYS A 1 72 ? 5.407 2.040 -40.667 1.00 0.00 214 CYS A CA 20
ATOM 31191 C C . CYS A 1 72 ? 4.004 1.502 -40.929 1.00 0.00 214 CYS A C 20
ATOM 31192 O O . CYS A 1 72 ? 3.119 1.623 -40.084 1.00 0.00 214 CYS A O 20
ATOM 31200 N N . GLY A 1 73 ? 3.812 0.897 -42.098 1.00 0.00 215 GLY A N 20
ATOM 31201 C CA . GLY A 1 73 ? 2.516 0.341 -42.443 1.00 0.00 215 GLY A CA 20
ATOM 31202 C C . GLY A 1 73 ? 2.382 -1.087 -41.961 1.00 0.00 215 GLY A C 20
ATOM 31203 O O . GLY A 1 73 ? 3.039 -1.987 -42.483 1.00 0.00 215 GLY A O 20
ATOM 31207 N N . LEU A 1 74 ? 1.558 -1.289 -40.940 1.00 0.00 216 LEU A N 20
ATOM 31208 C CA . LEU A 1 74 ? 1.376 -2.609 -40.365 1.00 0.00 216 LEU A CA 20
ATOM 31209 C C . LEU A 1 74 ? -0.086 -2.897 -40.044 1.00 0.00 216 LEU A C 20
ATOM 31210 O O . LEU A 1 74 ? -0.839 -2.006 -39.660 1.00 0.00 216 LEU A O 20
ATOM 31226 N N . THR A 1 75 ? -0.465 -4.161 -40.163 1.00 0.00 217 THR A N 20
ATOM 31227 C CA . THR A 1 75 ? -1.824 -4.577 -39.845 1.00 0.00 217 THR A CA 20
ATOM 31228 C C . THR A 1 75 ? -1.900 -4.920 -38.359 1.00 0.00 217 THR A C 20
ATOM 31229 O O . THR A 1 75 ? -0.944 -5.450 -37.795 1.00 0.00 217 THR A O 20
ATOM 31240 N N . ILE A 1 76 ? -3.023 -4.611 -37.720 1.00 0.00 218 ILE A N 20
ATOM 31241 C CA . ILE A 1 76 ? -3.179 -4.888 -36.299 1.00 0.00 218 ILE A CA 20
ATOM 31242 C C . ILE A 1 76 ? -4.180 -6.027 -36.096 1.00 0.00 218 ILE A C 20
ATOM 31243 O O . ILE A 1 76 ? -5.386 -5.795 -36.009 1.00 0.00 218 ILE A O 20
ATOM 31259 N N . LYS A 1 77 ? -3.674 -7.263 -36.029 1.00 0.00 219 LYS A N 20
ATOM 31260 C CA . LYS A 1 77 ? -4.534 -8.434 -35.833 1.00 0.00 219 LYS A CA 20
ATOM 31261 C C . LYS A 1 77 ? -5.775 -8.356 -36.730 1.00 0.00 219 LYS A C 20
ATOM 31262 O O . LYS A 1 77 ? -5.699 -7.839 -37.845 1.00 0.00 219 LYS A O 20
ATOM 31281 N N . ASN A 1 78 ? -6.900 -8.859 -36.258 1.00 0.00 220 ASN A N 20
ATOM 31282 C CA . ASN A 1 78 ? -8.113 -8.825 -37.039 1.00 0.00 220 ASN A CA 20
ATOM 31283 C C . ASN A 1 78 ? -8.871 -7.516 -36.809 1.00 0.00 220 ASN A C 20
ATOM 31284 O O . ASN A 1 78 ? -10.004 -7.509 -36.332 1.00 0.00 220 ASN A O 20
ATOM 31295 N N . PHE A 1 79 ? -8.230 -6.404 -37.180 1.00 0.00 221 PHE A N 20
ATOM 31296 C CA . PHE A 1 79 ? -8.833 -5.079 -37.040 1.00 0.00 221 PHE A CA 20
ATOM 31297 C C . PHE A 1 79 ? -10.198 -4.936 -37.701 1.00 0.00 221 PHE A C 20
ATOM 31298 O O . PHE A 1 79 ? -10.343 -5.080 -38.914 1.00 0.00 221 PHE A O 20
ATOM 31315 N N . ASN A 1 80 ? -11.183 -4.579 -36.875 1.00 0.00 222 ASN A N 20
ATOM 31316 C CA . ASN A 1 80 ? -12.533 -4.328 -37.343 1.00 0.00 222 ASN A CA 20
ATOM 31317 C C . ASN A 1 80 ? -12.606 -2.890 -37.844 1.00 0.00 222 ASN A C 20
ATOM 31318 O O . ASN A 1 80 ? -13.065 -2.629 -38.956 1.00 0.00 222 ASN A O 20
ATOM 31329 N N . ASP A 1 81 ? -12.103 -1.956 -37.026 1.00 0.00 223 ASP A N 20
ATOM 31330 C CA . ASP A 1 81 ? -12.066 -0.545 -37.409 1.00 0.00 223 ASP A CA 20
ATOM 31331 C C . ASP A 1 81 ? -10.871 -0.279 -38.312 1.00 0.00 223 ASP A C 20
ATOM 31332 O O . ASP A 1 81 ? -9.733 -0.581 -37.964 1.00 0.00 223 ASP A O 20
ATOM 31341 N N . ILE A 1 82 ? -11.133 0.289 -39.479 1.00 0.00 224 ILE A N 20
ATOM 31342 C CA . ILE A 1 82 ? -10.066 0.588 -40.426 1.00 0.00 224 ILE A CA 20
ATOM 31343 C C . ILE A 1 82 ? -9.921 2.072 -40.660 1.00 0.00 224 ILE A C 20
ATOM 31344 O O . ILE A 1 82 ? -10.671 2.884 -40.119 1.00 0.00 224 ILE A O 20
ATOM 31360 N N . LYS A 1 83 ? -8.924 2.412 -41.462 1.00 0.00 225 LYS A N 20
ATOM 31361 C CA . LYS A 1 83 ? -8.619 3.801 -41.775 1.00 0.00 225 LYS A CA 20
ATOM 31362 C C . LYS A 1 83 ? -8.200 4.505 -40.498 1.00 0.00 225 LYS A C 20
ATOM 31363 O O . LYS A 1 83 ? -8.658 4.130 -39.427 1.00 0.00 225 LYS A O 20
ATOM 31382 N N . GLU A 1 84 ? -7.324 5.510 -40.612 1.00 0.00 226 GLU A N 20
ATOM 31383 C CA . GLU A 1 84 ? -6.831 6.271 -39.447 1.00 0.00 226 GLU A CA 20
ATOM 31384 C C . GLU A 1 84 ? -7.901 6.491 -38.388 1.00 0.00 226 GLU A C 20
ATOM 31385 O O . GLU A 1 84 ? -8.588 7.513 -38.357 1.00 0.00 226 GLU A O 20
ATOM 31397 N N . GLY A 1 85 ? -8.018 5.511 -37.513 1.00 0.00 227 GLY A N 20
ATOM 31398 C CA . GLY A 1 85 ? -8.974 5.590 -36.458 1.00 0.00 227 GLY A CA 20
ATOM 31399 C C . GLY A 1 85 ? -8.469 6.479 -35.355 1.00 0.00 227 GLY A C 20
ATOM 31400 O O . GLY A 1 85 ? -9.086 7.497 -35.039 1.00 0.00 227 GLY A O 20
ATOM 31404 N N . ASP A 1 86 ? -7.334 6.109 -34.768 1.00 0.00 228 ASP A N 20
ATOM 31405 C CA . ASP A 1 86 ? -6.767 6.927 -33.695 1.00 0.00 228 ASP A CA 20
ATOM 31406 C C . ASP A 1 86 ? -5.300 6.598 -33.352 1.00 0.00 228 ASP A C 20
ATOM 31407 O O . ASP A 1 86 ? -4.509 6.258 -34.226 1.00 0.00 228 ASP A O 20
ATOM 31416 N N . VAL A 1 87 ? -4.950 6.707 -32.054 1.00 0.00 229 VAL A N 20
ATOM 31417 C CA . VAL A 1 87 ? -3.600 6.424 -31.568 1.00 0.00 229 VAL A CA 20
ATOM 31418 C C . VAL A 1 87 ? -3.483 4.953 -31.191 1.00 0.00 229 VAL A C 20
ATOM 31419 O O . VAL A 1 87 ? -4.359 4.433 -30.516 1.00 0.00 229 VAL A O 20
ATOM 31432 N N . ILE A 1 88 ? -2.397 4.301 -31.617 1.00 0.00 230 ILE A N 20
ATOM 31433 C CA . ILE A 1 88 ? -2.178 2.884 -31.326 1.00 0.00 230 ILE A CA 20
ATOM 31434 C C . ILE A 1 88 ? -1.148 2.708 -30.211 1.00 0.00 230 ILE A C 20
ATOM 31435 O O . ILE A 1 88 ? -0.348 3.609 -29.958 1.00 0.00 230 ILE A O 20
ATOM 31451 N N . GLU A 1 89 ? -1.169 1.554 -29.535 1.00 0.00 231 GLU A N 20
ATOM 31452 C CA . GLU A 1 89 ? -0.213 1.326 -28.444 1.00 0.00 231 GLU A CA 20
ATOM 31453 C C . GLU A 1 89 ? 0.174 -0.135 -28.285 1.00 0.00 231 GLU A C 20
ATOM 31454 O O . GLU A 1 89 ? -0.608 -0.952 -27.816 1.00 0.00 231 GLU A O 20
ATOM 31466 N N . ALA A 1 90 ? 1.414 -0.443 -28.630 1.00 0.00 232 ALA A N 20
ATOM 31467 C CA . ALA A 1 90 ? 1.926 -1.791 -28.496 1.00 0.00 232 ALA A CA 20
ATOM 31468 C C . ALA A 1 90 ? 2.495 -1.975 -27.098 1.00 0.00 232 ALA A C 20
ATOM 31469 O O . ALA A 1 90 ? 3.288 -1.159 -26.628 1.00 0.00 232 ALA A O 20
ATOM 31476 N N . TYR A 1 91 ? 2.057 -3.027 -26.425 1.00 0.00 233 TYR A N 20
ATOM 31477 C CA . TYR A 1 91 ? 2.499 -3.291 -25.055 1.00 0.00 233 TYR A CA 20
ATOM 31478 C C . TYR A 1 91 ? 3.093 -4.692 -24.915 1.00 0.00 233 TYR A C 20
ATOM 31479 O O . TYR A 1 91 ? 2.604 -5.645 -25.521 1.00 0.00 233 TYR A O 20
ATOM 31497 N N . VAL A 1 92 ? 4.133 -4.812 -24.093 1.00 0.00 234 VAL A N 20
ATOM 31498 C CA . VAL A 1 92 ? 4.777 -6.100 -23.853 1.00 0.00 234 VAL A CA 20
ATOM 31499 C C . VAL A 1 92 ? 5.944 -5.952 -22.869 1.00 0.00 234 VAL A C 20
ATOM 31500 O O . VAL A 1 92 ? 6.161 -4.878 -22.306 1.00 0.00 234 VAL A O 20
ATOM 31513 N N . MET A 1 93 ? 6.686 -7.034 -22.671 1.00 0.00 235 MET A N 20
ATOM 31514 C CA . MET A 1 93 ? 7.824 -7.029 -21.768 1.00 0.00 235 MET A CA 20
ATOM 31515 C C . MET A 1 93 ? 9.097 -6.635 -22.516 1.00 0.00 235 MET A C 20
ATOM 31516 O O . MET A 1 93 ? 9.032 -6.073 -23.610 1.00 0.00 235 MET A O 20
ATOM 31530 N N . GLN A 1 94 ? 10.253 -6.931 -21.928 1.00 0.00 236 GLN A N 20
ATOM 31531 C CA . GLN A 1 94 ? 11.532 -6.605 -22.549 1.00 0.00 236 GLN A CA 20
ATOM 31532 C C . GLN A 1 94 ? 12.011 -7.748 -23.443 1.00 0.00 236 GLN A C 20
ATOM 31533 O O . GLN A 1 94 ? 13.130 -8.246 -23.300 1.00 0.00 236 GLN A O 20
ATOM 31547 N N . GLU A 1 95 ? 11.151 -8.158 -24.360 1.00 0.00 237 GLU A N 20
ATOM 31548 C CA . GLU A 1 95 ? 11.471 -9.242 -25.282 1.00 0.00 237 GLU A CA 20
ATOM 31549 C C . GLU A 1 95 ? 11.093 -8.874 -26.717 1.00 0.00 237 GLU A C 20
ATOM 31550 O O . GLU A 1 95 ? 10.515 -9.681 -27.446 1.00 0.00 237 GLU A O 20
ATOM 31562 N N . VAL A 1 96 ? 11.429 -7.652 -27.118 1.00 0.00 238 VAL A N 20
ATOM 31563 C CA . VAL A 1 96 ? 11.128 -7.182 -28.469 1.00 0.00 238 VAL A CA 20
ATOM 31564 C C . VAL A 1 96 ? 12.380 -7.181 -29.338 1.00 0.00 238 VAL A C 20
ATOM 31565 O O . VAL A 1 96 ? 13.496 -7.311 -28.837 1.00 0.00 238 VAL A O 20
ATOM 31578 N N . ALA A 1 97 ? 12.185 -7.034 -30.648 1.00 0.00 239 ALA A N 20
ATOM 31579 C CA . ALA A 1 97 ? 13.292 -7.016 -31.604 1.00 0.00 239 ALA A CA 20
ATOM 31580 C C . ALA A 1 97 ? 13.927 -8.397 -31.728 1.00 0.00 239 ALA A C 20
ATOM 31581 O O . ALA A 1 97 ? 13.875 -9.021 -32.787 1.00 0.00 239 ALA A O 20
ATOM 31588 N N . ARG A 1 98 ? 14.521 -8.870 -30.637 1.00 0.00 240 ARG A N 20
ATOM 31589 C CA . ARG A 1 98 ? 15.161 -10.170 -30.612 1.00 0.00 240 ARG A CA 20
ATOM 31590 C C . ARG A 1 98 ? 14.197 -11.282 -30.203 1.00 0.00 240 ARG A C 20
ATOM 31591 O O . ARG A 1 98 ? 14.554 -12.460 -30.192 1.00 0.00 240 ARG A O 20
ATOM 31612 N N . ALA A 1 99 ? 12.988 -10.893 -29.871 1.00 0.00 241 ALA A N 20
ATOM 31613 C CA . ALA A 1 99 ? 11.956 -11.836 -29.459 1.00 0.00 241 ALA A CA 20
ATOM 31614 C C . ALA A 1 99 ? 12.380 -12.604 -28.212 1.00 0.00 241 ALA A C 20
#

Sequence (99 aa):
YEEKVIGQAEVRQTFKVSKVGTIAGCYVTDGKITRDSKVRLIRQGIVVYEGEIDSLKRYKDDVREVAQGYECGLTIKNFNDIKEGDVIEAYVMQEVARAYEEKVIGQAEVRQTFKVSKVGTIAGCYVTDGKITRDSKVRLIRQGIVVYEGEIDSLKRYKDDVREVAQGYECGLTIKNFNDIKEGDVIEAYVMQEVARAYEEKVIGQAEVRQTFKVSKVGTIAGCYVTDGKITRDSKVRLIRQGIVVYEGEIDSLKRYKDDVREVAQGYECGLTIKNFNDIKEGDVIEAYVMQEVARAYEEKVIGQAEVRQTFKVSKVGTIAGCYVTDGKITRDSKVRLIRQGIVVYEGEIDSLKRYKDDVREVAQGYECGLTIKNFNDIKEGDVIEAYVMQEVARAYEEKVIGQAEVRQTFKVSKVGTIAGCYVTDGKITRDSKVRLIRQGIVVYEGEIDSLKRYKDDVREVAQGYECGLTIKNFNDIKEGDVIEAYVMQEVARAYEEKVIGQAEVRQTFKVSKVGTIAGCYVTDGKITRDSKVRLIRQGIVVYEGEIDSLKRYKDDVREVAQGYECGLTIKNFNDIKEGDVIEAYVMQEVARAYEEKVIGQAEVRQTFKVSKVGTIAGCYVTDGKITRDSKVRLIRQGIVVYEGEIDSLKRYKDDVREVAQGYECGLTIKNFNDIKEGDVIEAYVMQEVARAYEEKVIGQAEVRQTFKVSKVGTIAGCYVTDGKITRDSKVRLIRQGIVVYEGEIDSLKRYKDDVREVAQGYECGLTIKNFNDIKEGDVIEAYVMQEVARAYEEKVIGQAEVRQTFKVSKVGTIAGCYVTDGKITRDSKVRLIRQGIVVYEGEIDSLKRYKDDVREVAQGYECGLTIKNFNDIKEGDVIEAYVMQEVARAYEEKVIGQAEVRQTFKVSKVGTIAGCYVTDGKITRDSKVRLIRQGIVVYEGEIDSLKRYKDDVREVAQGYECGLTIKNFNDIKEGDVIEAYVMQEVARAYEEKVIGQAEVRQTFKVSKVGTIAGCYVTDGKITRDSKVRLIRQGIVVYEGEIDSLKRYKDDVREVAQGYECGLTIKNFNDIKEGDVIEAYVMQEVARAYEEKVIGQAEVRQTFKVSKVGTIAGCYVTDGKITRDSKVRLIRQGIVVYEGEIDSLKRYKDDVREVAQGYECGLTIKNFNDIKEGDVIEAYVMQEVARAYEEKVIGQAEVRQTFKVSKVGTIAGCYVTDGKITRDSKVRLIRQGIVVYEGEIDSLKRYKDDVREVAQGYECGLTIKNFNDIKEGDVIEAYVMQEVARAYEEKVIGQAEVRQTFKVSKVGTIAGCYVTDGKITRDSKVRLIRQGIVVYEGEIDSLKRYKDDVREVAQGYECGLTIKNFNDIKEGDVIEAYVMQEVARAYEEKVIGQAEVRQTFKVSKVGTIAGCYVTDGKITRDSKVRLIRQGIVVYEGEIDSLKRYKDDVREVAQGYECGLTIKNFNDIKEGDVIEAYVMQEVARAYEEKVIGQAEVRQTFKVSKVGTIAGCYVTDGKITRDSKVRLIRQGIVVYEGEIDSLKRYKDDVREVAQGYECGLTIKNFNDIKEGDVIEAYVMQEVARAYEEKVIGQAEVRQTFKVSKVGTIAGCYVTDGKITRDSKVRLIRQGIVVYEGEIDSLKRYKDDVREVAQGYECGLTIKNFNDIKEGDVIEAYVMQEVARAYEEKVIGQAEVRQTFKVSKVGTIAGCYVTDGKITRDSKVRLIRQGIVVYEGEIDSLKRYKDDVREVAQGYECGLTIKNFNDIKEGDVIEAYVMQEVARAYEEKVIGQAEVRQTFKVSKVGTIAGCYVTDGKITRDSKVRLIRQGIVVYEGEIDSLKRYKDDVREVAQGYECGLTIKNFNDIKEGDVIEAYVMQEVARAYEEKVIGQAEVRQTFKVSKVGTIAGCYVTDGKITRDSKVRLIRQGIVVYEGEIDSLKRYKDDVREVAQGYECGLTIKNFNDIKEGDVIEAYVMQEVARA

InterPro domains:
  IPR000178 Translation initiation factor IF-2, bacterial-like [MF_00100_B] (3-740)
  IPR000178 Translation initiation factor IF-2, bacterial-like [PS01176] (693-715)
  IPR000178 Translation initiation factor IF-2, bacterial-like [TIGR00487] (158-740)
  IPR000795 Translational (tr)-type GTP-binding domain [PF00009] (246-402)
  IPR000795 Translational (tr)-type GTP-binding domain [PS51722] (242-411)
  IPR004161 Translation elongation factor EFTu-like, domain 2 [PF03144] (663-730)
  IPR005225 Small GTP-binding domain [TIGR00231] (244-401)
  IPR006847 Translation initiation factor IF-2, N-terminal [PF04760] (1-51)
  IPR006847 Translation initiation factor IF-2, N-terminal [PF04760] (167-216)
  IPR009000 Translation protein, beta-barrel domain superfamily [SSF50447] (414-497)
  IPR009000 Translation protein, beta-barrel domain superfamily [SSF50447] (643-740)
  IPR015760 Translation initiation factor IF- 2 [PTHR43381] (46-735)
  IPR023115 Translation initiation factor IF- 2, domain 3 [PF11987] (517-632)
  IPR027417 P-loop containing nucleoside triphosphate hydrolase [G3DSA:3.40.50.300] (239-413)
  IPR027417 P-loop containing nucleoside triphosphate hydrolase [SSF52540] (237-415)
  IPR036925 Translation initiation factor IF-2, domain 3 superfamily [G3DSA:3.40.50.10050] (537-643)
  IPR036925 Translation initiation factor IF-2, domain 3 superfamily [SSF52156] (523-649)
  IPR044145 Translation initiation factor IF-2, domain II [cd03702] (417-512)
  IPR053905 Elongation factor G-like, domain II [PF22042] (418-496)

Foldseek 3Di:
DFQWFAWKWFWPWFDCDPVDHTFTKTWTDDHKLFPPWWKWWPAPPGTQDTTGWDFWAADPDGDGIDDDTGMTGTHHPPRPDGIRRTIMTTGGGPCGPVD

CATH classification: 2.40.30.10